Protein 2RPB (pdb70)

InterPro domains:
  IPR001107 Band 7 domain [PF01145] (29-210)
  IPR001107 Band 7 domain [SM00244] (26-183)
  IPR001972 Stomatin/HflK family [PR00721] (33-55)
  IPR001972 Stomatin/HflK family [PR00721] (80-101)
  IPR001972 Stomatin/HflK family [PR00721] (115-132)
  IPR001972 Stomatin/HflK family [PR00721] (135-158)
  IPR001972 Stomatin/HflK family [PR00721] (159-177)
  IPR001972 Stomatin/HflK family [PR00721] (178-199)
  IPR018080 Band 7/stomatin-like, conserved site [PS01270] (139-167)
  IPR036013 Band 7/SPFH domain superfamily [G3DSA:3.30.479.30] (54-185)
  IPR036013 Band 7/SPFH domain superfamily [SSF117892] (57-190)
  IPR050710 Band 7/mec-2 domain-containing protein [PTHR43327] (27-282)

Structure (mmCIF, N/CA/C/O backbone):
data_2RPB
#
_entry.id   2RPB
#
loop_
_atom_site.group_PDB
_atom_site.id
_atom_site.type_symbol
_atom_site.label_atom_id
_atom_site.label_alt_id
_atom_site.label_comp_id
_atom_site.label_asym_id
_atom_site.label_entity_id
_atom_site.label_seq_id
_atom_site.pdbx_PDB_ins_code
_atom_site.Cartn_x
_atom_site.Cartn_y
_atom_site.Cartn_z
_atom_site.occupancy
_atom_site.B_iso_or_equiv
_atom_site.auth_seq_id
_atom_site.auth_comp_id
_atom_site.auth_asym_id
_atom_site.auth_atom_id
_atom_site.pdbx_PDB_model_num
ATOM 1 N N . GLY A 1 1 ? -0.156 -28.564 -17.913 1.00 0.00 62 GLY A N 1
ATOM 2 C CA . GLY A 1 1 ? -1.071 -27.443 -18.023 1.00 0.00 62 GLY A CA 1
ATOM 3 C C . GLY A 1 1 ? -2.332 -27.642 -17.206 1.00 0.00 62 GLY A C 1
ATOM 4 O O . GLY A 1 1 ? -2.276 -28.109 -16.069 1.00 0.00 62 GLY A O 1
ATOM 8 N N . SER A 1 2 ? -3.474 -27.286 -17.787 1.00 0.00 63 SER A N 1
ATOM 9 C CA . SER A 1 2 ? -4.755 -27.423 -17.103 1.00 0.00 63 SER A CA 1
ATOM 10 C C . SER A 1 2 ? -5.910 -27.376 -18.098 1.00 0.00 63 SER A C 1
ATOM 11 O O . SER A 1 2 ? -6.081 -26.394 -18.821 1.00 0.00 63 SER A O 1
ATOM 19 N N . ASP A 1 3 ? -6.699 -28.444 -18.131 1.00 0.00 64 ASP A N 1
ATOM 20 C CA . ASP A 1 3 ? -7.839 -28.525 -19.036 1.00 0.00 64 ASP A CA 1
ATOM 21 C C . ASP A 1 3 ? -8.697 -27.267 -18.945 1.00 0.00 64 ASP A C 1
ATOM 22 O O . ASP A 1 3 ? -8.969 -26.614 -19.952 1.00 0.00 64 ASP A O 1
ATOM 31 N N . HIS A 1 4 ? -9.120 -26.933 -17.730 1.00 0.00 65 HIS A N 1
ATOM 32 C CA . HIS A 1 4 ? -9.948 -25.753 -17.506 1.00 0.00 65 HIS A CA 1
ATOM 33 C C . HIS A 1 4 ? -9.115 -24.479 -17.606 1.00 0.00 65 HIS A C 1
ATOM 34 O O . HIS A 1 4 ? -8.165 -24.285 -16.847 1.00 0.00 65 HIS A O 1
ATOM 49 N N . VAL A 1 5 ? -9.477 -23.612 -18.547 1.00 0.00 66 VAL A N 1
ATOM 50 C CA . VAL A 1 5 ? -8.764 -22.357 -18.746 1.00 0.00 66 VAL A CA 1
ATOM 51 C C . VAL A 1 5 ? -9.698 -21.162 -18.582 1.00 0.00 66 VAL A C 1
ATOM 52 O O . VAL A 1 5 ? -9.616 -20.190 -19.333 1.00 0.00 66 VAL A O 1
ATOM 65 N N . ASP A 1 6 ? -10.584 -21.242 -17.595 1.00 0.00 67 ASP A N 1
ATOM 66 C CA . ASP A 1 6 ? -11.533 -20.167 -17.331 1.00 0.00 67 ASP A CA 1
ATOM 67 C C . ASP A 1 6 ? -11.098 -19.342 -16.124 1.00 0.00 67 ASP A C 1
ATOM 68 O O . ASP A 1 6 ? -11.021 -19.852 -15.005 1.00 0.00 67 ASP A O 1
ATOM 77 N N . LEU A 1 7 ? -10.812 -18.066 -16.358 1.00 0.00 68 LEU A N 1
ATOM 78 C CA . LEU A 1 7 ? -10.383 -17.170 -15.290 1.00 0.00 68 LEU A CA 1
ATOM 79 C C . LEU A 1 7 ? -11.583 -16.508 -14.620 1.00 0.00 68 LEU A C 1
ATOM 80 O O . LEU A 1 7 ? -11.556 -15.315 -14.315 1.00 0.00 68 LEU A O 1
ATOM 96 N N . ARG A 1 8 ? -12.633 -17.289 -14.392 1.00 0.00 69 ARG A N 1
ATOM 97 C CA . ARG A 1 8 ? -13.842 -16.779 -13.757 1.00 0.00 69 ARG A CA 1
ATOM 98 C C . ARG A 1 8 ? -13.518 -16.129 -12.415 1.00 0.00 69 ARG A C 1
ATOM 99 O O . ARG A 1 8 ? -12.844 -16.723 -11.574 1.00 0.00 69 ARG A O 1
ATOM 120 N N . GLU A 1 9 ? -14.004 -14.906 -12.223 1.00 0.00 70 GLU A N 1
ATOM 121 C CA . GLU A 1 9 ? -13.764 -14.176 -10.983 1.00 0.00 70 GLU A CA 1
ATOM 122 C C . GLU A 1 9 ? -15.056 -14.019 -10.186 1.00 0.00 70 GLU A C 1
ATOM 123 O O . GLU A 1 9 ? -16.152 -14.060 -10.745 1.00 0.00 70 GLU A O 1
ATOM 135 N N . HIS A 1 10 ? -14.918 -13.841 -8.876 1.00 0.00 71 HIS A N 1
ATOM 136 C CA . HIS A 1 10 ? -16.073 -13.678 -8.001 1.00 0.00 71 HIS A CA 1
ATOM 137 C C . HIS A 1 10 ? -15.980 -12.374 -7.215 1.00 0.00 71 HIS A C 1
ATOM 138 O O . HIS A 1 10 ? -14.886 -11.877 -6.944 1.00 0.00 71 HIS A O 1
ATOM 153 N N . VAL A 1 11 ? -17.134 -11.822 -6.852 1.00 0.00 72 VAL A N 1
ATOM 154 C CA . VAL A 1 11 ? -17.182 -10.576 -6.097 1.00 0.00 72 VAL A CA 1
ATOM 155 C C . VAL A 1 11 ? -17.419 -10.841 -4.615 1.00 0.00 72 VAL A C 1
ATOM 156 O O . VAL A 1 11 ? -18.114 -11.788 -4.247 1.00 0.00 72 VAL A O 1
ATOM 169 N N . ILE A 1 12 ? -16.839 -9.996 -3.768 1.00 0.00 73 ILE A N 1
ATOM 170 C CA . ILE A 1 12 ? -16.989 -10.138 -2.325 1.00 0.00 73 ILE A CA 1
ATOM 171 C C . ILE A 1 12 ? -17.919 -9.069 -1.762 1.00 0.00 73 ILE A C 1
ATOM 172 O O . ILE A 1 12 ? -17.794 -7.888 -2.087 1.00 0.00 73 ILE A O 1
ATOM 188 N N . ASP A 1 13 ? -18.851 -9.491 -0.914 1.00 0.00 74 ASP A N 1
ATOM 189 C CA . ASP A 1 13 ? -19.801 -8.569 -0.302 1.00 0.00 74 ASP A CA 1
ATOM 190 C C . ASP A 1 13 ? -19.306 -8.108 1.066 1.00 0.00 74 ASP A C 1
ATOM 191 O O . ASP A 1 13 ? -19.238 -8.894 2.011 1.00 0.00 74 ASP A O 1
ATOM 200 N N . VAL A 1 14 ? -18.961 -6.828 1.164 1.00 0.00 75 VAL A N 1
ATOM 201 C CA . VAL A 1 14 ? -18.473 -6.262 2.416 1.00 0.00 75 VAL A CA 1
ATOM 202 C C . VAL A 1 14 ? -19.401 -5.163 2.921 1.00 0.00 75 VAL A C 1
ATOM 203 O O . VAL A 1 14 ? -19.746 -4.227 2.199 1.00 0.00 75 VAL A O 1
ATOM 216 N N . PRO A 1 15 ? -19.816 -5.277 4.192 1.00 0.00 76 PRO A N 1
ATOM 217 C CA . PRO A 1 15 ? -20.710 -4.301 4.823 1.00 0.00 76 PRO A CA 1
ATOM 218 C C . PRO A 1 15 ? -20.026 -2.959 5.063 1.00 0.00 76 PRO A C 1
ATOM 219 O O . PRO A 1 15 ? -18.809 -2.877 5.232 1.00 0.00 76 PRO A O 1
ATOM 230 N N . PRO A 1 16 ? -20.824 -1.882 5.080 1.00 0.00 77 PRO A N 1
ATOM 231 C CA . PRO A 1 16 ? -20.317 -0.524 5.300 1.00 0.00 77 PRO A CA 1
ATOM 232 C C . PRO A 1 16 ? -19.835 -0.310 6.731 1.00 0.00 77 PRO A C 1
ATOM 233 O O . PRO A 1 16 ? -20.150 -1.095 7.625 1.00 0.00 77 PRO A O 1
ATOM 244 N N . GLN A 1 17 ? -19.070 0.756 6.939 1.00 0.00 78 GLN A N 1
ATOM 245 C CA . GLN A 1 17 ? -18.544 1.072 8.262 1.00 0.00 78 GLN A CA 1
ATOM 246 C C . GLN A 1 17 ? -18.484 2.580 8.478 1.00 0.00 78 GLN A C 1
ATOM 247 O O . GLN A 1 17 ? -17.828 3.299 7.725 1.00 0.00 78 GLN A O 1
ATOM 261 N N . GLU A 1 18 ? -19.174 3.053 9.512 1.00 0.00 79 GLU A N 1
ATOM 262 C CA . GLU A 1 18 ? -19.199 4.477 9.825 1.00 0.00 79 GLU A CA 1
ATOM 263 C C . GLU A 1 18 ? -17.869 4.926 10.423 1.00 0.00 79 GLU A C 1
ATOM 264 O O . GLU A 1 18 ? -17.557 4.619 11.573 1.00 0.00 79 GLU A O 1
ATOM 276 N N . VAL A 1 19 ? -17.088 5.655 9.632 1.00 0.00 80 VAL A N 1
ATOM 277 C CA . VAL A 1 19 ? -15.791 6.148 10.081 1.00 0.00 80 VAL A CA 1
ATOM 278 C C . VAL A 1 19 ? -15.709 7.666 9.964 1.00 0.00 80 VAL A C 1
ATOM 279 O O . VAL A 1 19 ? -16.139 8.245 8.966 1.00 0.00 80 VAL A O 1
ATOM 292 N N . ILE A 1 20 ? -15.155 8.303 10.990 1.00 0.00 81 ILE A N 1
ATOM 293 C CA . ILE A 1 20 ? -15.015 9.754 11.001 1.00 0.00 81 ILE A CA 1
ATOM 294 C C . ILE A 1 20 ? -13.946 10.211 10.015 1.00 0.00 81 ILE A C 1
ATOM 295 O O . ILE A 1 20 ? -12.751 10.029 10.250 1.00 0.00 81 ILE A O 1
ATOM 311 N N . CYS A 1 21 ? -14.383 10.808 8.911 1.00 0.00 82 CYS A N 1
ATOM 312 C CA . CYS A 1 21 ? -13.463 11.293 7.888 1.00 0.00 82 CYS A CA 1
ATOM 313 C C . CYS A 1 21 ? -12.391 12.187 8.502 1.00 0.00 82 CYS A C 1
ATOM 314 O O . CYS A 1 21 ? -12.324 12.349 9.720 1.00 0.00 82 CYS A O 1
ATOM 322 N N . LYS A 1 22 ? -11.551 12.764 7.649 1.00 0.00 83 LYS A N 1
ATOM 323 C CA . LYS A 1 22 ? -10.480 13.642 8.106 1.00 0.00 83 LYS A CA 1
ATOM 324 C C . LYS A 1 22 ? -11.046 14.930 8.695 1.00 0.00 83 LYS A C 1
ATOM 325 O O . LYS A 1 22 ? -10.600 15.392 9.745 1.00 0.00 83 LYS A O 1
ATOM 344 N N . ASP A 1 23 ? -12.031 15.504 8.013 1.00 0.00 84 ASP A N 1
ATOM 345 C CA . ASP A 1 23 ? -12.660 16.738 8.470 1.00 0.00 84 ASP A CA 1
ATOM 346 C C . ASP A 1 23 ? -13.762 16.443 9.482 1.00 0.00 84 ASP A C 1
ATOM 347 O O . ASP A 1 23 ? -14.784 17.127 9.518 1.00 0.00 84 ASP A O 1
ATOM 356 N N . ASN A 1 24 ? -13.547 15.420 10.303 1.00 0.00 85 ASN A N 1
ATOM 357 C CA . ASN A 1 24 ? -14.523 15.033 11.315 1.00 0.00 85 ASN A CA 1
ATOM 358 C C . ASN A 1 24 ? -15.922 14.939 10.713 1.00 0.00 85 ASN A C 1
ATOM 359 O O . ASN A 1 24 ? -16.880 15.494 11.252 1.00 0.00 85 ASN A O 1
ATOM 370 N N . VAL A 1 25 ? -16.032 14.232 9.592 1.00 0.00 86 VAL A N 1
ATOM 371 C CA . VAL A 1 25 ? -17.314 14.063 8.918 1.00 0.00 86 VAL A CA 1
ATOM 372 C C . VAL A 1 25 ? -17.775 12.611 8.971 1.00 0.00 86 VAL A C 1
ATOM 373 O O . VAL A 1 25 ? -17.149 11.727 8.386 1.00 0.00 86 VAL A O 1
ATOM 386 N N . VAL A 1 26 ? -18.876 12.371 9.677 1.00 0.00 87 VAL A N 1
ATOM 387 C CA . VAL A 1 26 ? -19.424 11.026 9.805 1.00 0.00 87 VAL A CA 1
ATOM 388 C C . VAL A 1 26 ? -20.151 10.605 8.533 1.00 0.00 87 VAL A C 1
ATOM 389 O O . VAL A 1 26 ? -21.150 11.211 8.147 1.00 0.00 87 VAL A O 1
ATOM 402 N N . VAL A 1 27 ? -19.642 9.561 7.886 1.00 0.00 88 VAL A N 1
ATOM 403 C CA . VAL A 1 27 ? -20.244 9.056 6.657 1.00 0.00 88 VAL A CA 1
ATOM 404 C C . VAL A 1 27 ? -20.176 7.535 6.597 1.00 0.00 88 VAL A C 1
ATOM 405 O O . VAL A 1 27 ? -19.447 6.903 7.363 1.00 0.00 88 VAL A O 1
ATOM 418 N N . THR A 1 28 ? -20.941 6.949 5.681 1.00 0.00 89 THR A N 1
ATOM 419 C CA . THR A 1 28 ? -20.969 5.501 5.520 1.00 0.00 89 THR A CA 1
ATOM 420 C C . THR A 1 28 ? -20.343 5.083 4.194 1.00 0.00 89 THR A C 1
ATOM 421 O O . THR A 1 28 ? -20.871 5.386 3.124 1.00 0.00 89 THR A O 1
ATOM 432 N N . VAL A 1 29 ? -19.215 4.384 4.272 1.00 0.00 90 VAL A N 1
ATOM 433 C CA . VAL A 1 29 ? -18.518 3.922 3.078 1.00 0.00 90 VAL A CA 1
ATOM 434 C C . VAL A 1 29 ? -18.878 2.476 2.756 1.00 0.00 90 VAL A C 1
ATOM 435 O O . VAL A 1 29 ? -19.339 1.733 3.623 1.00 0.00 90 VAL A O 1
ATOM 448 N N . ASP A 1 30 ? -18.664 2.083 1.506 1.00 0.00 91 ASP A N 1
ATOM 449 C CA . ASP A 1 30 ? -18.964 0.724 1.069 1.00 0.00 91 ASP A CA 1
ATOM 450 C C . ASP A 1 30 ? -18.424 0.473 -0.336 1.00 0.00 91 ASP A C 1
ATOM 451 O O . ASP A 1 30 ? -18.544 1.322 -1.218 1.00 0.00 91 ASP A O 1
ATOM 460 N N . ALA A 1 31 ? -17.829 -0.698 -0.535 1.00 0.00 92 ALA A N 1
ATOM 461 C CA . ALA A 1 31 ? -17.271 -1.061 -1.831 1.00 0.00 92 ALA A CA 1
ATOM 462 C C . ALA A 1 31 ? -17.240 -2.575 -2.011 1.00 0.00 92 ALA A C 1
ATOM 463 O O . ALA A 1 31 ? -17.578 -3.326 -1.096 1.00 0.00 92 ALA A O 1
ATOM 470 N N . VAL A 1 32 ? -16.833 -3.018 -3.197 1.00 0.00 93 VAL A N 1
ATOM 471 C CA . VAL A 1 32 ? -16.757 -4.442 -3.496 1.00 0.00 93 VAL A CA 1
ATOM 472 C C . VAL A 1 32 ? -15.339 -4.848 -3.883 1.00 0.00 93 VAL A C 1
ATOM 473 O O . VAL A 1 32 ? -14.527 -4.010 -4.275 1.00 0.00 93 VAL A O 1
ATOM 486 N N . VAL A 1 33 ? -15.048 -6.140 -3.772 1.00 0.00 94 VAL A N 1
ATOM 487 C CA . VAL A 1 33 ? -13.728 -6.658 -4.112 1.00 0.00 94 VAL A CA 1
ATOM 488 C C . VAL A 1 33 ? -13.835 -7.927 -4.951 1.00 0.00 94 VAL A C 1
ATOM 489 O O . VAL A 1 33 ? -14.637 -8.813 -4.655 1.00 0.00 94 VAL A O 1
ATOM 502 N N . TYR A 1 34 ? -13.022 -8.007 -5.998 1.00 0.00 95 TYR A N 1
ATOM 503 C CA . TYR A 1 34 ? -13.026 -9.167 -6.882 1.00 0.00 95 TYR A CA 1
ATOM 504 C C . TYR A 1 34 ? -11.864 -10.101 -6.560 1.00 0.00 95 TYR A C 1
ATOM 505 O O . TYR A 1 34 ? -10.875 -9.694 -5.950 1.00 0.00 95 TYR A O 1
ATOM 523 N N . TYR A 1 35 ? -11.991 -11.357 -6.975 1.00 0.00 96 TYR A N 1
ATOM 524 C CA . TYR A 1 35 ? -10.953 -12.351 -6.730 1.00 0.00 96 TYR A CA 1
ATOM 525 C C . TYR A 1 35 ? -11.173 -13.591 -7.591 1.00 0.00 96 TYR A C 1
ATOM 526 O O . TYR A 1 35 ? -12.258 -13.798 -8.134 1.00 0.00 96 TYR A O 1
ATOM 544 N N . GLN A 1 36 ? -10.135 -14.413 -7.710 1.00 0.00 97 GLN A N 1
ATOM 545 C CA . GLN A 1 36 ? -10.214 -15.633 -8.504 1.00 0.00 97 GLN A CA 1
ATOM 546 C C . GLN A 1 36 ? -9.226 -16.678 -7.997 1.00 0.00 97 GLN A C 1
ATOM 547 O O . GLN A 1 36 ? -8.054 -16.380 -7.767 1.00 0.00 97 GLN A O 1
ATOM 561 N N . VAL A 1 37 ? -9.707 -17.905 -7.823 1.00 0.00 98 VAL A N 1
ATOM 562 C CA . VAL A 1 37 ? -8.866 -18.995 -7.343 1.00 0.00 98 VAL A CA 1
ATOM 563 C C . VAL A 1 37 ? -7.887 -19.449 -8.420 1.00 0.00 98 VAL A C 1
ATOM 564 O O . VAL A 1 37 ? -8.229 -20.258 -9.283 1.00 0.00 98 VAL A O 1
ATOM 577 N N . ILE A 1 38 ? -6.668 -18.923 -8.362 1.00 0.00 99 ILE A N 1
ATOM 578 C CA . ILE A 1 38 ? -5.639 -19.275 -9.332 1.00 0.00 99 ILE A CA 1
ATOM 579 C C . ILE A 1 38 ? -4.956 -20.586 -8.957 1.00 0.00 99 ILE A C 1
ATOM 580 O O . ILE A 1 38 ? -4.466 -21.313 -9.822 1.00 0.00 99 ILE A O 1
ATOM 596 N N . ASP A 1 39 ? -4.928 -20.883 -7.662 1.00 0.00 100 ASP A N 1
ATOM 597 C CA . ASP A 1 39 ? -4.307 -22.108 -7.172 1.00 0.00 100 ASP A CA 1
ATOM 598 C C . ASP A 1 39 ? -5.288 -22.913 -6.325 1.00 0.00 100 ASP A C 1
ATOM 599 O O . ASP A 1 39 ? -5.488 -22.646 -5.140 1.00 0.00 100 ASP A O 1
ATOM 608 N N . PRO A 1 40 ? -5.918 -23.921 -6.946 1.00 0.00 101 PRO A N 1
ATOM 609 C CA . PRO A 1 40 ? -6.889 -24.785 -6.269 1.00 0.00 101 PRO A CA 1
ATOM 610 C C . PRO A 1 40 ? -6.233 -25.698 -5.239 1.00 0.00 101 PRO A C 1
ATOM 611 O O . PRO A 1 40 ? -6.776 -25.921 -4.156 1.00 0.00 101 PRO A O 1
ATOM 622 N N . VAL A 1 41 ? -5.062 -26.225 -5.582 1.00 0.00 102 VAL A N 1
ATOM 623 C CA . VAL A 1 41 ? -4.331 -27.114 -4.686 1.00 0.00 102 VAL A CA 1
ATOM 624 C C . VAL A 1 41 ? -4.026 -26.427 -3.360 1.00 0.00 102 VAL A C 1
ATOM 625 O O . VAL A 1 41 ? -3.724 -27.083 -2.363 1.00 0.00 102 VAL A O 1
ATOM 638 N N . LYS A 1 42 ? -4.106 -25.100 -3.355 1.00 0.00 103 LYS A N 1
ATOM 639 C CA . LYS A 1 42 ? -3.840 -24.322 -2.151 1.00 0.00 103 LYS A CA 1
ATOM 640 C C . LYS A 1 42 ? -5.136 -23.780 -1.556 1.00 0.00 103 LYS A C 1
ATOM 641 O O . LYS A 1 42 ? -5.284 -23.698 -0.337 1.00 0.00 103 LYS A O 1
ATOM 660 N N . ALA A 1 43 ? -6.072 -23.412 -2.425 1.00 0.00 104 ALA A N 1
ATOM 661 C CA . ALA A 1 43 ? -7.356 -22.881 -1.985 1.00 0.00 104 ALA A CA 1
ATOM 662 C C . ALA A 1 43 ? -8.395 -23.991 -1.859 1.00 0.00 104 ALA A C 1
ATOM 663 O O . ALA A 1 43 ? -9.549 -23.822 -2.254 1.00 0.00 104 ALA A O 1
ATOM 670 N N . VAL A 1 44 ? -7.977 -25.126 -1.307 1.00 0.00 105 VAL A N 1
ATOM 671 C CA . VAL A 1 44 ? -8.872 -26.263 -1.129 1.00 0.00 105 VAL A CA 1
ATOM 672 C C . VAL A 1 44 ? -9.782 -26.063 0.077 1.00 0.00 105 VAL A C 1
ATOM 673 O O . VAL A 1 44 ? -10.523 -26.966 0.466 1.00 0.00 105 VAL A O 1
ATOM 686 N N . TYR A 1 45 ? -9.722 -24.873 0.665 1.00 0.00 106 TYR A N 1
ATOM 687 C CA . TYR A 1 45 ? -10.540 -24.554 1.829 1.00 0.00 106 TYR A CA 1
ATOM 688 C C . TYR A 1 45 ? -11.918 -24.054 1.407 1.00 0.00 106 TYR A C 1
ATOM 689 O O . TYR A 1 45 ? -12.528 -23.231 2.088 1.00 0.00 106 TYR A O 1
ATOM 707 N N . ASN A 1 46 ? -12.402 -24.559 0.277 1.00 0.00 107 ASN A N 1
ATOM 708 C CA . ASN A 1 46 ? -13.709 -24.165 -0.239 1.00 0.00 107 ASN A CA 1
ATOM 709 C C . ASN A 1 46 ? -13.867 -22.648 -0.217 1.00 0.00 107 ASN A C 1
ATOM 710 O O . ASN A 1 46 ? -14.922 -22.128 0.144 1.00 0.00 107 ASN A O 1
ATOM 721 N N . VAL A 1 47 ? -12.810 -21.943 -0.607 1.00 0.00 108 VAL A N 1
ATOM 722 C CA . VAL A 1 47 ? -12.831 -20.485 -0.635 1.00 0.00 108 VAL A CA 1
ATOM 723 C C . VAL A 1 47 ? -13.822 -19.931 0.382 1.00 0.00 108 VAL A C 1
ATOM 724 O O . VAL A 1 47 ? -14.584 -19.010 0.084 1.00 0.00 108 VAL A O 1
ATOM 737 N N . SER A 1 48 ? -13.808 -20.497 1.584 1.00 0.00 109 SER A N 1
ATOM 738 C CA . SER A 1 48 ? -14.708 -20.062 2.645 1.00 0.00 109 SER A CA 1
ATOM 739 C C . SER A 1 48 ? -14.013 -19.072 3.576 1.00 0.00 109 SER A C 1
ATOM 740 O O . SER A 1 48 ? -14.511 -17.971 3.812 1.00 0.00 109 SER A O 1
ATOM 748 N N . ASP A 1 49 ? -12.860 -19.472 4.100 1.00 0.00 110 ASP A N 1
ATOM 749 C CA . ASP A 1 49 ? -12.094 -18.622 5.004 1.00 0.00 110 ASP A CA 1
ATOM 750 C C . ASP A 1 49 ? -11.766 -17.286 4.344 1.00 0.00 110 ASP A C 1
ATOM 751 O O . ASP A 1 49 ? -11.821 -16.235 4.984 1.00 0.00 110 ASP A O 1
ATOM 760 N N . PHE A 1 50 ? -11.422 -17.334 3.061 1.00 0.00 111 PHE A N 1
ATOM 761 C CA . PHE A 1 50 ? -11.082 -16.128 2.315 1.00 0.00 111 PHE A CA 1
ATOM 762 C C . PHE A 1 50 ? -12.266 -15.167 2.266 1.00 0.00 111 PHE A C 1
ATOM 763 O O . PHE A 1 50 ? -12.096 -13.949 2.339 1.00 0.00 111 PHE A O 1
ATOM 780 N N . LEU A 1 51 ? -13.466 -15.723 2.140 1.00 0.00 112 LEU A N 1
ATOM 781 C CA . LEU A 1 51 ? -14.680 -14.916 2.080 1.00 0.00 112 LEU A CA 1
ATOM 782 C C . LEU A 1 51 ? -14.867 -14.116 3.365 1.00 0.00 112 LEU A C 1
ATOM 783 O O . LEU A 1 51 ? -14.817 -12.887 3.355 1.00 0.00 112 LEU A O 1
ATOM 799 N N . MET A 1 52 ? -15.080 -14.823 4.470 1.00 0.00 113 MET A N 1
ATOM 800 C CA . MET A 1 52 ? -15.271 -14.179 5.764 1.00 0.00 113 MET A CA 1
ATOM 801 C C . MET A 1 52 ? -14.044 -13.357 6.148 1.00 0.00 113 MET A C 1
ATOM 802 O O . MET A 1 52 ? -14.164 -12.283 6.736 1.00 0.00 113 MET A O 1
ATOM 816 N N . ALA A 1 53 ? -12.865 -13.870 5.813 1.00 0.00 114 ALA A N 1
ATOM 817 C CA . ALA A 1 53 ? -11.617 -13.183 6.121 1.00 0.00 114 ALA A CA 1
ATOM 818 C C . ALA A 1 53 ? -11.529 -11.849 5.387 1.00 0.00 114 ALA A C 1
ATOM 819 O O . ALA A 1 53 ? -11.438 -10.792 6.012 1.00 0.00 114 ALA A O 1
ATOM 826 N N . ILE A 1 54 ? -11.556 -11.906 4.060 1.00 0.00 115 ILE A N 1
ATOM 827 C CA . ILE A 1 54 ? -11.479 -10.702 3.243 1.00 0.00 115 ILE A CA 1
ATOM 828 C C . ILE A 1 54 ? -12.335 -9.584 3.829 1.00 0.00 115 ILE A C 1
ATOM 829 O O . ILE A 1 54 ? -11.821 -8.543 4.237 1.00 0.00 115 ILE A O 1
ATOM 845 N N . VAL A 1 55 ? -13.645 -9.808 3.869 1.00 0.00 116 VAL A N 1
ATOM 846 C CA . VAL A 1 55 ? -14.573 -8.822 4.409 1.00 0.00 116 VAL A CA 1
ATOM 847 C C . VAL A 1 55 ? -14.050 -8.231 5.714 1.00 0.00 116 VAL A C 1
ATOM 848 O O . VAL A 1 55 ? -13.954 -7.013 5.863 1.00 0.00 116 VAL A O 1
ATOM 861 N N . LYS A 1 56 ? -13.713 -9.103 6.658 1.00 0.00 117 LYS A N 1
ATOM 862 C CA . LYS A 1 56 ? -13.198 -8.670 7.951 1.00 0.00 117 LYS A CA 1
ATOM 863 C C . LYS A 1 56 ? -11.966 -7.788 7.778 1.00 0.00 117 LYS A C 1
ATOM 864 O O . LYS A 1 56 ? -11.843 -6.743 8.418 1.00 0.00 117 LYS A O 1
ATOM 883 N N . LEU A 1 57 ? -11.055 -8.214 6.909 1.00 0.00 118 LEU A N 1
ATOM 884 C CA . LEU A 1 57 ? -9.833 -7.462 6.651 1.00 0.00 118 LEU A CA 1
ATOM 885 C C . LEU A 1 57 ? -10.152 -6.080 6.090 1.00 0.00 118 LEU A C 1
ATOM 886 O O . LEU A 1 57 ? -9.815 -5.061 6.692 1.00 0.00 118 LEU A O 1
ATOM 902 N N . ALA A 1 58 ? -10.807 -6.054 4.933 1.00 0.00 119 ALA A N 1
ATOM 903 C CA . ALA A 1 58 ? -11.176 -4.797 4.293 1.00 0.00 119 ALA A CA 1
ATOM 904 C C . ALA A 1 58 ? -11.601 -3.759 5.325 1.00 0.00 119 ALA A C 1
ATOM 905 O O . ALA A 1 58 ? -11.261 -2.582 5.210 1.00 0.00 119 ALA A O 1
ATOM 912 N N . GLN A 1 59 ? -12.346 -4.203 6.332 1.00 0.00 120 GLN A N 1
ATOM 913 C CA . GLN A 1 59 ? -12.819 -3.310 7.384 1.00 0.00 120 GLN A CA 1
ATOM 914 C C . GLN A 1 59 ? -11.650 -2.609 8.069 1.00 0.00 120 GLN A C 1
ATOM 915 O O . GLN A 1 59 ? -11.680 -1.397 8.287 1.00 0.00 120 GLN A O 1
ATOM 929 N N . THR A 1 60 ? -10.620 -3.379 8.406 1.00 0.00 121 THR A N 1
ATOM 930 C CA . THR A 1 60 ? -9.442 -2.832 9.067 1.00 0.00 121 THR A CA 1
ATOM 931 C C . THR A 1 60 ? -8.625 -1.970 8.111 1.00 0.00 121 THR A C 1
ATOM 932 O O . THR A 1 60 ? -8.295 -0.826 8.420 1.00 0.00 121 THR A O 1
ATOM 943 N N . ASN A 1 61 ? -8.303 -2.527 6.948 1.00 0.00 122 ASN A N 1
ATOM 944 C CA . ASN A 1 61 ? -7.524 -1.808 5.946 1.00 0.00 122 ASN A CA 1
ATOM 945 C C . ASN A 1 61 ? -8.199 -0.491 5.575 1.00 0.00 122 ASN A C 1
ATOM 946 O O . ASN A 1 61 ? -7.629 0.585 5.758 1.00 0.00 122 ASN A O 1
ATOM 957 N N . LEU A 1 62 ? -9.417 -0.584 5.053 1.00 0.00 123 LEU A N 1
ATOM 958 C CA . LEU A 1 62 ? -10.172 0.600 4.656 1.00 0.00 123 LEU A CA 1
ATOM 959 C C . LEU A 1 62 ? -10.192 1.634 5.777 1.00 0.00 123 LEU A C 1
ATOM 960 O O . LEU A 1 62 ? -10.037 2.831 5.533 1.00 0.00 123 LEU A O 1
ATOM 976 N N . ARG A 1 63 ? -10.382 1.164 7.005 1.00 0.00 124 ARG A N 1
ATOM 977 C CA . ARG A 1 63 ? -10.421 2.048 8.164 1.00 0.00 124 ARG A CA 1
ATOM 978 C C . ARG A 1 63 ? -9.208 2.974 8.183 1.00 0.00 124 ARG A C 1
ATOM 979 O O . ARG A 1 63 ? -9.305 4.131 8.590 1.00 0.00 124 ARG A O 1
ATOM 1000 N N . ALA A 1 64 ? -8.068 2.455 7.739 1.00 0.00 125 ALA A N 1
ATOM 1001 C CA . ALA A 1 64 ? -6.837 3.236 7.704 1.00 0.00 125 ALA A CA 1
ATOM 1002 C C . ALA A 1 64 ? -6.946 4.388 6.711 1.00 0.00 125 ALA A C 1
ATOM 1003 O O . ALA A 1 64 ? -6.785 5.553 7.078 1.00 0.00 125 ALA A O 1
ATOM 1010 N N . ILE A 1 65 ? -7.220 4.056 5.454 1.00 0.00 126 ILE A N 1
ATOM 1011 C CA . ILE A 1 65 ? -7.350 5.065 4.410 1.00 0.00 126 ILE A CA 1
ATOM 1012 C C . ILE A 1 65 ? -8.671 5.817 4.534 1.00 0.00 126 ILE A C 1
ATOM 1013 O O . ILE A 1 65 ? -8.688 7.036 4.708 1.00 0.00 126 ILE A O 1
ATOM 1029 N N . ILE A 1 66 ? -9.775 5.082 4.446 1.00 0.00 127 ILE A N 1
ATOM 1030 C CA . ILE A 1 66 ? -11.100 5.680 4.551 1.00 0.00 127 ILE A CA 1
ATOM 1031 C C . ILE A 1 66 ? -11.186 6.618 5.751 1.00 0.00 127 ILE A C 1
ATOM 1032 O O . ILE A 1 66 ? -11.781 7.692 5.671 1.00 0.00 127 ILE A O 1
ATOM 1048 N N . GLY A 1 67 ? -10.586 6.204 6.863 1.00 0.00 128 GLY A N 1
ATOM 1049 C CA . GLY A 1 67 ? -10.605 7.019 8.063 1.00 0.00 128 GLY A CA 1
ATOM 1050 C C . GLY A 1 67 ? -10.194 8.454 7.796 1.00 0.00 128 GLY A C 1
ATOM 1051 O O . GLY A 1 67 ? -10.672 9.375 8.457 1.00 0.00 128 GLY A O 1
ATOM 1055 N N . GLU A 1 68 ? -9.305 8.643 6.826 1.00 0.00 129 GLU A N 1
ATOM 1056 C CA . GLU A 1 68 ? -8.830 9.976 6.476 1.00 0.00 129 GLU A CA 1
ATOM 1057 C C . GLU A 1 68 ? -9.143 10.300 5.018 1.00 0.00 129 GLU A C 1
ATOM 1058 O O . GLU A 1 68 ? -8.610 9.673 4.104 1.00 0.00 129 GLU A O 1
ATOM 1070 N N . MET A 1 69 ? -10.012 11.284 4.811 1.00 0.00 130 MET A N 1
ATOM 1071 C CA . MET A 1 69 ? -10.396 11.693 3.464 1.00 0.00 130 MET A CA 1
ATOM 1072 C C . MET A 1 69 ? -11.264 12.946 3.503 1.00 0.00 130 MET A C 1
ATOM 1073 O O . MET A 1 69 ? -11.501 13.514 4.569 1.00 0.00 130 MET A O 1
ATOM 1087 N N . GLU A 1 70 ? -11.735 13.371 2.335 1.00 0.00 131 GLU A N 1
ATOM 1088 C CA . GLU A 1 70 ? -12.576 14.558 2.238 1.00 0.00 131 GLU A CA 1
ATOM 1089 C C . GLU A 1 70 ? -13.916 14.224 1.588 1.00 0.00 131 GLU A C 1
ATOM 1090 O O . GLU A 1 70 ? -13.966 13.586 0.535 1.00 0.00 131 GLU A O 1
ATOM 1102 N N . LEU A 1 71 ? -14.999 14.659 2.222 1.00 0.00 132 LEU A N 1
ATOM 1103 C CA . LEU A 1 71 ? -16.341 14.406 1.706 1.00 0.00 132 LEU A CA 1
ATOM 1104 C C . LEU A 1 71 ? -16.352 14.435 0.182 1.00 0.00 132 LEU A C 1
ATOM 1105 O O . LEU A 1 71 ? -17.125 13.719 -0.457 1.00 0.00 132 LEU A O 1
ATOM 1121 N N . ASP A 1 72 ? -15.491 15.265 -0.396 1.00 0.00 133 ASP A N 1
ATOM 1122 C CA . ASP A 1 72 ? -15.399 15.384 -1.847 1.00 0.00 133 ASP A CA 1
ATOM 1123 C C . ASP A 1 72 ? -14.312 14.469 -2.400 1.00 0.00 133 ASP A C 1
ATOM 1124 O O . ASP A 1 72 ? -14.575 13.623 -3.254 1.00 0.00 133 ASP A O 1
ATOM 1133 N N . GLU A 1 73 ? -13.089 14.646 -1.908 1.00 0.00 134 GLU A N 1
ATOM 1134 C CA . GLU A 1 73 ? -11.962 13.837 -2.356 1.00 0.00 134 GLU A CA 1
ATOM 1135 C C . GLU A 1 73 ? -12.306 12.351 -2.310 1.00 0.00 134 GLU A C 1
ATOM 1136 O O . GLU A 1 73 ? -11.643 11.528 -2.941 1.00 0.00 134 GLU A O 1
ATOM 1148 N N . THR A 1 74 ? -13.350 12.014 -1.557 1.00 0.00 135 THR A N 1
ATOM 1149 C CA . THR A 1 74 ? -13.782 10.629 -1.427 1.00 0.00 135 THR A CA 1
ATOM 1150 C C . THR A 1 74 ? -14.248 10.069 -2.767 1.00 0.00 135 THR A C 1
ATOM 1151 O O . THR A 1 74 ? -13.758 9.036 -3.223 1.00 0.00 135 THR A O 1
ATOM 1162 N N . LEU A 1 75 ? -15.195 10.758 -3.393 1.00 0.00 136 LEU A N 1
ATOM 1163 C CA . LEU A 1 75 ? -15.727 10.330 -4.682 1.00 0.00 136 LEU A CA 1
ATOM 1164 C C . LEU A 1 75 ? -14.681 10.488 -5.782 1.00 0.00 136 LEU A C 1
ATOM 1165 O O . LEU A 1 75 ? -14.580 9.654 -6.680 1.00 0.00 136 LEU A O 1
ATOM 1181 N N . SER A 1 76 ? -13.904 11.564 -5.702 1.00 0.00 137 SER A N 1
ATOM 1182 C CA . SER A 1 76 ? -12.867 11.833 -6.691 1.00 0.00 137 SER A CA 1
ATOM 1183 C C . SER A 1 76 ? -11.791 10.751 -6.657 1.00 0.00 137 SER A C 1
ATOM 1184 O O . SER A 1 76 ? -11.430 10.187 -7.689 1.00 0.00 137 SER A O 1
ATOM 1192 N N . GLY A 1 77 ? -11.282 10.469 -5.462 1.00 0.00 138 GLY A N 1
ATOM 1193 C CA . GLY A 1 77 ? -10.253 9.457 -5.314 1.00 0.00 138 GLY A CA 1
ATOM 1194 C C . GLY A 1 77 ? -10.827 8.059 -5.193 1.00 0.00 138 GLY A C 1
ATOM 1195 O O . GLY A 1 77 ? -10.794 7.459 -4.119 1.00 0.00 138 GLY A O 1
ATOM 1199 N N . ARG A 1 78 ? -11.355 7.540 -6.296 1.00 0.00 139 ARG A N 1
ATOM 1200 C CA . ARG A 1 78 ? -11.941 6.205 -6.308 1.00 0.00 139 ARG A CA 1
ATOM 1201 C C . ARG A 1 78 ? -10.902 5.158 -6.698 1.00 0.00 139 ARG A C 1
ATOM 1202 O O . ARG A 1 78 ? -10.943 4.022 -6.225 1.00 0.00 139 ARG A O 1
ATOM 1223 N N . ASP A 1 79 ? -9.971 5.549 -7.562 1.00 0.00 140 ASP A N 1
ATOM 1224 C CA . ASP A 1 79 ? -8.921 4.644 -8.014 1.00 0.00 140 ASP A CA 1
ATOM 1225 C C . ASP A 1 79 ? -7.931 4.355 -6.890 1.00 0.00 140 ASP A C 1
ATOM 1226 O O . ASP A 1 79 ? -7.471 3.224 -6.731 1.00 0.00 140 ASP A O 1
ATOM 1235 N N . ILE A 1 80 ? -7.607 5.384 -6.114 1.00 0.00 141 ILE A N 1
ATOM 1236 C CA . ILE A 1 80 ? -6.673 5.239 -5.005 1.00 0.00 141 ILE A CA 1
ATOM 1237 C C . ILE A 1 80 ? -7.197 4.250 -3.970 1.00 0.00 141 ILE A C 1
ATOM 1238 O O . ILE A 1 80 ? -6.483 3.339 -3.551 1.00 0.00 141 ILE A O 1
ATOM 1254 N N . ILE A 1 81 ? -8.448 4.435 -3.563 1.00 0.00 142 ILE A N 1
ATOM 1255 C CA . ILE A 1 81 ? -9.069 3.557 -2.579 1.00 0.00 142 ILE A CA 1
ATOM 1256 C C . ILE A 1 81 ? -9.043 2.105 -3.044 1.00 0.00 142 ILE A C 1
ATOM 1257 O O . ILE A 1 81 ? -8.645 1.211 -2.298 1.00 0.00 142 ILE A O 1
ATOM 1273 N N . ASN A 1 82 ? -9.468 1.878 -4.283 1.00 0.00 143 ASN A N 1
ATOM 1274 C CA . ASN A 1 82 ? -9.492 0.534 -4.848 1.00 0.00 143 ASN A CA 1
ATOM 1275 C C . ASN A 1 82 ? -8.101 -0.093 -4.819 1.00 0.00 143 ASN A C 1
ATOM 1276 O O . ASN A 1 82 ? -7.922 -1.206 -4.326 1.00 0.00 143 ASN A O 1
ATOM 1287 N N . ALA A 1 83 ? -7.121 0.630 -5.350 1.00 0.00 144 ALA A N 1
ATOM 1288 C CA . ALA A 1 83 ? -5.746 0.145 -5.383 1.00 0.00 144 ALA A CA 1
ATOM 1289 C C . ALA A 1 83 ? -5.294 -0.316 -4.002 1.00 0.00 144 ALA A C 1
ATOM 1290 O O . ALA A 1 83 ? -5.079 -1.506 -3.774 1.00 0.00 144 ALA A O 1
ATOM 1297 N N . ARG A 1 84 ? -5.150 0.634 -3.084 1.00 0.00 145 ARG A N 1
ATOM 1298 C CA . ARG A 1 84 ? -4.721 0.325 -1.725 1.00 0.00 145 ARG A CA 1
ATOM 1299 C C . ARG A 1 84 ? -5.282 -1.019 -1.270 1.00 0.00 145 ARG A C 1
ATOM 1300 O O . ARG A 1 84 ? -4.542 -1.992 -1.116 1.00 0.00 145 ARG A O 1
ATOM 1321 N N . LEU A 1 85 ? -6.592 -1.066 -1.057 1.00 0.00 146 LEU A N 1
ATOM 1322 C CA . LEU A 1 85 ? -7.252 -2.291 -0.619 1.00 0.00 146 LEU A CA 1
ATOM 1323 C C . LEU A 1 85 ? -6.798 -3.483 -1.455 1.00 0.00 146 LEU A C 1
ATOM 1324 O O . LEU A 1 85 ? -6.293 -4.471 -0.923 1.00 0.00 146 LEU A O 1
ATOM 1340 N N . ARG A 1 86 ? -6.980 -3.382 -2.768 1.00 0.00 147 ARG A N 1
ATOM 1341 C CA . ARG A 1 86 ? -6.589 -4.451 -3.678 1.00 0.00 147 ARG A CA 1
ATOM 1342 C C . ARG A 1 86 ? -5.241 -5.042 -3.275 1.00 0.00 147 ARG A C 1
ATOM 1343 O O . ARG A 1 86 ? -5.066 -6.260 -3.260 1.00 0.00 147 ARG A O 1
ATOM 1364 N N . GLU A 1 87 ? -4.292 -4.170 -2.948 1.00 0.00 148 GLU A N 1
ATOM 1365 C CA . GLU A 1 87 ? -2.960 -4.607 -2.546 1.00 0.00 148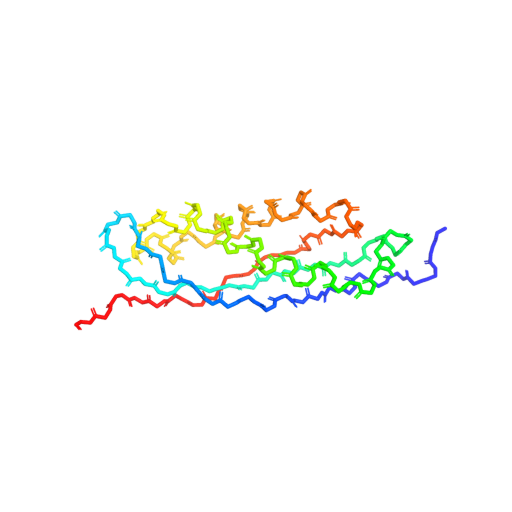 GLU A CA 1
ATOM 1366 C C . GLU A 1 87 ? -2.986 -5.213 -1.146 1.00 0.00 148 GLU A C 1
ATOM 1367 O O . GLU A 1 87 ? -2.558 -6.349 -0.943 1.00 0.00 148 GLU A O 1
ATOM 1379 N N . GLU A 1 88 ? -3.491 -4.447 -0.184 1.00 0.00 149 GLU A N 1
ATOM 1380 C CA . GLU A 1 88 ? -3.571 -4.909 1.197 1.00 0.00 149 GLU A CA 1
ATOM 1381 C C . GLU A 1 88 ? -4.160 -6.315 1.267 1.00 0.00 149 GLU A C 1
ATOM 1382 O O . GLU A 1 88 ? -3.723 -7.144 2.066 1.00 0.00 149 GLU A O 1
ATOM 1394 N N . LEU A 1 89 ? -5.154 -6.577 0.425 1.00 0.00 150 LEU A N 1
ATOM 1395 C CA . LEU A 1 89 ? -5.803 -7.882 0.391 1.00 0.00 150 LEU A CA 1
ATOM 1396 C C . LEU A 1 89 ? -5.062 -8.835 -0.540 1.00 0.00 150 LEU A C 1
ATOM 1397 O O . LEU A 1 89 ? -4.895 -10.016 -0.232 1.00 0.00 150 LEU A O 1
ATOM 1413 N N . ASP A 1 90 ? -4.617 -8.315 -1.679 1.00 0.00 151 ASP A N 1
ATOM 1414 C CA . ASP A 1 90 ? -3.889 -9.119 -2.654 1.00 0.00 151 ASP A CA 1
ATOM 1415 C C . ASP A 1 90 ? -2.640 -9.733 -2.029 1.00 0.00 151 ASP A C 1
ATOM 1416 O O . ASP A 1 90 ? -2.127 -10.744 -2.507 1.00 0.00 151 ASP A O 1
ATOM 1425 N N . LYS A 1 91 ? -2.155 -9.113 -0.958 1.00 0.00 152 LYS A N 1
ATOM 1426 C CA . LYS A 1 91 ? -0.967 -9.598 -0.266 1.00 0.00 152 LYS A CA 1
ATOM 1427 C C . LYS A 1 91 ? -1.330 -10.676 0.749 1.00 0.00 152 LYS A C 1
ATOM 1428 O O . LYS A 1 91 ? -0.518 -11.548 1.059 1.00 0.00 152 LYS A O 1
ATOM 1447 N N . ILE A 1 92 ? -2.554 -10.611 1.263 1.00 0.00 153 ILE A N 1
ATOM 1448 C CA . ILE A 1 92 ? -3.024 -11.583 2.241 1.00 0.00 153 ILE A CA 1
ATOM 1449 C C . ILE A 1 92 ? -3.718 -12.758 1.560 1.00 0.00 153 ILE A C 1
ATOM 1450 O O . ILE A 1 92 ? -4.011 -13.773 2.192 1.00 0.00 153 ILE A O 1
ATOM 1466 N N . THR A 1 93 ? -3.976 -12.614 0.263 1.00 0.00 154 THR A N 1
ATOM 1467 C CA . THR A 1 93 ? -4.635 -13.662 -0.506 1.00 0.00 154 THR A CA 1
ATOM 1468 C C . THR A 1 93 ? -3.616 -14.535 -1.230 1.00 0.00 154 THR A C 1
ATOM 1469 O O . THR A 1 93 ? -3.738 -15.760 -1.251 1.00 0.00 154 THR A O 1
ATOM 1480 N N . ASP A 1 94 ? -2.612 -13.898 -1.821 1.00 0.00 155 ASP A N 1
ATOM 1481 C CA . ASP A 1 94 ? -1.570 -14.617 -2.545 1.00 0.00 155 ASP A CA 1
ATOM 1482 C C . ASP A 1 94 ? -1.203 -15.911 -1.825 1.00 0.00 155 ASP A C 1
ATOM 1483 O O . ASP A 1 94 ? -0.876 -16.915 -2.460 1.00 0.00 155 ASP A O 1
ATOM 1492 N N . ARG A 1 95 ? -1.258 -15.880 -0.498 1.00 0.00 156 ARG A N 1
ATOM 1493 C CA . ARG A 1 95 ? -0.928 -17.049 0.308 1.00 0.00 156 ARG A CA 1
ATOM 1494 C C . ARG A 1 95 ? -1.996 -18.130 0.160 1.00 0.00 156 ARG A C 1
ATOM 1495 O O . ARG A 1 95 ? -1.682 -19.317 0.066 1.00 0.00 156 ARG A O 1
ATOM 1516 N N . TRP A 1 96 ? -3.255 -17.710 0.140 1.00 0.00 157 TRP A N 1
ATOM 1517 C CA . TRP A 1 96 ? -4.369 -18.642 0.004 1.00 0.00 157 TRP A CA 1
ATOM 1518 C C . TRP A 1 96 ? -4.618 -18.982 -1.461 1.00 0.00 157 TRP A C 1
ATOM 1519 O O . TRP A 1 96 ? -5.742 -19.295 -1.853 1.00 0.00 157 TRP A O 1
ATOM 1540 N N . GLY A 1 97 ? -3.562 -18.920 -2.267 1.00 0.00 158 GLY A N 1
ATOM 1541 C CA . GLY A 1 97 ? -3.689 -19.224 -3.680 1.00 0.00 158 GLY A CA 1
ATOM 1542 C C . GLY A 1 97 ? -4.784 -18.418 -4.351 1.00 0.00 158 GLY A C 1
ATOM 1543 O O . GLY A 1 97 ? -5.487 -18.921 -5.228 1.00 0.00 158 GLY A O 1
ATOM 1547 N N . VAL A 1 98 ? -4.931 -17.163 -3.938 1.00 0.00 159 VAL A N 1
ATOM 1548 C CA . VAL A 1 98 ? -5.949 -16.286 -4.504 1.00 0.00 159 VAL A CA 1
ATOM 1549 C C . VAL A 1 98 ? -5.414 -14.870 -4.685 1.00 0.00 159 VAL A C 1
ATOM 1550 O O . VAL A 1 98 ? -4.620 -14.386 -3.879 1.00 0.00 159 VAL A O 1
ATOM 1563 N N . LYS A 1 99 ? -5.856 -14.208 -5.749 1.00 0.00 160 LYS A N 1
ATOM 1564 C CA . LYS A 1 99 ? -5.425 -12.846 -6.037 1.00 0.00 160 LYS A CA 1
ATOM 1565 C C . LYS A 1 99 ? -6.618 -11.956 -6.369 1.00 0.00 160 LYS A C 1
ATOM 1566 O O . LYS A 1 99 ? -7.600 -12.412 -6.956 1.00 0.00 160 LYS A O 1
ATOM 1585 N N . ILE A 1 100 ? -6.527 -10.685 -5.991 1.00 0.00 161 ILE A N 1
ATOM 1586 C CA . ILE A 1 100 ? -7.598 -9.732 -6.251 1.00 0.00 161 ILE A CA 1
ATOM 1587 C C . ILE A 1 100 ? -7.642 -9.342 -7.725 1.00 0.00 161 ILE A C 1
ATOM 1588 O O . ILE A 1 100 ? -6.977 -8.396 -8.149 1.00 0.00 161 ILE A O 1
ATOM 1604 N N . THR A 1 101 ? -8.430 -10.078 -8.503 1.00 0.00 162 THR A N 1
ATOM 1605 C CA . THR A 1 101 ? -8.562 -9.809 -9.929 1.00 0.00 162 THR A CA 1
ATOM 1606 C C . THR A 1 101 ? -8.760 -8.321 -10.193 1.00 0.00 162 THR A C 1
ATOM 1607 O O . THR A 1 101 ? -8.136 -7.751 -11.087 1.00 0.00 162 THR A O 1
ATOM 1618 N N . ARG A 1 102 ? -9.632 -7.697 -9.408 1.00 0.00 163 ARG A N 1
ATOM 1619 C CA . ARG A 1 102 ? -9.913 -6.274 -9.557 1.00 0.00 163 ARG A CA 1
ATOM 1620 C C . ARG A 1 102 ? -10.611 -5.725 -8.316 1.00 0.00 163 ARG A C 1
ATOM 1621 O O . ARG A 1 102 ? -10.935 -6.470 -7.392 1.00 0.00 163 ARG A O 1
ATOM 1642 N N . VAL A 1 103 ? -10.840 -4.415 -8.303 1.00 0.00 164 VAL A N 1
ATOM 1643 C CA . VAL A 1 103 ? -11.500 -3.765 -7.177 1.00 0.00 164 VAL A CA 1
ATOM 1644 C C . VAL A 1 103 ? -12.459 -2.680 -7.654 1.00 0.00 164 VAL A C 1
ATOM 1645 O O . VAL A 1 103 ? -12.142 -1.915 -8.563 1.00 0.00 164 VAL A O 1
ATOM 1658 N N . GLU A 1 104 ? -13.633 -2.621 -7.032 1.00 0.00 165 GLU A N 1
ATOM 1659 C CA . GLU A 1 104 ? -14.639 -1.630 -7.394 1.00 0.00 165 GLU A CA 1
ATOM 1660 C C . GLU A 1 104 ? -15.195 -0.941 -6.151 1.00 0.00 165 GLU A C 1
ATOM 1661 O O . GLU A 1 104 ? -15.319 -1.556 -5.091 1.00 0.00 165 GLU A O 1
ATOM 1673 N N . ILE A 1 105 ? -15.529 0.338 -6.290 1.00 0.00 166 ILE A N 1
ATOM 1674 C CA . ILE A 1 105 ? -16.072 1.109 -5.179 1.00 0.00 166 ILE A CA 1
ATOM 1675 C C . ILE A 1 105 ? -17.540 1.450 -5.413 1.00 0.00 166 ILE A C 1
ATOM 1676 O O . ILE A 1 105 ? -17.949 1.736 -6.538 1.00 0.00 166 ILE A O 1
ATOM 1692 N N . GLN A 1 106 ? -18.327 1.417 -4.343 1.00 0.00 167 GLN A N 1
ATOM 1693 C CA . GLN A 1 106 ? -19.750 1.724 -4.432 1.00 0.00 167 GLN A CA 1
ATOM 1694 C C . GLN A 1 106 ? -20.025 3.161 -4.002 1.00 0.00 167 GLN A C 1
ATOM 1695 O O . GLN A 1 106 ? -19.208 3.784 -3.325 1.00 0.00 167 GLN A O 1
ATOM 1709 N N . ARG A 1 107 ? -21.181 3.682 -4.402 1.00 0.00 168 ARG A N 1
ATOM 1710 C CA . ARG A 1 107 ? -21.563 5.046 -4.060 1.00 0.00 168 ARG A CA 1
ATOM 1711 C C . ARG A 1 107 ? -21.330 5.321 -2.577 1.00 0.00 168 ARG A C 1
ATOM 1712 O O . ARG A 1 107 ? -21.443 4.421 -1.744 1.00 0.00 168 ARG A O 1
ATOM 1733 N N . ILE A 1 108 ? -21.005 6.568 -2.256 1.00 0.00 169 ILE A N 1
ATOM 1734 C CA . ILE A 1 108 ? -20.757 6.961 -0.874 1.00 0.00 169 ILE A CA 1
ATOM 1735 C C . ILE A 1 108 ? -21.935 7.743 -0.305 1.00 0.00 169 ILE A C 1
ATOM 1736 O O . ILE A 1 108 ? -22.722 8.329 -1.048 1.00 0.00 169 ILE A O 1
ATOM 1752 N N . ASP A 1 109 ? -22.050 7.748 1.019 1.00 0.00 170 ASP A N 1
ATOM 1753 C CA . ASP A 1 109 ? -23.132 8.460 1.690 1.00 0.00 170 ASP A CA 1
ATOM 1754 C C . ASP A 1 109 ? -22.597 9.675 2.442 1.00 0.00 170 ASP A C 1
ATOM 1755 O O . ASP A 1 109 ? -21.784 9.560 3.358 1.00 0.00 170 ASP A O 1
ATOM 1764 N N . PRO A 1 110 ? -23.064 10.869 2.046 1.00 0.00 171 PRO A N 1
ATOM 1765 C CA . PRO A 1 110 ? -22.646 12.128 2.669 1.00 0.00 171 PRO A CA 1
ATOM 1766 C C . PRO A 1 110 ? -23.183 12.280 4.087 1.00 0.00 171 PRO A C 1
ATOM 1767 O O . PRO A 1 110 ? -24.028 11.508 4.542 1.00 0.00 171 PRO A O 1
ATOM 1778 N N . PRO A 1 111 ? -22.684 13.297 4.805 1.00 0.00 172 PRO A N 1
ATOM 1779 C CA . PRO A 1 111 ? -23.101 13.574 6.183 1.00 0.00 172 PRO A CA 1
ATOM 1780 C C . PRO A 1 111 ? -24.533 14.092 6.262 1.00 0.00 172 PRO A C 1
ATOM 1781 O O . PRO A 1 111 ? -24.923 14.987 5.511 1.00 0.00 172 PRO A O 1
ATOM 1792 N N . LYS A 1 112 ? -25.313 13.525 7.176 1.00 0.00 173 LYS A N 1
ATOM 1793 C CA . LYS A 1 112 ? -26.702 13.930 7.356 1.00 0.00 173 LYS A CA 1
ATOM 1794 C C . LYS A 1 112 ? -26.787 15.329 7.958 1.00 0.00 173 LYS A C 1
ATOM 1795 O O . LYS A 1 112 ? -25.801 15.852 8.478 1.00 0.00 173 LYS A O 1
ATOM 1814 N N . ASP A 1 113 ? -27.970 15.929 7.885 1.00 0.00 174 ASP A N 1
ATOM 1815 C CA . ASP A 1 113 ? -28.184 17.266 8.426 1.00 0.00 174 ASP A CA 1
ATOM 1816 C C . ASP A 1 113 ? -28.752 17.196 9.840 1.00 0.00 174 ASP A C 1
ATOM 1817 O O . ASP A 1 113 ? -29.277 16.163 10.258 1.00 0.00 174 ASP A O 1
ATOM 1826 N N . GLY A 1 1 ? -8.237 -33.189 -10.964 1.00 0.00 62 GLY A N 2
ATOM 1827 C CA . GLY A 1 1 ? -7.865 -32.815 -12.316 1.00 0.00 62 GLY A CA 2
ATOM 1828 C C . GLY A 1 1 ? -9.068 -32.656 -13.225 1.00 0.00 62 GLY A C 2
ATOM 1829 O O . GLY A 1 1 ? -9.464 -33.598 -13.912 1.00 0.00 62 GLY A O 2
ATOM 1833 N N . SER A 1 2 ? -9.652 -31.462 -13.228 1.00 0.00 63 SER A N 2
ATOM 1834 C CA . SER A 1 2 ? -10.820 -31.185 -14.055 1.00 0.00 63 SER A CA 2
ATOM 1835 C C . SER A 1 2 ? -10.409 -30.890 -15.494 1.00 0.00 63 SER A C 2
ATOM 1836 O O . SER A 1 2 ? -9.223 -30.879 -15.823 1.00 0.00 63 SER A O 2
ATOM 1844 N N . ASP A 1 3 ? -11.398 -30.652 -16.348 1.00 0.00 64 ASP A N 2
ATOM 1845 C CA . ASP A 1 3 ? -11.141 -30.355 -17.753 1.00 0.00 64 ASP A CA 2
ATOM 1846 C C . ASP A 1 3 ? -11.407 -28.884 -18.055 1.00 0.00 64 ASP A C 2
ATOM 1847 O O . ASP A 1 3 ? -10.511 -28.156 -18.484 1.00 0.00 64 ASP A O 2
ATOM 1856 N N . HIS A 1 4 ? -12.644 -28.452 -17.830 1.00 0.00 65 HIS A N 2
ATOM 1857 C CA . HIS A 1 4 ? -13.027 -27.067 -18.078 1.00 0.00 65 HIS A CA 2
ATOM 1858 C C . HIS A 1 4 ? -12.504 -26.152 -16.975 1.00 0.00 65 HIS A C 2
ATOM 1859 O O . HIS A 1 4 ? -12.918 -26.256 -15.820 1.00 0.00 65 HIS A O 2
ATOM 1874 N N . VAL A 1 5 ? -11.593 -25.255 -17.338 1.00 0.00 66 VAL A N 2
ATOM 1875 C CA . VAL A 1 5 ? -11.014 -24.322 -16.380 1.00 0.00 66 VAL A CA 2
ATOM 1876 C C . VAL A 1 5 ? -11.254 -22.878 -16.805 1.00 0.00 66 VAL A C 2
ATOM 1877 O O . VAL A 1 5 ? -10.826 -22.457 -17.880 1.00 0.00 66 VAL A O 2
ATOM 1890 N N . ASP A 1 6 ? -11.940 -22.123 -15.955 1.00 0.00 67 ASP A N 2
ATOM 1891 C CA . ASP A 1 6 ? -12.236 -20.724 -16.242 1.00 0.00 67 ASP A CA 2
ATOM 1892 C C . ASP A 1 6 ? -11.739 -19.821 -15.117 1.00 0.00 67 ASP A C 2
ATOM 1893 O O . ASP A 1 6 ? -11.775 -20.196 -13.944 1.00 0.00 67 ASP A O 2
ATOM 1902 N N . LEU A 1 7 ? -11.276 -18.631 -15.481 1.00 0.00 68 LEU A N 2
ATOM 1903 C CA . LEU A 1 7 ? -10.770 -17.675 -14.502 1.00 0.00 68 LEU A CA 2
ATOM 1904 C C . LEU A 1 7 ? -11.854 -16.679 -14.103 1.00 0.00 68 LEU A C 2
ATOM 1905 O O . LEU A 1 7 ? -11.576 -15.502 -13.873 1.00 0.00 68 LEU A O 2
ATOM 1921 N N . ARG A 1 8 ? -13.091 -17.160 -14.022 1.00 0.0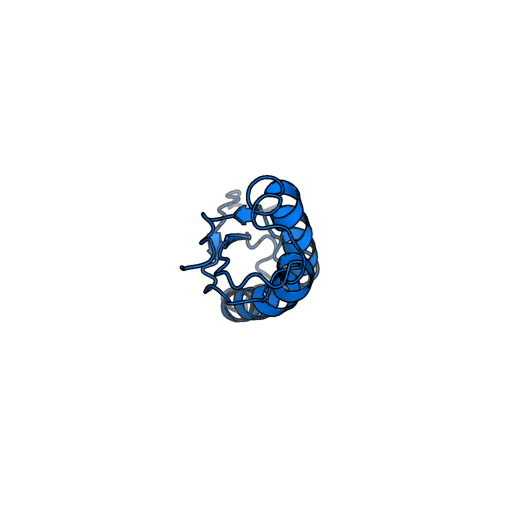0 69 ARG A N 2
ATOM 1922 C CA . ARG A 1 8 ? -14.217 -16.312 -13.649 1.00 0.00 69 ARG A CA 2
ATOM 1923 C C . ARG A 1 8 ? -13.934 -15.575 -12.344 1.00 0.00 69 ARG A C 2
ATOM 1924 O O . ARG A 1 8 ? -13.651 -16.195 -11.319 1.00 0.00 69 ARG A O 2
ATOM 1945 N N . GLU A 1 9 ? -14.013 -14.249 -12.389 1.00 0.00 70 GLU A N 2
ATOM 1946 C CA . GLU A 1 9 ? -13.765 -13.429 -11.209 1.00 0.00 70 GLU A CA 2
ATOM 1947 C C . GLU A 1 9 ? -14.866 -13.621 -10.171 1.00 0.00 70 GLU A C 2
ATOM 1948 O O . GLU A 1 9 ? -15.980 -14.032 -10.499 1.00 0.00 70 GLU A O 2
ATOM 1960 N N . HIS A 1 10 ? -14.546 -13.323 -8.915 1.00 0.00 71 HIS A N 2
ATOM 1961 C CA . HIS A 1 10 ? -15.507 -13.463 -7.827 1.00 0.00 71 HIS A CA 2
ATOM 1962 C C . HIS A 1 10 ? -15.626 -12.163 -7.037 1.00 0.00 71 HIS A C 2
ATOM 1963 O O . HIS A 1 10 ? -14.625 -11.595 -6.602 1.00 0.00 71 HIS A O 2
ATOM 1978 N N . VAL A 1 11 ? -16.858 -11.697 -6.856 1.00 0.00 72 VAL A N 2
ATOM 1979 C CA . VAL A 1 11 ? -17.108 -10.465 -6.118 1.00 0.00 72 VAL A CA 2
ATOM 1980 C C . VAL A 1 11 ? -17.407 -10.754 -4.651 1.00 0.00 72 VAL A C 2
ATOM 1981 O O . VAL A 1 11 ? -18.210 -11.631 -4.332 1.00 0.00 72 VAL A O 2
ATOM 1994 N N . ILE A 1 12 ? -16.757 -10.010 -3.763 1.00 0.00 73 ILE A N 2
ATOM 1995 C CA . ILE A 1 12 ? -16.954 -10.185 -2.330 1.00 0.00 73 ILE A CA 2
ATOM 1996 C C . ILE A 1 12 ? -17.857 -9.096 -1.762 1.00 0.00 73 ILE A C 2
ATOM 1997 O O . ILE A 1 12 ? -17.622 -7.906 -1.976 1.00 0.00 73 ILE A O 2
ATOM 2013 N N . ASP A 1 13 ? -18.889 -9.510 -1.035 1.00 0.00 74 ASP A N 2
ATOM 2014 C CA . ASP A 1 13 ? -19.827 -8.569 -0.433 1.00 0.00 74 ASP A CA 2
ATOM 2015 C C . ASP A 1 13 ? -19.405 -8.217 0.990 1.00 0.00 74 ASP A C 2
ATOM 2016 O O . ASP A 1 13 ? -19.619 -8.992 1.922 1.00 0.00 74 ASP A O 2
ATOM 2025 N N . VAL A 1 14 ? -18.803 -7.043 1.150 1.00 0.00 75 VAL A N 2
ATOM 2026 C CA . VAL A 1 14 ? -18.351 -6.588 2.460 1.00 0.00 75 VAL A CA 2
ATOM 2027 C C . VAL A 1 14 ? -19.296 -5.538 3.033 1.00 0.00 75 VAL A C 2
ATOM 2028 O O . VAL A 1 14 ? -19.775 -4.647 2.331 1.00 0.00 75 VAL A O 2
ATOM 2041 N N . PRO A 1 15 ? -19.573 -5.643 4.342 1.00 0.00 76 PRO A N 2
ATOM 2042 C CA . PRO A 1 15 ? -20.463 -4.711 5.040 1.00 0.00 76 PRO A CA 2
ATOM 2043 C C . PRO A 1 15 ? -19.851 -3.321 5.181 1.00 0.00 76 PRO A C 2
ATOM 2044 O O . PRO A 1 15 ? -18.637 -3.161 5.313 1.00 0.00 76 PRO A O 2
ATOM 2055 N N . PRO A 1 16 ? -20.708 -2.290 5.153 1.00 0.00 77 PRO A N 2
ATOM 2056 C CA . PRO A 1 16 ? -20.274 -0.896 5.277 1.00 0.00 77 PRO A CA 2
ATOM 2057 C C . PRO A 1 16 ? -19.773 -0.567 6.679 1.00 0.00 77 PRO A C 2
ATOM 2058 O O . PRO A 1 16 ? -20.076 -1.277 7.638 1.00 0.00 77 PRO A O 2
ATOM 2069 N N . GLN A 1 17 ? -19.005 0.512 6.791 1.00 0.00 78 GLN A N 2
ATOM 2070 C CA . GLN A 1 17 ? -18.462 0.933 8.076 1.00 0.00 78 GLN A CA 2
ATOM 2071 C C . GLN A 1 17 ? -18.495 2.452 8.210 1.00 0.00 78 GLN A C 2
ATOM 2072 O O . GLN A 1 17 ? -18.067 3.172 7.309 1.00 0.00 78 GLN A O 2
ATOM 2086 N N . GLU A 1 18 ? -19.006 2.930 9.340 1.00 0.00 79 GLU A N 2
ATOM 2087 C CA . GLU A 1 18 ? -19.095 4.364 9.590 1.00 0.00 79 GLU A CA 2
ATOM 2088 C C . GLU A 1 18 ? -17.849 4.869 10.312 1.00 0.00 79 GLU A C 2
ATOM 2089 O O . GLU A 1 18 ? -17.607 4.527 11.470 1.00 0.00 79 GLU A O 2
ATOM 2101 N N . VAL A 1 19 ? -17.061 5.685 9.619 1.00 0.00 80 VAL A N 2
ATOM 2102 C CA . VAL A 1 19 ? -15.840 6.239 10.193 1.00 0.00 80 VAL A CA 2
ATOM 2103 C C . VAL A 1 19 ? -15.803 7.756 10.047 1.00 0.00 80 VAL A C 2
ATOM 2104 O O . VAL A 1 19 ? -16.375 8.313 9.110 1.00 0.00 80 VAL A O 2
ATOM 2117 N N . ILE A 1 20 ? -15.125 8.418 10.979 1.00 0.00 81 ILE A N 2
ATOM 2118 C CA . ILE A 1 20 ? -15.012 9.871 10.952 1.00 0.00 81 ILE A CA 2
ATOM 2119 C C . ILE A 1 20 ? -13.948 10.321 9.957 1.00 0.00 81 ILE A C 2
ATOM 2120 O O . ILE A 1 20 ? -12.753 10.119 10.176 1.00 0.00 81 ILE A O 2
ATOM 2136 N N . CYS A 1 21 ? -14.390 10.934 8.864 1.00 0.00 82 CYS A N 2
ATOM 2137 C CA . CYS A 1 21 ? -13.475 11.414 7.835 1.00 0.00 82 CYS A CA 2
ATOM 2138 C C . CYS A 1 21 ? -12.415 12.332 8.435 1.00 0.00 82 CYS A C 2
ATOM 2139 O O . CYS A 1 21 ? -12.347 12.508 9.651 1.00 0.00 82 CYS A O 2
ATOM 2147 N N . LYS A 1 22 ? -11.587 12.914 7.573 1.00 0.00 83 LYS A N 2
ATOM 2148 C CA . LYS A 1 22 ? -10.529 13.813 8.017 1.00 0.00 83 LYS A CA 2
ATOM 2149 C C . LYS A 1 22 ? -11.111 15.124 8.537 1.00 0.00 83 LYS A C 2
ATOM 2150 O O . LYS A 1 22 ? -10.636 15.674 9.531 1.00 0.00 83 LYS A O 2
ATOM 2169 N N . ASP A 1 23 ? -12.143 15.617 7.862 1.00 0.00 84 ASP A N 2
ATOM 2170 C CA . ASP A 1 23 ? -12.792 16.861 8.258 1.00 0.00 84 ASP A CA 2
ATOM 2171 C C . ASP A 1 23 ? -13.847 16.607 9.330 1.00 0.00 84 ASP A C 2
ATOM 2172 O O . ASP A 1 23 ? -14.793 17.379 9.481 1.00 0.00 84 ASP A O 2
ATOM 2181 N N . ASN A 1 24 ? -13.678 15.517 10.073 1.00 0.00 85 ASN A N 2
ATOM 2182 C CA . ASN A 1 24 ? -14.616 15.159 11.130 1.00 0.00 85 ASN A CA 2
ATOM 2183 C C . ASN A 1 24 ? -16.031 15.019 10.577 1.00 0.00 85 ASN A C 2
ATOM 2184 O O . ASN A 1 24 ? -16.976 15.609 11.102 1.00 0.00 85 ASN A O 2
ATOM 2195 N N . VAL A 1 25 ? -16.170 14.233 9.514 1.00 0.00 86 VAL A N 2
ATOM 2196 C CA . VAL A 1 25 ? -17.469 14.013 8.890 1.00 0.00 86 VAL A CA 2
ATOM 2197 C C . VAL A 1 25 ? -17.840 12.535 8.899 1.00 0.00 86 VAL A C 2
ATOM 2198 O O . VAL A 1 25 ? -17.238 11.728 8.190 1.00 0.00 86 VAL A O 2
ATOM 2211 N N . VAL A 1 26 ? -18.836 12.185 9.707 1.00 0.00 87 VAL A N 2
ATOM 2212 C CA . VAL A 1 26 ? -19.289 10.803 9.808 1.00 0.00 87 VAL A CA 2
ATOM 2213 C C . VAL A 1 26 ? -20.070 10.388 8.566 1.00 0.00 87 VAL A C 2
ATOM 2214 O O . VAL A 1 26 ? -21.170 10.881 8.317 1.00 0.00 87 VAL A O 2
ATOM 2227 N N . VAL A 1 27 ? -19.493 9.478 7.787 1.00 0.00 88 VAL A N 2
ATOM 2228 C CA . VAL A 1 27 ? -20.135 8.995 6.571 1.00 0.00 88 VAL A CA 2
ATOM 2229 C C . VAL A 1 27 ? -19.938 7.493 6.404 1.00 0.00 88 VAL A C 2
ATOM 2230 O O . VAL A 1 27 ? -18.916 6.940 6.813 1.00 0.00 88 VAL A O 2
ATOM 2243 N N . THR A 1 28 ? -20.923 6.835 5.800 1.00 0.00 89 THR A N 2
ATOM 2244 C CA . THR A 1 28 ? -20.859 5.396 5.580 1.00 0.00 89 THR A CA 2
ATOM 2245 C C . THR A 1 28 ? -20.113 5.070 4.291 1.00 0.00 89 THR A C 2
ATOM 2246 O O . THR A 1 28 ? -20.346 5.690 3.253 1.00 0.00 89 THR A O 2
ATOM 2257 N N . VAL A 1 29 ? -19.215 4.092 4.363 1.00 0.00 90 VAL A N 2
ATOM 2258 C CA . VAL A 1 29 ? -18.436 3.683 3.200 1.00 0.00 90 VAL A CA 2
ATOM 2259 C C . VAL A 1 29 ? -18.616 2.196 2.914 1.00 0.00 90 VAL A C 2
ATOM 2260 O O . VAL A 1 29 ? -18.799 1.395 3.831 1.00 0.00 90 VAL A O 2
ATOM 2273 N N . ASP A 1 30 ? -18.562 1.834 1.638 1.00 0.00 91 ASP A N 2
ATOM 2274 C CA . ASP A 1 30 ? -18.717 0.442 1.230 1.00 0.00 91 ASP A CA 2
ATOM 2275 C C . ASP A 1 30 ? -18.125 0.213 -0.157 1.00 0.00 91 ASP A C 2
ATOM 2276 O O . ASP A 1 30 ? -18.326 1.014 -1.069 1.00 0.00 91 ASP A O 2
ATOM 2285 N N . ALA A 1 31 ? -17.392 -0.886 -0.308 1.00 0.00 92 ALA A N 2
ATOM 2286 C CA . ALA A 1 31 ? -16.771 -1.221 -1.583 1.00 0.00 92 ALA A CA 2
ATOM 2287 C C . ALA A 1 31 ? -16.570 -2.727 -1.717 1.00 0.00 92 ALA A C 2
ATOM 2288 O O . ALA A 1 31 ? -16.321 -3.420 -0.731 1.00 0.00 92 ALA A O 2
ATOM 2295 N N . VAL A 1 32 ? -16.681 -3.227 -2.943 1.00 0.00 93 VAL A N 2
ATOM 2296 C CA . VAL A 1 32 ? -16.511 -4.651 -3.206 1.00 0.00 93 VAL A CA 2
ATOM 2297 C C . VAL A 1 32 ? -15.076 -4.968 -3.611 1.00 0.00 93 VAL A C 2
ATOM 2298 O O . VAL A 1 32 ? -14.302 -4.071 -3.949 1.00 0.00 93 VAL A O 2
ATOM 2311 N N . VAL A 1 33 ? -14.725 -6.249 -3.574 1.00 0.00 94 VAL A N 2
ATOM 2312 C CA . VAL A 1 33 ? -13.382 -6.686 -3.938 1.00 0.00 94 VAL A CA 2
ATOM 2313 C C . VAL A 1 33 ? -13.425 -7.971 -4.757 1.00 0.00 94 VAL A C 2
ATOM 2314 O O . VAL A 1 33 ? -13.911 -9.001 -4.289 1.00 0.00 94 VAL A O 2
ATOM 2327 N N . TYR A 1 34 ? -12.914 -7.903 -5.981 1.00 0.00 95 TYR A N 2
ATOM 2328 C CA . TYR A 1 34 ? -12.895 -9.061 -6.866 1.00 0.00 95 TYR A CA 2
ATOM 2329 C C . TYR A 1 34 ? -11.812 -10.050 -6.447 1.00 0.00 95 TYR A C 2
ATOM 2330 O O . TYR A 1 34 ? -10.875 -9.696 -5.732 1.00 0.00 95 TYR A O 2
ATOM 2348 N N . TYR A 1 35 ? -11.949 -11.293 -6.897 1.00 0.00 96 TYR A N 2
ATOM 2349 C CA . TYR A 1 35 ? -10.984 -12.335 -6.568 1.00 0.00 96 TYR A CA 2
ATOM 2350 C C . TYR A 1 35 ? -11.165 -13.550 -7.473 1.00 0.00 96 TYR A C 2
ATOM 2351 O O . TYR A 1 35 ? -12.275 -13.850 -7.912 1.00 0.00 96 TYR A O 2
ATOM 2369 N N . GLN A 1 36 ? -10.066 -14.244 -7.747 1.00 0.00 97 GLN A N 2
ATOM 2370 C CA . GLN A 1 36 ? -10.102 -15.427 -8.600 1.00 0.00 97 GLN A CA 2
ATOM 2371 C C . GLN A 1 36 ? -9.139 -16.495 -8.091 1.00 0.00 97 GLN A C 2
ATOM 2372 O O . GLN A 1 36 ? -7.984 -16.206 -7.780 1.00 0.00 97 GLN A O 2
ATOM 2386 N N . VAL A 1 37 ? -9.623 -17.730 -8.009 1.00 0.00 98 VAL A N 2
ATOM 2387 C CA . VAL A 1 37 ? -8.806 -18.842 -7.539 1.00 0.00 98 VAL A CA 2
ATOM 2388 C C . VAL A 1 37 ? -7.784 -19.256 -8.591 1.00 0.00 98 VAL A C 2
ATOM 2389 O O . VAL A 1 37 ? -8.095 -20.018 -9.507 1.00 0.00 98 VAL A O 2
ATOM 2402 N N . ILE A 1 38 ? -6.563 -18.750 -8.454 1.00 0.00 99 ILE A N 2
ATOM 2403 C CA . ILE A 1 38 ? -5.494 -19.070 -9.393 1.00 0.00 99 ILE A CA 2
ATOM 2404 C C . ILE A 1 38 ? -4.971 -20.484 -9.169 1.00 0.00 99 ILE A C 2
ATOM 2405 O O . ILE A 1 38 ? -4.424 -21.106 -10.080 1.00 0.00 99 ILE A O 2
ATOM 2421 N N . ASP A 1 39 ? -5.144 -20.988 -7.952 1.00 0.00 100 ASP A N 2
ATOM 2422 C CA . ASP A 1 39 ? -4.692 -22.331 -7.609 1.00 0.00 100 ASP A CA 2
ATOM 2423 C C . ASP A 1 39 ? -5.668 -23.005 -6.650 1.00 0.00 100 ASP A C 2
ATOM 2424 O O . ASP A 1 39 ? -5.796 -22.623 -5.486 1.00 0.00 100 ASP A O 2
ATOM 2433 N N . PRO A 1 40 ? -6.375 -24.030 -7.148 1.00 0.00 101 PRO A N 2
ATOM 2434 C CA . PRO A 1 40 ? -7.353 -24.778 -6.352 1.00 0.00 101 PRO A CA 2
ATOM 2435 C C . PRO A 1 40 ? -6.692 -25.629 -5.273 1.00 0.00 101 PRO A C 2
ATOM 2436 O O . PRO A 1 40 ? -7.299 -25.926 -4.244 1.00 0.00 101 PRO A O 2
ATOM 2447 N N . VAL A 1 41 ? -5.445 -26.019 -5.514 1.00 0.00 102 VAL A N 2
ATOM 2448 C CA . VAL A 1 41 ? -4.701 -26.836 -4.562 1.00 0.00 102 VAL A CA 2
ATOM 2449 C C . VAL A 1 41 ? -4.614 -26.152 -3.202 1.00 0.00 102 VAL A C 2
ATOM 2450 O O . VAL A 1 41 ? -5.103 -26.673 -2.200 1.00 0.00 102 VAL A O 2
ATOM 2463 N N . LYS A 1 42 ? -3.989 -24.980 -3.174 1.00 0.00 103 LYS A N 2
ATOM 2464 C CA . LYS A 1 42 ? -3.838 -24.222 -1.938 1.00 0.00 103 LYS A CA 2
ATOM 2465 C C . LYS A 1 42 ? -5.192 -23.744 -1.425 1.00 0.00 103 LYS A C 2
ATOM 2466 O O . LYS A 1 42 ? -5.450 -23.756 -0.222 1.00 0.00 103 LYS A O 2
ATOM 2485 N N . ALA A 1 43 ? -6.054 -23.324 -2.345 1.00 0.00 104 ALA A N 2
ATOM 2486 C CA . ALA A 1 43 ? -7.383 -22.845 -1.985 1.00 0.00 104 ALA A CA 2
ATOM 2487 C C . ALA A 1 43 ? -8.390 -23.990 -1.958 1.00 0.00 104 ALA A C 2
ATOM 2488 O O . ALA A 1 43 ? -9.463 -23.901 -2.556 1.00 0.00 104 ALA A O 2
ATOM 2495 N N . VAL A 1 44 ? -8.038 -25.066 -1.262 1.00 0.00 105 VAL A N 2
ATOM 2496 C CA . VAL A 1 44 ? -8.911 -26.229 -1.157 1.00 0.00 105 VAL A CA 2
ATOM 2497 C C . VAL A 1 44 ? -9.739 -26.180 0.122 1.00 0.00 105 VAL A C 2
ATOM 2498 O O . VAL A 1 44 ? -9.989 -27.209 0.751 1.00 0.00 105 VAL A O 2
ATOM 2511 N N . TYR A 1 45 ? -10.163 -24.980 0.500 1.00 0.00 106 TYR A N 2
ATOM 2512 C CA . TYR A 1 45 ? -10.962 -24.796 1.706 1.00 0.00 106 TYR A CA 2
ATOM 2513 C C . TYR A 1 45 ? -12.347 -24.256 1.365 1.00 0.00 106 TYR A C 2
ATOM 2514 O O . TYR A 1 45 ? -12.955 -23.532 2.153 1.00 0.00 106 TYR A O 2
ATOM 2532 N N . ASN A 1 46 ? -12.840 -24.613 0.183 1.00 0.00 107 ASN A N 2
ATOM 2533 C CA . ASN A 1 46 ? -14.154 -24.164 -0.264 1.00 0.00 107 ASN A CA 2
ATOM 2534 C C . ASN A 1 46 ? -14.222 -22.641 -0.310 1.00 0.00 107 ASN A C 2
ATOM 2535 O O . ASN A 1 46 ? -15.294 -22.052 -0.168 1.00 0.00 107 ASN A O 2
ATOM 2546 N N . VAL A 1 47 ? -13.070 -22.008 -0.510 1.00 0.00 108 VAL A N 2
ATOM 2547 C CA . VAL A 1 47 ? -12.998 -20.554 -0.577 1.00 0.00 108 VAL A CA 2
ATOM 2548 C C . VAL A 1 47 ? -13.994 -19.910 0.382 1.00 0.00 108 VAL A C 2
ATOM 2549 O O . VAL A 1 47 ? -14.648 -18.923 0.044 1.00 0.00 108 VAL A O 2
ATOM 2562 N N . SER A 1 48 ? -14.103 -20.475 1.580 1.00 0.00 109 SER A N 2
ATOM 2563 C CA . SER A 1 48 ? -15.022 -19.958 2.588 1.00 0.00 109 SER A CA 2
ATOM 2564 C C . SER A 1 48 ? -14.308 -18.995 3.531 1.00 0.00 109 SER A C 2
ATOM 2565 O O . SER A 1 48 ? -14.759 -17.870 3.746 1.00 0.00 109 SER A O 2
ATOM 2573 N N . ASP A 1 49 ? -13.191 -19.446 4.092 1.00 0.00 110 ASP A N 2
ATOM 2574 C CA . ASP A 1 49 ? -12.413 -18.626 5.012 1.00 0.00 110 ASP A CA 2
ATOM 2575 C C . ASP A 1 49 ? -11.998 -17.314 4.353 1.00 0.00 110 ASP A C 2
ATOM 2576 O O . ASP A 1 49 ? -12.167 -16.238 4.928 1.00 0.00 110 ASP A O 2
ATOM 2585 N N . PHE A 1 50 ? -11.454 -17.411 3.144 1.00 0.00 111 PHE A N 2
ATOM 2586 C CA . PHE A 1 50 ? -11.014 -16.232 2.408 1.00 0.00 111 PHE A CA 2
ATOM 2587 C C . PHE A 1 50 ? -12.156 -15.233 2.246 1.00 0.00 111 PHE A C 2
ATOM 2588 O O . PHE A 1 50 ? -11.938 -14.021 2.226 1.00 0.00 111 PHE A O 2
ATOM 2605 N N . LEU A 1 51 ? -13.374 -15.750 2.131 1.00 0.00 112 LEU A N 2
ATOM 2606 C CA . LEU A 1 51 ? -14.552 -14.905 1.970 1.00 0.00 112 LEU A CA 2
ATOM 2607 C C . LEU A 1 51 ? -14.850 -14.137 3.254 1.00 0.00 112 LEU A C 2
ATOM 2608 O O . LEU A 1 51 ? -14.833 -12.907 3.271 1.00 0.00 112 LEU A O 2
ATOM 2624 N N . MET A 1 52 ? -15.122 -14.873 4.327 1.00 0.00 113 MET A N 2
ATOM 2625 C CA . MET A 1 52 ? -15.421 -14.260 5.617 1.00 0.00 113 MET A CA 2
ATOM 2626 C C . MET A 1 52 ? -14.202 -13.526 6.165 1.00 0.00 113 MET A C 2
ATOM 2627 O O . MET A 1 52 ? -14.298 -12.791 7.147 1.00 0.00 113 MET A O 2
ATOM 2641 N N . ALA A 1 53 ? -13.055 -13.729 5.524 1.00 0.00 114 ALA A N 2
ATOM 2642 C CA . ALA A 1 53 ? -11.818 -13.085 5.947 1.00 0.00 114 ALA A CA 2
ATOM 2643 C C . ALA A 1 53 ? -11.604 -11.769 5.207 1.00 0.00 114 ALA A C 2
ATOM 2644 O O . ALA A 1 53 ? -11.369 -10.730 5.824 1.00 0.00 114 ALA A O 2
ATOM 2651 N N . ILE A 1 54 ? -11.687 -11.820 3.881 1.00 0.00 115 ILE A N 2
ATOM 2652 C CA . ILE A 1 54 ? -11.503 -10.631 3.058 1.00 0.00 115 ILE A CA 2
ATOM 2653 C C . ILE A 1 54 ? -12.323 -9.461 3.591 1.00 0.00 115 ILE A C 2
ATOM 2654 O O . ILE A 1 54 ? -11.802 -8.365 3.793 1.00 0.00 115 ILE A O 2
ATOM 2670 N N . VAL A 1 55 ? -13.610 -9.703 3.818 1.00 0.00 116 VAL A N 2
ATOM 2671 C CA . VAL A 1 55 ? -14.503 -8.670 4.330 1.00 0.00 116 VAL A CA 2
ATOM 2672 C C . VAL A 1 55 ? -14.057 -8.191 5.707 1.00 0.00 116 VAL A C 2
ATOM 2673 O O . VAL A 1 55 ? -14.386 -7.082 6.128 1.00 0.00 116 VAL A O 2
ATOM 2686 N N . LYS A 1 56 ? -13.305 -9.035 6.405 1.00 0.00 117 LYS A N 2
ATOM 2687 C CA . LYS A 1 56 ? -12.810 -8.699 7.735 1.00 0.00 117 LYS A CA 2
ATOM 2688 C C . LYS A 1 56 ? -11.451 -8.012 7.653 1.00 0.00 117 LYS A C 2
ATOM 2689 O O . LYS A 1 56 ? -10.973 -7.439 8.633 1.00 0.00 117 LYS A O 2
ATOM 2708 N N . LEU A 1 57 ? -10.833 -8.073 6.478 1.00 0.00 118 LEU A N 2
ATOM 2709 C CA . LEU A 1 57 ? -9.528 -7.455 6.267 1.00 0.00 118 LEU A CA 2
ATOM 2710 C C . LEU A 1 57 ? -9.679 -6.012 5.798 1.00 0.00 118 LEU A C 2
ATOM 2711 O O . LEU A 1 57 ? -8.931 -5.130 6.220 1.00 0.00 118 LEU A O 2
ATOM 2727 N N . ALA A 1 58 ? -10.652 -5.777 4.924 1.00 0.00 119 ALA A N 2
ATOM 2728 C CA . ALA A 1 58 ? -10.904 -4.440 4.401 1.00 0.00 119 ALA A CA 2
ATOM 2729 C C . ALA A 1 58 ? -11.358 -3.494 5.508 1.00 0.00 119 ALA A C 2
ATOM 2730 O O . ALA A 1 58 ? -10.928 -2.342 5.566 1.00 0.00 119 ALA A O 2
ATOM 2737 N N . GLN A 1 59 ? -12.228 -3.988 6.382 1.00 0.00 120 GLN A N 2
ATOM 2738 C CA . GLN A 1 59 ? -12.741 -3.185 7.486 1.00 0.00 120 GLN A CA 2
ATOM 2739 C C . GLN A 1 59 ? -11.611 -2.436 8.185 1.00 0.00 120 GLN A C 2
ATOM 2740 O O . GLN A 1 59 ? -11.767 -1.279 8.576 1.00 0.00 120 GLN A O 2
ATOM 2754 N N . THR A 1 60 ? -10.472 -3.105 8.340 1.00 0.00 121 THR A N 2
ATOM 2755 C CA . THR A 1 60 ? -9.317 -2.503 8.994 1.00 0.00 121 THR A CA 2
ATOM 2756 C C . THR A 1 60 ? -8.513 -1.653 8.017 1.00 0.00 121 THR A C 2
ATOM 2757 O O . THR A 1 60 ? -8.250 -0.479 8.273 1.00 0.00 121 THR A O 2
ATOM 2768 N N . ASN A 1 61 ? -8.127 -2.253 6.896 1.00 0.00 122 ASN A N 2
ATOM 2769 C CA . ASN A 1 61 ? -7.353 -1.549 5.879 1.00 0.00 122 ASN A CA 2
ATOM 2770 C C . ASN A 1 61 ? -8.039 -0.247 5.478 1.00 0.00 122 ASN A C 2
ATOM 2771 O O . ASN A 1 61 ? -7.470 0.836 5.616 1.00 0.00 122 ASN A O 2
ATOM 2782 N N . LEU A 1 62 ? -9.266 -0.360 4.980 1.00 0.00 123 LEU A N 2
ATOM 2783 C CA . LEU A 1 62 ? -10.031 0.808 4.559 1.00 0.00 123 LEU A CA 2
ATOM 2784 C C . LEU A 1 62 ? -10.060 1.865 5.658 1.00 0.00 123 LEU A C 2
ATOM 2785 O O . LEU A 1 62 ? -9.934 3.059 5.387 1.00 0.00 123 LEU A O 2
ATOM 2801 N N . ARG A 1 63 ? -10.226 1.417 6.898 1.00 0.00 124 ARG A N 2
ATOM 2802 C CA . ARG A 1 63 ? -10.271 2.325 8.038 1.00 0.00 124 ARG A CA 2
ATOM 2803 C C . ARG A 1 63 ? -9.070 3.266 8.031 1.00 0.00 124 ARG A C 2
ATOM 2804 O O . ARG A 1 63 ? -9.180 4.432 8.410 1.00 0.00 124 ARG A O 2
ATOM 2825 N N . ALA A 1 64 ? -7.923 2.751 7.598 1.00 0.00 125 ALA A N 2
ATOM 2826 C CA . ALA A 1 64 ? -6.703 3.546 7.540 1.00 0.00 125 ALA A CA 2
ATOM 2827 C C . ALA A 1 64 ? -6.829 4.672 6.521 1.00 0.00 125 ALA A C 2
ATOM 2828 O O . ALA A 1 64 ? -6.753 5.851 6.871 1.00 0.00 125 ALA A O 2
ATOM 2835 N N . ILE A 1 65 ? -7.020 4.303 5.259 1.00 0.00 126 ILE A N 2
ATOM 2836 C CA . ILE A 1 65 ? -7.157 5.284 4.189 1.00 0.00 126 ILE A CA 2
ATOM 2837 C C . ILE A 1 65 ? -8.501 5.999 4.267 1.00 0.00 126 ILE A C 2
ATOM 2838 O O . ILE A 1 65 ? -8.558 7.220 4.415 1.00 0.00 126 ILE A O 2
ATOM 2854 N N . ILE A 1 66 ? -9.580 5.231 4.169 1.00 0.00 127 ILE A N 2
ATOM 2855 C CA . ILE A 1 66 ? -10.925 5.791 4.232 1.00 0.00 127 ILE A CA 2
ATOM 2856 C C . ILE A 1 66 ? -11.088 6.693 5.451 1.00 0.00 127 ILE A C 2
ATOM 2857 O O . ILE A 1 66 ? -11.597 7.808 5.347 1.00 0.00 127 ILE A O 2
ATOM 2873 N N . GLY A 1 67 ? -10.651 6.202 6.607 1.00 0.00 128 GLY A N 2
ATOM 2874 C CA . GLY A 1 67 ? -10.756 6.977 7.829 1.00 0.00 128 GLY A CA 2
ATOM 2875 C C . GLY A 1 67 ? -10.365 8.428 7.631 1.00 0.00 128 GLY A C 2
ATOM 2876 O O . GLY A 1 67 ? -10.845 9.309 8.343 1.00 0.00 128 GLY A O 2
ATOM 2880 N N . GLU A 1 68 ? -9.490 8.676 6.662 1.00 0.00 129 GLU A N 2
ATOM 2881 C CA . GLU A 1 68 ? -9.033 10.031 6.374 1.00 0.00 129 GLU A CA 2
ATOM 2882 C C . GLU A 1 68 ? -9.307 10.400 4.919 1.00 0.00 129 GLU A C 2
ATOM 2883 O O . GLU A 1 68 ? -8.735 9.814 4.001 1.00 0.00 129 GLU A O 2
ATOM 2895 N N . MET A 1 69 ? -10.185 11.377 4.718 1.00 0.00 130 MET A N 2
ATOM 2896 C CA . MET A 1 69 ? -10.535 11.825 3.375 1.00 0.00 130 MET A CA 2
ATOM 2897 C C . MET A 1 69 ? -11.384 13.091 3.429 1.00 0.00 130 MET A C 2
ATOM 2898 O O . MET A 1 69 ? -11.617 13.648 4.501 1.00 0.00 130 MET A O 2
ATOM 2912 N N . GLU A 1 70 ? -11.844 13.540 2.265 1.00 0.00 131 GLU A N 2
ATOM 2913 C CA . GLU A 1 70 ? -12.666 14.741 2.181 1.00 0.00 131 GLU A CA 2
ATOM 2914 C C . GLU A 1 70 ? -14.019 14.431 1.546 1.00 0.00 131 GLU A C 2
ATOM 2915 O O . GLU A 1 70 ? -14.089 13.879 0.447 1.00 0.00 131 GLU A O 2
ATOM 2927 N N . LEU A 1 71 ? -15.090 14.790 2.244 1.00 0.00 132 LEU A N 2
ATOM 2928 C CA . LEU A 1 71 ? -16.441 14.550 1.750 1.00 0.00 132 LEU A CA 2
ATOM 2929 C C . LEU A 1 71 ? -16.509 14.738 0.238 1.00 0.00 132 LEU A C 2
ATOM 2930 O O . LEU A 1 71 ? -17.316 14.101 -0.441 1.00 0.00 132 LEU A O 2
ATOM 2946 N N . ASP A 1 72 ? -15.657 15.613 -0.284 1.00 0.00 133 ASP A N 2
ATOM 2947 C CA . ASP A 1 72 ? -15.617 15.882 -1.716 1.00 0.00 133 ASP A CA 2
ATOM 2948 C C . ASP A 1 72 ? -14.743 14.860 -2.437 1.00 0.00 133 ASP A C 2
ATOM 2949 O O . ASP A 1 72 ? -15.173 14.237 -3.407 1.00 0.00 133 ASP A O 2
ATOM 2958 N N . GLU A 1 73 ? -13.515 14.695 -1.956 1.00 0.00 134 GLU A N 2
ATOM 2959 C CA . GLU A 1 73 ? -12.580 13.750 -2.556 1.00 0.00 134 GLU A CA 2
ATOM 2960 C C . GLU A 1 73 ? -13.173 12.344 -2.588 1.00 0.00 134 GLU A C 2
ATOM 2961 O O . GLU A 1 73 ? -13.123 11.659 -3.610 1.00 0.00 134 GLU A O 2
ATOM 2973 N N . THR A 1 74 ? -13.734 11.920 -1.460 1.00 0.00 135 THR A N 2
ATOM 2974 C CA . THR A 1 74 ? -14.335 10.596 -1.357 1.00 0.00 135 THR A CA 2
ATOM 2975 C C . THR A 1 74 ? -15.054 10.216 -2.646 1.00 0.00 135 THR A C 2
ATOM 2976 O O . THR A 1 74 ? -15.068 9.049 -3.041 1.00 0.00 135 THR A O 2
ATOM 2987 N N . LEU A 1 75 ? -15.649 11.207 -3.300 1.00 0.00 136 LEU A N 2
ATOM 2988 C CA . LEU A 1 75 ? -16.370 10.977 -4.548 1.00 0.00 136 LEU A CA 2
ATOM 2989 C C . LEU A 1 75 ? -15.400 10.760 -5.705 1.00 0.00 136 LEU A C 2
ATOM 2990 O O . LEU A 1 75 ? -15.596 9.871 -6.533 1.00 0.00 136 LEU A O 2
ATOM 3006 N N . SER A 1 76 ? -14.353 11.577 -5.754 1.00 0.00 137 SER A N 2
ATOM 3007 C CA . SER A 1 76 ? -13.353 11.475 -6.810 1.00 0.00 137 SER A CA 2
ATOM 3008 C C . SER A 1 76 ? -12.011 11.018 -6.246 1.00 0.00 137 SER A C 2
ATOM 3009 O O . SER A 1 76 ? -11.072 11.805 -6.132 1.00 0.00 137 SER A O 2
ATOM 3017 N N . GLY A 1 77 ? -11.929 9.738 -5.894 1.00 0.00 138 GLY A N 2
ATOM 3018 C CA . GLY A 1 77 ? -10.699 9.197 -5.346 1.00 0.00 138 GLY A CA 2
ATOM 3019 C C . GLY A 1 77 ? -10.755 7.692 -5.174 1.00 0.00 138 GLY A C 2
ATOM 3020 O O . GLY A 1 77 ? -10.046 7.130 -4.339 1.00 0.00 138 GLY A O 2
ATOM 3024 N N . ARG A 1 78 ? -11.599 7.038 -5.964 1.00 0.00 139 ARG A N 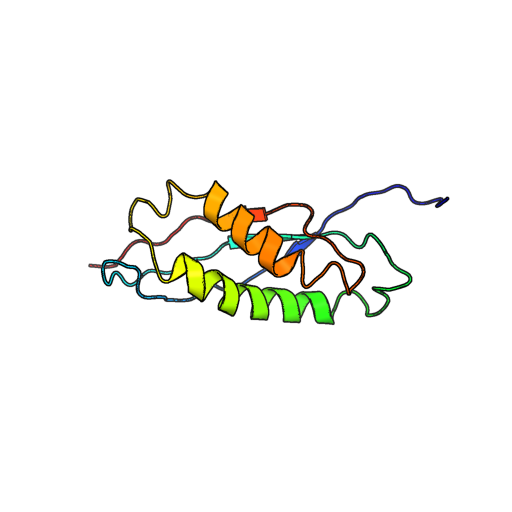2
ATOM 3025 C CA . ARG A 1 78 ? -11.746 5.589 -5.893 1.00 0.00 139 ARG A CA 2
ATOM 3026 C C . ARG A 1 78 ? -10.484 4.890 -6.387 1.00 0.00 139 ARG A C 2
ATOM 3027 O O . ARG A 1 78 ? -10.071 3.869 -5.836 1.00 0.00 139 ARG A O 2
ATOM 3048 N N . ASP A 1 79 ? -9.876 5.445 -7.429 1.00 0.00 140 ASP A N 2
ATOM 3049 C CA . ASP A 1 79 ? -8.659 4.876 -7.998 1.00 0.00 140 ASP A CA 2
ATOM 3050 C C . ASP A 1 79 ? -7.570 4.751 -6.937 1.00 0.00 140 ASP A C 2
ATOM 3051 O O . ASP A 1 79 ? -6.635 3.964 -7.084 1.00 0.00 140 ASP A O 2
ATOM 3060 N N . ILE A 1 80 ? -7.698 5.533 -5.871 1.00 0.00 141 ILE A N 2
ATOM 3061 C CA . ILE A 1 80 ? -6.724 5.510 -4.786 1.00 0.00 141 ILE A CA 2
ATOM 3062 C C . ILE A 1 80 ? -7.212 4.645 -3.629 1.00 0.00 141 ILE A C 2
ATOM 3063 O O . ILE A 1 80 ? -6.411 4.099 -2.869 1.00 0.00 141 ILE A O 2
ATOM 3079 N N . ILE A 1 81 ? -8.529 4.525 -3.501 1.00 0.00 142 ILE A N 2
ATOM 3080 C CA . ILE A 1 81 ? -9.123 3.724 -2.438 1.00 0.00 142 ILE A CA 2
ATOM 3081 C C . ILE A 1 81 ? -9.059 2.237 -2.768 1.00 0.00 142 ILE A C 2
ATOM 3082 O O . ILE A 1 81 ? -8.894 1.401 -1.882 1.00 0.00 142 ILE A O 2
ATOM 3098 N N . ASN A 1 82 ? -9.189 1.916 -4.051 1.00 0.00 143 ASN A N 2
ATOM 3099 C CA . ASN A 1 82 ? -9.145 0.529 -4.500 1.00 0.00 143 ASN A CA 2
ATOM 3100 C C . ASN A 1 82 ? -7.704 0.046 -4.633 1.00 0.00 143 ASN A C 2
ATOM 3101 O O . ASN A 1 82 ? -7.424 -1.146 -4.507 1.00 0.00 143 ASN A O 2
ATOM 3112 N N . ALA A 1 83 ? -6.794 0.980 -4.889 1.00 0.00 144 ALA A N 2
ATOM 3113 C CA . ALA A 1 83 ? -5.382 0.650 -5.036 1.00 0.00 144 ALA A CA 2
ATOM 3114 C C . ALA A 1 83 ? -4.805 0.111 -3.732 1.00 0.00 144 ALA A C 2
ATOM 3115 O O . ALA A 1 83 ? -4.021 -0.838 -3.734 1.00 0.00 144 ALA A O 2
ATOM 3122 N N . ARG A 1 84 ? -5.197 0.722 -2.619 1.00 0.00 145 ARG A N 2
ATOM 3123 C CA . ARG A 1 84 ? -4.717 0.304 -1.307 1.00 0.00 145 ARG A CA 2
ATOM 3124 C C . ARG A 1 84 ? -5.383 -0.998 -0.874 1.00 0.00 145 ARG A C 2
ATOM 3125 O O . ARG A 1 84 ? -4.708 -1.990 -0.593 1.00 0.00 145 ARG A O 2
ATOM 3146 N N . LEU A 1 85 ? -6.710 -0.989 -0.822 1.00 0.00 146 LEU A N 2
ATOM 3147 C CA . LEU A 1 85 ? -7.469 -2.169 -0.422 1.00 0.00 146 LEU A CA 2
ATOM 3148 C C . LEU A 1 85 ? -7.108 -3.369 -1.293 1.00 0.00 146 LEU A C 2
ATOM 3149 O O . LEU A 1 85 ? -7.199 -4.516 -0.855 1.00 0.00 146 LEU A O 2
ATOM 3165 N N . ARG A 1 86 ? -6.697 -3.095 -2.527 1.00 0.00 147 ARG A N 2
ATOM 3166 C CA . ARG A 1 86 ? -6.321 -4.152 -3.459 1.00 0.00 147 ARG A CA 2
ATOM 3167 C C . ARG A 1 86 ? -4.968 -4.750 -3.086 1.00 0.00 147 ARG A C 2
ATOM 3168 O O . ARG A 1 86 ? -4.789 -5.967 -3.111 1.00 0.00 147 ARG A O 2
ATOM 3189 N N . GLU A 1 87 ? -4.019 -3.885 -2.741 1.00 0.00 148 GLU A N 2
ATOM 3190 C CA . GLU A 1 87 ? -2.682 -4.328 -2.364 1.00 0.00 148 GLU A CA 2
ATOM 3191 C C . GLU A 1 87 ? -2.671 -4.874 -0.939 1.00 0.00 148 GLU A C 2
ATOM 3192 O O . GLU A 1 87 ? -1.678 -5.445 -0.490 1.00 0.00 148 GLU A O 2
ATOM 3204 N N . GLU A 1 88 ? -3.783 -4.692 -0.234 1.00 0.00 149 GLU A N 2
ATOM 3205 C CA . GLU A 1 88 ? -3.901 -5.165 1.141 1.00 0.00 149 GLU A CA 2
ATOM 3206 C C . GLU A 1 88 ? -4.536 -6.552 1.187 1.00 0.00 149 GLU A C 2
ATOM 3207 O O . GLU A 1 88 ? -4.221 -7.363 2.058 1.00 0.00 149 GLU A O 2
ATOM 3219 N N . LEU A 1 89 ? -5.433 -6.816 0.243 1.00 0.00 150 LEU A N 2
ATOM 3220 C CA . LEU A 1 89 ? -6.115 -8.104 0.175 1.00 0.00 150 LEU A CA 2
ATOM 3221 C C . LEU A 1 89 ? -5.475 -9.004 -0.878 1.00 0.00 150 LEU A C 2
ATOM 3222 O O . LEU A 1 89 ? -5.829 -10.176 -1.005 1.00 0.00 150 LEU A O 2
ATOM 3238 N N . ASP A 1 90 ? -4.530 -8.448 -1.628 1.00 0.00 151 ASP A N 2
ATOM 3239 C CA . ASP A 1 90 ? -3.838 -9.201 -2.668 1.00 0.00 151 ASP A CA 2
ATOM 3240 C C . ASP A 1 90 ? -2.588 -9.874 -2.110 1.00 0.00 151 ASP A C 2
ATOM 3241 O O . ASP A 1 90 ? -1.986 -10.727 -2.762 1.00 0.00 151 ASP A O 2
ATOM 3250 N N . LYS A 1 91 ? -2.202 -9.484 -0.900 1.00 0.00 152 LYS A N 2
ATOM 3251 C CA . LYS A 1 91 ? -1.024 -10.049 -0.253 1.00 0.00 152 LYS A CA 2
ATOM 3252 C C . LYS A 1 91 ? -1.417 -11.144 0.734 1.00 0.00 152 LYS A C 2
ATOM 3253 O O . LYS A 1 91 ? -0.632 -12.048 1.017 1.00 0.00 152 LYS A O 2
ATOM 3272 N N . ILE A 1 92 ? -2.637 -11.056 1.253 1.00 0.00 153 ILE A N 2
ATOM 3273 C CA . ILE A 1 92 ? -3.135 -12.040 2.205 1.00 0.00 153 ILE A CA 2
ATOM 3274 C C . ILE A 1 92 ? -3.884 -13.163 1.495 1.00 0.00 153 ILE A C 2
ATOM 3275 O O . ILE A 1 92 ? -4.617 -13.929 2.121 1.00 0.00 153 ILE A O 2
ATOM 3291 N N . THR A 1 93 ? -3.694 -13.256 0.183 1.00 0.00 154 THR A N 2
ATOM 3292 C CA . THR A 1 93 ? -4.350 -14.285 -0.613 1.00 0.00 154 THR A CA 2
ATOM 3293 C C . THR A 1 93 ? -3.330 -15.142 -1.354 1.00 0.00 154 THR A C 2
ATOM 3294 O O . THR A 1 93 ? -3.580 -16.313 -1.641 1.00 0.00 154 THR A O 2
ATOM 3305 N N . ASP A 1 94 ? -2.180 -14.552 -1.660 1.00 0.00 155 ASP A N 2
ATOM 3306 C CA . ASP A 1 94 ? -1.120 -15.262 -2.366 1.00 0.00 155 ASP A CA 2
ATOM 3307 C C . ASP A 1 94 ? -0.741 -16.544 -1.630 1.00 0.00 155 ASP A C 2
ATOM 3308 O O . ASP A 1 94 ? -0.235 -17.491 -2.232 1.00 0.00 155 ASP A O 2
ATOM 3317 N N . ARG A 1 95 ? -0.989 -16.565 -0.324 1.00 0.00 156 ARG A N 2
ATOM 3318 C CA . ARG A 1 95 ? -0.671 -17.729 0.494 1.00 0.00 156 ARG A CA 2
ATOM 3319 C C . ARG A 1 95 ? -1.852 -18.694 0.548 1.00 0.00 156 ARG A C 2
ATOM 3320 O O . ARG A 1 95 ? -1.689 -19.873 0.863 1.00 0.00 156 ARG A O 2
ATOM 3341 N N . TRP A 1 96 ? -3.039 -18.186 0.239 1.00 0.00 157 TRP A N 2
ATOM 3342 C CA . TRP A 1 96 ? -4.248 -19.002 0.253 1.00 0.00 157 TRP A CA 2
ATOM 3343 C C . TRP A 1 96 ? -4.549 -19.553 -1.137 1.00 0.00 157 TRP A C 2
ATOM 3344 O O . TRP A 1 96 ? -5.555 -20.229 -1.342 1.00 0.00 157 TRP A O 2
ATOM 3365 N N . GLY A 1 97 ? -3.668 -19.258 -2.089 1.00 0.00 158 GLY A N 2
ATOM 3366 C CA . GLY A 1 97 ? -3.859 -19.732 -3.447 1.00 0.00 158 GLY A CA 2
ATOM 3367 C C . GLY A 1 97 ? -4.863 -18.897 -4.217 1.00 0.00 158 GLY A C 2
ATOM 3368 O O . GLY A 1 97 ? -5.480 -19.377 -5.169 1.00 0.00 158 GLY A O 2
ATOM 3372 N N . VAL A 1 98 ? -5.028 -17.644 -3.805 1.00 0.00 159 VAL A N 2
ATOM 3373 C CA . VAL A 1 98 ? -5.965 -16.741 -4.463 1.00 0.00 159 VAL A CA 2
ATOM 3374 C C . VAL A 1 98 ? -5.347 -15.362 -4.667 1.00 0.00 159 VAL A C 2
ATOM 3375 O O . VAL A 1 98 ? -4.427 -14.969 -3.949 1.00 0.00 159 VAL A O 2
ATOM 3388 N N . LYS A 1 99 ? -5.859 -14.630 -5.651 1.00 0.00 160 LYS A N 2
ATOM 3389 C CA . LYS A 1 99 ? -5.360 -13.293 -5.950 1.00 0.00 160 LYS A CA 2
ATOM 3390 C C . LYS A 1 99 ? -6.512 -12.328 -6.208 1.00 0.00 160 LYS A C 2
ATOM 3391 O O . LYS A 1 99 ? -7.582 -12.732 -6.666 1.00 0.00 160 LYS A O 2
ATOM 3410 N N . ILE A 1 100 ? -6.286 -11.052 -5.915 1.00 0.00 161 ILE A N 2
ATOM 3411 C CA . ILE A 1 100 ? -7.305 -10.029 -6.118 1.00 0.00 161 ILE A CA 2
ATOM 3412 C C . ILE A 1 100 ? -7.231 -9.453 -7.528 1.00 0.00 161 ILE A C 2
ATOM 3413 O O . ILE A 1 100 ? -6.468 -8.524 -7.793 1.00 0.00 161 ILE A O 2
ATOM 3429 N N . THR A 1 101 ? -8.033 -10.010 -8.432 1.00 0.00 162 THR A N 2
ATOM 3430 C CA . THR A 1 101 ? -8.059 -9.552 -9.815 1.00 0.00 162 THR A CA 2
ATOM 3431 C C . THR A 1 101 ? -8.181 -8.034 -9.889 1.00 0.00 162 THR A C 2
ATOM 3432 O O . THR A 1 101 ? -7.466 -7.382 -10.649 1.00 0.00 162 THR A O 2
ATOM 3443 N N . ARG A 1 102 ? -9.090 -7.479 -9.095 1.00 0.00 163 ARG A N 2
ATOM 3444 C CA . ARG A 1 102 ? -9.305 -6.037 -9.072 1.00 0.00 163 ARG A CA 2
ATOM 3445 C C . ARG A 1 102 ? -10.204 -5.640 -7.905 1.00 0.00 163 ARG A C 2
ATOM 3446 O O . ARG A 1 102 ? -10.664 -6.492 -7.144 1.00 0.00 163 ARG A O 2
ATOM 3467 N N . VAL A 1 103 ? -10.450 -4.341 -7.769 1.00 0.00 164 VAL A N 2
ATOM 3468 C CA . VAL A 1 103 ? -11.295 -3.831 -6.695 1.00 0.00 164 VAL A CA 2
ATOM 3469 C C . VAL A 1 103 ? -12.223 -2.732 -7.201 1.00 0.00 164 VAL A C 2
ATOM 3470 O O . VAL A 1 103 ? -11.834 -1.913 -8.034 1.00 0.00 164 VAL A O 2
ATOM 3483 N N . GLU A 1 104 ? -13.450 -2.720 -6.691 1.00 0.00 165 GLU A N 2
ATOM 3484 C CA . GLU A 1 104 ? -14.434 -1.721 -7.092 1.00 0.00 165 GLU A CA 2
ATOM 3485 C C . GLU A 1 104 ? -15.021 -1.016 -5.872 1.00 0.00 165 GLU A C 2
ATOM 3486 O O . GLU A 1 104 ? -15.364 -1.656 -4.878 1.00 0.00 165 GLU A O 2
ATOM 3498 N N . ILE A 1 105 ? -15.133 0.305 -5.957 1.00 0.00 166 ILE A N 2
ATOM 3499 C CA . ILE A 1 105 ? -15.679 1.097 -4.862 1.00 0.00 166 ILE A CA 2
ATOM 3500 C C . ILE A 1 105 ? -17.102 1.551 -5.168 1.00 0.00 166 ILE A C 2
ATOM 3501 O O . ILE A 1 105 ? -17.405 1.961 -6.288 1.00 0.00 166 ILE A O 2
ATOM 3517 N N . GLN A 1 106 ? -17.970 1.477 -4.164 1.00 0.00 167 GLN A N 2
ATOM 3518 C CA . GLN A 1 106 ? -19.361 1.882 -4.326 1.00 0.00 167 GLN A CA 2
ATOM 3519 C C . GLN A 1 106 ? -19.565 3.324 -3.872 1.00 0.00 167 GLN A C 2
ATOM 3520 O O . GLN A 1 106 ? -18.754 3.870 -3.123 1.00 0.00 167 GLN A O 2
ATOM 3534 N N . ARG A 1 107 ? -20.652 3.936 -4.331 1.00 0.00 168 ARG A N 2
ATOM 3535 C CA . ARG A 1 107 ? -20.961 5.315 -3.973 1.00 0.00 168 ARG A CA 2
ATOM 3536 C C . ARG A 1 107 ? -20.889 5.514 -2.462 1.00 0.00 168 ARG A C 2
ATOM 3537 O O . ARG A 1 107 ? -21.153 4.591 -1.691 1.00 0.00 168 ARG A O 2
ATOM 3558 N N . ILE A 1 108 ? -20.529 6.723 -2.046 1.00 0.00 169 ILE A N 2
ATOM 3559 C CA . ILE A 1 108 ? -20.423 7.043 -0.628 1.00 0.00 169 ILE A CA 2
ATOM 3560 C C . ILE A 1 108 ? -21.644 7.820 -0.147 1.00 0.00 169 ILE A C 2
ATOM 3561 O O . ILE A 1 108 ? -22.220 8.614 -0.890 1.00 0.00 169 ILE A O 2
ATOM 3577 N N . ASP A 1 109 ? -22.032 7.585 1.102 1.00 0.00 170 ASP A N 2
ATOM 3578 C CA . ASP A 1 109 ? -23.183 8.265 1.685 1.00 0.00 170 ASP A CA 2
ATOM 3579 C C . ASP A 1 109 ? -22.739 9.433 2.559 1.00 0.00 170 ASP A C 2
ATOM 3580 O O . ASP A 1 109 ? -21.973 9.273 3.509 1.00 0.00 170 ASP A O 2
ATOM 3589 N N . PRO A 1 110 ? -23.230 10.638 2.232 1.00 0.00 171 PRO A N 2
ATOM 3590 C CA . PRO A 1 110 ? -22.897 11.857 2.975 1.00 0.00 171 PRO A CA 2
ATOM 3591 C C . PRO A 1 110 ? -23.516 11.874 4.368 1.00 0.00 171 PRO A C 2
ATOM 3592 O O . PRO A 1 110 ? -24.353 11.039 4.713 1.00 0.00 171 PRO A O 2
ATOM 3603 N N . PRO A 1 111 ? -23.098 12.848 5.191 1.00 0.00 172 PRO A N 2
ATOM 3604 C CA . PRO A 1 111 ? -23.600 12.997 6.560 1.00 0.00 172 PRO A CA 2
ATOM 3605 C C . PRO A 1 111 ? -25.054 13.456 6.598 1.00 0.00 172 PRO A C 2
ATOM 3606 O O . PRO A 1 111 ? -25.426 14.429 5.941 1.00 0.00 172 PRO A O 2
ATOM 3617 N N . LYS A 1 112 ? -25.872 12.749 7.370 1.00 0.00 173 LYS A N 2
ATOM 3618 C CA . LYS A 1 112 ? -27.286 13.084 7.496 1.00 0.00 173 LYS A CA 2
ATOM 3619 C C . LYS A 1 112 ? -27.465 14.465 8.119 1.00 0.00 173 LYS A C 2
ATOM 3620 O O . LYS A 1 112 ? -28.171 15.315 7.577 1.00 0.00 173 LYS A O 2
ATOM 3639 N N . ASP A 1 113 ? -26.820 14.681 9.261 1.00 0.00 174 ASP A N 2
ATOM 3640 C CA . ASP A 1 113 ? -26.906 15.960 9.957 1.00 0.00 174 ASP A CA 2
ATOM 3641 C C . ASP A 1 113 ? -25.610 16.750 9.804 1.00 0.00 174 ASP A C 2
ATOM 3642 O O . ASP A 1 113 ? -25.596 17.972 9.954 1.00 0.00 174 ASP A O 2
ATOM 3651 N N . GLY A 1 1 ? -4.887 -30.380 -16.465 1.00 0.00 62 GLY A N 3
ATOM 3652 C CA . GLY A 1 1 ? -5.881 -31.425 -16.305 1.00 0.00 62 GLY A CA 3
ATOM 3653 C C . GLY A 1 1 ? -7.144 -31.150 -17.097 1.00 0.00 62 GLY A C 3
ATOM 3654 O O . GLY A 1 1 ? -7.337 -31.699 -18.181 1.00 0.00 62 GLY A O 3
ATOM 3658 N N . SER A 1 2 ? -8.007 -30.298 -16.553 1.00 0.00 63 SER A N 3
ATOM 3659 C CA . SER A 1 2 ? -9.261 -29.955 -17.213 1.00 0.00 63 SER A CA 3
ATOM 3660 C C . SER A 1 2 ? -9.008 -29.437 -18.625 1.00 0.00 63 SER A C 3
ATOM 3661 O O . SER A 1 2 ? -7.876 -29.116 -18.987 1.00 0.00 63 SER A O 3
ATOM 3669 N N . ASP A 1 3 ? -10.070 -29.360 -19.419 1.00 0.00 64 ASP A N 3
ATOM 3670 C CA . ASP A 1 3 ? -9.965 -28.881 -20.793 1.00 0.00 64 ASP A CA 3
ATOM 3671 C C . ASP A 1 3 ? -10.373 -27.414 -20.889 1.00 0.00 64 ASP A C 3
ATOM 3672 O O . ASP A 1 3 ? -9.585 -26.566 -21.308 1.00 0.00 64 ASP A O 3
ATOM 3681 N N . HIS A 1 4 ? -11.610 -27.123 -20.500 1.00 0.00 65 HIS A N 3
ATOM 3682 C CA . HIS A 1 4 ? -12.124 -25.758 -20.543 1.00 0.00 65 HIS A CA 3
ATOM 3683 C C . HIS A 1 4 ? -12.109 -25.128 -19.154 1.00 0.00 65 HIS A C 3
ATOM 3684 O O . HIS A 1 4 ? -12.709 -25.653 -18.216 1.00 0.00 65 HIS A O 3
ATOM 3699 N N . VAL A 1 5 ? -11.418 -23.999 -19.028 1.00 0.00 66 VAL A N 3
ATOM 3700 C CA . VAL A 1 5 ? -11.325 -23.297 -17.754 1.00 0.00 66 VAL A CA 3
ATOM 3701 C C . VAL A 1 5 ? -11.230 -21.790 -17.962 1.00 0.00 66 VAL A C 3
ATOM 3702 O O . VAL A 1 5 ? -10.505 -21.319 -18.839 1.00 0.00 66 VAL A O 3
ATOM 3715 N N . ASP A 1 6 ? -11.966 -21.038 -17.151 1.00 0.00 67 ASP A N 3
ATOM 3716 C CA . ASP A 1 6 ? -11.964 -19.583 -17.244 1.00 0.00 67 ASP A CA 3
ATOM 3717 C C . ASP A 1 6 ? -11.539 -18.954 -15.921 1.00 0.00 67 ASP A C 3
ATOM 3718 O O . ASP A 1 6 ? -11.657 -19.572 -14.862 1.00 0.00 67 ASP A O 3
ATOM 3727 N N . LEU A 1 7 ? -11.045 -17.723 -15.989 1.00 0.00 68 LEU A N 3
ATOM 3728 C CA . LEU A 1 7 ? -10.602 -17.010 -14.796 1.00 0.00 68 LEU A CA 3
ATOM 3729 C C . LEU A 1 7 ? -11.733 -16.170 -14.211 1.00 0.00 68 LEU A C 3
ATOM 3730 O O . LEU A 1 7 ? -11.508 -15.066 -13.716 1.00 0.00 68 LEU A O 3
ATOM 3746 N N . ARG A 1 8 ? -12.950 -16.702 -14.272 1.00 0.00 69 ARG A N 3
ATOM 3747 C CA . ARG A 1 8 ? -14.116 -16.002 -13.747 1.00 0.00 69 ARG A CA 3
ATOM 3748 C C . ARG A 1 8 ? -13.771 -15.257 -12.461 1.00 0.00 69 ARG A C 3
ATOM 3749 O O . ARG A 1 8 ? -13.122 -15.805 -11.571 1.00 0.00 69 ARG A O 3
ATOM 3770 N N . GLU A 1 9 ? -14.209 -14.005 -12.373 1.00 0.00 70 GLU A N 3
ATOM 3771 C CA . GLU A 1 9 ? -13.944 -13.185 -11.197 1.00 0.00 70 GLU A CA 3
ATOM 3772 C C . GLU A 1 9 ? -15.130 -13.212 -10.237 1.00 0.00 70 GLU A C 3
ATOM 3773 O O . GLU A 1 9 ? -16.282 -13.083 -10.652 1.00 0.00 70 GLU A O 3
ATOM 3785 N N . HIS A 1 10 ? -14.840 -13.381 -8.951 1.00 0.00 71 HIS A N 3
ATOM 3786 C CA . HIS A 1 10 ? -15.881 -13.425 -7.931 1.00 0.00 71 HIS A CA 3
ATOM 3787 C C . HIS A 1 10 ? -15.892 -12.139 -7.109 1.00 0.00 71 HIS A C 3
ATOM 3788 O O . HIS A 1 10 ? -14.846 -11.666 -6.664 1.00 0.00 71 HIS A O 3
ATOM 3803 N N . VAL A 1 11 ? -17.081 -11.578 -6.913 1.00 0.00 72 VAL A N 3
ATOM 3804 C CA . VAL A 1 11 ? -17.227 -10.347 -6.145 1.00 0.00 72 VAL A CA 3
ATOM 3805 C C . VAL A 1 11 ? -17.539 -10.646 -4.683 1.00 0.00 72 VAL A C 3
ATOM 3806 O O . VAL A 1 11 ? -18.342 -11.528 -4.377 1.00 0.00 72 VAL A O 3
ATOM 3819 N N . ILE A 1 12 ? -16.900 -9.905 -3.784 1.00 0.00 73 ILE A N 3
ATOM 3820 C CA . ILE A 1 12 ? -17.111 -10.090 -2.353 1.00 0.00 73 ILE A CA 3
ATOM 3821 C C . ILE A 1 12 ? -17.982 -8.978 -1.778 1.00 0.00 73 ILE A C 3
ATOM 3822 O O . ILE A 1 12 ? -17.642 -7.799 -1.870 1.00 0.00 73 ILE A O 3
ATOM 3838 N N . ASP A 1 13 ? -19.106 -9.363 -1.184 1.00 0.00 74 ASP A N 3
ATOM 3839 C CA . ASP A 1 13 ? -20.026 -8.400 -0.590 1.00 0.00 74 ASP A CA 3
ATOM 3840 C C . ASP A 1 13 ? -19.592 -8.035 0.826 1.00 0.00 74 ASP A C 3
ATOM 3841 O O . ASP A 1 13 ? -19.839 -8.781 1.774 1.00 0.00 74 ASP A O 3
ATOM 3850 N N . VAL A 1 14 ? -18.942 -6.884 0.963 1.00 0.00 75 VAL A N 3
ATOM 3851 C CA . VAL A 1 14 ? -18.473 -6.420 2.263 1.00 0.00 75 VAL A CA 3
ATOM 3852 C C . VAL A 1 14 ? -19.408 -5.363 2.839 1.00 0.00 75 VAL A C 3
ATOM 3853 O O . VAL A 1 14 ? -19.853 -4.448 2.146 1.00 0.00 75 VAL A O 3
ATOM 3866 N N . PRO A 1 15 ? -19.713 -5.489 4.139 1.00 0.00 76 PRO A N 3
ATOM 3867 C CA . PRO A 1 15 ? -20.598 -4.552 4.839 1.00 0.00 76 PRO A CA 3
ATOM 3868 C C . PRO A 1 15 ? -19.960 -3.179 5.021 1.00 0.00 76 PRO A C 3
ATOM 3869 O O . PRO A 1 15 ? -18.750 -3.050 5.208 1.00 0.00 76 PRO A O 3
ATOM 3880 N N . PRO A 1 16 ? -20.792 -2.128 4.967 1.00 0.00 77 PRO A N 3
ATOM 3881 C CA . PRO A 1 16 ? -20.331 -0.745 5.125 1.00 0.00 77 PRO A CA 3
ATOM 3882 C C . PRO A 1 16 ? -19.884 -0.443 6.551 1.00 0.00 77 PRO A C 3
ATOM 3883 O O . PRO A 1 16 ? -20.402 -1.017 7.508 1.00 0.00 77 PRO A O 3
ATOM 3894 N N . GLN A 1 17 ? -18.920 0.463 6.685 1.00 0.00 78 GLN A N 3
ATOM 3895 C CA . GLN A 1 17 ? -18.404 0.841 7.995 1.00 0.00 78 GLN A CA 3
ATOM 3896 C C . GLN A 1 17 ? -18.330 2.358 8.134 1.00 0.00 78 GLN A C 3
ATOM 3897 O O . GLN A 1 17 ? -17.632 3.026 7.373 1.00 0.00 78 GLN A O 3
ATOM 3911 N N . GLU A 1 18 ? -19.055 2.893 9.111 1.00 0.00 79 GLU A N 3
ATOM 3912 C CA . GLU A 1 18 ? -19.072 4.332 9.348 1.00 0.00 79 GLU A CA 3
ATOM 3913 C C . GLU A 1 18 ? -17.776 4.789 10.011 1.00 0.00 79 GLU A C 3
ATOM 3914 O O . GLU A 1 18 ? -17.522 4.488 11.177 1.00 0.00 79 GLU A O 3
ATOM 3926 N N . VAL A 1 19 ? -16.959 5.519 9.258 1.00 0.00 80 VAL A N 3
ATOM 3927 C CA . VAL A 1 19 ? -15.689 6.019 9.772 1.00 0.00 80 VAL A CA 3
ATOM 3928 C C . VAL A 1 19 ? -15.647 7.543 9.746 1.00 0.00 80 VAL A C 3
ATOM 3929 O O . VAL A 1 19 ? -15.967 8.165 8.733 1.00 0.00 80 VAL A O 3
ATOM 3942 N N . ILE A 1 20 ? -15.252 8.137 10.867 1.00 0.00 81 ILE A N 3
ATOM 3943 C CA . ILE A 1 20 ? -15.167 9.588 10.973 1.00 0.00 81 ILE A CA 3
ATOM 3944 C C . ILE A 1 20 ? -14.119 10.149 10.018 1.00 0.00 81 ILE A C 3
ATOM 3945 O O . ILE A 1 20 ? -12.917 10.032 10.261 1.00 0.00 81 ILE A O 3
ATOM 3961 N N . CYS A 1 21 ? -14.581 10.758 8.932 1.00 0.00 82 CYS A N 3
ATOM 3962 C CA . CYS A 1 21 ? -13.683 11.339 7.940 1.00 0.00 82 CYS A CA 3
ATOM 3963 C C . CYS A 1 21 ? -12.650 12.243 8.605 1.00 0.00 82 CYS A C 3
ATOM 3964 O O . CYS A 1 21 ? -12.669 12.437 9.820 1.00 0.00 82 CYS A O 3
ATOM 3972 N N . LYS A 1 22 ? -11.748 12.793 7.799 1.00 0.00 83 LYS A N 3
ATOM 3973 C CA . LYS A 1 22 ? -10.706 13.677 8.308 1.00 0.00 83 LYS A CA 3
ATOM 3974 C C . LYS A 1 22 ? -11.307 14.965 8.862 1.00 0.00 83 LYS A C 3
ATOM 3975 O O . LYS A 1 22 ? -10.828 15.506 9.859 1.00 0.00 83 LYS A O 3
ATOM 3994 N N . ASP A 1 23 ? -12.358 15.449 8.211 1.00 0.00 84 ASP A N 3
ATOM 3995 C CA . ASP A 1 23 ? -13.027 16.672 8.640 1.00 0.00 84 ASP A CA 3
ATOM 3996 C C . ASP A 1 23 ? -14.095 16.369 9.686 1.00 0.00 84 ASP A C 3
ATOM 3997 O O . ASP A 1 23 ? -15.084 17.091 9.805 1.00 0.00 84 ASP A O 3
ATOM 4006 N N . ASN A 1 24 ? -13.888 15.296 10.442 1.00 0.00 85 ASN A N 3
ATOM 4007 C CA . ASN A 1 24 ? -14.834 14.896 11.477 1.00 0.00 85 ASN A CA 3
ATOM 4008 C C . ASN A 1 24 ? -16.228 14.694 10.892 1.00 0.00 85 ASN A C 3
ATOM 4009 O O . ASN A 1 24 ? -17.226 15.112 11.479 1.00 0.00 85 ASN A O 3
ATOM 4020 N N . VAL A 1 25 ? -16.289 14.050 9.730 1.00 0.00 86 VAL A N 3
ATOM 4021 C CA . VAL A 1 25 ? -17.560 13.791 9.065 1.00 0.00 86 VAL A CA 3
ATOM 4022 C C . VAL A 1 25 ? -17.853 12.296 9.003 1.00 0.00 86 VAL A C 3
ATOM 4023 O O . VAL A 1 25 ? -17.139 11.539 8.345 1.00 0.00 86 VAL A O 3
ATOM 4036 N N . VAL A 1 26 ? -18.909 11.876 9.694 1.00 0.00 87 VAL A N 3
ATOM 4037 C CA . VAL A 1 26 ? -19.298 10.471 9.716 1.00 0.00 87 VAL A CA 3
ATOM 4038 C C . VAL A 1 26 ? -20.120 10.109 8.484 1.00 0.00 87 VAL A C 3
ATOM 4039 O O . VAL A 1 26 ? -21.227 10.612 8.293 1.00 0.00 87 VAL A O 3
ATOM 4052 N N . VAL A 1 27 ? -19.571 9.231 7.651 1.00 0.00 88 VAL A N 3
ATOM 4053 C CA . VAL A 1 27 ? -20.254 8.799 6.437 1.00 0.00 88 VAL A CA 3
ATOM 4054 C C . VAL A 1 27 ? -20.145 7.290 6.253 1.00 0.00 88 VAL A C 3
ATOM 4055 O O . VAL A 1 27 ? -19.160 6.672 6.658 1.00 0.00 88 VAL A O 3
ATOM 4068 N N . THR A 1 28 ? -21.165 6.699 5.637 1.00 0.00 89 THR A N 3
ATOM 4069 C CA . THR A 1 28 ? -21.185 5.261 5.399 1.00 0.00 89 THR A CA 3
ATOM 4070 C C . THR A 1 28 ? -20.551 4.918 4.056 1.00 0.00 89 THR A C 3
ATOM 4071 O O . THR A 1 28 ? -21.063 5.296 3.002 1.00 0.00 89 THR A O 3
ATOM 4082 N N . VAL A 1 29 ? -19.435 4.197 4.100 1.00 0.00 90 VAL A N 3
ATOM 4083 C CA . VAL A 1 29 ? -18.732 3.801 2.886 1.00 0.00 90 VAL A CA 3
ATOM 4084 C C . VAL A 1 29 ? -18.852 2.300 2.647 1.00 0.00 90 VAL A C 3
ATOM 4085 O O . VAL A 1 29 ? -19.081 1.529 3.579 1.00 0.00 90 VAL A O 3
ATOM 4098 N N . ASP A 1 30 ? -18.695 1.892 1.392 1.00 0.00 91 ASP A N 3
ATOM 4099 C CA . ASP A 1 30 ? -18.784 0.482 1.030 1.00 0.00 91 ASP A CA 3
ATOM 4100 C C . ASP A 1 30 ? -18.090 0.219 -0.303 1.00 0.00 91 ASP A C 3
ATOM 4101 O O . ASP A 1 30 ? -18.192 1.016 -1.235 1.00 0.00 91 ASP A O 3
ATOM 4110 N N . ALA A 1 31 ? -17.384 -0.904 -0.385 1.00 0.00 92 ALA A N 3
ATOM 4111 C CA . ALA A 1 31 ? -16.674 -1.272 -1.604 1.00 0.00 92 ALA A CA 3
ATOM 4112 C C . ALA A 1 31 ? -16.518 -2.785 -1.712 1.00 0.00 92 ALA A C 3
ATOM 4113 O O . ALA A 1 31 ? -16.352 -3.476 -0.706 1.00 0.00 92 ALA A O 3
ATOM 4120 N N . VAL A 1 32 ? -16.572 -3.296 -2.938 1.00 0.00 93 VAL A N 3
ATOM 4121 C CA . VAL A 1 32 ? -16.436 -4.727 -3.177 1.00 0.00 93 VAL A CA 3
ATOM 4122 C C . VAL A 1 32 ? -15.001 -5.089 -3.544 1.00 0.00 93 VAL A C 3
ATOM 4123 O O . VAL A 1 32 ? -14.171 -4.213 -3.788 1.00 0.00 93 VAL A O 3
ATOM 4136 N N . VAL A 1 33 ? -14.715 -6.387 -3.584 1.00 0.00 94 VAL A N 3
ATOM 4137 C CA . VAL A 1 33 ? -13.381 -6.866 -3.923 1.00 0.00 94 VAL A CA 3
ATOM 4138 C C . VAL A 1 33 ? -13.450 -8.143 -4.753 1.00 0.00 94 VAL A C 3
ATOM 4139 O O . VAL A 1 33 ? -14.019 -9.146 -4.321 1.00 0.00 94 VAL A O 3
ATOM 4152 N N . TYR A 1 34 ? -12.866 -8.099 -5.945 1.00 0.00 95 TYR A N 3
ATOM 4153 C CA . TYR A 1 34 ? -12.863 -9.253 -6.837 1.00 0.00 95 TYR A CA 3
ATOM 4154 C C . TYR A 1 34 ? -11.802 -10.265 -6.415 1.00 0.00 95 TYR A C 3
ATOM 4155 O O . TYR A 1 34 ? -10.862 -9.931 -5.693 1.00 0.00 95 TYR A O 3
ATOM 4173 N N . TYR A 1 35 ? -11.960 -11.502 -6.871 1.00 0.00 96 TYR A N 3
ATOM 4174 C CA . TYR A 1 35 ? -11.018 -12.565 -6.541 1.00 0.00 96 TYR A CA 3
ATOM 4175 C C . TYR A 1 35 ? -11.219 -13.774 -7.449 1.00 0.00 96 TYR A C 3
ATOM 4176 O O . TYR A 1 35 ? -12.315 -14.004 -7.959 1.00 0.00 96 TYR A O 3
ATOM 4194 N N . GLN A 1 36 ? -10.153 -14.542 -7.645 1.00 0.00 97 GLN A N 3
ATOM 4195 C CA . GLN A 1 36 ? -10.212 -15.728 -8.492 1.00 0.00 97 GLN A CA 3
ATOM 4196 C C . GLN A 1 36 ? -9.214 -16.782 -8.023 1.00 0.00 97 GLN A C 3
ATOM 4197 O O . GLN A 1 36 ? -8.013 -16.523 -7.946 1.00 0.00 97 GLN A O 3
ATOM 4211 N N . VAL A 1 37 ? -9.719 -17.971 -7.712 1.00 0.00 98 VAL A N 3
ATOM 4212 C CA . VAL A 1 37 ? -8.872 -19.065 -7.251 1.00 0.00 98 VAL A CA 3
ATOM 4213 C C . VAL A 1 37 ? -7.875 -19.478 -8.328 1.00 0.00 98 VAL A C 3
ATOM 4214 O O . VAL A 1 37 ? -8.178 -20.312 -9.182 1.00 0.00 98 VAL A O 3
ATOM 4227 N N . ILE A 1 38 ? -6.684 -18.891 -8.280 1.00 0.00 99 ILE A N 3
ATOM 4228 C CA . ILE A 1 38 ? -5.641 -19.199 -9.251 1.00 0.00 99 ILE A CA 3
ATOM 4229 C C . ILE A 1 38 ? -4.991 -20.546 -8.950 1.00 0.00 99 ILE A C 3
ATOM 4230 O O . ILE A 1 38 ? -4.187 -21.048 -9.735 1.00 0.00 99 ILE A O 3
ATOM 4246 N N . ASP A 1 39 ? -5.346 -21.125 -7.808 1.00 0.00 100 ASP A N 3
ATOM 4247 C CA . ASP A 1 39 ? -4.799 -22.416 -7.404 1.00 0.00 100 ASP A CA 3
ATOM 4248 C C . ASP A 1 39 ? -5.745 -23.129 -6.443 1.00 0.00 100 ASP A C 3
ATOM 4249 O O . ASP A 1 39 ? -5.983 -22.683 -5.321 1.00 0.00 100 ASP A O 3
ATOM 4258 N N . PRO A 1 40 ? -6.299 -24.265 -6.893 1.00 0.00 101 PRO A N 3
ATOM 4259 C CA . PRO A 1 40 ? -7.229 -25.065 -6.089 1.00 0.00 101 PRO A CA 3
ATOM 4260 C C . PRO A 1 40 ? -6.538 -25.751 -4.916 1.00 0.00 101 PRO A C 3
ATOM 4261 O O . PRO A 1 40 ? -6.982 -25.645 -3.773 1.00 0.00 101 PRO A O 3
ATOM 4272 N N . VAL A 1 41 ? -5.448 -26.455 -5.206 1.00 0.00 102 VAL A N 3
ATOM 4273 C CA . VAL A 1 41 ? -4.695 -27.157 -4.174 1.00 0.00 102 VAL A CA 3
ATOM 4274 C C . VAL A 1 41 ? -4.535 -26.295 -2.927 1.00 0.00 102 VAL A C 3
ATOM 4275 O O . VAL A 1 41 ? -4.746 -26.759 -1.806 1.00 0.00 102 VAL A O 3
ATOM 4288 N N . LYS A 1 42 ? -4.160 -25.036 -3.129 1.00 0.00 103 LYS A N 3
ATOM 4289 C CA . LYS A 1 42 ? -3.973 -24.106 -2.022 1.00 0.00 103 LYS A CA 3
ATOM 4290 C C . LYS A 1 42 ? -5.316 -23.669 -1.445 1.00 0.00 103 LYS A C 3
ATOM 4291 O O . LYS A 1 42 ? -5.467 -23.535 -0.231 1.00 0.00 103 LYS A O 3
ATOM 4310 N N . ALA A 1 43 ? -6.289 -23.450 -2.324 1.00 0.00 104 ALA A N 3
ATOM 4311 C CA . ALA A 1 43 ? -7.620 -23.032 -1.902 1.00 0.00 104 ALA A CA 3
ATOM 4312 C C . ALA A 1 43 ? -8.554 -24.230 -1.764 1.00 0.00 104 ALA A C 3
ATOM 4313 O O . ALA A 1 43 ? -9.626 -24.267 -2.368 1.00 0.00 104 ALA A O 3
ATOM 4320 N N . VAL A 1 44 ? -8.139 -25.208 -0.965 1.00 0.00 105 VAL A N 3
ATOM 4321 C CA . VAL A 1 44 ? -8.939 -26.408 -0.747 1.00 0.00 105 VAL A CA 3
ATOM 4322 C C . VAL A 1 44 ? -9.890 -26.228 0.431 1.00 0.00 105 VAL A C 3
ATOM 4323 O O . VAL A 1 44 ? -10.641 -27.139 0.780 1.00 0.00 105 VAL A O 3
ATOM 4336 N N . TYR A 1 45 ? -9.853 -25.048 1.039 1.00 0.00 106 TYR A N 3
ATOM 4337 C CA . TYR A 1 45 ? -10.710 -24.749 2.180 1.00 0.00 106 TYR A CA 3
ATOM 4338 C C . TYR A 1 45 ? -12.076 -24.250 1.718 1.00 0.00 106 TYR A C 3
ATOM 4339 O O . TYR A 1 45 ? -12.739 -23.486 2.418 1.00 0.00 106 TYR A O 3
ATOM 4357 N N . ASN A 1 46 ? -12.490 -24.689 0.534 1.00 0.00 107 ASN A N 3
ATOM 4358 C CA . ASN A 1 46 ? -13.777 -24.288 -0.022 1.00 0.00 107 ASN A CA 3
ATOM 4359 C C . ASN A 1 46 ? -13.914 -22.768 -0.036 1.00 0.00 107 ASN A C 3
ATOM 4360 O O . ASN A 1 46 ? -15.015 -22.232 0.092 1.00 0.00 107 ASN A O 3
ATOM 4371 N N . VAL A 1 47 ? -12.788 -22.080 -0.193 1.00 0.00 108 VAL A N 3
ATOM 4372 C CA . VAL A 1 47 ? -12.782 -20.622 -0.225 1.00 0.00 108 VAL A CA 3
ATOM 4373 C C . VAL A 1 47 ? -13.855 -20.047 0.692 1.00 0.00 108 VAL A C 3
ATOM 4374 O O . VAL A 1 47 ? -14.540 -19.087 0.337 1.00 0.00 108 VAL A O 3
ATOM 4387 N N . SER A 1 48 ? -13.997 -20.640 1.873 1.00 0.00 109 SER A N 3
ATOM 4388 C CA . SER A 1 48 ? -14.990 -20.189 2.840 1.00 0.00 109 SER A CA 3
ATOM 4389 C C . SER A 1 48 ? -14.382 -19.184 3.814 1.00 0.00 109 SER A C 3
ATOM 4390 O O . SER A 1 48 ? -15.012 -18.188 4.169 1.00 0.00 109 SER A O 3
ATOM 4398 N N . ASP A 1 49 ? -13.154 -19.454 4.242 1.00 0.00 110 ASP A N 3
ATOM 4399 C CA . ASP A 1 49 ? -12.459 -18.573 5.174 1.00 0.00 110 ASP A CA 3
ATOM 4400 C C . ASP A 1 49 ? -12.102 -17.248 4.507 1.00 0.00 110 ASP A C 3
ATOM 4401 O O . ASP A 1 49 ? -12.414 -16.176 5.026 1.00 0.00 110 ASP A O 3
ATOM 4410 N N . PHE A 1 50 ? -11.446 -17.330 3.355 1.00 0.00 111 PHE A N 3
ATOM 4411 C CA . PHE A 1 50 ? -11.044 -16.137 2.617 1.00 0.00 111 PHE A CA 3
ATOM 4412 C C . PHE A 1 50 ? -12.233 -15.204 2.404 1.00 0.00 111 PHE A C 3
ATOM 4413 O O . PHE A 1 50 ? -12.078 -13.983 2.360 1.00 0.00 111 PHE A O 3
ATOM 4430 N N . LEU A 1 51 ? -13.419 -15.788 2.271 1.00 0.00 112 LEU A N 3
ATOM 4431 C CA . LEU A 1 51 ? -14.635 -15.010 2.061 1.00 0.00 112 LEU A CA 3
ATOM 4432 C C . LEU A 1 51 ? -14.842 -14.007 3.192 1.00 0.00 112 LEU A C 3
ATOM 4433 O O . LEU A 1 51 ? -14.877 -12.799 2.964 1.00 0.00 112 LEU A O 3
ATOM 4449 N N . MET A 1 52 ? -14.976 -14.518 4.411 1.00 0.00 113 MET A N 3
ATOM 4450 C CA . MET A 1 52 ? -15.176 -13.666 5.578 1.00 0.00 113 MET A CA 3
ATOM 4451 C C . MET A 1 52 ? -13.908 -12.882 5.902 1.00 0.00 113 MET A C 3
ATOM 4452 O O . MET A 1 52 ? -13.968 -11.703 6.250 1.00 0.00 113 MET A O 3
ATOM 4466 N N . ALA A 1 53 ? -12.762 -13.544 5.785 1.00 0.00 114 ALA A N 3
ATOM 4467 C CA . ALA A 1 53 ? -11.480 -12.908 6.064 1.00 0.00 114 ALA A CA 3
ATOM 4468 C C . ALA A 1 53 ? -11.283 -11.668 5.199 1.00 0.00 114 ALA A C 3
ATOM 4469 O O . ALA A 1 53 ? -10.626 -10.711 5.610 1.00 0.00 114 ALA A O 3
ATOM 4476 N N . ILE A 1 54 ? -11.856 -11.691 4.000 1.00 0.00 115 ILE A N 3
ATOM 4477 C CA . ILE A 1 54 ? -11.743 -10.568 3.078 1.00 0.00 115 ILE A CA 3
ATOM 4478 C C . ILE A 1 54 ? -12.635 -9.409 3.512 1.00 0.00 115 ILE A C 3
ATOM 4479 O O . ILE A 1 54 ? -12.158 -8.299 3.747 1.00 0.00 115 ILE A O 3
ATOM 4495 N N . VAL A 1 55 ? -13.933 -9.676 3.617 1.00 0.00 116 VAL A N 3
ATOM 4496 C CA . VAL A 1 55 ? -14.892 -8.656 4.025 1.00 0.00 116 VAL A CA 3
ATOM 4497 C C . VAL A 1 55 ? -14.490 -8.024 5.353 1.00 0.00 116 VAL A C 3
ATOM 4498 O O . VAL A 1 55 ? -14.783 -6.856 5.611 1.00 0.00 116 VAL A O 3
ATOM 4511 N N . LYS A 1 56 ? -13.817 -8.803 6.193 1.00 0.00 117 LYS A N 3
ATOM 4512 C CA . LYS A 1 56 ? -13.372 -8.320 7.495 1.00 0.00 117 LYS A CA 3
ATOM 4513 C C . LYS A 1 56 ? -12.055 -7.562 7.373 1.00 0.00 117 LYS A C 3
ATOM 4514 O O . LYS A 1 56 ? -11.943 -6.416 7.811 1.00 0.00 117 LYS A O 3
ATOM 4533 N N . LEU A 1 57 ? -11.060 -8.206 6.774 1.00 0.00 118 LEU A N 3
ATOM 4534 C CA . LEU A 1 57 ? -9.749 -7.592 6.593 1.00 0.00 118 LEU A CA 3
ATOM 4535 C C . LEU A 1 57 ? -9.886 -6.146 6.127 1.00 0.00 118 LEU A C 3
ATOM 4536 O O . LEU A 1 57 ? -9.355 -5.229 6.753 1.00 0.00 118 LEU A O 3
ATOM 4552 N N . ALA A 1 58 ? -10.603 -5.949 5.026 1.00 0.00 119 ALA A N 3
ATOM 4553 C CA . ALA A 1 58 ? -10.814 -4.615 4.479 1.00 0.00 119 ALA A CA 3
ATOM 4554 C C . ALA A 1 58 ? -11.255 -3.640 5.565 1.00 0.00 119 ALA A C 3
ATOM 4555 O O . ALA A 1 58 ? -10.663 -2.574 5.731 1.00 0.00 119 ALA A O 3
ATOM 4562 N N . GLN A 1 59 ? -12.298 -4.012 6.299 1.00 0.00 120 GLN A N 3
ATOM 4563 C CA . GLN A 1 59 ? -12.819 -3.168 7.368 1.00 0.00 120 GLN A CA 3
ATOM 4564 C C . GLN A 1 59 ? -11.686 -2.465 8.108 1.00 0.00 120 GLN A C 3
ATOM 4565 O O . GLN A 1 59 ? -11.832 -1.326 8.552 1.00 0.00 120 GLN A O 3
ATOM 4579 N N . THR A 1 60 ? -10.555 -3.152 8.238 1.00 0.00 121 THR A N 3
ATOM 4580 C CA . THR A 1 60 ? -9.397 -2.594 8.926 1.00 0.00 121 THR A CA 3
ATOM 4581 C C . THR A 1 60 ? -8.547 -1.756 7.978 1.00 0.00 121 THR A C 3
ATOM 4582 O O . THR A 1 60 ? -8.365 -0.557 8.189 1.00 0.00 121 THR A O 3
ATOM 4593 N N . ASN A 1 61 ? -8.029 -2.394 6.934 1.00 0.00 122 ASN A N 3
ATOM 4594 C CA . ASN A 1 61 ? -7.197 -1.705 5.953 1.00 0.00 122 ASN A CA 3
ATOM 4595 C C . ASN A 1 61 ? -7.845 -0.396 5.513 1.00 0.00 122 ASN A C 3
ATOM 4596 O O . ASN A 1 61 ? -7.235 0.671 5.596 1.00 0.00 122 ASN A O 3
ATOM 4607 N N . LEU A 1 62 ? -9.086 -0.484 5.047 1.00 0.00 123 LEU A N 3
ATOM 4608 C CA . LEU A 1 62 ? -9.819 0.694 4.594 1.00 0.00 123 LEU A CA 3
ATOM 4609 C C . LEU A 1 62 ? -9.889 1.748 5.695 1.00 0.00 123 LEU A C 3
ATOM 4610 O O . LEU A 1 62 ? -9.756 2.943 5.432 1.00 0.00 123 LEU A O 3
ATOM 4626 N N . ARG A 1 63 ? -10.095 1.296 6.927 1.00 0.00 124 ARG A N 3
ATOM 4627 C CA . ARG A 1 63 ? -10.181 2.200 8.068 1.00 0.00 124 ARG A CA 3
ATOM 4628 C C . ARG A 1 63 ? -8.959 3.111 8.133 1.00 0.00 124 ARG A C 3
ATOM 4629 O O . ARG A 1 63 ? -9.029 4.223 8.655 1.00 0.00 124 ARG A O 3
ATOM 4650 N N . ALA A 1 64 ? -7.840 2.630 7.601 1.00 0.00 125 ALA A N 3
ATOM 4651 C CA . ALA A 1 64 ? -6.603 3.401 7.598 1.00 0.00 125 ALA A CA 3
ATOM 4652 C C . ALA A 1 64 ? -6.699 4.587 6.644 1.00 0.00 125 ALA A C 3
ATOM 4653 O O . ALA A 1 64 ? -6.617 5.742 7.065 1.00 0.00 125 ALA A O 3
ATOM 4660 N N . ILE A 1 65 ? -6.870 4.296 5.360 1.00 0.00 126 ILE A N 3
ATOM 4661 C CA . ILE A 1 65 ? -6.977 5.339 4.347 1.00 0.00 126 ILE A CA 3
ATOM 4662 C C . ILE A 1 65 ? -8.345 6.011 4.393 1.00 0.00 126 ILE A C 3
ATOM 4663 O O . ILE A 1 65 ? -8.449 7.214 4.636 1.00 0.00 126 ILE A O 3
ATOM 4679 N N . ILE A 1 66 ? -9.391 5.227 4.159 1.00 0.00 127 ILE A N 3
ATOM 4680 C CA . ILE A 1 66 ? -10.753 5.746 4.176 1.00 0.00 127 ILE A CA 3
ATOM 4681 C C . ILE A 1 66 ? -11.007 6.584 5.424 1.00 0.00 127 ILE A C 3
ATOM 4682 O O . ILE A 1 66 ? -11.639 7.637 5.359 1.00 0.00 127 ILE A O 3
ATOM 4698 N N . GLY A 1 67 ? -10.506 6.110 6.561 1.00 0.00 128 GLY A N 3
ATOM 4699 C CA . GLY A 1 67 ? -10.687 6.829 7.808 1.00 0.00 128 GLY A CA 3
ATOM 4700 C C . GLY A 1 67 ? -10.355 8.303 7.681 1.00 0.00 128 GLY A C 3
ATOM 4701 O O . GLY A 1 67 ? -10.912 9.134 8.397 1.00 0.00 128 GLY A O 3
ATOM 4705 N N . GLU A 1 68 ? -9.444 8.626 6.769 1.00 0.00 129 GLU A N 3
ATOM 4706 C CA . GLU A 1 68 ? -9.037 10.010 6.553 1.00 0.00 129 GLU A CA 3
ATOM 4707 C C . GLU A 1 68 ? -9.287 10.431 5.108 1.00 0.00 129 GLU A C 3
ATOM 4708 O O . GLU A 1 68 ? -8.664 9.912 4.183 1.00 0.00 129 GLU A O 3
ATOM 4720 N N . MET A 1 69 ? -10.204 11.376 4.923 1.00 0.00 130 MET A N 3
ATOM 4721 C CA . MET A 1 69 ? -10.536 11.868 3.591 1.00 0.00 130 MET A CA 3
ATOM 4722 C C . MET A 1 69 ? -11.470 13.071 3.674 1.00 0.00 130 MET A C 3
ATOM 4723 O O . MET A 1 69 ? -11.806 13.533 4.763 1.00 0.00 130 MET A O 3
ATOM 4737 N N . GLU A 1 70 ? -11.885 13.573 2.515 1.00 0.00 131 GLU A N 3
ATOM 4738 C CA . GLU A 1 70 ? -12.779 14.723 2.457 1.00 0.00 131 GLU A CA 3
ATOM 4739 C C . GLU A 1 70 ? -14.092 14.359 1.770 1.00 0.00 131 GLU A C 3
ATOM 4740 O O . GLU A 1 70 ? -14.097 13.791 0.677 1.00 0.00 131 GLU A O 3
ATOM 4752 N N . LEU A 1 71 ? -15.203 14.688 2.419 1.00 0.00 132 LEU A N 3
ATOM 4753 C CA . LEU A 1 71 ? -16.523 14.395 1.872 1.00 0.00 132 LEU A CA 3
ATOM 4754 C C . LEU A 1 71 ? -16.531 14.551 0.355 1.00 0.00 132 LEU A C 3
ATOM 4755 O O . LEU A 1 71 ? -17.277 13.867 -0.346 1.00 0.00 132 LEU A O 3
ATOM 4771 N N . ASP A 1 72 ? -15.695 15.454 -0.146 1.00 0.00 133 ASP A N 3
ATOM 4772 C CA . ASP A 1 72 ? -15.603 15.698 -1.581 1.00 0.00 133 ASP A CA 3
ATOM 4773 C C . ASP A 1 72 ? -14.480 14.873 -2.201 1.00 0.00 133 ASP A C 3
ATOM 4774 O O . ASP A 1 72 ? -14.694 14.148 -3.172 1.00 0.00 133 ASP A O 3
ATOM 4783 N N . GLU A 1 73 ? -13.283 14.989 -1.633 1.00 0.00 134 GLU A N 3
ATOM 4784 C CA . GLU A 1 73 ? -12.127 14.255 -2.133 1.00 0.00 134 GLU A CA 3
ATOM 4785 C C . GLU A 1 73 ? -12.421 12.759 -2.203 1.00 0.00 134 GLU A C 3
ATOM 4786 O O . GLU A 1 73 ? -11.710 12.005 -2.868 1.00 0.00 134 GLU A O 3
ATOM 4798 N N . THR A 1 74 ? -13.475 12.336 -1.513 1.00 0.00 135 THR A N 3
ATOM 4799 C CA . THR A 1 74 ? -13.863 10.932 -1.494 1.00 0.00 135 THR A CA 3
ATOM 4800 C C . THR A 1 74 ? -14.281 10.458 -2.882 1.00 0.00 135 THR A C 3
ATOM 4801 O O . THR A 1 74 ? -13.684 9.537 -3.441 1.00 0.00 135 THR A O 3
ATOM 4812 N N . LEU A 1 75 ? -15.309 11.094 -3.434 1.00 0.00 136 LEU A N 3
ATOM 4813 C CA . LEU A 1 75 ? -15.806 10.738 -4.758 1.00 0.00 136 LEU A CA 3
ATOM 4814 C C . LEU A 1 75 ? -14.721 10.919 -5.815 1.00 0.00 136 LEU A C 3
ATOM 4815 O O . LEU A 1 75 ? -14.747 10.274 -6.862 1.00 0.00 136 LEU A O 3
ATOM 4831 N N . SER A 1 76 ? -13.766 11.799 -5.530 1.00 0.00 137 SER A N 3
ATOM 4832 C CA . SER A 1 76 ? -12.672 12.066 -6.456 1.00 0.00 137 SER A CA 3
ATOM 4833 C C . SER A 1 76 ? -11.631 10.952 -6.402 1.00 0.00 137 SER A C 3
ATOM 4834 O O . SER A 1 76 ? -11.236 10.405 -7.431 1.00 0.00 137 SER A O 3
ATOM 4842 N N . GLY A 1 77 ? -11.190 10.621 -5.192 1.00 0.00 138 GLY A N 3
ATOM 4843 C CA . GLY A 1 77 ? -10.199 9.574 -5.025 1.00 0.00 138 GLY A CA 3
ATOM 4844 C C . GLY A 1 77 ? -10.823 8.199 -4.896 1.00 0.00 138 GLY A C 3
ATOM 4845 O O . GLY A 1 77 ? -10.876 7.633 -3.804 1.00 0.00 138 GLY A O 3
ATOM 4849 N N . ARG A 1 78 ? -11.300 7.660 -6.014 1.00 0.00 139 ARG A N 3
ATOM 4850 C CA . ARG A 1 78 ? -11.927 6.344 -6.020 1.00 0.00 139 ARG A CA 3
ATOM 4851 C C . ARG A 1 78 ? -10.984 5.295 -6.603 1.00 0.00 139 ARG A C 3
ATOM 4852 O O . ARG A 1 78 ? -11.027 4.126 -6.219 1.00 0.00 139 ARG A O 3
ATOM 4873 N N . ASP A 1 79 ? -10.134 5.722 -7.531 1.00 0.00 140 ASP A N 3
ATOM 4874 C CA . ASP A 1 79 ? -9.180 4.820 -8.166 1.00 0.00 140 ASP A CA 3
ATOM 4875 C C . ASP A 1 79 ? -8.083 4.412 -7.188 1.00 0.00 140 ASP A C 3
ATOM 4876 O O . ASP A 1 79 ? -7.450 3.369 -7.350 1.00 0.00 140 ASP A O 3
ATOM 4885 N N . ILE A 1 80 ? -7.863 5.243 -6.174 1.00 0.00 141 ILE A N 3
ATOM 4886 C CA . ILE A 1 80 ? -6.843 4.968 -5.170 1.00 0.00 141 ILE A CA 3
ATOM 4887 C C . ILE A 1 80 ? -7.395 4.095 -4.049 1.00 0.00 141 ILE A C 3
ATOM 4888 O O . ILE A 1 80 ? -6.794 3.084 -3.683 1.00 0.00 141 ILE A O 3
ATOM 4904 N N . ILE A 1 81 ? -8.543 4.490 -3.509 1.00 0.00 142 ILE A N 3
ATOM 4905 C CA . ILE A 1 81 ? -9.178 3.742 -2.432 1.00 0.00 142 ILE A CA 3
ATOM 4906 C C . ILE A 1 81 ? -9.259 2.257 -2.768 1.00 0.00 142 ILE A C 3
ATOM 4907 O O . ILE A 1 81 ? -9.168 1.404 -1.886 1.00 0.00 142 ILE A O 3
ATOM 4923 N N . ASN A 1 82 ? -9.431 1.955 -4.051 1.00 0.00 143 ASN A N 3
ATOM 4924 C CA . ASN A 1 82 ? -9.523 0.572 -4.505 1.00 0.00 143 ASN A CA 3
ATOM 4925 C C . ASN A 1 82 ? -8.137 -0.008 -4.770 1.00 0.00 143 ASN A C 3
ATOM 4926 O O . ASN A 1 82 ? -7.943 -1.222 -4.734 1.00 0.00 143 ASN A O 3
ATOM 4937 N N . ALA A 1 83 ? -7.176 0.871 -5.037 1.00 0.00 144 ALA A N 3
ATOM 4938 C CA . ALA A 1 83 ? -5.807 0.448 -5.306 1.00 0.00 144 ALA A CA 3
ATOM 4939 C C . ALA A 1 83 ? -5.133 -0.068 -4.039 1.00 0.00 144 ALA A C 3
ATOM 4940 O O . ALA A 1 83 ? -4.648 -1.199 -3.999 1.00 0.00 144 ALA A O 3
ATOM 4947 N N . ARG A 1 84 ? -5.105 0.768 -3.006 1.00 0.00 145 ARG A N 3
ATOM 4948 C CA . ARG A 1 84 ? -4.488 0.396 -1.739 1.00 0.00 145 ARG A CA 3
ATOM 4949 C C . ARG A 1 84 ? -5.014 -0.951 -1.253 1.00 0.00 145 ARG A C 3
ATOM 4950 O O . ARG A 1 84 ? -4.258 -1.914 -1.122 1.00 0.00 145 ARG A O 3
ATOM 4971 N N . LEU A 1 85 ? -6.314 -1.012 -0.987 1.00 0.00 146 LEU A N 3
ATOM 4972 C CA . LEU A 1 85 ? -6.942 -2.241 -0.515 1.00 0.00 146 LEU A CA 3
ATOM 4973 C C . LEU A 1 85 ? -6.511 -3.434 -1.363 1.00 0.00 146 LEU A C 3
ATOM 4974 O O . LEU A 1 85 ? -6.000 -4.426 -0.843 1.00 0.00 146 LEU A O 3
ATOM 4990 N N . ARG A 1 86 ? -6.718 -3.328 -2.671 1.00 0.00 147 ARG A N 3
ATOM 4991 C CA . ARG A 1 86 ? -6.350 -4.397 -3.592 1.00 0.00 147 ARG A CA 3
ATOM 4992 C C . ARG A 1 86 ? -4.983 -4.974 -3.236 1.00 0.00 147 ARG A C 3
ATOM 4993 O O . ARG A 1 86 ? -4.827 -6.187 -3.101 1.00 0.00 147 ARG A O 3
ATOM 5014 N N . GLU A 1 87 ? -3.996 -4.096 -3.086 1.00 0.00 148 GLU A N 3
ATOM 5015 C CA . GLU A 1 87 ? -2.642 -4.519 -2.747 1.00 0.00 148 GLU A CA 3
ATOM 5016 C C . GLU A 1 87 ? -2.597 -5.131 -1.350 1.00 0.00 148 GLU A C 3
ATOM 5017 O O . GLU A 1 87 ? -1.867 -6.091 -1.105 1.00 0.00 148 GLU A O 3
ATOM 5029 N N . GLU A 1 88 ? -3.382 -4.567 -0.437 1.00 0.00 149 GLU A N 3
ATOM 5030 C CA . GLU A 1 88 ? -3.431 -5.056 0.936 1.00 0.00 149 GLU A CA 3
ATOM 5031 C C . GLU A 1 88 ? -4.209 -6.365 1.019 1.00 0.00 149 GLU A C 3
ATOM 5032 O O . GLU A 1 88 ? -4.077 -7.119 1.984 1.00 0.00 149 GLU A O 3
ATOM 5044 N N . LEU A 1 89 ? -5.023 -6.629 0.003 1.00 0.00 150 LEU A N 3
ATOM 5045 C CA . LEU A 1 89 ? -5.824 -7.848 -0.040 1.00 0.00 150 LEU A CA 3
ATOM 5046 C C . LEU A 1 89 ? -5.281 -8.820 -1.082 1.00 0.00 150 LEU A C 3
ATOM 5047 O O . LEU A 1 89 ? -5.707 -9.973 -1.150 1.00 0.00 150 LEU A O 3
ATOM 5063 N N . ASP A 1 90 ? -4.338 -8.349 -1.889 1.00 0.00 151 ASP A N 3
ATOM 5064 C CA . ASP A 1 90 ? -3.734 -9.178 -2.926 1.00 0.00 151 ASP A CA 3
ATOM 5065 C C . ASP A 1 90 ? -2.503 -9.904 -2.392 1.00 0.00 151 ASP A C 3
ATOM 5066 O O . ASP A 1 90 ? -2.050 -10.890 -2.973 1.00 0.00 151 ASP A O 3
ATOM 5075 N N . LYS A 1 91 ? -1.965 -9.408 -1.283 1.00 0.00 152 LYS A N 3
ATOM 5076 C CA . LYS A 1 91 ? -0.786 -10.009 -0.669 1.00 0.00 152 LYS A CA 3
ATOM 5077 C C . LYS A 1 91 ? -1.185 -11.064 0.358 1.00 0.00 152 LYS A C 3
ATOM 5078 O O . LYS A 1 91 ? -0.509 -12.082 0.510 1.00 0.00 152 LYS A O 3
ATOM 5097 N N . ILE A 1 92 ? -2.286 -10.814 1.059 1.00 0.00 153 ILE A N 3
ATOM 5098 C CA . ILE A 1 92 ? -2.775 -11.743 2.069 1.00 0.00 153 ILE A CA 3
ATOM 5099 C C . ILE A 1 92 ? -3.492 -12.926 1.427 1.00 0.00 153 ILE A C 3
ATOM 5100 O O . ILE A 1 92 ? -3.699 -13.961 2.062 1.00 0.00 153 ILE A O 3
ATOM 5116 N N . THR A 1 93 ? -3.868 -12.767 0.161 1.00 0.00 154 THR A N 3
ATOM 5117 C CA . THR A 1 93 ? -4.561 -13.821 -0.568 1.00 0.00 154 THR A CA 3
ATOM 5118 C C . THR A 1 93 ? -3.577 -14.700 -1.332 1.00 0.00 154 THR A C 3
ATOM 5119 O O . THR A 1 93 ? -3.708 -15.924 -1.351 1.00 0.00 154 THR A O 3
ATOM 5130 N N . ASP A 1 94 ? -2.592 -14.068 -1.961 1.00 0.00 155 ASP A N 3
ATOM 5131 C CA . ASP A 1 94 ? -1.584 -14.792 -2.726 1.00 0.00 155 ASP A CA 3
ATOM 5132 C C . ASP A 1 94 ? -1.100 -16.020 -1.961 1.00 0.00 155 ASP A C 3
ATOM 5133 O O . ASP A 1 94 ? -0.660 -17.002 -2.558 1.00 0.00 155 ASP A O 3
ATOM 5142 N N . ARG A 1 95 ? -1.184 -15.956 -0.636 1.00 0.00 156 ARG A N 3
ATOM 5143 C CA . ARG A 1 95 ? -0.753 -17.062 0.211 1.00 0.00 156 ARG A CA 3
ATOM 5144 C C . ARG A 1 95 ? -1.768 -18.201 0.177 1.00 0.00 156 ARG A C 3
ATOM 5145 O O . ARG A 1 95 ? -1.398 -19.375 0.199 1.00 0.00 156 ARG A O 3
ATOM 5166 N N . TRP A 1 96 ? -3.046 -17.845 0.125 1.00 0.00 157 TRP A N 3
ATOM 5167 C CA . TRP A 1 96 ? -4.114 -18.838 0.089 1.00 0.00 157 TRP A CA 3
ATOM 5168 C C . TRP A 1 96 ? -4.375 -19.305 -1.339 1.00 0.00 157 TRP A C 3
ATOM 5169 O O . TRP A 1 96 ? -5.480 -19.733 -1.670 1.00 0.00 157 TRP A O 3
ATOM 5190 N N . GLY A 1 97 ? -3.350 -19.221 -2.182 1.00 0.00 158 GLY A N 3
ATOM 5191 C CA . GLY A 1 97 ? -3.490 -19.639 -3.564 1.00 0.00 158 GLY A CA 3
ATOM 5192 C C . GLY A 1 97 ? -4.507 -18.808 -4.321 1.00 0.00 158 GLY A C 3
ATOM 5193 O O . GLY A 1 97 ? -4.918 -19.169 -5.424 1.00 0.00 158 GLY A O 3
ATOM 5197 N N . VAL A 1 98 ? -4.915 -17.690 -3.728 1.00 0.00 159 VAL A N 3
ATOM 5198 C CA . VAL A 1 98 ? -5.891 -16.805 -4.353 1.00 0.00 159 VAL A CA 3
ATOM 5199 C C . VAL A 1 98 ? -5.315 -15.407 -4.553 1.00 0.00 159 VAL A C 3
ATOM 5200 O O . VAL A 1 98 ? -4.635 -14.873 -3.677 1.00 0.00 159 VAL A O 3
ATOM 5213 N N . LYS A 1 99 ? -5.594 -14.819 -5.711 1.00 0.00 160 LYS A N 3
ATOM 5214 C CA . LYS A 1 99 ? -5.106 -13.482 -6.027 1.00 0.00 160 LYS A CA 3
ATOM 5215 C C . LYS A 1 99 ? -6.266 -12.533 -6.312 1.00 0.00 160 LYS A C 3
ATOM 5216 O O . LYS A 1 99 ? -7.274 -12.929 -6.898 1.00 0.00 160 LYS A O 3
ATOM 5235 N N . ILE A 1 100 ? -6.116 -11.280 -5.896 1.00 0.00 161 ILE A N 3
ATOM 5236 C CA . ILE A 1 100 ? -7.150 -10.276 -6.110 1.00 0.00 161 ILE A CA 3
ATOM 5237 C C . ILE A 1 100 ? -7.022 -9.639 -7.490 1.00 0.00 161 ILE A C 3
ATOM 5238 O O . ILE A 1 100 ? -6.116 -8.843 -7.737 1.00 0.00 161 ILE A O 3
ATOM 5254 N N . THR A 1 101 ? -7.937 -9.995 -8.387 1.00 0.00 162 THR A N 3
ATOM 5255 C CA . THR A 1 101 ? -7.927 -9.458 -9.742 1.00 0.00 162 THR A CA 3
ATOM 5256 C C . THR A 1 101 ? -7.997 -7.936 -9.731 1.00 0.00 162 THR A C 3
ATOM 5257 O O . THR A 1 101 ? -7.086 -7.259 -10.208 1.00 0.00 162 THR A O 3
ATOM 5268 N N . ARG A 1 102 ? -9.085 -7.402 -9.184 1.00 0.00 163 ARG A N 3
ATOM 5269 C CA . ARG A 1 102 ? -9.274 -5.958 -9.112 1.00 0.00 163 ARG A CA 3
ATOM 5270 C C . ARG A 1 102 ? -10.230 -5.591 -7.981 1.00 0.00 163 ARG A C 3
ATOM 5271 O O . ARG A 1 102 ? -10.741 -6.463 -7.278 1.00 0.00 163 ARG A O 3
ATOM 5292 N N . VAL A 1 103 ? -10.467 -4.294 -7.811 1.00 0.00 164 VAL A N 3
ATOM 5293 C CA . VAL A 1 103 ? -11.362 -3.811 -6.766 1.00 0.00 164 VAL A CA 3
ATOM 5294 C C . VAL A 1 103 ? -12.340 -2.778 -7.315 1.00 0.00 164 VAL A C 3
ATOM 5295 O O . VAL A 1 103 ? -12.024 -2.046 -8.252 1.00 0.00 164 VAL A O 3
ATOM 5308 N N . GLU A 1 104 ? -13.529 -2.725 -6.723 1.00 0.00 165 GLU A N 3
ATOM 5309 C CA . GLU A 1 104 ? -14.554 -1.781 -7.154 1.00 0.00 165 GLU A CA 3
ATOM 5310 C C . GLU A 1 104 ? -15.146 -1.039 -5.959 1.00 0.00 165 GLU A C 3
ATOM 5311 O O . GLU A 1 104 ? -15.422 -1.636 -4.918 1.00 0.00 165 GLU A O 3
ATOM 5323 N N . ILE A 1 105 ? -15.338 0.267 -6.117 1.00 0.00 166 ILE A N 3
ATOM 5324 C CA . ILE A 1 105 ? -15.897 1.090 -5.053 1.00 0.00 166 ILE A CA 3
ATOM 5325 C C . ILE A 1 105 ? -17.385 1.340 -5.275 1.00 0.00 166 ILE A C 3
ATOM 5326 O O . ILE A 1 105 ? -17.829 1.534 -6.406 1.00 0.00 166 ILE A O 3
ATOM 5342 N N . GLN A 1 106 ? -18.149 1.335 -4.188 1.00 0.00 167 GLN A N 3
ATOM 5343 C CA . GLN A 1 106 ? -19.588 1.563 -4.264 1.00 0.00 167 GLN A CA 3
ATOM 5344 C C . GLN A 1 106 ? -19.931 3.005 -3.906 1.00 0.00 167 GLN A C 3
ATOM 5345 O O . GLN A 1 106 ? -19.150 3.694 -3.249 1.00 0.00 167 GLN A O 3
ATOM 5359 N N . ARG A 1 107 ? -21.102 3.455 -4.343 1.00 0.00 168 ARG A N 3
ATOM 5360 C CA . ARG A 1 107 ? -21.548 4.816 -4.069 1.00 0.00 168 ARG A CA 3
ATOM 5361 C C . ARG A 1 107 ? -21.389 5.153 -2.590 1.00 0.00 168 ARG A C 3
ATOM 5362 O O . ARG A 1 107 ? -21.571 4.296 -1.725 1.00 0.00 168 ARG A O 3
ATOM 5383 N N . ILE A 1 108 ? -21.049 6.406 -2.307 1.00 0.00 169 ILE A N 3
ATOM 5384 C CA . ILE A 1 108 ? -20.866 6.856 -0.932 1.00 0.00 169 ILE A CA 3
ATOM 5385 C C . ILE A 1 108 ? -22.101 7.593 -0.427 1.00 0.00 169 ILE A C 3
ATOM 5386 O O . ILE A 1 108 ? -22.884 8.127 -1.213 1.00 0.00 169 ILE A O 3
ATOM 5402 N N . ASP A 1 109 ? -22.270 7.620 0.891 1.00 0.00 170 ASP A N 3
ATOM 5403 C CA . ASP A 1 109 ? -23.408 8.295 1.503 1.00 0.00 170 ASP A CA 3
ATOM 5404 C C . ASP A 1 109 ? -22.947 9.458 2.374 1.00 0.00 170 ASP A C 3
ATOM 5405 O O . ASP A 1 109 ? -22.069 9.318 3.226 1.00 0.00 170 ASP A O 3
ATOM 5414 N N . PRO A 1 110 ? -23.549 10.637 2.156 1.00 0.00 171 PRO A N 3
ATOM 5415 C CA . PRO A 1 110 ? -23.215 11.848 2.911 1.00 0.00 171 PRO A CA 3
ATOM 5416 C C . PRO A 1 110 ? -23.674 11.771 4.363 1.00 0.00 171 PRO A C 3
ATOM 5417 O O . PRO A 1 110 ? -24.486 10.925 4.739 1.00 0.00 171 PRO A O 3
ATOM 5428 N N . PRO A 1 111 ? -23.144 12.675 5.201 1.00 0.00 172 PRO A N 3
ATOM 5429 C CA . PRO A 1 111 ? -23.486 12.729 6.626 1.00 0.00 172 PRO A CA 3
ATOM 5430 C C . PRO A 1 111 ? -24.915 13.205 6.861 1.00 0.00 172 PRO A C 3
ATOM 5431 O O . PRO A 1 111 ? -25.551 13.761 5.965 1.00 0.00 172 PRO A O 3
ATOM 5442 N N . LYS A 1 112 ? -25.416 12.984 8.072 1.00 0.00 173 LYS A N 3
ATOM 5443 C CA . LYS A 1 112 ? -26.770 13.391 8.427 1.00 0.00 173 LYS A CA 3
ATOM 5444 C C . LYS A 1 112 ? -26.837 14.894 8.682 1.00 0.00 173 LYS A C 3
ATOM 5445 O O . LYS A 1 112 ? -25.815 15.540 8.913 1.00 0.00 173 LYS A O 3
ATOM 5464 N N . ASP A 1 113 ? -28.046 15.443 8.640 1.00 0.00 174 ASP A N 3
ATOM 5465 C CA . ASP A 1 113 ? -28.246 16.869 8.870 1.00 0.00 174 ASP A CA 3
ATOM 5466 C C . ASP A 1 113 ? -28.100 17.207 10.350 1.00 0.00 174 ASP A C 3
ATOM 5467 O O . ASP A 1 113 ? -27.307 18.073 10.724 1.00 0.00 174 ASP A O 3
ATOM 5476 N N . GLY A 1 1 ? -0.472 -24.595 -20.795 1.00 0.00 62 GLY A N 4
ATOM 5477 C CA . GLY A 1 1 ? -0.616 -25.543 -21.885 1.00 0.00 62 GLY A CA 4
ATOM 5478 C C . GLY A 1 1 ? -1.984 -26.195 -21.909 1.00 0.00 62 GLY A C 4
ATOM 5479 O O . GLY A 1 1 ? -2.105 -27.390 -22.180 1.00 0.00 62 GLY A O 4
ATOM 5483 N N . SER A 1 2 ? -3.017 -25.410 -21.622 1.00 0.00 63 SER A N 4
ATOM 5484 C CA . SER A 1 2 ? -4.384 -25.920 -21.607 1.00 0.00 63 SER A CA 4
ATOM 5485 C C . SER A 1 2 ? -5.260 -25.154 -22.593 1.00 0.00 63 SER A C 4
ATOM 5486 O O . SER A 1 2 ? -5.020 -23.979 -22.872 1.00 0.00 63 SER A O 4
ATOM 5494 N N . ASP A 1 3 ? -6.278 -25.828 -23.117 1.00 0.00 64 ASP A N 4
ATOM 5495 C CA . ASP A 1 3 ? -7.192 -25.212 -24.072 1.00 0.00 64 ASP A CA 4
ATOM 5496 C C . ASP A 1 3 ? -8.303 -24.456 -23.350 1.00 0.00 64 ASP A C 4
ATOM 5497 O O . ASP A 1 3 ? -8.488 -23.256 -23.557 1.00 0.00 64 ASP A O 4
ATOM 5506 N N . HIS A 1 4 ? -9.042 -25.166 -22.503 1.00 0.00 65 HIS A N 4
ATOM 5507 C CA . HIS A 1 4 ? -10.135 -24.562 -21.750 1.00 0.00 65 HIS A CA 4
ATOM 5508 C C . HIS A 1 4 ? -9.600 -23.627 -20.670 1.00 0.00 65 HIS A C 4
ATOM 5509 O O . HIS A 1 4 ? -8.622 -23.942 -19.991 1.00 0.00 65 HIS A O 4
ATOM 5524 N N . VAL A 1 5 ? -10.247 -22.476 -20.515 1.00 0.00 66 VAL A N 4
ATOM 5525 C CA . VAL A 1 5 ? -9.836 -21.496 -19.517 1.00 0.00 66 VAL A CA 4
ATOM 5526 C C . VAL A 1 5 ? -11.046 -20.868 -18.834 1.00 0.00 66 VAL A C 4
ATOM 5527 O O . VAL A 1 5 ? -11.919 -20.302 -19.493 1.00 0.00 66 VAL A O 4
ATOM 5540 N N . ASP A 1 6 ? -11.090 -20.970 -17.511 1.00 0.00 67 ASP A N 4
ATOM 5541 C CA . ASP A 1 6 ? -12.192 -20.409 -16.737 1.00 0.00 67 ASP A CA 4
ATOM 5542 C C . ASP A 1 6 ? -11.944 -18.937 -16.425 1.00 0.00 67 ASP A C 4
ATOM 5543 O O . ASP A 1 6 ? -12.551 -18.052 -17.031 1.00 0.00 67 ASP A O 4
ATOM 5552 N N . LEU A 1 7 ? -11.050 -18.681 -15.477 1.00 0.00 68 LEU A N 4
ATOM 5553 C CA . LEU A 1 7 ? -10.721 -17.315 -15.084 1.00 0.00 68 LEU A CA 4
ATOM 5554 C C . LEU A 1 7 ? -11.974 -16.555 -14.658 1.00 0.00 68 LEU A C 4
ATOM 5555 O O . LEU A 1 7 ? -12.063 -15.339 -14.831 1.00 0.00 68 LEU A O 4
ATOM 5571 N N . ARG A 1 8 ? -12.938 -17.279 -14.099 1.00 0.00 69 ARG A N 4
ATOM 5572 C CA . ARG A 1 8 ? -14.185 -16.673 -13.648 1.00 0.00 69 ARG A CA 4
ATOM 5573 C C . ARG A 1 8 ? -14.003 -16.005 -12.288 1.00 0.00 69 ARG A C 4
ATOM 5574 O O . ARG A 1 8 ? -14.073 -16.661 -11.250 1.00 0.00 69 ARG A O 4
ATOM 5595 N N . GLU A 1 9 ? -13.768 -14.696 -12.305 1.00 0.00 70 GLU A N 4
ATOM 5596 C CA . GLU A 1 9 ? -13.575 -13.940 -11.073 1.00 0.00 70 GLU A CA 4
ATOM 5597 C C . GLU A 1 9 ? -14.886 -13.813 -10.301 1.00 0.00 70 GLU A C 4
ATOM 5598 O O . GLU A 1 9 ? -15.970 -13.927 -10.874 1.00 0.00 70 GLU A O 4
ATOM 5610 N N . HIS A 1 10 ? -14.778 -13.575 -8.998 1.00 0.00 71 HIS A N 4
ATOM 5611 C CA . HIS A 1 10 ? -15.954 -13.432 -8.147 1.00 0.00 71 HIS A CA 4
ATOM 5612 C C . HIS A 1 10 ? -15.872 -12.155 -7.317 1.00 0.00 71 HIS A C 4
ATOM 5613 O O . HIS A 1 10 ? -14.785 -11.721 -6.933 1.00 0.00 71 HIS A O 4
ATOM 5628 N N . VAL A 1 11 ? -17.027 -11.557 -7.043 1.00 0.00 72 VAL A N 4
ATOM 5629 C CA . VAL A 1 11 ? -17.086 -10.330 -6.258 1.00 0.00 72 VAL A CA 4
ATOM 5630 C C . VAL A 1 11 ? -17.328 -10.632 -4.784 1.00 0.00 72 VAL A C 4
ATOM 5631 O O . VAL A 1 11 ? -18.034 -11.581 -4.442 1.00 0.00 72 VAL A O 4
ATOM 5644 N N . ILE A 1 12 ? -16.739 -9.818 -3.914 1.00 0.00 73 ILE A N 4
ATOM 5645 C CA . ILE A 1 12 ? -16.892 -9.997 -2.476 1.00 0.00 73 ILE A CA 4
ATOM 5646 C C . ILE A 1 12 ? -17.853 -8.966 -1.893 1.00 0.00 73 ILE A C 4
ATOM 5647 O O . ILE A 1 12 ? -17.710 -7.766 -2.128 1.00 0.00 73 ILE A O 4
ATOM 5663 N N . ASP A 1 13 ? -18.831 -9.443 -1.131 1.00 0.00 74 ASP A N 4
ATOM 5664 C CA . ASP A 1 13 ? -19.815 -8.563 -0.511 1.00 0.00 74 ASP A CA 4
ATOM 5665 C C . ASP A 1 13 ? -19.386 -8.176 0.900 1.00 0.00 74 ASP A C 4
ATOM 5666 O O . ASP A 1 13 ? -19.668 -8.889 1.864 1.00 0.00 74 ASP A O 4
ATOM 5675 N N . VAL A 1 14 ? -18.700 -7.043 1.015 1.00 0.00 75 VAL A N 4
ATOM 5676 C CA . VAL A 1 14 ? -18.231 -6.561 2.309 1.00 0.00 75 VAL A CA 4
ATOM 5677 C C . VAL A 1 14 ? -19.223 -5.580 2.923 1.00 0.00 75 VAL A C 4
ATOM 5678 O O . VAL A 1 14 ? -19.772 -4.709 2.246 1.00 0.00 75 VAL A O 4
ATOM 5691 N N . PRO A 1 15 ? -19.460 -5.720 4.235 1.00 0.00 76 PRO A N 4
ATOM 5692 C CA . PRO A 1 15 ? -20.386 -4.854 4.970 1.00 0.00 76 PRO A CA 4
ATOM 5693 C C . PRO A 1 15 ? -19.856 -3.432 5.118 1.00 0.00 76 PRO A C 4
ATOM 5694 O O . PRO A 1 15 ? -18.652 -3.201 5.230 1.00 0.00 76 PRO A O 4
ATOM 5705 N N . PRO A 1 16 ? -20.774 -2.454 5.119 1.00 0.00 77 PRO A N 4
ATOM 5706 C CA . PRO A 1 16 ? -20.422 -1.037 5.254 1.00 0.00 77 PRO A CA 4
ATOM 5707 C C . PRO A 1 16 ? -19.915 -0.696 6.651 1.00 0.00 77 PRO A C 4
ATOM 5708 O O . PRO A 1 16 ? -20.266 -1.359 7.627 1.00 0.00 77 PRO A O 4
ATOM 5719 N N . GLN A 1 17 ? -19.089 0.341 6.739 1.00 0.00 78 GLN A N 4
ATOM 5720 C CA . GLN A 1 17 ? -18.534 0.769 8.017 1.00 0.00 78 GLN A CA 4
ATOM 5721 C C . GLN A 1 17 ? -18.500 2.290 8.114 1.00 0.00 78 GLN A C 4
ATOM 5722 O O . GLN A 1 17 ? -17.968 2.966 7.235 1.00 0.00 78 GLN A O 4
ATOM 5736 N N . GLU A 1 18 ? -19.073 2.823 9.190 1.00 0.00 79 GLU A N 4
ATOM 5737 C CA . GLU A 1 18 ? -19.109 4.265 9.400 1.00 0.00 79 GLU A CA 4
ATOM 5738 C C . GLU A 1 18 ? -17.854 4.741 10.126 1.00 0.00 79 GLU A C 4
ATOM 5739 O O . GLU A 1 18 ? -17.659 4.453 11.306 1.00 0.00 79 GLU A O 4
ATOM 5751 N N . VAL A 1 19 ? -17.005 5.471 9.410 1.00 0.00 80 VAL A N 4
ATOM 5752 C CA . VAL A 1 19 ? -15.768 5.988 9.984 1.00 0.00 80 VAL A CA 4
ATOM 5753 C C . VAL A 1 19 ? -15.702 7.507 9.871 1.00 0.00 80 VAL A C 4
ATOM 5754 O O . VAL A 1 19 ? -16.036 8.076 8.831 1.00 0.00 80 VAL A O 4
ATOM 5767 N N . ILE A 1 20 ? -15.269 8.156 10.946 1.00 0.00 81 ILE A N 4
ATOM 5768 C CA . ILE A 1 20 ? -15.157 9.610 10.966 1.00 0.00 81 ILE A CA 4
ATOM 5769 C C . ILE A 1 20 ? -14.050 10.089 10.034 1.00 0.00 81 ILE A C 4
ATOM 5770 O O . ILE A 1 20 ? -12.865 9.916 10.321 1.00 0.00 81 ILE A O 4
ATOM 5786 N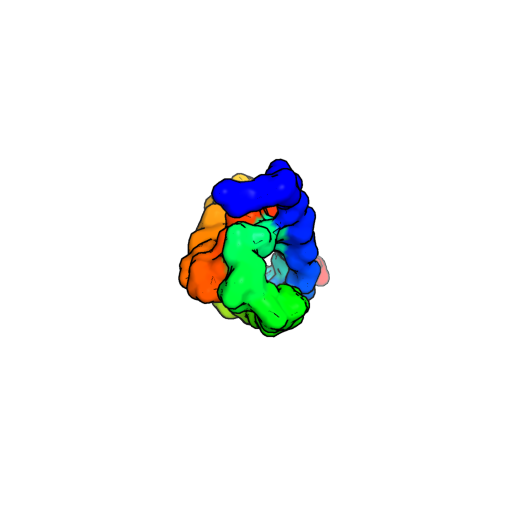 N . CYS A 1 21 ? -14.444 10.694 8.919 1.00 0.00 82 CYS A N 4
ATOM 5787 C CA . CYS A 1 21 ? -13.484 11.200 7.944 1.00 0.00 82 CYS A CA 4
ATOM 5788 C C . CYS A 1 21 ? -12.469 12.124 8.609 1.00 0.00 82 CYS A C 4
ATOM 5789 O O . CYS A 1 21 ? -12.470 12.289 9.829 1.00 0.00 82 CYS A O 4
ATOM 5797 N N . LYS A 1 22 ? -11.602 12.723 7.800 1.00 0.00 83 LYS A N 4
ATOM 5798 C CA . LYS A 1 22 ? -10.580 13.630 8.308 1.00 0.00 83 LYS A CA 4
ATOM 5799 C C . LYS A 1 22 ? -11.208 14.917 8.834 1.00 0.00 83 LYS A C 4
ATOM 5800 O O . LYS A 1 22 ? -10.799 15.440 9.870 1.00 0.00 83 LYS A O 4
ATOM 5819 N N . ASP A 1 23 ? -12.204 15.421 8.113 1.00 0.00 84 ASP A N 4
ATOM 5820 C CA . ASP A 1 23 ? -12.890 16.646 8.508 1.00 0.00 84 ASP A CA 4
ATOM 5821 C C . ASP A 1 23 ? -13.994 16.349 9.518 1.00 0.00 84 ASP A C 4
ATOM 5822 O O . ASP A 1 23 ? -14.983 17.075 9.602 1.00 0.00 84 ASP A O 4
ATOM 5831 N N . ASN A 1 24 ? -13.816 15.276 10.283 1.00 0.00 85 ASN A N 4
ATOM 5832 C CA . ASN A 1 24 ? -14.798 14.882 11.286 1.00 0.00 85 ASN A CA 4
ATOM 5833 C C . ASN A 1 24 ? -16.182 14.726 10.662 1.00 0.00 85 ASN A C 4
ATOM 5834 O O . ASN A 1 24 ? -17.164 15.279 11.158 1.00 0.00 85 ASN A O 4
ATOM 5845 N N . VAL A 1 25 ? -16.251 13.970 9.571 1.00 0.00 86 VAL A N 4
ATOM 5846 C CA . VAL A 1 25 ? -17.514 13.740 8.880 1.00 0.00 86 VAL A CA 4
ATOM 5847 C C . VAL A 1 25 ? -17.873 12.258 8.869 1.00 0.00 86 VAL A C 4
ATOM 5848 O O . VAL A 1 25 ? -17.170 11.442 8.272 1.00 0.00 86 VAL A O 4
ATOM 5861 N N . VAL A 1 26 ? -18.972 11.916 9.534 1.00 0.00 87 VAL A N 4
ATOM 5862 C CA . VAL A 1 26 ? -19.426 10.532 9.600 1.00 0.00 87 VAL A CA 4
ATOM 5863 C C . VAL A 1 26 ? -20.170 10.136 8.329 1.00 0.00 87 VAL A C 4
ATOM 5864 O O . VAL A 1 26 ? -21.247 10.658 8.040 1.00 0.00 87 VAL A O 4
ATOM 5877 N N . VAL A 1 27 ? -19.588 9.210 7.574 1.00 0.00 88 VAL A N 4
ATOM 5878 C CA . VAL A 1 27 ? -20.197 8.743 6.334 1.00 0.00 88 VAL A CA 4
ATOM 5879 C C . VAL A 1 27 ? -19.992 7.243 6.153 1.00 0.00 88 VAL A C 4
ATOM 5880 O O . VAL A 1 27 ? -18.928 6.708 6.466 1.00 0.00 88 VAL A O 4
ATOM 5893 N N . THR A 1 28 ? -21.018 6.568 5.644 1.00 0.00 89 THR A N 4
ATOM 5894 C CA . THR A 1 28 ? -20.951 5.129 5.421 1.00 0.00 89 THR A CA 4
ATOM 5895 C C . THR A 1 28 ? -20.269 4.809 4.096 1.00 0.00 89 THR A C 4
ATOM 5896 O O . THR A 1 28 ? -20.710 5.253 3.035 1.00 0.00 89 THR A O 4
ATOM 5907 N N . VAL A 1 29 ? -19.190 4.035 4.162 1.00 0.00 90 VAL A N 4
ATOM 5908 C CA . VAL A 1 29 ? -18.448 3.654 2.967 1.00 0.00 90 VAL A CA 4
ATOM 5909 C C . VAL A 1 29 ? -18.656 2.180 2.638 1.00 0.00 90 VAL A C 4
ATOM 5910 O O . VAL A 1 29 ? -18.659 1.329 3.527 1.00 0.00 90 VAL A O 4
ATOM 5923 N N . ASP A 1 30 ? -18.829 1.885 1.354 1.00 0.00 91 ASP A N 4
ATOM 5924 C CA . ASP A 1 30 ? -19.037 0.513 0.906 1.00 0.00 91 ASP A CA 4
ATOM 5925 C C . ASP A 1 30 ? -18.421 0.292 -0.473 1.00 0.00 91 ASP A C 4
ATOM 5926 O O . ASP A 1 30 ? -18.557 1.129 -1.365 1.00 0.00 91 ASP A O 4
ATOM 5935 N N . ALA A 1 31 ? -17.743 -0.839 -0.638 1.00 0.00 92 ALA A N 4
ATOM 5936 C CA . ALA A 1 31 ? -17.108 -1.169 -1.908 1.00 0.00 92 ALA A CA 4
ATOM 5937 C C . ALA A 1 31 ? -17.074 -2.678 -2.128 1.00 0.00 92 ALA A C 4
ATOM 5938 O O . ALA A 1 31 ? -17.454 -3.453 -1.250 1.00 0.00 92 ALA A O 4
ATOM 5945 N N . VAL A 1 32 ? -16.618 -3.089 -3.307 1.00 0.00 93 VAL A N 4
ATOM 5946 C CA . VAL A 1 32 ? -16.534 -4.505 -3.643 1.00 0.00 93 VAL A CA 4
ATOM 5947 C C . VAL A 1 32 ? -15.122 -4.886 -4.071 1.00 0.00 93 VAL A C 4
ATOM 5948 O O . VAL A 1 32 ? -14.378 -4.061 -4.601 1.00 0.00 93 VAL A O 4
ATOM 5961 N N . VAL A 1 33 ? -14.757 -6.143 -3.838 1.00 0.00 94 VAL A N 4
ATOM 5962 C CA . VAL A 1 33 ? -13.433 -6.635 -4.201 1.00 0.00 94 VAL A CA 4
ATOM 5963 C C . VAL A 1 33 ? -13.526 -7.958 -4.953 1.00 0.00 94 VAL A C 4
ATOM 5964 O O . VAL A 1 33 ? -14.116 -8.922 -4.465 1.00 0.00 94 VAL A O 4
ATOM 5977 N N . TYR A 1 34 ? -12.938 -7.997 -6.144 1.00 0.00 95 TYR A N 4
ATOM 5978 C CA . TYR A 1 34 ? -12.956 -9.201 -6.965 1.00 0.00 95 TYR A CA 4
ATOM 5979 C C . TYR A 1 34 ? -11.839 -10.157 -6.556 1.00 0.00 95 TYR A C 4
ATOM 5980 O O . TYR A 1 34 ? -10.892 -9.766 -5.872 1.00 0.00 95 TYR A O 4
ATOM 5998 N N . TYR A 1 35 ? -11.957 -11.410 -6.979 1.00 0.00 96 TYR A N 4
ATOM 5999 C CA . TYR A 1 35 ? -10.959 -12.423 -6.656 1.00 0.00 96 TYR A CA 4
ATOM 6000 C C . TYR A 1 35 ? -11.134 -13.659 -7.533 1.00 0.00 96 TYR A C 4
ATOM 6001 O O . TYR A 1 35 ? -12.198 -13.877 -8.111 1.00 0.00 96 TYR A O 4
ATOM 6019 N N . GLN A 1 36 ? -10.080 -14.464 -7.626 1.00 0.00 97 GLN A N 4
ATOM 6020 C CA . GLN A 1 36 ? -10.116 -15.678 -8.432 1.00 0.00 97 GLN A CA 4
ATOM 6021 C C . GLN A 1 36 ? -9.168 -16.733 -7.871 1.00 0.00 97 GLN A C 4
ATOM 6022 O O . GLN A 1 36 ? -8.076 -16.413 -7.401 1.00 0.00 97 GLN A O 4
ATOM 6036 N N . VAL A 1 37 ? -9.592 -17.991 -7.923 1.00 0.00 98 VAL A N 4
ATOM 6037 C CA . VAL A 1 37 ? -8.780 -19.093 -7.421 1.00 0.00 98 VAL A CA 4
ATOM 6038 C C . VAL A 1 37 ? -7.792 -19.574 -8.477 1.00 0.00 98 VAL A C 4
ATOM 6039 O O . VAL A 1 37 ? -8.133 -20.387 -9.337 1.00 0.00 98 VAL A O 4
ATOM 6052 N N . ILE A 1 38 ? -6.566 -19.066 -8.407 1.00 0.00 99 ILE A N 4
ATOM 6053 C CA . ILE A 1 38 ? -5.527 -19.445 -9.357 1.00 0.00 99 ILE A CA 4
ATOM 6054 C C . ILE A 1 38 ? -4.928 -20.802 -9.004 1.00 0.00 99 ILE A C 4
ATOM 6055 O O . ILE A 1 38 ? -4.251 -21.425 -9.822 1.00 0.00 99 ILE A O 4
ATOM 6071 N N . ASP A 1 39 ? -5.182 -21.255 -7.781 1.00 0.00 100 ASP A N 4
ATOM 6072 C CA . ASP A 1 39 ? -4.671 -22.540 -7.320 1.00 0.00 100 ASP A CA 4
ATOM 6073 C C . ASP A 1 39 ? -5.653 -23.202 -6.359 1.00 0.00 100 ASP A C 4
ATOM 6074 O O . ASP A 1 39 ? -5.800 -22.797 -5.206 1.00 0.00 100 ASP A O 4
ATOM 6083 N N . PRO A 1 40 ? -6.342 -24.247 -6.843 1.00 0.00 101 PRO A N 4
ATOM 6084 C CA . PRO A 1 40 ? -7.322 -24.987 -6.043 1.00 0.00 101 PRO A CA 4
ATOM 6085 C C . PRO A 1 40 ? -6.667 -25.807 -4.937 1.00 0.00 101 PRO A C 4
ATOM 6086 O O . PRO A 1 40 ? -7.342 -26.299 -4.032 1.00 0.00 101 PRO A O 4
ATOM 6097 N N . VAL A 1 41 ? -5.348 -25.950 -5.014 1.00 0.00 102 VAL A N 4
ATOM 6098 C CA . VAL A 1 41 ? -4.602 -26.709 -4.018 1.00 0.00 102 VAL A CA 4
ATOM 6099 C C . VAL A 1 41 ? -4.555 -25.970 -2.686 1.00 0.00 102 VAL A C 4
ATOM 6100 O O . VAL A 1 41 ? -4.954 -26.506 -1.651 1.00 0.00 102 VAL A O 4
ATOM 6113 N N . LYS A 1 42 ? -4.065 -24.735 -2.717 1.00 0.00 103 LYS A N 4
ATOM 6114 C CA . LYS A 1 42 ? -3.967 -23.920 -1.513 1.00 0.00 103 LYS A CA 4
ATOM 6115 C C . LYS A 1 42 ? -5.344 -23.437 -1.069 1.00 0.00 103 LYS A C 4
ATOM 6116 O O . LYS A 1 42 ? -5.568 -23.170 0.111 1.00 0.00 103 LYS A O 4
ATOM 6135 N N . ALA A 1 43 ? -6.263 -23.327 -2.023 1.00 0.00 104 ALA A N 4
ATOM 6136 C CA . ALA A 1 43 ? -7.619 -22.880 -1.729 1.00 0.00 104 ALA A CA 4
ATOM 6137 C C . ALA A 1 43 ? -8.558 -24.065 -1.532 1.00 0.00 104 ALA A C 4
ATOM 6138 O O . ALA A 1 43 ? -9.679 -24.074 -2.042 1.00 0.00 104 ALA A O 4
ATOM 6145 N N . VAL A 1 44 ? -8.093 -25.066 -0.791 1.00 0.00 105 VAL A N 4
ATOM 6146 C CA . VAL A 1 44 ? -8.892 -26.256 -0.526 1.00 0.00 105 VAL A CA 4
ATOM 6147 C C . VAL A 1 44 ? -9.663 -26.122 0.782 1.00 0.00 105 VAL A C 4
ATOM 6148 O O . VAL A 1 44 ? -9.773 -27.077 1.551 1.00 0.00 105 VAL A O 4
ATOM 6161 N N . TYR A 1 45 ? -10.195 -24.930 1.029 1.00 0.00 106 TYR A N 4
ATOM 6162 C CA . TYR A 1 45 ? -10.955 -24.670 2.246 1.00 0.00 106 TYR A CA 4
ATOM 6163 C C . TYR A 1 45 ? -12.358 -24.168 1.915 1.00 0.00 106 TYR A C 4
ATOM 6164 O O . TYR A 1 45 ? -12.959 -23.422 2.686 1.00 0.00 106 TYR A O 4
ATOM 6182 N N . ASN A 1 46 ? -12.872 -24.586 0.763 1.00 0.00 107 ASN A N 4
ATOM 6183 C CA . ASN A 1 46 ? -14.204 -24.180 0.329 1.00 0.00 107 ASN A CA 4
ATOM 6184 C C . ASN A 1 46 ? -14.281 -22.667 0.151 1.00 0.00 107 ASN A C 4
ATOM 6185 O O . ASN A 1 46 ? -15.349 -22.069 0.281 1.00 0.00 107 ASN A O 4
ATOM 6196 N N . VAL A 1 47 ? -13.140 -22.053 -0.147 1.00 0.00 108 VAL A N 4
ATOM 6197 C CA . VAL A 1 47 ? -13.078 -20.610 -0.345 1.00 0.00 108 VAL A CA 4
ATOM 6198 C C . VAL A 1 47 ? -14.041 -19.885 0.589 1.00 0.00 108 VAL A C 4
ATOM 6199 O O . VAL A 1 47 ? -14.576 -18.830 0.248 1.00 0.00 108 VAL A O 4
ATOM 6212 N N . SER A 1 48 ? -14.257 -20.459 1.768 1.00 0.00 109 SER A N 4
ATOM 6213 C CA . SER A 1 48 ? -15.159 -19.869 2.751 1.00 0.00 109 SER A CA 4
ATOM 6214 C C . SER A 1 48 ? -14.411 -18.902 3.663 1.00 0.00 109 SER A C 4
ATOM 6215 O O . SER A 1 48 ? -14.846 -17.770 3.877 1.00 0.00 109 SER A O 4
ATOM 6223 N N . ASP A 1 49 ? -13.283 -19.357 4.199 1.00 0.00 110 ASP A N 4
ATOM 6224 C CA . ASP A 1 49 ? -12.472 -18.533 5.088 1.00 0.00 110 ASP A CA 4
ATOM 6225 C C . ASP A 1 49 ? -12.074 -17.227 4.406 1.00 0.00 110 ASP A C 4
ATOM 6226 O O . ASP A 1 49 ? -12.168 -16.152 4.998 1.00 0.00 110 ASP A O 4
ATOM 6235 N N . PHE A 1 50 ? -11.628 -17.329 3.158 1.00 0.00 111 PHE A N 4
ATOM 6236 C CA . PHE A 1 50 ? -11.213 -16.157 2.397 1.00 0.00 111 PHE A CA 4
ATOM 6237 C C . PHE A 1 50 ? -12.383 -15.198 2.194 1.00 0.00 111 PHE A C 4
ATOM 6238 O O . PHE A 1 50 ? -12.203 -13.980 2.157 1.00 0.00 111 PHE A O 4
ATOM 6255 N N . LEU A 1 51 ? -13.581 -15.756 2.063 1.00 0.00 112 LEU A N 4
ATOM 6256 C CA . LEU A 1 51 ? -14.782 -14.952 1.864 1.00 0.00 112 LEU A CA 4
ATOM 6257 C C . LEU A 1 51 ? -15.074 -14.096 3.092 1.00 0.00 112 LEU A C 4
ATOM 6258 O O . LEU A 1 51 ? -15.222 -12.878 2.991 1.00 0.00 112 LEU A O 4
ATOM 6274 N N . MET A 1 52 ? -15.152 -14.740 4.252 1.00 0.00 113 MET A N 4
ATOM 6275 C CA . MET A 1 52 ? -15.423 -14.037 5.500 1.00 0.00 113 MET A CA 4
ATOM 6276 C C . MET A 1 52 ? -14.176 -13.312 5.997 1.00 0.00 113 MET A C 4
ATOM 6277 O O . MET A 1 52 ? -14.267 -12.371 6.784 1.00 0.00 113 MET A O 4
ATOM 6291 N N . ALA A 1 53 ? -13.013 -13.759 5.533 1.00 0.00 114 ALA A N 4
ATOM 6292 C CA . ALA A 1 53 ? -11.749 -13.152 5.930 1.00 0.00 114 ALA A CA 4
ATOM 6293 C C . ALA A 1 53 ? -11.500 -11.855 5.167 1.00 0.00 114 ALA A C 4
ATOM 6294 O O . ALA A 1 53 ? -11.151 -10.833 5.760 1.00 0.00 114 ALA A O 4
ATOM 6301 N N . ILE A 1 54 ? -11.680 -11.903 3.852 1.00 0.00 115 ILE A N 4
ATOM 6302 C CA . ILE A 1 54 ? -11.475 -10.732 3.009 1.00 0.00 115 ILE A CA 4
ATOM 6303 C C . ILE A 1 54 ? -12.226 -9.523 3.557 1.00 0.00 115 ILE A C 4
ATOM 6304 O O . ILE A 1 54 ? -11.644 -8.457 3.761 1.00 0.00 115 ILE A O 4
ATOM 6320 N N . VAL A 1 55 ? -13.522 -9.696 3.794 1.00 0.00 116 VAL A N 4
ATOM 6321 C CA . VAL A 1 55 ? -14.354 -8.620 4.321 1.00 0.00 116 VAL A CA 4
ATOM 6322 C C . VAL A 1 55 ? -13.837 -8.137 5.672 1.00 0.00 116 VAL A C 4
ATOM 6323 O O . VAL A 1 55 ? -13.778 -6.936 5.933 1.00 0.00 116 VAL A O 4
ATOM 6336 N N . LYS A 1 56 ? -13.461 -9.082 6.527 1.00 0.00 117 LYS A N 4
ATOM 6337 C CA . LYS A 1 56 ? -12.947 -8.755 7.852 1.00 0.00 117 LYS A CA 4
ATOM 6338 C C . LYS A 1 56 ? -11.558 -8.132 7.757 1.00 0.00 117 LYS A C 4
ATOM 6339 O O . LYS A 1 56 ? -11.034 -7.606 8.740 1.00 0.00 117 LYS A O 4
ATOM 6358 N N . LEU A 1 57 ? -10.967 -8.192 6.569 1.00 0.00 118 LEU A N 4
ATOM 6359 C CA . LEU A 1 57 ? -9.639 -7.632 6.346 1.00 0.00 118 LEU A CA 4
ATOM 6360 C C . LEU A 1 57 ? -9.732 -6.214 5.790 1.00 0.00 118 LEU A C 4
ATOM 6361 O O . LEU A 1 57 ? -8.959 -5.336 6.170 1.00 0.00 118 LEU A O 4
ATOM 6377 N N . ALA A 1 58 ? -10.686 -5.998 4.891 1.00 0.00 119 ALA A N 4
ATOM 6378 C CA . ALA A 1 58 ? -10.884 -4.687 4.286 1.00 0.00 119 ALA A CA 4
ATOM 6379 C C . ALA A 1 58 ? -11.302 -3.658 5.332 1.00 0.00 119 ALA A C 4
ATOM 6380 O O . ALA A 1 58 ? -10.987 -2.475 5.211 1.00 0.00 119 ALA A O 4
ATOM 6387 N N . GLN A 1 59 ? -12.014 -4.118 6.356 1.00 0.00 120 GLN A N 4
ATOM 6388 C CA . GLN A 1 59 ? -12.476 -3.236 7.421 1.00 0.00 120 GLN A CA 4
ATOM 6389 C C . GLN A 1 59 ? -11.298 -2.590 8.143 1.00 0.00 120 GLN A C 4
ATOM 6390 O O . GLN A 1 59 ? -11.376 -1.441 8.578 1.00 0.00 120 GLN A O 4
ATOM 6404 N N . THR A 1 60 ? -10.205 -3.337 8.267 1.00 0.00 121 THR A N 4
ATOM 6405 C CA . THR A 1 60 ? -9.011 -2.838 8.938 1.00 0.00 121 THR A CA 4
ATOM 6406 C C . THR A 1 60 ? -8.190 -1.950 8.009 1.00 0.00 121 THR A C 4
ATOM 6407 O O . THR A 1 60 ? -7.722 -0.884 8.408 1.00 0.00 121 THR A O 4
ATOM 6418 N N . ASN A 1 61 ? -8.018 -2.397 6.769 1.00 0.00 122 ASN A N 4
ATOM 6419 C CA . ASN A 1 61 ? -7.253 -1.642 5.784 1.00 0.00 122 ASN A CA 4
ATOM 6420 C C . ASN A 1 61 ? -7.931 -0.311 5.472 1.00 0.00 122 ASN A C 4
ATOM 6421 O O . ASN A 1 61 ? -7.281 0.735 5.431 1.00 0.00 122 ASN A O 4
ATOM 6432 N N . LEU A 1 62 ? -9.240 -0.357 5.254 1.00 0.00 123 LEU A N 4
ATOM 6433 C CA . LEU A 1 62 ? -10.008 0.845 4.947 1.00 0.00 123 LEU A CA 4
ATOM 6434 C C . LEU A 1 62 ? -9.961 1.832 6.108 1.00 0.00 123 LEU A C 4
ATOM 6435 O O . LEU A 1 62 ? -9.838 3.040 5.905 1.00 0.00 123 LEU A O 4
ATOM 6451 N N . ARG A 1 63 ? -10.058 1.310 7.327 1.00 0.00 124 ARG A N 4
ATOM 6452 C CA . ARG A 1 63 ? -10.027 2.145 8.521 1.00 0.00 124 ARG A CA 4
ATOM 6453 C C . ARG A 1 63 ? -8.801 3.054 8.516 1.00 0.00 124 ARG A C 4
ATOM 6454 O O . ARG A 1 63 ? -8.774 4.081 9.194 1.00 0.00 124 ARG A O 4
ATOM 6475 N N . ALA A 1 64 ? -7.787 2.668 7.748 1.00 0.00 125 ALA A N 4
ATOM 6476 C CA . ALA A 1 64 ? -6.560 3.448 7.654 1.00 0.00 125 ALA A CA 4
ATOM 6477 C C . ALA A 1 64 ? -6.723 4.614 6.685 1.00 0.00 125 ALA A C 4
ATOM 6478 O O . ALA A 1 64 ? -6.570 5.775 7.065 1.00 0.00 125 ALA A O 4
ATOM 6485 N N . ILE A 1 65 ? -7.033 4.297 5.432 1.00 0.00 126 ILE A N 4
ATOM 6486 C CA . ILE A 1 65 ? -7.218 5.320 4.410 1.00 0.00 126 ILE A CA 4
ATOM 6487 C C . ILE A 1 65 ? -8.560 6.025 4.573 1.00 0.00 126 ILE A C 4
ATOM 6488 O O . ILE A 1 65 ? -8.615 7.244 4.741 1.00 0.00 126 ILE A O 4
ATOM 6504 N N . ILE A 1 66 ? -9.638 5.251 4.524 1.00 0.00 127 ILE A N 4
ATOM 6505 C CA . ILE A 1 66 ? -10.980 5.801 4.670 1.00 0.00 127 ILE A CA 4
ATOM 6506 C C . ILE A 1 66 ? -11.077 6.695 5.901 1.00 0.00 127 ILE A C 4
ATOM 6507 O O . ILE A 1 66 ? -11.737 7.733 5.877 1.00 0.00 127 ILE A O 4
ATOM 6523 N N . GLY A 1 67 ? -10.413 6.285 6.978 1.00 0.00 128 GLY A N 4
ATOM 6524 C CA . GLY A 1 67 ? -10.435 7.061 8.204 1.00 0.00 128 GLY A CA 4
ATOM 6525 C C . GLY A 1 67 ? -10.039 8.507 7.982 1.00 0.00 128 GLY A C 4
ATOM 6526 O O . GLY A 1 67 ? -10.393 9.382 8.772 1.00 0.00 128 GLY A O 4
ATOM 6530 N N . GLU A 1 68 ? -9.301 8.759 6.905 1.00 0.00 129 GLU A N 4
ATOM 6531 C CA . GLU A 1 68 ? -8.855 10.109 6.584 1.00 0.00 129 GLU A CA 4
ATOM 6532 C C . GLU A 1 68 ? -9.144 10.445 5.124 1.00 0.00 129 GLU A C 4
ATOM 6533 O O . GLU A 1 68 ? -8.571 9.847 4.214 1.00 0.00 129 GLU A O 4
ATOM 6545 N N . MET A 1 69 ? -10.036 11.406 4.910 1.00 0.00 130 MET A N 4
ATOM 6546 C CA . MET A 1 69 ? -10.401 11.822 3.561 1.00 0.00 130 MET A CA 4
ATOM 6547 C C . MET A 1 69 ? -11.297 13.057 3.596 1.00 0.00 130 MET A C 4
ATOM 6548 O O . MET A 1 69 ? -11.566 13.608 4.663 1.00 0.00 130 MET A O 4
ATOM 6562 N N . GLU A 1 70 ? -11.754 13.485 2.423 1.00 0.00 131 GLU A N 4
ATOM 6563 C CA . GLU A 1 70 ? -12.618 14.655 2.322 1.00 0.00 131 GLU A CA 4
ATOM 6564 C C . GLU A 1 70 ? -13.943 14.297 1.655 1.00 0.00 131 GLU A C 4
ATOM 6565 O O . GLU A 1 70 ? -13.971 13.833 0.514 1.00 0.00 131 GLU A O 4
ATOM 6577 N N . LEU A 1 71 ? -15.039 14.514 2.373 1.00 0.00 132 LEU A N 4
ATOM 6578 C CA . LEU A 1 71 ? -16.368 14.214 1.852 1.00 0.00 132 LEU A CA 4
ATOM 6579 C C . LEU A 1 71 ? -16.430 14.456 0.347 1.00 0.00 132 LEU A C 4
ATOM 6580 O O . LEU A 1 71 ? -17.130 13.748 -0.377 1.00 0.00 132 LEU A O 4
ATOM 6596 N N . ASP A 1 72 ? -15.692 15.458 -0.116 1.00 0.00 133 ASP A N 4
ATOM 6597 C CA . ASP A 1 72 ? -15.660 15.792 -1.536 1.00 0.00 133 ASP A CA 4
ATOM 6598 C C . ASP A 1 72 ? -14.619 14.952 -2.268 1.00 0.00 133 ASP A C 4
ATOM 6599 O O . ASP A 1 72 ? -14.887 14.410 -3.340 1.00 0.00 133 ASP A O 4
ATOM 6608 N N . GLU A 1 73 ? -13.430 14.849 -1.682 1.00 0.00 134 GLU A N 4
ATOM 6609 C CA . GLU A 1 73 ? -12.348 14.077 -2.281 1.00 0.00 134 GLU A CA 4
ATOM 6610 C C . GLU A 1 73 ? -12.764 12.623 -2.481 1.00 0.00 134 GLU A C 4
ATOM 6611 O O . GLU A 1 73 ? -12.584 12.056 -3.560 1.00 0.00 134 GLU A O 4
ATOM 6623 N N . THR A 1 74 ? -13.321 12.022 -1.434 1.00 0.00 135 THR A N 4
ATOM 6624 C CA . THR A 1 74 ? -13.761 10.634 -1.493 1.00 0.00 135 THR A CA 4
ATOM 6625 C C . THR A 1 74 ? -14.236 10.268 -2.895 1.00 0.00 135 THR A C 4
ATOM 6626 O O . THR A 1 74 ? -13.921 9.193 -3.407 1.00 0.00 135 THR A O 4
ATOM 6637 N N . LEU A 1 75 ? -14.996 11.167 -3.511 1.00 0.00 136 LEU A N 4
ATOM 6638 C CA . LEU A 1 75 ? -15.515 10.938 -4.855 1.00 0.00 136 LEU A CA 4
ATOM 6639 C C . LEU A 1 75 ? -14.380 10.876 -5.873 1.00 0.00 136 LEU A C 4
ATOM 6640 O O . LEU A 1 75 ? -14.278 9.924 -6.646 1.00 0.00 136 LEU A O 4
ATOM 6656 N N . SER A 1 76 ? -13.529 11.897 -5.866 1.00 0.00 137 SER A N 4
ATOM 6657 C CA . SER A 1 76 ? -12.403 11.959 -6.789 1.00 0.00 137 SER A CA 4
ATOM 6658 C C . SER A 1 76 ? -11.418 10.825 -6.523 1.00 0.00 137 SER A C 4
ATOM 6659 O O . SER A 1 76 ? -11.059 10.074 -7.429 1.00 0.00 137 SER A O 4
ATOM 6667 N N . GLY A 1 77 ? -10.985 10.707 -5.271 1.00 0.00 138 GLY A N 4
ATOM 6668 C CA . GLY A 1 77 ? -10.045 9.663 -4.907 1.00 0.00 138 GLY A CA 4
ATOM 6669 C C . GLY A 1 77 ? -10.701 8.300 -4.815 1.00 0.00 138 GLY A C 4
ATOM 6670 O O . GLY A 1 77 ? -10.604 7.624 -3.790 1.00 0.00 138 GLY A O 4
ATOM 6674 N N . ARG A 1 78 ? -11.373 7.894 -5.887 1.00 0.00 139 ARG A N 4
ATOM 6675 C CA . ARG A 1 78 ? -12.051 6.604 -5.922 1.00 0.00 139 ARG A CA 4
ATOM 6676 C C . ARG A 1 78 ? -11.116 5.513 -6.436 1.00 0.00 139 ARG A C 4
ATOM 6677 O O . ARG A 1 78 ? -11.145 4.380 -5.956 1.00 0.00 139 ARG A O 4
ATOM 6698 N N . ASP A 1 79 ? -10.289 5.863 -7.415 1.00 0.00 140 ASP A N 4
ATOM 6699 C CA . ASP A 1 79 ? -9.345 4.914 -7.994 1.00 0.00 140 ASP A CA 4
ATOM 6700 C C . ASP A 1 79 ? -8.239 4.571 -7.000 1.00 0.00 140 ASP A C 4
ATOM 6701 O O . ASP A 1 79 ? -7.586 3.534 -7.116 1.00 0.00 140 ASP A O 4
ATOM 6710 N N . ILE A 1 80 ? -8.036 5.450 -6.024 1.00 0.00 141 ILE A N 4
ATOM 6711 C CA . ILE A 1 80 ? -7.010 5.240 -5.010 1.00 0.00 141 ILE A CA 4
ATOM 6712 C C . ILE A 1 80 ? -7.514 4.324 -3.899 1.00 0.00 141 ILE A C 4
ATOM 6713 O O . ILE A 1 80 ? -6.827 3.385 -3.495 1.00 0.00 141 ILE A O 4
ATOM 6729 N N . ILE A 1 81 ? -8.718 4.604 -3.411 1.00 0.00 142 ILE A N 4
ATOM 6730 C CA . ILE A 1 81 ? -9.315 3.804 -2.349 1.00 0.00 142 ILE A CA 4
ATOM 6731 C C . ILE A 1 81 ? -9.322 2.323 -2.713 1.00 0.00 142 ILE A C 4
ATOM 6732 O O . ILE A 1 81 ? -8.966 1.471 -1.900 1.00 0.00 142 ILE A O 4
ATOM 6748 N N . ASN A 1 82 ? -9.728 2.024 -3.943 1.00 0.00 143 ASN A N 4
ATOM 6749 C CA . ASN A 1 82 ? -9.780 0.646 -4.417 1.00 0.00 143 ASN A CA 4
ATOM 6750 C C . ASN A 1 82 ? -8.375 0.095 -4.642 1.00 0.00 143 ASN A C 4
ATOM 6751 O O . ASN A 1 82 ? -8.143 -1.108 -4.526 1.00 0.00 143 ASN A O 4
ATOM 6762 N N . ALA A 1 83 ? -7.441 0.984 -4.965 1.00 0.00 144 ALA A N 4
ATOM 6763 C CA . ALA A 1 83 ? -6.059 0.587 -5.203 1.00 0.00 144 ALA A CA 4
ATOM 6764 C C . ALA A 1 83 ? -5.430 0.004 -3.943 1.00 0.00 144 ALA A C 4
ATOM 6765 O O . ALA A 1 83 ? -4.970 -1.138 -3.939 1.00 0.00 144 ALA A O 4
ATOM 6772 N N . ARG A 1 84 ? -5.412 0.795 -2.875 1.00 0.00 145 ARG A N 4
ATOM 6773 C CA . ARG A 1 84 ? -4.836 0.357 -1.609 1.00 0.00 145 ARG A CA 4
ATOM 6774 C C . ARG A 1 84 ? -5.340 -1.034 -1.236 1.00 0.00 145 ARG A C 4
ATOM 6775 O O . ARG A 1 84 ? -4.568 -1.992 -1.184 1.00 0.00 145 ARG A O 4
ATOM 6796 N N . LEU A 1 85 ? -6.638 -1.137 -0.976 1.00 0.00 146 LEU A N 4
ATOM 6797 C CA . LEU A 1 85 ? -7.246 -2.411 -0.606 1.00 0.00 146 LEU A CA 4
ATOM 6798 C C . LEU A 1 85 ? -6.788 -3.525 -1.543 1.00 0.00 146 LEU A C 4
ATOM 6799 O O . LEU A 1 85 ? -6.243 -4.536 -1.101 1.00 0.00 146 LEU A O 4
ATOM 6815 N N . ARG A 1 86 ? -7.011 -3.330 -2.838 1.00 0.00 147 ARG A N 4
ATOM 6816 C CA . ARG A 1 86 ? -6.621 -4.317 -3.838 1.00 0.00 147 ARG A CA 4
ATOM 6817 C C . ARG A 1 86 ? -5.208 -4.829 -3.573 1.00 0.00 147 ARG A C 4
ATOM 6818 O O . ARG A 1 86 ? -4.960 -6.034 -3.596 1.00 0.00 147 ARG A O 4
ATOM 6839 N N . GLU A 1 87 ? -4.286 -3.905 -3.322 1.00 0.00 148 GLU A N 4
ATOM 6840 C CA . GLU A 1 87 ? -2.899 -4.263 -3.055 1.00 0.00 148 GLU A CA 4
ATOM 6841 C C . GLU A 1 87 ? -2.785 -5.077 -1.769 1.00 0.00 148 GLU A C 4
ATOM 6842 O O . GLU A 1 87 ? -2.253 -6.187 -1.770 1.00 0.00 148 GLU A O 4
ATOM 6854 N N . GLU A 1 88 ? -3.289 -4.516 -0.674 1.00 0.00 149 GLU A N 4
ATOM 6855 C CA . GLU A 1 88 ? -3.242 -5.189 0.619 1.00 0.00 149 GLU A CA 4
ATOM 6856 C C . GLU A 1 88 ? -3.811 -6.602 0.517 1.00 0.00 149 GLU A C 4
ATOM 6857 O O . GLU A 1 88 ? -3.101 -7.585 0.731 1.00 0.00 149 GLU A O 4
ATOM 6869 N N . LEU A 1 89 ? -5.095 -6.694 0.191 1.00 0.00 150 LEU A N 4
ATOM 6870 C CA . LEU A 1 89 ? -5.761 -7.986 0.061 1.00 0.00 150 LEU A CA 4
ATOM 6871 C C . LEU A 1 89 ? -5.027 -8.879 -0.934 1.00 0.00 150 LEU A C 4
ATOM 6872 O O . LEU A 1 89 ? -4.975 -10.098 -0.768 1.00 0.00 150 LEU A O 4
ATOM 6888 N N . ASP A 1 90 ? -4.460 -8.264 -1.966 1.00 0.00 151 ASP A N 4
ATOM 6889 C CA . ASP A 1 90 ? -3.726 -9.003 -2.987 1.00 0.00 151 ASP A CA 4
ATOM 6890 C C . ASP A 1 90 ? -2.560 -9.770 -2.370 1.00 0.00 151 ASP A C 4
ATOM 6891 O O . ASP A 1 90 ? -2.085 -10.757 -2.932 1.00 0.00 151 ASP A O 4
ATOM 6900 N N . LYS A 1 91 ? -2.102 -9.308 -1.211 1.00 0.00 152 LYS A N 4
ATOM 6901 C CA . LYS A 1 91 ? -0.992 -9.949 -0.517 1.00 0.00 152 LYS A CA 4
ATOM 6902 C C . LYS A 1 91 ? -1.500 -10.970 0.496 1.00 0.00 152 LYS A C 4
ATOM 6903 O O . LYS A 1 91 ? -0.814 -11.944 0.807 1.00 0.00 152 LYS A O 4
ATOM 6922 N N . ILE A 1 92 ? -2.707 -10.743 1.004 1.00 0.00 153 ILE A N 4
ATOM 6923 C CA . ILE A 1 92 ? -3.307 -11.646 1.979 1.00 0.00 153 ILE A CA 4
ATOM 6924 C C . ILE A 1 92 ? -3.890 -12.880 1.299 1.00 0.00 153 ILE A C 4
ATOM 6925 O O . ILE A 1 92 ? -4.137 -13.899 1.943 1.00 0.00 153 ILE A O 4
ATOM 6941 N N . THR A 1 93 ? -4.106 -12.781 -0.010 1.00 0.00 154 THR A N 4
ATOM 6942 C CA . THR A 1 93 ? -4.659 -13.889 -0.778 1.00 0.00 154 THR A CA 4
ATOM 6943 C C . THR A 1 93 ? -3.561 -14.656 -1.506 1.00 0.00 154 THR A C 4
ATOM 6944 O O . THR A 1 93 ? -3.653 -15.870 -1.686 1.00 0.00 154 THR A O 4
ATOM 6955 N N . ASP A 1 94 ? -2.523 -13.939 -1.923 1.00 0.00 155 ASP A N 4
ATOM 6956 C CA . ASP A 1 94 ? -1.405 -14.553 -2.631 1.00 0.00 155 ASP A CA 4
ATOM 6957 C C . ASP A 1 94 ? -0.862 -15.749 -1.855 1.00 0.00 155 ASP A C 4
ATOM 6958 O O . ASP A 1 94 ? -0.167 -16.599 -2.413 1.00 0.00 155 ASP A O 4
ATOM 6967 N N . ARG A 1 95 ? -1.182 -15.808 -0.567 1.00 0.00 156 ARG A N 4
ATOM 6968 C CA . ARG A 1 95 ? -0.724 -16.898 0.286 1.00 0.00 156 ARG A CA 4
ATOM 6969 C C . ARG A 1 95 ? -1.749 -18.028 0.320 1.00 0.00 156 ARG A C 4
ATOM 6970 O O . ARG A 1 95 ? -1.400 -19.191 0.524 1.00 0.00 156 ARG A O 4
ATOM 6991 N N . TRP A 1 96 ? -3.015 -17.678 0.122 1.00 0.00 157 TRP A N 4
ATOM 6992 C CA . TRP A 1 96 ? -4.091 -18.662 0.131 1.00 0.00 157 TRP A CA 4
ATOM 6993 C C . TRP A 1 96 ? -4.324 -19.227 -1.266 1.00 0.00 157 TRP A C 4
ATOM 6994 O O . TRP A 1 96 ? -5.319 -19.907 -1.513 1.00 0.00 157 TRP A O 4
ATOM 7015 N N . GLY A 1 97 ? -3.399 -18.941 -2.178 1.00 0.00 158 GLY A N 4
ATOM 7016 C CA . GLY A 1 97 ? -3.523 -19.429 -3.539 1.00 0.00 158 GLY A CA 4
ATOM 7017 C C . GLY A 1 97 ? -4.524 -18.632 -4.351 1.00 0.00 158 GLY A C 4
ATOM 7018 O O . GLY A 1 97 ? -4.904 -19.036 -5.451 1.00 0.00 158 GLY A O 4
ATOM 7022 N N . VAL A 1 98 ? -4.955 -17.497 -3.809 1.00 0.00 159 VAL A N 4
ATOM 7023 C CA . VAL A 1 98 ? -5.919 -16.642 -4.491 1.00 0.00 159 VAL A CA 4
ATOM 7024 C C . VAL A 1 98 ? -5.353 -15.243 -4.711 1.00 0.00 159 VAL A C 4
ATOM 7025 O O . VAL A 1 98 ? -4.563 -14.747 -3.908 1.00 0.00 159 VAL A O 4
ATOM 7038 N N . LYS A 1 99 ? -5.762 -14.611 -5.806 1.00 0.00 160 LYS A N 4
ATOM 7039 C CA . LYS A 1 99 ? -5.298 -13.268 -6.133 1.00 0.00 160 LYS A CA 4
ATOM 7040 C C . LYS A 1 99 ? -6.475 -12.342 -6.423 1.00 0.00 160 LYS A C 4
ATOM 7041 O O . LYS A 1 99 ? -7.522 -12.784 -6.897 1.00 0.00 160 LYS A O 4
ATOM 7060 N N . ILE A 1 100 ? -6.295 -11.057 -6.137 1.00 0.00 161 ILE A N 4
ATOM 7061 C CA . ILE A 1 100 ? -7.341 -10.069 -6.371 1.00 0.00 161 ILE A CA 4
ATOM 7062 C C . ILE A 1 100 ? -7.314 -9.570 -7.811 1.00 0.00 161 ILE A C 4
ATOM 7063 O O . ILE A 1 100 ? -6.549 -8.667 -8.153 1.00 0.00 161 ILE A O 4
ATOM 7079 N N . THR A 1 101 ? -8.156 -10.161 -8.653 1.00 0.00 162 THR A N 4
ATOM 7080 C CA . THR A 1 101 ? -8.230 -9.776 -10.056 1.00 0.00 162 THR A CA 4
ATOM 7081 C C . THR A 1 101 ? -8.343 -8.263 -10.207 1.00 0.00 162 THR A C 4
ATOM 7082 O O . THR A 1 101 ? -7.456 -7.617 -10.764 1.00 0.00 162 THR A O 4
ATOM 7093 N N . ARG A 1 102 ? -9.440 -7.704 -9.705 1.00 0.00 163 ARG A N 4
ATOM 7094 C CA . ARG A 1 102 ? -9.669 -6.267 -9.784 1.00 0.00 163 ARG A CA 4
ATOM 7095 C C . ARG A 1 102 ? -10.432 -5.770 -8.560 1.00 0.00 163 ARG A C 4
ATOM 7096 O O . ARG A 1 102 ? -10.760 -6.546 -7.662 1.00 0.00 163 ARG A O 4
ATOM 7117 N N . VAL A 1 103 ? -10.710 -4.470 -8.530 1.00 0.00 164 VAL A N 4
ATOM 7118 C CA . VAL A 1 103 ? -11.434 -3.869 -7.416 1.00 0.00 164 VAL A CA 4
ATOM 7119 C C . VAL A 1 103 ? -12.414 -2.809 -7.906 1.00 0.00 164 VAL A C 4
ATOM 7120 O O . VAL A 1 103 ? -12.137 -2.089 -8.864 1.00 0.00 164 VAL A O 4
ATOM 7133 N N . GLU A 1 104 ? -13.562 -2.720 -7.241 1.00 0.00 165 GLU A N 4
ATOM 7134 C CA . GLU A 1 104 ? -14.584 -1.747 -7.610 1.00 0.00 165 GLU A CA 4
ATOM 7135 C C . GLU A 1 104 ? -15.176 -1.083 -6.370 1.00 0.00 165 GLU A C 4
ATOM 7136 O O . GLU A 1 104 ? -15.416 -1.740 -5.356 1.00 0.00 165 GLU A O 4
ATOM 7148 N N . ILE A 1 105 ? -15.408 0.222 -6.459 1.00 0.00 166 ILE A N 4
ATOM 7149 C CA . ILE A 1 105 ? -15.973 0.974 -5.345 1.00 0.00 166 ILE A CA 4
ATOM 7150 C C . ILE A 1 105 ? -17.414 1.381 -5.631 1.00 0.00 166 ILE A C 4
ATOM 7151 O O . ILE A 1 105 ? -17.753 1.753 -6.754 1.00 0.00 166 ILE A O 4
ATOM 7167 N N . GLN A 1 106 ? -18.258 1.310 -4.606 1.00 0.00 167 GLN A N 4
ATOM 7168 C CA . GLN A 1 106 ? -19.663 1.672 -4.748 1.00 0.00 167 GLN A CA 4
ATOM 7169 C C . GLN A 1 106 ? -19.905 3.105 -4.285 1.00 0.00 167 GLN A C 4
ATOM 7170 O O . GLN A 1 106 ? -19.089 3.681 -3.564 1.00 0.00 167 GLN A O 4
ATOM 7184 N N . ARG A 1 107 ? -21.030 3.675 -4.704 1.00 0.00 168 ARG A N 4
ATOM 7185 C CA . ARG A 1 107 ? -21.378 5.042 -4.334 1.00 0.00 168 ARG A CA 4
ATOM 7186 C C . ARG A 1 107 ? -21.149 5.276 -2.844 1.00 0.00 168 ARG A C 4
ATOM 7187 O O . ARG A 1 107 ? -21.192 4.340 -2.044 1.00 0.00 168 ARG A O 4
ATOM 7208 N N . ILE A 1 108 ? -20.906 6.530 -2.478 1.00 0.00 169 ILE A N 4
ATOM 7209 C CA . ILE A 1 108 ? -20.671 6.887 -1.084 1.00 0.00 169 ILE A CA 4
ATOM 7210 C C . ILE A 1 108 ? -21.885 7.587 -0.484 1.00 0.00 169 ILE A C 4
ATOM 7211 O O . ILE A 1 108 ? -22.658 8.230 -1.195 1.00 0.00 169 ILE A O 4
ATOM 7227 N N . ASP A 1 109 ? -22.045 7.460 0.828 1.00 0.00 170 ASP A N 4
ATOM 7228 C CA . ASP A 1 109 ? -23.164 8.083 1.526 1.00 0.00 170 ASP A CA 4
ATOM 7229 C C . ASP A 1 109 ? -22.707 9.325 2.285 1.00 0.00 170 ASP A C 4
ATOM 7230 O O . ASP A 1 109 ? -21.821 9.270 3.137 1.00 0.00 170 ASP A O 4
ATOM 7239 N N . PRO A 1 110 ? -23.326 10.473 1.969 1.00 0.00 171 PRO A N 4
ATOM 7240 C CA . PRO A 1 110 ? -22.999 11.750 2.610 1.00 0.00 171 PRO A CA 4
ATOM 7241 C C . PRO A 1 110 ? -23.443 11.798 4.068 1.00 0.00 171 PRO A C 4
ATOM 7242 O O . PRO A 1 110 ? -24.165 10.926 4.551 1.00 0.00 171 PRO A O 4
ATOM 7253 N N . PRO A 1 111 ? -23.003 12.841 4.788 1.00 0.00 172 PRO A N 4
ATOM 7254 C CA . PRO A 1 111 ? -23.344 13.028 6.201 1.00 0.00 172 PRO A CA 4
ATOM 7255 C C . PRO A 1 111 ? -24.813 13.384 6.401 1.00 0.00 172 PRO A C 4
ATOM 7256 O O . PRO A 1 111 ? -25.414 14.070 5.573 1.00 0.00 172 PRO A O 4
ATOM 7267 N N . LYS A 1 112 ? -25.386 12.915 7.504 1.00 0.00 173 LYS A N 4
ATOM 7268 C CA . LYS A 1 112 ? -26.785 13.186 7.814 1.00 0.00 173 LYS A CA 4
ATOM 7269 C C . LYS A 1 112 ? -27.003 14.669 8.094 1.00 0.00 173 LYS A C 4
ATOM 7270 O O . LYS A 1 112 ? -26.053 15.407 8.357 1.00 0.00 173 LYS A O 4
ATOM 7289 N N . ASP A 1 113 ? -28.259 15.099 8.036 1.00 0.00 174 ASP A N 4
ATOM 7290 C CA . ASP A 1 113 ? -28.602 16.494 8.286 1.00 0.00 174 ASP A CA 4
ATOM 7291 C C . ASP A 1 113 ? -28.941 16.715 9.757 1.00 0.00 174 ASP A C 4
ATOM 7292 O O . ASP A 1 113 ? -29.823 16.054 10.307 1.00 0.00 174 ASP A O 4
ATOM 7301 N N . GLY A 1 1 ? -3.812 -33.116 -23.848 1.00 0.00 62 GLY A N 5
ATOM 7302 C CA . GLY A 1 1 ? -4.992 -32.276 -23.766 1.00 0.00 62 GLY A CA 5
ATOM 7303 C C . GLY A 1 1 ? -4.913 -31.272 -22.633 1.00 0.00 62 GLY A C 5
ATOM 7304 O O . GLY A 1 1 ? -3.854 -31.087 -22.032 1.00 0.00 62 GLY A O 5
ATOM 7308 N N . SER A 1 2 ? -6.034 -30.622 -22.340 1.00 0.00 63 SER A N 5
ATOM 7309 C CA . SER A 1 2 ? -6.086 -29.627 -21.275 1.00 0.00 63 SER A CA 5
ATOM 7310 C C . SER A 1 2 ? -7.440 -29.652 -20.573 1.00 0.00 63 SER A C 5
ATOM 7311 O O . SER A 1 2 ? -8.431 -30.128 -21.129 1.00 0.00 63 SER A O 5
ATOM 7319 N N . ASP A 1 3 ? -7.475 -29.137 -19.349 1.00 0.00 64 ASP A N 5
ATOM 7320 C CA . ASP A 1 3 ? -8.707 -29.099 -18.570 1.00 0.00 64 ASP A CA 5
ATOM 7321 C C . ASP A 1 3 ? -9.511 -27.841 -18.887 1.00 0.00 64 ASP A C 5
ATOM 7322 O O . ASP A 1 3 ? -9.037 -26.950 -19.593 1.00 0.00 64 ASP A O 5
ATOM 7331 N N . HIS A 1 4 ? -10.729 -27.776 -18.360 1.00 0.00 65 HIS A N 5
ATOM 7332 C CA . HIS A 1 4 ? -11.599 -26.627 -18.586 1.00 0.00 65 HIS A CA 5
ATOM 7333 C C . HIS A 1 4 ? -11.239 -25.479 -17.649 1.00 0.00 65 HIS A C 5
ATOM 7334 O O . HIS A 1 4 ? -10.825 -25.700 -16.511 1.00 0.00 65 HIS A O 5
ATOM 7349 N N . VAL A 1 5 ? -11.398 -24.252 -18.135 1.00 0.00 66 VAL A N 5
ATOM 7350 C CA . VAL A 1 5 ? -11.090 -23.069 -17.340 1.00 0.00 66 VAL A CA 5
ATOM 7351 C C . VAL A 1 5 ? -11.888 -21.862 -17.819 1.00 0.00 66 VAL A C 5
ATOM 7352 O O . VAL A 1 5 ? -12.147 -21.710 -19.013 1.00 0.00 66 VAL A O 5
ATOM 7365 N N . ASP A 1 6 ? -12.274 -21.005 -16.881 1.00 0.00 67 ASP A N 5
ATOM 7366 C CA . ASP A 1 6 ? -13.042 -19.809 -17.207 1.00 0.00 67 ASP A CA 5
ATOM 7367 C C . ASP A 1 6 ? -12.384 -18.564 -16.621 1.00 0.00 67 ASP A C 5
ATOM 7368 O O . ASP A 1 6 ? -12.432 -17.485 -17.213 1.00 0.00 67 ASP A O 5
ATOM 7377 N N . LEU A 1 7 ? -11.771 -18.720 -15.453 1.00 0.00 68 LEU A N 5
ATOM 7378 C CA . LEU A 1 7 ? -11.103 -17.608 -14.785 1.00 0.00 68 LEU A CA 5
ATOM 7379 C C . LEU A 1 7 ? -12.101 -16.513 -14.420 1.00 0.00 68 LEU A C 5
ATOM 7380 O O . LEU A 1 7 ? -11.779 -15.326 -14.467 1.00 0.00 68 LEU A O 5
ATOM 7396 N N . ARG A 1 8 ? -13.312 -16.921 -14.055 1.00 0.00 69 ARG A N 5
ATOM 7397 C CA . ARG A 1 8 ? -14.357 -15.976 -13.682 1.00 0.00 69 ARG A CA 5
ATOM 7398 C C . ARG A 1 8 ? -14.016 -15.282 -12.366 1.00 0.00 69 ARG A C 5
ATOM 7399 O O . ARG A 1 8 ? -13.542 -15.916 -11.424 1.00 0.00 69 ARG A O 5
ATOM 7420 N N . GLU A 1 9 ? -14.262 -13.976 -12.310 1.00 0.00 70 GLU A N 5
ATOM 7421 C CA . GLU A 1 9 ? -13.980 -13.197 -11.110 1.00 0.00 70 GLU A CA 5
ATOM 7422 C C . GLU A 1 9 ? -15.148 -13.265 -10.131 1.00 0.00 70 GLU A C 5
ATOM 7423 O O . GLU A 1 9 ? -16.312 -13.255 -10.534 1.00 0.00 70 GLU A O 5
ATOM 7435 N N . HIS A 1 10 ? -14.830 -13.333 -8.842 1.00 0.00 71 HIS A N 5
ATOM 7436 C CA . HIS A 1 10 ? -15.852 -13.402 -7.805 1.00 0.00 71 HIS A CA 5
ATOM 7437 C C . HIS A 1 10 ? -15.894 -12.108 -6.996 1.00 0.00 71 HIS A C 5
ATOM 7438 O O . HIS A 1 10 ? -14.859 -11.603 -6.562 1.00 0.00 71 HIS A O 5
ATOM 7453 N N . VAL A 1 11 ? -17.096 -11.578 -6.799 1.00 0.00 72 VAL A N 5
ATOM 7454 C CA . VAL A 1 11 ? -17.273 -10.344 -6.042 1.00 0.00 72 VAL A CA 5
ATOM 7455 C C . VAL A 1 11 ? -17.579 -10.636 -4.578 1.00 0.00 72 VAL A C 5
ATOM 7456 O O . VAL A 1 11 ? -18.354 -11.540 -4.264 1.00 0.00 72 VAL A O 5
ATOM 7469 N N . ILE A 1 12 ? -16.967 -9.865 -3.686 1.00 0.00 73 ILE A N 5
ATOM 7470 C CA . ILE A 1 12 ? -17.176 -10.040 -2.254 1.00 0.00 73 ILE A CA 5
ATOM 7471 C C . ILE A 1 12 ? -18.125 -8.982 -1.703 1.00 0.00 73 ILE A C 5
ATOM 7472 O O . ILE A 1 12 ? -17.906 -7.784 -1.881 1.00 0.00 73 ILE A O 5
ATOM 7488 N N . ASP A 1 13 ? -19.180 -9.433 -1.033 1.00 0.00 74 ASP A N 5
ATOM 7489 C CA . ASP A 1 13 ? -20.163 -8.525 -0.453 1.00 0.00 74 ASP A CA 5
ATOM 7490 C C . ASP A 1 13 ? -19.807 -8.190 0.992 1.00 0.00 74 ASP A C 5
ATOM 7491 O O . ASP A 1 13 ? -19.856 -9.051 1.870 1.00 0.00 74 ASP A O 5
ATOM 7500 N N . VAL A 1 14 ? -19.446 -6.933 1.231 1.00 0.00 75 VAL A N 5
ATOM 7501 C CA . VAL A 1 14 ? -19.082 -6.484 2.569 1.00 0.00 75 VAL A CA 5
ATOM 7502 C C . VAL A 1 14 ? -20.029 -5.395 3.061 1.00 0.00 75 VAL A C 5
ATOM 7503 O O . VAL A 1 14 ? -20.419 -4.495 2.317 1.00 0.00 75 VAL A O 5
ATOM 7516 N N . PRO A 1 15 ? -20.410 -5.477 4.344 1.00 0.00 76 PRO A N 5
ATOM 7517 C CA . PRO A 1 15 ? -21.316 -4.506 4.965 1.00 0.00 76 PRO A CA 5
ATOM 7518 C C . PRO A 1 15 ? -20.666 -3.138 5.143 1.00 0.00 76 PRO A C 5
ATOM 7519 O O . PRO A 1 15 ? -19.451 -3.017 5.302 1.00 0.00 76 PRO A O 5
ATOM 7530 N N . PRO A 1 16 ? -21.492 -2.081 5.115 1.00 0.00 77 PRO A N 5
ATOM 7531 C CA . PRO A 1 16 ? -21.019 -0.703 5.273 1.00 0.00 77 PRO A CA 5
ATOM 7532 C C . PRO A 1 16 ? -20.538 -0.413 6.690 1.00 0.00 77 PRO A C 5
ATOM 7533 O O . PRO A 1 16 ? -20.967 -1.061 7.645 1.00 0.00 77 PRO A O 5
ATOM 7544 N N . GLN A 1 17 ? -19.645 0.563 6.820 1.00 0.00 78 GLN A N 5
ATOM 7545 C CA . GLN A 1 17 ? -19.106 0.936 8.122 1.00 0.00 78 GLN A CA 5
ATOM 7546 C C . GLN A 1 17 ? -19.041 2.453 8.269 1.00 0.00 78 GLN A C 5
ATOM 7547 O O . GLN A 1 17 ? -18.912 3.176 7.282 1.00 0.00 78 GLN A O 5
ATOM 7561 N N . GLU A 1 18 ? -19.133 2.927 9.508 1.00 0.00 79 GLU A N 5
ATOM 7562 C CA . GLU A 1 18 ? -19.086 4.358 9.783 1.00 0.00 79 GLU A CA 5
ATOM 7563 C C . GLU A 1 18 ? -17.740 4.753 10.383 1.00 0.00 79 GLU A C 5
ATOM 7564 O O . GLU A 1 18 ? -17.387 4.324 11.481 1.00 0.00 79 GLU A O 5
ATOM 7576 N N . VAL A 1 19 ? -16.991 5.574 9.652 1.00 0.00 80 VAL A N 5
ATOM 7577 C CA . VAL A 1 19 ? -15.683 6.027 10.111 1.00 0.00 80 VAL A CA 5
ATOM 7578 C C . VAL A 1 19 ? -15.572 7.546 10.037 1.00 0.00 80 VAL A C 5
ATOM 7579 O O . VAL A 1 19 ? -16.163 8.180 9.162 1.00 0.00 80 VAL A O 5
ATOM 7592 N N . ILE A 1 20 ? -14.810 8.124 10.959 1.00 0.00 81 ILE A N 5
ATOM 7593 C CA . ILE A 1 20 ? -14.619 9.568 10.997 1.00 0.00 81 ILE A CA 5
ATOM 7594 C C . ILE A 1 20 ? -13.587 10.014 9.967 1.00 0.00 81 ILE A C 5
ATOM 7595 O O . ILE A 1 20 ? -12.391 9.762 10.123 1.00 0.00 81 ILE A O 5
ATOM 7611 N N . CYS A 1 21 ? -14.056 10.677 8.916 1.00 0.00 82 CYS A N 5
ATOM 7612 C CA . CYS A 1 21 ? -13.173 11.160 7.860 1.00 0.00 82 CYS A CA 5
ATOM 7613 C C . CYS A 1 21 ? -12.066 12.037 8.435 1.00 0.00 82 CYS A C 5
ATOM 7614 O O . CYS A 1 21 ? -11.964 12.211 9.650 1.00 0.00 82 CYS A O 5
ATOM 7622 N N . LYS A 1 22 ? -11.237 12.587 7.555 1.00 0.00 83 LYS A N 5
ATOM 7623 C CA . LYS A 1 22 ? -10.136 13.447 7.974 1.00 0.00 83 LYS A CA 5
ATOM 7624 C C . LYS A 1 22 ? -10.660 14.731 8.608 1.00 0.00 83 LYS A C 5
ATOM 7625 O O . LYS A 1 22 ? -10.177 15.158 9.657 1.00 0.00 83 LYS A O 5
ATOM 7644 N N . ASP A 1 23 ? -11.650 15.342 7.966 1.00 0.00 84 ASP A N 5
ATOM 7645 C CA . ASP A 1 23 ? -12.241 16.576 8.470 1.00 0.00 84 ASP A CA 5
ATOM 7646 C C . ASP A 1 23 ? -13.309 16.279 9.518 1.00 0.00 84 ASP A C 5
ATOM 7647 O O . ASP A 1 23 ? -14.310 16.988 9.615 1.00 0.00 84 ASP A O 5
ATOM 7656 N N . ASN A 1 24 ? -13.089 15.227 10.298 1.00 0.00 85 ASN A N 5
ATOM 7657 C CA . ASN A 1 24 ? -14.033 14.835 11.338 1.00 0.00 85 ASN A CA 5
ATOM 7658 C C . ASN A 1 24 ? -15.452 14.758 10.783 1.00 0.00 85 ASN A C 5
ATOM 7659 O O . ASN A 1 24 ? -16.386 15.320 11.355 1.00 0.00 85 ASN A O 5
ATOM 7670 N N . VAL A 1 25 ? -15.607 14.058 9.663 1.00 0.00 86 VAL A N 5
ATOM 7671 C CA . VAL A 1 25 ? -16.912 13.905 9.031 1.00 0.00 86 VAL A CA 5
ATOM 7672 C C . VAL A 1 25 ? -17.349 12.445 9.019 1.00 0.00 86 VAL A C 5
ATOM 7673 O O . VAL A 1 25 ? -16.790 11.624 8.291 1.00 0.00 86 VAL A O 5
ATOM 7686 N N . VAL A 1 26 ? -18.354 12.127 9.829 1.00 0.00 87 VAL A N 5
ATOM 7687 C CA . VAL A 1 26 ? -18.868 10.765 9.911 1.00 0.00 87 VAL A CA 5
ATOM 7688 C C . VAL A 1 26 ? -19.695 10.415 8.679 1.00 0.00 87 VAL A C 5
ATOM 7689 O O . VAL A 1 26 ? -20.733 11.025 8.422 1.00 0.00 87 VAL A O 5
ATOM 7702 N N . VAL A 1 27 ? -19.229 9.428 7.921 1.00 0.00 88 VAL A N 5
ATOM 7703 C CA . VAL A 1 27 ? -19.927 8.995 6.716 1.00 0.00 88 VAL A CA 5
ATOM 7704 C C . VAL A 1 27 ? -19.842 7.483 6.546 1.00 0.00 88 VAL A C 5
ATOM 7705 O O . VAL A 1 27 ? -18.919 6.840 7.047 1.00 0.00 88 VAL A O 5
ATOM 7718 N N . THR A 1 28 ? -20.813 6.918 5.834 1.00 0.00 89 THR A N 5
ATOM 7719 C CA . THR A 1 28 ? -20.849 5.480 5.597 1.00 0.00 89 THR A CA 5
ATOM 7720 C C . THR A 1 28 ? -20.246 5.130 4.242 1.00 0.00 89 THR A C 5
ATOM 7721 O O . THR A 1 28 ? -20.651 5.670 3.212 1.00 0.00 89 THR A O 5
ATOM 7732 N N . VAL A 1 29 ? -19.274 4.223 4.248 1.00 0.00 90 VAL A N 5
ATOM 7733 C CA . VAL A 1 29 ? -18.616 3.799 3.018 1.00 0.00 90 VAL A CA 5
ATOM 7734 C C . VAL A 1 29 ? -18.890 2.328 2.726 1.00 0.00 90 VAL A C 5
ATOM 7735 O O . VAL A 1 29 ? -19.107 1.534 3.641 1.00 0.00 90 VAL A O 5
ATOM 7748 N N . ASP A 1 30 ? -18.877 1.973 1.446 1.00 0.00 91 ASP A N 5
ATOM 7749 C CA . ASP A 1 30 ? -19.123 0.596 1.033 1.00 0.00 91 ASP A CA 5
ATOM 7750 C C . ASP A 1 30 ? -18.465 0.307 -0.313 1.00 0.00 91 ASP A C 5
ATOM 7751 O O . ASP A 1 30 ? -18.589 1.088 -1.256 1.00 0.00 91 ASP A O 5
ATOM 7760 N N . ALA A 1 31 ? -17.765 -0.820 -0.394 1.00 0.00 92 ALA A N 5
ATOM 7761 C CA . ALA A 1 31 ? -17.089 -1.212 -1.624 1.00 0.00 92 ALA A CA 5
ATOM 7762 C C . ALA A 1 31 ? -16.923 -2.726 -1.701 1.00 0.00 92 ALA A C 5
ATOM 7763 O O . ALA A 1 31 ? -16.846 -3.405 -0.676 1.00 0.00 92 ALA A O 5
ATOM 7770 N N . VAL A 1 32 ? -16.871 -3.250 -2.921 1.00 0.00 93 VAL A N 5
ATOM 7771 C CA . VAL A 1 32 ? -16.714 -4.685 -3.131 1.00 0.00 93 VAL A CA 5
ATOM 7772 C C . VAL A 1 32 ? -15.277 -5.031 -3.506 1.00 0.00 93 VAL A C 5
ATOM 7773 O O . VAL A 1 32 ? -14.486 -4.155 -3.855 1.00 0.00 93 VAL A O 5
ATOM 7786 N N . VAL A 1 33 ? -14.946 -6.316 -3.432 1.00 0.00 94 VAL A N 5
ATOM 7787 C CA . VAL A 1 33 ? -13.604 -6.780 -3.766 1.00 0.00 94 VAL A CA 5
ATOM 7788 C C . VAL A 1 33 ? -13.656 -8.035 -4.631 1.00 0.00 94 VAL A C 5
ATOM 7789 O O . VAL A 1 33 ? -14.292 -9.025 -4.269 1.00 0.00 94 VAL A O 5
ATOM 7802 N N . TYR A 1 34 ? -12.982 -7.986 -5.774 1.00 0.00 95 TYR A N 5
ATOM 7803 C CA . TYR A 1 34 ? -12.952 -9.118 -6.693 1.00 0.00 95 TYR A CA 5
ATOM 7804 C C . TYR A 1 34 ? -11.853 -10.104 -6.306 1.00 0.00 95 TYR A C 5
ATOM 7805 O O . TYR A 1 34 ? -10.902 -9.750 -5.609 1.00 0.00 95 TYR A O 5
ATOM 7823 N N . TYR A 1 35 ? -11.992 -11.343 -6.765 1.00 0.00 96 TYR A N 5
ATOM 7824 C CA . TYR A 1 35 ? -11.013 -12.382 -6.468 1.00 0.00 96 TYR A CA 5
ATOM 7825 C C . TYR A 1 35 ? -11.205 -13.589 -7.381 1.00 0.00 96 TYR A C 5
ATOM 7826 O O . TYR A 1 35 ? -12.304 -13.837 -7.876 1.00 0.00 96 TYR A O 5
ATOM 7844 N N . GLN A 1 36 ? -10.127 -14.336 -7.598 1.00 0.00 97 GLN A N 5
ATOM 7845 C CA . GLN A 1 36 ? -10.176 -15.517 -8.451 1.00 0.00 97 GLN A CA 5
ATOM 7846 C C . GLN A 1 36 ? -9.158 -16.558 -7.999 1.00 0.00 97 GLN A C 5
ATOM 7847 O O . GLN A 1 36 ? -7.981 -16.250 -7.811 1.00 0.00 97 GLN A O 5
ATOM 7861 N N . VAL A 1 37 ? -9.618 -17.793 -7.825 1.00 0.00 98 VAL A N 5
ATOM 7862 C CA . VAL A 1 37 ? -8.747 -18.880 -7.395 1.00 0.00 98 VAL A CA 5
ATOM 7863 C C . VAL A 1 37 ? -7.740 -19.240 -8.482 1.00 0.00 98 VAL A C 5
ATOM 7864 O O . VAL A 1 37 ? -8.012 -20.077 -9.342 1.00 0.00 98 VAL A O 5
ATOM 7877 N N . ILE A 1 38 ? -6.575 -18.602 -8.435 1.00 0.00 99 ILE A N 5
ATOM 7878 C CA . ILE A 1 38 ? -5.526 -18.856 -9.414 1.00 0.00 99 ILE A CA 5
ATOM 7879 C C . ILE A 1 38 ? -4.859 -20.205 -9.169 1.00 0.00 99 ILE A C 5
ATOM 7880 O O . ILE A 1 38 ? -4.413 -20.868 -10.105 1.00 0.00 99 ILE A O 5
ATOM 7896 N N . ASP A 1 39 ? -4.797 -20.606 -7.904 1.00 0.00 100 ASP A N 5
ATOM 7897 C CA . ASP A 1 39 ? -4.187 -21.879 -7.534 1.00 0.00 100 ASP A CA 5
ATOM 7898 C C . ASP A 1 39 ? -5.126 -22.695 -6.651 1.00 0.00 100 ASP A C 5
ATOM 7899 O O . ASP A 1 39 ? -5.170 -22.531 -5.432 1.00 0.00 100 ASP A O 5
ATOM 7908 N N . PRO A 1 40 ? -5.897 -23.595 -7.280 1.00 0.00 101 PRO A N 5
ATOM 7909 C CA . PRO A 1 40 ? -6.850 -24.454 -6.570 1.00 0.00 101 PRO A CA 5
ATOM 7910 C C . PRO A 1 40 ? -6.154 -25.504 -5.710 1.00 0.00 101 PRO A C 5
ATOM 7911 O O . PRO A 1 40 ? -6.807 -26.279 -5.011 1.00 0.00 101 PRO A O 5
ATOM 7922 N N . VAL A 1 41 ? -4.827 -25.523 -5.767 1.00 0.00 102 VAL A N 5
ATOM 7923 C CA . VAL A 1 41 ? -4.043 -26.478 -4.991 1.00 0.00 102 VAL A CA 5
ATOM 7924 C C . VAL A 1 41 ? -3.891 -26.018 -3.546 1.00 0.00 102 VAL A C 5
ATOM 7925 O O . VAL A 1 41 ? -4.054 -26.805 -2.612 1.00 0.00 102 VAL A O 5
ATOM 7938 N N . LYS A 1 42 ? -3.580 -24.739 -3.366 1.00 0.00 103 LYS A N 5
ATOM 7939 C CA . LYS A 1 42 ? -3.408 -24.173 -2.034 1.00 0.00 103 LYS A CA 5
ATOM 7940 C C . LYS A 1 42 ? -4.729 -23.626 -1.501 1.00 0.00 103 LYS A C 5
ATOM 7941 O O . LYS A 1 42 ? -4.902 -23.466 -0.293 1.00 0.00 103 LYS A O 5
ATOM 7960 N N . ALA A 1 43 ? -5.657 -23.343 -2.409 1.00 0.00 104 ALA A N 5
ATOM 7961 C CA . ALA A 1 43 ? -6.962 -22.818 -2.029 1.00 0.00 104 ALA A CA 5
ATOM 7962 C C . ALA A 1 43 ? -8.000 -23.933 -1.948 1.00 0.00 104 ALA A C 5
ATOM 7963 O O . ALA A 1 43 ? -9.126 -23.783 -2.422 1.00 0.00 104 ALA A O 5
ATOM 7970 N N . VAL A 1 44 ? -7.613 -25.053 -1.345 1.00 0.00 105 VAL A N 5
ATOM 7971 C CA . VAL A 1 44 ? -8.510 -26.193 -1.202 1.00 0.00 105 VAL A CA 5
ATOM 7972 C C . VAL A 1 44 ? -9.295 -26.115 0.102 1.00 0.00 105 VAL A C 5
ATOM 7973 O O . VAL A 1 44 ? -9.499 -27.124 0.778 1.00 0.00 105 VAL A O 5
ATOM 7986 N N . TYR A 1 45 ? -9.734 -24.910 0.450 1.00 0.00 106 TYR A N 5
ATOM 7987 C CA . TYR A 1 45 ? -10.495 -24.699 1.675 1.00 0.00 106 TYR A CA 5
ATOM 7988 C C . TYR A 1 45 ? -11.895 -24.177 1.364 1.00 0.00 106 TYR A C 5
ATOM 7989 O O . TYR A 1 45 ? -12.449 -23.370 2.109 1.00 0.00 106 TYR A O 5
ATOM 8007 N N . ASN A 1 46 ? -12.461 -24.646 0.256 1.00 0.00 107 ASN A N 5
ATOM 8008 C CA . ASN A 1 46 ? -13.796 -24.228 -0.156 1.00 0.00 107 ASN A CA 5
ATOM 8009 C C . ASN A 1 46 ? -13.911 -22.706 -0.165 1.00 0.00 107 ASN A C 5
ATOM 8010 O O . ASN A 1 46 ? -14.954 -22.149 0.176 1.00 0.00 107 ASN A O 5
ATOM 8021 N N . VAL A 1 47 ? -12.830 -22.039 -0.559 1.00 0.00 108 VAL A N 5
ATOM 8022 C CA . VAL A 1 47 ? -12.810 -20.582 -0.615 1.00 0.00 108 VAL A CA 5
ATOM 8023 C C . VAL A 1 47 ? -13.778 -19.980 0.397 1.00 0.00 108 VAL A C 5
ATOM 8024 O O . VAL A 1 47 ? -14.488 -19.020 0.096 1.00 0.00 108 VAL A O 5
ATOM 8037 N N . SER A 1 48 ? -13.801 -20.549 1.597 1.00 0.00 109 SER A N 5
ATOM 8038 C CA . SER A 1 48 ? -14.684 -20.070 2.654 1.00 0.00 109 SER A CA 5
ATOM 8039 C C . SER A 1 48 ? -13.955 -19.094 3.572 1.00 0.00 109 SER A C 5
ATOM 8040 O O . SER A 1 48 ? -14.376 -17.949 3.739 1.00 0.00 109 SER A O 5
ATOM 8048 N N . ASP A 1 49 ? -12.859 -19.555 4.164 1.00 0.00 110 ASP A N 5
ATOM 8049 C CA . ASP A 1 49 ? -12.068 -18.724 5.064 1.00 0.00 110 ASP A CA 5
ATOM 8050 C C . ASP A 1 49 ? -11.760 -17.373 4.426 1.00 0.00 110 ASP A C 5
ATOM 8051 O O . ASP A 1 49 ? -11.860 -16.331 5.074 1.00 0.00 110 ASP A O 5
ATOM 8060 N N . PHE A 1 50 ? -11.382 -17.399 3.152 1.00 0.00 111 PHE A N 5
ATOM 8061 C CA . PHE A 1 50 ? -11.056 -16.177 2.426 1.00 0.00 111 PHE A CA 5
ATOM 8062 C C . PHE A 1 50 ? -12.248 -15.224 2.403 1.00 0.00 111 PHE A C 5
ATOM 8063 O O . PHE A 1 50 ? -12.094 -14.015 2.582 1.00 0.00 111 PHE A O 5
ATOM 8080 N N . LEU A 1 51 ? -13.435 -15.777 2.181 1.00 0.00 112 LEU A N 5
ATOM 8081 C CA . LEU A 1 51 ? -14.654 -14.977 2.133 1.00 0.00 112 LEU A CA 5
ATOM 8082 C C . LEU A 1 51 ? -14.867 -14.229 3.445 1.00 0.00 112 LEU A C 5
ATOM 8083 O O . LEU A 1 51 ? -14.720 -13.009 3.506 1.00 0.00 112 LEU A O 5
ATOM 8099 N N . MET A 1 52 ? -15.211 -14.970 4.494 1.00 0.00 113 MET A N 5
ATOM 8100 C CA . MET A 1 52 ? -15.441 -14.376 5.806 1.00 0.00 113 MET A CA 5
ATOM 8101 C C . MET A 1 52 ? -14.263 -13.500 6.219 1.00 0.00 113 MET A C 5
ATOM 8102 O O . MET A 1 52 ? -14.445 -12.442 6.821 1.00 0.00 113 MET A O 5
ATOM 8116 N N . ALA A 1 53 ? -13.055 -13.947 5.892 1.00 0.00 114 ALA A N 5
ATOM 8117 C CA . ALA A 1 53 ? -11.848 -13.202 6.228 1.00 0.00 114 ALA A CA 5
ATOM 8118 C C . ALA A 1 53 ? -11.830 -11.843 5.536 1.00 0.00 114 ALA A C 5
ATOM 8119 O O . ALA A 1 53 ? -11.912 -10.803 6.189 1.00 0.00 114 ALA A O 5
ATOM 8126 N N . ILE A 1 54 ? -11.723 -11.861 4.211 1.00 0.00 115 ILE A N 5
ATOM 8127 C CA . ILE A 1 54 ? -11.695 -10.629 3.432 1.00 0.00 115 ILE A CA 5
ATOM 8128 C C . ILE A 1 54 ? -12.662 -9.597 4.001 1.00 0.00 115 ILE A C 5
ATOM 8129 O O . ILE A 1 54 ? -12.250 -8.532 4.462 1.00 0.00 115 ILE A O 5
ATOM 8145 N N . VAL A 1 55 ? -13.951 -9.919 3.966 1.00 0.00 116 VAL A N 5
ATOM 8146 C CA . VAL A 1 55 ? -14.978 -9.021 4.481 1.00 0.00 116 VAL A CA 5
ATOM 8147 C C . VAL A 1 55 ? -14.495 -8.294 5.731 1.00 0.00 116 VAL A C 5
ATOM 8148 O O . VAL A 1 55 ? -14.572 -7.068 5.819 1.00 0.00 116 VAL A O 5
ATOM 8161 N N . LYS A 1 56 ? -13.997 -9.057 6.698 1.00 0.00 117 LYS A N 5
ATOM 8162 C CA . LYS A 1 56 ? -13.499 -8.487 7.944 1.00 0.00 117 LYS A CA 5
ATOM 8163 C C . LYS A 1 56 ? -12.235 -7.668 7.701 1.00 0.00 117 LYS A C 5
ATOM 8164 O O . LYS A 1 56 ? -12.168 -6.491 8.057 1.00 0.00 117 LYS A O 5
ATOM 8183 N N . LEU A 1 57 ? -11.236 -8.297 7.092 1.00 0.00 118 LEU A N 5
ATOM 8184 C CA . LEU A 1 57 ? -9.974 -7.626 6.800 1.00 0.00 118 LEU A CA 5
ATOM 8185 C C . LEU A 1 57 ? -10.218 -6.251 6.186 1.00 0.00 118 LEU A C 5
ATOM 8186 O O . LEU A 1 57 ? -9.829 -5.230 6.752 1.00 0.00 118 LEU A O 5
ATOM 8202 N N . ALA A 1 58 ? -10.867 -6.232 5.027 1.00 0.00 119 ALA A N 5
ATOM 8203 C CA . ALA A 1 58 ? -11.167 -4.983 4.339 1.00 0.00 119 ALA A CA 5
ATOM 8204 C C . ALA A 1 58 ? -11.506 -3.877 5.332 1.00 0.00 119 ALA A C 5
ATOM 8205 O O . ALA A 1 58 ? -10.822 -2.856 5.394 1.00 0.00 119 ALA A O 5
ATOM 8212 N N . GLN A 1 59 ? -12.565 -4.087 6.107 1.00 0.00 120 GLN A N 5
ATOM 8213 C CA . GLN A 1 59 ? -12.994 -3.106 7.097 1.00 0.00 120 GLN A CA 5
ATOM 8214 C C . GLN A 1 59 ? -11.793 -2.468 7.787 1.00 0.00 120 GLN A C 5
ATOM 8215 O O . GLN A 1 59 ? -11.717 -1.246 7.922 1.00 0.00 120 GLN A O 5
ATOM 8229 N N . THR A 1 60 ? -10.855 -3.303 8.223 1.00 0.00 121 THR A N 5
ATOM 8230 C CA . THR A 1 60 ? -9.658 -2.820 8.901 1.00 0.00 121 THR A CA 5
ATOM 8231 C C . THR A 1 60 ? -8.760 -2.044 7.944 1.00 0.00 121 THR A C 5
ATOM 8232 O O . THR A 1 60 ? -8.301 -0.948 8.262 1.00 0.00 121 THR A O 5
ATOM 8243 N N . ASN A 1 61 ? -8.514 -2.620 6.772 1.00 0.00 122 ASN A N 5
ATOM 8244 C CA . ASN A 1 61 ? -7.670 -1.981 5.769 1.00 0.00 122 ASN A CA 5
ATOM 8245 C C . ASN A 1 61 ? -8.290 -0.671 5.291 1.00 0.00 122 ASN A C 5
ATOM 8246 O O . ASN A 1 61 ? -7.741 0.408 5.518 1.00 0.00 122 ASN A O 5
ATOM 8257 N N . LEU A 1 62 ? -9.437 -0.773 4.628 1.00 0.00 123 LEU A N 5
ATOM 8258 C CA . LEU A 1 62 ? -10.133 0.403 4.118 1.00 0.00 123 LEU A CA 5
ATOM 8259 C C . LEU A 1 62 ? -10.165 1.513 5.163 1.00 0.00 123 LEU A C 5
ATOM 8260 O O . LEU A 1 62 ? -10.009 2.690 4.838 1.00 0.00 123 LEU A O 5
ATOM 8276 N N . ARG A 1 63 ? -10.365 1.130 6.420 1.00 0.00 124 ARG A N 5
ATOM 8277 C CA . ARG A 1 63 ? -10.416 2.092 7.513 1.00 0.00 124 ARG A CA 5
ATOM 8278 C C . ARG A 1 63 ? -9.168 2.970 7.523 1.00 0.00 124 ARG A C 5
ATOM 8279 O O . ARG A 1 63 ? -9.238 4.163 7.820 1.00 0.00 124 ARG A O 5
ATOM 8300 N N . ALA A 1 64 ? -8.027 2.372 7.197 1.00 0.00 125 ALA A N 5
ATOM 8301 C CA . ALA A 1 64 ? -6.765 3.100 7.166 1.00 0.00 125 ALA A CA 5
ATOM 8302 C C . ALA A 1 64 ? -6.791 4.201 6.112 1.00 0.00 125 ALA A C 5
ATOM 8303 O O . ALA A 1 64 ? -6.415 5.342 6.384 1.00 0.00 125 ALA A O 5
ATOM 8310 N N . ILE A 1 65 ? -7.235 3.852 4.910 1.00 0.00 126 ILE A N 5
ATOM 8311 C CA . ILE A 1 65 ? -7.310 4.812 3.815 1.00 0.00 126 ILE A CA 5
ATOM 8312 C C . ILE A 1 65 ? -8.612 5.604 3.867 1.00 0.00 126 ILE A C 5
ATOM 8313 O O . ILE A 1 65 ? -8.603 6.821 4.052 1.00 0.00 126 ILE A O 5
ATOM 8329 N N . ILE A 1 66 ? -9.730 4.905 3.703 1.00 0.00 127 ILE A N 5
ATOM 8330 C CA . ILE A 1 66 ? -11.041 5.542 3.734 1.00 0.00 127 ILE A CA 5
ATOM 8331 C C . ILE A 1 66 ? -11.209 6.392 4.989 1.00 0.00 127 ILE A C 5
ATOM 8332 O O . ILE A 1 66 ? -11.745 7.498 4.935 1.00 0.00 127 ILE A O 5
ATOM 8348 N N . GLY A 1 67 ? -10.745 5.867 6.120 1.00 0.00 128 GLY A N 5
ATOM 8349 C CA . GLY A 1 67 ? -10.852 6.592 7.372 1.00 0.00 128 GLY A CA 5
ATOM 8350 C C . GLY A 1 67 ? -10.386 8.029 7.253 1.00 0.00 128 GLY A C 5
ATOM 8351 O O . GLY A 1 67 ? -10.878 8.908 7.960 1.00 0.00 128 GLY A O 5
ATOM 8355 N N . GLU A 1 68 ? -9.434 8.268 6.356 1.00 0.00 129 GLU A N 5
ATOM 8356 C CA . GLU A 1 68 ? -8.900 9.609 6.149 1.00 0.00 129 GLU A CA 5
ATOM 8357 C C . GLU A 1 68 ? -9.156 10.082 4.721 1.00 0.00 129 GLU A C 5
ATOM 8358 O O . GLU A 1 68 ? -8.601 9.537 3.767 1.00 0.00 129 GLU A O 5
ATOM 8370 N N . MET A 1 69 ? -10.001 11.099 4.583 1.00 0.00 130 MET A N 5
ATOM 8371 C CA . MET A 1 69 ? -10.330 11.646 3.272 1.00 0.00 130 MET A CA 5
ATOM 8372 C C . MET A 1 69 ? -11.184 12.903 3.405 1.00 0.00 130 MET A C 5
ATOM 8373 O O . MET A 1 69 ? -11.430 13.381 4.512 1.00 0.00 130 MET A O 5
ATOM 8387 N N . GLU A 1 70 ? -11.632 13.432 2.271 1.00 0.00 131 GLU A N 5
ATOM 8388 C CA . GLU A 1 70 ? -12.457 14.634 2.264 1.00 0.00 131 GLU A CA 5
ATOM 8389 C C . GLU A 1 70 ? -13.831 14.348 1.664 1.00 0.00 131 GLU A C 5
ATOM 8390 O O . GLU A 1 70 ? -13.940 13.782 0.575 1.00 0.00 131 GLU A O 5
ATOM 8402 N N . LEU A 1 71 ? -14.877 14.741 2.382 1.00 0.00 132 LEU A N 5
ATOM 8403 C CA . LEU A 1 71 ? -16.245 14.526 1.922 1.00 0.00 132 LEU A CA 5
ATOM 8404 C C . LEU A 1 71 ? -16.344 14.701 0.410 1.00 0.00 132 LEU A C 5
ATOM 8405 O O . LEU A 1 71 ? -17.184 14.081 -0.242 1.00 0.00 132 LEU A O 5
ATOM 8421 N N . ASP A 1 72 ? -15.481 15.547 -0.141 1.00 0.00 133 ASP A N 5
ATOM 8422 C CA . ASP A 1 72 ? -15.469 15.801 -1.577 1.00 0.00 133 ASP A CA 5
ATOM 8423 C C . ASP A 1 72 ? -14.461 14.898 -2.280 1.00 0.00 133 ASP A C 5
ATOM 8424 O O . ASP A 1 72 ? -14.763 14.301 -3.312 1.00 0.00 133 ASP A O 5
ATOM 8433 N N . GLU A 1 73 ? -13.262 14.805 -1.713 1.00 0.00 134 GLU A N 5
ATOM 8434 C CA . GLU A 1 73 ? -12.208 13.977 -2.288 1.00 0.00 134 GLU A CA 5
ATOM 8435 C C . GLU A 1 73 ? -12.688 12.540 -2.476 1.00 0.00 134 GLU A C 5
ATOM 8436 O O . GLU A 1 73 ? -12.459 11.928 -3.520 1.00 0.00 134 GLU A O 5
ATOM 8448 N N . THR A 1 74 ? -13.354 12.007 -1.457 1.00 0.00 135 THR A N 5
ATOM 8449 C CA . THR A 1 74 ? -13.865 10.643 -1.509 1.00 0.00 135 THR A CA 5
ATOM 8450 C C . THR A 1 74 ? -14.307 10.274 -2.920 1.00 0.00 135 THR A C 5
ATOM 8451 O O . THR A 1 74 ? -13.715 9.404 -3.560 1.00 0.00 135 THR A O 5
ATOM 8462 N N . LEU A 1 75 ? -15.351 10.940 -3.401 1.00 0.00 136 LEU A N 5
ATOM 8463 C CA . LEU A 1 75 ? -15.873 10.683 -4.738 1.00 0.00 136 LEU A CA 5
ATOM 8464 C C . LEU A 1 75 ? -14.770 10.797 -5.785 1.00 0.00 136 LEU A C 5
ATOM 8465 O O . LEU A 1 75 ? -14.761 10.065 -6.775 1.00 0.00 136 LEU A O 5
ATOM 8481 N N . SER A 1 76 ? -13.840 11.719 -5.558 1.00 0.00 137 SER A N 5
ATOM 8482 C CA . SER A 1 76 ? -12.732 11.931 -6.482 1.00 0.00 137 SER A CA 5
ATOM 8483 C C . SER A 1 76 ? -11.757 10.758 -6.439 1.00 0.00 137 SER A C 5
ATOM 8484 O O . SER A 1 76 ? -11.663 9.979 -7.386 1.00 0.00 137 SER A O 5
ATOM 8492 N N . GLY A 1 77 ? -11.031 10.640 -5.331 1.00 0.00 138 GLY A N 5
ATOM 8493 C CA . GLY A 1 77 ? -10.072 9.561 -5.184 1.00 0.00 138 GLY A CA 5
ATOM 8494 C C . GLY A 1 77 ? -10.740 8.210 -5.024 1.00 0.00 138 GLY A C 5
ATOM 8495 O O . GLY A 1 77 ? -10.701 7.613 -3.948 1.00 0.00 138 GLY A O 5
ATOM 8499 N N . ARG A 1 78 ? -11.357 7.726 -6.098 1.00 0.00 139 ARG A N 5
ATOM 8500 C CA . ARG A 1 78 ? -12.039 6.438 -6.071 1.00 0.00 139 ARG A CA 5
ATOM 8501 C C . ARG A 1 78 ? -11.150 5.340 -6.647 1.00 0.00 139 ARG A C 5
ATOM 8502 O O . ARG A 1 78 ? -11.190 4.195 -6.196 1.00 0.00 139 ARG A O 5
ATOM 8523 N N . ASP A 1 79 ? -10.348 5.697 -7.644 1.00 0.00 140 ASP A N 5
ATOM 8524 C CA . ASP A 1 79 ? -9.448 4.742 -8.281 1.00 0.00 140 ASP A CA 5
ATOM 8525 C C . ASP A 1 79 ? -8.281 4.399 -7.362 1.00 0.00 140 ASP A C 5
ATOM 8526 O O . ASP A 1 79 ? -7.774 3.277 -7.377 1.00 0.00 140 ASP A O 5
ATOM 8535 N N . ILE A 1 80 ? -7.858 5.373 -6.563 1.00 0.00 141 ILE A N 5
ATOM 8536 C CA . ILE A 1 80 ? -6.749 5.174 -5.637 1.00 0.00 141 ILE A CA 5
ATOM 8537 C C . ILE A 1 80 ? -7.133 4.211 -4.519 1.00 0.00 141 ILE A C 5
ATOM 8538 O O . ILE A 1 80 ? -6.377 3.299 -4.185 1.00 0.00 141 ILE A O 5
ATOM 8554 N N . ILE A 1 81 ? -8.314 4.419 -3.946 1.00 0.00 142 ILE A N 5
ATOM 8555 C CA . ILE A 1 81 ? -8.800 3.567 -2.868 1.00 0.00 142 ILE A CA 5
ATOM 8556 C C . ILE A 1 81 ? -8.786 2.098 -3.278 1.00 0.00 142 ILE A C 5
ATOM 8557 O O . ILE A 1 81 ? -8.217 1.255 -2.586 1.00 0.00 142 ILE A O 5
ATOM 8573 N N . ASN A 1 82 ? -9.414 1.800 -4.411 1.00 0.00 143 ASN A N 5
ATOM 8574 C CA . ASN A 1 82 ? -9.472 0.433 -4.916 1.00 0.00 143 ASN A CA 5
ATOM 8575 C C . ASN A 1 82 ? -8.077 -0.180 -4.990 1.00 0.00 143 ASN A C 5
ATOM 8576 O O . ASN A 1 82 ? -7.882 -1.347 -4.653 1.00 0.00 143 ASN A O 5
ATOM 8587 N N . ALA A 1 83 ? -7.110 0.617 -5.433 1.00 0.00 144 ALA A N 5
ATOM 8588 C CA . ALA A 1 83 ? -5.733 0.154 -5.549 1.00 0.00 144 ALA A CA 5
ATOM 8589 C C . ALA A 1 83 ? -5.186 -0.289 -4.197 1.00 0.00 144 ALA A C 5
ATOM 8590 O O . ALA A 1 83 ? -4.700 -1.411 -4.050 1.00 0.00 144 ALA A O 5
ATOM 8597 N N . ARG A 1 84 ? -5.269 0.598 -3.211 1.00 0.00 145 ARG A N 5
ATOM 8598 C CA . ARG A 1 84 ? -4.781 0.299 -1.870 1.00 0.00 145 ARG A CA 5
ATOM 8599 C C . ARG A 1 84 ? -5.397 -0.994 -1.343 1.00 0.00 145 ARG A C 5
ATOM 8600 O O . ARG A 1 84 ? -4.723 -2.020 -1.242 1.00 0.00 145 ARG A O 5
ATOM 8621 N N . LEU A 1 85 ? -6.682 -0.937 -1.009 1.00 0.00 146 LEU A N 5
ATOM 8622 C CA . LEU A 1 85 ? -7.390 -2.104 -0.492 1.00 0.00 146 LEU A CA 5
ATOM 8623 C C . LEU A 1 85 ? -6.998 -3.362 -1.259 1.00 0.00 146 LEU A C 5
ATOM 8624 O O . LEU A 1 85 ? -6.864 -4.439 -0.677 1.00 0.00 146 LEU A O 5
ATOM 8640 N N . ARG A 1 86 ? -6.815 -3.219 -2.567 1.00 0.00 147 ARG A N 5
ATOM 8641 C CA . ARG A 1 86 ? -6.437 -4.344 -3.414 1.00 0.00 147 ARG A CA 5
ATOM 8642 C C . ARG A 1 86 ? -5.057 -4.873 -3.033 1.00 0.00 147 ARG A C 5
ATOM 8643 O O . ARG A 1 86 ? -4.853 -6.082 -2.928 1.00 0.00 147 ARG A O 5
ATOM 8664 N N . GLU A 1 87 ? -4.115 -3.958 -2.828 1.00 0.00 148 GLU A N 5
ATOM 8665 C CA . GLU A 1 87 ? -2.755 -4.333 -2.460 1.00 0.00 148 GLU A CA 5
ATOM 8666 C C . GLU A 1 87 ? -2.684 -4.753 -0.995 1.00 0.00 148 GLU A C 5
ATOM 8667 O O . GLU A 1 87 ? -1.685 -5.316 -0.548 1.00 0.00 148 GLU A O 5
ATOM 8679 N N . GLU A 1 88 ? -3.751 -4.474 -0.253 1.00 0.00 149 GLU A N 5
ATOM 8680 C CA . GLU A 1 88 ? -3.809 -4.822 1.162 1.00 0.00 149 GLU A CA 5
ATOM 8681 C C . GLU A 1 88 ? -4.347 -6.237 1.353 1.00 0.00 149 GLU A C 5
ATOM 8682 O O . GLU A 1 88 ? -3.874 -6.983 2.212 1.00 0.00 149 GLU A O 5
ATOM 8694 N N . LEU A 1 89 ? -5.338 -6.600 0.547 1.00 0.00 150 LEU A N 5
ATOM 8695 C CA . LEU A 1 89 ? -5.942 -7.926 0.627 1.00 0.00 150 LEU A CA 5
ATOM 8696 C C . LEU A 1 89 ? -5.280 -8.886 -0.357 1.00 0.00 150 LEU A C 5
ATOM 8697 O O . LEU A 1 89 ? -5.466 -10.100 -0.275 1.00 0.00 150 LEU A O 5
ATOM 8713 N N . ASP A 1 90 ? -4.506 -8.333 -1.284 1.00 0.00 151 ASP A N 5
ATOM 8714 C CA . ASP A 1 90 ? -3.813 -9.141 -2.281 1.00 0.00 151 ASP A CA 5
ATOM 8715 C C . ASP A 1 90 ? -2.607 -9.845 -1.667 1.00 0.00 151 ASP A C 5
ATOM 8716 O O . ASP A 1 90 ? -2.141 -10.863 -2.180 1.00 0.00 151 ASP A O 5
ATOM 8725 N N . LYS A 1 91 ? -2.105 -9.297 -0.566 1.00 0.00 152 LYS A N 5
ATOM 8726 C CA . LYS A 1 91 ? -0.953 -9.872 0.119 1.00 0.00 152 LYS A CA 5
ATOM 8727 C C . LYS A 1 91 ? -1.395 -10.890 1.166 1.00 0.00 152 LYS A C 5
ATOM 8728 O O . LYS A 1 91 ? -0.679 -11.849 1.453 1.00 0.00 152 LYS A O 5
ATOM 8747 N N . ILE A 1 92 ? -2.579 -10.675 1.730 1.00 0.00 153 ILE A N 5
ATOM 8748 C CA . ILE A 1 92 ? -3.116 -11.575 2.743 1.00 0.00 153 ILE A CA 5
ATOM 8749 C C . ILE A 1 92 ? -3.791 -12.783 2.102 1.00 0.00 153 ILE A C 5
ATOM 8750 O O . ILE A 1 92 ? -3.991 -13.813 2.747 1.00 0.00 153 ILE A O 5
ATOM 8766 N N . THR A 1 93 ? -4.140 -12.651 0.825 1.00 0.00 154 THR A N 5
ATOM 8767 C CA . THR A 1 93 ? -4.792 -13.731 0.096 1.00 0.00 154 THR A CA 5
ATOM 8768 C C . THR A 1 93 ? -3.782 -14.530 -0.722 1.00 0.00 154 THR A C 5
ATOM 8769 O O . THR A 1 93 ? -3.978 -15.718 -0.977 1.00 0.00 154 THR A O 5
ATOM 8780 N N . ASP A 1 94 ? -2.703 -13.871 -1.128 1.00 0.00 155 ASP A N 5
ATOM 8781 C CA . ASP A 1 94 ? -1.662 -14.521 -1.915 1.00 0.00 155 ASP A CA 5
ATOM 8782 C C . ASP A 1 94 ? -1.273 -15.861 -1.301 1.00 0.00 155 ASP A C 5
ATOM 8783 O O . ASP A 1 94 ? -1.057 -16.842 -2.012 1.00 0.00 155 ASP A O 5
ATOM 8792 N N . ARG A 1 95 ? -1.184 -15.895 0.025 1.00 0.00 156 ARG A N 5
ATOM 8793 C CA . ARG A 1 95 ? -0.819 -17.115 0.735 1.00 0.00 156 ARG A CA 5
ATOM 8794 C C . ARG A 1 95 ? -1.901 -18.180 0.580 1.00 0.00 156 ARG A C 5
ATOM 8795 O O . ARG A 1 95 ? -1.610 -19.375 0.557 1.00 0.00 156 ARG A O 5
ATOM 8816 N N . TRP A 1 96 ? -3.148 -17.736 0.475 1.00 0.00 157 TRP A N 5
ATOM 8817 C CA . TRP A 1 96 ? -4.274 -18.651 0.322 1.00 0.00 157 TRP A CA 5
ATOM 8818 C C . TRP A 1 96 ? -4.456 -19.052 -1.138 1.00 0.00 157 TRP A C 5
ATOM 8819 O O . TRP A 1 96 ? -5.490 -19.602 -1.516 1.00 0.00 157 TRP A O 5
ATOM 8840 N N . GLY A 1 97 ? -3.445 -18.772 -1.955 1.00 0.00 158 GLY A N 5
ATOM 8841 C CA . GLY A 1 97 ? -3.514 -19.111 -3.364 1.00 0.00 158 GLY A CA 5
ATOM 8842 C C . GLY A 1 97 ? -4.584 -18.325 -4.097 1.00 0.00 158 GLY A C 5
ATOM 8843 O O . GLY A 1 97 ? -5.211 -18.834 -5.026 1.00 0.00 158 GLY A O 5
ATOM 8847 N N . VAL A 1 98 ? -4.794 -17.081 -3.678 1.00 0.00 159 VAL A N 5
ATOM 8848 C CA . VAL A 1 98 ? -5.795 -16.224 -4.301 1.00 0.00 159 VAL A CA 5
ATOM 8849 C C . VAL A 1 98 ? -5.261 -14.810 -4.500 1.00 0.00 159 VAL A C 5
ATOM 8850 O O . VAL A 1 98 ? -4.484 -14.308 -3.688 1.00 0.00 159 VAL A O 5
ATOM 8863 N N . LYS A 1 99 ? -5.684 -14.171 -5.586 1.00 0.00 160 LYS A N 5
ATOM 8864 C CA . LYS A 1 99 ? -5.250 -12.814 -5.892 1.00 0.00 160 LYS A CA 5
ATOM 8865 C C . LYS A 1 99 ? -6.447 -11.911 -6.175 1.00 0.00 160 LYS A C 5
ATOM 8866 O O . LYS A 1 99 ? -7.369 -12.294 -6.896 1.00 0.00 160 LYS A O 5
ATOM 8885 N N . ILE A 1 100 ? -6.426 -10.712 -5.603 1.00 0.00 161 ILE A N 5
ATOM 8886 C CA . ILE A 1 100 ? -7.508 -9.755 -5.796 1.00 0.00 161 ILE A CA 5
ATOM 8887 C C . ILE A 1 100 ? -7.506 -9.201 -7.217 1.00 0.00 161 ILE A C 5
ATOM 8888 O O . ILE A 1 100 ? -6.920 -8.152 -7.486 1.00 0.00 161 ILE A O 5
ATOM 8904 N N . THR A 1 101 ? -8.168 -9.913 -8.124 1.00 0.00 162 THR A N 5
ATOM 8905 C CA . THR A 1 101 ? -8.243 -9.493 -9.518 1.00 0.00 162 THR A CA 5
ATOM 8906 C C . THR A 1 101 ? -8.389 -7.980 -9.629 1.00 0.00 162 THR A C 5
ATOM 8907 O O . THR A 1 101 ? -7.687 -7.335 -10.409 1.00 0.00 162 THR A O 5
ATOM 8918 N N . ARG A 1 102 ? -9.304 -7.419 -8.846 1.00 0.00 163 ARG A N 5
ATOM 8919 C CA . ARG A 1 102 ? -9.542 -5.981 -8.857 1.00 0.00 163 ARG A CA 5
ATOM 8920 C C . ARG A 1 102 ? -10.446 -5.570 -7.699 1.00 0.00 163 ARG A C 5
ATOM 8921 O O . ARG A 1 102 ? -10.875 -6.407 -6.905 1.00 0.00 163 ARG A O 5
ATOM 8942 N N . VAL A 1 103 ? -10.732 -4.275 -7.609 1.00 0.00 164 VAL A N 5
ATOM 8943 C CA . VAL A 1 103 ? -11.586 -3.752 -6.549 1.00 0.00 164 VAL A CA 5
ATOM 8944 C C . VAL A 1 103 ? -12.510 -2.660 -7.076 1.00 0.00 164 VAL A C 5
ATOM 8945 O O . VAL A 1 103 ? -12.103 -1.827 -7.886 1.00 0.00 164 VAL A O 5
ATOM 8958 N N . GLU A 1 104 ? -13.755 -2.669 -6.609 1.00 0.00 165 GLU A N 5
ATOM 8959 C CA . GLU A 1 104 ? -14.736 -1.678 -7.034 1.00 0.00 165 GLU A CA 5
ATOM 8960 C C . GLU A 1 104 ? -15.317 -0.938 -5.833 1.00 0.00 165 GLU A C 5
ATOM 8961 O O . GLU A 1 104 ? -15.461 -1.506 -4.750 1.00 0.00 165 GLU A O 5
ATOM 8973 N N . ILE A 1 105 ? -15.647 0.334 -6.033 1.00 0.00 166 ILE A N 5
ATOM 8974 C CA . ILE A 1 105 ? -16.212 1.152 -4.967 1.00 0.00 166 ILE A CA 5
ATOM 8975 C C . ILE A 1 105 ? -17.684 1.456 -5.228 1.00 0.00 166 ILE A C 5
ATOM 8976 O O . ILE A 1 105 ? -18.087 1.682 -6.368 1.00 0.00 166 ILE A O 5
ATOM 8992 N N . GLN A 1 106 ? -18.479 1.461 -4.163 1.00 0.00 167 GLN A N 5
ATOM 8993 C CA . GLN A 1 106 ? -19.906 1.738 -4.278 1.00 0.00 167 GLN A CA 5
ATOM 8994 C C . GLN A 1 106 ? -20.223 3.159 -3.821 1.00 0.00 167 GLN A C 5
ATOM 8995 O O . GLN A 1 106 ? -19.433 3.784 -3.114 1.00 0.00 167 GLN A O 5
ATOM 9009 N N . ARG A 1 107 ? -21.383 3.662 -4.231 1.00 0.00 168 ARG A N 5
ATOM 9010 C CA . ARG A 1 107 ? -21.803 5.009 -3.864 1.00 0.00 168 ARG A CA 5
ATOM 9011 C C . ARG A 1 107 ? -21.481 5.300 -2.402 1.00 0.00 168 ARG A C 5
ATOM 9012 O O . ARG A 1 107 ? -21.386 4.386 -1.583 1.00 0.00 168 ARG A O 5
ATOM 9033 N N . ILE A 1 108 ? -21.312 6.579 -2.082 1.00 0.00 169 ILE A N 5
ATOM 9034 C CA . ILE A 1 108 ? -21.001 6.990 -0.719 1.00 0.00 169 ILE A CA 5
ATOM 9035 C C . ILE A 1 108 ? -22.145 7.796 -0.113 1.00 0.00 169 ILE A C 5
ATOM 9036 O O . ILE A 1 108 ? -22.948 8.391 -0.832 1.00 0.00 169 ILE A O 5
ATOM 9052 N N . ASP A 1 109 ? -22.212 7.812 1.214 1.00 0.00 170 ASP A N 5
ATOM 9053 C CA . ASP A 1 109 ? -23.257 8.547 1.918 1.00 0.00 170 ASP A CA 5
ATOM 9054 C C . ASP A 1 109 ? -22.659 9.677 2.749 1.00 0.00 170 ASP A C 5
ATOM 9055 O O . ASP A 1 109 ? -21.807 9.463 3.612 1.00 0.00 170 ASP A O 5
ATOM 9064 N N . PRO A 1 110 ? -23.114 10.911 2.485 1.00 0.00 171 PRO A N 5
ATOM 9065 C CA . PRO A 1 110 ? -22.638 12.100 3.198 1.00 0.00 171 PRO A CA 5
ATOM 9066 C C . PRO A 1 110 ? -23.105 12.132 4.649 1.00 0.00 171 PRO A C 5
ATOM 9067 O O . PRO A 1 110 ? -23.939 11.333 5.076 1.00 0.00 171 PRO A O 5
ATOM 9078 N N . PRO A 1 111 ? -22.558 13.077 5.428 1.00 0.00 172 PRO A N 5
ATOM 9079 C CA . PRO A 1 111 ? -22.905 13.236 6.843 1.00 0.00 172 PRO A CA 5
ATOM 9080 C C . PRO A 1 111 ? -24.324 13.761 7.036 1.00 0.00 172 PRO A C 5
ATOM 9081 O O . PRO A 1 111 ? -24.789 14.617 6.284 1.00 0.00 172 PRO A O 5
ATOM 9092 N N . LYS A 1 112 ? -25.009 13.242 8.050 1.00 0.00 173 LYS A N 5
ATOM 9093 C CA . LYS A 1 112 ? -26.375 13.658 8.344 1.00 0.00 173 LYS A CA 5
ATOM 9094 C C . LYS A 1 112 ? -26.398 15.055 8.956 1.00 0.00 173 LYS A C 5
ATOM 9095 O O . LYS A 1 112 ? -25.363 15.579 9.368 1.00 0.00 173 LYS A O 5
ATOM 9114 N N . ASP A 1 113 ? -27.583 15.651 9.014 1.00 0.00 174 ASP A N 5
ATOM 9115 C CA . ASP A 1 113 ? -27.741 16.986 9.579 1.00 0.00 174 ASP A CA 5
ATOM 9116 C C . ASP A 1 113 ? -27.777 16.931 11.103 1.00 0.00 174 ASP A C 5
ATOM 9117 O O . ASP A 1 113 ? -28.629 16.261 11.689 1.00 0.00 174 ASP A O 5
ATOM 9126 N N . GLY A 1 1 ? -5.386 -33.145 -12.367 1.00 0.00 62 GLY A N 6
ATOM 9127 C CA . GLY A 1 1 ? -6.476 -32.219 -12.118 1.00 0.00 62 GLY A CA 6
ATOM 9128 C C . GLY A 1 1 ? -7.158 -31.770 -13.395 1.00 0.00 62 GLY A C 6
ATOM 9129 O O . GLY A 1 1 ? -6.886 -32.300 -14.472 1.00 0.00 62 GLY A O 6
ATOM 9133 N N . SER A 1 2 ? -8.049 -30.790 -13.275 1.00 0.00 63 SER A N 6
ATOM 9134 C CA . SER A 1 2 ? -8.776 -30.273 -14.428 1.00 0.00 63 SER A CA 6
ATOM 9135 C C . SER A 1 2 ? -7.906 -29.312 -15.232 1.00 0.00 63 SER A C 6
ATOM 9136 O O . SER A 1 2 ? -7.921 -29.326 -16.463 1.00 0.00 63 SER A O 6
ATOM 9144 N N . ASP A 1 3 ? -7.150 -28.477 -14.528 1.00 0.00 64 ASP A N 6
ATOM 9145 C CA . ASP A 1 3 ? -6.272 -27.509 -15.174 1.00 0.00 64 ASP A CA 6
ATOM 9146 C C . ASP A 1 3 ? -7.059 -26.616 -16.129 1.00 0.00 64 ASP A C 6
ATOM 9147 O O . ASP A 1 3 ? -6.543 -26.187 -17.162 1.00 0.00 64 ASP A O 6
ATOM 9156 N N . HIS A 1 4 ? -8.310 -26.339 -15.778 1.00 0.00 65 HIS A N 6
ATOM 9157 C CA . HIS A 1 4 ? -9.168 -25.497 -16.604 1.00 0.00 65 HIS A CA 6
ATOM 9158 C C . HIS A 1 4 ? -9.655 -24.283 -15.819 1.00 0.00 65 HIS A C 6
ATOM 9159 O O . HIS A 1 4 ? -10.342 -24.419 -14.807 1.00 0.00 65 HIS A O 6
ATOM 9174 N N . VAL A 1 5 ? -9.294 -23.094 -16.294 1.00 0.00 66 VAL A N 6
ATOM 9175 C CA . VAL A 1 5 ? -9.694 -21.856 -15.638 1.00 0.00 66 VAL A CA 6
ATOM 9176 C C . VAL A 1 5 ? -9.864 -20.728 -16.649 1.00 0.00 66 VAL A C 6
ATOM 9177 O O . VAL A 1 5 ? -8.961 -20.444 -17.436 1.00 0.00 66 VAL A O 6
ATOM 9190 N N . ASP A 1 6 ? -11.028 -20.088 -16.623 1.00 0.00 67 ASP A N 6
ATOM 9191 C CA . ASP A 1 6 ? -11.317 -18.988 -17.537 1.00 0.00 67 ASP A CA 6
ATOM 9192 C C . ASP A 1 6 ? -11.205 -17.645 -16.823 1.00 0.00 67 ASP A C 6
ATOM 9193 O O . ASP A 1 6 ? -12.019 -16.746 -17.039 1.00 0.00 67 ASP A O 6
ATOM 9202 N N . LEU A 1 7 ? -10.193 -17.515 -15.973 1.00 0.00 68 LEU A N 6
ATOM 9203 C CA . LEU A 1 7 ? -9.974 -16.281 -15.226 1.00 0.00 68 LEU A CA 6
ATOM 9204 C C . LEU A 1 7 ? -11.267 -15.803 -14.574 1.00 0.00 68 LEU A C 6
ATOM 9205 O O . LEU A 1 7 ? -11.444 -14.611 -14.324 1.00 0.00 68 LEU A O 6
ATOM 9221 N N . ARG A 1 8 ? -12.167 -16.741 -14.299 1.00 0.00 69 ARG A N 6
ATOM 9222 C CA . ARG A 1 8 ? -13.444 -16.416 -13.675 1.00 0.00 69 ARG A CA 6
ATOM 9223 C C . ARG A 1 8 ? -13.233 -15.803 -12.294 1.00 0.00 69 ARG A C 6
ATOM 9224 O O . ARG A 1 8 ? -12.740 -16.463 -11.380 1.00 0.00 69 ARG A O 6
ATOM 9245 N N . GLU A 1 9 ? -13.609 -14.536 -12.151 1.00 0.00 70 GLU A N 6
ATOM 9246 C CA . GLU A 1 9 ? -13.460 -13.834 -10.881 1.00 0.00 70 GLU A CA 6
ATOM 9247 C C . GLU A 1 9 ? -14.799 -13.723 -10.160 1.00 0.00 70 GLU A C 6
ATOM 9248 O O . GLU A 1 9 ? -15.859 -13.763 -10.785 1.00 0.00 70 GLU A O 6
ATOM 9260 N N . HIS A 1 10 ? -14.744 -13.584 -8.839 1.00 0.00 71 HIS A N 6
ATOM 9261 C CA . HIS A 1 10 ? -15.952 -13.467 -8.031 1.00 0.00 71 HIS A CA 6
ATOM 9262 C C . HIS A 1 10 ? -15.927 -12.190 -7.196 1.00 0.00 71 HIS A C 6
ATOM 9263 O O . HIS A 1 10 ? -14.863 -11.725 -6.787 1.00 0.00 71 HIS A O 6
ATOM 9278 N N . VAL A 1 11 ? -17.105 -11.628 -6.948 1.00 0.00 72 VAL A N 6
ATOM 9279 C CA . VAL A 1 11 ? -17.218 -10.405 -6.162 1.00 0.00 72 VAL A CA 6
ATOM 9280 C C . VAL A 1 11 ? -17.486 -10.717 -4.694 1.00 0.00 72 VAL A C 6
ATOM 9281 O O . VAL A 1 11 ? -18.170 -11.689 -4.371 1.00 0.00 72 VAL A O 6
ATOM 9294 N N . ILE A 1 12 ? -16.942 -9.888 -3.810 1.00 0.00 73 ILE A N 6
ATOM 9295 C CA . ILE A 1 12 ? -17.124 -10.075 -2.376 1.00 0.00 73 ILE A CA 6
ATOM 9296 C C . ILE A 1 12 ? -17.951 -8.945 -1.774 1.00 0.00 73 ILE A C 6
ATOM 9297 O O . ILE A 1 12 ? -17.609 -7.770 -1.912 1.00 0.00 73 ILE A O 6
ATOM 9313 N N . ASP A 1 13 ? -19.040 -9.307 -1.105 1.00 0.00 74 ASP A N 6
ATOM 9314 C CA . ASP A 1 13 ? -19.916 -8.323 -0.479 1.00 0.00 74 ASP A CA 6
ATOM 9315 C C . ASP A 1 13 ? -19.467 -8.027 0.949 1.00 0.00 74 ASP A C 6
ATOM 9316 O O . ASP A 1 13 ? -19.637 -8.851 1.848 1.00 0.00 74 ASP A O 6
ATOM 9325 N N . VAL A 1 14 ? -18.893 -6.845 1.150 1.00 0.00 75 VAL A N 6
ATOM 9326 C CA . VAL A 1 14 ? -18.420 -6.440 2.469 1.00 0.00 75 VAL A CA 6
ATOM 9327 C C . VAL A 1 14 ? -19.349 -5.404 3.091 1.00 0.00 75 VAL A C 6
ATOM 9328 O O . VAL A 1 14 ? -19.823 -4.481 2.429 1.00 0.00 75 VAL A O 6
ATOM 9341 N N . PRO A 1 15 ? -19.616 -5.557 4.397 1.00 0.00 76 PRO A N 6
ATOM 9342 C CA . PRO A 1 15 ? -20.489 -4.644 5.139 1.00 0.00 76 PRO A CA 6
ATOM 9343 C C . PRO A 1 15 ? -19.861 -3.267 5.329 1.00 0.00 76 PRO A C 6
ATOM 9344 O O . PRO A 1 15 ? -18.650 -3.130 5.501 1.00 0.00 76 PRO A O 6
ATOM 9355 N N . PRO A 1 16 ? -20.702 -2.223 5.298 1.00 0.00 77 PRO A N 6
ATOM 9356 C CA . PRO A 1 16 ? -20.250 -0.838 5.467 1.00 0.00 77 PRO A CA 6
ATOM 9357 C C . PRO A 1 16 ? -19.787 -0.549 6.890 1.00 0.00 77 PRO A C 6
ATOM 9358 O O . PRO A 1 16 ? -20.140 -1.267 7.825 1.00 0.00 77 PRO A O 6
ATOM 9369 N N . GLN A 1 17 ? -18.995 0.507 7.047 1.00 0.00 78 GLN A N 6
ATOM 9370 C CA . GLN A 1 17 ? -18.484 0.890 8.357 1.00 0.00 78 GLN A CA 6
ATOM 9371 C C . GLN A 1 17 ? -18.328 2.404 8.460 1.00 0.00 78 GLN A C 6
ATOM 9372 O O . GLN A 1 17 ? -17.540 3.006 7.732 1.00 0.00 78 GLN A O 6
ATOM 9386 N N . GLU A 1 18 ? -19.086 3.012 9.367 1.00 0.00 79 GLU A N 6
ATOM 9387 C CA . GLU A 1 18 ? -19.032 4.456 9.563 1.00 0.00 79 GLU A CA 6
ATOM 9388 C C . GLU A 1 18 ? -17.724 4.866 10.234 1.00 0.00 79 GLU A C 6
ATOM 9389 O O . GLU A 1 18 ? -17.434 4.453 11.357 1.00 0.00 79 GLU A O 6
ATOM 9401 N N . VAL A 1 19 ? -16.938 5.680 9.538 1.00 0.00 80 VAL A N 6
ATOM 9402 C CA . VAL A 1 19 ? -15.661 6.147 10.065 1.00 0.00 80 VAL A CA 6
ATOM 9403 C C . VAL A 1 19 ? -15.518 7.656 9.903 1.00 0.00 80 VAL A C 6
ATOM 9404 O O . VAL A 1 19 ? -15.776 8.202 8.830 1.00 0.00 80 VAL A O 6
ATOM 9417 N N . ILE A 1 20 ? -15.105 8.324 10.975 1.00 0.00 81 ILE A N 6
ATOM 9418 C CA . ILE A 1 20 ? -14.926 9.771 10.950 1.00 0.00 81 ILE A CA 6
ATOM 9419 C C . ILE A 1 20 ? -13.879 10.177 9.919 1.00 0.00 81 ILE A C 6
ATOM 9420 O O . ILE A 1 20 ? -12.696 9.866 10.064 1.00 0.00 81 ILE A O 6
ATOM 9436 N N . CYS A 1 21 ? -14.321 10.876 8.879 1.00 0.00 82 CYS A N 6
ATOM 9437 C CA . CYS A 1 21 ? -13.422 11.327 7.823 1.00 0.00 82 CYS A CA 6
ATOM 9438 C C . CYS A 1 21 ? -12.385 12.303 8.371 1.00 0.00 82 CYS A C 6
ATOM 9439 O O . CYS A 1 21 ? -12.360 12.591 9.568 1.00 0.00 82 CYS A O 6
ATOM 9447 N N . LYS A 1 22 ? -11.530 12.807 7.489 1.00 0.00 83 LYS A N 6
ATOM 9448 C CA . LYS A 1 22 ? -10.490 13.750 7.883 1.00 0.00 83 LYS A CA 6
ATOM 9449 C C . LYS A 1 22 ? -11.100 15.023 8.462 1.00 0.00 83 LYS A C 6
ATOM 9450 O O . LYS A 1 22 ? -10.680 15.500 9.516 1.00 0.00 83 LYS A O 6
ATOM 9469 N N . ASP A 1 23 ? -12.094 15.566 7.767 1.00 0.00 84 ASP A N 6
ATOM 9470 C CA . ASP A 1 23 ? -12.764 16.782 8.214 1.00 0.00 84 ASP A CA 6
ATOM 9471 C C . ASP A 1 23 ? -13.854 16.459 9.231 1.00 0.00 84 ASP A C 6
ATOM 9472 O O . ASP A 1 23 ? -14.879 17.137 9.294 1.00 0.00 84 ASP A O 6
ATOM 9481 N N . ASN A 1 24 ? -13.626 15.418 10.025 1.00 0.00 85 ASN A N 6
ATOM 9482 C CA . ASN A 1 24 ? -14.590 15.003 11.038 1.00 0.00 85 ASN A CA 6
ATOM 9483 C C . ASN A 1 24 ? -15.980 14.838 10.431 1.00 0.00 85 ASN A C 6
ATOM 9484 O O . ASN A 1 24 ? -16.969 15.336 10.970 1.00 0.00 85 ASN A O 6
ATOM 9495 N N . VAL A 1 25 ? -16.049 14.134 9.305 1.00 0.00 86 VAL A N 6
ATOM 9496 C CA . VAL A 1 25 ? -17.317 13.901 8.625 1.00 0.00 86 VAL A CA 6
ATOM 9497 C C . VAL A 1 25 ? -17.704 12.428 8.674 1.00 0.00 86 VAL A C 6
ATOM 9498 O O . VAL A 1 25 ? -17.084 11.590 8.018 1.00 0.00 86 VAL A O 6
ATOM 9511 N N . VAL A 1 26 ? -18.733 12.117 9.455 1.00 0.00 87 VAL A N 6
ATOM 9512 C CA . VAL A 1 26 ? -19.205 10.744 9.589 1.00 0.00 87 VAL A CA 6
ATOM 9513 C C . VAL A 1 26 ? -19.985 10.308 8.354 1.00 0.00 87 VAL A C 6
ATOM 9514 O O . VAL A 1 26 ? -21.107 10.761 8.123 1.00 0.00 87 VAL A O 6
ATOM 9527 N N . VAL A 1 27 ? -19.384 9.426 7.562 1.00 0.00 88 VAL A N 6
ATOM 9528 C CA . VAL A 1 27 ? -20.023 8.927 6.350 1.00 0.00 88 VAL A CA 6
ATOM 9529 C C . VAL A 1 27 ? -19.862 7.416 6.226 1.00 0.00 88 VAL A C 6
ATOM 9530 O O . VAL A 1 27 ? -18.908 6.836 6.747 1.00 0.00 88 VAL A O 6
ATOM 9543 N N . THR A 1 28 ? -20.802 6.781 5.532 1.00 0.00 89 THR A N 6
ATOM 9544 C CA . THR A 1 28 ? -20.766 5.337 5.340 1.00 0.00 89 THR A CA 6
ATOM 9545 C C . THR A 1 28 ? -20.100 4.974 4.018 1.00 0.00 89 THR A C 6
ATOM 9546 O O . THR A 1 28 ? -20.464 5.496 2.964 1.00 0.00 89 THR A O 6
ATOM 9557 N N . VAL A 1 29 ? -19.121 4.077 4.079 1.00 0.00 90 VAL A N 6
ATOM 9558 C CA . VAL A 1 29 ? -18.405 3.643 2.886 1.00 0.00 90 VAL A CA 6
ATOM 9559 C C . VAL A 1 29 ? -18.643 2.163 2.610 1.00 0.00 90 VAL A C 6
ATOM 9560 O O . VAL A 1 29 ? -18.851 1.374 3.532 1.00 0.00 90 VAL A O 6
ATOM 9573 N N . ASP A 1 30 ? -18.610 1.792 1.334 1.00 0.00 91 ASP A N 6
ATOM 9574 C CA . ASP A 1 30 ? -18.821 0.405 0.936 1.00 0.00 91 ASP A CA 6
ATOM 9575 C C . ASP A 1 30 ? -18.252 0.147 -0.456 1.00 0.00 91 ASP A C 6
ATOM 9576 O O . ASP A 1 30 ? -18.565 0.862 -1.407 1.00 0.00 91 ASP A O 6
ATOM 9585 N N . ALA A 1 31 ? -17.414 -0.878 -0.567 1.00 0.00 92 ALA A N 6
ATOM 9586 C CA . ALA A 1 31 ? -16.802 -1.230 -1.842 1.00 0.00 92 ALA A CA 6
ATOM 9587 C C . ALA A 1 31 ? -16.684 -2.743 -1.995 1.00 0.00 92 ALA A C 6
ATOM 9588 O O . ALA A 1 31 ? -16.570 -3.470 -1.008 1.00 0.00 92 ALA A O 6
ATOM 9595 N N . VAL A 1 32 ? -16.712 -3.212 -3.238 1.00 0.00 93 VAL A N 6
ATOM 9596 C CA . VAL A 1 32 ? -16.608 -4.638 -3.520 1.00 0.00 93 VAL A CA 6
ATOM 9597 C C . VAL A 1 32 ? -15.176 -5.025 -3.874 1.00 0.00 93 VAL A C 6
ATOM 9598 O O . VAL A 1 32 ? -14.401 -4.201 -4.360 1.00 0.00 93 VAL A O 6
ATOM 9611 N N . VAL A 1 33 ? -14.831 -6.285 -3.629 1.00 0.00 94 VAL A N 6
ATOM 9612 C CA . VAL A 1 33 ? -13.493 -6.783 -3.923 1.00 0.00 94 VAL A CA 6
ATOM 9613 C C . VAL A 1 33 ? -13.552 -8.051 -4.767 1.00 0.00 94 VAL A C 6
ATOM 9614 O O . VAL A 1 33 ? -14.233 -9.014 -4.413 1.00 0.00 94 VAL A O 6
ATOM 9627 N N . TYR A 1 34 ? -12.833 -8.045 -5.884 1.00 0.00 95 TYR A N 6
ATOM 9628 C CA . TYR A 1 34 ? -12.804 -9.195 -6.780 1.00 0.00 95 TYR A CA 6
ATOM 9629 C C . TYR A 1 34 ? -11.727 -10.189 -6.357 1.00 0.00 95 TYR A C 6
ATOM 9630 O O . TYR A 1 34 ? -10.794 -9.841 -5.633 1.00 0.00 95 TYR A O 6
ATOM 9648 N N . TYR A 1 35 ? -11.864 -11.429 -6.813 1.00 0.00 96 TYR A N 6
ATOM 9649 C CA . TYR A 1 35 ? -10.905 -12.476 -6.481 1.00 0.00 96 TYR A CA 6
ATOM 9650 C C . TYR A 1 35 ? -11.082 -13.686 -7.394 1.00 0.00 96 TYR A C 6
ATOM 9651 O O . TYR A 1 35 ? -12.171 -13.932 -7.911 1.00 0.00 96 TYR A O 6
ATOM 9669 N N . GLN A 1 36 ? -10.003 -14.438 -7.584 1.00 0.00 97 GLN A N 6
ATOM 9670 C CA . GLN A 1 36 ? -10.039 -15.623 -8.433 1.00 0.00 97 GLN A CA 6
ATOM 9671 C C . GLN A 1 36 ? -9.041 -16.670 -7.949 1.00 0.00 97 GLN A C 6
ATOM 9672 O O . GLN A 1 36 ? -7.865 -16.371 -7.740 1.00 0.00 97 GLN A O 6
ATOM 9686 N N . VAL A 1 37 ? -9.517 -17.898 -7.773 1.00 0.00 98 VAL A N 6
ATOM 9687 C CA . VAL A 1 37 ? -8.667 -18.990 -7.314 1.00 0.00 98 VAL A CA 6
ATOM 9688 C C . VAL A 1 37 ? -7.595 -19.322 -8.346 1.00 0.00 98 VAL A C 6
ATOM 9689 O O . VAL A 1 37 ? -7.812 -20.142 -9.239 1.00 0.00 98 VAL A O 6
ATOM 9702 N N . ILE A 1 38 ? -6.438 -18.681 -8.217 1.00 0.00 99 ILE A N 6
ATOM 9703 C CA . ILE A 1 38 ? -5.332 -18.910 -9.138 1.00 0.00 99 ILE A CA 6
ATOM 9704 C C . ILE A 1 38 ? -4.700 -20.279 -8.908 1.00 0.00 99 ILE A C 6
ATOM 9705 O O . ILE A 1 38 ? -3.915 -20.757 -9.727 1.00 0.00 99 ILE A O 6
ATOM 9721 N N . ASP A 1 39 ? -5.050 -20.906 -7.791 1.00 0.00 100 ASP A N 6
ATOM 9722 C CA . ASP A 1 39 ? -4.520 -22.222 -7.454 1.00 0.00 100 ASP A CA 6
ATOM 9723 C C . ASP A 1 39 ? -5.430 -22.937 -6.460 1.00 0.00 100 ASP A C 6
ATOM 9724 O O . ASP A 1 39 ? -5.472 -22.610 -5.274 1.00 0.00 100 ASP A O 6
ATOM 9733 N N . PRO A 1 40 ? -6.178 -23.935 -6.953 1.00 0.00 101 PRO A N 6
ATOM 9734 C CA . PRO A 1 40 ? -7.101 -24.716 -6.126 1.00 0.00 101 PRO A CA 6
ATOM 9735 C C . PRO A 1 40 ? -6.372 -25.620 -5.137 1.00 0.00 101 PRO A C 6
ATOM 9736 O O . PRO A 1 40 ? -6.975 -26.156 -4.208 1.00 0.00 101 PRO A O 6
ATOM 9747 N N . VAL A 1 41 ? -5.069 -25.785 -5.344 1.00 0.00 102 VAL A N 6
ATOM 9748 C CA . VAL A 1 41 ? -4.256 -26.622 -4.470 1.00 0.00 102 VAL A CA 6
ATOM 9749 C C . VAL A 1 41 ? -4.038 -25.956 -3.116 1.00 0.00 102 VAL A C 6
ATOM 9750 O O . VAL A 1 41 ? -3.844 -26.629 -2.104 1.00 0.00 102 VAL A O 6
ATOM 9763 N N . LYS A 1 42 ? -4.073 -24.627 -3.105 1.00 0.00 103 LYS A N 6
ATOM 9764 C CA . LYS A 1 42 ? -3.881 -23.867 -1.876 1.00 0.00 103 LYS A CA 6
ATOM 9765 C C . LYS A 1 42 ? -5.217 -23.383 -1.321 1.00 0.00 103 LYS A C 6
ATOM 9766 O O . LYS A 1 42 ? -5.330 -23.065 -0.138 1.00 0.00 103 LYS A O 6
ATOM 9785 N N . ALA A 1 43 ? -6.227 -23.332 -2.184 1.00 0.00 104 ALA A N 6
ATOM 9786 C CA . ALA A 1 43 ? -7.556 -22.891 -1.779 1.00 0.00 104 ALA A CA 6
ATOM 9787 C C . ALA A 1 43 ? -8.546 -24.051 -1.787 1.00 0.00 104 ALA A C 6
ATOM 9788 O O . ALA A 1 43 ? -9.643 -23.941 -2.333 1.00 0.00 104 ALA A O 6
ATOM 9795 N N . VAL A 1 44 ? -8.150 -25.164 -1.177 1.00 0.00 105 VAL A N 6
ATOM 9796 C CA . VAL A 1 44 ? -9.003 -26.345 -1.114 1.00 0.00 105 VAL A CA 6
ATOM 9797 C C . VAL A 1 44 ? -10.003 -26.240 0.032 1.00 0.00 105 VAL A C 6
ATOM 9798 O O . VAL A 1 44 ? -10.772 -27.168 0.286 1.00 0.00 105 VAL A O 6
ATOM 9811 N N . TYR A 1 45 ? -9.986 -25.105 0.722 1.00 0.00 106 TYR A N 6
ATOM 9812 C CA . TYR A 1 45 ? -10.890 -24.879 1.843 1.00 0.00 106 TYR A CA 6
ATOM 9813 C C . TYR A 1 45 ? -12.245 -24.372 1.358 1.00 0.00 106 TYR A C 6
ATOM 9814 O O . TYR A 1 45 ? -12.974 -23.711 2.096 1.00 0.00 106 TYR A O 6
ATOM 9832 N N . ASN A 1 46 ? -12.574 -24.687 0.109 1.00 0.00 107 ASN A N 6
ATOM 9833 C CA . ASN A 1 46 ? -13.841 -24.264 -0.477 1.00 0.00 107 ASN A CA 6
ATOM 9834 C C . ASN A 1 46 ? -13.932 -22.742 -0.535 1.00 0.00 107 ASN A C 6
ATOM 9835 O O . ASN A 1 46 ? -15.018 -22.170 -0.436 1.00 0.00 107 ASN A O 6
ATOM 9846 N N . VAL A 1 47 ? -12.784 -22.091 -0.695 1.00 0.00 108 VAL A N 6
ATOM 9847 C CA . VAL A 1 47 ? -12.734 -20.636 -0.768 1.00 0.00 108 VAL A CA 6
ATOM 9848 C C . VAL A 1 47 ? -13.800 -20.004 0.120 1.00 0.00 108 VAL A C 6
ATOM 9849 O O . VAL A 1 47 ? -14.439 -19.023 -0.260 1.00 0.00 108 VAL A O 6
ATOM 9862 N N . SER A 1 48 ? -13.987 -20.573 1.307 1.00 0.00 109 SER A N 6
ATOM 9863 C CA . SER A 1 48 ? -14.978 -20.068 2.249 1.00 0.00 109 SER A CA 6
ATOM 9864 C C . SER A 1 48 ? -14.338 -19.110 3.249 1.00 0.00 109 SER A C 6
ATOM 9865 O O . SER A 1 48 ? -14.718 -17.942 3.337 1.00 0.00 109 SER A O 6
ATOM 9873 N N . ASP A 1 49 ? -13.366 -19.613 4.002 1.00 0.00 110 ASP A N 6
ATOM 9874 C CA . ASP A 1 49 ? -12.671 -18.803 4.996 1.00 0.00 110 ASP A CA 6
ATOM 9875 C C . ASP A 1 49 ? -12.195 -17.488 4.388 1.00 0.00 110 ASP A C 6
ATOM 9876 O O . ASP A 1 49 ? -12.210 -16.446 5.045 1.00 0.00 110 ASP A O 6
ATOM 9885 N N . PHE A 1 50 ? -11.771 -17.542 3.129 1.00 0.00 111 PHE A N 6
ATOM 9886 C CA . PHE A 1 50 ? -11.288 -16.356 2.433 1.00 0.00 111 PHE A CA 6
ATOM 9887 C C . PHE A 1 50 ? -12.411 -15.339 2.248 1.00 0.00 111 PHE A C 6
ATOM 9888 O O . PHE A 1 50 ? -12.180 -14.129 2.281 1.00 0.00 111 PHE A O 6
ATOM 9905 N N . LEU A 1 51 ? -13.626 -15.838 2.053 1.00 0.00 112 LEU A N 6
ATOM 9906 C CA . LEU A 1 51 ? -14.786 -14.974 1.862 1.00 0.00 112 LEU A CA 6
ATOM 9907 C C . LEU A 1 51 ? -15.101 -14.195 3.135 1.00 0.00 112 LEU A C 6
ATOM 9908 O O . LEU A 1 51 ? -15.141 -12.965 3.128 1.00 0.00 112 LEU A O 6
ATOM 9924 N N . MET A 1 52 ? -15.322 -14.920 4.227 1.00 0.00 113 MET A N 6
ATOM 9925 C CA . MET A 1 52 ? -15.629 -14.296 5.509 1.00 0.00 113 MET A CA 6
ATOM 9926 C C . MET A 1 52 ? -14.424 -13.528 6.042 1.00 0.00 113 MET A C 6
ATOM 9927 O O . MET A 1 52 ? -14.573 -12.571 6.802 1.00 0.00 113 MET A O 6
ATOM 9941 N N . ALA A 1 53 ? -13.231 -13.952 5.639 1.00 0.00 114 ALA A N 6
ATOM 9942 C CA . ALA A 1 53 ? -12.001 -13.303 6.075 1.00 0.00 114 ALA A CA 6
ATOM 9943 C C . ALA A 1 53 ? -11.783 -11.988 5.335 1.00 0.00 114 ALA A C 6
ATOM 9944 O O . ALA A 1 53 ? -11.515 -10.955 5.950 1.00 0.00 114 ALA A O 6
ATOM 9951 N N . ILE A 1 54 ? -11.897 -12.033 4.012 1.00 0.00 115 ILE A N 6
ATOM 9952 C CA . ILE A 1 54 ? -11.711 -10.845 3.188 1.00 0.00 115 ILE A CA 6
ATOM 9953 C C . ILE A 1 54 ? -12.459 -9.650 3.771 1.00 0.00 115 ILE A C 6
ATOM 9954 O O . ILE A 1 54 ? -11.852 -8.648 4.149 1.00 0.00 115 ILE A O 6
ATOM 9970 N N . VAL A 1 55 ? -13.782 -9.765 3.842 1.00 0.00 116 VAL A N 6
ATOM 9971 C CA . VAL A 1 55 ? -14.613 -8.696 4.382 1.00 0.00 116 VAL A CA 6
ATOM 9972 C C . VAL A 1 55 ? -14.133 -8.270 5.765 1.00 0.00 116 VAL A C 6
ATOM 9973 O O . VAL A 1 55 ? -14.358 -7.137 6.191 1.00 0.00 116 VAL A O 6
ATOM 9986 N N . LYS A 1 56 ? -13.469 -9.186 6.462 1.00 0.00 117 LYS A N 6
ATOM 9987 C CA . LYS A 1 56 ? -12.953 -8.906 7.797 1.00 0.00 117 LYS A CA 6
ATOM 9988 C C . LYS A 1 56 ? -11.599 -8.210 7.722 1.00 0.00 117 LYS A C 6
ATOM 9989 O O . LYS A 1 56 ? -11.210 -7.486 8.640 1.00 0.00 117 LYS A O 6
ATOM 10008 N N . LEU A 1 57 ? -10.884 -8.431 6.624 1.00 0.00 118 LEU A N 6
ATOM 10009 C CA . LEU A 1 57 ? -9.573 -7.823 6.429 1.00 0.00 118 LEU A CA 6
ATOM 10010 C C . LEU A 1 57 ? -9.707 -6.362 6.011 1.00 0.00 118 LEU A C 6
ATOM 10011 O O . LEU A 1 57 ? -9.022 -5.489 6.542 1.00 0.00 118 LEU A O 6
ATOM 10027 N N . ALA A 1 58 ? -10.596 -6.104 5.057 1.00 0.00 119 ALA A N 6
ATOM 10028 C CA . ALA A 1 58 ? -10.823 -4.749 4.571 1.00 0.00 119 ALA A CA 6
ATOM 10029 C C . ALA A 1 58 ? -11.169 -3.805 5.717 1.00 0.00 119 ALA A C 6
ATOM 10030 O O . ALA A 1 58 ? -10.539 -2.762 5.886 1.00 0.00 119 ALA A O 6
ATOM 10037 N N . GLN A 1 59 ? -12.175 -4.179 6.502 1.00 0.00 120 GLN A N 6
ATOM 10038 C CA . GLN A 1 59 ? -12.606 -3.363 7.631 1.00 0.00 120 GLN A CA 6
ATOM 10039 C C . GLN A 1 59 ? -11.406 -2.785 8.374 1.00 0.00 120 GLN A C 6
ATOM 10040 O O . GLN A 1 59 ? -11.496 -1.721 8.988 1.00 0.00 120 GLN A O 6
ATOM 10054 N N . THR A 1 60 ? -10.282 -3.491 8.313 1.00 0.00 121 THR A N 6
ATOM 10055 C CA . THR A 1 60 ? -9.064 -3.049 8.980 1.00 0.00 121 THR A CA 6
ATOM 10056 C C . THR A 1 60 ? -8.197 -2.214 8.045 1.00 0.00 121 THR A C 6
ATOM 10057 O O . THR A 1 60 ? -7.568 -1.244 8.468 1.00 0.00 121 THR A O 6
ATOM 10068 N N . ASN A 1 61 ? -8.168 -2.596 6.773 1.00 0.00 122 ASN A N 6
ATOM 10069 C CA . ASN A 1 61 ? -7.378 -1.881 5.777 1.00 0.00 122 ASN A CA 6
ATOM 10070 C C . ASN A 1 61 ? -8.052 -0.569 5.388 1.00 0.00 122 ASN A C 6
ATOM 10071 O O . ASN A 1 61 ? -7.469 0.507 5.530 1.00 0.00 122 ASN A O 6
ATOM 10082 N N . LEU A 1 62 ? -9.282 -0.665 4.896 1.00 0.00 123 LEU A N 6
ATOM 10083 C CA . LEU A 1 62 ? -10.036 0.514 4.486 1.00 0.00 123 LEU A CA 6
ATOM 10084 C C . LEU A 1 62 ? -10.045 1.566 5.590 1.00 0.00 123 LEU A C 6
ATOM 10085 O O . LEU A 1 62 ? -9.918 2.761 5.324 1.00 0.00 123 LEU A O 6
ATOM 10101 N N . ARG A 1 63 ? -10.194 1.113 6.831 1.00 0.00 124 ARG A N 6
ATOM 10102 C CA . ARG A 1 63 ? -10.218 2.015 7.976 1.00 0.00 124 ARG A CA 6
ATOM 10103 C C . ARG A 1 63 ? -8.973 2.897 7.999 1.00 0.00 124 ARG A C 6
ATOM 10104 O O . ARG A 1 63 ? -8.974 3.974 8.595 1.00 0.00 124 ARG A O 6
ATOM 10125 N N . ALA A 1 64 ? -7.912 2.432 7.348 1.00 0.00 125 ALA A N 6
ATOM 10126 C CA . ALA A 1 64 ? -6.662 3.179 7.292 1.00 0.00 125 ALA A CA 6
ATOM 10127 C C . ALA A 1 64 ? -6.755 4.333 6.300 1.00 0.00 125 ALA A C 6
ATOM 10128 O O . ALA A 1 64 ? -6.562 5.494 6.663 1.00 0.00 125 ALA A O 6
ATOM 10135 N N . ILE A 1 65 ? -7.049 4.006 5.046 1.00 0.00 126 ILE A N 6
ATOM 10136 C CA . ILE A 1 65 ? -7.168 5.016 4.002 1.00 0.00 126 ILE A CA 6
ATOM 10137 C C . ILE A 1 65 ? -8.487 5.774 4.117 1.00 0.00 126 ILE A C 6
ATOM 10138 O O . ILE A 1 65 ? -8.501 6.984 4.343 1.00 0.00 126 ILE A O 6
ATOM 10154 N N . ILE A 1 66 ? -9.592 5.053 3.960 1.00 0.00 127 ILE A N 6
ATOM 10155 C CA . ILE A 1 66 ? -10.916 5.657 4.049 1.00 0.00 127 ILE A CA 6
ATOM 10156 C C . ILE A 1 66 ? -11.075 6.444 5.345 1.00 0.00 127 ILE A C 6
ATOM 10157 O O . ILE A 1 66 ? -11.646 7.534 5.356 1.00 0.00 127 ILE A O 6
ATOM 10173 N N . GLY A 1 67 ? -10.562 5.886 6.438 1.00 0.00 128 GLY A N 6
ATOM 10174 C CA . GLY A 1 67 ? -10.656 6.551 7.724 1.00 0.00 128 GLY A CA 6
ATOM 10175 C C . GLY A 1 67 ? -10.180 7.989 7.670 1.00 0.00 128 GLY A C 6
ATOM 10176 O O . GLY A 1 67 ? -10.520 8.794 8.536 1.00 0.00 128 GLY A O 6
ATOM 10180 N N . GLU A 1 68 ? -9.390 8.311 6.650 1.00 0.00 129 GLU A N 6
ATOM 10181 C CA . GLU A 1 68 ? -8.865 9.662 6.489 1.00 0.00 129 GLU A CA 6
ATOM 10182 C C . GLU A 1 68 ? -9.092 10.167 5.067 1.00 0.00 129 GLU A C 6
ATOM 10183 O O . GLU A 1 68 ? -8.517 9.646 4.112 1.00 0.00 129 GLU A O 6
ATOM 10195 N N . MET A 1 69 ? -9.935 11.186 4.936 1.00 0.00 130 MET A N 6
ATOM 10196 C CA . MET A 1 69 ? -10.239 11.763 3.631 1.00 0.00 130 MET A CA 6
ATOM 10197 C C . MET A 1 69 ? -11.107 13.009 3.777 1.00 0.00 130 MET A C 6
ATOM 10198 O O . MET A 1 69 ? -11.389 13.453 4.889 1.00 0.00 130 MET A O 6
ATOM 10212 N N . GLU A 1 70 ? -11.526 13.568 2.646 1.00 0.00 131 GLU A N 6
ATOM 10213 C CA . GLU A 1 70 ? -12.361 14.764 2.649 1.00 0.00 131 GLU A CA 6
ATOM 10214 C C . GLU A 1 70 ? -13.665 14.519 1.895 1.00 0.00 131 GLU A C 6
ATOM 10215 O O . GLU A 1 70 ? -13.656 14.193 0.707 1.00 0.00 131 GLU A O 6
ATOM 10227 N N . LEU A 1 71 ? -14.784 14.678 2.592 1.00 0.00 132 LEU A N 6
ATOM 10228 C CA . LEU A 1 71 ? -16.097 14.474 1.990 1.00 0.00 132 LEU A CA 6
ATOM 10229 C C . LEU A 1 71 ? -16.104 14.929 0.534 1.00 0.00 132 LEU A C 6
ATOM 10230 O O . LEU A 1 71 ? -16.821 14.372 -0.297 1.00 0.00 132 LEU A O 6
ATOM 10246 N N . ASP A 1 72 ? -15.301 15.943 0.233 1.00 0.00 133 ASP A N 6
ATOM 10247 C CA . ASP A 1 72 ? -15.212 16.472 -1.124 1.00 0.00 133 ASP A CA 6
ATOM 10248 C C . ASP A 1 72 ? -14.390 15.546 -2.015 1.00 0.00 133 ASP A C 6
ATOM 10249 O O . ASP A 1 72 ? -14.896 15.003 -2.996 1.00 0.00 133 ASP A O 6
ATOM 10258 N N . GLU A 1 73 ? -13.118 15.373 -1.667 1.00 0.00 134 GLU A N 6
ATOM 10259 C CA . GLU A 1 73 ? -12.226 14.515 -2.437 1.00 0.00 134 GLU A CA 6
ATOM 10260 C C . GLU A 1 73 ? -12.813 13.114 -2.586 1.00 0.00 134 GLU A C 6
ATOM 10261 O O . GLU A 1 73 ? -12.823 12.545 -3.678 1.00 0.00 134 GLU A O 6
ATOM 10273 N N . THR A 1 74 ? -13.301 12.563 -1.479 1.00 0.00 135 THR A N 6
ATOM 10274 C CA . THR A 1 74 ? -13.888 11.229 -1.485 1.00 0.00 135 THR A CA 6
ATOM 10275 C C . THR A 1 74 ? -14.776 11.024 -2.707 1.00 0.00 135 THR A C 6
ATOM 10276 O O . THR A 1 74 ? -14.612 10.056 -3.451 1.00 0.00 135 THR A O 6
ATOM 10287 N N . LEU A 1 75 ? -15.716 11.940 -2.909 1.00 0.00 136 LEU A N 6
ATOM 10288 C CA . LEU A 1 75 ? -16.631 11.860 -4.043 1.00 0.00 136 LEU A CA 6
ATOM 10289 C C . LEU A 1 75 ? -15.925 11.300 -5.274 1.00 0.00 136 LEU A C 6
ATOM 10290 O O . LEU A 1 75 ? -16.418 10.373 -5.916 1.00 0.00 136 LEU A O 6
ATOM 10306 N N . SER A 1 76 ? -14.767 11.868 -5.595 1.00 0.00 137 SER A N 6
ATOM 10307 C CA . SER A 1 76 ? -13.993 11.426 -6.750 1.00 0.00 137 SER A CA 6
ATOM 10308 C C . SER A 1 76 ? -12.595 10.983 -6.329 1.00 0.00 137 SER A C 6
ATOM 10309 O O . SER A 1 76 ? -11.653 11.774 -6.337 1.00 0.00 137 SER A O 6
ATOM 10317 N N . GLY A 1 77 ? -12.469 9.711 -5.963 1.00 0.00 138 GLY A N 6
ATOM 10318 C CA . GLY A 1 77 ? -11.183 9.184 -5.544 1.00 0.00 138 GLY A CA 6
ATOM 10319 C C . GLY A 1 77 ? -11.218 7.687 -5.312 1.00 0.00 138 GLY A C 6
ATOM 10320 O O . GLY A 1 77 ? -10.546 7.175 -4.417 1.00 0.00 138 GLY A O 6
ATOM 10324 N N . ARG A 1 78 ? -12.006 6.983 -6.119 1.00 0.00 139 ARG A N 6
ATOM 10325 C CA . ARG A 1 78 ? -12.129 5.535 -5.995 1.00 0.00 139 ARG A CA 6
ATOM 10326 C C . ARG A 1 78 ? -10.935 4.832 -6.634 1.00 0.00 139 ARG A C 6
ATOM 10327 O O . ARG A 1 78 ? -10.516 3.765 -6.184 1.00 0.00 139 ARG A O 6
ATOM 10348 N N . ASP A 1 79 ? -10.392 5.436 -7.685 1.00 0.00 140 ASP A N 6
ATOM 10349 C CA . ASP A 1 79 ? -9.246 4.868 -8.386 1.00 0.00 140 ASP A CA 6
ATOM 10350 C C . ASP A 1 79 ? -8.134 4.507 -7.406 1.00 0.00 140 ASP A C 6
ATOM 10351 O O . ASP A 1 79 ? -7.447 3.500 -7.577 1.00 0.00 140 ASP A O 6
ATOM 10360 N N . ILE A 1 80 ? -7.963 5.335 -6.381 1.00 0.00 141 ILE A N 6
ATOM 10361 C CA . ILE A 1 80 ? -6.935 5.101 -5.374 1.00 0.00 141 ILE A CA 6
ATOM 10362 C C . ILE A 1 80 ? -7.454 4.201 -4.257 1.00 0.00 141 ILE A C 6
ATOM 10363 O O . ILE A 1 80 ? -6.867 3.160 -3.964 1.00 0.00 141 ILE A O 6
ATOM 10379 N N . ILE A 1 81 ? -8.557 4.610 -3.640 1.00 0.00 142 ILE A N 6
ATOM 10380 C CA . ILE A 1 81 ? -9.156 3.839 -2.558 1.00 0.00 142 ILE A CA 6
ATOM 10381 C C . ILE A 1 81 ? -9.164 2.349 -2.883 1.00 0.00 142 ILE A C 6
ATOM 10382 O O . ILE A 1 81 ? -8.975 1.510 -2.004 1.00 0.00 142 ILE A O 6
ATOM 10398 N N . ASN A 1 82 ? -9.384 2.028 -4.154 1.00 0.00 143 ASN A N 6
ATOM 10399 C CA . ASN A 1 82 ? -9.415 0.638 -4.597 1.00 0.00 143 ASN A CA 6
ATOM 10400 C C . ASN A 1 82 ? -8.003 0.107 -4.823 1.00 0.00 143 ASN A C 6
ATOM 10401 O O . ASN A 1 82 ? -7.737 -1.079 -4.631 1.00 0.00 143 ASN A O 6
ATOM 10412 N N . ALA A 1 83 ? -7.101 0.994 -5.231 1.00 0.00 144 ALA A N 6
ATOM 10413 C CA . ALA A 1 83 ? -5.716 0.616 -5.481 1.00 0.00 144 ALA A CA 6
ATOM 10414 C C . ALA A 1 83 ? -5.059 0.074 -4.216 1.00 0.00 144 ALA A C 6
ATOM 10415 O O . ALA A 1 83 ? -4.520 -1.033 -4.211 1.00 0.00 144 ALA A O 6
ATOM 10422 N N . ARG A 1 84 ? -5.106 0.861 -3.146 1.00 0.00 145 ARG A N 6
ATOM 10423 C CA . ARG A 1 84 ? -4.513 0.460 -1.876 1.00 0.00 145 ARG A CA 6
ATOM 10424 C C . ARG A 1 84 ? -5.090 -0.870 -1.402 1.00 0.00 145 ARG A C 6
ATOM 10425 O O . ARG A 1 84 ? -4.373 -1.865 -1.288 1.00 0.00 145 ARG A O 6
ATOM 10446 N N . LEU A 1 85 ? -6.390 -0.881 -1.128 1.00 0.00 146 LEU A N 6
ATOM 10447 C CA . LEU A 1 85 ? -7.064 -2.089 -0.665 1.00 0.00 146 LEU A CA 6
ATOM 10448 C C . LEU A 1 85 ? -6.599 -3.309 -1.455 1.00 0.00 146 LEU A C 6
ATOM 10449 O O . LEU A 1 85 ? -6.186 -4.314 -0.877 1.00 0.00 146 LEU A O 6
ATOM 10465 N N . ARG A 1 86 ? -6.666 -3.211 -2.779 1.00 0.00 147 ARG A N 6
ATOM 10466 C CA . ARG A 1 86 ? -6.250 -4.305 -3.648 1.00 0.00 147 ARG A CA 6
ATOM 10467 C C . ARG A 1 86 ? -4.919 -4.890 -3.186 1.00 0.00 147 ARG A C 6
ATOM 10468 O O . ARG A 1 86 ? -4.734 -6.107 -3.179 1.00 0.00 147 ARG A O 6
ATOM 10489 N N . GLU A 1 87 ? -3.995 -4.015 -2.803 1.00 0.00 148 GLU A N 6
ATOM 10490 C CA . GLU A 1 87 ? -2.680 -4.446 -2.341 1.00 0.00 148 GLU A CA 6
ATOM 10491 C C . GLU A 1 87 ? -2.722 -4.837 -0.867 1.00 0.00 148 GLU A C 6
ATOM 10492 O O . GLU A 1 87 ? -1.903 -5.628 -0.401 1.00 0.00 148 GLU A O 6
ATOM 10504 N N . GLU A 1 88 ? -3.683 -4.276 -0.139 1.00 0.00 149 GLU A N 6
ATOM 10505 C CA . GLU A 1 88 ? -3.831 -4.565 1.283 1.00 0.00 149 GLU A CA 6
ATOM 10506 C C . GLU A 1 88 ? -4.544 -5.897 1.495 1.00 0.00 149 GLU A C 6
ATOM 10507 O O . GLU A 1 88 ? -4.599 -6.413 2.613 1.00 0.00 149 GLU A O 6
ATOM 10519 N N . LEU A 1 89 ? -5.089 -6.449 0.417 1.00 0.00 150 LEU A N 6
ATOM 10520 C CA . LEU A 1 89 ? -5.800 -7.721 0.484 1.00 0.00 150 LEU A CA 6
ATOM 10521 C C . LEU A 1 89 ? -5.108 -8.777 -0.371 1.00 0.00 150 LEU A C 6
ATOM 10522 O O . LEU A 1 89 ? -5.016 -9.942 0.017 1.00 0.00 150 LEU A O 6
ATOM 10538 N N . ASP A 1 90 ? -4.621 -8.362 -1.535 1.00 0.00 151 ASP A N 6
ATOM 10539 C CA . ASP A 1 90 ? -3.933 -9.272 -2.445 1.00 0.00 151 ASP A CA 6
ATOM 10540 C C . ASP A 1 90 ? -2.675 -9.841 -1.796 1.00 0.00 151 ASP A C 6
ATOM 10541 O O . ASP A 1 90 ? -2.038 -10.744 -2.338 1.00 0.00 151 ASP A O 6
ATOM 10550 N N . LYS A 1 91 ? -2.323 -9.307 -0.632 1.00 0.00 152 LYS A N 6
ATOM 10551 C CA . LYS A 1 91 ? -1.141 -9.760 0.093 1.00 0.00 152 LYS A CA 6
ATOM 10552 C C . LYS A 1 91 ? -1.494 -10.887 1.058 1.00 0.00 152 LYS A C 6
ATOM 10553 O O . LYS A 1 91 ? -0.679 -11.774 1.316 1.00 0.00 152 LYS A O 6
ATOM 10572 N N . ILE A 1 92 ? -2.713 -10.848 1.586 1.00 0.00 153 ILE A N 6
ATOM 10573 C CA . ILE A 1 92 ? -3.174 -11.868 2.520 1.00 0.00 153 ILE A CA 6
ATOM 10574 C C . ILE A 1 92 ? -3.779 -13.056 1.782 1.00 0.00 153 ILE A C 6
ATOM 10575 O O . ILE A 1 92 ? -3.917 -14.145 2.341 1.00 0.00 153 ILE A O 6
ATOM 10591 N N . THR A 1 93 ? -4.139 -12.842 0.520 1.00 0.00 154 THR A N 6
ATOM 10592 C CA . THR A 1 93 ? -4.730 -13.895 -0.297 1.00 0.00 154 THR A CA 6
ATOM 10593 C C . THR A 1 93 ? -3.668 -14.607 -1.127 1.00 0.00 154 THR A C 6
ATOM 10594 O O . THR A 1 93 ? -3.910 -15.686 -1.667 1.00 0.00 154 THR A O 6
ATOM 10605 N N . ASP A 1 94 ? -2.492 -13.996 -1.225 1.00 0.00 155 ASP A N 6
ATOM 10606 C CA . ASP A 1 94 ? -1.392 -14.573 -1.989 1.00 0.00 155 ASP A CA 6
ATOM 10607 C C . ASP A 1 94 ? -0.894 -15.859 -1.337 1.00 0.00 155 ASP A C 6
ATOM 10608 O O . ASP A 1 94 ? -0.165 -16.637 -1.953 1.00 0.00 155 ASP A O 6
ATOM 10617 N N . ARG A 1 95 ? -1.292 -16.076 -0.088 1.00 0.00 156 ARG A N 6
ATOM 10618 C CA . ARG A 1 95 ? -0.884 -17.267 0.648 1.00 0.00 156 ARG A CA 6
ATOM 10619 C C . ARG A 1 95 ? -1.958 -18.348 0.572 1.00 0.00 156 ARG A C 6
ATOM 10620 O O . ARG A 1 95 ? -1.675 -19.532 0.754 1.00 0.00 156 ARG A O 6
ATOM 10641 N N . TRP A 1 96 ? -3.190 -17.932 0.302 1.00 0.00 157 TRP A N 6
ATOM 10642 C CA . TRP A 1 96 ? -4.307 -18.865 0.203 1.00 0.00 157 TRP A CA 6
ATOM 10643 C C . TRP A 1 96 ? -4.530 -19.294 -1.243 1.00 0.00 157 TRP A C 6
ATOM 10644 O O . TRP A 1 96 ? -5.488 -20.003 -1.549 1.00 0.00 157 TRP A O 6
ATOM 10665 N N . GLY A 1 97 ? -3.640 -18.858 -2.130 1.00 0.00 158 GLY A N 6
ATOM 10666 C CA . GLY A 1 97 ? -3.759 -19.208 -3.533 1.00 0.00 158 GLY A CA 6
ATOM 10667 C C . GLY A 1 97 ? -4.805 -18.378 -4.251 1.00 0.00 158 GLY A C 6
ATOM 10668 O O . GLY A 1 97 ? -5.334 -18.789 -5.284 1.00 0.00 158 GLY A O 6
ATOM 10672 N N . VAL A 1 98 ? -5.107 -17.205 -3.702 1.00 0.00 159 VAL A N 6
ATOM 10673 C CA . VAL A 1 98 ? -6.098 -16.316 -4.296 1.00 0.00 159 VAL A CA 6
ATOM 10674 C C . VAL A 1 98 ? -5.498 -14.946 -4.592 1.00 0.00 159 VAL A C 6
ATOM 10675 O O . VAL A 1 98 ? -4.784 -14.376 -3.767 1.00 0.00 159 VAL A O 6
ATOM 10688 N N . LYS A 1 99 ? -5.794 -14.421 -5.776 1.00 0.00 160 LYS A N 6
ATOM 10689 C CA . LYS A 1 99 ? -5.286 -13.116 -6.183 1.00 0.00 160 LYS A CA 6
ATOM 10690 C C . LYS A 1 99 ? -6.433 -12.161 -6.501 1.00 0.00 160 LYS A C 6
ATOM 10691 O O . LYS A 1 99 ? -7.348 -12.503 -7.250 1.00 0.00 160 LYS A O 6
ATOM 10710 N N . ILE A 1 100 ? -6.375 -10.964 -5.927 1.00 0.00 161 ILE A N 6
ATOM 10711 C CA . ILE A 1 100 ? -7.408 -9.959 -6.151 1.00 0.00 161 ILE A CA 6
ATOM 10712 C C . ILE A 1 100 ? -7.296 -9.359 -7.549 1.00 0.00 161 ILE A C 6
ATOM 10713 O O . ILE A 1 100 ? -6.581 -8.379 -7.761 1.00 0.00 161 ILE A O 6
ATOM 10729 N N . THR A 1 101 ? -8.009 -9.953 -8.501 1.00 0.00 162 THR A N 6
ATOM 10730 C CA . THR A 1 101 ? -7.991 -9.477 -9.878 1.00 0.00 162 THR A CA 6
ATOM 10731 C C . THR A 1 101 ? -8.127 -7.959 -9.937 1.00 0.00 162 THR A C 6
ATOM 10732 O O . THR A 1 101 ? -7.408 -7.291 -10.680 1.00 0.00 162 THR A O 6
ATOM 10743 N N . ARG A 1 102 ? -9.052 -7.422 -9.150 1.00 0.00 163 ARG A N 6
ATOM 10744 C CA . ARG A 1 102 ? -9.282 -5.982 -9.113 1.00 0.00 163 ARG A CA 6
ATOM 10745 C C . ARG A 1 102 ? -10.149 -5.600 -7.917 1.00 0.00 163 ARG A C 6
ATOM 10746 O O . ARG A 1 102 ? -10.574 -6.460 -7.145 1.00 0.00 163 ARG A O 6
ATOM 10767 N N . VAL A 1 103 ? -10.407 -4.304 -7.770 1.00 0.00 164 VAL A N 6
ATOM 10768 C CA . VAL A 1 103 ? -11.223 -3.808 -6.669 1.00 0.00 164 VAL A CA 6
ATOM 10769 C C . VAL A 1 103 ? -12.190 -2.730 -7.144 1.00 0.00 164 VAL A C 6
ATOM 10770 O O . VAL A 1 103 ? -11.776 -1.708 -7.691 1.00 0.00 164 VAL A O 6
ATOM 10783 N N . GLU A 1 104 ? -13.481 -2.965 -6.932 1.00 0.00 165 GLU A N 6
ATOM 10784 C CA . GLU A 1 104 ? -14.508 -2.012 -7.340 1.00 0.00 165 GLU A CA 6
ATOM 10785 C C . GLU A 1 104 ? -15.052 -1.250 -6.135 1.00 0.00 165 GLU A C 6
ATOM 10786 O O . GLU A 1 104 ? -15.281 -1.829 -5.073 1.00 0.00 165 GLU A O 6
ATOM 10798 N N . ILE A 1 105 ? -15.257 0.051 -6.309 1.00 0.00 166 ILE A N 6
ATOM 10799 C CA . ILE A 1 105 ? -15.774 0.893 -5.237 1.00 0.00 166 ILE A CA 6
ATOM 10800 C C . ILE A 1 105 ? -17.175 1.399 -5.564 1.00 0.00 166 ILE A C 6
ATOM 10801 O O . ILE A 1 105 ? -17.477 1.720 -6.713 1.00 0.00 166 ILE A O 6
ATOM 10817 N N . GLN A 1 106 ? -18.025 1.470 -4.544 1.00 0.00 167 GLN A N 6
ATOM 10818 C CA . GLN A 1 106 ? -19.394 1.939 -4.724 1.00 0.00 167 GLN A CA 6
ATOM 10819 C C . GLN A 1 106 ? -19.549 3.371 -4.223 1.00 0.00 167 GLN A C 6
ATOM 10820 O O . GLN A 1 106 ? -18.743 3.850 -3.425 1.00 0.00 167 GLN A O 6
ATOM 10834 N N . ARG A 1 107 ? -20.589 4.049 -4.696 1.00 0.00 168 ARG A N 6
ATOM 10835 C CA . ARG A 1 107 ? -20.848 5.427 -4.298 1.00 0.00 168 ARG A CA 6
ATOM 10836 C C . ARG A 1 107 ? -20.750 5.583 -2.783 1.00 0.00 168 ARG A C 6
ATOM 10837 O O . ARG A 1 107 ? -20.841 4.604 -2.042 1.00 0.00 168 ARG A O 6
ATOM 10858 N N . ILE A 1 108 ? -20.564 6.818 -2.331 1.00 0.00 169 ILE A N 6
ATOM 10859 C CA . ILE A 1 108 ? -20.454 7.101 -0.905 1.00 0.00 169 ILE A CA 6
ATOM 10860 C C . ILE A 1 108 ? -21.700 7.812 -0.388 1.00 0.00 169 ILE A C 6
ATOM 10861 O O . ILE A 1 108 ? -22.424 8.452 -1.152 1.00 0.00 169 ILE A O 6
ATOM 10877 N N . ASP A 1 109 ? -21.942 7.698 0.913 1.00 0.00 170 ASP A N 6
ATOM 10878 C CA . ASP A 1 109 ? -23.099 8.333 1.534 1.00 0.00 170 ASP A CA 6
ATOM 10879 C C . ASP A 1 109 ? -22.681 9.564 2.331 1.00 0.00 170 ASP A C 6
ATOM 10880 O O . ASP A 1 109 ? -21.891 9.486 3.272 1.00 0.00 170 ASP A O 6
ATOM 10889 N N . PRO A 1 110 ? -23.222 10.730 1.947 1.00 0.00 171 PRO A N 6
ATOM 10890 C CA . PRO A 1 110 ? -22.918 12.001 2.612 1.00 0.00 171 PRO A CA 6
ATOM 10891 C C . PRO A 1 110 ? -23.511 12.076 4.015 1.00 0.00 171 PRO A C 6
ATOM 10892 O O . PRO A 1 110 ? -24.394 11.302 4.385 1.00 0.00 171 PRO A O 6
ATOM 10903 N N . PRO A 1 111 ? -23.017 13.031 4.816 1.00 0.00 172 PRO A N 6
ATOM 10904 C CA . PRO A 1 111 ? -23.484 13.231 6.191 1.00 0.00 172 PRO A CA 6
ATOM 10905 C C . PRO A 1 111 ? -24.904 13.783 6.246 1.00 0.00 172 PRO A C 6
ATOM 10906 O O . PRO A 1 111 ? -25.189 14.850 5.701 1.00 0.00 172 PRO A O 6
ATOM 10917 N N . LYS A 1 112 ? -25.793 13.051 6.909 1.00 0.00 173 LYS A N 6
ATOM 10918 C CA . LYS A 1 112 ? -27.185 13.468 7.038 1.00 0.00 173 LYS A CA 6
ATOM 10919 C C . LYS A 1 112 ? -27.278 14.928 7.469 1.00 0.00 173 LYS A C 6
ATOM 10920 O O . LYS A 1 112 ? -26.350 15.467 8.072 1.00 0.00 173 LYS A O 6
ATOM 10939 N N . ASP A 1 113 ? -28.403 15.561 7.158 1.00 0.00 174 ASP A N 6
ATOM 10940 C CA . ASP A 1 113 ? -28.619 16.958 7.516 1.00 0.00 174 ASP A CA 6
ATOM 10941 C C . ASP A 1 113 ? -28.133 17.237 8.935 1.00 0.00 174 ASP A C 6
ATOM 10942 O O . ASP A 1 113 ? -27.669 18.337 9.239 1.00 0.00 174 ASP A O 6
ATOM 10951 N N . GLY A 1 1 ? -11.047 -34.817 -14.962 1.00 0.00 62 GLY A N 7
ATOM 10952 C CA . GLY A 1 1 ? -11.555 -34.537 -16.292 1.00 0.00 62 GLY A CA 7
ATOM 10953 C C . GLY A 1 1 ? -10.568 -33.757 -17.137 1.00 0.00 62 GLY A C 7
ATOM 10954 O O . GLY A 1 1 ? -9.859 -34.331 -17.964 1.00 0.00 62 GLY A O 7
ATOM 10958 N N . SER A 1 2 ? -10.523 -32.445 -16.932 1.00 0.00 63 SER A N 7
ATOM 10959 C CA . SER A 1 2 ? -9.620 -31.583 -17.686 1.00 0.00 63 SER A CA 7
ATOM 10960 C C . SER A 1 2 ? -9.444 -30.238 -16.988 1.00 0.00 63 SER A C 7
ATOM 10961 O O . SER A 1 2 ? -10.414 -29.628 -16.538 1.00 0.00 63 SER A O 7
ATOM 10969 N N . ASP A 1 3 ? -8.199 -29.781 -16.903 1.00 0.00 64 ASP A N 7
ATOM 10970 C CA . ASP A 1 3 ? -7.894 -28.508 -16.262 1.00 0.00 64 ASP A CA 7
ATOM 10971 C C . ASP A 1 3 ? -8.877 -27.428 -16.703 1.00 0.00 64 ASP A C 7
ATOM 10972 O O . ASP A 1 3 ? -9.600 -27.596 -17.685 1.00 0.00 64 ASP A O 7
ATOM 10981 N N . HIS A 1 4 ? -8.900 -26.320 -15.969 1.00 0.00 65 HIS A N 7
ATOM 10982 C CA . HIS A 1 4 ? -9.795 -25.212 -16.284 1.00 0.00 65 HIS A CA 7
ATOM 10983 C C . HIS A 1 4 ? -9.103 -24.194 -17.184 1.00 0.00 65 HIS A C 7
ATOM 10984 O O . HIS A 1 4 ? -7.898 -23.968 -17.072 1.00 0.00 65 HIS A O 7
ATOM 10999 N N . VAL A 1 5 ? -9.874 -23.582 -18.079 1.00 0.00 66 VAL A N 7
ATOM 11000 C CA . VAL A 1 5 ? -9.335 -22.588 -18.999 1.00 0.00 66 VAL A CA 7
ATOM 11001 C C . VAL A 1 5 ? -10.108 -21.277 -18.905 1.00 0.00 66 VAL A C 7
ATOM 11002 O O . VAL A 1 5 ? -10.368 -20.624 -19.916 1.00 0.00 66 VAL A O 7
ATOM 11015 N N . ASP A 1 6 ? -10.472 -20.897 -17.685 1.00 0.00 67 ASP A N 7
ATOM 11016 C CA . ASP A 1 6 ? -11.214 -19.662 -17.458 1.00 0.00 67 ASP A CA 7
ATOM 11017 C C . ASP A 1 6 ? -10.750 -18.977 -16.177 1.00 0.00 67 ASP A C 7
ATOM 11018 O O . ASP A 1 6 ? -10.648 -19.609 -15.124 1.00 0.00 67 ASP A O 7
ATOM 11027 N N . LEU A 1 7 ? -10.469 -17.682 -16.272 1.00 0.00 68 LEU A N 7
ATOM 11028 C CA . LEU A 1 7 ? -10.015 -16.911 -15.121 1.00 0.00 68 LEU A CA 7
ATOM 11029 C C . LEU A 1 7 ? -11.192 -16.251 -14.409 1.00 0.00 68 LEU A C 7
ATOM 11030 O O . LEU A 1 7 ? -11.031 -15.235 -13.733 1.00 0.00 68 LEU A O 7
ATOM 11046 N N . ARG A 1 8 ? -12.374 -16.838 -14.563 1.00 0.00 69 ARG A N 7
ATOM 11047 C CA . ARG A 1 8 ? -13.578 -16.308 -13.934 1.00 0.00 69 ARG A CA 7
ATOM 11048 C C . ARG A 1 8 ? -13.270 -15.767 -12.541 1.00 0.00 69 ARG A C 7
ATOM 11049 O O . ARG A 1 8 ? -12.546 -16.393 -11.768 1.00 0.00 69 ARG A O 7
ATOM 11070 N N . GLU A 1 9 ? -13.826 -14.600 -12.229 1.00 0.00 70 GLU A N 7
ATOM 11071 C CA . GLU A 1 9 ? -13.609 -13.975 -10.929 1.00 0.00 70 GLU A CA 7
ATOM 11072 C C . GLU A 1 9 ? -14.926 -13.816 -10.175 1.00 0.00 70 GLU A C 7
ATOM 11073 O O . GLU A 1 9 ? -16.001 -13.803 -10.776 1.00 0.00 70 GLU A O 7
ATOM 11085 N N . HIS A 1 10 ? -14.834 -13.697 -8.854 1.00 0.00 71 HIS A N 7
ATOM 11086 C CA . HIS A 1 10 ? -16.018 -13.539 -8.017 1.00 0.00 71 HIS A CA 7
ATOM 11087 C C . HIS A 1 10 ? -15.919 -12.275 -7.168 1.00 0.00 71 HIS A C 7
ATOM 11088 O O . HIS A 1 10 ? -14.830 -11.877 -6.754 1.00 0.00 71 HIS A O 7
ATOM 11103 N N . VAL A 1 11 ? -17.062 -11.647 -6.913 1.00 0.00 72 VAL A N 7
ATOM 11104 C CA . VAL A 1 11 ? -17.104 -10.429 -6.114 1.00 0.00 72 VAL A CA 7
ATOM 11105 C C . VAL A 1 11 ? -17.417 -10.740 -4.654 1.00 0.00 72 VAL A C 7
ATOM 11106 O O . VAL A 1 11 ? -18.168 -11.668 -4.354 1.00 0.00 72 VAL A O 7
ATOM 11119 N N . ILE A 1 12 ? -16.836 -9.957 -3.751 1.00 0.00 73 ILE A N 7
ATOM 11120 C CA . ILE A 1 12 ? -17.054 -10.148 -2.323 1.00 0.00 73 ILE A CA 7
ATOM 11121 C C . ILE A 1 12 ? -17.975 -9.071 -1.759 1.00 0.00 73 ILE A C 7
ATOM 11122 O O . ILE A 1 12 ? -17.762 -7.879 -1.980 1.00 0.00 73 ILE A O 7
ATOM 11138 N N . ASP A 1 13 ? -18.998 -9.499 -1.027 1.00 0.00 74 ASP A N 7
ATOM 11139 C CA . ASP A 1 13 ? -19.951 -8.572 -0.428 1.00 0.00 74 ASP A CA 7
ATOM 11140 C C . ASP A 1 13 ? -19.539 -8.216 0.997 1.00 0.00 74 ASP A C 7
ATOM 11141 O O . ASP A 1 13 ? -19.855 -8.936 1.944 1.00 0.00 74 ASP A O 7
ATOM 11150 N N . VAL A 1 14 ? -18.832 -7.100 1.142 1.00 0.00 75 VAL A N 7
ATOM 11151 C CA . VAL A 1 14 ? -18.377 -6.647 2.451 1.00 0.00 75 VAL A CA 7
ATOM 11152 C C . VAL A 1 14 ? -19.294 -5.565 3.008 1.00 0.00 75 VAL A C 7
ATOM 11153 O O . VAL A 1 14 ? -19.716 -4.649 2.301 1.00 0.00 75 VAL A O 7
ATOM 11166 N N . PRO A 1 15 ? -19.613 -5.670 4.307 1.00 0.00 76 PRO A N 7
ATOM 11167 C CA . PRO A 1 15 ? -20.483 -4.707 4.989 1.00 0.00 76 PRO A CA 7
ATOM 11168 C C . PRO A 1 15 ? -19.819 -3.345 5.161 1.00 0.00 76 PRO A C 7
ATOM 11169 O O . PRO A 1 15 ? -18.600 -3.234 5.291 1.00 0.00 76 PRO A O 7
ATOM 11180 N N . PRO A 1 16 ? -20.638 -2.283 5.161 1.00 0.00 77 PRO A N 7
ATOM 11181 C CA . PRO A 1 16 ? -20.151 -0.909 5.317 1.00 0.00 77 PRO A CA 7
ATOM 11182 C C . PRO A 1 16 ? -19.633 -0.633 6.724 1.00 0.00 77 PRO A C 7
ATOM 11183 O O . PRO A 1 16 ? -19.836 -1.434 7.637 1.00 0.00 77 PRO A O 7
ATOM 11194 N N . GLN A 1 17 ? -18.965 0.503 6.892 1.00 0.00 78 GLN A N 7
ATOM 11195 C CA . GLN A 1 17 ? -18.418 0.883 8.189 1.00 0.00 78 GLN A CA 7
ATOM 11196 C C . GLN A 1 17 ? -18.453 2.396 8.373 1.00 0.00 78 GLN A C 7
ATOM 11197 O O . GLN A 1 17 ? -17.822 3.137 7.619 1.00 0.00 78 GLN A O 7
ATOM 11211 N N . GLU A 1 18 ? -19.195 2.848 9.380 1.00 0.00 79 GLU A N 7
ATOM 11212 C CA . GLU A 1 18 ? -19.312 4.274 9.661 1.00 0.00 79 GLU A CA 7
ATOM 11213 C C . GLU A 1 18 ? -18.060 4.796 10.360 1.00 0.00 79 GLU A C 7
ATOM 11214 O O . GLU A 1 18 ? -17.871 4.585 11.558 1.00 0.00 79 GLU A O 7
ATOM 11226 N N . VAL A 1 19 ? -17.207 5.479 9.602 1.00 0.00 80 VAL A N 7
ATOM 11227 C CA . VAL A 1 19 ? -15.973 6.031 10.148 1.00 0.00 80 VAL A CA 7
ATOM 11228 C C . VAL A 1 19 ? -15.957 7.552 10.040 1.00 0.00 80 VAL A C 7
ATOM 11229 O O . VAL A 1 19 ? -16.534 8.125 9.114 1.00 0.00 80 VAL A O 7
ATOM 11242 N N . ILE A 1 20 ? -15.294 8.200 10.991 1.00 0.00 81 ILE A N 7
ATOM 11243 C CA . ILE A 1 20 ? -15.202 9.655 11.002 1.00 0.00 81 ILE A CA 7
ATOM 11244 C C . ILE A 1 20 ? -14.135 10.145 10.028 1.00 0.00 81 ILE A C 7
ATOM 11245 O O . ILE A 1 20 ? -12.938 10.018 10.287 1.00 0.00 81 ILE A O 7
ATOM 11261 N N . CYS A 1 21 ? -14.578 10.707 8.909 1.00 0.00 82 CYS A N 7
ATOM 11262 C CA . CYS A 1 21 ? -13.661 11.219 7.896 1.00 0.00 82 CYS A CA 7
ATOM 11263 C C . CYS A 1 21 ? -12.630 12.155 8.518 1.00 0.00 82 CYS A C 7
ATOM 11264 O O . CYS A 1 21 ? -12.581 12.320 9.737 1.00 0.00 82 CYS A O 7
ATOM 11272 N N . LYS A 1 22 ? -11.807 12.765 7.673 1.00 0.00 83 LYS A N 7
ATOM 11273 C CA . LYS A 1 22 ? -10.776 13.685 8.138 1.00 0.00 83 LYS A CA 7
ATOM 11274 C C . LYS A 1 22 ? -11.398 14.953 8.716 1.00 0.00 83 LYS A C 7
ATOM 11275 O O . LYS A 1 22 ? -10.971 15.445 9.760 1.00 0.00 83 LYS A O 7
ATOM 11294 N N . ASP A 1 23 ? -12.408 15.476 8.030 1.00 0.00 84 ASP A N 7
ATOM 11295 C CA . ASP A 1 23 ? -13.091 16.685 8.476 1.00 0.00 84 ASP A CA 7
ATOM 11296 C C . ASP A 1 23 ? -14.176 16.351 9.495 1.00 0.00 84 ASP A C 7
ATOM 11297 O O . ASP A 1 23 ? -15.228 16.988 9.526 1.00 0.00 84 ASP A O 7
ATOM 11306 N N . ASN A 1 24 ? -13.913 15.348 10.326 1.00 0.00 85 ASN A N 7
ATOM 11307 C CA . ASN A 1 24 ? -14.868 14.929 11.345 1.00 0.00 85 ASN A CA 7
ATOM 11308 C C . ASN A 1 24 ? -16.247 14.696 10.736 1.00 0.00 85 ASN A C 7
ATOM 11309 O O . ASN A 1 24 ? -17.263 15.099 11.300 1.00 0.00 85 ASN A O 7
ATOM 11320 N N . VAL A 1 25 ? -16.273 14.041 9.579 1.00 0.00 86 VAL A N 7
ATOM 11321 C CA . VAL A 1 25 ? -17.527 13.753 8.893 1.00 0.00 86 VAL A CA 7
ATOM 11322 C C . VAL A 1 25 ? -17.806 12.254 8.865 1.00 0.00 86 VAL A C 7
ATOM 11323 O O . VAL A 1 25 ? -17.116 11.495 8.184 1.00 0.00 86 VAL A O 7
ATOM 11336 N N . VAL A 1 26 ? -18.823 11.833 9.611 1.00 0.00 87 VAL A N 7
ATOM 11337 C CA . VAL A 1 26 ? -19.195 10.425 9.671 1.00 0.00 87 VAL A CA 7
ATOM 11338 C C . VAL A 1 26 ? -20.040 10.027 8.466 1.00 0.00 87 VAL A C 7
ATOM 11339 O O . VAL A 1 26 ? -21.167 10.496 8.303 1.00 0.00 87 VAL A O 7
ATOM 11352 N N . VAL A 1 27 ? -19.489 9.159 7.624 1.00 0.00 88 VAL A N 7
ATOM 11353 C CA . VAL A 1 27 ? -20.192 8.697 6.434 1.00 0.00 88 VAL A CA 7
ATOM 11354 C C . VAL A 1 27 ? -20.080 7.184 6.282 1.00 0.00 88 VAL A C 7
ATOM 11355 O O . VAL A 1 27 ? -19.096 6.577 6.706 1.00 0.00 88 VAL A O 7
ATOM 11368 N N . THR A 1 28 ? -21.094 6.579 5.672 1.00 0.00 89 THR A N 7
ATOM 11369 C CA . THR A 1 28 ? -21.110 5.136 5.463 1.00 0.00 89 THR A CA 7
ATOM 11370 C C . THR A 1 28 ? -20.453 4.765 4.139 1.00 0.00 89 THR A C 7
ATOM 11371 O O . THR A 1 28 ? -20.998 5.030 3.068 1.00 0.00 89 THR A O 7
ATOM 11382 N N . VAL A 1 29 ? -19.278 4.148 4.219 1.00 0.00 90 VAL A N 7
ATOM 11383 C CA . VAL A 1 29 ? -18.547 3.738 3.026 1.00 0.00 90 VAL A CA 7
ATOM 11384 C C . VAL A 1 29 ? -18.631 2.230 2.821 1.00 0.00 90 VAL A C 7
ATOM 11385 O O . VAL A 1 29 ? -18.883 1.478 3.763 1.00 0.00 90 VAL A O 7
ATOM 11398 N N . ASP A 1 30 ? -18.419 1.794 1.584 1.00 0.00 91 ASP A N 7
ATOM 11399 C CA . ASP A 1 30 ? -18.470 0.374 1.255 1.00 0.00 91 ASP A CA 7
ATOM 11400 C C . ASP A 1 30 ? -17.923 0.122 -0.147 1.00 0.00 91 ASP A C 7
ATOM 11401 O O . ASP A 1 30 ? -18.115 0.931 -1.054 1.00 0.00 91 ASP A O 7
ATOM 11410 N N . ALA A 1 31 ? -17.239 -1.005 -0.316 1.00 0.00 92 ALA A N 7
ATOM 11411 C CA . ALA A 1 31 ? -16.665 -1.364 -1.607 1.00 0.00 92 ALA A CA 7
ATOM 11412 C C . ALA A 1 31 ? -16.517 -2.876 -1.740 1.00 0.00 92 ALA A C 7
ATOM 11413 O O . ALA A 1 31 ? -16.261 -3.574 -0.758 1.00 0.00 92 ALA A O 7
ATOM 11420 N N . VAL A 1 32 ? -16.679 -3.377 -2.960 1.00 0.00 93 VAL A N 7
ATOM 11421 C CA . VAL A 1 32 ? -16.563 -4.806 -3.222 1.00 0.00 93 VAL A CA 7
ATOM 11422 C C . VAL A 1 32 ? -15.148 -5.172 -3.657 1.00 0.00 93 VAL A C 7
ATOM 11423 O O . VAL A 1 32 ? -14.393 -4.322 -4.128 1.00 0.00 93 VAL A O 7
ATOM 11436 N N . VAL A 1 33 ? -14.796 -6.444 -3.495 1.00 0.00 94 VAL A N 7
ATOM 11437 C CA . VAL A 1 33 ? -13.472 -6.924 -3.873 1.00 0.00 94 VAL A CA 7
ATOM 11438 C C . VAL A 1 33 ? -13.568 -8.153 -4.769 1.00 0.00 94 VAL A C 7
ATOM 11439 O O . VAL A 1 33 ? -14.369 -9.055 -4.521 1.00 0.00 94 VAL A O 7
ATOM 11452 N N . TYR A 1 34 ? -12.746 -8.183 -5.812 1.00 0.00 95 TYR A N 7
ATOM 11453 C CA . TYR A 1 34 ? -12.739 -9.302 -6.748 1.00 0.00 95 TYR A CA 7
ATOM 11454 C C . TYR A 1 34 ? -11.618 -10.282 -6.417 1.00 0.00 95 TYR A C 7
ATOM 11455 O O . TYR A 1 34 ? -10.660 -9.937 -5.724 1.00 0.00 95 TYR A O 7
ATOM 11473 N N . TYR A 1 35 ? -11.745 -11.506 -6.917 1.00 0.00 96 TYR A N 7
ATOM 11474 C CA . TYR A 1 35 ? -10.744 -12.538 -6.674 1.00 0.00 96 TYR A CA 7
ATOM 11475 C C . TYR A 1 35 ? -10.937 -13.718 -7.623 1.00 0.00 96 TYR A C 7
ATOM 11476 O O . TYR A 1 35 ? -12.038 -13.956 -8.118 1.00 0.00 96 TYR A O 7
ATOM 11494 N N . GLN A 1 36 ? -9.857 -14.452 -7.870 1.00 0.00 97 GLN A N 7
ATOM 11495 C CA . GLN A 1 36 ? -9.907 -15.607 -8.759 1.00 0.00 97 GLN A CA 7
ATOM 11496 C C . GLN A 1 36 ? -9.027 -16.737 -8.233 1.00 0.00 97 GLN A C 7
ATOM 11497 O O . GLN A 1 36 ? -7.821 -16.566 -8.054 1.00 0.00 97 GLN A O 7
ATOM 11511 N N . VAL A 1 37 ? -9.638 -17.891 -7.987 1.00 0.00 98 VAL A N 7
ATOM 11512 C CA . VAL A 1 37 ? -8.911 -19.049 -7.482 1.00 0.00 98 VAL A CA 7
ATOM 11513 C C . VAL A 1 37 ? -7.894 -19.547 -8.503 1.00 0.00 98 VAL A C 7
ATOM 11514 O O . VAL A 1 37 ? -8.220 -20.349 -9.379 1.00 0.00 98 VAL A O 7
ATOM 11527 N N . ILE A 1 38 ? -6.661 -19.067 -8.385 1.00 0.00 99 ILE A N 7
ATOM 11528 C CA . ILE A 1 38 ? -5.596 -19.465 -9.297 1.00 0.00 99 ILE A CA 7
ATOM 11529 C C . ILE A 1 38 ? -5.007 -20.814 -8.899 1.00 0.00 99 ILE A C 7
ATOM 11530 O O . ILE A 1 38 ? -4.535 -21.571 -9.748 1.00 0.00 99 ILE A O 7
ATOM 11546 N N . ASP A 1 39 ? -5.040 -21.109 -7.604 1.00 0.00 100 ASP A N 7
ATOM 11547 C CA . ASP A 1 39 ? -4.512 -22.369 -7.094 1.00 0.00 100 ASP A CA 7
ATOM 11548 C C . ASP A 1 39 ? -5.546 -23.080 -6.227 1.00 0.00 100 ASP A C 7
ATOM 11549 O O . ASP A 1 39 ? -5.698 -22.795 -5.039 1.00 0.00 100 ASP A O 7
ATOM 11558 N N . PRO A 1 40 ? -6.277 -24.027 -6.834 1.00 0.00 101 PRO A N 7
ATOM 11559 C CA . PRO A 1 40 ? -7.310 -24.798 -6.137 1.00 0.00 101 PRO A CA 7
ATOM 11560 C C . PRO A 1 40 ? -6.721 -25.767 -5.117 1.00 0.00 101 PRO A C 7
ATOM 11561 O O . PRO A 1 40 ? -7.451 -26.498 -4.446 1.00 0.00 101 PRO A O 7
ATOM 11572 N N . VAL A 1 41 ? -5.397 -25.768 -5.004 1.00 0.00 102 VAL A N 7
ATOM 11573 C CA . VAL A 1 41 ? -4.710 -26.646 -4.065 1.00 0.00 102 VAL A CA 7
ATOM 11574 C C . VAL A 1 41 ? -4.722 -26.062 -2.657 1.00 0.00 102 VAL A C 7
ATOM 11575 O O . VAL A 1 41 ? -4.981 -26.768 -1.681 1.00 0.00 102 VAL A O 7
ATOM 11588 N N . LYS A 1 42 ? -4.442 -24.767 -2.557 1.00 0.00 103 LYS A N 7
ATOM 11589 C CA . LYS A 1 42 ? -4.422 -24.085 -1.268 1.00 0.00 103 LYS A CA 7
ATOM 11590 C C . LYS A 1 42 ? -5.816 -23.594 -0.891 1.00 0.00 103 LYS A C 7
ATOM 11591 O O . LYS A 1 42 ? -6.171 -23.549 0.286 1.00 0.00 103 LYS A O 7
ATOM 11610 N N . ALA A 1 43 ? -6.602 -23.227 -1.898 1.00 0.00 104 ALA A N 7
ATOM 11611 C CA . ALA A 1 43 ? -7.958 -22.743 -1.672 1.00 0.00 104 ALA A CA 7
ATOM 11612 C C . ALA A 1 43 ? -8.952 -23.899 -1.617 1.00 0.00 104 ALA A C 7
ATOM 11613 O O . ALA A 1 43 ? -10.070 -23.794 -2.121 1.00 0.00 104 ALA A O 7
ATOM 11620 N N . VAL A 1 44 ? -8.536 -25.001 -1.002 1.00 0.00 105 VAL A N 7
ATOM 11621 C CA . VAL A 1 44 ? -9.390 -26.177 -0.880 1.00 0.00 105 VAL A CA 7
ATOM 11622 C C . VAL A 1 44 ? -10.293 -26.076 0.344 1.00 0.00 105 VAL A C 7
ATOM 11623 O O . VAL A 1 44 ? -10.925 -27.054 0.744 1.00 0.00 105 VAL A O 7
ATOM 11636 N N . TYR A 1 45 ? -10.349 -24.888 0.935 1.00 0.00 106 TYR A N 7
ATOM 11637 C CA . TYR A 1 45 ? -11.173 -24.660 2.116 1.00 0.00 106 TYR A CA 7
ATOM 11638 C C . TYR A 1 45 ? -12.553 -24.140 1.724 1.00 0.00 106 TYR A C 7
ATOM 11639 O O . TYR A 1 45 ? -13.143 -23.323 2.429 1.00 0.00 106 TYR A O 7
ATOM 11657 N N . ASN A 1 46 ? -13.061 -24.622 0.595 1.00 0.00 107 ASN A N 7
ATOM 11658 C CA . ASN A 1 46 ? -14.372 -24.207 0.108 1.00 0.00 107 ASN A CA 7
ATOM 11659 C C . ASN A 1 46 ? -14.472 -22.686 0.044 1.00 0.00 107 ASN A C 7
ATOM 11660 O O . ASN A 1 46 ? -15.546 -22.116 0.233 1.00 0.00 107 ASN A O 7
ATOM 11671 N N . VAL A 1 47 ? -13.345 -22.035 -0.225 1.00 0.00 108 VAL A N 7
ATOM 11672 C CA . VAL A 1 47 ? -13.305 -20.581 -0.316 1.00 0.00 108 VAL A CA 7
ATOM 11673 C C . VAL A 1 47 ? -14.273 -19.942 0.673 1.00 0.00 108 VAL A C 7
ATOM 11674 O O . VAL A 1 47 ? -14.955 -18.969 0.350 1.00 0.00 108 VAL A O 7
ATOM 11687 N N . SER A 1 48 ? -14.328 -20.495 1.880 1.00 0.00 109 SER A N 7
ATOM 11688 C CA . SER A 1 48 ? -15.215 -19.981 2.917 1.00 0.00 109 SER A CA 7
ATOM 11689 C C . SER A 1 48 ? -14.464 -19.048 3.862 1.00 0.00 109 SER A C 7
ATOM 11690 O O . SER A 1 48 ? -14.997 -18.028 4.300 1.00 0.00 109 SER A O 7
ATOM 11698 N N . ASP A 1 49 ? -13.223 -19.406 4.173 1.00 0.00 110 ASP A N 7
ATOM 11699 C CA . ASP A 1 49 ? -12.396 -18.602 5.065 1.00 0.00 110 ASP A CA 7
ATOM 11700 C C . ASP A 1 49 ? -11.999 -17.287 4.401 1.00 0.00 110 ASP A C 7
ATOM 11701 O O . ASP A 1 49 ? -12.072 -16.223 5.016 1.00 0.00 110 ASP A O 7
ATOM 11710 N N . PHE A 1 50 ? -11.578 -17.369 3.144 1.00 0.00 111 PHE A N 7
ATOM 11711 C CA . PHE A 1 50 ? -11.168 -16.186 2.396 1.00 0.00 111 PHE A CA 7
ATOM 11712 C C . PHE A 1 50 ? -12.328 -15.206 2.249 1.00 0.00 111 PHE A C 7
ATOM 11713 O O . PHE A 1 50 ? -12.129 -13.991 2.217 1.00 0.00 111 PHE A O 7
ATOM 11730 N N . LEU A 1 51 ? -13.540 -15.743 2.160 1.00 0.00 112 LEU A N 7
ATOM 11731 C CA . LEU A 1 51 ? -14.734 -14.917 2.015 1.00 0.00 112 LEU A CA 7
ATOM 11732 C C . LEU A 1 51 ? -14.902 -13.989 3.214 1.00 0.00 112 LEU A C 7
ATOM 11733 O O . LEU A 1 51 ? -14.925 -12.767 3.067 1.00 0.00 112 LEU A O 7
ATOM 11749 N N . MET A 1 52 ? -15.018 -14.577 4.400 1.00 0.00 113 MET A N 7
ATOM 11750 C CA . MET A 1 52 ? -15.180 -13.802 5.625 1.00 0.00 113 MET A CA 7
ATOM 11751 C C . MET A 1 52 ? -13.892 -13.066 5.977 1.00 0.00 113 MET A C 7
ATOM 11752 O O . MET A 1 52 ? -13.924 -11.932 6.453 1.00 0.00 113 MET A O 7
ATOM 11766 N N . ALA A 1 53 ? -12.759 -13.720 5.742 1.00 0.00 114 ALA A N 7
ATOM 11767 C CA . ALA A 1 53 ? -11.460 -13.127 6.034 1.00 0.00 114 ALA A CA 7
ATOM 11768 C C . ALA A 1 53 ? -11.236 -11.863 5.209 1.00 0.00 114 ALA A C 7
ATOM 11769 O O . ALA A 1 53 ? -10.696 -10.875 5.706 1.00 0.00 114 ALA A O 7
ATOM 11776 N N . ILE A 1 54 ? -11.653 -11.903 3.949 1.00 0.00 115 ILE A N 7
ATOM 11777 C CA . ILE A 1 54 ? -11.498 -10.761 3.057 1.00 0.00 115 ILE A CA 7
ATOM 11778 C C . ILE A 1 54 ? -12.297 -9.562 3.555 1.00 0.00 115 ILE A C 7
ATOM 11779 O O . ILE A 1 54 ? -11.760 -8.465 3.709 1.00 0.00 115 ILE A O 7
ATOM 11795 N N . VAL A 1 55 ? -13.584 -9.779 3.808 1.00 0.00 116 VAL A N 7
ATOM 11796 C CA . VAL A 1 55 ? -14.457 -8.716 4.292 1.00 0.00 116 VAL A CA 7
ATOM 11797 C C . VAL A 1 55 ? -14.040 -8.254 5.683 1.00 0.00 116 VAL A C 7
ATOM 11798 O O . VAL A 1 55 ? -14.387 -7.153 6.114 1.00 0.00 116 VAL A O 7
ATOM 11811 N N . LYS A 1 56 ? -13.293 -9.101 6.383 1.00 0.00 117 LYS A N 7
ATOM 11812 C CA . LYS A 1 56 ? -12.826 -8.780 7.727 1.00 0.00 117 LYS A CA 7
ATOM 11813 C C . LYS A 1 56 ? -11.457 -8.108 7.680 1.00 0.00 117 LYS A C 7
ATOM 11814 O O . LYS A 1 56 ? -11.016 -7.506 8.661 1.00 0.00 117 LYS A O 7
ATOM 11833 N N . LEU A 1 57 ? -10.790 -8.213 6.536 1.00 0.00 118 LEU A N 7
ATOM 11834 C CA . LEU A 1 57 ? -9.472 -7.613 6.362 1.00 0.00 118 LEU A CA 7
ATOM 11835 C C . LEU A 1 57 ? -9.588 -6.179 5.857 1.00 0.00 118 LEU A C 7
ATOM 11836 O O . LEU A 1 57 ? -8.839 -5.299 6.279 1.00 0.00 118 LEU A O 7
ATOM 11852 N N . ALA A 1 58 ? -10.533 -5.951 4.951 1.00 0.00 119 ALA A N 7
ATOM 11853 C CA . ALA A 1 58 ? -10.751 -4.623 4.391 1.00 0.00 119 ALA A CA 7
ATOM 11854 C C . ALA A 1 58 ? -11.209 -3.642 5.466 1.00 0.00 119 ALA A C 7
ATOM 11855 O O . ALA A 1 58 ? -10.692 -2.530 5.564 1.00 0.00 119 ALA A O 7
ATOM 11862 N N . GLN A 1 59 ? -12.181 -4.063 6.269 1.00 0.00 120 GLN A N 7
ATOM 11863 C CA . GLN A 1 59 ? -12.708 -3.220 7.335 1.00 0.00 120 GLN A CA 7
ATOM 11864 C C . GLN A 1 59 ? -11.578 -2.547 8.106 1.00 0.00 120 GLN A C 7
ATOM 11865 O O . GLN A 1 59 ? -11.736 -1.438 8.618 1.00 0.00 120 GLN A O 7
ATOM 11879 N N . THR A 1 60 ? -10.437 -3.224 8.186 1.00 0.00 121 THR A N 7
ATOM 11880 C CA . THR A 1 60 ? -9.281 -2.692 8.896 1.00 0.00 121 THR A CA 7
ATOM 11881 C C . THR A 1 60 ? -8.427 -1.820 7.981 1.00 0.00 121 THR A C 7
ATOM 11882 O O . THR A 1 60 ? -8.071 -0.697 8.334 1.00 0.00 121 THR A O 7
ATOM 11893 N N . ASN A 1 61 ? -8.104 -2.346 6.804 1.00 0.00 122 ASN A N 7
ATOM 11894 C CA . ASN A 1 61 ? -7.291 -1.615 5.838 1.00 0.00 122 ASN A CA 7
ATOM 11895 C C . ASN A 1 61 ? -8.001 -0.343 5.383 1.00 0.00 122 ASN A C 7
ATOM 11896 O O . ASN A 1 61 ? -7.486 0.763 5.551 1.00 0.00 122 ASN A O 7
ATOM 11907 N N . LEU A 1 62 ? -9.186 -0.508 4.806 1.00 0.00 123 LEU A N 7
ATOM 11908 C CA . LEU A 1 62 ? -9.968 0.626 4.326 1.00 0.00 123 LEU A CA 7
ATOM 11909 C C . LEU A 1 62 ? -10.064 1.712 5.393 1.00 0.00 123 LEU A C 7
ATOM 11910 O O . LEU A 1 62 ? -9.929 2.900 5.098 1.00 0.00 123 LEU A O 7
ATOM 11926 N N . ARG A 1 63 ? -10.295 1.297 6.634 1.00 0.00 124 ARG A N 7
ATOM 11927 C CA . ARG A 1 63 ? -10.407 2.234 7.745 1.00 0.00 124 ARG A CA 7
ATOM 11928 C C . ARG A 1 63 ? -9.209 3.178 7.783 1.00 0.00 124 ARG A C 7
ATOM 11929 O O . ARG A 1 63 ? -9.358 4.377 8.019 1.00 0.00 124 ARG A O 7
ATOM 11950 N N . ALA A 1 64 ? -8.021 2.629 7.548 1.00 0.00 125 ALA A N 7
ATOM 11951 C CA . ALA A 1 64 ? -6.798 3.422 7.554 1.00 0.00 125 ALA A CA 7
ATOM 11952 C C . ALA A 1 64 ? -6.886 4.573 6.557 1.00 0.00 125 ALA A C 7
ATOM 11953 O O . ALA A 1 64 ? -6.741 5.738 6.927 1.00 0.00 125 ALA A O 7
ATOM 11960 N N . ILE A 1 65 ? -7.122 4.238 5.293 1.00 0.00 126 ILE A N 7
ATOM 11961 C CA . ILE A 1 65 ? -7.229 5.244 4.244 1.00 0.00 126 ILE A CA 7
ATOM 11962 C C . ILE A 1 65 ? -8.574 5.960 4.304 1.00 0.00 126 ILE A C 7
ATOM 11963 O O . ILE A 1 65 ? -8.635 7.171 4.521 1.00 0.00 126 ILE A O 7
ATOM 11979 N N . ILE A 1 66 ? -9.649 5.204 4.112 1.00 0.00 127 ILE A N 7
ATOM 11980 C CA . ILE A 1 66 ? -10.994 5.766 4.147 1.00 0.00 127 ILE A CA 7
ATOM 11981 C C . ILE A 1 66 ? -11.199 6.624 5.391 1.00 0.00 127 ILE A C 7
ATOM 11982 O O . ILE A 1 66 ? -11.743 7.724 5.316 1.00 0.00 127 ILE A O 7
ATOM 11998 N N . GLY A 1 67 ? -10.757 6.113 6.536 1.00 0.00 128 GLY A N 7
ATOM 11999 C CA . GLY A 1 67 ? -10.899 6.846 7.780 1.00 0.00 128 GLY A CA 7
ATOM 12000 C C . GLY A 1 67 ? -10.513 8.305 7.640 1.00 0.00 128 GLY A C 7
ATOM 12001 O O . GLY A 1 67 ? -11.034 9.162 8.353 1.00 0.00 128 GLY A O 7
ATOM 12005 N N . GLU A 1 68 ? -9.596 8.588 6.720 1.00 0.00 129 GLU A N 7
ATOM 12006 C CA . GLU A 1 68 ? -9.139 9.954 6.492 1.00 0.00 129 GLU A CA 7
ATOM 12007 C C . GLU A 1 68 ? -9.389 10.376 5.047 1.00 0.00 129 GLU A C 7
ATOM 12008 O O . GLU A 1 68 ? -8.791 9.834 4.119 1.00 0.00 129 GLU A O 7
ATOM 12020 N N . MET A 1 69 ? -10.277 11.349 4.866 1.00 0.00 130 MET A N 7
ATOM 12021 C CA . MET A 1 69 ? -10.605 11.845 3.535 1.00 0.00 130 MET A CA 7
ATOM 12022 C C . MET A 1 69 ? -11.515 13.067 3.620 1.00 0.00 130 MET A C 7
ATOM 12023 O O . MET A 1 69 ? -11.806 13.560 4.708 1.00 0.00 130 MET A O 7
ATOM 12037 N N . GLU A 1 70 ? -11.960 13.549 2.463 1.00 0.00 131 GLU A N 7
ATOM 12038 C CA . GLU A 1 70 ? -12.835 14.714 2.409 1.00 0.00 131 GLU A CA 7
ATOM 12039 C C . GLU A 1 70 ? -14.150 14.374 1.712 1.00 0.00 131 GLU A C 7
ATOM 12040 O O . GLU A 1 70 ? -14.158 13.794 0.625 1.00 0.00 131 GLU A O 7
ATOM 12052 N N . LEU A 1 71 ? -15.259 14.739 2.345 1.00 0.00 132 LEU A N 7
ATOM 12053 C CA . LEU A 1 71 ? -16.581 14.473 1.787 1.00 0.00 132 LEU A CA 7
ATOM 12054 C C . LEU A 1 71 ? -16.570 14.615 0.269 1.00 0.00 132 LEU A C 7
ATOM 12055 O O . LEU A 1 71 ? -17.332 13.950 -0.432 1.00 0.00 132 LEU A O 7
ATOM 12071 N N . ASP A 1 72 ? -15.700 15.485 -0.232 1.00 0.00 133 ASP A N 7
ATOM 12072 C CA . ASP A 1 72 ? -15.587 15.712 -1.668 1.00 0.00 133 ASP A CA 7
ATOM 12073 C C . ASP A 1 72 ? -14.588 14.744 -2.295 1.00 0.00 133 ASP A C 7
ATOM 12074 O O . ASP A 1 72 ? -14.951 13.919 -3.133 1.00 0.00 133 ASP A O 7
ATOM 12083 N N . GLU A 1 73 ? -13.328 14.852 -1.883 1.00 0.00 134 GLU A N 7
ATOM 12084 C CA . GLU A 1 73 ? -12.277 13.988 -2.406 1.00 0.00 134 GLU A CA 7
ATOM 12085 C C . GLU A 1 73 ? -12.775 12.552 -2.549 1.00 0.00 134 GLU A C 7
ATOM 12086 O O . GLU A 1 73 ? -12.519 11.891 -3.555 1.00 0.00 134 GLU A O 7
ATOM 12098 N N . THR A 1 74 ? -13.488 12.075 -1.533 1.00 0.00 135 THR A N 7
ATOM 12099 C CA . THR A 1 74 ? -14.020 10.718 -1.543 1.00 0.00 135 THR A CA 7
ATOM 12100 C C . THR A 1 74 ? -14.537 10.341 -2.926 1.00 0.00 135 THR A C 7
ATOM 12101 O O . THR A 1 74 ? -13.948 9.505 -3.614 1.00 0.00 135 THR A O 7
ATOM 12112 N N . LEU A 1 75 ? -15.640 10.961 -3.330 1.00 0.00 136 LEU A N 7
ATOM 12113 C CA . LEU A 1 75 ? -16.237 10.691 -4.633 1.00 0.00 136 LEU A CA 7
ATOM 12114 C C . LEU A 1 75 ? -15.222 10.905 -5.752 1.00 0.00 136 LEU A C 7
ATOM 12115 O O . LEU A 1 75 ? -15.294 10.263 -6.800 1.00 0.00 136 LEU A O 7
ATOM 12131 N N . SER A 1 76 ? -14.276 11.810 -5.520 1.00 0.00 137 SER A N 7
ATOM 12132 C CA . SER A 1 76 ? -13.247 12.110 -6.509 1.00 0.00 137 SER A CA 7
ATOM 12133 C C . SER A 1 76 ? -11.897 11.544 -6.077 1.00 0.00 137 SER A C 7
ATOM 12134 O O . SER A 1 76 ? -10.862 12.190 -6.234 1.00 0.00 137 SER A O 7
ATOM 12142 N N . GLY A 1 77 ? -11.918 10.332 -5.530 1.00 0.00 138 GLY A N 7
ATOM 12143 C CA . GLY A 1 77 ? -10.691 9.699 -5.083 1.00 0.00 138 GLY A CA 7
ATOM 12144 C C . GLY A 1 77 ? -10.872 8.222 -4.796 1.00 0.00 138 GLY A C 7
ATOM 12145 O O . GLY A 1 77 ? -10.742 7.785 -3.653 1.00 0.00 138 GLY A O 7
ATOM 12149 N N . ARG A 1 78 ? -11.175 7.451 -5.836 1.00 0.00 139 ARG A N 7
ATOM 12150 C CA . ARG A 1 78 ? -11.377 6.015 -5.689 1.00 0.00 139 ARG A CA 7
ATOM 12151 C C . ARG A 1 78 ? -10.177 5.239 -6.224 1.00 0.00 139 ARG A C 7
ATOM 12152 O O . ARG A 1 78 ? -9.788 4.214 -5.665 1.00 0.00 139 ARG A O 7
ATOM 12173 N N . ASP A 1 79 ? -9.595 5.736 -7.311 1.00 0.00 140 ASP A N 7
ATOM 12174 C CA . ASP A 1 79 ? -8.439 5.090 -7.922 1.00 0.00 140 ASP A CA 7
ATOM 12175 C C . ASP A 1 79 ? -7.345 4.845 -6.888 1.00 0.00 140 ASP A C 7
ATOM 12176 O O . ASP A 1 79 ? -6.546 3.918 -7.024 1.00 0.00 140 ASP A O 7
ATOM 12185 N N . ILE A 1 80 ? -7.313 5.682 -5.857 1.00 0.00 141 ILE A N 7
ATOM 12186 C CA . ILE A 1 80 ? -6.317 5.555 -4.801 1.00 0.00 141 ILE A CA 7
ATOM 12187 C C . ILE A 1 80 ? -6.798 4.616 -3.700 1.00 0.00 141 ILE A C 7
ATOM 12188 O O . ILE A 1 80 ? -6.073 3.715 -3.278 1.00 0.00 141 ILE A O 7
ATOM 12204 N N . ILE A 1 81 ? -8.026 4.833 -3.240 1.00 0.00 142 ILE A N 7
ATOM 12205 C CA . ILE A 1 81 ? -8.605 4.004 -2.190 1.00 0.00 142 ILE A CA 7
ATOM 12206 C C . ILE A 1 81 ? -8.546 2.526 -2.561 1.00 0.00 142 ILE A C 7
ATOM 12207 O O . ILE A 1 81 ? -8.128 1.691 -1.761 1.00 0.00 142 ILE A O 7
ATOM 12223 N N . ASN A 1 82 ? -8.967 2.211 -3.782 1.00 0.00 143 ASN A N 7
ATOM 12224 C CA . ASN A 1 82 ? -8.961 0.833 -4.260 1.00 0.00 143 ASN A CA 7
ATOM 12225 C C . ASN A 1 82 ? -7.533 0.339 -4.477 1.00 0.00 143 ASN A C 7
ATOM 12226 O O . ASN A 1 82 ? -7.194 -0.787 -4.116 1.00 0.00 143 ASN A O 7
ATOM 12237 N N . ALA A 1 83 ? -6.702 1.190 -5.069 1.00 0.00 144 ALA A N 7
ATOM 12238 C CA . ALA A 1 83 ? -5.311 0.842 -5.332 1.00 0.00 144 ALA A CA 7
ATOM 12239 C C . ALA A 1 83 ? -4.657 0.229 -4.098 1.00 0.00 144 ALA A C 7
ATOM 12240 O O . ALA A 1 83 ? -4.008 -0.814 -4.182 1.00 0.00 144 ALA A O 7
ATOM 12247 N N . ARG A 1 84 ? -4.831 0.883 -2.955 1.00 0.00 145 ARG A N 7
ATOM 12248 C CA . ARG A 1 84 ? -4.255 0.403 -1.704 1.00 0.00 145 ARG A CA 7
ATOM 12249 C C . ARG A 1 84 ? -4.854 -0.944 -1.312 1.00 0.00 145 ARG A C 7
ATOM 12250 O O . ARG A 1 84 ? -4.148 -1.951 -1.234 1.00 0.00 145 ARG A O 7
ATOM 12271 N N . LEU A 1 85 ? -6.160 -0.956 -1.066 1.00 0.00 146 LEU A N 7
ATOM 12272 C CA . LEU A 1 85 ? -6.854 -2.180 -0.681 1.00 0.00 146 LEU A CA 7
ATOM 12273 C C . LEU A 1 85 ? -6.476 -3.334 -1.603 1.00 0.00 146 LEU A C 7
ATOM 12274 O O . LEU A 1 85 ? -5.962 -4.358 -1.153 1.00 0.00 146 LEU A O 7
ATOM 12290 N N . ARG A 1 86 ? -6.732 -3.161 -2.895 1.00 0.00 147 ARG A N 7
ATOM 12291 C CA . ARG A 1 86 ? -6.417 -4.188 -3.881 1.00 0.00 147 ARG A CA 7
ATOM 12292 C C . ARG A 1 86 ? -5.067 -4.834 -3.581 1.00 0.00 147 ARG A C 7
ATOM 12293 O O . ARG A 1 86 ? -4.907 -6.047 -3.711 1.00 0.00 147 ARG A O 7
ATOM 12314 N N . GLU A 1 87 ? -4.101 -4.014 -3.181 1.00 0.00 148 GLU A N 7
ATOM 12315 C CA . GLU A 1 87 ? -2.765 -4.506 -2.864 1.00 0.00 148 GLU A CA 7
ATOM 12316 C C . GLU A 1 87 ? -2.738 -5.159 -1.485 1.00 0.00 148 GLU A C 7
ATOM 12317 O O . GLU A 1 87 ? -2.184 -6.243 -1.312 1.00 0.00 148 GLU A O 7
ATOM 12329 N N . GLU A 1 88 ? -3.342 -4.489 -0.508 1.00 0.00 149 GLU A N 7
ATOM 12330 C CA . GLU A 1 88 ? -3.386 -5.004 0.856 1.00 0.00 149 GLU A CA 7
ATOM 12331 C C . GLU A 1 88 ? -4.048 -6.379 0.897 1.00 0.00 149 GLU A C 7
ATOM 12332 O O . GLU A 1 88 ? -3.754 -7.195 1.772 1.00 0.00 149 GLU A O 7
ATOM 12344 N N . LEU A 1 89 ? -4.942 -6.627 -0.053 1.00 0.00 150 LEU A N 7
ATOM 12345 C CA . LEU A 1 89 ? -5.647 -7.902 -0.126 1.00 0.00 150 LEU A CA 7
ATOM 12346 C C . LEU A 1 89 ? -4.964 -8.846 -1.110 1.00 0.00 150 LEU A C 7
ATOM 12347 O O . LEU A 1 89 ? -4.991 -10.065 -0.937 1.00 0.00 150 LEU A O 7
ATOM 12363 N N . ASP A 1 90 ? -4.350 -8.275 -2.140 1.00 0.00 151 ASP A N 7
ATOM 12364 C CA . ASP A 1 90 ? -3.656 -9.066 -3.150 1.00 0.00 151 ASP A CA 7
ATOM 12365 C C . ASP A 1 90 ? -2.442 -9.769 -2.551 1.00 0.00 151 ASP A C 7
ATOM 12366 O O . ASP A 1 90 ? -1.941 -10.748 -3.105 1.00 0.00 151 ASP A O 7
ATOM 12375 N N . LYS A 1 91 ? -1.973 -9.263 -1.415 1.00 0.00 152 LYS A N 7
ATOM 12376 C CA . LYS A 1 91 ? -0.818 -9.842 -0.739 1.00 0.00 152 LYS A CA 7
ATOM 12377 C C . LYS A 1 91 ? -1.256 -10.839 0.330 1.00 0.00 152 LYS A C 7
ATOM 12378 O O . LYS A 1 91 ? -0.514 -11.759 0.674 1.00 0.00 152 LYS A O 7
ATOM 12397 N N . ILE A 1 92 ? -2.464 -10.649 0.849 1.00 0.00 153 ILE A N 7
ATOM 12398 C CA . ILE A 1 92 ? -3.001 -11.534 1.876 1.00 0.00 153 ILE A CA 7
ATOM 12399 C C . ILE A 1 92 ? -3.695 -12.741 1.254 1.00 0.00 153 ILE A C 7
ATOM 12400 O O . ILE A 1 92 ? -4.071 -13.683 1.952 1.00 0.00 153 ILE A O 7
ATOM 12416 N N . THR A 1 93 ? -3.860 -12.707 -0.065 1.00 0.00 154 THR A N 7
ATOM 12417 C CA . THR A 1 93 ? -4.508 -13.799 -0.781 1.00 0.00 154 THR A CA 7
ATOM 12418 C C . THR A 1 93 ? -3.484 -14.669 -1.500 1.00 0.00 154 THR A C 7
ATOM 12419 O O . THR A 1 93 ? -3.635 -15.889 -1.575 1.00 0.00 154 THR A O 7
ATOM 12430 N N . ASP A 1 94 ? -2.441 -14.036 -2.026 1.00 0.00 155 ASP A N 7
ATOM 12431 C CA . ASP A 1 94 ? -1.390 -14.754 -2.737 1.00 0.00 155 ASP A CA 7
ATOM 12432 C C . ASP A 1 94 ? -1.015 -16.037 -2.002 1.00 0.00 155 ASP A C 7
ATOM 12433 O O . ASP A 1 94 ? -0.557 -17.003 -2.614 1.00 0.00 155 ASP A O 7
ATOM 12442 N N . ARG A 1 95 ? -1.212 -16.039 -0.688 1.00 0.00 156 ARG A N 7
ATOM 12443 C CA . ARG A 1 95 ? -0.892 -17.203 0.130 1.00 0.00 156 ARG A CA 7
ATOM 12444 C C . ARG A 1 95 ? -2.000 -18.249 0.044 1.00 0.00 156 ARG A C 7
ATOM 12445 O O . ARG A 1 95 ? -1.732 -19.450 0.016 1.00 0.00 156 ARG A O 7
ATOM 12466 N N . TRP A 1 96 ? -3.243 -17.784 0.004 1.00 0.00 157 TRP A N 7
ATOM 12467 C CA . TRP A 1 96 ? -4.392 -18.679 -0.079 1.00 0.00 157 TRP A CA 7
ATOM 12468 C C . TRP A 1 96 ? -4.673 -19.072 -1.524 1.00 0.00 157 TRP A C 7
ATOM 12469 O O . TRP A 1 96 ? -5.825 -19.252 -1.916 1.00 0.00 157 TRP A O 7
ATOM 12490 N N . GLY A 1 97 ? -3.612 -19.205 -2.315 1.00 0.00 158 GLY A N 7
ATOM 12491 C CA . GLY A 1 97 ? -3.767 -19.577 -3.709 1.00 0.00 158 GLY A CA 7
ATOM 12492 C C . GLY A 1 97 ? -4.799 -18.728 -4.424 1.00 0.00 158 GLY A C 7
ATOM 12493 O O . GLY A 1 97 ? -5.370 -19.148 -5.431 1.00 0.00 158 GLY A O 7
ATOM 12497 N N . VAL A 1 98 ? -5.042 -17.530 -3.902 1.00 0.00 159 VAL A N 7
ATOM 12498 C CA . VAL A 1 98 ? -6.014 -16.620 -4.497 1.00 0.00 159 VAL A CA 7
ATOM 12499 C C . VAL A 1 98 ? -5.422 -15.227 -4.679 1.00 0.00 159 VAL A C 7
ATOM 12500 O O . VAL A 1 98 ? -4.645 -14.756 -3.848 1.00 0.00 159 VAL A O 7
ATOM 12513 N N . LYS A 1 99 ? -5.794 -14.571 -5.773 1.00 0.00 160 LYS A N 7
ATOM 12514 C CA . LYS A 1 99 ? -5.302 -13.230 -6.066 1.00 0.00 160 LYS A CA 7
ATOM 12515 C C . LYS A 1 99 ? -6.453 -12.294 -6.425 1.00 0.00 160 LYS A C 7
ATOM 12516 O O . LYS A 1 99 ? -7.446 -12.717 -7.017 1.00 0.00 160 LYS A O 7
ATOM 12535 N N . ILE A 1 100 ? -6.310 -11.023 -6.065 1.00 0.00 161 ILE A N 7
ATOM 12536 C CA . ILE A 1 100 ? -7.337 -10.029 -6.352 1.00 0.00 161 ILE A CA 7
ATOM 12537 C C . ILE A 1 100 ? -7.204 -9.497 -7.775 1.00 0.00 161 ILE A C 7
ATOM 12538 O O . ILE A 1 100 ? -6.265 -8.766 -8.091 1.00 0.00 161 ILE A O 7
ATOM 12554 N N . THR A 1 101 ? -8.152 -9.867 -8.630 1.00 0.00 162 THR A N 7
ATOM 12555 C CA . THR A 1 101 ? -8.142 -9.427 -10.019 1.00 0.00 162 THR A CA 7
ATOM 12556 C C . THR A 1 101 ? -8.317 -7.915 -10.119 1.00 0.00 162 THR A C 7
ATOM 12557 O O . THR A 1 101 ? -7.629 -7.251 -10.894 1.00 0.00 162 THR A O 7
ATOM 12568 N N . ARG A 1 102 ? -9.241 -7.378 -9.329 1.00 0.00 163 ARG A N 7
ATOM 12569 C CA . ARG A 1 102 ? -9.506 -5.945 -9.328 1.00 0.00 163 ARG A CA 7
ATOM 12570 C C . ARG A 1 102 ? -10.341 -5.547 -8.115 1.00 0.00 163 ARG A C 7
ATOM 12571 O O . ARG A 1 102 ? -10.677 -6.384 -7.278 1.00 0.00 163 ARG A O 7
ATOM 12592 N N . VAL A 1 103 ? -10.671 -4.262 -8.025 1.00 0.00 164 VAL A N 7
ATOM 12593 C CA . VAL A 1 103 ? -11.466 -3.753 -6.915 1.00 0.00 164 VAL A CA 7
ATOM 12594 C C . VAL A 1 103 ? -12.463 -2.701 -7.390 1.00 0.00 164 VAL A C 7
ATOM 12595 O O . VAL A 1 103 ? -12.130 -1.839 -8.203 1.00 0.00 164 VAL A O 7
ATOM 12608 N N . GLU A 1 104 ? -13.687 -2.779 -6.876 1.00 0.00 165 GLU A N 7
ATOM 12609 C CA . GLU A 1 104 ? -14.732 -1.833 -7.249 1.00 0.00 165 GLU A CA 7
ATOM 12610 C C . GLU A 1 104 ? -15.294 -1.130 -6.017 1.00 0.00 165 GLU A C 7
ATOM 12611 O O . GLU A 1 104 ? -15.537 -1.759 -4.987 1.00 0.00 165 GLU A O 7
ATOM 12623 N N . ILE A 1 105 ? -15.497 0.179 -6.131 1.00 0.00 166 ILE A N 7
ATOM 12624 C CA . ILE A 1 105 ? -16.030 0.967 -5.027 1.00 0.00 166 ILE A CA 7
ATOM 12625 C C . ILE A 1 105 ? -17.526 1.207 -5.195 1.00 0.00 166 ILE A C 7
ATOM 12626 O O . ILE A 1 105 ? -18.006 1.442 -6.304 1.00 0.00 166 ILE A O 7
ATOM 12642 N N . GLN A 1 106 ? -18.258 1.147 -4.087 1.00 0.00 167 GLN A N 7
ATOM 12643 C CA . GLN A 1 106 ? -19.700 1.359 -4.112 1.00 0.00 167 GLN A CA 7
ATOM 12644 C C . GLN A 1 106 ? -20.044 2.806 -3.774 1.00 0.00 167 GLN A C 7
ATOM 12645 O O . GLN A 1 106 ? -19.226 3.533 -3.211 1.00 0.00 167 GLN A O 7
ATOM 12659 N N . ARG A 1 107 ? -21.258 3.218 -4.124 1.00 0.00 168 ARG A N 7
ATOM 12660 C CA . ARG A 1 107 ? -21.709 4.579 -3.859 1.00 0.00 168 ARG A CA 7
ATOM 12661 C C . ARG A 1 107 ? -21.411 4.979 -2.417 1.00 0.00 168 ARG A C 7
ATOM 12662 O O . ARG A 1 107 ? -21.155 4.127 -1.566 1.00 0.00 168 ARG A O 7
ATOM 12683 N N . ILE A 1 108 ? -21.446 6.281 -2.151 1.00 0.00 169 ILE A N 7
ATOM 12684 C CA . ILE A 1 108 ? -21.180 6.794 -0.813 1.00 0.00 169 ILE A CA 7
ATOM 12685 C C . ILE A 1 108 ? -22.391 7.537 -0.259 1.00 0.00 169 ILE A C 7
ATOM 12686 O O . ILE A 1 108 ? -23.241 8.009 -1.014 1.00 0.00 169 ILE A O 7
ATOM 12702 N N . ASP A 1 109 ? -22.461 7.639 1.064 1.00 0.00 170 ASP A N 7
ATOM 12703 C CA . ASP A 1 109 ? -23.567 8.328 1.720 1.00 0.00 170 ASP A CA 7
ATOM 12704 C C . ASP A 1 109 ? -23.048 9.387 2.688 1.00 0.00 170 ASP A C 7
ATOM 12705 O O . ASP A 1 109 ? -22.138 9.147 3.481 1.00 0.00 170 ASP A O 7
ATOM 12714 N N . PRO A 1 110 ? -23.640 10.589 2.622 1.00 0.00 171 PRO A N 7
ATOM 12715 C CA . PRO A 1 110 ? -23.255 11.710 3.485 1.00 0.00 171 PRO A CA 7
ATOM 12716 C C . PRO A 1 110 ? -23.652 11.485 4.940 1.00 0.00 171 PRO A C 7
ATOM 12717 O O . PRO A 1 110 ? -24.402 10.566 5.268 1.00 0.00 171 PRO A O 7
ATOM 12728 N N . PRO A 1 111 ? -23.138 12.342 5.834 1.00 0.00 172 PRO A N 7
ATOM 12729 C CA . PRO A 1 111 ? -23.426 12.257 7.269 1.00 0.00 172 PRO A CA 7
ATOM 12730 C C . PRO A 1 111 ? -24.868 12.631 7.593 1.00 0.00 172 PRO A C 7
ATOM 12731 O O . PRO A 1 111 ? -25.563 13.236 6.776 1.00 0.00 172 PRO A O 7
ATOM 12742 N N . LYS A 1 112 ? -25.313 12.268 8.791 1.00 0.00 173 LYS A N 7
ATOM 12743 C CA . LYS A 1 112 ? -26.673 12.567 9.225 1.00 0.00 173 LYS A CA 7
ATOM 12744 C C . LYS A 1 112 ? -27.055 14.000 8.871 1.00 0.00 173 LYS A C 7
ATOM 12745 O O . LYS A 1 112 ? -26.216 14.901 8.897 1.00 0.00 173 LYS A O 7
ATOM 12764 N N . ASP A 1 113 ? -28.326 14.205 8.542 1.00 0.00 174 ASP A N 7
ATOM 12765 C CA . ASP A 1 113 ? -28.819 15.530 8.184 1.00 0.00 174 ASP A CA 7
ATOM 12766 C C . ASP A 1 113 ? -28.942 16.415 9.421 1.00 0.00 174 ASP A C 7
ATOM 12767 O O . ASP A 1 113 ? -29.420 15.975 10.467 1.00 0.00 174 ASP A O 7
ATOM 12776 N N . GLY A 1 1 ? -12.760 -31.089 -12.946 1.00 0.00 62 GLY A N 8
ATOM 12777 C CA . GLY A 1 1 ? -14.133 -30.801 -13.318 1.00 0.00 62 GLY A CA 8
ATOM 12778 C C . GLY A 1 1 ? -14.235 -30.101 -14.659 1.00 0.00 62 GLY A C 8
ATOM 12779 O O . GLY A 1 1 ? -15.079 -30.449 -15.485 1.00 0.00 62 GLY A O 8
ATOM 12783 N N . SER A 1 2 ? -13.374 -29.112 -14.876 1.00 0.00 63 SER A N 8
ATOM 12784 C CA . SER A 1 2 ? -13.375 -28.358 -16.124 1.00 0.00 63 SER A CA 8
ATOM 12785 C C . SER A 1 2 ? -11.952 -28.010 -16.550 1.00 0.00 63 SER A C 8
ATOM 12786 O O . SER A 1 2 ? -11.090 -27.743 -15.713 1.00 0.00 63 SER A O 8
ATOM 12794 N N . ASP A 1 3 ? -11.714 -28.016 -17.857 1.00 0.00 64 ASP A N 8
ATOM 12795 C CA . ASP A 1 3 ? -10.396 -27.701 -18.395 1.00 0.00 64 ASP A CA 8
ATOM 12796 C C . ASP A 1 3 ? -10.365 -26.284 -18.962 1.00 0.00 64 ASP A C 8
ATOM 12797 O O . ASP A 1 3 ? -9.503 -25.481 -18.605 1.00 0.00 64 ASP A O 8
ATOM 12806 N N . HIS A 1 4 ? -11.311 -25.985 -19.847 1.00 0.00 65 HIS A N 8
ATOM 12807 C CA . HIS A 1 4 ? -11.392 -24.666 -20.463 1.00 0.00 65 HIS A CA 8
ATOM 12808 C C . HIS A 1 4 ? -12.229 -23.718 -19.609 1.00 0.00 65 HIS A C 8
ATOM 12809 O O . HIS A 1 4 ? -13.451 -23.847 -19.537 1.00 0.00 65 HIS A O 8
ATOM 12824 N N . VAL A 1 5 ? -11.562 -22.766 -18.964 1.00 0.00 66 VAL A N 8
ATOM 12825 C CA . VAL A 1 5 ? -12.244 -21.796 -18.115 1.00 0.00 66 VAL A CA 8
ATOM 12826 C C . VAL A 1 5 ? -11.795 -20.375 -18.435 1.00 0.00 66 VAL A C 8
ATOM 12827 O O . VAL A 1 5 ? -10.944 -20.161 -19.297 1.00 0.00 66 VAL A O 8
ATOM 12840 N N . ASP A 1 6 ? -12.374 -19.406 -17.733 1.00 0.00 67 ASP A N 8
ATOM 12841 C CA . ASP A 1 6 ? -12.032 -18.004 -17.940 1.00 0.00 67 ASP A CA 8
ATOM 12842 C C . ASP A 1 6 ? -11.770 -17.306 -16.610 1.00 0.00 67 ASP A C 8
ATOM 12843 O O . ASP A 1 6 ? -12.182 -16.163 -16.403 1.00 0.00 67 ASP A O 8
ATOM 12852 N N . LEU A 1 7 ? -11.083 -17.999 -15.709 1.00 0.00 68 LEU A N 8
ATOM 12853 C CA . LEU A 1 7 ? -10.767 -17.447 -14.396 1.00 0.00 68 LEU A CA 8
ATOM 12854 C C . LEU A 1 7 ? -11.904 -16.566 -13.887 1.00 0.00 68 LEU A C 8
ATOM 12855 O O . LEU A 1 7 ? -11.671 -15.569 -13.204 1.00 0.00 68 LEU A O 8
ATOM 12871 N N . ARG A 1 8 ? -13.133 -16.943 -14.224 1.00 0.00 69 ARG A N 8
ATOM 12872 C CA . ARG A 1 8 ? -14.306 -16.188 -13.801 1.00 0.00 69 ARG A CA 8
ATOM 12873 C C . ARG A 1 8 ? -14.111 -15.623 -12.397 1.00 0.00 69 ARG A C 8
ATOM 12874 O O . ARG A 1 8 ? -14.110 -16.364 -11.414 1.00 0.00 69 ARG A O 8
ATOM 12895 N N . GLU A 1 9 ? -13.947 -14.307 -12.311 1.00 0.00 70 GLU A N 8
ATOM 12896 C CA . GLU A 1 9 ? -13.750 -13.644 -11.027 1.00 0.00 70 GLU A CA 8
ATOM 12897 C C . GLU A 1 9 ? -15.070 -13.519 -10.271 1.00 0.00 70 GLU A C 8
ATOM 12898 O O . GLU A 1 9 ? -16.139 -13.437 -10.876 1.00 0.00 70 GLU A O 8
ATOM 12910 N N . HIS A 1 10 ? -14.986 -13.507 -8.945 1.00 0.00 71 HIS A N 8
ATOM 12911 C CA . HIS A 1 10 ? -16.173 -13.392 -8.105 1.00 0.00 71 HIS A CA 8
ATOM 12912 C C . HIS A 1 10 ? -16.094 -12.154 -7.217 1.00 0.00 71 HIS A C 8
ATOM 12913 O O . HIS A 1 10 ? -15.005 -11.701 -6.861 1.00 0.00 71 HIS A O 8
ATOM 12928 N N . VAL A 1 11 ? -17.254 -11.609 -6.863 1.00 0.00 72 VAL A N 8
ATOM 12929 C CA . VAL A 1 11 ? -17.315 -10.424 -6.017 1.00 0.00 72 VAL A CA 8
ATOM 12930 C C . VAL A 1 11 ? -17.575 -10.799 -4.563 1.00 0.00 72 VAL A C 8
ATOM 12931 O O . VAL A 1 11 ? -18.120 -11.865 -4.274 1.00 0.00 72 VAL A O 8
ATOM 12944 N N . ILE A 1 12 ? -17.182 -9.917 -3.650 1.00 0.00 73 ILE A N 8
ATOM 12945 C CA . ILE A 1 12 ? -17.374 -10.155 -2.225 1.00 0.00 73 ILE A CA 8
ATOM 12946 C C . ILE A 1 12 ? -18.279 -9.095 -1.607 1.00 0.00 73 ILE A C 8
ATOM 12947 O O . ILE A 1 12 ? -18.014 -7.898 -1.716 1.00 0.00 73 ILE A O 8
ATOM 12963 N N . ASP A 1 13 ? -19.347 -9.543 -0.957 1.00 0.00 74 ASP A N 8
ATOM 12964 C CA . ASP A 1 13 ? -20.291 -8.633 -0.318 1.00 0.00 74 ASP A CA 8
ATOM 12965 C C . ASP A 1 13 ? -19.798 -8.223 1.066 1.00 0.00 74 ASP A C 8
ATOM 12966 O O . ASP A 1 13 ? -19.753 -9.038 1.987 1.00 0.00 74 ASP A O 8
ATOM 12975 N N . VAL A 1 14 ? -19.428 -6.954 1.205 1.00 0.00 75 VAL A N 8
ATOM 12976 C CA . VAL A 1 14 ? -18.938 -6.435 2.476 1.00 0.00 75 VAL A CA 8
ATOM 12977 C C . VAL A 1 14 ? -19.811 -5.289 2.975 1.00 0.00 75 VAL A C 8
ATOM 12978 O O . VAL A 1 14 ? -20.142 -4.361 2.237 1.00 0.00 75 VAL A O 8
ATOM 12991 N N . PRO A 1 15 ? -20.195 -5.353 4.259 1.00 0.00 76 PRO A N 8
ATOM 12992 C CA . PRO A 1 15 ? -21.034 -4.328 4.886 1.00 0.00 76 PRO A CA 8
ATOM 12993 C C . PRO A 1 15 ? -20.295 -3.007 5.070 1.00 0.00 76 PRO A C 8
ATOM 12994 O O . PRO A 1 15 ? -19.071 -2.964 5.193 1.00 0.00 76 PRO A O 8
ATOM 13005 N N . PRO A 1 16 ? -21.055 -1.901 5.090 1.00 0.00 77 PRO A N 8
ATOM 13006 C CA . PRO A 1 16 ? -20.493 -0.558 5.260 1.00 0.00 77 PRO A CA 8
ATOM 13007 C C . PRO A 1 16 ? -19.951 -0.330 6.667 1.00 0.00 77 PRO A C 8
ATOM 13008 O O . PRO A 1 16 ? -20.218 -1.112 7.579 1.00 0.00 77 PRO A O 8
ATOM 13019 N N . GLN A 1 17 ? -19.189 0.746 6.836 1.00 0.00 78 GLN A N 8
ATOM 13020 C CA . GLN A 1 17 ? -18.610 1.076 8.133 1.00 0.00 78 GLN A CA 8
ATOM 13021 C C . GLN A 1 17 ? -18.524 2.587 8.322 1.00 0.00 78 GLN A C 8
ATOM 13022 O O . GLN A 1 17 ? -17.829 3.276 7.576 1.00 0.00 78 GLN A O 8
ATOM 13036 N N . GLU A 1 18 ? -19.235 3.095 9.324 1.00 0.00 79 GLU A N 8
ATOM 13037 C CA . GLU A 1 18 ? -19.239 4.525 9.610 1.00 0.00 79 GLU A CA 8
ATOM 13038 C C . GLU A 1 18 ? -17.934 4.950 10.277 1.00 0.00 79 GLU A C 8
ATOM 13039 O O . GLU A 1 18 ? -17.696 4.651 11.448 1.00 0.00 79 GLU A O 8
ATOM 13051 N N . VAL A 1 19 ? -17.091 5.649 9.524 1.00 0.00 80 VAL A N 8
ATOM 13052 C CA . VAL A 1 19 ? -15.811 6.116 10.041 1.00 0.00 80 VAL A CA 8
ATOM 13053 C C . VAL A 1 19 ? -15.698 7.633 9.942 1.00 0.00 80 VAL A C 8
ATOM 13054 O O . VAL A 1 19 ? -16.203 8.243 8.999 1.00 0.00 80 VAL A O 8
ATOM 13067 N N . ILE A 1 20 ? -15.033 8.237 10.921 1.00 0.00 81 ILE A N 8
ATOM 13068 C CA . ILE A 1 20 ? -14.853 9.683 10.943 1.00 0.00 81 ILE A CA 8
ATOM 13069 C C . ILE A 1 20 ? -13.817 10.124 9.914 1.00 0.00 81 ILE A C 8
ATOM 13070 O O . ILE A 1 20 ? -12.622 9.876 10.076 1.00 0.00 81 ILE A O 8
ATOM 13086 N N . CYS A 1 21 ? -14.283 10.780 8.857 1.00 0.00 82 CYS A N 8
ATOM 13087 C CA . CYS A 1 21 ? -13.397 11.257 7.801 1.00 0.00 82 CYS A CA 8
ATOM 13088 C C . CYS A 1 21 ? -12.296 12.143 8.374 1.00 0.00 82 CYS A C 8
ATOM 13089 O O . CYS A 1 21 ? -12.176 12.295 9.590 1.00 0.00 82 CYS A O 8
ATOM 13097 N N . LYS A 1 22 ? -11.492 12.724 7.491 1.00 0.00 83 LYS A N 8
ATOM 13098 C CA . LYS A 1 22 ? -10.399 13.595 7.908 1.00 0.00 83 LYS A CA 8
ATOM 13099 C C . LYS A 1 22 ? -10.934 14.877 8.537 1.00 0.00 83 LYS A C 8
ATOM 13100 O O . LYS A 1 22 ? -10.453 15.314 9.583 1.00 0.00 83 LYS A O 8
ATOM 13119 N N . ASP A 1 23 ? -11.933 15.473 7.896 1.00 0.00 84 ASP A N 8
ATOM 13120 C CA . ASP A 1 23 ? -12.536 16.704 8.395 1.00 0.00 84 ASP A CA 8
ATOM 13121 C C . ASP A 1 23 ? -13.603 16.400 9.442 1.00 0.00 84 ASP A C 8
ATOM 13122 O O . ASP A 1 23 ? -14.595 17.119 9.557 1.00 0.00 84 ASP A O 8
ATOM 13131 N N . ASN A 1 24 ? -13.393 15.330 10.202 1.00 0.00 85 ASN A N 8
ATOM 13132 C CA . ASN A 1 24 ? -14.338 14.931 11.238 1.00 0.00 85 ASN A CA 8
ATOM 13133 C C . ASN A 1 24 ? -15.757 14.858 10.682 1.00 0.00 85 ASN A C 8
ATOM 13134 O O . ASN A 1 24 ? -16.706 15.330 11.308 1.00 0.00 85 ASN A O 8
ATOM 13145 N N . VAL A 1 25 ? -15.894 14.264 9.500 1.00 0.00 86 VAL A N 8
ATOM 13146 C CA . VAL A 1 25 ? -17.196 14.128 8.860 1.00 0.00 86 VAL A CA 8
ATOM 13147 C C . VAL A 1 25 ? -17.662 12.676 8.865 1.00 0.00 86 VAL A C 8
ATOM 13148 O O . VAL A 1 25 ? -17.105 11.831 8.164 1.00 0.00 86 VAL A O 8
ATOM 13161 N N . VAL A 1 26 ? -18.689 12.393 9.661 1.00 0.00 87 VAL A N 8
ATOM 13162 C CA . VAL A 1 26 ? -19.232 11.043 9.757 1.00 0.00 87 VAL A CA 8
ATOM 13163 C C . VAL A 1 26 ? -19.957 10.650 8.474 1.00 0.00 87 VAL A C 8
ATOM 13164 O O . VAL A 1 26 ? -20.976 11.241 8.118 1.00 0.00 87 VAL A O 8
ATOM 13177 N N . VAL A 1 27 ? -19.424 9.647 7.784 1.00 0.00 88 VAL A N 8
ATOM 13178 C CA . VAL A 1 27 ? -20.021 9.172 6.541 1.00 0.00 88 VAL A CA 8
ATOM 13179 C C . VAL A 1 27 ? -19.903 7.657 6.418 1.00 0.00 88 VAL A C 8
ATOM 13180 O O . VAL A 1 27 ? -18.960 7.053 6.929 1.00 0.00 88 VAL A O 8
ATOM 13193 N N . THR A 1 28 ? -20.867 7.048 5.735 1.00 0.00 89 THR A N 8
ATOM 13194 C CA . THR A 1 28 ? -20.872 5.603 5.544 1.00 0.00 89 THR A CA 8
ATOM 13195 C C . THR A 1 28 ? -20.291 5.225 4.186 1.00 0.00 89 THR A C 8
ATOM 13196 O O . THR A 1 28 ? -20.679 5.779 3.158 1.00 0.00 89 THR A O 8
ATOM 13207 N N . VAL A 1 29 ? -19.358 4.278 4.190 1.00 0.00 90 VAL A N 8
ATOM 13208 C CA . VAL A 1 29 ? -18.725 3.825 2.957 1.00 0.00 90 VAL A CA 8
ATOM 13209 C C . VAL A 1 29 ? -18.871 2.317 2.786 1.00 0.00 90 VAL A C 8
ATOM 13210 O O . VAL A 1 29 ? -19.073 1.588 3.758 1.00 0.00 90 VAL A O 8
ATOM 13223 N N . ASP A 1 30 ? -18.767 1.855 1.545 1.00 0.00 91 ASP A N 8
ATOM 13224 C CA . ASP A 1 30 ? -18.886 0.432 1.246 1.00 0.00 91 ASP A CA 8
ATOM 13225 C C . ASP A 1 30 ? -18.268 0.109 -0.111 1.00 0.00 91 ASP A C 8
ATOM 13226 O O . ASP A 1 30 ? -18.424 0.864 -1.070 1.00 0.00 91 ASP A O 8
ATOM 13235 N N . ALA A 1 31 ? -17.567 -1.018 -0.182 1.00 0.00 92 ALA A N 8
ATOM 13236 C CA . ALA A 1 31 ? -16.926 -1.441 -1.421 1.00 0.00 92 ALA A CA 8
ATOM 13237 C C . ALA A 1 31 ? -16.758 -2.956 -1.462 1.00 0.00 92 ALA A C 8
ATOM 13238 O O . ALA A 1 31 ? -16.623 -3.604 -0.424 1.00 0.00 92 ALA A O 8
ATOM 13245 N N . VAL A 1 32 ? -16.767 -3.516 -2.668 1.00 0.00 93 VAL A N 8
ATOM 13246 C CA . VAL A 1 32 ? -16.615 -4.955 -2.844 1.00 0.00 93 VAL A CA 8
ATOM 13247 C C . VAL A 1 32 ? -15.195 -5.310 -3.269 1.00 0.00 93 VAL A C 8
ATOM 13248 O O . VAL A 1 32 ? -14.396 -4.433 -3.597 1.00 0.00 93 VAL A O 8
ATOM 13261 N N . VAL A 1 33 ? -14.886 -6.603 -3.261 1.00 0.00 94 VAL A N 8
ATOM 13262 C CA . VAL A 1 33 ? -13.561 -7.075 -3.647 1.00 0.00 94 VAL A CA 8
ATOM 13263 C C . VAL A 1 33 ? -13.657 -8.282 -4.573 1.00 0.00 94 VAL A C 8
ATOM 13264 O O . VAL A 1 33 ? -14.382 -9.237 -4.293 1.00 0.00 94 VAL A O 8
ATOM 13277 N N . TYR A 1 34 ? -12.920 -8.234 -5.677 1.00 0.00 95 TYR A N 8
ATOM 13278 C CA . TYR A 1 34 ? -12.923 -9.323 -6.647 1.00 0.00 95 TYR A CA 8
ATOM 13279 C C . TYR A 1 34 ? -11.816 -10.327 -6.340 1.00 0.00 95 TYR A C 8
ATOM 13280 O O . TYR A 1 34 ? -10.834 -10.002 -5.672 1.00 0.00 95 TYR A O 8
ATOM 13298 N N . TYR A 1 35 ? -11.982 -11.549 -6.834 1.00 0.00 96 TYR A N 8
ATOM 13299 C CA . TYR A 1 35 ? -10.998 -12.603 -6.613 1.00 0.00 96 TYR A CA 8
ATOM 13300 C C . TYR A 1 35 ? -11.237 -13.778 -7.557 1.00 0.00 96 TYR A C 8
ATOM 13301 O O . TYR A 1 35 ? -12.340 -13.959 -8.072 1.00 0.00 96 TYR A O 8
ATOM 13319 N N . GLN A 1 36 ? -10.195 -14.572 -7.777 1.00 0.00 97 GLN A N 8
ATOM 13320 C CA . GLN A 1 36 ? -10.291 -15.730 -8.659 1.00 0.00 97 GLN A CA 8
ATOM 13321 C C . GLN A 1 36 ? -9.293 -16.809 -8.250 1.00 0.00 97 GLN A C 8
ATOM 13322 O O . GLN A 1 36 ? -8.081 -16.613 -8.335 1.00 0.00 97 GLN A O 8
ATOM 13336 N N . VAL A 1 37 ? -9.812 -17.950 -7.806 1.00 0.00 98 VAL A N 8
ATOM 13337 C CA . VAL A 1 37 ? -8.967 -19.061 -7.385 1.00 0.00 98 VAL A CA 8
ATOM 13338 C C . VAL A 1 37 ? -8.024 -19.489 -8.504 1.00 0.00 98 VAL A C 8
ATOM 13339 O O . VAL A 1 37 ? -8.375 -20.323 -9.340 1.00 0.00 98 VAL A O 8
ATOM 13352 N N . ILE A 1 38 ? -6.827 -18.914 -8.513 1.00 0.00 99 ILE A N 8
ATOM 13353 C CA . ILE A 1 38 ? -5.832 -19.238 -9.529 1.00 0.00 99 ILE A CA 8
ATOM 13354 C C . ILE A 1 38 ? -5.185 -20.591 -9.253 1.00 0.00 99 ILE A C 8
ATOM 13355 O O . ILE A 1 38 ? -4.586 -21.197 -10.141 1.00 0.00 99 ILE A O 8
ATOM 13371 N N . ASP A 1 39 ? -5.311 -21.060 -8.016 1.00 0.00 100 ASP A N 8
ATOM 13372 C CA . ASP A 1 39 ? -4.741 -22.343 -7.623 1.00 0.00 100 ASP A CA 8
ATOM 13373 C C . ASP A 1 39 ? -5.616 -23.029 -6.578 1.00 0.00 100 ASP A C 8
ATOM 13374 O O . ASP A 1 39 ? -5.656 -22.636 -5.412 1.00 0.00 100 ASP A O 8
ATOM 13383 N N . PRO A 1 40 ? -6.334 -24.078 -7.004 1.00 0.00 101 PRO A N 8
ATOM 13384 C CA . PRO A 1 40 ? -7.222 -24.841 -6.121 1.00 0.00 101 PRO A CA 8
ATOM 13385 C C . PRO A 1 40 ? -6.452 -25.661 -5.092 1.00 0.00 101 PRO A C 8
ATOM 13386 O O . PRO A 1 40 ? -7.008 -26.086 -4.079 1.00 0.00 101 PRO A O 8
ATOM 13397 N N . VAL A 1 41 ? -5.168 -25.881 -5.358 1.00 0.00 102 VAL A N 8
ATOM 13398 C CA . VAL A 1 41 ? -4.320 -26.649 -4.454 1.00 0.00 102 VAL A CA 8
ATOM 13399 C C . VAL A 1 41 ? -4.153 -25.935 -3.118 1.00 0.00 102 VAL A C 8
ATOM 13400 O O . VAL A 1 41 ? -3.900 -26.566 -2.091 1.00 0.00 102 VAL A O 8
ATOM 13413 N N . LYS A 1 42 ? -4.295 -24.614 -3.137 1.00 0.00 103 LYS A N 8
ATOM 13414 C CA . LYS A 1 42 ? -4.162 -23.811 -1.927 1.00 0.00 103 LYS A CA 8
ATOM 13415 C C . LYS A 1 42 ? -5.531 -23.420 -1.380 1.00 0.00 103 LYS A C 8
ATOM 13416 O O . LYS A 1 42 ? -5.741 -23.396 -0.168 1.00 0.00 103 LYS A O 8
ATOM 13435 N N . ALA A 1 43 ? -6.458 -23.116 -2.282 1.00 0.00 104 ALA A N 8
ATOM 13436 C CA . ALA A 1 43 ? -7.808 -22.729 -1.889 1.00 0.00 104 ALA A CA 8
ATOM 13437 C C . ALA A 1 43 ? -8.679 -23.956 -1.637 1.00 0.00 104 ALA A C 8
ATOM 13438 O O . ALA A 1 43 ? -9.880 -23.942 -1.907 1.00 0.00 104 ALA A O 8
ATOM 13445 N N . VAL A 1 44 ? -8.065 -25.015 -1.120 1.00 0.00 105 VAL A N 8
ATOM 13446 C CA . VAL A 1 44 ? -8.785 -26.250 -0.832 1.00 0.00 105 VAL A CA 8
ATOM 13447 C C . VAL A 1 44 ? -9.797 -26.047 0.290 1.00 0.00 105 VAL A C 8
ATOM 13448 O O . VAL A 1 44 ? -10.581 -26.944 0.603 1.00 0.00 105 VAL A O 8
ATOM 13461 N N . TYR A 1 45 ? -9.776 -24.863 0.891 1.00 0.00 106 TYR A N 8
ATOM 13462 C CA . TYR A 1 45 ? -10.691 -24.542 1.980 1.00 0.00 106 TYR A CA 8
ATOM 13463 C C . TYR A 1 45 ? -12.026 -24.039 1.440 1.00 0.00 106 TYR A C 8
ATOM 13464 O O . TYR A 1 45 ? -12.734 -23.286 2.106 1.00 0.00 106 TYR A O 8
ATOM 13482 N N . ASN A 1 46 ? -12.362 -24.462 0.225 1.00 0.00 107 ASN A N 8
ATOM 13483 C CA . ASN A 1 46 ? -13.612 -24.056 -0.407 1.00 0.00 107 ASN A CA 8
ATOM 13484 C C . ASN A 1 46 ? -13.713 -22.536 -0.484 1.00 0.00 107 ASN A C 8
ATOM 13485 O O . ASN A 1 46 ? -14.792 -21.965 -0.322 1.00 0.00 107 ASN A O 8
ATOM 13496 N N . VAL A 1 47 ? -12.582 -21.884 -0.733 1.00 0.00 108 VAL A N 8
ATOM 13497 C CA . VAL A 1 47 ? -12.543 -20.430 -0.834 1.00 0.00 108 VAL A CA 8
ATOM 13498 C C . VAL A 1 47 ? -13.565 -19.787 0.096 1.00 0.00 108 VAL A C 8
ATOM 13499 O O . VAL A 1 47 ? -14.178 -18.776 -0.243 1.00 0.00 108 VAL A O 8
ATOM 13512 N N . SER A 1 48 ? -13.742 -20.381 1.272 1.00 0.00 109 SER A N 8
ATOM 13513 C CA . SER A 1 48 ? -14.693 -19.868 2.252 1.00 0.00 109 SER A CA 8
ATOM 13514 C C . SER A 1 48 ? -14.002 -18.937 3.243 1.00 0.00 109 SER A C 8
ATOM 13515 O O . SER A 1 48 ? -14.442 -17.807 3.460 1.00 0.00 109 SER A O 8
ATOM 13523 N N . ASP A 1 49 ? -12.919 -19.419 3.841 1.00 0.00 110 ASP A N 8
ATOM 13524 C CA . ASP A 1 49 ? -12.165 -18.630 4.809 1.00 0.00 110 ASP A CA 8
ATOM 13525 C C . ASP A 1 49 ? -11.819 -17.257 4.240 1.00 0.00 110 ASP A C 8
ATOM 13526 O O . ASP A 1 49 ? -11.987 -16.237 4.907 1.00 0.00 110 ASP A O 8
ATOM 13535 N N . PHE A 1 50 ? -11.333 -17.241 3.003 1.00 0.00 111 PHE A N 8
ATOM 13536 C CA . PHE A 1 50 ? -10.961 -15.994 2.344 1.00 0.00 111 PHE A CA 8
ATOM 13537 C C . PHE A 1 50 ? -12.154 -15.047 2.260 1.00 0.00 111 PHE A C 8
ATOM 13538 O O . PHE A 1 50 ? -12.008 -13.832 2.406 1.00 0.00 111 PHE A O 8
ATOM 13555 N N . LEU A 1 51 ? -13.333 -15.610 2.024 1.00 0.00 112 LEU A N 8
ATOM 13556 C CA . LEU A 1 51 ? -14.553 -14.816 1.919 1.00 0.00 112 LEU A CA 8
ATOM 13557 C C . LEU A 1 51 ? -14.864 -14.120 3.240 1.00 0.00 112 LEU A C 8
ATOM 13558 O O . LEU A 1 51 ? -14.810 -12.894 3.335 1.00 0.00 112 LEU A O 8
ATOM 13574 N N . MET A 1 52 ? -15.189 -14.911 4.258 1.00 0.00 113 MET A N 8
ATOM 13575 C CA . MET A 1 52 ? -15.505 -14.370 5.575 1.00 0.00 113 MET A CA 8
ATOM 13576 C C . MET A 1 52 ? -14.351 -13.527 6.108 1.00 0.00 113 MET A C 8
ATOM 13577 O O . MET A 1 52 ? -14.553 -12.625 6.921 1.00 0.00 113 MET A O 8
ATOM 13591 N N . ALA A 1 53 ? -13.142 -13.827 5.646 1.00 0.00 114 ALA A N 8
ATOM 13592 C CA . ALA A 1 53 ? -11.956 -13.096 6.075 1.00 0.00 114 ALA A CA 8
ATOM 13593 C C . ALA A 1 53 ? -11.903 -11.713 5.435 1.00 0.00 114 ALA A C 8
ATOM 13594 O O . ALA A 1 53 ? -12.004 -10.696 6.123 1.00 0.00 114 ALA A O 8
ATOM 13601 N N . ILE A 1 54 ? -11.742 -11.682 4.117 1.00 0.00 115 ILE A N 8
ATOM 13602 C CA . ILE A 1 54 ? -11.675 -10.423 3.385 1.00 0.00 115 ILE A CA 8
ATOM 13603 C C . ILE A 1 54 ? -12.675 -9.413 3.937 1.00 0.00 115 ILE A C 8
ATOM 13604 O O . ILE A 1 54 ? -12.292 -8.368 4.465 1.00 0.00 115 ILE A O 8
ATOM 13620 N N . VAL A 1 55 ? -13.960 -9.731 3.814 1.00 0.00 116 VAL A N 8
ATOM 13621 C CA . VAL A 1 55 ? -15.016 -8.853 4.303 1.00 0.00 116 VAL A CA 8
ATOM 13622 C C . VAL A 1 55 ? -14.599 -8.160 5.595 1.00 0.00 116 VAL A C 8
ATOM 13623 O O . VAL A 1 55 ? -14.866 -6.974 5.791 1.00 0.00 116 VAL A O 8
ATOM 13636 N N . LYS A 1 56 ? -13.943 -8.907 6.476 1.00 0.00 117 LYS A N 8
ATOM 13637 C CA . LYS A 1 56 ? -13.486 -8.365 7.750 1.00 0.00 117 LYS A CA 8
ATOM 13638 C C . LYS A 1 56 ? -12.194 -7.574 7.574 1.00 0.00 117 LYS A C 8
ATOM 13639 O O . LYS A 1 56 ? -12.114 -6.404 7.952 1.00 0.00 117 LYS A O 8
ATOM 13658 N N . LEU A 1 57 ? -11.186 -8.217 6.996 1.00 0.00 118 LEU A N 8
ATOM 13659 C CA . LEU A 1 57 ? -9.897 -7.573 6.768 1.00 0.00 118 LEU A CA 8
ATOM 13660 C C . LEU A 1 57 ? -10.083 -6.177 6.182 1.00 0.00 118 LEU A C 8
ATOM 13661 O O . LEU A 1 57 ? -9.506 -5.206 6.671 1.00 0.00 118 LEU A O 8
ATOM 13677 N N . ALA A 1 58 ? -10.895 -6.084 5.134 1.00 0.00 119 ALA A N 8
ATOM 13678 C CA . ALA A 1 58 ? -11.160 -4.806 4.484 1.00 0.00 119 ALA A CA 8
ATOM 13679 C C . ALA A 1 58 ? -11.602 -3.756 5.498 1.00 0.00 119 ALA A C 8
ATOM 13680 O O . ALA A 1 58 ? -11.154 -2.611 5.454 1.00 0.00 119 ALA A O 8
ATOM 13687 N N . GLN A 1 59 ? -12.484 -4.154 6.409 1.00 0.00 120 GLN A N 8
ATOM 13688 C CA . GLN A 1 59 ? -12.987 -3.246 7.433 1.00 0.00 120 GLN A CA 8
ATOM 13689 C C . GLN A 1 59 ? -11.838 -2.563 8.167 1.00 0.00 120 GLN A C 8
ATOM 13690 O O . GLN A 1 59 ? -11.908 -1.375 8.485 1.00 0.00 120 GLN A O 8
ATOM 13704 N N . THR A 1 60 ? -10.779 -3.321 8.434 1.00 0.00 121 THR A N 8
ATOM 13705 C CA . THR A 1 60 ? -9.615 -2.789 9.132 1.00 0.00 121 THR A CA 8
ATOM 13706 C C . THR A 1 60 ? -8.758 -1.937 8.203 1.00 0.00 121 THR A C 8
ATOM 13707 O O . THR A 1 60 ? -8.501 -0.767 8.480 1.00 0.00 121 THR A O 8
ATOM 13718 N N . ASN A 1 61 ? -8.320 -2.533 7.098 1.00 0.00 122 ASN A N 8
ATOM 13719 C CA . ASN A 1 61 ? -7.491 -1.827 6.127 1.00 0.00 122 ASN A CA 8
ATOM 13720 C C . ASN A 1 61 ? -8.155 -0.524 5.691 1.00 0.00 122 ASN A C 8
ATOM 13721 O O . ASN A 1 61 ? -7.579 0.555 5.830 1.00 0.00 122 ASN A O 8
ATOM 13732 N N . LEU A 1 62 ? -9.369 -0.633 5.163 1.00 0.00 123 LEU A N 8
ATOM 13733 C CA . LEU A 1 62 ? -10.113 0.536 4.707 1.00 0.00 123 LEU A CA 8
ATOM 13734 C C . LEU A 1 62 ? -10.162 1.607 5.791 1.00 0.00 123 LEU A C 8
ATOM 13735 O O . LEU A 1 62 ? -9.982 2.793 5.515 1.00 0.00 123 LEU A O 8
ATOM 13751 N N . ARG A 1 63 ? -10.405 1.181 7.026 1.00 0.00 124 ARG A N 8
ATOM 13752 C CA . ARG A 1 63 ? -10.477 2.104 8.153 1.00 0.00 124 ARG A CA 8
ATOM 13753 C C . ARG A 1 63 ? -9.265 3.030 8.175 1.00 0.00 124 ARG A C 8
ATOM 13754 O O . ARG A 1 63 ? -9.382 4.215 8.486 1.00 0.00 124 ARG A O 8
ATOM 13775 N N . ALA A 1 64 ? -8.101 2.481 7.844 1.00 0.00 125 ALA A N 8
ATOM 13776 C CA . ALA A 1 64 ? -6.868 3.257 7.825 1.00 0.00 125 ALA A CA 8
ATOM 13777 C C . ALA A 1 64 ? -6.938 4.374 6.789 1.00 0.00 125 ALA A C 8
ATOM 13778 O O . ALA A 1 64 ? -6.721 5.544 7.108 1.00 0.00 125 ALA A O 8
ATOM 13785 N N . ILE A 1 65 ? -7.243 4.007 5.549 1.00 0.00 126 ILE A N 8
ATOM 13786 C CA . ILE A 1 65 ? -7.343 4.979 4.467 1.00 0.00 126 ILE A CA 8
ATOM 13787 C C . ILE A 1 65 ? -8.672 5.725 4.519 1.00 0.00 126 ILE A C 8
ATOM 13788 O O . ILE A 1 65 ? -8.705 6.944 4.691 1.00 0.00 126 ILE A O 8
ATOM 13804 N N . ILE A 1 66 ? -9.766 4.984 4.372 1.00 0.00 127 ILE A N 8
ATOM 13805 C CA . ILE A 1 66 ? -11.098 5.575 4.405 1.00 0.00 127 ILE A CA 8
ATOM 13806 C C . ILE A 1 66 ? -11.261 6.496 5.610 1.00 0.00 127 ILE A C 8
ATOM 13807 O O . ILE A 1 66 ? -11.876 7.557 5.515 1.00 0.00 127 ILE A O 8
ATOM 13823 N N . GLY A 1 67 ? -10.704 6.082 6.744 1.00 0.00 128 GLY A N 8
ATOM 13824 C CA . GLY A 1 67 ? -10.797 6.881 7.951 1.00 0.00 128 GLY A CA 8
ATOM 13825 C C . GLY A 1 67 ? -10.366 8.317 7.730 1.00 0.00 128 GLY A C 8
ATOM 13826 O O . GLY A 1 67 ? -10.858 9.228 8.395 1.00 0.00 128 GLY A O 8
ATOM 13830 N N . GLU A 1 68 ? -9.443 8.520 6.795 1.00 0.00 129 GLU A N 8
ATOM 13831 C CA . GLU A 1 68 ? -8.945 9.856 6.491 1.00 0.00 129 GLU A CA 8
ATOM 13832 C C . GLU A 1 68 ? -9.171 10.200 5.022 1.00 0.00 129 GLU A C 8
ATOM 13833 O O . GLU A 1 68 ? -8.583 9.585 4.132 1.00 0.00 129 GLU A O 8
ATOM 13845 N N . MET A 1 69 ? -10.027 11.186 4.776 1.00 0.00 130 MET A N 8
ATOM 13846 C CA . MET A 1 69 ? -10.331 11.612 3.414 1.00 0.00 130 MET A CA 8
ATOM 13847 C C . MET A 1 69 ? -11.186 12.875 3.418 1.00 0.00 130 MET A C 8
ATOM 13848 O O . MET A 1 69 ? -11.453 13.451 4.472 1.00 0.00 130 MET A O 8
ATOM 13862 N N . GLU A 1 70 ? -11.612 13.299 2.232 1.00 0.00 131 GLU A N 8
ATOM 13863 C CA . GLU A 1 70 ? -12.436 14.495 2.101 1.00 0.00 131 GLU A CA 8
ATOM 13864 C C . GLU A 1 70 ? -13.791 14.157 1.486 1.00 0.00 131 GLU A C 8
ATOM 13865 O O . GLU A 1 70 ? -13.871 13.446 0.484 1.00 0.00 131 GLU A O 8
ATOM 13877 N N . LEU A 1 71 ? -14.854 14.671 2.094 1.00 0.00 132 LEU A N 8
ATOM 13878 C CA . LEU A 1 71 ? -16.208 14.424 1.608 1.00 0.00 132 LEU A CA 8
ATOM 13879 C C . LEU A 1 71 ? -16.236 14.363 0.084 1.00 0.00 132 LEU A C 8
ATOM 13880 O O . LEU A 1 71 ? -17.054 13.656 -0.503 1.00 0.00 132 LEU A O 8
ATOM 13896 N N . ASP A 1 72 ? -15.337 15.108 -0.549 1.00 0.00 133 ASP A N 8
ATOM 13897 C CA . ASP A 1 72 ? -15.256 15.137 -2.005 1.00 0.00 133 ASP A CA 8
ATOM 13898 C C . ASP A 1 72 ? -14.300 14.064 -2.517 1.00 0.00 133 ASP A C 8
ATOM 13899 O O . ASP A 1 72 ? -14.662 13.254 -3.369 1.00 0.00 133 ASP A O 8
ATOM 13908 N N . GLU A 1 73 ? -13.079 14.068 -1.993 1.00 0.00 134 GLU A N 8
ATOM 13909 C CA . GLU A 1 73 ? -12.070 13.097 -2.399 1.00 0.00 134 GLU A CA 8
ATOM 13910 C C . GLU A 1 73 ? -12.660 11.690 -2.454 1.00 0.00 134 GLU A C 8
ATOM 13911 O O . GLU A 1 73 ? -12.322 10.895 -3.332 1.00 0.00 134 GLU A O 8
ATOM 13923 N N . THR A 1 74 ? -13.546 11.389 -1.510 1.00 0.00 135 THR A N 8
ATOM 13924 C CA . THR A 1 74 ? -14.183 10.080 -1.448 1.00 0.00 135 THR A CA 8
ATOM 13925 C C . THR A 1 74 ? -14.722 9.666 -2.813 1.00 0.00 135 THR A C 8
ATOM 13926 O O . THR A 1 74 ? -14.245 8.702 -3.413 1.00 0.00 135 THR A O 8
ATOM 13937 N N . LEU A 1 75 ? -15.717 10.400 -3.298 1.00 0.00 136 LEU A N 8
ATOM 13938 C CA . LEU A 1 75 ? -16.321 10.109 -4.593 1.00 0.00 136 LEU A CA 8
ATOM 13939 C C . LEU A 1 75 ? -15.337 10.382 -5.726 1.00 0.00 136 LEU A C 8
ATOM 13940 O O . LEU A 1 75 ? -15.400 9.753 -6.782 1.00 0.00 136 LEU A O 8
ATOM 13956 N N . SER A 1 76 ? -14.427 11.324 -5.499 1.00 0.00 137 SER A N 8
ATOM 13957 C CA . SER A 1 76 ? -13.429 11.681 -6.501 1.00 0.00 137 SER A CA 8
ATOM 13958 C C . SER A 1 76 ? -12.071 11.078 -6.155 1.00 0.00 137 SER A C 8
ATOM 13959 O O . SER A 1 76 ? -11.034 11.714 -6.333 1.00 0.00 137 SER A O 8
ATOM 13967 N N . GLY A 1 77 ? -12.087 9.844 -5.660 1.00 0.00 138 GLY A N 8
ATOM 13968 C CA . GLY A 1 77 ? -10.852 9.175 -5.296 1.00 0.00 138 GLY A CA 8
ATOM 13969 C C . GLY A 1 77 ? -11.033 7.680 -5.121 1.00 0.00 138 GLY A C 8
ATOM 13970 O O . GLY A 1 77 ? -10.790 7.141 -4.042 1.00 0.00 138 GLY A O 8
ATOM 13974 N N . ARG A 1 78 ? -11.461 7.009 -6.185 1.00 0.00 139 ARG A N 8
ATOM 13975 C CA . ARG A 1 78 ? -11.677 5.567 -6.144 1.00 0.00 139 ARG A CA 8
ATOM 13976 C C . ARG A 1 78 ? -10.408 4.816 -6.536 1.00 0.00 139 ARG A C 8
ATOM 13977 O O . ARG A 1 78 ? -10.137 3.727 -6.029 1.00 0.00 139 ARG A O 8
ATOM 13998 N N . ASP A 1 79 ? -9.635 5.405 -7.442 1.00 0.00 140 ASP A N 8
ATOM 13999 C CA . ASP A 1 79 ? -8.394 4.792 -7.903 1.00 0.00 140 ASP A CA 8
ATOM 14000 C C . ASP A 1 79 ? -7.411 4.621 -6.749 1.00 0.00 140 ASP A C 8
ATOM 14001 O O . ASP A 1 79 ? -6.768 3.579 -6.618 1.00 0.00 140 ASP A O 8
ATOM 14010 N N . ILE A 1 80 ? -7.300 5.650 -5.916 1.00 0.00 141 ILE A N 8
ATOM 14011 C CA . ILE A 1 80 ? -6.396 5.614 -4.774 1.00 0.00 141 ILE A CA 8
ATOM 14012 C C . ILE A 1 80 ? -6.857 4.593 -3.739 1.00 0.00 141 ILE A C 8
ATOM 14013 O O . ILE A 1 80 ? -6.079 3.747 -3.297 1.00 0.00 141 ILE A O 8
ATOM 14029 N N . ILE A 1 81 ? -8.128 4.677 -3.360 1.00 0.00 142 ILE A N 8
ATOM 14030 C CA . ILE A 1 81 ? -8.694 3.758 -2.380 1.00 0.00 142 ILE A CA 8
ATOM 14031 C C . ILE A 1 81 ? -8.545 2.310 -2.834 1.00 0.00 142 ILE A C 8
ATOM 14032 O O . ILE A 1 81 ? -8.066 1.460 -2.084 1.00 0.00 142 ILE A O 8
ATOM 14048 N N . ASN A 1 82 ? -8.958 2.036 -4.067 1.00 0.00 143 ASN A N 8
ATOM 14049 C CA . ASN A 1 82 ? -8.870 0.691 -4.622 1.00 0.00 143 ASN A CA 8
ATOM 14050 C C . ASN A 1 82 ? -7.430 0.186 -4.598 1.00 0.00 143 ASN A C 8
ATOM 14051 O O . ASN A 1 82 ? -7.143 -0.875 -4.044 1.00 0.00 143 ASN A O 8
ATOM 14062 N N . ALA A 1 83 ? -6.529 0.954 -5.201 1.00 0.00 144 ALA A N 8
ATOM 14063 C CA . ALA A 1 83 ? -5.120 0.587 -5.247 1.00 0.00 144 ALA A CA 8
ATOM 14064 C C . ALA A 1 83 ? -4.632 0.113 -3.882 1.00 0.00 144 ALA A C 8
ATOM 14065 O O . ALA A 1 83 ? -4.039 -0.960 -3.762 1.00 0.00 144 ALA A O 8
ATOM 14072 N N . ARG A 1 84 ? -4.883 0.919 -2.856 1.00 0.00 145 ARG A N 8
ATOM 14073 C CA . ARG A 1 84 ? -4.468 0.582 -1.500 1.00 0.00 145 ARG A CA 8
ATOM 14074 C C . ARG A 1 84 ? -4.985 -0.797 -1.099 1.00 0.00 145 ARG A C 8
ATOM 14075 O O . ARG A 1 84 ? -4.212 -1.746 -0.962 1.00 0.00 145 ARG A O 8
ATOM 14096 N N . LEU A 1 85 ? -6.296 -0.899 -0.912 1.00 0.00 146 LEU A N 8
ATOM 14097 C CA . LEU A 1 85 ? -6.917 -2.161 -0.526 1.00 0.00 146 LEU A CA 8
ATOM 14098 C C . LEU A 1 85 ? -6.568 -3.266 -1.518 1.00 0.00 146 LEU A C 8
ATOM 14099 O O . LEU A 1 85 ? -5.926 -4.254 -1.162 1.00 0.00 146 LEU A O 8
ATOM 14115 N N . ARG A 1 86 ? -6.993 -3.090 -2.765 1.00 0.00 147 ARG A N 8
ATOM 14116 C CA . ARG A 1 86 ? -6.724 -4.071 -3.810 1.00 0.00 147 ARG A CA 8
ATOM 14117 C C . ARG A 1 86 ? -5.294 -4.595 -3.708 1.00 0.00 147 ARG A C 8
ATOM 14118 O O . ARG A 1 86 ? -5.030 -5.763 -3.991 1.00 0.00 147 ARG A O 8
ATOM 14139 N N . GLU A 1 87 ? -4.377 -3.722 -3.304 1.00 0.00 148 GLU A N 8
ATOM 14140 C CA . GLU A 1 87 ? -2.974 -4.097 -3.167 1.00 0.00 148 GLU A CA 8
ATOM 14141 C C . GLU A 1 87 ? -2.746 -4.889 -1.882 1.00 0.00 148 GLU A C 8
ATOM 14142 O O . GLU A 1 87 ? -2.249 -6.014 -1.915 1.00 0.00 148 GLU A O 8
ATOM 14154 N N . GLU A 1 88 ? -3.112 -4.291 -0.753 1.00 0.00 149 GLU A N 8
ATOM 14155 C CA . GLU A 1 88 ? -2.945 -4.940 0.543 1.00 0.00 149 GLU A CA 8
ATOM 14156 C C . GLU A 1 88 ? -3.639 -6.299 0.564 1.00 0.00 149 GLU A C 8
ATOM 14157 O O . GLU A 1 88 ? -3.013 -7.324 0.838 1.00 0.00 149 GLU A O 8
ATOM 14169 N N . LEU A 1 89 ? -4.935 -6.299 0.273 1.00 0.00 150 LEU A N 8
ATOM 14170 C CA . LEU A 1 89 ? -5.715 -7.532 0.259 1.00 0.00 150 LEU A CA 8
ATOM 14171 C C . LEU A 1 89 ? -5.076 -8.571 -0.657 1.00 0.00 150 LEU A C 8
ATOM 14172 O O . LEU A 1 89 ? -5.105 -9.768 -0.370 1.00 0.00 150 LEU A O 8
ATOM 14188 N N . ASP A 1 90 ? -4.497 -8.105 -1.758 1.00 0.00 151 ASP A N 8
ATOM 14189 C CA . ASP A 1 90 ? -3.846 -8.993 -2.714 1.00 0.00 151 ASP A CA 8
ATOM 14190 C C . ASP A 1 90 ? -2.641 -9.683 -2.083 1.00 0.00 151 ASP A C 8
ATOM 14191 O O . ASP A 1 90 ? -2.131 -10.672 -2.609 1.00 0.00 151 ASP A O 8
ATOM 14200 N N . LYS A 1 91 ? -2.189 -9.154 -0.951 1.00 0.00 152 LYS A N 8
ATOM 14201 C CA . LYS A 1 91 ? -1.044 -9.717 -0.246 1.00 0.00 152 LYS A CA 8
ATOM 14202 C C . LYS A 1 91 ? -1.475 -10.864 0.663 1.00 0.00 152 LYS A C 8
ATOM 14203 O O . LYS A 1 91 ? -0.830 -11.912 0.703 1.00 0.00 152 LYS A O 8
ATOM 14222 N N . ILE A 1 92 ? -2.568 -10.659 1.389 1.00 0.00 153 ILE A N 8
ATOM 14223 C CA . ILE A 1 92 ? -3.086 -11.677 2.295 1.00 0.00 153 ILE A CA 8
ATOM 14224 C C . ILE A 1 92 ? -3.712 -12.833 1.522 1.00 0.00 153 ILE A C 8
ATOM 14225 O O . ILE A 1 92 ? -4.117 -13.838 2.106 1.00 0.00 153 ILE A O 8
ATOM 14241 N N . THR A 1 93 ? -3.787 -12.684 0.203 1.00 0.00 154 THR A N 8
ATOM 14242 C CA . THR A 1 93 ? -4.363 -13.715 -0.651 1.00 0.00 154 THR A CA 8
ATOM 14243 C C . THR A 1 93 ? -3.275 -14.514 -1.359 1.00 0.00 154 THR A C 8
ATOM 14244 O O . THR A 1 93 ? -3.396 -15.727 -1.533 1.00 0.00 154 THR A O 8
ATOM 14255 N N . ASP A 1 94 ? -2.213 -13.827 -1.764 1.00 0.00 155 ASP A N 8
ATOM 14256 C CA . ASP A 1 94 ? -1.101 -14.474 -2.452 1.00 0.00 155 ASP A CA 8
ATOM 14257 C C . ASP A 1 94 ? -0.655 -15.727 -1.706 1.00 0.00 155 ASP A C 8
ATOM 14258 O O . ASP A 1 94 ? -0.010 -16.606 -2.278 1.00 0.00 155 ASP A O 8
ATOM 14267 N N . ARG A 1 95 ? -1.002 -15.801 -0.425 1.00 0.00 156 ARG A N 8
ATOM 14268 C CA . ARG A 1 95 ? -0.635 -16.946 0.401 1.00 0.00 156 ARG A CA 8
ATOM 14269 C C . ARG A 1 95 ? -1.679 -18.052 0.291 1.00 0.00 156 ARG A C 8
ATOM 14270 O O . ARG A 1 95 ? -1.350 -19.237 0.343 1.00 0.00 156 ARG A O 8
ATOM 14291 N N . TRP A 1 96 ? -2.938 -17.657 0.138 1.00 0.00 157 TRP A N 8
ATOM 14292 C CA . TRP A 1 96 ? -4.031 -18.616 0.021 1.00 0.00 157 TRP A CA 8
ATOM 14293 C C . TRP A 1 96 ? -4.210 -19.064 -1.425 1.00 0.00 157 TRP A C 8
ATOM 14294 O O . TRP A 1 96 ? -5.264 -19.577 -1.800 1.00 0.00 157 TRP A O 8
ATOM 14315 N N . GLY A 1 97 ? -3.174 -18.866 -2.234 1.00 0.00 158 GLY A N 8
ATOM 14316 C CA . GLY A 1 97 ? -3.238 -19.255 -3.631 1.00 0.00 158 GLY A CA 8
ATOM 14317 C C . GLY A 1 97 ? -4.289 -18.481 -4.401 1.00 0.00 158 GLY A C 8
ATOM 14318 O O . GLY A 1 97 ? -4.722 -18.904 -5.472 1.00 0.00 158 GLY A O 8
ATOM 14322 N N . VAL A 1 98 ? -4.703 -17.342 -3.853 1.00 0.00 159 VAL A N 8
ATOM 14323 C CA . VAL A 1 98 ? -5.710 -16.507 -4.495 1.00 0.00 159 VAL A CA 8
ATOM 14324 C C . VAL A 1 98 ? -5.198 -15.085 -4.697 1.00 0.00 159 VAL A C 8
ATOM 14325 O O . VAL A 1 98 ? -4.404 -14.580 -3.903 1.00 0.00 159 VAL A O 8
ATOM 14338 N N . LYS A 1 99 ? -5.657 -14.444 -5.766 1.00 0.00 160 LYS A N 8
ATOM 14339 C CA . LYS A 1 99 ? -5.248 -13.078 -6.074 1.00 0.00 160 LYS A CA 8
ATOM 14340 C C . LYS A 1 99 ? -6.462 -12.187 -6.315 1.00 0.00 160 LYS A C 8
ATOM 14341 O O . LYS A 1 99 ? -7.494 -12.648 -6.805 1.00 0.00 160 LYS A O 8
ATOM 14360 N N . ILE A 1 100 ? -6.331 -10.911 -5.969 1.00 0.00 161 ILE A N 8
ATOM 14361 C CA . ILE A 1 100 ? -7.417 -9.956 -6.151 1.00 0.00 161 ILE A CA 8
ATOM 14362 C C . ILE A 1 100 ? -7.362 -9.317 -7.535 1.00 0.00 161 ILE A C 8
ATOM 14363 O O . ILE A 1 100 ? -6.575 -8.402 -7.778 1.00 0.00 161 ILE A O 8
ATOM 14379 N N . THR A 1 101 ? -8.205 -9.805 -8.440 1.00 0.00 162 THR A N 8
ATOM 14380 C CA . THR A 1 101 ? -8.253 -9.281 -9.799 1.00 0.00 162 THR A CA 8
ATOM 14381 C C . THR A 1 101 ? -8.401 -7.764 -9.800 1.00 0.00 162 THR A C 8
ATOM 14382 O O . THR A 1 101 ? -7.640 -7.057 -10.460 1.00 0.00 162 THR A O 8
ATOM 14393 N N . ARG A 1 102 ? -9.384 -7.270 -9.055 1.00 0.00 163 ARG A N 8
ATOM 14394 C CA . ARG A 1 102 ? -9.632 -5.836 -8.970 1.00 0.00 163 ARG A CA 8
ATOM 14395 C C . ARG A 1 102 ? -10.527 -5.508 -7.778 1.00 0.00 163 ARG A C 8
ATOM 14396 O O . ARG A 1 102 ? -10.891 -6.391 -7.000 1.00 0.00 163 ARG A O 8
ATOM 14417 N N . VAL A 1 103 ? -10.879 -4.234 -7.642 1.00 0.00 164 VAL A N 8
ATOM 14418 C CA . VAL A 1 103 ? -11.732 -3.789 -6.546 1.00 0.00 164 VAL A CA 8
ATOM 14419 C C . VAL A 1 103 ? -12.733 -2.741 -7.019 1.00 0.00 164 VAL A C 8
ATOM 14420 O O . VAL A 1 103 ? -12.419 -1.908 -7.868 1.00 0.00 164 VAL A O 8
ATOM 14433 N N . GLU A 1 104 ? -13.939 -2.789 -6.462 1.00 0.00 165 GLU A N 8
ATOM 14434 C CA . GLU A 1 104 ? -14.986 -1.842 -6.827 1.00 0.00 165 GLU A CA 8
ATOM 14435 C C . GLU A 1 104 ? -15.496 -1.093 -5.599 1.00 0.00 165 GLU A C 8
ATOM 14436 O O . GLU A 1 104 ? -15.701 -1.685 -4.539 1.00 0.00 165 GLU A O 8
ATOM 14448 N N . ILE A 1 105 ? -15.697 0.211 -5.751 1.00 0.00 166 ILE A N 8
ATOM 14449 C CA . ILE A 1 105 ? -16.182 1.041 -4.655 1.00 0.00 166 ILE A CA 8
ATOM 14450 C C . ILE A 1 105 ? -17.635 1.450 -4.877 1.00 0.00 166 ILE A C 8
ATOM 14451 O O . ILE A 1 105 ? -17.971 2.051 -5.897 1.00 0.00 166 ILE A O 8
ATOM 14467 N N . GLN A 1 106 ? -18.490 1.121 -3.915 1.00 0.00 167 GLN A N 8
ATOM 14468 C CA . GLN A 1 106 ? -19.907 1.455 -4.005 1.00 0.00 167 GLN A CA 8
ATOM 14469 C C . GLN A 1 106 ? -20.142 2.923 -3.664 1.00 0.00 167 GLN A C 8
ATOM 14470 O O . GLN A 1 106 ? -19.327 3.552 -2.989 1.00 0.00 167 GLN A O 8
ATOM 14484 N N . ARG A 1 107 ? -21.262 3.462 -4.136 1.00 0.00 168 ARG A N 8
ATOM 14485 C CA . ARG A 1 107 ? -21.604 4.856 -3.882 1.00 0.00 168 ARG A CA 8
ATOM 14486 C C . ARG A 1 107 ? -21.306 5.234 -2.434 1.00 0.00 168 ARG A C 8
ATOM 14487 O O . ARG A 1 107 ? -21.242 4.371 -1.558 1.00 0.00 168 ARG A O 8
ATOM 14508 N N . ILE A 1 108 ? -21.126 6.528 -2.191 1.00 0.00 169 ILE A N 8
ATOM 14509 C CA . ILE A 1 108 ? -20.836 7.019 -0.850 1.00 0.00 169 ILE A CA 8
ATOM 14510 C C . ILE A 1 108 ? -22.011 7.815 -0.290 1.00 0.00 169 ILE A C 8
ATOM 14511 O O . ILE A 1 108 ? -22.822 8.355 -1.042 1.00 0.00 169 ILE A O 8
ATOM 14527 N N . ASP A 1 109 ? -22.094 7.883 1.034 1.00 0.00 170 ASP A N 8
ATOM 14528 C CA . ASP A 1 109 ? -23.168 8.614 1.696 1.00 0.00 170 ASP A CA 8
ATOM 14529 C C . ASP A 1 109 ? -22.621 9.833 2.434 1.00 0.00 170 ASP A C 8
ATOM 14530 O O . ASP A 1 109 ? -21.781 9.722 3.327 1.00 0.00 170 ASP A O 8
ATOM 14539 N N . PRO A 1 110 ? -23.107 11.023 2.052 1.00 0.00 171 PRO A N 8
ATOM 14540 C CA . PRO A 1 110 ? -22.681 12.285 2.664 1.00 0.00 171 PRO A CA 8
ATOM 14541 C C . PRO A 1 110 ? -23.178 12.431 4.098 1.00 0.00 171 PRO A C 8
ATOM 14542 O O . PRO A 1 110 ? -24.004 11.653 4.577 1.00 0.00 171 PRO A O 8
ATOM 14553 N N . PRO A 1 111 ? -22.667 13.452 4.802 1.00 0.00 172 PRO A N 8
ATOM 14554 C CA . PRO A 1 111 ? -23.047 13.725 6.191 1.00 0.00 172 PRO A CA 8
ATOM 14555 C C . PRO A 1 111 ? -24.480 14.231 6.312 1.00 0.00 172 PRO A C 8
ATOM 14556 O O . PRO A 1 111 ? -24.852 15.228 5.692 1.00 0.00 172 PRO A O 8
ATOM 14567 N N . LYS A 1 112 ? -25.282 13.539 7.114 1.00 0.00 173 LYS A N 8
ATOM 14568 C CA . LYS A 1 112 ? -26.675 13.919 7.318 1.00 0.00 173 LYS A CA 8
ATOM 14569 C C . LYS A 1 112 ? -26.773 15.275 8.011 1.00 0.00 173 LYS A C 8
ATOM 14570 O O . LYS A 1 112 ? -25.780 15.797 8.517 1.00 0.00 173 LYS A O 8
ATOM 14589 N N . ASP A 1 113 ? -27.976 15.838 8.030 1.00 0.00 174 ASP A N 8
ATOM 14590 C CA . ASP A 1 113 ? -28.204 17.132 8.663 1.00 0.00 174 ASP A CA 8
ATOM 14591 C C . ASP A 1 113 ? -28.779 16.957 10.065 1.00 0.00 174 ASP A C 8
ATOM 14592 O O . ASP A 1 113 ? -28.684 17.856 10.902 1.00 0.00 174 ASP A O 8
ATOM 14601 N N . GLY A 1 1 ? -9.222 -36.575 -10.503 1.00 0.00 62 GLY A N 9
ATOM 14602 C CA . GLY A 1 1 ? -8.156 -35.596 -10.394 1.00 0.00 62 GLY A CA 9
ATOM 14603 C C . GLY A 1 1 ? -8.669 -34.221 -10.014 1.00 0.00 62 GLY A C 9
ATOM 14604 O O . GLY A 1 1 ? -9.378 -34.068 -9.019 1.00 0.00 62 GLY A O 9
ATOM 14608 N N . SER A 1 2 ? -8.309 -33.217 -10.807 1.00 0.00 63 SER A N 9
ATOM 14609 C CA . SER A 1 2 ? -8.733 -31.846 -10.545 1.00 0.00 63 SER A CA 9
ATOM 14610 C C . SER A 1 2 ? -9.357 -31.223 -11.790 1.00 0.00 63 SER A C 9
ATOM 14611 O O . SER A 1 2 ? -8.712 -31.116 -12.834 1.00 0.00 63 SER A O 9
ATOM 14619 N N . ASP A 1 3 ? -10.615 -30.814 -11.673 1.00 0.00 64 ASP A N 9
ATOM 14620 C CA . ASP A 1 3 ? -11.327 -30.200 -12.788 1.00 0.00 64 ASP A CA 9
ATOM 14621 C C . ASP A 1 3 ? -10.588 -28.963 -13.289 1.00 0.00 64 ASP A C 9
ATOM 14622 O O . ASP A 1 3 ? -9.710 -28.433 -12.608 1.00 0.00 64 ASP A O 9
ATOM 14631 N N . HIS A 1 4 ? -10.949 -28.508 -14.485 1.00 0.00 65 HIS A N 9
ATOM 14632 C CA . HIS A 1 4 ? -10.321 -27.333 -15.078 1.00 0.00 65 HIS A CA 9
ATOM 14633 C C . HIS A 1 4 ? -10.812 -26.055 -14.404 1.00 0.00 65 HIS A C 9
ATOM 14634 O O . HIS A 1 4 ? -11.808 -26.067 -13.681 1.00 0.00 65 HIS A O 9
ATOM 14649 N N . VAL A 1 5 ? -10.106 -24.955 -14.646 1.00 0.00 66 VAL A N 9
ATOM 14650 C CA . VAL A 1 5 ? -10.471 -23.670 -14.063 1.00 0.00 66 VAL A CA 9
ATOM 14651 C C . VAL A 1 5 ? -10.371 -22.551 -15.094 1.00 0.00 66 VAL A C 9
ATOM 14652 O O . VAL A 1 5 ? -9.617 -22.650 -16.062 1.00 0.00 66 VAL A O 9
ATOM 14665 N N . ASP A 1 6 ? -11.137 -21.487 -14.879 1.00 0.00 67 ASP A N 9
ATOM 14666 C CA . ASP A 1 6 ? -11.135 -20.347 -15.789 1.00 0.00 67 ASP A CA 9
ATOM 14667 C C . ASP A 1 6 ? -10.691 -19.078 -15.069 1.00 0.00 67 ASP A C 9
ATOM 14668 O O . ASP A 1 6 ? -10.474 -19.083 -13.856 1.00 0.00 67 ASP A O 9
ATOM 14677 N N . LEU A 1 7 ? -10.557 -17.992 -15.823 1.00 0.00 68 LEU A N 9
ATOM 14678 C CA . LEU A 1 7 ? -10.138 -16.715 -15.257 1.00 0.00 68 LEU A CA 9
ATOM 14679 C C . LEU A 1 7 ? -11.337 -15.931 -14.733 1.00 0.00 68 LEU A C 9
ATOM 14680 O O . LEU A 1 7 ? -11.327 -14.701 -14.713 1.00 0.00 68 LEU A O 9
ATOM 14696 N N . ARG A 1 8 ? -12.369 -16.653 -14.307 1.00 0.00 69 ARG A N 9
ATOM 14697 C CA . ARG A 1 8 ? -13.575 -16.026 -13.782 1.00 0.00 69 ARG A CA 9
ATOM 14698 C C . ARG A 1 8 ? -13.332 -15.467 -12.383 1.00 0.00 69 ARG A C 9
ATOM 14699 O O . ARG A 1 8 ? -12.886 -16.184 -11.487 1.00 0.00 69 ARG A O 9
ATOM 14720 N N . GLU A 1 9 ? -13.629 -14.184 -12.204 1.00 0.00 70 GLU A N 9
ATOM 14721 C CA . GLU A 1 9 ? -13.441 -13.530 -10.914 1.00 0.00 70 GLU A CA 9
ATOM 14722 C C . GLU A 1 9 ? -14.759 -13.448 -10.148 1.00 0.00 70 GLU A C 9
ATOM 14723 O O . GLU A 1 9 ? -15.830 -13.334 -10.745 1.00 0.00 70 GLU A O 9
ATOM 14735 N N . HIS A 1 10 ? -14.671 -13.509 -8.823 1.00 0.00 71 HIS A N 9
ATOM 14736 C CA . HIS A 1 10 ? -15.856 -13.442 -7.975 1.00 0.00 71 HIS A CA 9
ATOM 14737 C C . HIS A 1 10 ? -15.832 -12.188 -7.107 1.00 0.00 71 HIS A C 9
ATOM 14738 O O . HIS A 1 10 ? -14.774 -11.758 -6.647 1.00 0.00 71 HIS A O 9
ATOM 14753 N N . VAL A 1 11 ? -17.006 -11.604 -6.886 1.00 0.00 72 VAL A N 9
ATOM 14754 C CA . VAL A 1 11 ? -17.120 -10.400 -6.073 1.00 0.00 72 VAL A CA 9
ATOM 14755 C C . VAL A 1 11 ? -17.443 -10.744 -4.623 1.00 0.00 72 VAL A C 9
ATOM 14756 O O . VAL A 1 11 ? -18.158 -11.708 -4.348 1.00 0.00 72 VAL A O 9
ATOM 14769 N N . ILE A 1 12 ? -16.911 -9.950 -3.700 1.00 0.00 73 ILE A N 9
ATOM 14770 C CA . ILE A 1 12 ? -17.145 -10.170 -2.278 1.00 0.00 73 ILE A CA 9
ATOM 14771 C C . ILE A 1 12 ? -18.055 -9.093 -1.697 1.00 0.00 73 ILE A C 9
ATOM 14772 O O . ILE A 1 12 ? -17.815 -7.899 -1.877 1.00 0.00 73 ILE A O 9
ATOM 14788 N N . ASP A 1 13 ? -19.100 -9.524 -0.998 1.00 0.00 74 ASP A N 9
ATOM 14789 C CA . ASP A 1 13 ? -20.046 -8.597 -0.388 1.00 0.00 74 ASP A CA 9
ATOM 14790 C C . ASP A 1 13 ? -19.593 -8.204 1.015 1.00 0.00 74 ASP A C 9
ATOM 14791 O O . ASP A 1 13 ? -19.787 -8.953 1.973 1.00 0.00 74 ASP A O 9
ATOM 14800 N N . VAL A 1 14 ? -18.989 -7.026 1.128 1.00 0.00 75 VAL A N 9
ATOM 14801 C CA . VAL A 1 14 ? -18.509 -6.533 2.414 1.00 0.00 75 VAL A CA 9
ATOM 14802 C C . VAL A 1 14 ? -19.403 -5.419 2.944 1.00 0.00 75 VAL A C 9
ATOM 14803 O O . VAL A 1 14 ? -19.790 -4.501 2.220 1.00 0.00 75 VAL A O 9
ATOM 14816 N N . PRO A 1 15 ? -19.742 -5.497 4.240 1.00 0.00 76 PRO A N 9
ATOM 14817 C CA . PRO A 1 15 ? -20.594 -4.502 4.898 1.00 0.00 76 PRO A CA 9
ATOM 14818 C C . PRO A 1 15 ? -19.895 -3.157 5.061 1.00 0.00 76 PRO A C 9
ATOM 14819 O O . PRO A 1 15 ? -18.671 -3.075 5.172 1.00 0.00 76 PRO A O 9
ATOM 14830 N N . PRO A 1 16 ? -20.688 -2.075 5.075 1.00 0.00 77 PRO A N 9
ATOM 14831 C CA . PRO A 1 16 ? -20.166 -0.713 5.226 1.00 0.00 77 PRO A CA 9
ATOM 14832 C C . PRO A 1 16 ? -19.619 -0.453 6.625 1.00 0.00 77 PRO A C 9
ATOM 14833 O O . PRO A 1 16 ? -19.942 -1.172 7.570 1.00 0.00 77 PRO A O 9
ATOM 14844 N N . GLN A 1 17 ? -18.792 0.579 6.750 1.00 0.00 78 GLN A N 9
ATOM 14845 C CA . GLN A 1 17 ? -18.201 0.933 8.035 1.00 0.00 78 GLN A CA 9
ATOM 14846 C C . GLN A 1 17 ? -18.174 2.447 8.223 1.00 0.00 78 GLN A C 9
ATOM 14847 O O . GLN A 1 17 ? -17.529 3.165 7.461 1.00 0.00 78 GLN A O 9
ATOM 14861 N N . GLU A 1 18 ? -18.880 2.924 9.244 1.00 0.00 79 GLU A N 9
ATOM 14862 C CA . GLU A 1 18 ? -18.938 4.352 9.531 1.00 0.00 79 GLU A CA 9
ATOM 14863 C C . GLU A 1 18 ? -17.657 4.822 10.214 1.00 0.00 79 GLU A C 9
ATOM 14864 O O . GLU A 1 18 ? -17.390 4.474 11.364 1.00 0.00 79 GLU A O 9
ATOM 14876 N N . VAL A 1 19 ? -16.866 5.614 9.496 1.00 0.00 80 VAL A N 9
ATOM 14877 C CA . VAL A 1 19 ? -15.613 6.132 10.032 1.00 0.00 80 VAL A CA 9
ATOM 14878 C C . VAL A 1 19 ? -15.548 7.650 9.906 1.00 0.00 80 VAL A C 9
ATOM 14879 O O . VAL A 1 19 ? -16.015 8.222 8.921 1.00 0.00 80 VAL A O 9
ATOM 14892 N N . ILE A 1 20 ? -14.966 8.297 10.911 1.00 0.00 81 ILE A N 9
ATOM 14893 C CA . ILE A 1 20 ? -14.838 9.749 10.912 1.00 0.00 81 ILE A CA 9
ATOM 14894 C C . ILE A 1 20 ? -13.771 10.208 9.923 1.00 0.00 81 ILE A C 9
ATOM 14895 O O . ILE A 1 20 ? -12.574 10.070 10.179 1.00 0.00 81 ILE A O 9
ATOM 14911 N N . CYS A 1 21 ? -14.213 10.754 8.796 1.00 0.00 82 CYS A N 9
ATOM 14912 C CA . CYS A 1 21 ? -13.295 11.235 7.769 1.00 0.00 82 CYS A CA 9
ATOM 14913 C C . CYS A 1 21 ? -12.244 12.162 8.370 1.00 0.00 82 CYS A C 9
ATOM 14914 O O . CYS A 1 21 ? -12.237 12.413 9.576 1.00 0.00 82 CYS A O 9
ATOM 14922 N N . LYS A 1 22 ? -11.354 12.668 7.522 1.00 0.00 83 LYS A N 9
ATOM 14923 C CA . LYS A 1 22 ? -10.297 13.567 7.968 1.00 0.00 83 LYS A CA 9
ATOM 14924 C C . LYS A 1 22 ? -10.878 14.886 8.467 1.00 0.00 83 LYS A C 9
ATOM 14925 O O . LYS A 1 22 ? -10.377 15.473 9.426 1.00 0.00 83 LYS A O 9
ATOM 14944 N N . ASP A 1 23 ? -11.938 15.345 7.810 1.00 0.00 84 ASP A N 9
ATOM 14945 C CA . ASP A 1 23 ? -12.589 16.594 8.189 1.00 0.00 84 ASP A CA 9
ATOM 14946 C C . ASP A 1 23 ? -13.608 16.361 9.300 1.00 0.00 84 ASP A C 9
ATOM 14947 O O . ASP A 1 23 ? -14.600 17.080 9.407 1.00 0.00 84 ASP A O 9
ATOM 14956 N N . ASN A 1 24 ? -13.354 15.350 10.125 1.00 0.00 85 ASN A N 9
ATOM 14957 C CA . ASN A 1 24 ? -14.250 15.021 11.228 1.00 0.00 85 ASN A CA 9
ATOM 14958 C C . ASN A 1 24 ? -15.694 14.919 10.745 1.00 0.00 85 ASN A C 9
ATOM 14959 O O . ASN A 1 24 ? -16.593 15.548 11.303 1.00 0.00 85 ASN A O 9
ATOM 14970 N N . VAL A 1 25 ? -15.908 14.123 9.702 1.00 0.00 86 VAL A N 9
ATOM 14971 C CA . VAL A 1 25 ? -17.242 13.937 9.144 1.00 0.00 86 VAL A CA 9
ATOM 14972 C C . VAL A 1 25 ? -17.642 12.466 9.153 1.00 0.00 86 VAL A C 9
ATOM 14973 O O . VAL A 1 25 ? -16.945 11.619 8.594 1.00 0.00 86 VAL A O 9
ATOM 14986 N N . VAL A 1 26 ? -18.769 12.168 9.791 1.00 0.00 87 VAL A N 9
ATOM 14987 C CA . VAL A 1 26 ? -19.264 10.799 9.872 1.00 0.00 87 VAL A CA 9
ATOM 14988 C C . VAL A 1 26 ? -20.032 10.417 8.612 1.00 0.00 87 VAL A C 9
ATOM 14989 O O . VAL A 1 26 ? -21.071 11.001 8.304 1.00 0.00 87 VAL A O 9
ATOM 15002 N N . VAL A 1 27 ? -19.514 9.431 7.885 1.00 0.00 88 VAL A N 9
ATOM 15003 C CA . VAL A 1 27 ? -20.151 8.969 6.658 1.00 0.00 88 VAL A CA 9
ATOM 15004 C C . VAL A 1 27 ? -20.071 7.452 6.535 1.00 0.00 88 VAL A C 9
ATOM 15005 O O . VAL A 1 27 ? -19.186 6.817 7.109 1.00 0.00 88 VAL A O 9
ATOM 15018 N N . THR A 1 28 ? -21.002 6.874 5.781 1.00 0.00 89 THR A N 9
ATOM 15019 C CA . THR A 1 28 ? -21.037 5.431 5.583 1.00 0.00 89 THR A CA 9
ATOM 15020 C C . THR A 1 28 ? -20.439 5.047 4.234 1.00 0.00 89 THR A C 9
ATOM 15021 O O . THR A 1 28 ? -20.890 5.513 3.188 1.00 0.00 89 THR A O 9
ATOM 15032 N N . VAL A 1 29 ? -19.420 4.193 4.266 1.00 0.00 90 VAL A N 9
ATOM 15033 C CA . VAL A 1 29 ? -18.761 3.745 3.045 1.00 0.00 90 VAL A CA 9
ATOM 15034 C C . VAL A 1 29 ? -18.981 2.253 2.818 1.00 0.00 90 VAL A C 9
ATOM 15035 O O . VAL A 1 29 ? -19.468 1.546 3.700 1.00 0.00 90 VAL A O 9
ATOM 15048 N N . ASP A 1 30 ? -18.620 1.782 1.629 1.00 0.00 91 ASP A N 9
ATOM 15049 C CA . ASP A 1 30 ? -18.777 0.374 1.286 1.00 0.00 91 ASP A CA 9
ATOM 15050 C C . ASP A 1 30 ? -18.173 0.078 -0.084 1.00 0.00 91 ASP A C 9
ATOM 15051 O O . ASP A 1 30 ? -18.370 0.834 -1.036 1.00 0.00 91 ASP A O 9
ATOM 15060 N N . ALA A 1 31 ? -17.438 -1.025 -0.176 1.00 0.00 92 ALA A N 9
ATOM 15061 C CA . ALA A 1 31 ? -16.807 -1.420 -1.429 1.00 0.00 92 ALA A CA 9
ATOM 15062 C C . ALA A 1 31 ? -16.593 -2.929 -1.484 1.00 0.00 92 ALA A C 9
ATOM 15063 O O . ALA A 1 31 ? -16.348 -3.569 -0.461 1.00 0.00 92 ALA A O 9
ATOM 15070 N N . VAL A 1 32 ? -16.689 -3.492 -2.684 1.00 0.00 93 VAL A N 9
ATOM 15071 C CA . VAL A 1 32 ? -16.505 -4.927 -2.872 1.00 0.00 93 VAL A CA 9
ATOM 15072 C C . VAL A 1 32 ? -15.074 -5.248 -3.287 1.00 0.00 93 VAL A C 9
ATOM 15073 O O . VAL A 1 32 ? -14.311 -4.359 -3.665 1.00 0.00 93 VAL A O 9
ATOM 15086 N N . VAL A 1 33 ? -14.715 -6.526 -3.215 1.00 0.00 94 VAL A N 9
ATOM 15087 C CA . VAL A 1 33 ? -13.375 -6.966 -3.584 1.00 0.00 94 VAL A CA 9
ATOM 15088 C C . VAL A 1 33 ? -13.430 -8.195 -4.486 1.00 0.00 94 VAL A C 9
ATOM 15089 O O . VAL A 1 33 ? -14.064 -9.195 -4.151 1.00 0.00 94 VAL A O 9
ATOM 15102 N N . TYR A 1 34 ? -12.760 -8.112 -5.630 1.00 0.00 95 TYR A N 9
ATOM 15103 C CA . TYR A 1 34 ? -12.733 -9.216 -6.581 1.00 0.00 95 TYR A CA 9
ATOM 15104 C C . TYR A 1 34 ? -11.614 -10.197 -6.246 1.00 0.00 95 TYR A C 9
ATOM 15105 O O . TYR A 1 34 ? -10.656 -9.851 -5.554 1.00 0.00 95 TYR A O 9
ATOM 15123 N N . TYR A 1 35 ? -11.743 -11.423 -6.741 1.00 0.00 96 TYR A N 9
ATOM 15124 C CA . TYR A 1 35 ? -10.745 -12.456 -6.493 1.00 0.00 96 TYR A CA 9
ATOM 15125 C C . TYR A 1 35 ? -10.937 -13.638 -7.439 1.00 0.00 96 TYR A C 9
ATOM 15126 O O . TYR A 1 35 ? -12.037 -13.875 -7.937 1.00 0.00 96 TYR A O 9
ATOM 15144 N N . GLN A 1 36 ? -9.858 -14.375 -7.682 1.00 0.00 97 GLN A N 9
ATOM 15145 C CA . GLN A 1 36 ? -9.907 -15.532 -8.568 1.00 0.00 97 GLN A CA 9
ATOM 15146 C C . GLN A 1 36 ? -8.957 -16.625 -8.089 1.00 0.00 97 GLN A C 9
ATOM 15147 O O . GLN A 1 36 ? -7.760 -16.392 -7.923 1.00 0.00 97 GLN A O 9
ATOM 15161 N N . VAL A 1 37 ? -9.499 -17.818 -7.870 1.00 0.00 98 VAL A N 9
ATOM 15162 C CA . VAL A 1 37 ? -8.700 -18.948 -7.411 1.00 0.00 98 VAL A CA 9
ATOM 15163 C C . VAL A 1 37 ? -7.657 -19.342 -8.450 1.00 0.00 98 VAL A C 9
ATOM 15164 O O . VAL A 1 37 ? -7.951 -20.082 -9.389 1.00 0.00 98 VAL A O 9
ATOM 15177 N N . ILE A 1 38 ? -6.438 -18.842 -8.276 1.00 0.00 99 ILE A N 9
ATOM 15178 C CA . ILE A 1 38 ? -5.351 -19.143 -9.199 1.00 0.00 99 ILE A CA 9
ATOM 15179 C C . ILE A 1 38 ? -4.737 -20.507 -8.899 1.00 0.00 99 ILE A C 9
ATOM 15180 O O . ILE A 1 38 ? -4.211 -21.172 -9.791 1.00 0.00 99 ILE A O 9
ATOM 15196 N N . ASP A 1 39 ? -4.808 -20.917 -7.637 1.00 0.00 100 ASP A N 9
ATOM 15197 C CA . ASP A 1 39 ? -4.262 -22.202 -7.219 1.00 0.00 100 ASP A CA 9
ATOM 15198 C C . ASP A 1 39 ? -5.235 -22.932 -6.298 1.00 0.00 100 ASP A C 9
ATOM 15199 O O . ASP A 1 39 ? -5.441 -22.551 -5.145 1.00 0.00 100 ASP A O 9
ATOM 15208 N N . PRO A 1 40 ? -5.849 -24.006 -6.816 1.00 0.00 101 PRO A N 9
ATOM 15209 C CA . PRO A 1 40 ? -6.810 -24.811 -6.057 1.00 0.00 101 PRO A CA 9
ATOM 15210 C C . PRO A 1 40 ? -6.145 -25.609 -4.941 1.00 0.00 101 PRO A C 9
ATOM 15211 O O . PRO A 1 40 ? -6.604 -25.599 -3.798 1.00 0.00 101 PRO A O 9
ATOM 15222 N N . VAL A 1 41 ? -5.060 -26.299 -5.278 1.00 0.00 102 VAL A N 9
ATOM 15223 C CA . VAL A 1 41 ? -4.331 -27.101 -4.303 1.00 0.00 102 VAL A CA 9
ATOM 15224 C C . VAL A 1 41 ? -4.058 -26.306 -3.031 1.00 0.00 102 VAL A C 9
ATOM 15225 O O . VAL A 1 41 ? -3.862 -26.877 -1.958 1.00 0.00 102 VAL A O 9
ATOM 15238 N N . LYS A 1 42 ? -4.047 -24.983 -3.158 1.00 0.00 103 LYS A N 9
ATOM 15239 C CA . LYS A 1 42 ? -3.801 -24.107 -2.019 1.00 0.00 103 LYS A CA 9
ATOM 15240 C C . LYS A 1 42 ? -5.098 -23.471 -1.531 1.00 0.00 103 LYS A C 9
ATOM 15241 O O . LYS A 1 42 ? -5.233 -23.138 -0.354 1.00 0.00 103 LYS A O 9
ATOM 15260 N N . ALA A 1 43 ? -6.050 -23.306 -2.443 1.00 0.00 104 ALA A N 9
ATOM 15261 C CA . ALA A 1 43 ? -7.338 -22.712 -2.105 1.00 0.00 104 ALA A CA 9
ATOM 15262 C C . ALA A 1 43 ? -8.455 -23.748 -2.173 1.00 0.00 104 ALA A C 9
ATOM 15263 O O . ALA A 1 43 ? -9.547 -23.467 -2.667 1.00 0.00 104 ALA A O 9
ATOM 15270 N N . VAL A 1 44 ? -8.174 -24.949 -1.676 1.00 0.00 105 VAL A N 9
ATOM 15271 C CA . VAL A 1 44 ? -9.155 -26.027 -1.680 1.00 0.00 105 VAL A CA 9
ATOM 15272 C C . VAL A 1 44 ? -9.911 -26.087 -0.358 1.00 0.00 105 VAL A C 9
ATOM 15273 O O . VAL A 1 44 ? -10.108 -27.163 0.208 1.00 0.00 105 VAL A O 9
ATOM 15286 N N . TYR A 1 45 ? -10.333 -24.926 0.129 1.00 0.00 106 TYR A N 9
ATOM 15287 C CA . TYR A 1 45 ? -11.067 -24.846 1.387 1.00 0.00 106 TYR A CA 9
ATOM 15288 C C . TYR A 1 45 ? -12.470 -24.290 1.165 1.00 0.00 106 TYR A C 9
ATOM 15289 O O . TYR A 1 45 ? -12.993 -23.547 1.994 1.00 0.00 106 TYR A O 9
ATOM 15307 N N . ASN A 1 46 ? -13.073 -24.656 0.039 1.00 0.00 107 ASN A N 9
ATOM 15308 C CA . ASN A 1 46 ? -14.416 -24.195 -0.294 1.00 0.00 107 ASN A CA 9
ATOM 15309 C C . ASN A 1 46 ? -14.485 -22.670 -0.285 1.00 0.00 107 ASN A C 9
ATOM 15310 O O . ASN A 1 46 ? -15.538 -22.087 -0.026 1.00 0.00 107 ASN A O 9
ATOM 15321 N N . VAL A 1 47 ? -13.355 -22.031 -0.571 1.00 0.00 108 VAL A N 9
ATOM 15322 C CA . VAL A 1 47 ? -13.287 -20.575 -0.598 1.00 0.00 108 VAL A CA 9
ATOM 15323 C C . VAL A 1 47 ? -14.225 -19.961 0.435 1.00 0.00 108 VAL A C 9
ATOM 15324 O O . VAL A 1 47 ? -14.871 -18.945 0.177 1.00 0.00 108 VAL A O 9
ATOM 15337 N N . SER A 1 48 ? -14.296 -20.585 1.607 1.00 0.00 109 SER A N 9
ATOM 15338 C CA . SER A 1 48 ? -15.158 -20.103 2.679 1.00 0.00 109 SER A CA 9
ATOM 15339 C C . SER A 1 48 ? -14.382 -19.208 3.640 1.00 0.00 109 SER A C 9
ATOM 15340 O O . SER A 1 48 ? -14.830 -18.116 3.989 1.00 0.00 109 SER A O 9
ATOM 15348 N N . ASP A 1 49 ? -13.214 -19.679 4.064 1.00 0.00 110 ASP A N 9
ATOM 15349 C CA . ASP A 1 49 ? -12.373 -18.922 4.984 1.00 0.00 110 ASP A CA 9
ATOM 15350 C C . ASP A 1 49 ? -11.974 -17.581 4.377 1.00 0.00 110 ASP A C 9
ATOM 15351 O O . ASP A 1 49 ? -12.060 -16.542 5.031 1.00 0.00 110 ASP A O 9
ATOM 15360 N N . PHE A 1 50 ? -11.536 -17.612 3.122 1.00 0.00 111 PHE A N 9
ATOM 15361 C CA . PHE A 1 50 ? -11.121 -16.398 2.428 1.00 0.00 111 PHE A CA 9
ATOM 15362 C C . PHE A 1 50 ? -12.279 -15.410 2.320 1.00 0.00 111 PHE A C 9
ATOM 15363 O O . PHE A 1 50 ? -12.100 -14.205 2.497 1.00 0.00 111 PHE A O 9
ATOM 15380 N N . LEU A 1 51 ? -13.467 -15.930 2.029 1.00 0.00 112 LEU A N 9
ATOM 15381 C CA . LEU A 1 51 ? -14.656 -15.094 1.898 1.00 0.00 112 LEU A CA 9
ATOM 15382 C C . LEU A 1 51 ? -14.928 -14.327 3.188 1.00 0.00 112 LEU A C 9
ATOM 15383 O O . LEU A 1 51 ? -14.886 -13.098 3.211 1.00 0.00 112 LEU A O 9
ATOM 15399 N N . MET A 1 52 ? -15.205 -15.062 4.260 1.00 0.00 113 MET A N 9
ATOM 15400 C CA . MET A 1 52 ? -15.480 -14.451 5.555 1.00 0.00 113 MET A CA 9
ATOM 15401 C C . MET A 1 52 ? -14.305 -13.593 6.012 1.00 0.00 113 MET A C 9
ATOM 15402 O O . MET A 1 52 ? -14.483 -12.614 6.737 1.00 0.00 113 MET A O 9
ATOM 15416 N N . ALA A 1 53 ? -13.103 -13.967 5.584 1.00 0.00 114 ALA A N 9
ATOM 15417 C CA . ALA A 1 53 ? -11.899 -13.231 5.949 1.00 0.00 114 ALA A CA 9
ATOM 15418 C C . ALA A 1 53 ? -11.867 -11.863 5.275 1.00 0.00 114 ALA A C 9
ATOM 15419 O O . ALA A 1 53 ? -11.910 -10.830 5.944 1.00 0.00 114 ALA A O 9
ATOM 15426 N N . ILE A 1 54 ? -11.791 -11.864 3.949 1.00 0.00 115 ILE A N 9
ATOM 15427 C CA . ILE A 1 54 ? -11.754 -10.622 3.185 1.00 0.00 115 ILE A CA 9
ATOM 15428 C C . ILE A 1 54 ? -12.696 -9.582 3.781 1.00 0.00 115 ILE A C 9
ATOM 15429 O O . ILE A 1 54 ? -12.263 -8.521 4.230 1.00 0.00 115 ILE A O 9
ATOM 15445 N N . VAL A 1 55 ? -13.988 -9.895 3.785 1.00 0.00 116 VAL A N 9
ATOM 15446 C CA . VAL A 1 55 ? -14.993 -8.989 4.328 1.00 0.00 116 VAL A CA 9
ATOM 15447 C C . VAL A 1 55 ? -14.449 -8.222 5.528 1.00 0.00 116 VAL A C 9
ATOM 15448 O O . VAL A 1 55 ? -14.581 -7.000 5.611 1.00 0.00 116 VAL A O 9
ATOM 15461 N N . LYS A 1 56 ? -13.836 -8.946 6.458 1.00 0.00 117 LYS A N 9
ATOM 15462 C CA . LYS A 1 56 ? -13.269 -8.335 7.655 1.00 0.00 117 LYS A CA 9
ATOM 15463 C C . LYS A 1 56 ? -11.987 -7.579 7.324 1.00 0.00 117 LYS A C 9
ATOM 15464 O O . LYS A 1 56 ? -11.824 -6.417 7.701 1.00 0.00 117 LYS A O 9
ATOM 15483 N N . LEU A 1 57 ? -11.079 -8.243 6.617 1.00 0.00 118 LEU A N 9
ATOM 15484 C CA . LEU A 1 57 ? -9.811 -7.632 6.234 1.00 0.00 118 LEU A CA 9
ATOM 15485 C C . LEU A 1 57 ? -10.023 -6.209 5.726 1.00 0.00 118 LEU A C 9
ATOM 15486 O O . LEU A 1 57 ? -9.342 -5.279 6.156 1.00 0.00 118 LEU A O 9
ATOM 15502 N N . ALA A 1 58 ? -10.974 -6.048 4.812 1.00 0.00 119 ALA A N 9
ATOM 15503 C CA . ALA A 1 58 ? -11.279 -4.738 4.250 1.00 0.00 119 ALA A CA 9
ATOM 15504 C C . ALA A 1 58 ? -11.685 -3.753 5.341 1.00 0.00 119 ALA A C 9
ATOM 15505 O O . ALA A 1 58 ? -11.246 -2.603 5.345 1.00 0.00 119 ALA A O 9
ATOM 15512 N N . GLN A 1 59 ? -12.524 -4.212 6.263 1.00 0.00 120 GLN A N 9
ATOM 15513 C CA . GLN A 1 59 ? -12.990 -3.370 7.359 1.00 0.00 120 GLN A CA 9
ATOM 15514 C C . GLN A 1 59 ? -11.822 -2.652 8.027 1.00 0.00 120 GLN A C 9
ATOM 15515 O O . GLN A 1 59 ? -11.950 -1.506 8.461 1.00 0.00 120 GLN A O 9
ATOM 15529 N N . THR A 1 60 ? -10.683 -3.332 8.108 1.00 0.00 121 THR A N 9
ATOM 15530 C CA . THR A 1 60 ? -9.493 -2.760 8.724 1.00 0.00 121 THR A CA 9
ATOM 15531 C C . THR A 1 60 ? -8.685 -1.951 7.716 1.00 0.00 121 THR A C 9
ATOM 15532 O O . THR A 1 60 ? -8.524 -0.741 7.863 1.00 0.00 121 THR A O 9
ATOM 15543 N N . ASN A 1 61 ? -8.180 -2.629 6.690 1.00 0.00 122 ASN A N 9
ATOM 15544 C CA . ASN A 1 61 ? -7.389 -1.972 5.656 1.00 0.00 122 ASN A CA 9
ATOM 15545 C C . ASN A 1 61 ? -8.016 -0.641 5.254 1.00 0.00 122 ASN A C 9
ATOM 15546 O O . ASN A 1 61 ? -7.346 0.393 5.234 1.00 0.00 122 ASN A O 9
ATOM 15557 N N . LEU A 1 62 ? -9.305 -0.672 4.935 1.00 0.00 123 LEU A N 9
ATOM 15558 C CA . LEU A 1 62 ? -10.024 0.532 4.535 1.00 0.00 123 LEU A CA 9
ATOM 15559 C C . LEU A 1 62 ? -9.978 1.585 5.637 1.00 0.00 123 LEU A C 9
ATOM 15560 O O . LEU A 1 62 ? -9.755 2.767 5.371 1.00 0.00 123 LEU A O 9
ATOM 15576 N N . ARG A 1 63 ? -10.188 1.149 6.874 1.00 0.00 124 ARG A N 9
ATOM 15577 C CA . ARG A 1 63 ? -10.170 2.055 8.017 1.00 0.00 124 ARG A CA 9
ATOM 15578 C C . ARG A 1 63 ? -8.899 2.900 8.020 1.00 0.00 124 ARG A C 9
ATOM 15579 O O . ARG A 1 63 ? -8.882 4.010 8.550 1.00 0.00 124 ARG A O 9
ATOM 15600 N N . ALA A 1 64 ? -7.837 2.365 7.426 1.00 0.00 125 ALA A N 9
ATOM 15601 C CA . ALA A 1 64 ? -6.563 3.070 7.359 1.00 0.00 125 ALA A CA 9
ATOM 15602 C C . ALA A 1 64 ? -6.632 4.236 6.378 1.00 0.00 125 ALA A C 9
ATOM 15603 O O . ALA A 1 64 ? -6.444 5.392 6.759 1.00 0.00 125 ALA A O 9
ATOM 15610 N N . ILE A 1 65 ? -6.900 3.924 5.115 1.00 0.00 126 ILE A N 9
ATOM 15611 C CA . ILE A 1 65 ? -6.994 4.946 4.080 1.00 0.00 126 ILE A CA 9
ATOM 15612 C C . ILE A 1 65 ? -8.316 5.700 4.169 1.00 0.00 126 ILE A C 9
ATOM 15613 O O . ILE A 1 65 ? -8.338 6.915 4.364 1.00 0.00 126 ILE A O 9
ATOM 15629 N N . ILE A 1 66 ? -9.417 4.970 4.025 1.00 0.00 127 ILE A N 9
ATOM 15630 C CA . ILE A 1 66 ? -10.744 5.569 4.093 1.00 0.00 127 ILE A CA 9
ATOM 15631 C C . ILE A 1 66 ? -10.890 6.444 5.333 1.00 0.00 127 ILE A C 9
ATOM 15632 O O . ILE A 1 66 ? -11.459 7.533 5.273 1.00 0.00 127 ILE A O 9
ATOM 15648 N N . GLY A 1 67 ? -10.370 5.960 6.457 1.00 0.00 128 GLY A N 9
ATOM 15649 C CA . GLY A 1 67 ? -10.452 6.712 7.695 1.00 0.00 128 GLY A CA 9
ATOM 15650 C C . GLY A 1 67 ? -10.035 8.159 7.524 1.00 0.00 128 GLY A C 9
ATOM 15651 O O . GLY A 1 67 ? -10.435 9.023 8.303 1.00 0.00 128 GLY A O 9
ATOM 15655 N N . GLU A 1 68 ? -9.226 8.423 6.502 1.00 0.00 129 GLU A N 9
ATOM 15656 C CA . GLU A 1 68 ? -8.753 9.776 6.233 1.00 0.00 129 GLU A CA 9
ATOM 15657 C C . GLU A 1 68 ? -9.047 10.179 4.791 1.00 0.00 129 GLU A C 9
ATOM 15658 O O . GLU A 1 68 ? -8.496 9.606 3.851 1.00 0.00 129 GLU A O 9
ATOM 15670 N N . MET A 1 69 ? -9.918 11.168 4.625 1.00 0.00 130 MET A N 9
ATOM 15671 C CA . MET A 1 69 ? -10.285 11.648 3.298 1.00 0.00 130 MET A CA 9
ATOM 15672 C C . MET A 1 69 ? -11.160 12.894 3.393 1.00 0.00 130 MET A C 9
ATOM 15673 O O . MET A 1 69 ? -11.418 13.400 4.484 1.00 0.00 130 MET A O 9
ATOM 15687 N N . GLU A 1 70 ? -11.612 13.384 2.242 1.00 0.00 131 GLU A N 9
ATOM 15688 C CA . GLU A 1 70 ? -12.457 14.571 2.198 1.00 0.00 131 GLU A CA 9
ATOM 15689 C C . GLU A 1 70 ? -13.843 14.233 1.657 1.00 0.00 131 GLU A C 9
ATOM 15690 O O . GLU A 1 70 ? -13.984 13.765 0.526 1.00 0.00 131 GLU A O 9
ATOM 15702 N N . LEU A 1 71 ? -14.864 14.473 2.472 1.00 0.00 132 LEU A N 9
ATOM 15703 C CA . LEU A 1 71 ? -16.241 14.194 2.076 1.00 0.00 132 LEU A CA 9
ATOM 15704 C C . LEU A 1 71 ? -16.455 14.498 0.597 1.00 0.00 132 LEU A C 9
ATOM 15705 O O . LEU A 1 71 ? -17.286 13.873 -0.062 1.00 0.00 132 LEU A O 9
ATOM 15721 N N . ASP A 1 72 ? -15.698 15.460 0.081 1.00 0.00 133 ASP A N 9
ATOM 15722 C CA . ASP A 1 72 ? -15.802 15.846 -1.322 1.00 0.00 133 ASP A CA 9
ATOM 15723 C C . ASP A 1 72 ? -14.901 14.975 -2.193 1.00 0.00 133 ASP A C 9
ATOM 15724 O O . ASP A 1 72 ? -15.370 14.306 -3.112 1.00 0.00 133 ASP A O 9
ATOM 15733 N N . GLU A 1 73 ? -13.605 14.991 -1.896 1.00 0.00 134 GLU A N 9
ATOM 15734 C CA . GLU A 1 73 ? -12.639 14.205 -2.654 1.00 0.00 134 GLU A CA 9
ATOM 15735 C C . GLU A 1 73 ? -13.124 12.768 -2.828 1.00 0.00 134 GLU A C 9
ATOM 15736 O O . GLU A 1 73 ? -13.137 12.235 -3.939 1.00 0.00 134 GLU A O 9
ATOM 15748 N N . THR A 1 74 ? -13.522 12.146 -1.723 1.00 0.00 135 THR A N 9
ATOM 15749 C CA . THR A 1 74 ? -14.006 10.772 -1.752 1.00 0.00 135 THR A CA 9
ATOM 15750 C C . THR A 1 74 ? -14.778 10.488 -3.035 1.00 0.00 135 THR A C 9
ATOM 15751 O O . THR A 1 74 ? -14.729 9.379 -3.569 1.00 0.00 135 THR A O 9
ATOM 15762 N N . LEU A 1 75 ? -15.491 11.495 -3.526 1.00 0.00 136 LEU A N 9
ATOM 15763 C CA . LEU A 1 75 ? -16.275 11.354 -4.749 1.00 0.00 136 LEU A CA 9
ATOM 15764 C C . LEU A 1 75 ? -15.373 11.046 -5.940 1.00 0.00 136 LEU A C 9
ATOM 15765 O O . LEU A 1 75 ? -15.541 10.028 -6.611 1.00 0.00 136 LEU A O 9
ATOM 15781 N N . SER A 1 76 ? -14.416 11.932 -6.196 1.00 0.00 137 SER A N 9
ATOM 15782 C CA . SER A 1 76 ? -13.489 11.756 -7.308 1.00 0.00 137 SER A CA 9
ATOM 15783 C C . SER A 1 76 ? -12.414 10.731 -6.961 1.00 0.00 137 SER A C 9
ATOM 15784 O O . SER A 1 76 ? -12.164 9.796 -7.720 1.00 0.00 137 SER A O 9
ATOM 15792 N N . GLY A 1 77 ? -11.779 10.916 -5.807 1.00 0.00 138 GLY A N 9
ATOM 15793 C CA . GLY A 1 77 ? -10.737 10.001 -5.379 1.00 0.00 138 GLY A CA 9
ATOM 15794 C C . GLY A 1 77 ? -11.284 8.640 -4.995 1.00 0.00 138 GLY A C 9
ATOM 15795 O O . GLY A 1 77 ? -11.295 8.277 -3.819 1.00 0.00 138 GLY A O 9
ATOM 15799 N N . ARG A 1 78 ? -11.739 7.885 -5.990 1.00 0.00 139 ARG A N 9
ATOM 15800 C CA . ARG A 1 78 ? -12.292 6.557 -5.750 1.00 0.00 139 ARG A CA 9
ATOM 15801 C C . ARG A 1 78 ? -11.393 5.478 -6.346 1.00 0.00 139 ARG A C 9
ATOM 15802 O O . ARG A 1 78 ? -11.588 4.288 -6.099 1.00 0.00 139 ARG A O 9
ATOM 15823 N N . ASP A 1 79 ? -10.409 5.902 -7.130 1.00 0.00 140 ASP A N 9
ATOM 15824 C CA . ASP A 1 79 ? -9.479 4.973 -7.761 1.00 0.00 140 ASP A CA 9
ATOM 15825 C C . ASP A 1 79 ? -8.321 4.643 -6.825 1.00 0.00 140 ASP A C 9
ATOM 15826 O O . ASP A 1 79 ? -7.802 3.526 -6.833 1.00 0.00 140 ASP A O 9
ATOM 15835 N N . ILE A 1 80 ? -7.921 5.621 -6.019 1.00 0.00 141 ILE A N 9
ATOM 15836 C CA . ILE A 1 80 ? -6.825 5.434 -5.077 1.00 0.00 141 ILE A CA 9
ATOM 15837 C C . ILE A 1 80 ? -7.256 4.571 -3.896 1.00 0.00 141 ILE A C 9
ATOM 15838 O O . ILE A 1 80 ? -6.484 3.750 -3.399 1.00 0.00 141 ILE A O 9
ATOM 15854 N N . ILE A 1 81 ? -8.494 4.760 -3.453 1.00 0.00 142 ILE A N 9
ATOM 15855 C CA . ILE A 1 81 ? -9.029 3.997 -2.332 1.00 0.00 142 ILE A CA 9
ATOM 15856 C C . ILE A 1 81 ? -9.037 2.503 -2.639 1.00 0.00 142 ILE A C 9
ATOM 15857 O O . ILE A 1 81 ? -8.664 1.685 -1.799 1.00 0.00 142 ILE A O 9
ATOM 15873 N N . ASN A 1 82 ? -9.465 2.155 -3.848 1.00 0.00 143 ASN A N 9
ATOM 15874 C CA . ASN A 1 82 ? -9.520 0.759 -4.267 1.00 0.00 143 ASN A CA 9
ATOM 15875 C C . ASN A 1 82 ? -8.142 0.264 -4.694 1.00 0.00 143 ASN A C 9
ATOM 15876 O O . ASN A 1 82 ? -7.816 -0.912 -4.533 1.00 0.00 143 ASN A O 9
ATOM 15887 N N . ALA A 1 83 ? -7.336 1.170 -5.237 1.00 0.00 144 ALA A N 9
ATOM 15888 C CA . ALA A 1 83 ? -5.992 0.827 -5.685 1.00 0.00 144 ALA A CA 9
ATOM 15889 C C . ALA A 1 83 ? -5.139 0.322 -4.525 1.00 0.00 144 ALA A C 9
ATOM 15890 O O . ALA A 1 83 ? -4.288 -0.549 -4.701 1.00 0.00 144 ALA A O 9
ATOM 15897 N N . ARG A 1 84 ? -5.373 0.877 -3.340 1.00 0.00 145 ARG A N 9
ATOM 15898 C CA . ARG A 1 84 ? -4.625 0.484 -2.152 1.00 0.00 145 ARG A CA 9
ATOM 15899 C C . ARG A 1 84 ? -5.158 -0.826 -1.582 1.00 0.00 145 ARG A C 9
ATOM 15900 O O . ARG A 1 84 ? -4.415 -1.796 -1.425 1.00 0.00 145 ARG A O 9
ATOM 15921 N N . LEU A 1 85 ? -6.450 -0.848 -1.272 1.00 0.00 146 LEU A N 9
ATOM 15922 C CA . LEU A 1 85 ? -7.084 -2.040 -0.719 1.00 0.00 146 LEU A CA 9
ATOM 15923 C C . LEU A 1 85 ? -6.719 -3.278 -1.531 1.00 0.00 146 LEU A C 9
ATOM 15924 O O . LEU A 1 85 ? -6.430 -4.336 -0.972 1.00 0.00 146 LEU A O 9
ATOM 15940 N N . ARG A 1 86 ? -6.733 -3.138 -2.853 1.00 0.00 147 ARG A N 9
ATOM 15941 C CA . ARG A 1 86 ? -6.403 -4.245 -3.742 1.00 0.00 147 ARG A CA 9
ATOM 15942 C C . ARG A 1 86 ? -5.045 -4.843 -3.385 1.00 0.00 147 ARG A C 9
ATOM 15943 O O . ARG A 1 86 ? -4.868 -6.060 -3.408 1.00 0.00 147 ARG A O 9
ATOM 15964 N N . GLU A 1 87 ? -4.091 -3.977 -3.055 1.00 0.00 148 GLU A N 9
ATOM 15965 C CA . GLU A 1 87 ? -2.750 -4.421 -2.695 1.00 0.00 148 GLU A CA 9
ATOM 15966 C C . GLU A 1 87 ? -2.747 -5.085 -1.321 1.00 0.00 148 GLU A C 9
ATOM 15967 O O . GLU A 1 87 ? -2.340 -6.237 -1.179 1.00 0.00 148 GLU A O 9
ATOM 15979 N N . GLU A 1 88 ? -3.204 -4.347 -0.313 1.00 0.00 149 GLU A N 9
ATOM 15980 C CA . GLU A 1 88 ? -3.252 -4.864 1.050 1.00 0.00 149 GLU A CA 9
ATOM 15981 C C . GLU A 1 88 ? -3.800 -6.288 1.072 1.00 0.00 149 GLU A C 9
ATOM 15982 O O . GLU A 1 88 ? -3.111 -7.225 1.479 1.00 0.00 149 GLU A O 9
ATOM 15994 N N . LEU A 1 89 ? -5.044 -6.444 0.633 1.00 0.00 150 LEU A N 9
ATOM 15995 C CA . LEU A 1 89 ? -5.687 -7.753 0.602 1.00 0.00 150 LEU A CA 9
ATOM 15996 C C . LEU A 1 89 ? -4.913 -8.719 -0.289 1.00 0.00 150 LEU A C 9
ATOM 15997 O O . LEU A 1 89 ? -4.820 -9.911 0.004 1.00 0.00 150 LEU A O 9
ATOM 16013 N N . ASP A 1 90 ? -4.358 -8.196 -1.377 1.00 0.00 151 ASP A N 9
ATOM 16014 C CA . ASP A 1 90 ? -3.589 -9.011 -2.311 1.00 0.00 151 ASP A CA 9
ATOM 16015 C C . ASP A 1 90 ? -2.409 -9.674 -1.608 1.00 0.00 151 ASP A C 9
ATOM 16016 O O . ASP A 1 90 ? -1.762 -10.563 -2.162 1.00 0.00 151 ASP A O 9
ATOM 16025 N N . LYS A 1 91 ? -2.133 -9.236 -0.384 1.00 0.00 152 LYS A N 9
ATOM 16026 C CA . LYS A 1 91 ? -1.031 -9.786 0.396 1.00 0.00 152 LYS A CA 9
ATOM 16027 C C . LYS A 1 91 ? -1.524 -10.877 1.340 1.00 0.00 152 LYS A C 9
ATOM 16028 O O . LYS A 1 91 ? -0.774 -11.784 1.701 1.00 0.00 152 LYS A O 9
ATOM 16047 N N . ILE A 1 92 ? -2.790 -10.784 1.735 1.00 0.00 153 ILE A N 9
ATOM 16048 C CA . ILE A 1 92 ? -3.383 -11.766 2.635 1.00 0.00 153 ILE A CA 9
ATOM 16049 C C . ILE A 1 92 ? -4.152 -12.829 1.859 1.00 0.00 153 ILE A C 9
ATOM 16050 O O . ILE A 1 92 ? -4.975 -13.552 2.422 1.00 0.00 153 ILE A O 9
ATOM 16066 N N . THR A 1 93 ? -3.878 -12.921 0.561 1.00 0.00 154 THR A N 9
ATOM 16067 C CA . THR A 1 93 ? -4.543 -13.896 -0.293 1.00 0.00 154 THR A CA 9
ATOM 16068 C C . THR A 1 93 ? -3.529 -14.758 -1.038 1.00 0.00 154 THR A C 9
ATOM 16069 O O . THR A 1 93 ? -3.767 -15.940 -1.284 1.00 0.00 154 THR A O 9
ATOM 16080 N N . ASP A 1 94 ? -2.399 -14.158 -1.393 1.00 0.00 155 ASP A N 9
ATOM 16081 C CA . ASP A 1 94 ? -1.347 -14.871 -2.109 1.00 0.00 155 ASP A CA 9
ATOM 16082 C C . ASP A 1 94 ? -0.930 -16.128 -1.350 1.00 0.00 155 ASP A C 9
ATOM 16083 O O . ASP A 1 94 ? -0.429 -17.084 -1.942 1.00 0.00 155 ASP A O 9
ATOM 16092 N N . ARG A 1 95 ? -1.138 -16.117 -0.038 1.00 0.00 156 ARG A N 9
ATOM 16093 C CA . ARG A 1 95 ? -0.782 -17.254 0.802 1.00 0.00 156 ARG A CA 9
ATOM 16094 C C . ARG A 1 95 ? -1.885 -18.308 0.787 1.00 0.00 156 ARG A C 9
ATOM 16095 O O . ARG A 1 95 ? -1.650 -19.472 1.112 1.00 0.00 156 ARG A O 9
ATOM 16116 N N . TRP A 1 96 ? -3.088 -17.892 0.408 1.00 0.00 157 TRP A N 9
ATOM 16117 C CA . TRP A 1 96 ? -4.228 -18.801 0.351 1.00 0.00 157 TRP A CA 9
ATOM 16118 C C . TRP A 1 96 ? -4.437 -19.324 -1.066 1.00 0.00 157 TRP A C 9
ATOM 16119 O O . TRP A 1 96 ? -5.369 -20.083 -1.326 1.00 0.00 157 TRP A O 9
ATOM 16140 N N . GLY A 1 97 ? -3.563 -18.912 -1.980 1.00 0.00 158 GLY A N 9
ATOM 16141 C CA . GLY A 1 97 ? -3.670 -19.350 -3.359 1.00 0.00 158 GLY A CA 9
ATOM 16142 C C . GLY A 1 97 ? -4.645 -18.510 -4.160 1.00 0.00 158 GLY A C 9
ATOM 16143 O O . GLY A 1 97 ? -5.025 -18.877 -5.272 1.00 0.00 158 GLY A O 9
ATOM 16147 N N . VAL A 1 98 ? -5.053 -17.378 -3.594 1.00 0.00 159 VAL A N 9
ATOM 16148 C CA . VAL A 1 98 ? -5.991 -16.484 -4.262 1.00 0.00 159 VAL A CA 9
ATOM 16149 C C . VAL A 1 98 ? -5.374 -15.109 -4.486 1.00 0.00 159 VAL A C 9
ATOM 16150 O O . VAL A 1 98 ? -4.472 -14.694 -3.758 1.00 0.00 159 VAL A O 9
ATOM 16163 N N . LYS A 1 99 ? -5.866 -14.404 -5.500 1.00 0.00 160 LYS A N 9
ATOM 16164 C CA . LYS A 1 99 ? -5.364 -13.073 -5.821 1.00 0.00 160 LYS A CA 9
ATOM 16165 C C . LYS A 1 99 ? -6.516 -12.103 -6.067 1.00 0.00 160 LYS A C 9
ATOM 16166 O O . LYS A 1 99 ? -7.597 -12.505 -6.497 1.00 0.00 160 LYS A O 9
ATOM 16185 N N . ILE A 1 100 ? -6.275 -10.825 -5.794 1.00 0.00 161 ILE A N 9
ATOM 16186 C CA . ILE A 1 100 ? -7.292 -9.798 -5.989 1.00 0.00 161 ILE A CA 9
ATOM 16187 C C . ILE A 1 100 ? -7.222 -9.216 -7.396 1.00 0.00 161 ILE A C 9
ATOM 16188 O O . ILE A 1 100 ? -6.479 -8.267 -7.652 1.00 0.00 161 ILE A O 9
ATOM 16204 N N . THR A 1 101 ? -8.002 -9.789 -8.308 1.00 0.00 162 THR A N 9
ATOM 16205 C CA . THR A 1 101 ? -8.030 -9.327 -9.690 1.00 0.00 162 THR A CA 9
ATOM 16206 C C . THR A 1 101 ? -8.201 -7.813 -9.760 1.00 0.00 162 THR A C 9
ATOM 16207 O O . THR A 1 101 ? -7.463 -7.128 -10.468 1.00 0.00 162 THR A O 9
ATOM 16218 N N . ARG A 1 102 ? -9.178 -7.298 -9.021 1.00 0.00 163 ARG A N 9
ATOM 16219 C CA . ARG A 1 102 ? -9.446 -5.865 -9.001 1.00 0.00 163 ARG A CA 9
ATOM 16220 C C . ARG A 1 102 ? -10.322 -5.493 -7.808 1.00 0.00 163 ARG A C 9
ATOM 16221 O O . ARG A 1 102 ? -10.646 -6.339 -6.974 1.00 0.00 163 ARG A O 9
ATOM 16242 N N . VAL A 1 103 ? -10.701 -4.221 -7.733 1.00 0.00 164 VAL A N 9
ATOM 16243 C CA . VAL A 1 103 ? -11.539 -3.736 -6.643 1.00 0.00 164 VAL A CA 9
ATOM 16244 C C . VAL A 1 103 ? -12.586 -2.751 -7.151 1.00 0.00 164 VAL A C 9
ATOM 16245 O O . VAL A 1 103 ? -12.310 -1.939 -8.034 1.00 0.00 164 VAL A O 9
ATOM 16258 N N . GLU A 1 104 ? -13.787 -2.828 -6.586 1.00 0.00 165 GLU A N 9
ATOM 16259 C CA . GLU A 1 104 ? -14.875 -1.942 -6.983 1.00 0.00 165 GLU A CA 9
ATOM 16260 C C . GLU A 1 104 ? -15.432 -1.191 -5.777 1.00 0.00 165 GLU A C 9
ATOM 16261 O O . GLU A 1 104 ? -15.654 -1.776 -4.716 1.00 0.00 165 GLU A O 9
ATOM 16273 N N . ILE A 1 105 ? -15.655 0.108 -5.948 1.00 0.00 166 ILE A N 9
ATOM 16274 C CA . ILE A 1 105 ? -16.186 0.939 -4.874 1.00 0.00 166 ILE A CA 9
ATOM 16275 C C . ILE A 1 105 ? -17.653 1.277 -5.116 1.00 0.00 166 ILE A C 9
ATOM 16276 O O . ILE A 1 105 ? -18.056 1.564 -6.243 1.00 0.00 166 ILE A O 9
ATOM 16292 N N . GLN A 1 106 ? -18.446 1.244 -4.050 1.00 0.00 167 GLN A N 9
ATOM 16293 C CA . GLN A 1 106 ? -19.869 1.549 -4.147 1.00 0.00 167 GLN A CA 9
ATOM 16294 C C . GLN A 1 106 ? -20.144 2.995 -3.749 1.00 0.00 167 GLN A C 9
ATOM 16295 O O . GLN A 1 106 ? -19.325 3.634 -3.089 1.00 0.00 167 GLN A O 9
ATOM 16309 N N . ARG A 1 107 ? -21.302 3.505 -4.155 1.00 0.00 168 ARG A N 9
ATOM 16310 C CA . ARG A 1 107 ? -21.685 4.877 -3.842 1.00 0.00 168 ARG A CA 9
ATOM 16311 C C . ARG A 1 107 ? -21.383 5.206 -2.383 1.00 0.00 168 ARG A C 9
ATOM 16312 O O . ARG A 1 107 ? -21.304 4.313 -1.539 1.00 0.00 168 ARG A O 9
ATOM 16333 N N . ILE A 1 108 ? -21.214 6.492 -2.094 1.00 0.00 169 ILE A N 9
ATOM 16334 C CA . ILE A 1 108 ? -20.921 6.938 -0.738 1.00 0.00 169 ILE A CA 9
ATOM 16335 C C . ILE A 1 108 ? -22.116 7.662 -0.128 1.00 0.00 169 ILE A C 9
ATOM 16336 O O . ILE A 1 108 ? -22.968 8.190 -0.844 1.00 0.00 169 ILE A O 9
ATOM 16352 N N . ASP A 1 109 ? -22.173 7.684 1.200 1.00 0.00 170 ASP A N 9
ATOM 16353 C CA . ASP A 1 109 ? -23.262 8.347 1.908 1.00 0.00 170 ASP A CA 9
ATOM 16354 C C . ASP A 1 109 ? -22.753 9.566 2.670 1.00 0.00 170 ASP A C 9
ATOM 16355 O O . ASP A 1 109 ? -21.883 9.469 3.536 1.00 0.00 170 ASP A O 9
ATOM 16364 N N . PRO A 1 110 ? -23.305 10.743 2.340 1.00 0.00 171 PRO A N 9
ATOM 16365 C CA . PRO A 1 110 ? -22.921 12.005 2.981 1.00 0.00 171 PRO A CA 9
ATOM 16366 C C . PRO A 1 110 ? -23.385 12.082 4.432 1.00 0.00 171 PRO A C 9
ATOM 16367 O O . PRO A 1 110 ? -24.225 11.303 4.883 1.00 0.00 171 PRO A O 9
ATOM 16378 N N . PRO A 1 111 ? -22.826 13.043 5.182 1.00 0.00 172 PRO A N 9
ATOM 16379 C CA . PRO A 1 111 ? -23.169 13.246 6.593 1.00 0.00 172 PRO A CA 9
ATOM 16380 C C . PRO A 1 111 ? -24.582 13.789 6.774 1.00 0.00 172 PRO A C 9
ATOM 16381 O O . PRO A 1 111 ? -25.125 14.445 5.885 1.00 0.00 172 PRO A O 9
ATOM 16392 N N . LYS A 1 112 ? -25.174 13.512 7.931 1.00 0.00 173 LYS A N 9
ATOM 16393 C CA . LYS A 1 112 ? -26.524 13.974 8.231 1.00 0.00 173 LYS A CA 9
ATOM 16394 C C . LYS A 1 112 ? -26.491 15.307 8.972 1.00 0.00 173 LYS A C 9
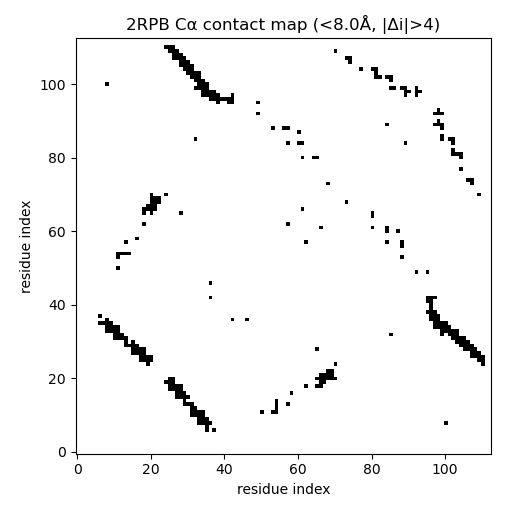ATOM 16395 O O . LYS A 1 112 ? -25.439 15.739 9.444 1.00 0.00 173 LYS A O 9
ATOM 16414 N N . ASP A 1 113 ? -27.648 15.952 9.071 1.00 0.00 174 ASP A N 9
ATOM 16415 C CA . ASP A 1 113 ? -27.751 17.235 9.756 1.00 0.00 174 ASP A CA 9
ATOM 16416 C C . ASP A 1 113 ? -27.192 17.141 11.173 1.00 0.00 174 ASP A C 9
ATOM 16417 O O . ASP A 1 113 ? -26.361 17.954 11.578 1.00 0.00 174 ASP A O 9
ATOM 16426 N N . GLY A 1 1 ? -2.019 -27.668 -22.504 1.00 0.00 62 GLY A N 10
ATOM 16427 C CA . GLY A 1 1 ? -1.446 -26.628 -21.670 1.00 0.00 62 GLY A CA 10
ATOM 16428 C C . GLY A 1 1 ? -1.534 -26.955 -20.193 1.00 0.00 62 GLY A C 10
ATOM 16429 O O . GLY A 1 1 ? -0.550 -27.376 -19.583 1.00 0.00 62 GLY A O 10
ATOM 16433 N N . SER A 1 2 ? -2.714 -26.760 -19.614 1.00 0.00 63 SER A N 10
ATOM 16434 C CA . SER A 1 2 ? -2.926 -27.032 -18.197 1.00 0.00 63 SER A CA 10
ATOM 16435 C C . SER A 1 2 ? -4.414 -27.049 -17.863 1.00 0.00 63 SER A C 10
ATOM 16436 O O . SER A 1 2 ? -5.250 -26.672 -18.684 1.00 0.00 63 SER A O 10
ATOM 16444 N N . ASP A 1 3 ? -4.737 -27.488 -16.651 1.00 0.00 64 ASP A N 10
ATOM 16445 C CA . ASP A 1 3 ? -6.124 -27.553 -16.206 1.00 0.00 64 ASP A CA 10
ATOM 16446 C C . ASP A 1 3 ? -6.921 -26.364 -16.736 1.00 0.00 64 ASP A C 10
ATOM 16447 O O . ASP A 1 3 ? -6.370 -25.287 -16.965 1.00 0.00 64 ASP A O 10
ATOM 16456 N N . HIS A 1 4 ? -8.221 -26.568 -16.928 1.00 0.00 65 HIS A N 10
ATOM 16457 C CA . HIS A 1 4 ? -9.093 -25.513 -17.431 1.00 0.00 65 HIS A CA 10
ATOM 16458 C C . HIS A 1 4 ? -9.584 -24.625 -16.291 1.00 0.00 65 HIS A C 10
ATOM 16459 O O . HIS A 1 4 ? -10.440 -25.026 -15.503 1.00 0.00 65 HIS A O 10
ATOM 16474 N N . VAL A 1 5 ? -9.036 -23.417 -16.211 1.00 0.00 66 VAL A N 10
ATOM 16475 C CA . VAL A 1 5 ? -9.419 -22.472 -15.168 1.00 0.00 66 VAL A CA 10
ATOM 16476 C C . VAL A 1 5 ? -10.240 -21.323 -15.742 1.00 0.00 66 VAL A C 10
ATOM 16477 O O . VAL A 1 5 ? -9.824 -20.664 -16.696 1.00 0.00 66 VAL A O 10
ATOM 16490 N N . ASP A 1 6 ? -11.409 -21.088 -15.156 1.00 0.00 67 ASP A N 10
ATOM 16491 C CA . ASP A 1 6 ? -12.289 -20.017 -15.607 1.00 0.00 67 ASP A CA 10
ATOM 16492 C C . ASP A 1 6 ? -11.819 -18.666 -15.076 1.00 0.00 67 ASP A C 10
ATOM 16493 O O . ASP A 1 6 ? -11.877 -18.406 -13.873 1.00 0.00 67 ASP A O 10
ATOM 16502 N N . LEU A 1 7 ? -11.354 -17.811 -15.979 1.00 0.00 68 LEU A N 10
ATOM 16503 C CA . LEU A 1 7 ? -10.872 -16.486 -15.602 1.00 0.00 68 LEU A CA 10
ATOM 16504 C C . LEU A 1 7 ? -11.926 -15.733 -14.796 1.00 0.00 68 LEU A C 10
ATOM 16505 O O . LEU A 1 7 ? -11.606 -14.804 -14.054 1.00 0.00 68 LEU A O 10
ATOM 16521 N N . ARG A 1 8 ? -13.181 -16.142 -14.945 1.00 0.00 69 ARG A N 10
ATOM 16522 C CA . ARG A 1 8 ? -14.282 -15.506 -14.230 1.00 0.00 69 ARG A CA 10
ATOM 16523 C C . ARG A 1 8 ? -13.836 -15.046 -12.845 1.00 0.00 69 ARG A C 10
ATOM 16524 O O . ARG A 1 8 ? -13.056 -15.723 -12.178 1.00 0.00 69 ARG A O 10
ATOM 16545 N N . GLU A 1 9 ? -14.339 -13.890 -12.422 1.00 0.00 70 GLU A N 10
ATOM 16546 C CA . GLU A 1 9 ? -13.991 -13.340 -11.117 1.00 0.00 70 GLU A CA 10
ATOM 16547 C C . GLU A 1 9 ? -15.214 -13.285 -10.206 1.00 0.00 70 GLU A C 10
ATOM 16548 O O . GLU A 1 9 ? -16.342 -13.124 -10.672 1.00 0.00 70 GLU A O 10
ATOM 16560 N N . HIS A 1 10 ? -14.981 -13.422 -8.904 1.00 0.00 71 HIS A N 10
ATOM 16561 C CA . HIS A 1 10 ? -16.063 -13.389 -7.927 1.00 0.00 71 HIS A CA 10
ATOM 16562 C C . HIS A 1 10 ? -16.046 -12.081 -7.141 1.00 0.00 71 HIS A C 10
ATOM 16563 O O . HIS A 1 10 ? -14.982 -11.542 -6.836 1.00 0.00 71 HIS A O 10
ATOM 16578 N N . VAL A 1 11 ? -17.232 -11.574 -6.818 1.00 0.00 72 VAL A N 10
ATOM 16579 C CA . VAL A 1 11 ? -17.353 -10.330 -6.068 1.00 0.00 72 VAL A CA 10
ATOM 16580 C C . VAL A 1 11 ? -17.523 -10.601 -4.578 1.00 0.00 72 VAL A C 10
ATOM 16581 O O . VAL A 1 11 ? -18.227 -11.530 -4.182 1.00 0.00 72 VAL A O 10
ATOM 16594 N N . ILE A 1 12 ? -16.874 -9.783 -3.756 1.00 0.00 73 ILE A N 10
ATOM 16595 C CA . ILE A 1 12 ? -16.955 -9.934 -2.308 1.00 0.00 73 ILE A CA 10
ATOM 16596 C C . ILE A 1 12 ? -17.891 -8.896 -1.699 1.00 0.00 73 ILE A C 10
ATOM 16597 O O . ILE A 1 12 ? -17.721 -7.694 -1.905 1.00 0.00 73 ILE A O 10
ATOM 16613 N N . ASP A 1 13 ? -18.880 -9.368 -0.947 1.00 0.00 74 ASP A N 10
ATOM 16614 C CA . ASP A 1 13 ? -19.842 -8.481 -0.305 1.00 0.00 74 ASP A CA 10
ATOM 16615 C C . ASP A 1 13 ? -19.369 -8.084 1.090 1.00 0.00 74 ASP A C 10
ATOM 16616 O O . ASP A 1 13 ? -19.610 -8.796 2.065 1.00 0.00 74 ASP A O 10
ATOM 16625 N N . VAL A 1 14 ? -18.693 -6.943 1.178 1.00 0.00 75 VAL A N 10
ATOM 16626 C CA . VAL A 1 14 ? -18.186 -6.451 2.453 1.00 0.00 75 VAL A CA 10
ATOM 16627 C C . VAL A 1 14 ? -19.128 -5.416 3.058 1.00 0.00 75 VAL A C 10
ATOM 16628 O O . VAL A 1 14 ? -19.597 -4.499 2.384 1.00 0.00 75 VAL A O 10
ATOM 16641 N N . PRO A 1 15 ? -19.414 -5.565 4.360 1.00 0.00 76 PRO A N 10
ATOM 16642 C CA . PRO A 1 15 ? -20.302 -4.651 5.084 1.00 0.00 76 PRO A CA 10
ATOM 16643 C C . PRO A 1 15 ? -19.683 -3.272 5.277 1.00 0.00 76 PRO A C 10
ATOM 16644 O O . PRO A 1 15 ? -18.475 -3.128 5.472 1.00 0.00 76 PRO A O 10
ATOM 16655 N N . PRO A 1 16 ? -20.526 -2.230 5.222 1.00 0.00 77 PRO A N 10
ATOM 16656 C CA . PRO A 1 16 ? -20.083 -0.843 5.390 1.00 0.00 77 PRO A CA 10
ATOM 16657 C C . PRO A 1 16 ? -19.649 -0.542 6.820 1.00 0.00 77 PRO A C 10
ATOM 16658 O O . PRO A 1 16 ? -20.050 -1.231 7.758 1.00 0.00 77 PRO A O 10
ATOM 16669 N N . GLN A 1 17 ? -18.829 0.492 6.980 1.00 0.00 78 GLN A N 10
ATOM 16670 C CA . GLN A 1 17 ? -18.341 0.883 8.297 1.00 0.00 78 GLN A CA 10
ATOM 16671 C C . GLN A 1 17 ? -18.292 2.402 8.430 1.00 0.00 78 GLN A C 10
ATOM 16672 O O . GLN A 1 17 ? -17.575 3.075 7.691 1.00 0.00 78 GLN A O 10
ATOM 16686 N N . GLU A 1 18 ? -19.059 2.933 9.377 1.00 0.00 79 GLU A N 10
ATOM 16687 C CA . GLU A 1 18 ? -19.103 4.372 9.605 1.00 0.00 79 GLU A CA 10
ATOM 16688 C C . GLU A 1 18 ? -17.804 4.863 10.239 1.00 0.00 79 GLU A C 10
ATOM 16689 O O . GLU A 1 18 ? -17.523 4.579 11.404 1.00 0.00 79 GLU A O 10
ATOM 16701 N N . VAL A 1 19 ? -17.015 5.600 9.464 1.00 0.00 80 VAL A N 10
ATOM 16702 C CA . VAL A 1 19 ? -15.747 6.130 9.949 1.00 0.00 80 VAL A CA 10
ATOM 16703 C C . VAL A 1 19 ? -15.695 7.647 9.806 1.00 0.00 80 VAL A C 10
ATOM 16704 O O . VAL A 1 19 ? -16.025 8.193 8.753 1.00 0.00 80 VAL A O 10
ATOM 16717 N N . ILE A 1 20 ? -15.278 8.323 10.872 1.00 0.00 81 ILE A N 10
ATOM 16718 C CA . ILE A 1 20 ? -15.181 9.777 10.864 1.00 0.00 81 ILE A CA 10
ATOM 16719 C C . ILE A 1 20 ? -14.074 10.249 9.929 1.00 0.00 81 ILE A C 10
ATOM 16720 O O . ILE A 1 20 ? -12.889 10.073 10.215 1.00 0.00 81 ILE A O 10
ATOM 16736 N N . CYS A 1 21 ? -14.467 10.852 8.812 1.00 0.00 82 CYS A N 10
ATOM 16737 C CA . CYS A 1 21 ? -13.506 11.351 7.834 1.00 0.00 82 CYS A CA 10
ATOM 16738 C C . CYS A 1 21 ? -12.502 12.293 8.491 1.00 0.00 82 CYS A C 10
ATOM 16739 O O . CYS A 1 21 ? -12.515 12.483 9.707 1.00 0.00 82 CYS A O 10
ATOM 16747 N N . LYS A 1 22 ? -11.630 12.879 7.678 1.00 0.00 83 LYS A N 10
ATOM 16748 C CA . LYS A 1 22 ? -10.617 13.801 8.178 1.00 0.00 83 LYS A CA 10
ATOM 16749 C C . LYS A 1 22 ? -11.254 15.103 8.654 1.00 0.00 83 LYS A C 10
ATOM 16750 O O . LYS A 1 22 ? -10.842 15.673 9.664 1.00 0.00 83 LYS A O 10
ATOM 16769 N N . ASP A 1 23 ? -12.260 15.567 7.921 1.00 0.00 84 ASP A N 10
ATOM 16770 C CA . ASP A 1 23 ? -12.955 16.800 8.270 1.00 0.00 84 ASP A CA 10
ATOM 16771 C C . ASP A 1 23 ? -14.050 16.534 9.298 1.00 0.00 84 ASP A C 10
ATOM 16772 O O . ASP A 1 23 ? -15.041 17.261 9.366 1.00 0.00 84 ASP A O 10
ATOM 16781 N N . ASN A 1 24 ? -13.866 15.486 10.094 1.00 0.00 85 ASN A N 10
ATOM 16782 C CA . ASN A 1 24 ? -14.839 15.123 11.117 1.00 0.00 85 ASN A CA 10
ATOM 16783 C C . ASN A 1 24 ? -16.236 14.990 10.517 1.00 0.00 85 ASN A C 10
ATOM 16784 O O . ASN A 1 24 ? -17.204 15.541 11.041 1.00 0.00 85 ASN A O 10
ATOM 16795 N N . VAL A 1 25 ? -16.332 14.254 9.414 1.00 0.00 86 VAL A N 10
ATOM 16796 C CA . VAL A 1 25 ? -17.609 14.046 8.743 1.00 0.00 86 VAL A CA 10
ATOM 16797 C C . VAL A 1 25 ? -18.038 12.585 8.817 1.00 0.00 86 VAL A C 10
ATOM 16798 O O . VAL A 1 25 ? -17.357 11.700 8.300 1.00 0.00 86 VAL A O 10
ATOM 16811 N N . VAL A 1 26 ? -19.173 12.340 9.465 1.00 0.00 87 VAL A N 10
ATOM 16812 C CA . VAL A 1 26 ? -19.695 10.986 9.606 1.00 0.00 87 VAL A CA 10
ATOM 16813 C C . VAL A 1 26 ? -20.366 10.518 8.320 1.00 0.00 87 VAL A C 10
ATOM 16814 O O . VAL A 1 26 ? -21.401 11.052 7.917 1.00 0.00 87 VAL A O 10
ATOM 16827 N N . VAL A 1 27 ? -19.772 9.518 7.677 1.00 0.00 88 VAL A N 10
ATOM 16828 C CA . VAL A 1 27 ? -20.313 8.977 6.436 1.00 0.00 88 VAL A CA 10
ATOM 16829 C C . VAL A 1 27 ? -20.115 7.467 6.363 1.00 0.00 88 VAL A C 10
ATOM 16830 O O . VAL A 1 27 ? -19.235 6.912 7.022 1.00 0.00 88 VAL A O 10
ATOM 16843 N N . THR A 1 28 ? -20.939 6.806 5.555 1.00 0.00 89 THR A N 10
ATOM 16844 C CA . THR A 1 28 ? -20.855 5.360 5.395 1.00 0.00 89 THR A CA 10
ATOM 16845 C C . THR A 1 28 ? -20.189 4.991 4.074 1.00 0.00 89 THR A C 10
ATOM 16846 O O . THR A 1 28 ? -20.638 5.404 3.004 1.00 0.00 89 THR A O 10
ATOM 16857 N N . VAL A 1 29 ? -19.117 4.210 4.155 1.00 0.00 90 VAL A N 10
ATOM 16858 C CA . VAL A 1 29 ? -18.390 3.783 2.965 1.00 0.00 90 VAL A CA 10
ATOM 16859 C C . VAL A 1 29 ? -18.712 2.335 2.615 1.00 0.00 90 VAL A C 10
ATOM 16860 O O . VAL A 1 29 ? -18.870 1.492 3.499 1.00 0.00 90 VAL A O 10
ATOM 16873 N N . ASP A 1 30 ? -18.806 2.052 1.320 1.00 0.00 91 ASP A N 10
ATOM 16874 C CA . ASP A 1 30 ? -19.107 0.704 0.852 1.00 0.00 91 ASP A CA 10
ATOM 16875 C C . ASP A 1 30 ? -18.430 0.430 -0.487 1.00 0.00 91 ASP A C 10
ATOM 16876 O O . ASP A 1 30 ? -18.507 1.241 -1.410 1.00 0.00 91 ASP A O 10
ATOM 16885 N N . ALA A 1 31 ? -17.767 -0.717 -0.586 1.00 0.00 92 ALA A N 10
ATOM 16886 C CA . ALA A 1 31 ? -17.077 -1.098 -1.812 1.00 0.00 92 ALA A CA 10
ATOM 16887 C C . ALA A 1 31 ? -16.996 -2.615 -1.947 1.00 0.00 92 ALA A C 10
ATOM 16888 O O . ALA A 1 31 ? -17.213 -3.347 -0.982 1.00 0.00 92 ALA A O 10
ATOM 16895 N N . VAL A 1 32 ? -16.682 -3.081 -3.152 1.00 0.00 93 VAL A N 10
ATOM 16896 C CA . VAL A 1 32 ? -16.571 -4.511 -3.413 1.00 0.00 93 VAL A CA 10
ATOM 16897 C C . VAL A 1 32 ? -15.142 -4.893 -3.782 1.00 0.00 93 VAL A C 10
ATOM 16898 O O . VAL A 1 32 ? -14.347 -4.047 -4.190 1.00 0.00 93 VAL A O 10
ATOM 16911 N N . VAL A 1 33 ? -14.821 -6.175 -3.635 1.00 0.00 94 VAL A N 10
ATOM 16912 C CA . VAL A 1 33 ? -13.488 -6.671 -3.954 1.00 0.00 94 VAL A CA 10
ATOM 16913 C C . VAL A 1 33 ? -13.560 -7.954 -4.774 1.00 0.00 94 VAL A C 10
ATOM 16914 O O . VAL A 1 33 ? -14.099 -8.964 -4.320 1.00 0.00 94 VAL A O 10
ATOM 16927 N N . TYR A 1 34 ? -13.013 -7.908 -5.983 1.00 0.00 95 TYR A N 10
ATOM 16928 C CA . TYR A 1 34 ? -13.017 -9.067 -6.868 1.00 0.00 95 TYR A CA 10
ATOM 16929 C C . TYR A 1 34 ? -11.922 -10.054 -6.478 1.00 0.00 95 TYR A C 10
ATOM 16930 O O . TYR A 1 34 ? -10.958 -9.694 -5.802 1.00 0.00 95 TYR A O 10
ATOM 16948 N N . TYR A 1 35 ? -12.077 -11.301 -6.910 1.00 0.00 96 TYR A N 10
ATOM 16949 C CA . TYR A 1 35 ? -11.103 -12.342 -6.606 1.00 0.00 96 TYR A CA 10
ATOM 16950 C C . TYR A 1 35 ? -11.319 -13.566 -7.490 1.00 0.00 96 TYR A C 10
ATOM 16951 O O . TYR A 1 35 ? -12.447 -13.878 -7.871 1.00 0.00 96 TYR A O 10
ATOM 16969 N N . GLN A 1 36 ? -10.229 -14.255 -7.812 1.00 0.00 97 GLN A N 10
ATOM 16970 C CA . GLN A 1 36 ? -10.298 -15.445 -8.652 1.00 0.00 97 GLN A CA 10
ATOM 16971 C C . GLN A 1 36 ? -9.346 -16.524 -8.148 1.00 0.00 97 GLN A C 10
ATOM 16972 O O . GLN A 1 36 ? -8.176 -16.255 -7.875 1.00 0.00 97 GLN A O 10
ATOM 16986 N N . VAL A 1 37 ? -9.854 -17.746 -8.026 1.00 0.00 98 VAL A N 10
ATOM 16987 C CA . VAL A 1 37 ? -9.048 -18.866 -7.555 1.00 0.00 98 VAL A CA 10
ATOM 16988 C C . VAL A 1 37 ? -8.033 -19.293 -8.609 1.00 0.00 98 VAL A C 10
ATOM 16989 O O . VAL A 1 37 ? -8.323 -20.134 -9.460 1.00 0.00 98 VAL A O 10
ATOM 17002 N N . ILE A 1 38 ? -6.841 -18.709 -8.545 1.00 0.00 99 ILE A N 10
ATOM 17003 C CA . ILE A 1 38 ? -5.781 -19.031 -9.492 1.00 0.00 99 ILE A CA 10
ATOM 17004 C C . ILE A 1 38 ? -5.028 -20.287 -9.069 1.00 0.00 99 ILE A C 10
ATOM 17005 O O . ILE A 1 38 ? -4.385 -20.944 -9.888 1.00 0.00 99 ILE A O 10
ATOM 17021 N N . ASP A 1 39 ? -5.112 -20.616 -7.784 1.00 0.00 100 ASP A N 10
ATOM 17022 C CA . ASP A 1 39 ? -4.441 -21.796 -7.251 1.00 0.00 100 ASP A CA 10
ATOM 17023 C C . ASP A 1 39 ? -5.371 -22.581 -6.331 1.00 0.00 100 ASP A C 10
ATOM 17024 O O . ASP A 1 39 ? -5.466 -22.317 -5.132 1.00 0.00 100 ASP A O 10
ATOM 17033 N N . PRO A 1 40 ? -6.074 -23.569 -6.904 1.00 0.00 101 PRO A N 10
ATOM 17034 C CA . PRO A 1 40 ? -7.010 -24.412 -6.154 1.00 0.00 101 PRO A CA 10
ATOM 17035 C C . PRO A 1 40 ? -6.296 -25.349 -5.185 1.00 0.00 101 PRO A C 10
ATOM 17036 O O . PRO A 1 40 ? -6.935 -26.059 -4.408 1.00 0.00 101 PRO A O 10
ATOM 17047 N N . VAL A 1 41 ? -4.968 -25.346 -5.236 1.00 0.00 102 VAL A N 10
ATOM 17048 C CA . VAL A 1 41 ? -4.167 -26.195 -4.362 1.00 0.00 102 VAL A CA 10
ATOM 17049 C C . VAL A 1 41 ? -4.206 -25.694 -2.923 1.00 0.00 102 VAL A C 10
ATOM 17050 O O . VAL A 1 41 ? -4.464 -26.459 -1.993 1.00 0.00 102 VAL A O 10
ATOM 17063 N N . LYS A 1 42 ? -3.948 -24.402 -2.745 1.00 0.00 103 LYS A N 10
ATOM 17064 C CA . LYS A 1 42 ? -3.955 -23.796 -1.419 1.00 0.00 103 LYS A CA 10
ATOM 17065 C C . LYS A 1 42 ? -5.358 -23.331 -1.041 1.00 0.00 103 LYS A C 10
ATOM 17066 O O . LYS A 1 42 ? -5.651 -23.103 0.133 1.00 0.00 103 LYS A O 10
ATOM 17085 N N . ALA A 1 43 ? -6.221 -23.194 -2.042 1.00 0.00 104 ALA A N 10
ATOM 17086 C CA . ALA A 1 43 ? -7.594 -22.760 -1.813 1.00 0.00 104 ALA A CA 10
ATOM 17087 C C . ALA A 1 43 ? -8.550 -23.948 -1.797 1.00 0.00 104 ALA A C 10
ATOM 17088 O O . ALA A 1 43 ? -9.627 -23.898 -2.390 1.00 0.00 104 ALA A O 10
ATOM 17095 N N . VAL A 1 44 ? -8.148 -25.016 -1.115 1.00 0.00 105 VAL A N 10
ATOM 17096 C CA . VAL A 1 44 ? -8.969 -26.217 -1.022 1.00 0.00 105 VAL A CA 10
ATOM 17097 C C . VAL A 1 44 ? -9.909 -26.149 0.176 1.00 0.00 105 VAL A C 10
ATOM 17098 O O . VAL A 1 44 ? -10.492 -27.156 0.580 1.00 0.00 105 VAL A O 10
ATOM 17111 N N . TYR A 1 45 ? -10.052 -24.955 0.742 1.00 0.00 106 TYR A N 10
ATOM 17112 C CA . TYR A 1 45 ? -10.920 -24.755 1.896 1.00 0.00 106 TYR A CA 10
ATOM 17113 C C . TYR A 1 45 ? -12.283 -24.221 1.467 1.00 0.00 106 TYR A C 10
ATOM 17114 O O . TYR A 1 45 ? -12.941 -23.497 2.213 1.00 0.00 106 TYR A O 10
ATOM 17132 N N . ASN A 1 46 ? -12.700 -24.585 0.259 1.00 0.00 107 ASN A N 10
ATOM 17133 C CA . ASN A 1 46 ? -13.985 -24.143 -0.271 1.00 0.00 107 ASN A CA 10
ATOM 17134 C C . ASN A 1 46 ? -14.056 -22.620 -0.326 1.00 0.00 107 ASN A C 10
ATOM 17135 O O . ASN A 1 46 ? -15.136 -22.035 -0.238 1.00 0.00 107 ASN A O 10
ATOM 17146 N N . VAL A 1 47 ? -12.898 -21.984 -0.472 1.00 0.00 108 VAL A N 10
ATOM 17147 C CA . VAL A 1 47 ? -12.829 -20.529 -0.540 1.00 0.00 108 VAL A CA 10
ATOM 17148 C C . VAL A 1 47 ? -13.861 -19.886 0.379 1.00 0.00 108 VAL A C 10
ATOM 17149 O O . VAL A 1 47 ? -14.473 -18.876 0.031 1.00 0.00 108 VAL A O 10
ATOM 17162 N N . SER A 1 48 ? -14.049 -20.478 1.554 1.00 0.00 109 SER A N 10
ATOM 17163 C CA . SER A 1 48 ? -15.010 -19.964 2.523 1.00 0.00 109 SER A CA 10
ATOM 17164 C C . SER A 1 48 ? -14.338 -18.998 3.495 1.00 0.00 109 SER A C 10
ATOM 17165 O O . SER A 1 48 ? -14.835 -17.898 3.736 1.00 0.00 109 SER A O 10
ATOM 17173 N N . ASP A 1 49 ? -13.206 -19.418 4.048 1.00 0.00 110 ASP A N 10
ATOM 17174 C CA . ASP A 1 49 ? -12.465 -18.591 4.993 1.00 0.00 110 ASP A CA 10
ATOM 17175 C C . ASP A 1 49 ? -12.056 -17.268 4.353 1.00 0.00 110 ASP A C 10
ATOM 17176 O O . ASP A 1 49 ? -12.158 -16.208 4.972 1.00 0.00 110 ASP A O 10
ATOM 17185 N N . PHE A 1 50 ? -11.592 -17.336 3.109 1.00 0.00 111 PHE A N 10
ATOM 17186 C CA . PHE A 1 50 ? -11.166 -16.144 2.385 1.00 0.00 111 PHE A CA 10
ATOM 17187 C C . PHE A 1 50 ? -12.326 -15.167 2.215 1.00 0.00 111 PHE A C 10
ATOM 17188 O O . PHE A 1 50 ? -12.130 -13.952 2.190 1.00 0.00 111 PHE A O 10
ATOM 17205 N N . LEU A 1 51 ? -13.534 -15.707 2.099 1.00 0.00 112 LEU A N 10
ATOM 17206 C CA . LEU A 1 51 ? -14.727 -14.885 1.930 1.00 0.00 112 LEU A CA 10
ATOM 17207 C C . LEU A 1 51 ? -15.071 -14.154 3.224 1.00 0.00 112 LEU A C 10
ATOM 17208 O O . LEU A 1 51 ? -15.210 -12.932 3.240 1.00 0.00 112 LEU A O 10
ATOM 17224 N N . MET A 1 52 ? -15.207 -14.912 4.308 1.00 0.00 113 MET A N 10
ATOM 17225 C CA . MET A 1 52 ? -15.531 -14.336 5.607 1.00 0.00 113 MET A CA 10
ATOM 17226 C C . MET A 1 52 ? -14.323 -13.621 6.202 1.00 0.00 113 MET A C 10
ATOM 17227 O O . MET A 1 52 ? -14.441 -12.902 7.194 1.00 0.00 113 MET A O 10
ATOM 17241 N N . ALA A 1 53 ? -13.160 -13.824 5.591 1.00 0.00 114 ALA A N 10
ATOM 17242 C CA . ALA A 1 53 ? -11.931 -13.197 6.060 1.00 0.00 114 ALA A CA 10
ATOM 17243 C C . ALA A 1 53 ? -11.675 -11.880 5.336 1.00 0.00 114 ALA A C 10
ATOM 17244 O O . ALA A 1 53 ? -11.563 -10.827 5.964 1.00 0.00 114 ALA A O 10
ATOM 17251 N N . ILE A 1 54 ? -11.584 -11.946 4.012 1.00 0.00 115 ILE A N 10
ATOM 17252 C CA . ILE A 1 54 ? -11.343 -10.758 3.203 1.00 0.00 115 ILE A CA 10
ATOM 17253 C C . ILE A 1 54 ? -12.124 -9.562 3.736 1.00 0.00 115 ILE A C 10
ATOM 17254 O O . ILE A 1 54 ? -11.547 -8.523 4.058 1.00 0.00 115 ILE A O 10
ATOM 17270 N N . VAL A 1 55 ? -13.441 -9.716 3.827 1.00 0.00 116 VAL A N 10
ATOM 17271 C CA . VAL A 1 55 ? -14.303 -8.650 4.324 1.00 0.00 116 VAL A CA 10
ATOM 17272 C C . VAL A 1 55 ? -13.895 -8.224 5.730 1.00 0.00 116 VAL A C 10
ATOM 17273 O O . VAL A 1 55 ? -13.864 -7.034 6.047 1.00 0.00 116 VAL A O 10
ATOM 17286 N N . LYS A 1 56 ? -13.582 -9.203 6.571 1.00 0.00 117 LYS A N 10
ATOM 17287 C CA . LYS A 1 56 ? -13.174 -8.932 7.945 1.00 0.00 117 LYS A CA 10
ATOM 17288 C C . LYS A 1 56 ? -11.823 -8.224 7.981 1.00 0.00 117 LYS A C 10
ATOM 17289 O O . LYS A 1 56 ? -11.462 -7.604 8.982 1.00 0.00 117 LYS A O 10
ATOM 17308 N N . LEU A 1 57 ? -11.081 -8.318 6.883 1.00 0.00 118 LEU A N 10
ATOM 17309 C CA . LEU A 1 57 ? -9.771 -7.685 6.788 1.00 0.00 118 LEU A CA 10
ATOM 17310 C C . LEU A 1 57 ? -9.894 -6.251 6.283 1.00 0.00 118 LEU A C 10
ATOM 17311 O O . LEU A 1 57 ? -9.234 -5.344 6.791 1.00 0.00 118 LEU A O 10
ATOM 17327 N N . ALA A 1 58 ? -10.745 -6.052 5.282 1.00 0.00 119 ALA A N 10
ATOM 17328 C CA . ALA A 1 58 ? -10.958 -4.728 4.711 1.00 0.00 119 ALA A CA 10
ATOM 17329 C C . ALA A 1 58 ? -11.438 -3.744 5.773 1.00 0.00 119 ALA A C 10
ATOM 17330 O O . ALA A 1 58 ? -11.132 -2.553 5.710 1.00 0.00 119 ALA A O 10
ATOM 17337 N N . GLN A 1 59 ? -12.190 -4.249 6.745 1.00 0.00 120 GLN A N 10
ATOM 17338 C CA . GLN A 1 59 ? -12.713 -3.412 7.819 1.00 0.00 120 GLN A CA 10
ATOM 17339 C C . GLN A 1 59 ? -11.581 -2.710 8.562 1.00 0.00 120 GLN A C 10
ATOM 17340 O O . GLN A 1 59 ? -11.765 -1.625 9.114 1.00 0.00 120 GLN A O 10
ATOM 17354 N N . THR A 1 60 ? -10.408 -3.337 8.573 1.00 0.00 121 THR A N 10
ATOM 17355 C CA . THR A 1 60 ? -9.247 -2.774 9.249 1.00 0.00 121 THR A CA 10
ATOM 17356 C C . THR A 1 60 ? -8.439 -1.887 8.309 1.00 0.00 121 THR A C 10
ATOM 17357 O O . THR A 1 60 ? -8.179 -0.722 8.608 1.00 0.00 121 THR A O 10
ATOM 17368 N N . ASN A 1 61 ? -8.045 -2.446 7.169 1.00 0.00 122 ASN A N 10
ATOM 17369 C CA . ASN A 1 61 ? -7.267 -1.704 6.183 1.00 0.00 122 ASN A CA 10
ATOM 17370 C C . ASN A 1 61 ? -7.985 -0.422 5.775 1.00 0.00 122 ASN A C 10
ATOM 17371 O O . ASN A 1 61 ? -7.411 0.667 5.823 1.00 0.00 122 ASN A O 10
ATOM 17382 N N . LEU A 1 62 ? -9.244 -0.558 5.375 1.00 0.00 123 LEU A N 10
ATOM 17383 C CA . LEU A 1 62 ? -10.043 0.590 4.959 1.00 0.00 123 LEU A CA 10
ATOM 17384 C C . LEU A 1 62 ? -10.094 1.645 6.059 1.00 0.00 123 LEU A C 10
ATOM 17385 O O . LEU A 1 62 ? -10.018 2.844 5.787 1.00 0.00 123 LEU A O 10
ATOM 17401 N N . ARG A 1 63 ? -10.221 1.192 7.302 1.00 0.00 124 ARG A N 10
ATOM 17402 C CA . ARG A 1 63 ? -10.281 2.097 8.443 1.00 0.00 124 ARG A CA 10
ATOM 17403 C C . ARG A 1 63 ? -9.052 3.001 8.485 1.00 0.00 124 ARG A C 10
ATOM 17404 O O . ARG A 1 63 ? -9.054 4.037 9.149 1.00 0.00 124 ARG A O 10
ATOM 17425 N N . ALA A 1 64 ? -8.005 2.600 7.772 1.00 0.00 125 ALA A N 10
ATOM 17426 C CA . ALA A 1 64 ? -6.770 3.374 7.727 1.00 0.00 125 ALA A CA 10
ATOM 17427 C C . ALA A 1 64 ? -6.884 4.531 6.740 1.00 0.00 125 ALA A C 10
ATOM 17428 O O . ALA A 1 64 ? -6.768 5.697 7.120 1.00 0.00 125 ALA A O 10
ATOM 17435 N N . ILE A 1 65 ? -7.110 4.202 5.473 1.00 0.00 126 ILE A N 10
ATOM 17436 C CA . ILE A 1 65 ? -7.239 5.214 4.432 1.00 0.00 126 ILE A CA 10
ATOM 17437 C C . ILE A 1 65 ? -8.588 5.920 4.517 1.00 0.00 126 ILE A C 10
ATOM 17438 O O . ILE A 1 65 ? -8.657 7.150 4.531 1.00 0.00 126 ILE A O 10
ATOM 17454 N N . ILE A 1 66 ? -9.658 5.135 4.575 1.00 0.00 127 ILE A N 10
ATOM 17455 C CA . ILE A 1 66 ? -11.005 5.685 4.661 1.00 0.00 127 ILE A CA 10
ATOM 17456 C C . ILE A 1 66 ? -11.142 6.619 5.858 1.00 0.00 127 ILE A C 10
ATOM 17457 O O . ILE A 1 66 ? -11.807 7.652 5.781 1.00 0.00 127 ILE A O 10
ATOM 17473 N N . GLY A 1 67 ? -10.505 6.251 6.966 1.00 0.00 128 GLY A N 10
ATOM 17474 C CA . GLY A 1 67 ? -10.566 7.068 8.163 1.00 0.00 128 GLY A CA 10
ATOM 17475 C C . GLY A 1 67 ? -10.189 8.512 7.900 1.00 0.00 128 GLY A C 10
ATOM 17476 O O . GLY A 1 67 ? -10.650 9.417 8.595 1.00 0.00 128 GLY A O 10
ATOM 17480 N N . GLU A 1 68 ? -9.346 8.728 6.895 1.00 0.00 129 GLU A N 10
ATOM 17481 C CA . GLU A 1 68 ? -8.905 10.073 6.544 1.00 0.00 129 GLU A CA 10
ATOM 17482 C C . GLU A 1 68 ? -9.223 10.386 5.085 1.00 0.00 129 GLU A C 10
ATOM 17483 O O . GLU A 1 68 ? -8.671 9.771 4.173 1.00 0.00 129 GLU A O 10
ATOM 17495 N N . MET A 1 69 ? -10.116 11.347 4.873 1.00 0.00 130 MET A N 10
ATOM 17496 C CA . MET A 1 69 ? -10.507 11.743 3.525 1.00 0.00 130 MET A CA 10
ATOM 17497 C C . MET A 1 69 ? -11.399 12.980 3.559 1.00 0.00 130 MET A C 10
ATOM 17498 O O . MET A 1 69 ? -11.667 13.534 4.625 1.00 0.00 130 MET A O 10
ATOM 17512 N N . GLU A 1 70 ? -11.855 13.408 2.386 1.00 0.00 131 GLU A N 10
ATOM 17513 C CA . GLU A 1 70 ? -12.716 14.580 2.283 1.00 0.00 131 GLU A CA 10
ATOM 17514 C C . GLU A 1 70 ? -14.041 14.226 1.613 1.00 0.00 131 GLU A C 10
ATOM 17515 O O . GLU A 1 70 ? -14.064 13.624 0.538 1.00 0.00 131 GLU A O 10
ATOM 17527 N N . LEU A 1 71 ? -15.141 14.603 2.254 1.00 0.00 132 LEU A N 10
ATOM 17528 C CA . LEU A 1 71 ? -16.470 14.325 1.721 1.00 0.00 132 LEU A CA 10
ATOM 17529 C C . LEU A 1 71 ? -16.473 14.402 0.198 1.00 0.00 132 LEU A C 10
ATOM 17530 O O . LEU A 1 71 ? -17.217 13.682 -0.468 1.00 0.00 132 LEU A O 10
ATOM 17546 N N . ASP A 1 72 ? -15.636 15.277 -0.347 1.00 0.00 133 ASP A N 10
ATOM 17547 C CA . ASP A 1 72 ? -15.539 15.446 -1.792 1.00 0.00 133 ASP A CA 10
ATOM 17548 C C . ASP A 1 72 ? -14.554 14.447 -2.391 1.00 0.00 133 ASP A C 10
ATOM 17549 O O . ASP A 1 72 ? -14.912 13.653 -3.260 1.00 0.00 133 ASP A O 10
ATOM 17558 N N . GLU A 1 73 ? -13.311 14.495 -1.921 1.00 0.00 134 GLU A N 10
ATOM 17559 C CA . GLU A 1 73 ? -12.274 13.595 -2.412 1.00 0.00 134 GLU A CA 10
ATOM 17560 C C . GLU A 1 73 ? -12.774 12.153 -2.441 1.00 0.00 134 GLU A C 10
ATOM 17561 O O . GLU A 1 73 ? -12.596 11.441 -3.430 1.00 0.00 134 GLU A O 10
ATOM 17573 N N . THR A 1 74 ? -13.400 11.728 -1.348 1.00 0.00 135 THR A N 10
ATOM 17574 C CA . THR A 1 74 ? -13.924 10.372 -1.246 1.00 0.00 135 THR A CA 10
ATOM 17575 C C . THR A 1 74 ? -14.413 9.868 -2.599 1.00 0.00 135 THR A C 10
ATOM 17576 O O . THR A 1 74 ? -14.302 8.681 -2.908 1.00 0.00 135 THR A O 10
ATOM 17587 N N . LEU A 1 75 ? -14.953 10.777 -3.404 1.00 0.00 136 LEU A N 10
ATOM 17588 C CA . LEU A 1 75 ? -15.459 10.425 -4.726 1.00 0.00 136 LEU A CA 10
ATOM 17589 C C . LEU A 1 75 ? -14.336 10.431 -5.758 1.00 0.00 136 LEU A C 10
ATOM 17590 O O . LEU A 1 75 ? -14.078 9.422 -6.415 1.00 0.00 136 LEU A O 10
ATOM 17606 N N . SER A 1 76 ? -13.669 11.573 -5.893 1.00 0.00 137 SER A N 10
ATOM 17607 C CA . SER A 1 76 ? -12.574 11.710 -6.846 1.00 0.00 137 SER A CA 10
ATOM 17608 C C . SER A 1 76 ? -11.540 10.606 -6.648 1.00 0.00 137 SER A C 10
ATOM 17609 O O . SER A 1 76 ? -11.182 9.900 -7.589 1.00 0.00 137 SER A O 10
ATOM 17617 N N . GLY A 1 77 ? -11.063 10.465 -5.415 1.00 0.00 138 GLY A N 10
ATOM 17618 C CA . GLY A 1 77 ? -10.074 9.446 -5.115 1.00 0.00 138 GLY A CA 10
ATOM 17619 C C . GLY A 1 77 ? -10.682 8.060 -5.015 1.00 0.00 138 GLY A C 10
ATOM 17620 O O . GLY A 1 77 ? -10.562 7.396 -3.986 1.00 0.00 138 GLY A O 10
ATOM 17624 N N . ARG A 1 78 ? -11.336 7.624 -6.087 1.00 0.00 139 ARG A N 10
ATOM 17625 C CA . ARG A 1 78 ? -11.967 6.310 -6.114 1.00 0.00 139 ARG A CA 10
ATOM 17626 C C . ARG A 1 78 ? -11.003 5.256 -6.650 1.00 0.00 139 ARG A C 10
ATOM 17627 O O . ARG A 1 78 ? -10.994 4.115 -6.186 1.00 0.00 139 ARG A O 10
ATOM 17648 N N . ASP A 1 79 ? -10.194 5.645 -7.629 1.00 0.00 140 ASP A N 10
ATOM 17649 C CA . ASP A 1 79 ? -9.225 4.733 -8.228 1.00 0.00 140 ASP A CA 10
ATOM 17650 C C . ASP A 1 79 ? -8.112 4.397 -7.241 1.00 0.00 140 ASP A C 10
ATOM 17651 O O . ASP A 1 79 ? -7.414 3.394 -7.395 1.00 0.00 140 ASP A O 10
ATOM 17660 N N . ILE A 1 80 ? -7.951 5.243 -6.229 1.00 0.00 141 ILE A N 10
ATOM 17661 C CA . ILE A 1 80 ? -6.923 5.035 -5.217 1.00 0.00 141 ILE A CA 10
ATOM 17662 C C . ILE A 1 80 ? -7.414 4.098 -4.118 1.00 0.00 141 ILE A C 10
ATOM 17663 O O . ILE A 1 80 ? -6.816 3.051 -3.868 1.00 0.00 141 ILE A O 10
ATOM 17679 N N . ILE A 1 81 ? -8.507 4.481 -3.467 1.00 0.00 142 ILE A N 10
ATOM 17680 C CA . ILE A 1 81 ? -9.080 3.674 -2.397 1.00 0.00 142 ILE A CA 10
ATOM 17681 C C . ILE A 1 81 ? -9.083 2.194 -2.766 1.00 0.00 142 ILE A C 10
ATOM 17682 O O . ILE A 1 81 ? -8.768 1.338 -1.941 1.00 0.00 142 ILE A O 10
ATOM 17698 N N . ASN A 1 82 ? -9.439 1.901 -4.013 1.00 0.00 143 ASN A N 10
ATOM 17699 C CA . ASN A 1 82 ? -9.481 0.525 -4.492 1.00 0.00 143 ASN A CA 10
ATOM 17700 C C . ASN A 1 82 ? -8.076 0.005 -4.779 1.00 0.00 143 ASN A C 10
ATOM 17701 O O . ASN A 1 82 ? -7.778 -1.168 -4.553 1.00 0.00 143 ASN A O 10
ATOM 17712 N N . ALA A 1 83 ? -7.215 0.886 -5.277 1.00 0.00 144 ALA A N 10
ATOM 17713 C CA . ALA A 1 83 ? -5.840 0.518 -5.592 1.00 0.00 144 ALA A CA 10
ATOM 17714 C C . ALA A 1 83 ? -5.146 -0.098 -4.382 1.00 0.00 144 ALA A C 10
ATOM 17715 O O . ALA A 1 83 ? -4.519 -1.152 -4.484 1.00 0.00 144 ALA A O 10
ATOM 17722 N N . ARG A 1 84 ? -5.261 0.567 -3.237 1.00 0.00 145 ARG A N 10
ATOM 17723 C CA . ARG A 1 84 ? -4.643 0.086 -2.008 1.00 0.00 145 ARG A CA 10
ATOM 17724 C C . ARG A 1 84 ? -5.225 -1.264 -1.599 1.00 0.00 145 ARG A C 10
ATOM 17725 O O . ARG A 1 84 ? -4.582 -2.303 -1.759 1.00 0.00 145 ARG A O 10
ATOM 17746 N N . LEU A 1 85 ? -6.443 -1.242 -1.072 1.00 0.00 146 LEU A N 10
ATOM 17747 C CA . LEU A 1 85 ? -7.112 -2.464 -0.640 1.00 0.00 146 LEU A CA 10
ATOM 17748 C C . LEU A 1 85 ? -6.820 -3.613 -1.599 1.00 0.00 146 LEU A C 10
ATOM 17749 O O . LEU A 1 85 ? -6.654 -4.759 -1.179 1.00 0.00 146 LEU A O 10
ATOM 17765 N N . ARG A 1 86 ? -6.758 -3.299 -2.889 1.00 0.00 147 ARG A N 10
ATOM 17766 C CA . ARG A 1 86 ? -6.485 -4.305 -3.908 1.00 0.00 147 ARG A CA 10
ATOM 17767 C C . ARG A 1 86 ? -5.106 -4.926 -3.703 1.00 0.00 147 ARG A C 10
ATOM 17768 O O . ARG A 1 86 ? -4.943 -6.142 -3.795 1.00 0.00 147 ARG A O 10
ATOM 17789 N N . GLU A 1 87 ? -4.118 -4.081 -3.426 1.00 0.00 148 GLU A N 10
ATOM 17790 C CA . GLU A 1 87 ? -2.753 -4.547 -3.211 1.00 0.00 148 GLU A CA 10
ATOM 17791 C C . GLU A 1 87 ? -2.616 -5.218 -1.847 1.00 0.00 148 GLU A C 10
ATOM 17792 O O . GLU A 1 87 ? -2.033 -6.295 -1.729 1.00 0.00 148 GLU A O 10
ATOM 17804 N N . GLU A 1 88 ? -3.158 -4.571 -0.819 1.00 0.00 149 GLU A N 10
ATOM 17805 C CA . GLU A 1 88 ? -3.095 -5.103 0.537 1.00 0.00 149 GLU A CA 10
ATOM 17806 C C . GLU A 1 88 ? -3.712 -6.497 0.603 1.00 0.00 149 GLU A C 10
ATOM 17807 O O . GLU A 1 88 ? -3.079 -7.448 1.066 1.00 0.00 149 GLU A O 10
ATOM 17819 N N . LEU A 1 89 ? -4.951 -6.612 0.137 1.00 0.00 150 LEU A N 10
ATOM 17820 C CA . LEU A 1 89 ? -5.655 -7.890 0.143 1.00 0.00 150 LEU A CA 10
ATOM 17821 C C . LEU A 1 89 ? -4.991 -8.882 -0.805 1.00 0.00 150 LEU A C 10
ATOM 17822 O O . LEU A 1 89 ? -5.025 -10.092 -0.578 1.00 0.00 150 LEU A O 10
ATOM 17838 N N . ASP A 1 90 ? -4.384 -8.363 -1.867 1.00 0.00 151 ASP A N 10
ATOM 17839 C CA . ASP A 1 90 ? -3.708 -9.203 -2.848 1.00 0.00 151 ASP A CA 10
ATOM 17840 C C . ASP A 1 90 ? -2.529 -9.936 -2.216 1.00 0.00 151 ASP A C 10
ATOM 17841 O O . ASP A 1 90 ? -1.913 -10.799 -2.842 1.00 0.00 151 ASP A O 10
ATOM 17850 N N . LYS A 1 91 ? -2.219 -9.585 -0.973 1.00 0.00 152 LYS A N 10
ATOM 17851 C CA . LYS A 1 91 ? -1.114 -10.209 -0.254 1.00 0.00 152 LYS A CA 10
ATOM 17852 C C . LYS A 1 91 ? -1.619 -11.314 0.668 1.00 0.00 152 LYS A C 10
ATOM 17853 O O . LYS A 1 91 ? -1.015 -12.383 0.759 1.00 0.00 152 LYS A O 10
ATOM 17872 N N . ILE A 1 92 ? -2.729 -11.050 1.348 1.00 0.00 153 ILE A N 10
ATOM 17873 C CA . ILE A 1 92 ? -3.316 -12.023 2.261 1.00 0.00 153 ILE A CA 10
ATOM 17874 C C . ILE A 1 92 ? -4.018 -13.140 1.496 1.00 0.00 153 ILE A C 10
ATOM 17875 O O . ILE A 1 92 ? -4.660 -14.007 2.090 1.00 0.00 153 ILE A O 10
ATOM 17891 N N . THR A 1 93 ? -3.892 -13.114 0.173 1.00 0.00 154 THR A N 10
ATOM 17892 C CA . THR A 1 93 ? -4.513 -14.124 -0.674 1.00 0.00 154 THR A CA 10
ATOM 17893 C C . THR A 1 93 ? -3.463 -14.935 -1.425 1.00 0.00 154 THR A C 10
ATOM 17894 O O . THR A 1 93 ? -3.682 -16.102 -1.749 1.00 0.00 154 THR A O 10
ATOM 17905 N N . ASP A 1 94 ? -2.323 -14.310 -1.697 1.00 0.00 155 ASP A N 10
ATOM 17906 C CA . ASP A 1 94 ? -1.237 -14.975 -2.407 1.00 0.00 155 ASP A CA 10
ATOM 17907 C C . ASP A 1 94 ? -0.784 -16.225 -1.660 1.00 0.00 155 ASP A C 10
ATOM 17908 O O . ASP A 1 94 ? -0.302 -17.183 -2.266 1.00 0.00 155 ASP A O 10
ATOM 17917 N N . ARG A 1 95 ? -0.940 -16.209 -0.340 1.00 0.00 156 ARG A N 10
ATOM 17918 C CA . ARG A 1 95 ? -0.544 -17.340 0.490 1.00 0.00 156 ARG A CA 10
ATOM 17919 C C . ARG A 1 95 ? -1.645 -18.395 0.531 1.00 0.00 156 ARG A C 10
ATOM 17920 O O . ARG A 1 95 ? -1.408 -19.539 0.918 1.00 0.00 156 ARG A O 10
ATOM 17941 N N . TRP A 1 96 ? -2.849 -18.003 0.130 1.00 0.00 157 TRP A N 10
ATOM 17942 C CA . TRP A 1 96 ? -3.987 -18.915 0.121 1.00 0.00 157 TRP A CA 10
ATOM 17943 C C . TRP A 1 96 ? -4.225 -19.475 -1.277 1.00 0.00 157 TRP A C 10
ATOM 17944 O O . TRP A 1 96 ? -5.150 -20.257 -1.493 1.00 0.00 157 TRP A O 10
ATOM 17965 N N . GLY A 1 97 ? -3.384 -19.070 -2.223 1.00 0.00 158 GLY A N 10
ATOM 17966 C CA . GLY A 1 97 ? -3.520 -19.542 -3.589 1.00 0.00 158 GLY A CA 10
ATOM 17967 C C . GLY A 1 97 ? -4.517 -18.725 -4.388 1.00 0.00 158 GLY A C 10
ATOM 17968 O O . GLY A 1 97 ? -4.879 -19.094 -5.505 1.00 0.00 158 GLY A O 10
ATOM 17972 N N . VAL A 1 98 ? -4.963 -17.613 -3.813 1.00 0.00 159 VAL A N 10
ATOM 17973 C CA . VAL A 1 98 ? -5.924 -16.741 -4.479 1.00 0.00 159 VAL A CA 10
ATOM 17974 C C . VAL A 1 98 ? -5.301 -15.392 -4.817 1.00 0.00 159 VAL A C 10
ATOM 17975 O O . VAL A 1 98 ? -4.516 -14.846 -4.041 1.00 0.00 159 VAL A O 10
ATOM 17988 N N . LYS A 1 99 ? -5.654 -14.858 -5.981 1.00 0.00 160 LYS A N 10
ATOM 17989 C CA . LYS A 1 99 ? -5.131 -13.571 -6.423 1.00 0.00 160 LYS A CA 10
ATOM 17990 C C . LYS A 1 99 ? -6.266 -12.594 -6.715 1.00 0.00 160 LYS A C 10
ATOM 17991 O O . LYS A 1 99 ? -7.203 -12.917 -7.446 1.00 0.00 160 LYS A O 10
ATOM 18010 N N . ILE A 1 100 ? -6.175 -11.400 -6.140 1.00 0.00 161 ILE A N 10
ATOM 18011 C CA . ILE A 1 100 ? -7.193 -10.376 -6.341 1.00 0.00 161 ILE A CA 10
ATOM 18012 C C . ILE A 1 100 ? -7.146 -9.826 -7.763 1.00 0.00 161 ILE A C 10
ATOM 18013 O O . ILE A 1 100 ? -6.213 -9.114 -8.135 1.00 0.00 161 ILE A O 10
ATOM 18029 N N . THR A 1 101 ? -8.161 -10.159 -8.554 1.00 0.00 162 THR A N 10
ATOM 18030 C CA . THR A 1 101 ? -8.236 -9.699 -9.935 1.00 0.00 162 THR A CA 10
ATOM 18031 C C . THR A 1 101 ? -8.315 -8.178 -10.003 1.00 0.00 162 THR A C 10
ATOM 18032 O O . THR A 1 101 ? -7.635 -7.548 -10.813 1.00 0.00 162 THR A O 10
ATOM 18043 N N . ARG A 1 102 ? -9.148 -7.594 -9.148 1.00 0.00 163 ARG A N 10
ATOM 18044 C CA . ARG A 1 102 ? -9.315 -6.146 -9.113 1.00 0.00 163 ARG A CA 10
ATOM 18045 C C . ARG A 1 102 ? -10.226 -5.732 -7.961 1.00 0.00 163 ARG A C 10
ATOM 18046 O O . ARG A 1 102 ? -10.718 -6.575 -7.211 1.00 0.00 163 ARG A O 10
ATOM 18067 N N . VAL A 1 103 ? -10.446 -4.428 -7.826 1.00 0.00 164 VAL A N 10
ATOM 18068 C CA . VAL A 1 103 ? -11.298 -3.902 -6.766 1.00 0.00 164 VAL A CA 10
ATOM 18069 C C . VAL A 1 103 ? -12.177 -2.767 -7.281 1.00 0.00 164 VAL A C 10
ATOM 18070 O O . VAL A 1 103 ? -11.698 -1.854 -7.952 1.00 0.00 164 VAL A O 10
ATOM 18083 N N . GLU A 1 104 ? -13.466 -2.832 -6.960 1.00 0.00 165 GLU A N 10
ATOM 18084 C CA . GLU A 1 104 ? -14.412 -1.809 -7.390 1.00 0.00 165 GLU A CA 10
ATOM 18085 C C . GLU A 1 104 ? -15.004 -1.077 -6.190 1.00 0.00 165 GLU A C 10
ATOM 18086 O O . GLU A 1 104 ? -15.240 -1.674 -5.139 1.00 0.00 165 GLU A O 10
ATOM 18098 N N . ILE A 1 105 ? -15.242 0.220 -6.354 1.00 0.00 166 ILE A N 10
ATOM 18099 C CA . ILE A 1 105 ? -15.807 1.034 -5.285 1.00 0.00 166 ILE A CA 10
ATOM 18100 C C . ILE A 1 105 ? -17.245 1.433 -5.599 1.00 0.00 166 ILE A C 10
ATOM 18101 O O . ILE A 1 105 ? -17.582 1.719 -6.748 1.00 0.00 166 ILE A O 10
ATOM 18117 N N . GLN A 1 106 ? -18.086 1.452 -4.571 1.00 0.00 167 GLN A N 10
ATOM 18118 C CA . GLN A 1 106 ? -19.488 1.818 -4.738 1.00 0.00 167 GLN A CA 10
ATOM 18119 C C . GLN A 1 106 ? -19.737 3.248 -4.270 1.00 0.00 167 GLN A C 10
ATOM 18120 O O . GLN A 1 106 ? -18.954 3.804 -3.499 1.00 0.00 167 GLN A O 10
ATOM 18134 N N . ARG A 1 107 ? -20.831 3.838 -4.741 1.00 0.00 168 ARG A N 10
ATOM 18135 C CA . ARG A 1 107 ? -21.181 5.204 -4.373 1.00 0.00 168 ARG A CA 10
ATOM 18136 C C . ARG A 1 107 ? -21.072 5.405 -2.864 1.00 0.00 168 ARG A C 10
ATOM 18137 O O . ARG A 1 107 ? -21.340 4.489 -2.085 1.00 0.00 168 ARG A O 10
ATOM 18158 N N . ILE A 1 108 ? -20.676 6.607 -2.460 1.00 0.00 169 ILE A N 10
ATOM 18159 C CA . ILE A 1 108 ? -20.532 6.927 -1.045 1.00 0.00 169 ILE A CA 10
ATOM 18160 C C . ILE A 1 108 ? -21.782 7.616 -0.507 1.00 0.00 169 ILE A C 10
ATOM 18161 O O . ILE A 1 108 ? -22.546 8.217 -1.263 1.00 0.00 169 ILE A O 10
ATOM 18177 N N . ASP A 1 109 ? -21.983 7.525 0.803 1.00 0.00 170 ASP A N 10
ATOM 18178 C CA . ASP A 1 109 ? -23.139 8.141 1.443 1.00 0.00 170 ASP A CA 10
ATOM 18179 C C . ASP A 1 109 ? -22.720 9.350 2.274 1.00 0.00 170 ASP A C 10
ATOM 18180 O O . ASP A 1 109 ? -21.939 9.243 3.219 1.00 0.00 170 ASP A O 10
ATOM 18189 N N . PRO A 1 110 ? -23.250 10.529 1.914 1.00 0.00 171 PRO A N 10
ATOM 18190 C CA . PRO A 1 110 ? -22.944 11.780 2.613 1.00 0.00 171 PRO A CA 10
ATOM 18191 C C . PRO A 1 110 ? -23.548 11.826 4.012 1.00 0.00 171 PRO A C 10
ATOM 18192 O O . PRO A 1 110 ? -24.378 10.996 4.383 1.00 0.00 171 PRO A O 10
ATOM 18203 N N . PRO A 1 111 ? -23.123 12.817 4.809 1.00 0.00 172 PRO A N 10
ATOM 18204 C CA . PRO A 1 111 ? -23.611 12.995 6.180 1.00 0.00 172 PRO A CA 10
ATOM 18205 C C . PRO A 1 111 ? -25.065 13.450 6.224 1.00 0.00 172 PRO A C 10
ATOM 18206 O O . PRO A 1 111 ? -25.598 13.958 5.237 1.00 0.00 172 PRO A O 10
ATOM 18217 N N . LYS A 1 112 ? -25.703 13.267 7.375 1.00 0.00 173 LYS A N 10
ATOM 18218 C CA . LYS A 1 112 ? -27.096 13.660 7.549 1.00 0.00 173 LYS A CA 10
ATOM 18219 C C . LYS A 1 112 ? -27.199 14.971 8.323 1.00 0.00 173 LYS A C 10
ATOM 18220 O O . LYS A 1 112 ? -27.902 15.893 7.911 1.00 0.00 173 LYS A O 10
ATOM 18239 N N . ASP A 1 113 ? -26.493 15.046 9.446 1.00 0.00 174 ASP A N 10
ATOM 18240 C CA . ASP A 1 113 ? -26.503 16.244 10.277 1.00 0.00 174 ASP A CA 10
ATOM 18241 C C . ASP A 1 113 ? -25.158 16.962 10.211 1.00 0.00 174 ASP A C 10
ATOM 18242 O O . ASP A 1 113 ? -24.161 16.393 9.764 1.00 0.00 174 ASP A O 10
ATOM 18251 N N . GLY A 1 1 ? -13.783 -35.010 -6.072 1.00 0.00 62 GLY A N 11
ATOM 18252 C CA . GLY A 1 1 ? -14.808 -34.057 -5.690 1.00 0.00 62 GLY A CA 11
ATOM 18253 C C . GLY A 1 1 ? -14.244 -32.676 -5.418 1.00 0.00 62 GLY A C 11
ATOM 18254 O O . GLY A 1 1 ? -13.747 -32.405 -4.325 1.00 0.00 62 GLY A O 11
ATOM 18258 N N . SER A 1 2 ? -14.317 -31.801 -6.416 1.00 0.00 63 SER A N 11
ATOM 18259 C CA . SER A 1 2 ? -13.804 -30.443 -6.281 1.00 0.00 63 SER A CA 11
ATOM 18260 C C . SER A 1 2 ? -14.467 -29.510 -7.290 1.00 0.00 63 SER A C 11
ATOM 18261 O O . SER A 1 2 ? -14.625 -29.855 -8.461 1.00 0.00 63 SER A O 11
ATOM 18269 N N . ASP A 1 3 ? -14.853 -28.326 -6.826 1.00 0.00 64 ASP A N 11
ATOM 18270 C CA . ASP A 1 3 ? -15.498 -27.341 -7.686 1.00 0.00 64 ASP A CA 11
ATOM 18271 C C . ASP A 1 3 ? -14.609 -26.995 -8.878 1.00 0.00 64 ASP A C 11
ATOM 18272 O O . ASP A 1 3 ? -13.417 -27.304 -8.887 1.00 0.00 64 ASP A O 11
ATOM 18281 N N . HIS A 1 4 ? -15.198 -26.353 -9.882 1.00 0.00 65 HIS A N 11
ATOM 18282 C CA . HIS A 1 4 ? -14.460 -25.966 -11.079 1.00 0.00 65 HIS A CA 11
ATOM 18283 C C . HIS A 1 4 ? -13.707 -24.658 -10.853 1.00 0.00 65 HIS A C 11
ATOM 18284 O O . HIS A 1 4 ? -14.192 -23.761 -10.164 1.00 0.00 65 HIS A O 11
ATOM 18299 N N . VAL A 1 5 ? -12.517 -24.558 -11.438 1.00 0.00 66 VAL A N 11
ATOM 18300 C CA . VAL A 1 5 ? -11.697 -23.360 -11.301 1.00 0.00 66 VAL A CA 11
ATOM 18301 C C . VAL A 1 5 ? -11.409 -22.733 -12.661 1.00 0.00 66 VAL A C 11
ATOM 18302 O O . VAL A 1 5 ? -10.829 -23.371 -13.539 1.00 0.00 66 VAL A O 11
ATOM 18315 N N . ASP A 1 6 ? -11.817 -21.480 -12.826 1.00 0.00 67 ASP A N 11
ATOM 18316 C CA . ASP A 1 6 ? -11.602 -20.765 -14.079 1.00 0.00 67 ASP A CA 11
ATOM 18317 C C . ASP A 1 6 ? -11.513 -19.261 -13.838 1.00 0.00 67 ASP A C 11
ATOM 18318 O O . ASP A 1 6 ? -11.824 -18.777 -12.749 1.00 0.00 67 ASP A O 11
ATOM 18327 N N . LEU A 1 7 ? -11.087 -18.527 -14.860 1.00 0.00 68 LEU A N 11
ATOM 18328 C CA . LEU A 1 7 ? -10.956 -17.078 -14.760 1.00 0.00 68 LEU A CA 11
ATOM 18329 C C . LEU A 1 7 ? -12.176 -16.467 -14.078 1.00 0.00 68 LEU A C 11
ATOM 18330 O O . LEU A 1 7 ? -12.091 -15.399 -13.472 1.00 0.00 68 LEU A O 11
ATOM 18346 N N . ARG A 1 8 ? -13.310 -17.153 -14.180 1.00 0.00 69 ARG A N 11
ATOM 18347 C CA . ARG A 1 8 ? -14.547 -16.679 -13.573 1.00 0.00 69 ARG A CA 11
ATOM 18348 C C . ARG A 1 8 ? -14.281 -16.075 -12.197 1.00 0.00 69 ARG A C 11
ATOM 18349 O O . ARG A 1 8 ? -14.221 -16.789 -11.197 1.00 0.00 69 ARG A O 11
ATOM 18370 N N . GLU A 1 9 ? -14.122 -14.755 -12.156 1.00 0.00 70 GLU A N 11
ATOM 18371 C CA . GLU A 1 9 ? -13.861 -14.056 -10.904 1.00 0.00 70 GLU A CA 11
ATOM 18372 C C . GLU A 1 9 ? -15.143 -13.899 -10.091 1.00 0.00 70 GLU A C 11
ATOM 18373 O O . GLU A 1 9 ? -16.226 -13.718 -10.648 1.00 0.00 70 GLU A O 11
ATOM 18385 N N . HIS A 1 10 ? -15.012 -13.971 -8.770 1.00 0.00 71 HIS A N 11
ATOM 18386 C CA . HIS A 1 10 ? -16.159 -13.837 -7.879 1.00 0.00 71 HIS A CA 11
ATOM 18387 C C . HIS A 1 10 ? -16.094 -12.525 -7.103 1.00 0.00 71 HIS A C 11
ATOM 18388 O O . HIS A 1 10 ? -15.017 -12.079 -6.707 1.00 0.00 71 HIS A O 11
ATOM 18403 N N . VAL A 1 11 ? -17.253 -11.911 -6.890 1.00 0.00 72 VAL A N 11
ATOM 18404 C CA . VAL A 1 11 ? -17.328 -10.650 -6.161 1.00 0.00 72 VAL A CA 11
ATOM 18405 C C . VAL A 1 11 ? -17.644 -10.885 -4.688 1.00 0.00 72 VAL A C 11
ATOM 18406 O O . VAL A 1 11 ? -18.466 -11.736 -4.347 1.00 0.00 72 VAL A O 11
ATOM 18419 N N . ILE A 1 12 ? -16.987 -10.125 -3.819 1.00 0.00 73 ILE A N 11
ATOM 18420 C CA . ILE A 1 12 ? -17.199 -10.249 -2.382 1.00 0.00 73 ILE A CA 11
ATOM 18421 C C . ILE A 1 12 ? -18.002 -9.070 -1.841 1.00 0.00 73 ILE A C 11
ATOM 18422 O O . ILE A 1 12 ? -17.577 -7.919 -1.941 1.00 0.00 73 ILE A O 11
ATOM 18438 N N . ASP A 1 13 ? -19.162 -9.366 -1.267 1.00 0.00 74 ASP A N 11
ATOM 18439 C CA . ASP A 1 13 ? -20.024 -8.331 -0.707 1.00 0.00 74 ASP A CA 11
ATOM 18440 C C . ASP A 1 13 ? -19.561 -7.938 0.693 1.00 0.00 74 ASP A C 11
ATOM 18441 O O . ASP A 1 13 ? -19.440 -8.784 1.579 1.00 0.00 74 ASP A O 11
ATOM 18450 N N . VAL A 1 14 ? -19.303 -6.648 0.884 1.00 0.00 75 VAL A N 11
ATOM 18451 C CA . VAL A 1 14 ? -18.853 -6.142 2.176 1.00 0.00 75 VAL A CA 11
ATOM 18452 C C . VAL A 1 14 ? -19.813 -5.089 2.718 1.00 0.00 75 VAL A C 11
ATOM 18453 O O . VAL A 1 14 ? -20.284 -4.211 1.995 1.00 0.00 75 VAL A O 11
ATOM 18466 N N . PRO A 1 15 ? -20.113 -5.177 4.023 1.00 0.00 76 PRO A N 11
ATOM 18467 C CA . PRO A 1 15 ? -21.019 -4.239 4.692 1.00 0.00 76 PRO A CA 11
ATOM 18468 C C . PRO A 1 15 ? -20.416 -2.845 4.824 1.00 0.00 76 PRO A C 11
ATOM 18469 O O . PRO A 1 15 ? -19.205 -2.677 4.965 1.00 0.00 76 PRO A O 11
ATOM 18480 N N . PRO A 1 16 ? -21.279 -1.819 4.778 1.00 0.00 77 PRO A N 11
ATOM 18481 C CA . PRO A 1 16 ? -20.854 -0.421 4.892 1.00 0.00 77 PRO A CA 11
ATOM 18482 C C . PRO A 1 16 ? -20.367 -0.076 6.295 1.00 0.00 77 PRO A C 11
ATOM 18483 O O . PRO A 1 16 ? -20.904 -0.569 7.286 1.00 0.00 77 PRO A O 11
ATOM 18494 N N . GLN A 1 17 ? -19.348 0.774 6.370 1.00 0.00 78 GLN A N 11
ATOM 18495 C CA . GLN A 1 17 ? -18.789 1.185 7.653 1.00 0.00 78 GLN A CA 11
ATOM 18496 C C . GLN A 1 17 ? -18.744 2.705 7.765 1.00 0.00 78 GLN A C 11
ATOM 18497 O O . GLN A 1 17 ? -18.202 3.385 6.894 1.00 0.00 78 GLN A O 11
ATOM 18511 N N . GLU A 1 18 ? -19.316 3.232 8.843 1.00 0.00 79 GLU A N 11
ATOM 18512 C CA . GLU A 1 18 ? -19.341 4.672 9.068 1.00 0.00 79 GLU A CA 11
ATOM 18513 C C . GLU A 1 18 ? -18.155 5.110 9.923 1.00 0.00 79 GLU A C 11
ATOM 18514 O O . GLU A 1 18 ? -18.199 5.033 11.151 1.00 0.00 79 GLU A O 11
ATOM 18526 N N . VAL A 1 19 ? -17.096 5.569 9.265 1.00 0.00 80 VAL A N 11
ATOM 18527 C CA . VAL A 1 19 ? -15.898 6.020 9.963 1.00 0.00 80 VAL A CA 11
ATOM 18528 C C . VAL A 1 19 ? -15.756 7.536 9.889 1.00 0.00 80 VAL A C 11
ATOM 18529 O O . VAL A 1 19 ? -16.115 8.155 8.887 1.00 0.00 80 VAL A O 11
ATOM 18542 N N . ILE A 1 20 ? -15.231 8.129 10.956 1.00 0.00 81 ILE A N 11
ATOM 18543 C CA . ILE A 1 20 ? -15.040 9.573 11.011 1.00 0.00 81 ILE A CA 11
ATOM 18544 C C . ILE A 1 20 ? -13.928 10.017 10.067 1.00 0.00 81 ILE A C 11
ATOM 18545 O O . ILE A 1 20 ? -12.746 9.806 10.342 1.00 0.00 81 ILE A O 11
ATOM 18561 N N . CYS A 1 21 ? -14.313 10.633 8.956 1.00 0.00 82 CYS A N 11
ATOM 18562 C CA . CYS A 1 21 ? -13.348 11.109 7.971 1.00 0.00 82 CYS A CA 11
ATOM 18563 C C . CYS A 1 21 ? -12.270 11.960 8.633 1.00 0.00 82 CYS A C 11
ATOM 18564 O O . CYS A 1 21 ? -12.235 12.095 9.857 1.00 0.00 82 CYS A O 11
ATOM 18572 N N . LYS A 1 22 ? -11.390 12.531 7.818 1.00 0.00 83 LYS A N 11
ATOM 18573 C CA . LYS A 1 22 ? -10.309 13.369 8.323 1.00 0.00 83 LYS A CA 11
ATOM 18574 C C . LYS A 1 22 ? -10.853 14.681 8.880 1.00 0.00 83 LYS A C 11
ATOM 18575 O O . LYS A 1 22 ? -10.378 15.176 9.902 1.00 0.00 83 LYS A O 11
ATOM 18594 N N . ASP A 1 23 ? -11.850 15.238 8.202 1.00 0.00 84 ASP A N 11
ATOM 18595 C CA . ASP A 1 23 ? -12.460 16.491 8.630 1.00 0.00 84 ASP A CA 11
ATOM 18596 C C . ASP A 1 23 ? -13.580 16.235 9.635 1.00 0.00 84 ASP A C 11
ATOM 18597 O O . ASP A 1 23 ? -14.585 16.944 9.652 1.00 0.00 84 ASP A O 11
ATOM 18606 N N . ASN A 1 24 ? -13.398 15.216 10.469 1.00 0.00 85 ASN A N 11
ATOM 18607 C CA . ASN A 1 24 ? -14.394 14.865 11.475 1.00 0.00 85 ASN A CA 11
ATOM 18608 C C . ASN A 1 24 ? -15.789 14.799 10.860 1.00 0.00 85 ASN A C 11
ATOM 18609 O O . ASN A 1 24 ? -16.751 15.327 11.418 1.00 0.00 85 ASN A O 11
ATOM 18620 N N . VAL A 1 25 ? -15.891 14.145 9.707 1.00 0.00 86 VAL A N 11
ATOM 18621 C CA . VAL A 1 25 ? -17.167 14.007 9.017 1.00 0.00 86 VAL A CA 11
ATOM 18622 C C . VAL A 1 25 ? -17.565 12.541 8.885 1.00 0.00 86 VAL A C 11
ATOM 18623 O O . VAL A 1 25 ? -16.945 11.783 8.139 1.00 0.00 86 VAL A O 11
ATOM 18636 N N . VAL A 1 26 ? -18.605 12.148 9.614 1.00 0.00 87 VAL A N 11
ATOM 18637 C CA . VAL A 1 26 ? -19.087 10.773 9.578 1.00 0.00 87 VAL A CA 11
ATOM 18638 C C . VAL A 1 26 ? -19.857 10.494 8.292 1.00 0.00 87 VAL A C 11
ATOM 18639 O O . VAL A 1 26 ? -20.826 11.183 7.974 1.00 0.00 87 VAL A O 11
ATOM 18652 N N . VAL A 1 27 ? -19.419 9.478 7.555 1.00 0.00 88 VAL A N 11
ATOM 18653 C CA . VAL A 1 27 ? -20.068 9.106 6.303 1.00 0.00 88 VAL A CA 11
ATOM 18654 C C . VAL A 1 27 ? -20.049 7.595 6.102 1.00 0.00 88 VAL A C 11
ATOM 18655 O O . VAL A 1 27 ? -19.150 6.904 6.583 1.00 0.00 88 VAL A O 11
ATOM 18668 N N . THR A 1 28 ? -21.047 7.086 5.386 1.00 0.00 89 THR A N 11
ATOM 18669 C CA . THR A 1 28 ? -21.146 5.657 5.121 1.00 0.00 89 THR A CA 11
ATOM 18670 C C . THR A 1 28 ? -20.454 5.291 3.814 1.00 0.00 89 THR A C 11
ATOM 18671 O O . THR A 1 28 ? -20.856 5.738 2.740 1.00 0.00 89 THR A O 11
ATOM 18682 N N . VAL A 1 29 ? -19.410 4.473 3.911 1.00 0.00 90 VAL A N 11
ATOM 18683 C CA . VAL A 1 29 ? -18.663 4.045 2.734 1.00 0.00 90 VAL A CA 11
ATOM 18684 C C . VAL A 1 29 ? -18.937 2.580 2.412 1.00 0.00 90 VAL A C 11
ATOM 18685 O O . VAL A 1 29 ? -19.390 1.820 3.268 1.00 0.00 90 VAL A O 11
ATOM 18698 N N . ASP A 1 30 ? -18.658 2.191 1.173 1.00 0.00 91 ASP A N 11
ATOM 18699 C CA . ASP A 1 30 ? -18.872 0.816 0.737 1.00 0.00 91 ASP A CA 11
ATOM 18700 C C . ASP A 1 30 ? -18.183 0.555 -0.598 1.00 0.00 91 ASP A C 11
ATOM 18701 O O . ASP A 1 30 ? -18.239 1.381 -1.509 1.00 0.00 91 ASP A O 11
ATOM 18710 N N . ALA A 1 31 ? -17.531 -0.598 -0.707 1.00 0.00 92 ALA A N 11
ATOM 18711 C CA . ALA A 1 31 ? -16.832 -0.968 -1.931 1.00 0.00 92 ALA A CA 11
ATOM 18712 C C . ALA A 1 31 ? -16.731 -2.483 -2.070 1.00 0.00 92 ALA A C 11
ATOM 18713 O O . ALA A 1 31 ? -16.536 -3.195 -1.085 1.00 0.00 92 ALA A O 11
ATOM 18720 N N . VAL A 1 32 ? -16.867 -2.971 -3.299 1.00 0.00 93 VAL A N 11
ATOM 18721 C CA . VAL A 1 32 ? -16.791 -4.402 -3.567 1.00 0.00 93 VAL A CA 11
ATOM 18722 C C . VAL A 1 32 ? -15.377 -4.813 -3.961 1.00 0.00 93 VAL A C 11
ATOM 18723 O O . VAL A 1 32 ? -14.573 -3.983 -4.387 1.00 0.00 93 VAL A O 11
ATOM 18736 N N . VAL A 1 33 ? -15.079 -6.100 -3.817 1.00 0.00 94 VAL A N 11
ATOM 18737 C CA . VAL A 1 33 ? -13.762 -6.623 -4.160 1.00 0.00 94 VAL A CA 11
ATOM 18738 C C . VAL A 1 33 ? -13.875 -7.923 -4.949 1.00 0.00 94 VAL A C 11
ATOM 18739 O O . VAL A 1 33 ? -14.689 -8.788 -4.628 1.00 0.00 94 VAL A O 11
ATOM 18752 N N . TYR A 1 34 ? -13.052 -8.053 -5.984 1.00 0.00 95 TYR A N 11
ATOM 18753 C CA . TYR A 1 34 ? -13.061 -9.246 -6.822 1.00 0.00 95 TYR A CA 11
ATOM 18754 C C . TYR A 1 34 ? -11.966 -10.219 -6.395 1.00 0.00 95 TYR A C 11
ATOM 18755 O O . TYR A 1 34 ? -11.035 -9.849 -5.679 1.00 0.00 95 TYR A O 11
ATOM 18773 N N . TYR A 1 35 ? -12.086 -11.465 -6.839 1.00 0.00 96 TYR A N 11
ATOM 18774 C CA . TYR A 1 35 ? -11.109 -12.494 -6.503 1.00 0.00 96 TYR A CA 11
ATOM 18775 C C . TYR A 1 35 ? -11.271 -13.715 -7.403 1.00 0.00 96 TYR A C 11
ATOM 18776 O O . TYR A 1 35 ? -12.345 -13.954 -7.954 1.00 0.00 96 TYR A O 11
ATOM 18794 N N . GLN A 1 36 ? -10.197 -14.484 -7.544 1.00 0.00 97 GLN A N 11
ATOM 18795 C CA . GLN A 1 36 ? -10.219 -15.681 -8.377 1.00 0.00 97 GLN A CA 11
ATOM 18796 C C . GLN A 1 36 ? -9.200 -16.705 -7.887 1.00 0.00 97 GLN A C 11
ATOM 18797 O O . GLN A 1 36 ? -8.053 -16.364 -7.595 1.00 0.00 97 GLN A O 11
ATOM 18811 N N . VAL A 1 37 ? -9.626 -17.961 -7.798 1.00 0.00 98 VAL A N 11
ATOM 18812 C CA . VAL A 1 37 ? -8.750 -19.034 -7.343 1.00 0.00 98 VAL A CA 11
ATOM 18813 C C . VAL A 1 37 ? -7.736 -19.408 -8.418 1.00 0.00 98 VAL A C 11
ATOM 18814 O O . VAL A 1 37 ? -8.049 -20.152 -9.349 1.00 0.00 98 VAL A O 11
ATOM 18827 N N . ILE A 1 38 ? -6.521 -18.889 -8.283 1.00 0.00 99 ILE A N 11
ATOM 18828 C CA . ILE A 1 38 ? -5.460 -19.170 -9.242 1.00 0.00 99 ILE A CA 11
ATOM 18829 C C . ILE A 1 38 ? -4.767 -20.491 -8.925 1.00 0.00 99 ILE A C 11
ATOM 18830 O O . ILE A 1 38 ? -3.964 -20.988 -9.714 1.00 0.00 99 ILE A O 11
ATOM 18846 N N . ASP A 1 39 ? -5.086 -21.056 -7.765 1.00 0.00 100 ASP A N 11
ATOM 18847 C CA . ASP A 1 39 ? -4.496 -22.322 -7.344 1.00 0.00 100 ASP A CA 11
ATOM 18848 C C . ASP A 1 39 ? -5.400 -23.035 -6.344 1.00 0.00 100 ASP A C 11
ATOM 18849 O O . ASP A 1 39 ? -5.559 -22.610 -5.199 1.00 0.00 100 ASP A O 11
ATOM 18858 N N . PRO A 1 40 ? -6.009 -24.146 -6.784 1.00 0.00 101 PRO A N 11
ATOM 18859 C CA . PRO A 1 40 ? -6.908 -24.942 -5.943 1.00 0.00 101 PRO A CA 11
ATOM 18860 C C . PRO A 1 40 ? -6.165 -25.673 -4.829 1.00 0.00 101 PRO A C 11
ATOM 18861 O O . PRO A 1 40 ? -6.697 -25.861 -3.735 1.00 0.00 101 PRO A O 11
ATOM 18872 N N . VAL A 1 41 ? -4.933 -26.081 -5.115 1.00 0.00 102 VAL A N 11
ATOM 18873 C CA . VAL A 1 41 ? -4.116 -26.789 -4.136 1.00 0.00 102 VAL A CA 11
ATOM 18874 C C . VAL A 1 41 ? -3.836 -25.916 -2.919 1.00 0.00 102 VAL A C 11
ATOM 18875 O O . VAL A 1 41 ? -3.405 -26.406 -1.875 1.00 0.00 102 VAL A O 11
ATOM 18888 N N . LYS A 1 42 ? -4.083 -24.618 -3.060 1.00 0.00 103 LYS A N 11
ATOM 18889 C CA . LYS A 1 42 ? -3.859 -23.673 -1.971 1.00 0.00 103 LYS A CA 11
ATOM 18890 C C . LYS A 1 42 ? -5.179 -23.270 -1.321 1.00 0.00 103 LYS A C 11
ATOM 18891 O O . LYS A 1 42 ? -5.215 -22.894 -0.150 1.00 0.00 103 LYS A O 11
ATOM 18910 N N . ALA A 1 43 ? -6.261 -23.352 -2.089 1.00 0.00 104 ALA A N 11
ATOM 18911 C CA . ALA A 1 43 ? -7.583 -22.999 -1.586 1.00 0.00 104 ALA A CA 11
ATOM 18912 C C . ALA A 1 43 ? -8.414 -24.246 -1.304 1.00 0.00 104 ALA A C 11
ATOM 18913 O O . ALA A 1 43 ? -9.585 -24.321 -1.677 1.00 0.00 104 ALA A O 11
ATOM 18920 N N . VAL A 1 44 ? -7.801 -25.223 -0.643 1.00 0.00 105 VAL A N 11
ATOM 18921 C CA . VAL A 1 44 ? -8.485 -26.468 -0.311 1.00 0.00 105 VAL A CA 11
ATOM 18922 C C . VAL A 1 44 ? -9.411 -26.283 0.886 1.00 0.00 105 VAL A C 11
ATOM 18923 O O . VAL A 1 44 ? -10.107 -27.212 1.294 1.00 0.00 105 VAL A O 11
ATOM 18936 N N . TYR A 1 45 ? -9.415 -25.077 1.443 1.00 0.00 106 TYR A N 11
ATOM 18937 C CA . TYR A 1 45 ? -10.254 -24.770 2.595 1.00 0.00 106 TYR A CA 11
ATOM 18938 C C . TYR A 1 45 ? -11.649 -24.338 2.153 1.00 0.00 106 TYR A C 11
ATOM 18939 O O . TYR A 1 45 ? -12.246 -23.436 2.739 1.00 0.00 106 TYR A O 11
ATOM 18957 N N . ASN A 1 46 ? -12.161 -24.988 1.113 1.00 0.00 107 ASN A N 11
ATOM 18958 C CA . ASN A 1 46 ? -13.486 -24.672 0.591 1.00 0.00 107 ASN A CA 11
ATOM 18959 C C . ASN A 1 46 ? -13.642 -23.170 0.379 1.00 0.00 107 ASN A C 11
ATOM 18960 O O . ASN A 1 46 ? -14.750 -22.636 0.434 1.00 0.00 107 ASN A O 11
ATOM 18971 N N . VAL A 1 47 ? -12.525 -22.492 0.135 1.00 0.00 108 VAL A N 11
ATOM 18972 C CA . VAL A 1 47 ? -12.537 -21.051 -0.087 1.00 0.00 108 VAL A CA 11
ATOM 18973 C C . VAL A 1 47 ? -13.580 -20.369 0.791 1.00 0.00 108 VAL A C 11
ATOM 18974 O O . VAL A 1 47 ? -14.273 -19.451 0.351 1.00 0.00 108 VAL A O 11
ATOM 18987 N N . SER A 1 48 ? -13.685 -20.822 2.036 1.00 0.00 109 SER A N 11
ATOM 18988 C CA . SER A 1 48 ? -14.645 -20.257 2.977 1.00 0.00 109 SER A CA 11
ATOM 18989 C C . SER A 1 48 ? -13.981 -19.215 3.871 1.00 0.00 109 SER A C 11
ATOM 18990 O O . SER A 1 48 ? -14.479 -18.098 4.017 1.00 0.00 109 SER A O 11
ATOM 18998 N N . ASP A 1 49 ? -12.854 -19.588 4.468 1.00 0.00 110 ASP A N 11
ATOM 18999 C CA . ASP A 1 49 ? -12.120 -18.686 5.347 1.00 0.00 110 ASP A CA 11
ATOM 19000 C C . ASP A 1 49 ? -11.774 -17.386 4.627 1.00 0.00 110 ASP A C 11
ATOM 19001 O O . ASP A 1 49 ? -11.857 -16.303 5.205 1.00 0.00 110 ASP A O 11
ATOM 19010 N N . PHE A 1 50 ? -11.385 -17.503 3.362 1.00 0.00 111 PHE A N 11
ATOM 19011 C CA . PHE A 1 50 ? -11.025 -16.338 2.562 1.00 0.00 111 PHE A CA 11
ATOM 19012 C C . PHE A 1 50 ? -12.211 -15.389 2.418 1.00 0.00 111 PHE A C 11
ATOM 19013 O O . PHE A 1 50 ? -12.056 -14.168 2.485 1.00 0.00 111 PHE A O 11
ATOM 19030 N N . LEU A 1 51 ? -13.395 -15.957 2.220 1.00 0.00 112 LEU A N 11
ATOM 19031 C CA . LEU A 1 51 ? -14.609 -15.163 2.065 1.00 0.00 112 LEU A CA 11
ATOM 19032 C C . LEU A 1 51 ? -14.871 -14.321 3.310 1.00 0.00 112 LEU A C 11
ATOM 19033 O O . LEU A 1 51 ? -14.783 -13.094 3.271 1.00 0.00 112 LEU A O 11
ATOM 19049 N N . MET A 1 52 ? -15.190 -14.989 4.414 1.00 0.00 113 MET A N 11
ATOM 19050 C CA . MET A 1 52 ? -15.460 -14.301 5.671 1.00 0.00 113 MET A CA 11
ATOM 19051 C C . MET A 1 52 ? -14.286 -13.414 6.069 1.00 0.00 113 MET A C 11
ATOM 19052 O O . MET A 1 52 ? -14.475 -12.308 6.575 1.00 0.00 113 MET A O 11
ATOM 19066 N N . ALA A 1 53 ? -13.073 -13.906 5.838 1.00 0.00 114 ALA A N 11
ATOM 19067 C CA . ALA A 1 53 ? -11.868 -13.156 6.171 1.00 0.00 114 ALA A CA 11
ATOM 19068 C C . ALA A 1 53 ? -11.812 -11.838 5.405 1.00 0.00 114 ALA A C 11
ATOM 19069 O O . ALA A 1 53 ? -11.750 -10.764 6.004 1.00 0.00 114 ALA A O 11
ATOM 19076 N N . ILE A 1 54 ? -11.834 -11.928 4.080 1.00 0.00 115 ILE A N 11
ATOM 19077 C CA . ILE A 1 54 ? -11.786 -10.742 3.234 1.00 0.00 115 ILE A CA 11
ATOM 19078 C C . ILE A 1 54 ? -12.756 -9.674 3.728 1.00 0.00 115 ILE A C 11
ATOM 19079 O O . ILE A 1 54 ? -12.356 -8.552 4.038 1.00 0.00 115 ILE A O 11
ATOM 19095 N N . VAL A 1 55 ? -14.034 -10.032 3.801 1.00 0.00 116 VAL A N 11
ATOM 19096 C CA . VAL A 1 55 ? -15.062 -9.106 4.260 1.00 0.00 116 VAL A CA 11
ATOM 19097 C C . VAL A 1 55 ? -14.659 -8.444 5.573 1.00 0.00 116 VAL A C 11
ATOM 19098 O O . VAL A 1 55 ? -15.135 -7.359 5.907 1.00 0.00 116 VAL A O 11
ATOM 19111 N N . LYS A 1 56 ? -13.776 -9.105 6.315 1.00 0.00 117 LYS A N 11
ATOM 19112 C CA . LYS A 1 56 ? -13.305 -8.581 7.592 1.00 0.00 117 LYS A CA 11
ATOM 19113 C C . LYS A 1 56 ? -12.016 -7.787 7.412 1.00 0.00 117 LYS A C 11
ATOM 19114 O O . LYS A 1 56 ? -11.771 -6.811 8.122 1.00 0.00 117 LYS A O 11
ATOM 19133 N N . LEU A 1 57 ? -11.194 -8.210 6.457 1.00 0.00 118 LEU A N 11
ATOM 19134 C CA . LEU A 1 57 ? -9.929 -7.537 6.183 1.00 0.00 118 LEU A CA 11
ATOM 19135 C C . LEU A 1 57 ? -10.166 -6.116 5.681 1.00 0.00 118 LEU A C 11
ATOM 19136 O O . LEU A 1 57 ? -9.601 -5.158 6.208 1.00 0.00 118 LEU A O 11
ATOM 19152 N N . ALA A 1 58 ? -11.008 -5.987 4.661 1.00 0.00 119 ALA A N 11
ATOM 19153 C CA . ALA A 1 58 ? -11.324 -4.683 4.091 1.00 0.00 119 ALA A CA 11
ATOM 19154 C C . ALA A 1 58 ? -11.731 -3.693 5.177 1.00 0.00 119 ALA A C 11
ATOM 19155 O O . ALA A 1 58 ? -11.460 -2.497 5.072 1.00 0.00 119 ALA A O 11
ATOM 19162 N N . GLN A 1 59 ? -12.383 -4.199 6.218 1.00 0.00 120 GLN A N 11
ATOM 19163 C CA . GLN A 1 59 ? -12.829 -3.358 7.323 1.00 0.00 120 GLN A CA 11
ATOM 19164 C C . GLN A 1 59 ? -11.639 -2.804 8.100 1.00 0.00 120 GLN A C 11
ATOM 19165 O O . GLN A 1 59 ? -11.699 -1.703 8.647 1.00 0.00 120 GLN A O 11
ATOM 19179 N N . THR A 1 60 ? -10.557 -3.575 8.144 1.00 0.00 121 THR A N 11
ATOM 19180 C CA . THR A 1 60 ? -9.353 -3.163 8.855 1.00 0.00 121 THR A CA 11
ATOM 19181 C C . THR A 1 60 ? -8.435 -2.347 7.954 1.00 0.00 121 THR A C 11
ATOM 19182 O O . THR A 1 60 ? -7.692 -1.486 8.424 1.00 0.00 121 THR A O 11
ATOM 19193 N N . ASN A 1 61 ? -8.490 -2.623 6.655 1.00 0.00 122 ASN A N 11
ATOM 19194 C CA . ASN A 1 61 ? -7.662 -1.913 5.686 1.00 0.00 122 ASN A CA 11
ATOM 19195 C C . ASN A 1 61 ? -8.252 -0.543 5.367 1.00 0.00 122 ASN A C 11
ATOM 19196 O O . ASN A 1 61 ? -7.535 0.458 5.317 1.00 0.00 122 ASN A O 11
ATOM 19207 N N . LEU A 1 62 ? -9.562 -0.505 5.152 1.00 0.00 123 LEU A N 11
ATOM 19208 C CA . LEU A 1 62 ? -10.250 0.743 4.837 1.00 0.00 123 LEU A CA 11
ATOM 19209 C C . LEU A 1 62 ? -10.134 1.734 5.991 1.00 0.00 123 LEU A C 11
ATOM 19210 O O . LEU A 1 62 ? -9.927 2.929 5.778 1.00 0.00 123 LEU A O 11
ATOM 19226 N N . ARG A 1 63 ? -10.267 1.229 7.213 1.00 0.00 124 ARG A N 11
ATOM 19227 C CA . ARG A 1 63 ? -10.177 2.070 8.401 1.00 0.00 124 ARG A CA 11
ATOM 19228 C C . ARG A 1 63 ? -8.897 2.901 8.382 1.00 0.00 124 ARG A C 11
ATOM 19229 O O . ARG A 1 63 ? -8.823 3.960 9.006 1.00 0.00 124 ARG A O 11
ATOM 19250 N N . ALA A 1 64 ? -7.891 2.413 7.664 1.00 0.00 125 ALA A N 11
ATOM 19251 C CA . ALA A 1 64 ? -6.615 3.111 7.563 1.00 0.00 125 ALA A CA 11
ATOM 19252 C C . ALA A 1 64 ? -6.682 4.229 6.528 1.00 0.00 125 ALA A C 11
ATOM 19253 O O . ALA A 1 64 ? -6.418 5.391 6.838 1.00 0.00 125 ALA A O 11
ATOM 19260 N N . ILE A 1 65 ? -7.034 3.870 5.298 1.00 0.00 126 ILE A N 11
ATOM 19261 C CA . ILE A 1 65 ? -7.135 4.844 4.218 1.00 0.00 126 ILE A CA 11
ATOM 19262 C C . ILE A 1 65 ? -8.450 5.613 4.292 1.00 0.00 126 ILE A C 11
ATOM 19263 O O . ILE A 1 65 ? -8.459 6.829 4.483 1.00 0.00 126 ILE A O 11
ATOM 19279 N N . ILE A 1 66 ? -9.558 4.895 4.141 1.00 0.00 127 ILE A N 11
ATOM 19280 C CA . ILE A 1 66 ? -10.879 5.509 4.194 1.00 0.00 127 ILE A CA 11
ATOM 19281 C C . ILE A 1 66 ? -11.041 6.356 5.452 1.00 0.00 127 ILE A C 11
ATOM 19282 O O . ILE A 1 66 ? -11.545 7.477 5.398 1.00 0.00 127 ILE A O 11
ATOM 19298 N N . GLY A 1 67 ? -10.610 5.811 6.586 1.00 0.00 128 GLY A N 11
ATOM 19299 C CA . GLY A 1 67 ? -10.714 6.531 7.841 1.00 0.00 128 GLY A CA 11
ATOM 19300 C C . GLY A 1 67 ? -10.262 7.972 7.723 1.00 0.00 128 GLY A C 11
ATOM 19301 O O . GLY A 1 67 ? -10.692 8.829 8.495 1.00 0.00 128 GLY A O 11
ATOM 19305 N N . GLU A 1 68 ? -9.391 8.240 6.756 1.00 0.00 129 GLU A N 11
ATOM 19306 C CA . GLU A 1 68 ? -8.878 9.588 6.542 1.00 0.00 129 GLU A CA 11
ATOM 19307 C C . GLU A 1 68 ? -9.134 10.047 5.109 1.00 0.00 129 GLU A C 11
ATOM 19308 O O . GLU A 1 68 ? -8.577 9.494 4.161 1.00 0.00 129 GLU A O 11
ATOM 19320 N N . MET A 1 69 ? -9.981 11.060 4.960 1.00 0.00 130 MET A N 11
ATOM 19321 C CA . MET A 1 69 ? -10.310 11.594 3.644 1.00 0.00 130 MET A CA 11
ATOM 19322 C C . MET A 1 69 ? -11.148 12.863 3.765 1.00 0.00 130 MET A C 11
ATOM 19323 O O . MET A 1 69 ? -11.428 13.328 4.870 1.00 0.00 130 MET A O 11
ATOM 19337 N N . GLU A 1 70 ? -11.543 13.418 2.624 1.00 0.00 131 GLU A N 11
ATOM 19338 C CA . GLU A 1 70 ? -12.348 14.634 2.605 1.00 0.00 131 GLU A CA 11
ATOM 19339 C C . GLU A 1 70 ? -13.675 14.397 1.890 1.00 0.00 131 GLU A C 11
ATOM 19340 O O . GLU A 1 70 ? -13.710 13.857 0.783 1.00 0.00 131 GLU A O 11
ATOM 19352 N N . LEU A 1 71 ? -14.766 14.803 2.530 1.00 0.00 132 LEU A N 11
ATOM 19353 C CA . LEU A 1 71 ? -16.097 14.635 1.957 1.00 0.00 132 LEU A CA 11
ATOM 19354 C C . LEU A 1 71 ? -16.060 14.788 0.440 1.00 0.00 132 LEU A C 11
ATOM 19355 O O . LEU A 1 71 ? -16.790 14.108 -0.281 1.00 0.00 132 LEU A O 11
ATOM 19371 N N . ASP A 1 72 ? -15.203 15.685 -0.038 1.00 0.00 133 ASP A N 11
ATOM 19372 C CA . ASP A 1 72 ? -15.068 15.925 -1.470 1.00 0.00 133 ASP A CA 11
ATOM 19373 C C . ASP A 1 72 ? -14.180 14.867 -2.117 1.00 0.00 133 ASP A C 11
ATOM 19374 O O . ASP A 1 72 ? -14.555 14.256 -3.117 1.00 0.00 133 ASP A O 11
ATOM 19383 N N . GLU A 1 73 ? -13.001 14.658 -1.540 1.00 0.00 134 GLU A N 11
ATOM 19384 C CA . GLU A 1 73 ? -12.059 13.675 -2.062 1.00 0.00 134 GLU A CA 11
ATOM 19385 C C . GLU A 1 73 ? -12.716 12.304 -2.186 1.00 0.00 134 GLU A C 11
ATOM 19386 O O . GLU A 1 73 ? -12.630 11.653 -3.228 1.00 0.00 134 GLU A O 11
ATOM 19398 N N . THR A 1 74 ? -13.373 11.870 -1.115 1.00 0.00 135 THR A N 11
ATOM 19399 C CA . THR A 1 74 ? -14.043 10.576 -1.101 1.00 0.00 135 THR A CA 11
ATOM 19400 C C . THR A 1 74 ? -14.847 10.360 -2.379 1.00 0.00 135 THR A C 11
ATOM 19401 O O . THR A 1 74 ? -15.003 9.229 -2.842 1.00 0.00 135 THR A O 11
ATOM 19412 N N . LEU A 1 75 ? -15.354 11.449 -2.944 1.00 0.00 136 LEU A N 11
ATOM 19413 C CA . LEU A 1 75 ? -16.142 11.379 -4.170 1.00 0.00 136 LEU A CA 11
ATOM 19414 C C . LEU A 1 75 ? -15.249 11.105 -5.376 1.00 0.00 136 LEU A C 11
ATOM 19415 O O . LEU A 1 75 ? -15.527 10.212 -6.177 1.00 0.00 136 LEU A O 11
ATOM 19431 N N . SER A 1 76 ? -14.174 11.878 -5.498 1.00 0.00 137 SER A N 11
ATOM 19432 C CA . SER A 1 76 ? -13.241 11.720 -6.607 1.00 0.00 137 SER A CA 11
ATOM 19433 C C . SER A 1 76 ? -11.943 11.071 -6.136 1.00 0.00 137 SER A C 11
ATOM 19434 O O . SER A 1 76 ? -10.858 11.419 -6.601 1.00 0.00 137 SER A O 11
ATOM 19442 N N . GLY A 1 77 ? -12.063 10.125 -5.210 1.00 0.00 138 GLY A N 11
ATOM 19443 C CA . GLY A 1 77 ? -10.892 9.442 -4.690 1.00 0.00 138 GLY A CA 11
ATOM 19444 C C . GLY A 1 77 ? -11.036 7.934 -4.730 1.00 0.00 138 GLY A C 11
ATOM 19445 O O . GLY A 1 77 ? -10.350 7.219 -3.998 1.00 0.00 138 GLY A O 11
ATOM 19449 N N . ARG A 1 78 ? -11.931 7.448 -5.584 1.00 0.00 139 ARG A N 11
ATOM 19450 C CA . ARG A 1 78 ? -12.165 6.015 -5.713 1.00 0.00 139 ARG A CA 11
ATOM 19451 C C . ARG A 1 78 ? -11.018 5.342 -6.461 1.00 0.00 139 ARG A C 11
ATOM 19452 O O . ARG A 1 78 ? -11.020 4.127 -6.658 1.00 0.00 139 ARG A O 11
ATOM 19473 N N . ASP A 1 79 ? -10.040 6.140 -6.875 1.00 0.00 140 ASP A N 11
ATOM 19474 C CA . ASP A 1 79 ? -8.886 5.623 -7.602 1.00 0.00 140 ASP A CA 11
ATOM 19475 C C . ASP A 1 79 ? -7.729 5.337 -6.650 1.00 0.00 140 ASP A C 11
ATOM 19476 O O . ASP A 1 79 ? -6.889 4.478 -6.919 1.00 0.00 140 ASP A O 11
ATOM 19485 N N . ILE A 1 80 ? -7.690 6.064 -5.539 1.00 0.00 141 ILE A N 11
ATOM 19486 C CA . ILE A 1 80 ? -6.635 5.889 -4.548 1.00 0.00 141 ILE A CA 11
ATOM 19487 C C . ILE A 1 80 ? -6.976 4.766 -3.575 1.00 0.00 141 ILE A C 11
ATOM 19488 O O . ILE A 1 80 ? -6.116 3.964 -3.211 1.00 0.00 141 ILE A O 11
ATOM 19504 N N . ILE A 1 81 ? -8.237 4.713 -3.160 1.00 0.00 142 ILE A N 11
ATOM 19505 C CA . ILE A 1 81 ? -8.693 3.685 -2.231 1.00 0.00 142 ILE A CA 11
ATOM 19506 C C . ILE A 1 81 ? -8.500 2.291 -2.817 1.00 0.00 142 ILE A C 11
ATOM 19507 O O . ILE A 1 81 ? -7.810 1.453 -2.238 1.00 0.00 142 ILE A O 11
ATOM 19523 N N . ASN A 1 82 ? -9.114 2.049 -3.971 1.00 0.00 143 ASN A N 11
ATOM 19524 C CA . ASN A 1 82 ? -9.008 0.756 -4.637 1.00 0.00 143 ASN A CA 11
ATOM 19525 C C . ASN A 1 82 ? -7.554 0.427 -4.960 1.00 0.00 143 ASN A C 11
ATOM 19526 O O . ASN A 1 82 ? -7.151 -0.735 -4.939 1.00 0.00 143 ASN A O 11
ATOM 19537 N N . ALA A 1 83 ? -6.772 1.459 -5.258 1.00 0.00 144 ALA A N 11
ATOM 19538 C CA . ALA A 1 83 ? -5.362 1.281 -5.583 1.00 0.00 144 ALA A CA 11
ATOM 19539 C C . ALA A 1 83 ? -4.626 0.563 -4.456 1.00 0.00 144 ALA A C 11
ATOM 19540 O O . ALA A 1 83 ? -3.765 -0.281 -4.704 1.00 0.00 144 ALA A O 11
ATOM 19547 N N . ARG A 1 84 ? -4.970 0.906 -3.219 1.00 0.00 145 ARG A N 11
ATOM 19548 C CA . ARG A 1 84 ? -4.340 0.295 -2.055 1.00 0.00 145 ARG A CA 11
ATOM 19549 C C . ARG A 1 84 ? -5.022 -1.021 -1.694 1.00 0.00 145 ARG A C 11
ATOM 19550 O O . ARG A 1 84 ? -4.386 -2.075 -1.665 1.00 0.00 145 ARG A O 11
ATOM 19571 N N . LEU A 1 85 ? -6.320 -0.952 -1.420 1.00 0.00 146 LEU A N 11
ATOM 19572 C CA . LEU A 1 85 ? -7.090 -2.138 -1.061 1.00 0.00 146 LEU A CA 11
ATOM 19573 C C . LEU A 1 85 ? -6.711 -3.322 -1.945 1.00 0.00 146 LEU A C 1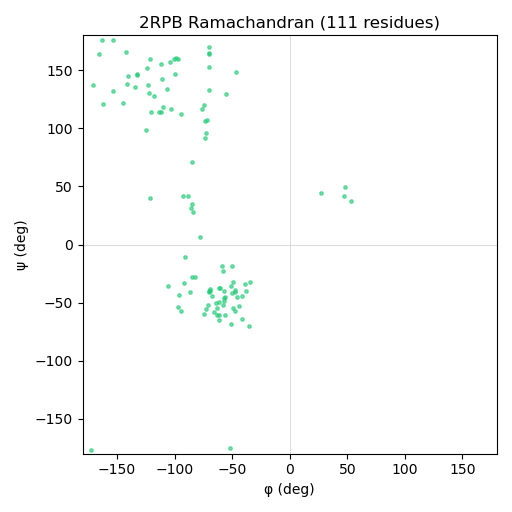1
ATOM 19574 O O . LEU A 1 85 ? -6.370 -4.396 -1.449 1.00 0.00 146 LEU A O 11
ATOM 19590 N N . ARG A 1 86 ? -6.771 -3.117 -3.257 1.00 0.00 147 ARG A N 11
ATOM 19591 C CA . ARG A 1 86 ? -6.433 -4.167 -4.210 1.00 0.00 147 ARG A CA 11
ATOM 19592 C C . ARG A 1 86 ? -5.158 -4.893 -3.790 1.00 0.00 147 ARG A C 11
ATOM 19593 O O . ARG A 1 86 ? -5.063 -6.115 -3.902 1.00 0.00 147 ARG A O 11
ATOM 19614 N N . GLU A 1 87 ? -4.182 -4.131 -3.306 1.00 0.00 148 GLU A N 11
ATOM 19615 C CA . GLU A 1 87 ? -2.912 -4.703 -2.871 1.00 0.00 148 GLU A CA 11
ATOM 19616 C C . GLU A 1 87 ? -3.059 -5.383 -1.513 1.00 0.00 148 GLU A C 11
ATOM 19617 O O . GLU A 1 87 ? -2.774 -6.571 -1.369 1.00 0.00 148 GLU A O 11
ATOM 19629 N N . GLU A 1 88 ? -3.506 -4.620 -0.520 1.00 0.00 149 GLU A N 11
ATOM 19630 C CA . GLU A 1 88 ? -3.690 -5.149 0.826 1.00 0.00 149 GLU A CA 11
ATOM 19631 C C . GLU A 1 88 ? -4.466 -6.462 0.794 1.00 0.00 149 GLU A C 11
ATOM 19632 O O . GLU A 1 88 ? -4.370 -7.276 1.713 1.00 0.00 149 GLU A O 11
ATOM 19644 N N . LEU A 1 89 ? -5.235 -6.661 -0.271 1.00 0.00 150 LEU A N 11
ATOM 19645 C CA . LEU A 1 89 ? -6.029 -7.876 -0.424 1.00 0.00 150 LEU A CA 11
ATOM 19646 C C . LEU A 1 89 ? -5.370 -8.837 -1.408 1.00 0.00 150 LEU A C 11
ATOM 19647 O O . LEU A 1 89 ? -5.602 -10.045 -1.361 1.00 0.00 150 LEU A O 11
ATOM 19663 N N . ASP A 1 90 ? -4.547 -8.292 -2.297 1.00 0.00 151 ASP A N 11
ATOM 19664 C CA . ASP A 1 90 ? -3.851 -9.102 -3.291 1.00 0.00 151 ASP A CA 11
ATOM 19665 C C . ASP A 1 90 ? -2.606 -9.747 -2.690 1.00 0.00 151 ASP A C 11
ATOM 19666 O O . ASP A 1 90 ? -1.942 -10.560 -3.335 1.00 0.00 151 ASP A O 11
ATOM 19675 N N . LYS A 1 91 ? -2.293 -9.379 -1.452 1.00 0.00 152 LYS A N 11
ATOM 19676 C CA . LYS A 1 91 ? -1.128 -9.921 -0.764 1.00 0.00 152 LYS A CA 11
ATOM 19677 C C . LYS A 1 91 ? -1.548 -10.907 0.322 1.00 0.00 152 LYS A C 11
ATOM 19678 O O . LYS A 1 91 ? -0.847 -11.883 0.592 1.00 0.00 152 LYS A O 11
ATOM 19697 N N . ILE A 1 92 ? -2.695 -10.646 0.940 1.00 0.00 153 ILE A N 11
ATOM 19698 C CA . ILE A 1 92 ? -3.208 -11.512 1.995 1.00 0.00 153 ILE A CA 11
ATOM 19699 C C . ILE A 1 92 ? -3.871 -12.755 1.411 1.00 0.00 153 ILE A C 11
ATOM 19700 O O . ILE A 1 92 ? -4.074 -13.750 2.108 1.00 0.00 153 ILE A O 11
ATOM 19716 N N . THR A 1 93 ? -4.206 -12.692 0.126 1.00 0.00 154 THR A N 11
ATOM 19717 C CA . THR A 1 93 ? -4.845 -13.813 -0.553 1.00 0.00 154 THR A CA 11
ATOM 19718 C C . THR A 1 93 ? -3.823 -14.649 -1.315 1.00 0.00 154 THR A C 11
ATOM 19719 O O . THR A 1 93 ? -3.916 -15.876 -1.352 1.00 0.00 154 THR A O 11
ATOM 19730 N N . ASP A 1 94 ? -2.850 -13.979 -1.920 1.00 0.00 155 ASP A N 11
ATOM 19731 C CA . ASP A 1 94 ? -1.809 -14.661 -2.680 1.00 0.00 155 ASP A CA 11
ATOM 19732 C C . ASP A 1 94 ? -1.322 -15.903 -1.940 1.00 0.00 155 ASP A C 11
ATOM 19733 O O . ASP A 1 94 ? -1.150 -16.966 -2.538 1.00 0.00 155 ASP A O 11
ATOM 19742 N N . ARG A 1 95 ? -1.101 -15.761 -0.637 1.00 0.00 156 ARG A N 11
ATOM 19743 C CA . ARG A 1 95 ? -0.632 -16.871 0.183 1.00 0.00 156 ARG A CA 11
ATOM 19744 C C . ARG A 1 95 ? -1.630 -18.025 0.160 1.00 0.00 156 ARG A C 11
ATOM 19745 O O . ARG A 1 95 ? -1.244 -19.193 0.201 1.00 0.00 156 ARG A O 11
ATOM 19766 N N . TRP A 1 96 ? -2.913 -17.689 0.093 1.00 0.00 157 TRP A N 11
ATOM 19767 C CA . TRP A 1 96 ? -3.967 -18.697 0.065 1.00 0.00 157 TRP A CA 11
ATOM 19768 C C . TRP A 1 96 ? -4.217 -19.183 -1.359 1.00 0.00 157 TRP A C 11
ATOM 19769 O O . TRP A 1 96 ? -5.215 -19.849 -1.631 1.00 0.00 157 TRP A O 11
ATOM 19790 N N . GLY A 1 97 ? -3.304 -18.844 -2.264 1.00 0.00 158 GLY A N 11
ATOM 19791 C CA . GLY A 1 97 ? -3.445 -19.255 -3.649 1.00 0.00 158 GLY A CA 11
ATOM 19792 C C . GLY A 1 97 ? -4.492 -18.448 -4.390 1.00 0.00 158 GLY A C 11
ATOM 19793 O O . GLY A 1 97 ? -4.883 -18.797 -5.504 1.00 0.00 158 GLY A O 11
ATOM 19797 N N . VAL A 1 98 ? -4.950 -17.364 -3.770 1.00 0.00 159 VAL A N 11
ATOM 19798 C CA . VAL A 1 98 ? -5.959 -16.505 -4.377 1.00 0.00 159 VAL A CA 11
ATOM 19799 C C . VAL A 1 98 ? -5.435 -15.085 -4.557 1.00 0.00 159 VAL A C 11
ATOM 19800 O O . VAL A 1 98 ? -4.729 -14.557 -3.697 1.00 0.00 159 VAL A O 11
ATOM 19813 N N . LYS A 1 99 ? -5.784 -14.469 -5.682 1.00 0.00 160 LYS A N 11
ATOM 19814 C CA . LYS A 1 99 ? -5.351 -13.109 -5.976 1.00 0.00 160 LYS A CA 11
ATOM 19815 C C . LYS A 1 99 ? -6.534 -12.239 -6.390 1.00 0.00 160 LYS A C 11
ATOM 19816 O O . LYS A 1 99 ? -7.466 -12.711 -7.042 1.00 0.00 160 LYS A O 11
ATOM 19835 N N . ILE A 1 100 ? -6.490 -10.967 -6.007 1.00 0.00 161 ILE A N 11
ATOM 19836 C CA . ILE A 1 100 ? -7.557 -10.032 -6.341 1.00 0.00 161 ILE A CA 11
ATOM 19837 C C . ILE A 1 100 ? -7.476 -9.603 -7.802 1.00 0.00 161 ILE A C 11
ATOM 19838 O O . ILE A 1 100 ? -6.603 -8.823 -8.185 1.00 0.00 161 ILE A O 11
ATOM 19854 N N . THR A 1 101 ? -8.393 -10.118 -8.616 1.00 0.00 162 THR A N 11
ATOM 19855 C CA . THR A 1 101 ? -8.426 -9.789 -10.035 1.00 0.00 162 THR A CA 11
ATOM 19856 C C . THR A 1 101 ? -8.522 -8.282 -10.248 1.00 0.00 162 THR A C 11
ATOM 19857 O O . THR A 1 101 ? -7.866 -7.727 -11.129 1.00 0.00 162 THR A O 11
ATOM 19868 N N . ARG A 1 102 ? -9.344 -7.626 -9.435 1.00 0.00 163 ARG A N 11
ATOM 19869 C CA . ARG A 1 102 ? -9.527 -6.183 -9.536 1.00 0.00 163 ARG A CA 11
ATOM 19870 C C . ARG A 1 102 ? -10.346 -5.656 -8.361 1.00 0.00 163 ARG A C 11
ATOM 19871 O O . ARG A 1 102 ? -10.783 -6.422 -7.502 1.00 0.00 163 ARG A O 11
ATOM 19892 N N . VAL A 1 103 ? -10.551 -4.343 -8.331 1.00 0.00 164 VAL A N 11
ATOM 19893 C CA . VAL A 1 103 ? -11.318 -3.713 -7.264 1.00 0.00 164 VAL A CA 11
ATOM 19894 C C . VAL A 1 103 ? -12.390 -2.788 -7.829 1.00 0.00 164 VAL A C 11
ATOM 19895 O O . VAL A 1 103 ? -12.211 -2.190 -8.890 1.00 0.00 164 VAL A O 11
ATOM 19908 N N . GLU A 1 104 ? -13.505 -2.675 -7.113 1.00 0.00 165 GLU A N 11
ATOM 19909 C CA . GLU A 1 104 ? -14.606 -1.823 -7.545 1.00 0.00 165 GLU A CA 11
ATOM 19910 C C . GLU A 1 104 ? -15.184 -1.043 -6.367 1.00 0.00 165 GLU A C 11
ATOM 19911 O O . GLU A 1 104 ? -15.734 -1.626 -5.433 1.00 0.00 165 GLU A O 11
ATOM 19923 N N . ILE A 1 105 ? -15.055 0.279 -6.420 1.00 0.00 166 ILE A N 11
ATOM 19924 C CA . ILE A 1 105 ? -15.564 1.138 -5.359 1.00 0.00 166 ILE A CA 11
ATOM 19925 C C . ILE A 1 105 ? -16.976 1.620 -5.672 1.00 0.00 166 ILE A C 11
ATOM 19926 O O . ILE A 1 105 ? -17.298 1.924 -6.821 1.00 0.00 166 ILE A O 11
ATOM 19942 N N . GLN A 1 106 ? -17.814 1.688 -4.643 1.00 0.00 167 GLN A N 11
ATOM 19943 C CA . GLN A 1 106 ? -19.193 2.134 -4.808 1.00 0.00 167 GLN A CA 11
ATOM 19944 C C . GLN A 1 106 ? -19.347 3.592 -4.388 1.00 0.00 167 GLN A C 11
ATOM 19945 O O . GLN A 1 106 ? -18.513 4.130 -3.660 1.00 0.00 167 GLN A O 11
ATOM 19959 N N . ARG A 1 107 ? -20.419 4.226 -4.852 1.00 0.00 168 ARG A N 11
ATOM 19960 C CA . ARG A 1 107 ? -20.682 5.622 -4.525 1.00 0.00 168 ARG A CA 11
ATOM 19961 C C . ARG A 1 107 ? -20.617 5.850 -3.018 1.00 0.00 168 ARG A C 11
ATOM 19962 O O . ARG A 1 107 ? -20.742 4.909 -2.233 1.00 0.00 168 ARG A O 11
ATOM 19983 N N . ILE A 1 108 ? -20.422 7.103 -2.621 1.00 0.00 169 ILE A N 11
ATOM 19984 C CA . ILE A 1 108 ? -20.341 7.453 -1.209 1.00 0.00 169 ILE A CA 11
ATOM 19985 C C . ILE A 1 108 ? -21.585 8.212 -0.759 1.00 0.00 169 ILE A C 11
ATOM 19986 O O . ILE A 1 108 ? -22.276 8.828 -1.570 1.00 0.00 169 ILE A O 11
ATOM 20002 N N . ASP A 1 109 ? -21.863 8.164 0.540 1.00 0.00 170 ASP A N 11
ATOM 20003 C CA . ASP A 1 109 ? -23.022 8.850 1.099 1.00 0.00 170 ASP A CA 11
ATOM 20004 C C . ASP A 1 109 ? -22.589 9.951 2.063 1.00 0.00 170 ASP A C 11
ATOM 20005 O O . ASP A 1 109 ? -21.781 9.736 2.967 1.00 0.00 170 ASP A O 11
ATOM 20014 N N . PRO A 1 110 ? -23.137 11.159 1.866 1.00 0.00 171 PRO A N 11
ATOM 20015 C CA . PRO A 1 110 ? -22.822 12.318 2.707 1.00 0.00 171 PRO A CA 11
ATOM 20016 C C . PRO A 1 110 ? -23.388 12.182 4.117 1.00 0.00 171 PRO A C 11
ATOM 20017 O O . PRO A 1 110 ? -24.286 11.380 4.377 1.00 0.00 171 PRO A O 11
ATOM 20028 N N . PRO A 1 111 ? -22.852 12.983 5.050 1.00 0.00 172 PRO A N 11
ATOM 20029 C CA . PRO A 1 111 ? -23.290 12.971 6.449 1.00 0.00 172 PRO A CA 11
ATOM 20030 C C . PRO A 1 111 ? -24.693 13.543 6.623 1.00 0.00 172 PRO A C 11
ATOM 20031 O O . PRO A 1 111 ? -24.961 14.683 6.243 1.00 0.00 172 PRO A O 11
ATOM 20042 N N . LYS A 1 112 ? -25.585 12.745 7.199 1.00 0.00 173 LYS A N 11
ATOM 20043 C CA . LYS A 1 112 ? -26.961 13.172 7.425 1.00 0.00 173 LYS A CA 11
ATOM 20044 C C . LYS A 1 112 ? -27.091 13.905 8.756 1.00 0.00 173 LYS A C 11
ATOM 20045 O O . LYS A 1 112 ? -26.205 13.827 9.608 1.00 0.00 173 LYS A O 11
ATOM 20064 N N . ASP A 1 113 ? -28.200 14.616 8.929 1.00 0.00 174 ASP A N 11
ATOM 20065 C CA . ASP A 1 113 ? -28.447 15.362 10.157 1.00 0.00 174 ASP A CA 11
ATOM 20066 C C . ASP A 1 113 ? -28.898 14.429 11.277 1.00 0.00 174 ASP A C 11
ATOM 20067 O O . ASP A 1 113 ? -29.745 14.790 12.096 1.00 0.00 174 ASP A O 11
ATOM 20076 N N . GLY A 1 1 ? -3.846 -25.282 -11.495 1.00 0.00 62 GLY A N 12
ATOM 20077 C CA . GLY A 1 1 ? -4.170 -26.687 -11.664 1.00 0.00 62 GLY A CA 12
ATOM 20078 C C . GLY A 1 1 ? -4.346 -27.070 -13.120 1.00 0.00 62 GLY A C 12
ATOM 20079 O O . GLY A 1 1 ? -3.368 -27.224 -13.851 1.00 0.00 62 GLY A O 12
ATOM 20083 N N . SER A 1 2 ? -5.597 -27.225 -13.542 1.00 0.00 63 SER A N 12
ATOM 20084 C CA . SER A 1 2 ? -5.898 -27.598 -14.919 1.00 0.00 63 SER A CA 12
ATOM 20085 C C . SER A 1 2 ? -5.415 -26.525 -15.890 1.00 0.00 63 SER A C 12
ATOM 20086 O O . SER A 1 2 ? -5.578 -25.330 -15.644 1.00 0.00 63 SER A O 12
ATOM 20094 N N . ASP A 1 3 ? -4.820 -26.962 -16.995 1.00 0.00 64 ASP A N 12
ATOM 20095 C CA . ASP A 1 3 ? -4.313 -26.040 -18.005 1.00 0.00 64 ASP A CA 12
ATOM 20096 C C . ASP A 1 3 ? -5.412 -25.095 -18.479 1.00 0.00 64 ASP A C 12
ATOM 20097 O O . ASP A 1 3 ? -5.279 -23.874 -18.385 1.00 0.00 64 ASP A O 12
ATOM 20106 N N . HIS A 1 4 ? -6.498 -25.667 -18.990 1.00 0.00 65 HIS A N 12
ATOM 20107 C CA . HIS A 1 4 ? -7.621 -24.875 -19.479 1.00 0.00 65 HIS A CA 12
ATOM 20108 C C . HIS A 1 4 ? -8.495 -24.399 -18.323 1.00 0.00 65 HIS A C 12
ATOM 20109 O O . HIS A 1 4 ? -9.180 -25.195 -17.680 1.00 0.00 65 HIS A O 12
ATOM 20124 N N . VAL A 1 5 ? -8.466 -23.096 -18.062 1.00 0.00 66 VAL A N 12
ATOM 20125 C CA . VAL A 1 5 ? -9.256 -22.514 -16.984 1.00 0.00 66 VAL A CA 12
ATOM 20126 C C . VAL A 1 5 ? -9.771 -21.130 -17.365 1.00 0.00 66 VAL A C 12
ATOM 20127 O O . VAL A 1 5 ? -9.088 -20.369 -18.049 1.00 0.00 66 VAL A O 12
ATOM 20140 N N . ASP A 1 6 ? -10.981 -20.812 -16.917 1.00 0.00 67 ASP A N 12
ATOM 20141 C CA . ASP A 1 6 ? -11.589 -19.519 -17.209 1.00 0.00 67 ASP A CA 12
ATOM 20142 C C . ASP A 1 6 ? -11.123 -18.462 -16.213 1.00 0.00 67 ASP A C 12
ATOM 20143 O O . ASP A 1 6 ? -10.882 -18.760 -15.042 1.00 0.00 67 ASP A O 12
ATOM 20152 N N . LEU A 1 7 ? -10.997 -17.227 -16.685 1.00 0.00 68 LEU A N 12
ATOM 20153 C CA . LEU A 1 7 ? -10.559 -16.124 -15.835 1.00 0.00 68 LEU A CA 12
ATOM 20154 C C . LEU A 1 7 ? -11.750 -15.447 -15.165 1.00 0.00 68 LEU A C 12
ATOM 20155 O O . LEU A 1 7 ? -11.842 -14.220 -15.135 1.00 0.00 68 LEU A O 12
ATOM 20171 N N . ARG A 1 8 ? -12.657 -16.255 -14.627 1.00 0.00 69 ARG A N 12
ATOM 20172 C CA . ARG A 1 8 ? -13.842 -15.733 -13.955 1.00 0.00 69 ARG A CA 12
ATOM 20173 C C . ARG A 1 8 ? -13.495 -15.222 -12.560 1.00 0.00 69 ARG A C 12
ATOM 20174 O O . ARG A 1 8 ? -12.795 -15.890 -11.801 1.00 0.00 69 ARG A O 12
ATOM 20195 N N . GLU A 1 9 ? -13.991 -14.033 -12.231 1.00 0.00 70 GLU A N 12
ATOM 20196 C CA . GLU A 1 9 ? -13.732 -13.432 -10.928 1.00 0.00 70 GLU A CA 12
ATOM 20197 C C . GLU A 1 9 ? -15.022 -13.299 -10.124 1.00 0.00 70 GLU A C 12
ATOM 20198 O O . GLU A 1 9 ? -16.079 -12.985 -10.673 1.00 0.00 70 GLU A O 12
ATOM 20210 N N . HIS A 1 10 ? -14.928 -13.540 -8.820 1.00 0.00 71 HIS A N 12
ATOM 20211 C CA . HIS A 1 10 ? -16.087 -13.447 -7.940 1.00 0.00 71 HIS A CA 12
ATOM 20212 C C . HIS A 1 10 ? -16.076 -12.134 -7.163 1.00 0.00 71 HIS A C 12
ATOM 20213 O O . HIS A 1 10 ? -15.031 -11.500 -7.012 1.00 0.00 71 HIS A O 12
ATOM 20228 N N . VAL A 1 11 ? -17.244 -11.731 -6.673 1.00 0.00 72 VAL A N 12
ATOM 20229 C CA . VAL A 1 11 ? -17.368 -10.494 -5.912 1.00 0.00 72 VAL A CA 12
ATOM 20230 C C . VAL A 1 11 ? -17.681 -10.779 -4.447 1.00 0.00 72 VAL A C 12
ATOM 20231 O O . VAL A 1 11 ? -18.406 -11.722 -4.130 1.00 0.00 72 VAL A O 12
ATOM 20244 N N . ILE A 1 12 ? -17.131 -9.958 -3.560 1.00 0.00 73 ILE A N 12
ATOM 20245 C CA . ILE A 1 12 ? -17.353 -10.121 -2.128 1.00 0.00 73 ILE A CA 12
ATOM 20246 C C . ILE A 1 12 ? -18.298 -9.050 -1.593 1.00 0.00 73 ILE A C 12
ATOM 20247 O O . ILE A 1 12 ? -18.159 -7.869 -1.913 1.00 0.00 73 ILE A O 12
ATOM 20263 N N . ASP A 1 13 ? -19.258 -9.470 -0.777 1.00 0.00 74 ASP A N 12
ATOM 20264 C CA . ASP A 1 13 ? -20.225 -8.547 -0.194 1.00 0.00 74 ASP A CA 12
ATOM 20265 C C . ASP A 1 13 ? -19.815 -8.153 1.221 1.00 0.00 74 ASP A C 12
ATOM 20266 O O . ASP A 1 13 ? -19.897 -8.957 2.150 1.00 0.00 74 ASP A O 12
ATOM 20275 N N . VAL A 1 14 ? -19.371 -6.909 1.379 1.00 0.00 75 VAL A N 12
ATOM 20276 C CA . VAL A 1 14 ? -18.948 -6.408 2.680 1.00 0.00 75 VAL A CA 12
ATOM 20277 C C . VAL A 1 14 ? -19.865 -5.289 3.163 1.00 0.00 75 VAL A C 12
ATOM 20278 O O . VAL A 1 14 ? -20.238 -4.390 2.409 1.00 0.00 75 VAL A O 12
ATOM 20291 N N . PRO A 1 15 ? -20.237 -5.343 4.450 1.00 0.00 76 PRO A N 12
ATOM 20292 C CA . PRO A 1 15 ? -21.114 -4.341 5.063 1.00 0.00 76 PRO A CA 12
ATOM 20293 C C . PRO A 1 15 ? -20.429 -2.987 5.216 1.00 0.00 76 PRO A C 12
ATOM 20294 O O . PRO A 1 15 ? -19.225 -2.897 5.454 1.00 0.00 76 PRO A O 12
ATOM 20305 N N . PRO A 1 16 ? -21.213 -1.907 5.078 1.00 0.00 77 PRO A N 12
ATOM 20306 C CA . PRO A 1 16 ? -20.703 -0.538 5.199 1.00 0.00 77 PRO A CA 12
ATOM 20307 C C . PRO A 1 16 ? -20.309 -0.190 6.630 1.00 0.00 77 PRO A C 12
ATOM 20308 O O . PRO A 1 16 ? -20.759 -0.831 7.580 1.00 0.00 77 PRO A O 12
ATOM 20319 N N . GLN A 1 17 ? -19.467 0.827 6.776 1.00 0.00 78 GLN A N 12
ATOM 20320 C CA . GLN A 1 17 ? -19.013 1.259 8.092 1.00 0.00 78 GLN A CA 12
ATOM 20321 C C . GLN A 1 17 ? -18.854 2.775 8.143 1.00 0.00 78 GLN A C 12
ATOM 20322 O O . GLN A 1 17 ? -18.213 3.370 7.277 1.00 0.00 78 GLN A O 12
ATOM 20336 N N . GLU A 1 18 ? -19.441 3.394 9.163 1.00 0.00 79 GLU A N 12
ATOM 20337 C CA . GLU A 1 18 ? -19.365 4.841 9.324 1.00 0.00 79 GLU A CA 12
ATOM 20338 C C . GLU A 1 18 ? -18.064 5.243 10.013 1.00 0.00 79 GLU A C 12
ATOM 20339 O O . GLU A 1 18 ? -17.972 5.245 11.241 1.00 0.00 79 GLU A O 12
ATOM 20351 N N . VAL A 1 19 ? -17.058 5.584 9.213 1.00 0.00 80 VAL A N 12
ATOM 20352 C CA . VAL A 1 19 ? -15.762 5.989 9.744 1.00 0.00 80 VAL A CA 12
ATOM 20353 C C . VAL A 1 19 ? -15.630 7.508 9.772 1.00 0.00 80 VAL A C 12
ATOM 20354 O O . VAL A 1 19 ? -16.069 8.196 8.850 1.00 0.00 80 VAL A O 12
ATOM 20367 N N . ILE A 1 20 ? -15.023 8.023 10.835 1.00 0.00 81 ILE A N 12
ATOM 20368 C CA . ILE A 1 20 ? -14.832 9.461 10.983 1.00 0.00 81 ILE A CA 12
ATOM 20369 C C . ILE A 1 20 ? -13.857 9.996 9.939 1.00 0.00 81 ILE A C 12
ATOM 20370 O O . ILE A 1 20 ? -12.643 9.837 10.071 1.00 0.00 81 ILE A O 12
ATOM 20386 N N . CYS A 1 21 ? -14.396 10.631 8.905 1.00 0.00 82 CYS A N 12
ATOM 20387 C CA . CYS A 1 21 ? -13.574 11.191 7.838 1.00 0.00 82 CYS A CA 12
ATOM 20388 C C . CYS A 1 21 ? -12.471 12.075 8.410 1.00 0.00 82 CYS A C 12
ATOM 20389 O O . CYS A 1 21 ? -12.408 12.306 9.617 1.00 0.00 82 CYS A O 12
ATOM 20397 N N . LYS A 1 22 ? -11.601 12.567 7.534 1.00 0.00 83 LYS A N 12
ATOM 20398 C CA . LYS A 1 22 ? -10.498 13.426 7.950 1.00 0.00 83 LYS A CA 12
ATOM 20399 C C . LYS A 1 22 ? -11.018 14.685 8.636 1.00 0.00 83 LYS A C 12
ATOM 20400 O O . LYS A 1 22 ? -10.484 15.111 9.660 1.00 0.00 83 LYS A O 12
ATOM 20419 N N . ASP A 1 23 ? -12.063 15.275 8.067 1.00 0.00 84 ASP A N 12
ATOM 20420 C CA . ASP A 1 23 ? -12.657 16.484 8.625 1.00 0.00 84 ASP A CA 12
ATOM 20421 C C . ASP A 1 23 ? -13.671 16.139 9.712 1.00 0.00 84 ASP A C 12
ATOM 20422 O O . ASP A 1 23 ? -14.640 16.866 9.924 1.00 0.00 84 ASP A O 12
ATOM 20431 N N . ASN A 1 24 ? -13.439 15.024 10.398 1.00 0.00 85 ASN A N 12
ATOM 20432 C CA . ASN A 1 24 ? -14.333 14.582 11.462 1.00 0.00 85 ASN A CA 12
ATOM 20433 C C . ASN A 1 24 ? -15.778 14.533 10.974 1.00 0.00 85 ASN A C 12
ATOM 20434 O O . ASN A 1 24 ? -16.678 15.079 11.612 1.00 0.00 85 ASN A O 12
ATOM 20445 N N . VAL A 1 25 ? -15.992 13.875 9.839 1.00 0.00 86 VAL A N 12
ATOM 20446 C CA . VAL A 1 25 ? -17.327 13.753 9.266 1.00 0.00 86 VAL A CA 12
ATOM 20447 C C . VAL A 1 25 ? -17.750 12.292 9.167 1.00 0.00 86 VAL A C 12
ATOM 20448 O O . VAL A 1 25 ? -17.097 11.488 8.501 1.00 0.00 86 VAL A O 12
ATOM 20461 N N . VAL A 1 26 ? -18.850 11.953 9.833 1.00 0.00 87 VAL A N 12
ATOM 20462 C CA . VAL A 1 26 ? -19.363 10.588 9.818 1.00 0.00 87 VAL A CA 12
ATOM 20463 C C . VAL A 1 26 ? -20.101 10.292 8.517 1.00 0.00 87 VAL A C 12
ATOM 20464 O O . VAL A 1 26 ? -21.126 10.905 8.219 1.00 0.00 87 VAL A O 12
ATOM 20477 N N . VAL A 1 27 ? -19.572 9.348 7.745 1.00 0.00 88 VAL A N 12
ATOM 20478 C CA . VAL A 1 27 ? -20.181 8.969 6.476 1.00 0.00 88 VAL A CA 12
ATOM 20479 C C . VAL A 1 27 ? -20.131 7.459 6.272 1.00 0.00 88 VAL A C 12
ATOM 20480 O O . VAL A 1 27 ? -19.218 6.785 6.753 1.00 0.00 88 VAL A O 12
ATOM 20493 N N . THR A 1 28 ? -21.118 6.931 5.555 1.00 0.00 89 THR A N 12
ATOM 20494 C CA . THR A 1 28 ? -21.187 5.500 5.287 1.00 0.00 89 THR A CA 12
ATOM 20495 C C . THR A 1 28 ? -20.492 5.151 3.976 1.00 0.00 89 THR A C 12
ATOM 20496 O O . THR A 1 28 ? -20.905 5.597 2.906 1.00 0.00 89 THR A O 12
ATOM 20507 N N . VAL A 1 29 ? -19.434 4.351 4.067 1.00 0.00 90 VAL A N 12
ATOM 20508 C CA . VAL A 1 29 ? -18.682 3.941 2.887 1.00 0.00 90 VAL A CA 12
ATOM 20509 C C . VAL A 1 29 ? -18.772 2.434 2.675 1.00 0.00 90 VAL A C 12
ATOM 20510 O O . VAL A 1 29 ? -18.747 1.659 3.631 1.00 0.00 90 VAL A O 12
ATOM 20523 N N . ASP A 1 30 ? -18.876 2.025 1.415 1.00 0.00 91 ASP A N 12
ATOM 20524 C CA . ASP A 1 30 ? -18.968 0.610 1.076 1.00 0.00 91 ASP A CA 12
ATOM 20525 C C . ASP A 1 30 ? -18.225 0.313 -0.223 1.00 0.00 91 ASP A C 12
ATOM 20526 O O . ASP A 1 30 ? -18.251 1.110 -1.160 1.00 0.00 91 ASP A O 12
ATOM 20535 N N . ALA A 1 31 ? -17.562 -0.838 -0.269 1.00 0.00 92 ALA A N 12
ATOM 20536 C CA . ALA A 1 31 ? -16.812 -1.240 -1.453 1.00 0.00 92 ALA A CA 12
ATOM 20537 C C . ALA A 1 31 ? -16.688 -2.758 -1.534 1.00 0.00 92 ALA A C 12
ATOM 20538 O O . ALA A 1 31 ? -16.585 -3.439 -0.514 1.00 0.00 92 ALA A O 12
ATOM 20545 N N . VAL A 1 32 ? -16.700 -3.283 -2.755 1.00 0.00 93 VAL A N 12
ATOM 20546 C CA . VAL A 1 32 ? -16.589 -4.721 -2.970 1.00 0.00 93 VAL A CA 12
ATOM 20547 C C . VAL A 1 32 ? -15.164 -5.112 -3.346 1.00 0.00 93 VAL A C 12
ATOM 20548 O O . VAL A 1 32 ? -14.341 -4.258 -3.676 1.00 0.00 93 VAL A O 12
ATOM 20561 N N . VAL A 1 33 ? -14.879 -6.409 -3.293 1.00 0.00 94 VAL A N 12
ATOM 20562 C CA . VAL A 1 33 ? -13.553 -6.915 -3.629 1.00 0.00 94 VAL A CA 12
ATOM 20563 C C . VAL A 1 33 ? -13.644 -8.122 -4.555 1.00 0.00 94 VAL A C 12
ATOM 20564 O O . VAL A 1 33 ? -14.406 -9.055 -4.303 1.00 0.00 94 VAL A O 12
ATOM 20577 N N . TYR A 1 34 ? -12.861 -8.098 -5.628 1.00 0.00 95 TYR A N 12
ATOM 20578 C CA . TYR A 1 34 ? -12.854 -9.190 -6.594 1.00 0.00 95 TYR A CA 12
ATOM 20579 C C . TYR A 1 34 ? -11.773 -10.212 -6.253 1.00 0.00 95 TYR A C 12
ATOM 20580 O O . TYR A 1 34 ? -10.797 -9.896 -5.572 1.00 0.00 95 TYR A O 12
ATOM 20598 N N . TYR A 1 35 ? -11.954 -11.437 -6.733 1.00 0.00 96 TYR A N 12
ATOM 20599 C CA . TYR A 1 35 ? -10.997 -12.507 -6.479 1.00 0.00 96 TYR A CA 12
ATOM 20600 C C . TYR A 1 35 ? -11.245 -13.692 -7.408 1.00 0.00 96 TYR A C 12
ATOM 20601 O O . TYR A 1 35 ? -12.352 -13.877 -7.911 1.00 0.00 96 TYR A O 12
ATOM 20619 N N . GLN A 1 36 ? -10.205 -14.490 -7.628 1.00 0.00 97 GLN A N 12
ATOM 20620 C CA . GLN A 1 36 ? -10.309 -15.657 -8.496 1.00 0.00 97 GLN A CA 12
ATOM 20621 C C . GLN A 1 36 ? -9.297 -16.725 -8.095 1.00 0.00 97 GLN A C 12
ATOM 20622 O O . GLN A 1 36 ? -8.091 -16.480 -8.085 1.00 0.00 97 GLN A O 12
ATOM 20636 N N . VAL A 1 37 ? -9.796 -17.912 -7.764 1.00 0.00 98 VAL A N 12
ATOM 20637 C CA . VAL A 1 37 ? -8.936 -19.019 -7.363 1.00 0.00 98 VAL A CA 12
ATOM 20638 C C . VAL A 1 37 ? -7.971 -19.398 -8.481 1.00 0.00 98 VAL A C 12
ATOM 20639 O O . VAL A 1 37 ? -8.343 -20.097 -9.425 1.00 0.00 98 VAL A O 12
ATOM 20652 N N . ILE A 1 38 ? -6.732 -18.933 -8.369 1.00 0.00 99 ILE A N 12
ATOM 20653 C CA . ILE A 1 38 ? -5.713 -19.225 -9.370 1.00 0.00 99 ILE A CA 12
ATOM 20654 C C . ILE A 1 38 ? -5.019 -20.551 -9.077 1.00 0.00 99 ILE A C 12
ATOM 20655 O O . ILE A 1 38 ? -4.475 -21.190 -9.978 1.00 0.00 99 ILE A O 12
ATOM 20671 N N . ASP A 1 39 ? -5.044 -20.959 -7.813 1.00 0.00 100 ASP A N 12
ATOM 20672 C CA . ASP A 1 39 ? -4.419 -22.211 -7.402 1.00 0.00 100 ASP A CA 12
ATOM 20673 C C . ASP A 1 39 ? -5.301 -22.955 -6.404 1.00 0.00 100 ASP A C 12
ATOM 20674 O O . ASP A 1 39 ? -5.408 -22.585 -5.235 1.00 0.00 100 ASP A O 12
ATOM 20683 N N . PRO A 1 40 ? -5.950 -24.031 -6.875 1.00 0.00 101 PRO A N 12
ATOM 20684 C CA . PRO A 1 40 ? -6.835 -24.850 -6.041 1.00 0.00 101 PRO A CA 12
ATOM 20685 C C . PRO A 1 40 ? -6.067 -25.650 -4.994 1.00 0.00 101 PRO A C 12
ATOM 20686 O O . PRO A 1 40 ? -6.474 -25.724 -3.834 1.00 0.00 101 PRO A O 12
ATOM 20697 N N . VAL A 1 41 ? -4.955 -26.246 -5.410 1.00 0.00 102 VAL A N 12
ATOM 20698 C CA . VAL A 1 41 ? -4.129 -27.040 -4.507 1.00 0.00 102 VAL A CA 12
ATOM 20699 C C . VAL A 1 41 ? -3.809 -26.266 -3.233 1.00 0.00 102 VAL A C 12
ATOM 20700 O O . VAL A 1 41 ? -3.439 -26.851 -2.214 1.00 0.00 102 VAL A O 12
ATOM 20713 N N . LYS A 1 42 ? -3.954 -24.947 -3.295 1.00 0.00 103 LYS A N 12
ATOM 20714 C CA . LYS A 1 42 ? -3.683 -24.091 -2.147 1.00 0.00 103 LYS A CA 12
ATOM 20715 C C . LYS A 1 42 ? -4.979 -23.542 -1.559 1.00 0.00 103 LYS A C 12
ATOM 20716 O O . LYS A 1 42 ? -5.092 -23.355 -0.348 1.00 0.00 103 LYS A O 12
ATOM 20735 N N . ALA A 1 43 ? -5.954 -23.286 -2.425 1.00 0.00 104 ALA A N 12
ATOM 20736 C CA . ALA A 1 43 ? -7.243 -22.762 -1.991 1.00 0.00 104 ALA A CA 12
ATOM 20737 C C . ALA A 1 43 ? -8.299 -23.861 -1.953 1.00 0.00 104 ALA A C 12
ATOM 20738 O O . ALA A 1 43 ? -9.433 -23.663 -2.389 1.00 0.00 104 ALA A O 12
ATOM 20745 N N . VAL A 1 44 ? -7.918 -25.023 -1.430 1.00 0.00 105 VAL A N 12
ATOM 20746 C CA . VAL A 1 44 ? -8.833 -26.154 -1.335 1.00 0.00 105 VAL A CA 12
ATOM 20747 C C . VAL A 1 44 ? -9.641 -26.101 -0.044 1.00 0.00 105 VAL A C 12
ATOM 20748 O O . VAL A 1 44 ? -9.973 -27.135 0.536 1.00 0.00 105 VAL A O 12
ATOM 20761 N N . TYR A 1 45 ? -9.956 -24.889 0.401 1.00 0.00 106 TYR A N 12
ATOM 20762 C CA . TYR A 1 45 ? -10.725 -24.700 1.625 1.00 0.00 106 TYR A CA 12
ATOM 20763 C C . TYR A 1 45 ? -12.111 -24.142 1.317 1.00 0.00 106 TYR A C 12
ATOM 20764 O O . TYR A 1 45 ? -12.714 -23.459 2.144 1.00 0.00 106 TYR A O 12
ATOM 20782 N N . ASN A 1 46 ? -12.609 -24.438 0.121 1.00 0.00 107 ASN A N 12
ATOM 20783 C CA . ASN A 1 46 ? -13.924 -23.967 -0.297 1.00 0.00 107 ASN A CA 12
ATOM 20784 C C . ASN A 1 46 ? -13.997 -22.444 -0.247 1.00 0.00 107 ASN A C 12
ATOM 20785 O O . ASN A 1 46 ? -15.041 -21.871 0.067 1.00 0.00 107 ASN A O 12
ATOM 20796 N N . VAL A 1 47 ? -12.881 -21.793 -0.559 1.00 0.00 108 VAL A N 12
ATOM 20797 C CA . VAL A 1 47 ? -12.818 -20.336 -0.551 1.00 0.00 108 VAL A CA 12
ATOM 20798 C C . VAL A 1 47 ? -13.713 -19.753 0.537 1.00 0.00 108 VAL A C 12
ATOM 20799 O O . VAL A 1 47 ? -14.316 -18.695 0.358 1.00 0.00 108 VAL A O 12
ATOM 20812 N N . SER A 1 48 ? -13.794 -20.450 1.665 1.00 0.00 109 SER A N 12
ATOM 20813 C CA . SER A 1 48 ? -14.619 -20.004 2.782 1.00 0.00 109 SER A CA 12
ATOM 20814 C C . SER A 1 48 ? -13.847 -19.036 3.674 1.00 0.00 109 SER A C 12
ATOM 20815 O O . SER A 1 48 ? -14.243 -17.883 3.847 1.00 0.00 109 SER A O 12
ATOM 20823 N N . ASP A 1 49 ? -12.744 -19.514 4.239 1.00 0.00 110 ASP A N 12
ATOM 20824 C CA . ASP A 1 49 ? -11.915 -18.693 5.113 1.00 0.00 110 ASP A CA 12
ATOM 20825 C C . ASP A 1 49 ? -11.606 -17.348 4.462 1.00 0.00 110 ASP A C 12
ATOM 20826 O O . ASP A 1 49 ? -11.720 -16.299 5.097 1.00 0.00 110 ASP A O 12
ATOM 20835 N N . PHE A 1 50 ? -11.212 -17.387 3.194 1.00 0.00 111 PHE A N 12
ATOM 20836 C CA . PHE A 1 50 ? -10.884 -16.171 2.457 1.00 0.00 111 PHE A CA 12
ATOM 20837 C C . PHE A 1 50 ? -12.076 -15.218 2.423 1.00 0.00 111 PHE A C 12
ATOM 20838 O O . PHE A 1 50 ? -11.917 -14.003 2.548 1.00 0.00 111 PHE A O 12
ATOM 20855 N N . LEU A 1 51 ? -13.268 -15.777 2.254 1.00 0.00 112 LEU A N 12
ATOM 20856 C CA . LEU A 1 51 ? -14.488 -14.978 2.202 1.00 0.00 112 LEU A CA 12
ATOM 20857 C C . LEU A 1 51 ? -14.694 -14.216 3.507 1.00 0.00 112 LEU A C 12
ATOM 20858 O O . LEU A 1 51 ? -14.646 -12.987 3.533 1.00 0.00 112 LEU A O 12
ATOM 20874 N N . MET A 1 52 ? -14.923 -14.954 4.588 1.00 0.00 113 MET A N 12
ATOM 20875 C CA . MET A 1 52 ? -15.133 -14.347 5.898 1.00 0.00 113 MET A CA 12
ATOM 20876 C C . MET A 1 52 ? -13.938 -13.488 6.297 1.00 0.00 113 MET A C 12
ATOM 20877 O O . MET A 1 52 ? -14.088 -12.486 6.995 1.00 0.00 113 MET A O 12
ATOM 20891 N N . ALA A 1 53 ? -12.752 -13.888 5.849 1.00 0.00 114 ALA A N 12
ATOM 20892 C CA . ALA A 1 53 ? -11.532 -13.153 6.158 1.00 0.00 114 ALA A CA 12
ATOM 20893 C C . ALA A 1 53 ? -11.513 -11.799 5.457 1.00 0.00 114 ALA A C 12
ATOM 20894 O O . ALA A 1 53 ? -11.557 -10.753 6.106 1.00 0.00 114 ALA A O 12
ATOM 20901 N N . ILE A 1 54 ? -11.447 -11.826 4.130 1.00 0.00 115 ILE A N 12
ATOM 20902 C CA . ILE A 1 54 ? -11.423 -10.601 3.342 1.00 0.00 115 ILE A CA 12
ATOM 20903 C C . ILE A 1 54 ? -12.362 -9.552 3.928 1.00 0.00 115 ILE A C 12
ATOM 20904 O O . ILE A 1 54 ? -11.926 -8.486 4.363 1.00 0.00 115 ILE A O 12
ATOM 20920 N N . VAL A 1 55 ? -13.655 -9.862 3.937 1.00 0.00 116 VAL A N 12
ATOM 20921 C CA . VAL A 1 55 ? -14.657 -8.948 4.472 1.00 0.00 116 VAL A CA 12
ATOM 20922 C C . VAL A 1 55 ? -14.171 -8.292 5.760 1.00 0.00 116 VAL A C 12
ATOM 20923 O O . VAL A 1 55 ? -14.220 -7.071 5.905 1.00 0.00 116 VAL A O 12
ATOM 20936 N N . LYS A 1 56 ? -13.700 -9.112 6.693 1.00 0.00 117 LYS A N 12
ATOM 20937 C CA . LYS A 1 56 ? -13.202 -8.614 7.970 1.00 0.00 117 LYS A CA 12
ATOM 20938 C C . LYS A 1 56 ? -11.998 -7.700 7.765 1.00 0.00 117 LYS A C 12
ATOM 20939 O O . LYS A 1 56 ? -11.954 -6.586 8.288 1.00 0.00 117 LYS A O 12
ATOM 20958 N N . LEU A 1 57 ? -11.022 -8.179 7.000 1.00 0.00 118 LEU A N 12
ATOM 20959 C CA . LEU A 1 57 ? -9.817 -7.404 6.725 1.00 0.00 118 LEU A CA 12
ATOM 20960 C C . LEU A 1 57 ? -10.169 -6.006 6.227 1.00 0.00 118 LEU A C 12
ATOM 20961 O O . LEU A 1 57 ? -9.808 -5.006 6.847 1.00 0.00 118 LEU A O 12
ATOM 20977 N N . ALA A 1 58 ? -10.879 -5.945 5.105 1.00 0.00 119 ALA A N 12
ATOM 20978 C CA . ALA A 1 58 ? -11.285 -4.670 4.527 1.00 0.00 119 ALA A CA 12
ATOM 20979 C C . ALA A 1 58 ? -11.723 -3.690 5.610 1.00 0.00 119 ALA A C 12
ATOM 20980 O O . ALA A 1 58 ? -11.125 -2.627 5.776 1.00 0.00 119 ALA A O 12
ATOM 20987 N N . GLN A 1 59 ? -12.769 -4.055 6.344 1.00 0.00 120 GLN A N 12
ATOM 20988 C CA . GLN A 1 59 ? -13.287 -3.206 7.410 1.00 0.00 120 GLN A CA 12
ATOM 20989 C C . GLN A 1 59 ? -12.149 -2.543 8.179 1.00 0.00 120 GLN A C 12
ATOM 20990 O O . GLN A 1 59 ? -12.280 -1.412 8.651 1.00 0.00 120 GLN A O 12
ATOM 21004 N N . THR A 1 60 ? -11.032 -3.253 8.303 1.00 0.00 121 THR A N 12
ATOM 21005 C CA . THR A 1 60 ? -9.872 -2.734 9.016 1.00 0.00 121 THR A CA 12
ATOM 21006 C C . THR A 1 60 ? -8.966 -1.936 8.085 1.00 0.00 121 THR A C 12
ATOM 21007 O O . THR A 1 60 ? -8.639 -0.783 8.362 1.00 0.00 121 THR A O 12
ATOM 21018 N N . ASN A 1 61 ? -8.565 -2.557 6.981 1.00 0.00 122 ASN A N 12
ATOM 21019 C CA . ASN A 1 61 ? -7.697 -1.903 6.009 1.00 0.00 122 ASN A CA 12
ATOM 21020 C C . ASN A 1 61 ? -8.315 -0.596 5.520 1.00 0.00 122 ASN A C 12
ATOM 21021 O O . ASN A 1 61 ? -7.707 0.470 5.630 1.00 0.00 122 ASN A O 12
ATOM 21032 N N . LEU A 1 62 ? -9.525 -0.686 4.980 1.00 0.00 123 LEU A N 12
ATOM 21033 C CA . LEU A 1 62 ? -10.227 0.489 4.475 1.00 0.00 123 LEU A CA 12
ATOM 21034 C C . LEU A 1 62 ? -10.263 1.595 5.525 1.00 0.00 123 LEU A C 12
ATOM 21035 O O . LEU A 1 62 ? -10.081 2.771 5.208 1.00 0.00 123 LEU A O 12
ATOM 21051 N N . ARG A 1 63 ? -10.497 1.210 6.775 1.00 0.00 124 ARG A N 12
ATOM 21052 C CA . ARG A 1 63 ? -10.555 2.169 7.871 1.00 0.00 124 ARG A CA 12
ATOM 21053 C C . ARG A 1 63 ? -9.271 2.989 7.945 1.00 0.00 124 ARG A C 12
ATOM 21054 O O . ARG A 1 63 ? -9.256 4.089 8.497 1.00 0.00 124 ARG A O 12
ATOM 21075 N N . ALA A 1 64 ? -8.195 2.446 7.386 1.00 0.00 125 ALA A N 12
ATOM 21076 C CA . ALA A 1 64 ? -6.907 3.128 7.387 1.00 0.00 125 ALA A CA 12
ATOM 21077 C C . ALA A 1 64 ? -6.882 4.256 6.362 1.00 0.00 125 ALA A C 12
ATOM 21078 O O . ALA A 1 64 ? -6.676 5.419 6.711 1.00 0.00 125 ALA A O 12
ATOM 21085 N N . ILE A 1 65 ? -7.093 3.906 5.098 1.00 0.00 126 ILE A N 12
ATOM 21086 C CA . ILE A 1 65 ? -7.095 4.890 4.023 1.00 0.00 126 ILE A CA 12
ATOM 21087 C C . ILE A 1 65 ? -8.410 5.662 3.987 1.00 0.00 126 ILE A C 12
ATOM 21088 O O . ILE A 1 65 ? -8.428 6.884 4.137 1.00 0.00 126 ILE A O 12
ATOM 21104 N N . ILE A 1 66 ? -9.507 4.940 3.788 1.00 0.00 127 ILE A N 12
ATOM 21105 C CA . ILE A 1 66 ? -10.827 5.557 3.735 1.00 0.00 127 ILE A CA 12
ATOM 21106 C C . ILE A 1 66 ? -11.101 6.378 4.990 1.00 0.00 127 ILE A C 12
ATOM 21107 O O . ILE A 1 66 ? -11.551 7.520 4.912 1.00 0.00 127 ILE A O 12
ATOM 21123 N N . GLY A 1 67 ? -10.825 5.787 6.149 1.00 0.00 128 GLY A N 12
ATOM 21124 C CA . GLY A 1 67 ? -11.046 6.479 7.406 1.00 0.00 128 GLY A CA 12
ATOM 21125 C C . GLY A 1 67 ? -10.588 7.923 7.361 1.00 0.00 128 GLY A C 12
ATOM 21126 O O . GLY A 1 67 ? -11.111 8.769 8.085 1.00 0.00 128 GLY A O 12
ATOM 21130 N N . GLU A 1 68 ? -9.606 8.205 6.510 1.00 0.00 129 GLU A N 12
ATOM 21131 C CA . GLU A 1 68 ? -9.077 9.557 6.376 1.00 0.00 129 GLU A CA 12
ATOM 21132 C C . GLU A 1 68 ? -9.239 10.066 4.947 1.00 0.00 129 GLU A C 12
ATOM 21133 O O . GLU A 1 68 ? -8.616 9.551 4.019 1.00 0.00 129 GLU A O 12
ATOM 21145 N N . MET A 1 69 ? -10.081 11.080 4.778 1.00 0.00 130 MET A N 12
ATOM 21146 C CA . MET A 1 69 ? -10.325 11.660 3.462 1.00 0.00 130 MET A CA 12
ATOM 21147 C C . MET A 1 69 ? -11.195 12.908 3.571 1.00 0.00 130 MET A C 12
ATOM 21148 O O . MET A 1 69 ? -11.519 13.355 4.671 1.00 0.00 130 MET A O 12
ATOM 21162 N N . GLU A 1 70 ? -11.570 13.465 2.423 1.00 0.00 131 GLU A N 12
ATOM 21163 C CA . GLU A 1 70 ? -12.402 14.662 2.392 1.00 0.00 131 GLU A CA 12
ATOM 21164 C C . GLU A 1 70 ? -13.743 14.375 1.723 1.00 0.00 131 GLU A C 12
ATOM 21165 O O . GLU A 1 70 ? -13.796 13.846 0.612 1.00 0.00 131 GLU A O 12
ATOM 21177 N N . LEU A 1 71 ? -14.826 14.727 2.408 1.00 0.00 132 LEU A N 12
ATOM 21178 C CA . LEU A 1 71 ? -16.169 14.507 1.883 1.00 0.00 132 LEU A CA 12
ATOM 21179 C C . LEU A 1 71 ? -16.189 14.650 0.364 1.00 0.00 132 LEU A C 12
ATOM 21180 O O . LEU A 1 71 ? -16.922 13.941 -0.326 1.00 0.00 132 LEU A O 12
ATOM 21196 N N . ASP A 1 72 ? -15.380 15.570 -0.149 1.00 0.00 133 ASP A N 12
ATOM 21197 C CA . ASP A 1 72 ? -15.303 15.804 -1.586 1.00 0.00 133 ASP A CA 12
ATOM 21198 C C . ASP A 1 72 ? -14.340 14.822 -2.246 1.00 0.00 133 ASP A C 12
ATOM 21199 O O . ASP A 1 72 ? -14.748 13.983 -3.048 1.00 0.00 133 ASP A O 12
ATOM 21208 N N . GLU A 1 73 ? -13.061 14.933 -1.902 1.00 0.00 134 GLU A N 12
ATOM 21209 C CA . GLU A 1 73 ? -12.040 14.056 -2.463 1.00 0.00 134 GLU A CA 12
ATOM 21210 C C . GLU A 1 73 ? -12.542 12.616 -2.538 1.00 0.00 134 GLU A C 12
ATOM 21211 O O . GLU A 1 73 ? -12.407 11.952 -3.566 1.00 0.00 134 GLU A O 12
ATOM 21223 N N . THR A 1 74 ? -13.122 12.140 -1.441 1.00 0.00 135 THR A N 12
ATOM 21224 C CA . THR A 1 74 ? -13.642 10.780 -1.380 1.00 0.00 135 THR A CA 12
ATOM 21225 C C . THR A 1 74 ? -14.180 10.336 -2.735 1.00 0.00 135 THR A C 12
ATOM 21226 O O . THR A 1 74 ? -13.980 9.193 -3.150 1.00 0.00 135 THR A O 12
ATOM 21237 N N . LEU A 1 75 ? -14.861 11.246 -3.423 1.00 0.00 136 LEU A N 12
ATOM 21238 C CA . LEU A 1 75 ? -15.427 10.948 -4.734 1.00 0.00 136 LEU A CA 12
ATOM 21239 C C . LEU A 1 75 ? -14.335 10.885 -5.797 1.00 0.00 136 LEU A C 12
ATOM 21240 O O . LEU A 1 75 ? -14.247 9.919 -6.555 1.00 0.00 136 LEU A O 12
ATOM 21256 N N . SER A 1 76 ? -13.504 11.922 -5.846 1.00 0.00 137 SER A N 12
ATOM 21257 C CA . SER A 1 76 ? -12.419 11.986 -6.818 1.00 0.00 137 SER A CA 12
ATOM 21258 C C . SER A 1 76 ? -11.440 10.833 -6.615 1.00 0.00 137 SER A C 12
ATOM 21259 O O . SER A 1 76 ? -11.207 10.035 -7.521 1.00 0.00 137 SER A O 12
ATOM 21267 N N . GLY A 1 77 ? -10.869 10.754 -5.417 1.00 0.00 138 GLY A N 12
ATOM 21268 C CA . GLY A 1 77 ? -9.921 9.697 -5.115 1.00 0.00 138 GLY A CA 12
ATOM 21269 C C . GLY A 1 77 ? -10.594 8.352 -4.925 1.00 0.00 138 GLY A C 12
ATOM 21270 O O . GLY A 1 77 ? -10.579 7.792 -3.828 1.00 0.00 138 GLY A O 12
ATOM 21274 N N . ARG A 1 78 ? -11.188 7.833 -5.994 1.00 0.00 139 ARG A N 12
ATOM 21275 C CA . ARG A 1 78 ? -11.872 6.546 -5.939 1.00 0.00 139 ARG A CA 12
ATOM 21276 C C . ARG A 1 78 ? -10.965 5.426 -6.439 1.00 0.00 139 ARG A C 12
ATOM 21277 O O . ARG A 1 78 ? -10.879 4.363 -5.825 1.00 0.00 139 ARG A O 12
ATOM 21298 N N . ASP A 1 79 ? -10.291 5.672 -7.557 1.00 0.00 140 ASP A N 12
ATOM 21299 C CA . ASP A 1 79 ? -9.389 4.685 -8.140 1.00 0.00 140 ASP A CA 12
ATOM 21300 C C . ASP A 1 79 ? -8.286 4.309 -7.155 1.00 0.00 140 ASP A C 12
ATOM 21301 O O . ASP A 1 79 ? -7.766 3.193 -7.188 1.00 0.00 140 ASP A O 12
ATOM 21310 N N . ILE A 1 80 ? -7.934 5.247 -6.283 1.00 0.00 141 ILE A N 12
ATOM 21311 C CA . ILE A 1 80 ? -6.893 5.013 -5.290 1.00 0.00 141 ILE A CA 12
ATOM 21312 C C . ILE A 1 80 ? -7.389 4.095 -4.178 1.00 0.00 141 ILE A C 12
ATOM 21313 O O . ILE A 1 80 ? -6.839 3.015 -3.958 1.00 0.00 141 ILE A O 12
ATOM 21329 N N . ILE A 1 81 ? -8.434 4.530 -3.481 1.00 0.00 142 ILE A N 12
ATOM 21330 C CA . ILE A 1 81 ? -9.006 3.745 -2.394 1.00 0.00 142 ILE A CA 12
ATOM 21331 C C . ILE A 1 81 ? -9.038 2.262 -2.744 1.00 0.00 142 ILE A C 12
ATOM 21332 O O . ILE A 1 81 ? -8.577 1.422 -1.972 1.00 0.00 142 ILE A O 12
ATOM 21348 N N . ASN A 1 82 ? -9.582 1.947 -3.915 1.00 0.00 143 ASN A N 12
ATOM 21349 C CA . ASN A 1 82 ? -9.672 0.564 -4.369 1.00 0.00 143 ASN A CA 12
ATOM 21350 C C . ASN A 1 82 ? -8.291 0.010 -4.703 1.00 0.00 143 ASN A C 12
ATOM 21351 O O . ASN A 1 82 ? -8.024 -1.176 -4.513 1.00 0.00 143 ASN A O 12
ATOM 21362 N N . ALA A 1 83 ? -7.416 0.877 -5.202 1.00 0.00 144 ALA A N 12
ATOM 21363 C CA . ALA A 1 83 ? -6.061 0.476 -5.560 1.00 0.00 144 ALA A CA 12
ATOM 21364 C C . ALA A 1 83 ? -5.318 -0.087 -4.353 1.00 0.00 144 ALA A C 12
ATOM 21365 O O . ALA A 1 83 ? -4.960 -1.264 -4.327 1.00 0.00 144 ALA A O 12
ATOM 21372 N N . ARG A 1 84 ? -5.090 0.762 -3.356 1.00 0.00 145 ARG A N 12
ATOM 21373 C CA . ARG A 1 84 ? -4.387 0.349 -2.147 1.00 0.00 145 ARG A CA 12
ATOM 21374 C C . ARG A 1 84 ? -4.927 -0.982 -1.633 1.00 0.00 145 ARG A C 12
ATOM 21375 O O . ARG A 1 84 ? -4.206 -1.981 -1.588 1.00 0.00 145 ARG A O 12
ATOM 21396 N N . LEU A 1 85 ? -6.197 -0.990 -1.246 1.00 0.00 146 LEU A N 12
ATOM 21397 C CA . LEU A 1 85 ? -6.834 -2.199 -0.734 1.00 0.00 146 LEU A CA 12
ATOM 21398 C C . LEU A 1 85 ? -6.557 -3.389 -1.647 1.00 0.00 146 LEU A C 12
ATOM 21399 O O . LEU A 1 85 ? -6.115 -4.443 -1.191 1.00 0.00 146 LEU A O 12
ATOM 21415 N N . ARG A 1 86 ? -6.817 -3.211 -2.938 1.00 0.00 147 ARG A N 12
ATOM 21416 C CA . ARG A 1 86 ? -6.594 -4.269 -3.915 1.00 0.00 147 ARG A CA 12
ATOM 21417 C C . ARG A 1 86 ? -5.249 -4.950 -3.682 1.00 0.00 147 ARG A C 12
ATOM 21418 O O . ARG A 1 86 ? -5.134 -6.171 -3.788 1.00 0.00 147 ARG A O 12
ATOM 21439 N N . GLU A 1 87 ? -4.234 -4.152 -3.364 1.00 0.00 148 GLU A N 12
ATOM 21440 C CA . GLU A 1 87 ? -2.897 -4.678 -3.118 1.00 0.00 148 GLU A CA 12
ATOM 21441 C C . GLU A 1 87 ? -2.786 -5.242 -1.704 1.00 0.00 148 GLU A C 12
ATOM 21442 O O . GLU A 1 87 ? -2.438 -6.407 -1.515 1.00 0.00 148 GLU A O 12
ATOM 21454 N N . GLU A 1 88 ? -3.085 -4.406 -0.715 1.00 0.00 149 GLU A N 12
ATOM 21455 C CA . GLU A 1 88 ? -3.018 -4.821 0.682 1.00 0.00 149 GLU A CA 12
ATOM 21456 C C . GLU A 1 88 ? -3.615 -6.213 0.865 1.00 0.00 149 GLU A C 12
ATOM 21457 O O . GLU A 1 88 ? -2.963 -7.117 1.390 1.00 0.00 149 GLU A O 12
ATOM 21469 N N . LEU A 1 89 ? -4.859 -6.378 0.430 1.00 0.00 150 LEU A N 12
ATOM 21470 C CA . LEU A 1 89 ? -5.546 -7.660 0.546 1.00 0.00 150 LEU A CA 12
ATOM 21471 C C . LEU A 1 89 ? -4.909 -8.704 -0.365 1.00 0.00 150 LEU A C 12
ATOM 21472 O O . LEU A 1 89 ? -4.831 -9.882 -0.016 1.00 0.00 150 LEU A O 12
ATOM 21488 N N . ASP A 1 90 ? -4.453 -8.264 -1.532 1.00 0.00 151 ASP A N 12
ATOM 21489 C CA . ASP A 1 90 ? -3.819 -9.159 -2.492 1.00 0.00 151 ASP A CA 12
ATOM 21490 C C . ASP A 1 90 ? -2.610 -9.853 -1.872 1.00 0.00 151 ASP A C 12
ATOM 21491 O O . ASP A 1 90 ? -2.167 -10.898 -2.350 1.00 0.00 151 ASP A O 12
ATOM 21500 N N . LYS A 1 91 ? -2.078 -9.263 -0.807 1.00 0.00 152 LYS A N 12
ATOM 21501 C CA . LYS A 1 91 ? -0.920 -9.823 -0.120 1.00 0.00 152 LYS A CA 12
ATOM 21502 C C . LYS A 1 91 ? -1.343 -10.913 0.860 1.00 0.00 152 LYS A C 12
ATOM 21503 O O . LYS A 1 91 ? -0.590 -11.853 1.120 1.00 0.00 152 LYS A O 12
ATOM 21522 N N . ILE A 1 92 ? -2.550 -10.782 1.399 1.00 0.00 153 ILE A N 12
ATOM 21523 C CA . ILE A 1 92 ? -3.073 -11.758 2.347 1.00 0.00 153 ILE A CA 12
ATOM 21524 C C . ILE A 1 92 ? -3.696 -12.948 1.625 1.00 0.00 153 ILE A C 12
ATOM 21525 O O . ILE A 1 92 ? -3.898 -14.010 2.214 1.00 0.00 153 ILE A O 12
ATOM 21541 N N . THR A 1 93 ? -3.997 -12.763 0.343 1.00 0.00 154 THR A N 12
ATOM 21542 C CA . THR A 1 93 ? -4.597 -13.821 -0.461 1.00 0.00 154 THR A CA 12
ATOM 21543 C C . THR A 1 93 ? -3.531 -14.613 -1.210 1.00 0.00 154 THR A C 12
ATOM 21544 O O . THR A 1 93 ? -3.616 -15.836 -1.320 1.00 0.00 154 THR A O 12
ATOM 21555 N N . ASP A 1 94 ? -2.529 -13.908 -1.723 1.00 0.00 155 ASP A N 12
ATOM 21556 C CA . ASP A 1 94 ? -1.444 -14.546 -2.461 1.00 0.00 155 ASP A CA 12
ATOM 21557 C C . ASP A 1 94 ? -1.012 -15.841 -1.780 1.00 0.00 155 ASP A C 12
ATOM 21558 O O . ASP A 1 94 ? -0.554 -16.776 -2.437 1.00 0.00 155 ASP A O 12
ATOM 21567 N N . ARG A 1 95 ? -1.160 -15.888 -0.460 1.00 0.00 156 ARG A N 12
ATOM 21568 C CA . ARG A 1 95 ? -0.783 -17.067 0.310 1.00 0.00 156 ARG A CA 12
ATOM 21569 C C . ARG A 1 95 ? -1.863 -18.141 0.224 1.00 0.00 156 ARG A C 12
ATOM 21570 O O . ARG A 1 95 ? -1.564 -19.334 0.182 1.00 0.00 156 ARG A O 12
ATOM 21591 N N . TRP A 1 96 ? -3.119 -17.708 0.200 1.00 0.00 157 TRP A N 12
ATOM 21592 C CA . TRP A 1 96 ? -4.244 -18.633 0.120 1.00 0.00 157 TRP A CA 12
ATOM 21593 C C . TRP A 1 96 ? -4.523 -19.027 -1.327 1.00 0.00 157 TRP A C 12
ATOM 21594 O O . TRP A 1 96 ? -5.663 -19.308 -1.694 1.00 0.00 157 TRP A O 12
ATOM 21615 N N . GLY A 1 97 ? -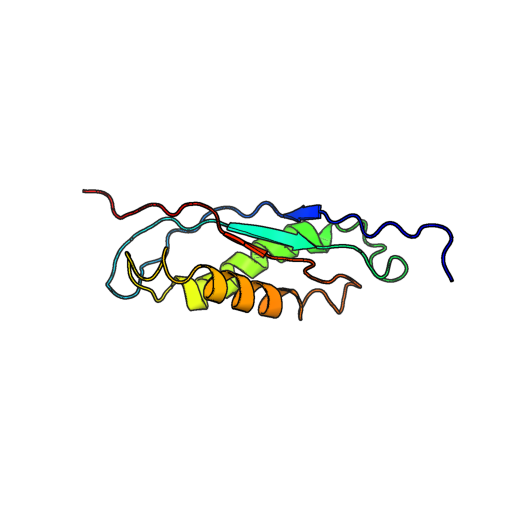3.474 -19.046 -2.144 1.00 0.00 158 GLY A N 12
ATOM 21616 C CA . GLY A 1 97 ? -3.629 -19.407 -3.541 1.00 0.00 158 GLY A CA 12
ATOM 21617 C C . GLY A 1 97 ? -4.711 -18.601 -4.232 1.00 0.00 158 GLY A C 12
ATOM 21618 O O . GLY A 1 97 ? -5.401 -19.105 -5.118 1.00 0.00 158 GLY A O 12
ATOM 21622 N N . VAL A 1 98 ? -4.863 -17.345 -3.824 1.00 0.00 159 VAL A N 12
ATOM 21623 C CA . VAL A 1 98 ? -5.870 -16.468 -4.409 1.00 0.00 159 VAL A CA 12
ATOM 21624 C C . VAL A 1 98 ? -5.340 -15.046 -4.561 1.00 0.00 159 VAL A C 12
ATOM 21625 O O . VAL A 1 98 ? -4.577 -14.563 -3.723 1.00 0.00 159 VAL A O 12
ATOM 21638 N N . LYS A 1 99 ? -5.748 -14.380 -5.635 1.00 0.00 160 LYS A N 12
ATOM 21639 C CA . LYS A 1 99 ? -5.316 -13.012 -5.897 1.00 0.00 160 LYS A CA 12
ATOM 21640 C C . LYS A 1 99 ? -6.514 -12.103 -6.153 1.00 0.00 160 LYS A C 12
ATOM 21641 O O . LYS A 1 99 ? -7.552 -12.551 -6.642 1.00 0.00 160 LYS A O 12
ATOM 21660 N N . ILE A 1 100 ? -6.363 -10.825 -5.822 1.00 0.00 161 ILE A N 12
ATOM 21661 C CA . ILE A 1 100 ? -7.432 -9.854 -6.020 1.00 0.00 161 ILE A CA 12
ATOM 21662 C C . ILE A 1 100 ? -7.355 -9.226 -7.407 1.00 0.00 161 ILE A C 12
ATOM 21663 O O . ILE A 1 100 ? -6.685 -8.212 -7.607 1.00 0.00 161 ILE A O 12
ATOM 21679 N N . THR A 1 101 ? -8.048 -9.835 -8.365 1.00 0.00 162 THR A N 12
ATOM 21680 C CA . THR A 1 101 ? -8.059 -9.336 -9.735 1.00 0.00 162 THR A CA 12
ATOM 21681 C C . THR A 1 101 ? -8.185 -7.817 -9.766 1.00 0.00 162 THR A C 12
ATOM 21682 O O . THR A 1 101 ? -7.453 -7.139 -10.486 1.00 0.00 162 THR A O 12
ATOM 21693 N N . ARG A 1 102 ? -9.118 -7.290 -8.979 1.00 0.00 163 ARG A N 12
ATOM 21694 C CA . ARG A 1 102 ? -9.340 -5.850 -8.918 1.00 0.00 163 ARG A CA 12
ATOM 21695 C C . ARG A 1 102 ? -10.271 -5.492 -7.763 1.00 0.00 163 ARG A C 12
ATOM 21696 O O . ARG A 1 102 ? -10.657 -6.354 -6.973 1.00 0.00 163 ARG A O 12
ATOM 21717 N N . VAL A 1 103 ? -10.628 -4.215 -7.671 1.00 0.00 164 VAL A N 12
ATOM 21718 C CA . VAL A 1 103 ? -11.515 -3.744 -6.615 1.00 0.00 164 VAL A CA 12
ATOM 21719 C C . VAL A 1 103 ? -12.513 -2.723 -7.149 1.00 0.00 164 VAL A C 12
ATOM 21720 O O . VAL A 1 103 ? -12.204 -1.957 -8.062 1.00 0.00 164 VAL A O 12
ATOM 21733 N N . GLU A 1 104 ? -13.712 -2.718 -6.574 1.00 0.00 165 GLU A N 12
ATOM 21734 C CA . GLU A 1 104 ? -14.756 -1.790 -6.994 1.00 0.00 165 GLU A CA 12
ATOM 21735 C C . GLU A 1 104 ? -15.317 -1.025 -5.799 1.00 0.00 165 GLU A C 12
ATOM 21736 O O . GLU A 1 104 ? -15.548 -1.600 -4.734 1.00 0.00 165 GLU A O 12
ATOM 21748 N N . ILE A 1 105 ? -15.533 0.272 -5.983 1.00 0.00 166 ILE A N 12
ATOM 21749 C CA . ILE A 1 105 ? -16.068 1.116 -4.921 1.00 0.00 166 ILE A CA 12
ATOM 21750 C C . ILE A 1 105 ? -17.547 1.410 -5.145 1.00 0.00 166 ILE A C 12
ATOM 21751 O O . ILE A 1 105 ? -17.987 1.603 -6.278 1.00 0.00 166 ILE A O 12
ATOM 21767 N N . GLN A 1 106 ? -18.309 1.444 -4.056 1.00 0.00 167 GLN A N 12
ATOM 21768 C CA . GLN A 1 106 ? -19.739 1.716 -4.134 1.00 0.00 167 GLN A CA 12
ATOM 21769 C C . GLN A 1 106 ? -20.034 3.178 -3.817 1.00 0.00 167 GLN A C 12
ATOM 21770 O O . GLN A 1 106 ? -19.205 3.876 -3.232 1.00 0.00 167 GLN A O 12
ATOM 21784 N N . ARG A 1 107 ? -21.218 3.637 -4.209 1.00 0.00 168 ARG A N 12
ATOM 21785 C CA . ARG A 1 107 ? -21.620 5.017 -3.968 1.00 0.00 168 ARG A CA 12
ATOM 21786 C C . ARG A 1 107 ? -21.342 5.421 -2.523 1.00 0.00 168 ARG A C 12
ATOM 21787 O O . ARG A 1 107 ? -21.255 4.570 -1.637 1.00 0.00 168 ARG A O 12
ATOM 21808 N N . ILE A 1 108 ? -21.203 6.722 -2.294 1.00 0.00 169 ILE A N 12
ATOM 21809 C CA . ILE A 1 108 ? -20.936 7.238 -0.957 1.00 0.00 169 ILE A CA 12
ATOM 21810 C C . ILE A 1 108 ? -22.145 7.983 -0.403 1.00 0.00 169 ILE A C 12
ATOM 21811 O O . ILE A 1 108 ? -22.997 8.452 -1.158 1.00 0.00 169 ILE A O 12
ATOM 21827 N N . ASP A 1 109 ? -22.212 8.091 0.919 1.00 0.00 170 ASP A N 12
ATOM 21828 C CA . ASP A 1 109 ? -23.315 8.783 1.575 1.00 0.00 170 ASP A CA 12
ATOM 21829 C C . ASP A 1 109 ? -22.795 9.864 2.518 1.00 0.00 170 ASP A C 12
ATOM 21830 O O . ASP A 1 109 ? -21.878 9.644 3.309 1.00 0.00 170 ASP A O 12
ATOM 21839 N N . PRO A 1 110 ? -23.393 11.062 2.432 1.00 0.00 171 PRO A N 12
ATOM 21840 C CA . PRO A 1 110 ? -23.006 12.201 3.269 1.00 0.00 171 PRO A CA 12
ATOM 21841 C C . PRO A 1 110 ? -23.392 12.004 4.731 1.00 0.00 171 PRO A C 12
ATOM 21842 O O . PRO A 1 110 ? -24.118 11.075 5.087 1.00 0.00 171 PRO A O 12
ATOM 21853 N N . PRO A 1 111 ? -22.898 12.898 5.600 1.00 0.00 172 PRO A N 12
ATOM 21854 C CA . PRO A 1 111 ? -23.179 12.843 7.038 1.00 0.00 172 PRO A CA 12
ATOM 21855 C C . PRO A 1 111 ? -24.629 13.187 7.358 1.00 0.00 172 PRO A C 12
ATOM 21856 O O . PRO A 1 111 ? -25.209 14.096 6.763 1.00 0.00 172 PRO A O 12
ATOM 21867 N N . LYS A 1 112 ? -25.211 12.457 8.303 1.00 0.00 173 LYS A N 12
ATOM 21868 C CA . LYS A 1 112 ? -26.594 12.685 8.705 1.00 0.00 173 LYS A CA 12
ATOM 21869 C C . LYS A 1 112 ? -26.799 14.130 9.150 1.00 0.00 173 LYS A C 12
ATOM 21870 O O . LYS A 1 112 ? -25.837 14.849 9.420 1.00 0.00 173 LYS A O 12
ATOM 21889 N N . ASP A 1 113 ? -28.058 14.547 9.225 1.00 0.00 174 ASP A N 12
ATOM 21890 C CA . ASP A 1 113 ? -28.390 15.906 9.639 1.00 0.00 174 ASP A CA 12
ATOM 21891 C C . ASP A 1 113 ? -29.695 15.929 10.428 1.00 0.00 174 ASP A C 12
ATOM 21892 O O . ASP A 1 113 ? -30.442 14.950 10.441 1.00 0.00 174 ASP A O 12
ATOM 21901 N N . GLY A 1 1 ? -13.447 -35.643 -19.705 1.00 0.00 62 GLY A N 13
ATOM 21902 C CA . GLY A 1 1 ? -12.539 -34.839 -18.907 1.00 0.00 62 GLY A CA 13
ATOM 21903 C C . GLY A 1 1 ? -13.231 -33.656 -18.258 1.00 0.00 62 GLY A C 13
ATOM 21904 O O . GLY A 1 1 ? -14.128 -33.829 -17.433 1.00 0.00 62 GLY A O 13
ATOM 21908 N N . SER A 1 2 ? -12.812 -32.451 -18.629 1.00 0.00 63 SER A N 13
ATOM 21909 C CA . SER A 1 2 ? -13.393 -31.235 -18.073 1.00 0.00 63 SER A CA 13
ATOM 21910 C C . SER A 1 2 ? -13.469 -30.136 -19.129 1.00 0.00 63 SER A C 13
ATOM 21911 O O . SER A 1 2 ? -12.654 -30.089 -20.051 1.00 0.00 63 SER A O 13
ATOM 21919 N N . ASP A 1 3 ? -14.453 -29.255 -18.988 1.00 0.00 64 ASP A N 13
ATOM 21920 C CA . ASP A 1 3 ? -14.636 -28.156 -19.929 1.00 0.00 64 ASP A CA 13
ATOM 21921 C C . ASP A 1 3 ? -13.522 -27.124 -19.782 1.00 0.00 64 ASP A C 13
ATOM 21922 O O . ASP A 1 3 ? -12.740 -27.170 -18.832 1.00 0.00 64 ASP A O 13
ATOM 21931 N N . HIS A 1 4 ? -13.454 -26.196 -20.731 1.00 0.00 65 HIS A N 13
ATOM 21932 C CA . HIS A 1 4 ? -12.434 -25.153 -20.707 1.00 0.00 65 HIS A CA 13
ATOM 21933 C C . HIS A 1 4 ? -12.765 -24.092 -19.661 1.00 0.00 65 HIS A C 13
ATOM 21934 O O . HIS A 1 4 ? -13.838 -23.488 -19.693 1.00 0.00 65 HIS A O 13
ATOM 21949 N N . VAL A 1 5 ? -11.838 -23.871 -18.735 1.00 0.00 66 VAL A N 13
ATOM 21950 C CA . VAL A 1 5 ? -12.031 -22.884 -17.680 1.00 0.00 66 VAL A CA 13
ATOM 21951 C C . VAL A 1 5 ? -11.400 -21.548 -18.055 1.00 0.00 66 VAL A C 13
ATOM 21952 O O . VAL A 1 5 ? -10.304 -21.503 -18.613 1.00 0.00 66 VAL A O 13
ATOM 21965 N N . ASP A 1 6 ? -12.100 -20.462 -17.745 1.00 0.00 67 ASP A N 13
ATOM 21966 C CA . ASP A 1 6 ? -11.607 -19.123 -18.048 1.00 0.00 67 ASP A CA 13
ATOM 21967 C C . ASP A 1 6 ? -11.217 -18.386 -16.771 1.00 0.00 67 ASP A C 13
ATOM 21968 O O . ASP A 1 6 ? -11.269 -18.948 -15.676 1.00 0.00 67 ASP A O 13
ATOM 21977 N N . LEU A 1 7 ? -10.826 -17.125 -16.918 1.00 0.00 68 LEU A N 13
ATOM 21978 C CA . LEU A 1 7 ? -10.426 -16.310 -15.777 1.00 0.00 68 LEU A CA 13
ATOM 21979 C C . LEU A 1 7 ? -11.637 -15.646 -15.130 1.00 0.00 68 LEU A C 13
ATOM 21980 O O . LEU A 1 7 ? -11.617 -14.453 -14.828 1.00 0.00 68 LEU A O 13
ATOM 21996 N N . ARG A 1 8 ? -12.691 -16.429 -14.917 1.00 0.00 69 ARG A N 13
ATOM 21997 C CA . ARG A 1 8 ? -13.911 -15.917 -14.305 1.00 0.00 69 ARG A CA 13
ATOM 21998 C C . ARG A 1 8 ? -13.633 -15.386 -12.901 1.00 0.00 69 ARG A C 13
ATOM 21999 O O . ARG A 1 8 ? -13.121 -16.106 -12.045 1.00 0.00 69 ARG A O 13
ATOM 22020 N N . GLU A 1 9 ? -13.974 -14.121 -12.675 1.00 0.00 70 GLU A N 13
ATOM 22021 C CA . GLU A 1 9 ? -13.761 -13.494 -11.376 1.00 0.00 70 GLU A CA 13
ATOM 22022 C C . GLU A 1 9 ? -15.075 -13.360 -10.613 1.00 0.00 70 GLU A C 13
ATOM 22023 O O . GLU A 1 9 ? -16.128 -13.118 -11.205 1.00 0.00 70 GLU A O 13
ATOM 22035 N N . HIS A 1 10 ? -15.007 -13.521 -9.295 1.00 0.00 71 HIS A N 13
ATOM 22036 C CA . HIS A 1 10 ? -16.192 -13.418 -8.450 1.00 0.00 71 HIS A CA 13
ATOM 22037 C C . HIS A 1 10 ? -16.117 -12.183 -7.558 1.00 0.00 71 HIS A C 13
ATOM 22038 O O . HIS A 1 10 ? -15.038 -11.790 -7.114 1.00 0.00 71 HIS A O 13
ATOM 22053 N N . VAL A 1 11 ? -17.270 -11.575 -7.300 1.00 0.00 72 VAL A N 13
ATOM 22054 C CA . VAL A 1 11 ? -17.336 -10.384 -6.460 1.00 0.00 72 VAL A CA 13
ATOM 22055 C C . VAL A 1 11 ? -17.639 -10.749 -5.012 1.00 0.00 72 VAL A C 13
ATOM 22056 O O . VAL A 1 11 ? -18.448 -11.638 -4.741 1.00 0.00 72 VAL A O 13
ATOM 22069 N N . ILE A 1 12 ? -16.985 -10.059 -4.084 1.00 0.00 73 ILE A N 13
ATOM 22070 C CA . ILE A 1 12 ? -17.187 -10.309 -2.662 1.00 0.00 73 ILE A CA 13
ATOM 22071 C C . ILE A 1 12 ? -17.976 -9.178 -2.011 1.00 0.00 73 ILE A C 13
ATOM 22072 O O . ILE A 1 12 ? -17.540 -8.027 -2.005 1.00 0.00 73 ILE A O 13
ATOM 22088 N N . ASP A 1 13 ? -19.137 -9.515 -1.462 1.00 0.00 74 ASP A N 13
ATOM 22089 C CA . ASP A 1 13 ? -19.987 -8.528 -0.804 1.00 0.00 74 ASP A CA 13
ATOM 22090 C C . ASP A 1 13 ? -19.453 -8.191 0.585 1.00 0.00 74 ASP A C 13
ATOM 22091 O O . ASP A 1 13 ? -19.361 -9.059 1.453 1.00 0.00 74 ASP A O 13
ATOM 22100 N N . VAL A 1 14 ? -19.101 -6.925 0.786 1.00 0.00 75 VAL A N 13
ATOM 22101 C CA . VAL A 1 14 ? -18.576 -6.473 2.069 1.00 0.00 75 VAL A CA 13
ATOM 22102 C C . VAL A 1 14 ? -19.492 -5.431 2.701 1.00 0.00 75 VAL A C 13
ATOM 22103 O O . VAL A 1 14 ? -19.929 -4.479 2.055 1.00 0.00 75 VAL A O 13
ATOM 22116 N N . PRO A 1 15 ? -19.792 -5.614 3.996 1.00 0.00 76 PRO A N 13
ATOM 22117 C CA . PRO A 1 15 ? -20.659 -4.699 4.745 1.00 0.00 76 PRO A CA 13
ATOM 22118 C C . PRO A 1 15 ? -20.000 -3.345 4.987 1.00 0.00 76 PRO A C 13
ATOM 22119 O O . PRO A 1 15 ? -18.792 -3.245 5.201 1.00 0.00 76 PRO A O 13
ATOM 22130 N N . PRO A 1 16 ? -20.812 -2.278 4.955 1.00 0.00 77 PRO A N 13
ATOM 22131 C CA . PRO A 1 16 ? -20.329 -0.910 5.170 1.00 0.00 77 PRO A CA 13
ATOM 22132 C C . PRO A 1 16 ? -19.905 -0.666 6.614 1.00 0.00 77 PRO A C 13
ATOM 22133 O O . PRO A 1 16 ? -20.242 -1.441 7.508 1.00 0.00 77 PRO A O 13
ATOM 22144 N N . GLN A 1 17 ? -19.164 0.415 6.833 1.00 0.00 78 GLN A N 13
ATOM 22145 C CA . GLN A 1 17 ? -18.694 0.761 8.169 1.00 0.00 78 GLN A CA 13
ATOM 22146 C C . GLN A 1 17 ? -18.624 2.274 8.348 1.00 0.00 78 GLN A C 13
ATOM 22147 O O . GLN A 1 17 ? -18.210 2.996 7.442 1.00 0.00 78 GLN A O 13
ATOM 22161 N N . GLU A 1 18 ? -19.032 2.746 9.522 1.00 0.00 79 GLU A N 13
ATOM 22162 C CA . GLU A 1 18 ? -19.016 4.173 9.818 1.00 0.00 79 GLU A CA 13
ATOM 22163 C C . GLU A 1 18 ? -17.690 4.583 10.450 1.00 0.00 79 GLU A C 13
ATOM 22164 O O . GLU A 1 18 ? -17.232 3.968 11.414 1.00 0.00 79 GLU A O 13
ATOM 22176 N N . VAL A 1 19 ? -17.076 5.627 9.901 1.00 0.00 80 VAL A N 13
ATOM 22177 C CA . VAL A 1 19 ? -15.803 6.120 10.411 1.00 0.00 80 VAL A CA 13
ATOM 22178 C C . VAL A 1 19 ? -15.705 7.635 10.273 1.00 0.00 80 VAL A C 13
ATOM 22179 O O . VAL A 1 19 ? -16.212 8.215 9.312 1.00 0.00 80 VAL A O 13
ATOM 22192 N N . ILE A 1 20 ? -15.051 8.271 11.239 1.00 0.00 81 ILE A N 13
ATOM 22193 C CA . ILE A 1 20 ? -14.886 9.719 11.224 1.00 0.00 81 ILE A CA 13
ATOM 22194 C C . ILE A 1 20 ? -13.843 10.143 10.196 1.00 0.00 81 ILE A C 13
ATOM 22195 O O . ILE A 1 20 ? -12.661 9.827 10.329 1.00 0.00 81 ILE A O 13
ATOM 22211 N N . CYS A 1 21 ? -14.289 10.862 9.171 1.00 0.00 82 CYS A N 13
ATOM 22212 C CA . CYS A 1 21 ? -13.394 11.331 8.119 1.00 0.00 82 CYS A CA 13
ATOM 22213 C C . CYS A 1 21 ? -12.307 12.235 8.693 1.00 0.00 82 CYS A C 13
ATOM 22214 O O . CYS A 1 21 ? -12.215 12.420 9.907 1.00 0.00 82 CYS A O 13
ATOM 22222 N N . LYS A 1 22 ? -11.484 12.794 7.812 1.00 0.00 83 LYS A N 13
ATOM 22223 C CA . LYS A 1 22 ? -10.403 13.678 8.229 1.00 0.00 83 LYS A CA 13
ATOM 22224 C C . LYS A 1 22 ? -10.953 14.988 8.784 1.00 0.00 83 LYS A C 13
ATOM 22225 O O . LYS A 1 22 ? -10.432 15.527 9.760 1.00 0.00 83 LYS A O 13
ATOM 22244 N N . ASP A 1 23 ? -12.010 15.492 8.156 1.00 0.00 84 ASP A N 13
ATOM 22245 C CA . ASP A 1 23 ? -12.633 16.738 8.589 1.00 0.00 84 ASP A CA 13
ATOM 22246 C C . ASP A 1 23 ? -13.697 16.474 9.649 1.00 0.00 84 ASP A C 13
ATOM 22247 O O . ASP A 1 23 ? -14.613 17.273 9.836 1.00 0.00 84 ASP A O 13
ATOM 22256 N N . ASN A 1 24 ? -13.568 15.346 10.341 1.00 0.00 85 ASN A N 13
ATOM 22257 C CA . ASN A 1 24 ? -14.520 14.976 11.382 1.00 0.00 85 ASN A CA 13
ATOM 22258 C C . ASN A 1 24 ? -15.926 14.834 10.809 1.00 0.00 85 ASN A C 13
ATOM 22259 O O . ASN A 1 24 ? -16.882 15.408 11.331 1.00 0.00 85 ASN A O 13
ATOM 22270 N N . VAL A 1 25 ? -16.045 14.065 9.731 1.00 0.00 86 VAL A N 13
ATOM 22271 C CA . VAL A 1 25 ? -17.335 13.846 9.086 1.00 0.00 86 VAL A CA 13
ATOM 22272 C C . VAL A 1 25 ? -17.715 12.370 9.106 1.00 0.00 86 VAL A C 13
ATOM 22273 O O . VAL A 1 25 ? -17.094 11.549 8.431 1.00 0.00 86 VAL A O 13
ATOM 22286 N N . VAL A 1 26 ? -18.741 12.039 9.884 1.00 0.00 87 VAL A N 13
ATOM 22287 C CA . VAL A 1 26 ? -19.206 10.661 9.991 1.00 0.00 87 VAL A CA 13
ATOM 22288 C C . VAL A 1 26 ? -19.988 10.248 8.749 1.00 0.00 87 VAL A C 13
ATOM 22289 O O . VAL A 1 26 ? -21.055 10.792 8.464 1.00 0.00 87 VAL A O 13
ATOM 22302 N N . VAL A 1 27 ? -19.450 9.281 8.013 1.00 0.00 88 VAL A N 13
ATOM 22303 C CA . VAL A 1 27 ? -20.097 8.792 6.802 1.00 0.00 88 VAL A CA 13
ATOM 22304 C C . VAL A 1 27 ? -19.971 7.277 6.684 1.00 0.00 88 VAL A C 13
ATOM 22305 O O . VAL A 1 27 ? -19.130 6.660 7.338 1.00 0.00 88 VAL A O 13
ATOM 22318 N N . THR A 1 28 ? -20.812 6.682 5.844 1.00 0.00 89 THR A N 13
ATOM 22319 C CA . THR A 1 28 ? -20.795 5.239 5.639 1.00 0.00 89 THR A CA 13
ATOM 22320 C C . THR A 1 28 ? -20.110 4.877 4.327 1.00 0.00 89 THR A C 13
ATOM 22321 O O . THR A 1 28 ? -20.489 5.365 3.262 1.00 0.00 89 THR A O 13
ATOM 22332 N N . VAL A 1 29 ? -19.099 4.018 4.409 1.00 0.00 90 VAL A N 13
ATOM 22333 C CA . VAL A 1 29 ? -18.362 3.589 3.226 1.00 0.00 90 VAL A CA 13
ATOM 22334 C C . VAL A 1 29 ? -18.730 2.162 2.837 1.00 0.00 90 VAL A C 13
ATOM 22335 O O . VAL A 1 29 ? -19.283 1.411 3.641 1.00 0.00 90 VAL A O 13
ATOM 22348 N N . ASP A 1 30 ? -18.418 1.793 1.600 1.00 0.00 91 ASP A N 13
ATOM 22349 C CA . ASP A 1 30 ? -18.714 0.454 1.103 1.00 0.00 91 ASP A CA 13
ATOM 22350 C C . ASP A 1 30 ? -18.061 0.222 -0.255 1.00 0.00 91 ASP A C 13
ATOM 22351 O O . ASP A 1 30 ? -18.123 1.076 -1.139 1.00 0.00 91 ASP A O 13
ATOM 22360 N N . ALA A 1 31 ? -17.434 -0.940 -0.414 1.00 0.00 92 ALA A N 13
ATOM 22361 C CA . ALA A 1 31 ? -16.771 -1.285 -1.665 1.00 0.00 92 ALA A CA 13
ATOM 22362 C C . ALA A 1 31 ? -16.706 -2.797 -1.853 1.00 0.00 92 ALA A C 13
ATOM 22363 O O . ALA A 1 31 ? -16.738 -3.555 -0.884 1.00 0.00 92 ALA A O 13
ATOM 22370 N N . VAL A 1 32 ? -16.614 -3.229 -3.107 1.00 0.00 93 VAL A N 13
ATOM 22371 C CA . VAL A 1 32 ? -16.544 -4.651 -3.422 1.00 0.00 93 VAL A CA 13
ATOM 22372 C C . VAL A 1 32 ? -15.119 -5.068 -3.767 1.00 0.00 93 VAL A C 13
ATOM 22373 O O . VAL A 1 32 ? -14.264 -4.226 -4.044 1.00 0.00 93 VAL A O 13
ATOM 22386 N N . VAL A 1 33 ? -14.869 -6.373 -3.750 1.00 0.00 94 VAL A N 13
ATOM 22387 C CA . VAL A 1 33 ? -13.547 -6.903 -4.063 1.00 0.00 94 VAL A CA 13
ATOM 22388 C C . VAL A 1 33 ? -13.642 -8.082 -5.024 1.00 0.00 94 VAL A C 13
ATOM 22389 O O . VAL A 1 33 ? -14.466 -8.979 -4.844 1.00 0.00 94 VAL A O 13
ATOM 22402 N N . TYR A 1 34 ? -12.792 -8.076 -6.045 1.00 0.00 95 TYR A N 13
ATOM 22403 C CA . TYR A 1 34 ? -12.780 -9.144 -7.037 1.00 0.00 95 TYR A CA 13
ATOM 22404 C C . TYR A 1 34 ? -11.709 -10.180 -6.710 1.00 0.00 95 TYR A C 13
ATOM 22405 O O . TYR A 1 34 ? -10.714 -9.874 -6.051 1.00 0.00 95 TYR A O 13
ATOM 22423 N N . TYR A 1 35 ? -11.918 -11.406 -7.175 1.00 0.00 96 TYR A N 13
ATOM 22424 C CA . TYR A 1 35 ? -10.972 -12.488 -6.932 1.00 0.00 96 TYR A CA 13
ATOM 22425 C C . TYR A 1 35 ? -11.254 -13.675 -7.848 1.00 0.00 96 TYR A C 13
ATOM 22426 O O . TYR A 1 35 ? -12.346 -13.799 -8.402 1.00 0.00 96 TYR A O 13
ATOM 22444 N N . GLN A 1 36 ? -10.261 -14.545 -8.002 1.00 0.00 97 GLN A N 13
ATOM 22445 C CA . GLN A 1 36 ? -10.401 -15.722 -8.850 1.00 0.00 97 GLN A CA 13
ATOM 22446 C C . GLN A 1 36 ? -9.480 -16.844 -8.382 1.00 0.00 97 GLN A C 13
ATOM 22447 O O . GLN A 1 36 ? -8.257 -16.723 -8.444 1.00 0.00 97 GLN A O 13
ATOM 22461 N N . VAL A 1 37 ? -10.076 -17.935 -7.914 1.00 0.00 98 VAL A N 13
ATOM 22462 C CA . VAL A 1 37 ? -9.310 -19.080 -7.435 1.00 0.00 98 VAL A CA 13
ATOM 22463 C C . VAL A 1 37 ? -8.300 -19.540 -8.480 1.00 0.00 98 VAL A C 13
ATOM 22464 O O . VAL A 1 37 ? -8.610 -20.371 -9.334 1.00 0.00 98 VAL A O 13
ATOM 22477 N N . ILE A 1 38 ? -7.090 -18.995 -8.407 1.00 0.00 99 ILE A N 13
ATOM 22478 C CA . ILE A 1 38 ? -6.034 -19.351 -9.346 1.00 0.00 99 ILE A CA 13
ATOM 22479 C C . ILE A 1 38 ? -5.222 -20.537 -8.835 1.00 0.00 99 ILE A C 13
ATOM 22480 O O . ILE A 1 38 ? -4.610 -21.265 -9.617 1.00 0.00 99 ILE A O 13
ATOM 22496 N N . ASP A 1 39 ? -5.222 -20.725 -7.521 1.00 0.00 100 ASP A N 13
ATOM 22497 C CA . ASP A 1 39 ? -4.488 -21.825 -6.905 1.00 0.00 100 ASP A CA 13
ATOM 22498 C C . ASP A 1 39 ? -5.351 -22.545 -5.874 1.00 0.00 100 ASP A C 13
ATOM 22499 O O . ASP A 1 39 ? -5.371 -22.198 -4.693 1.00 0.00 100 ASP A O 13
ATOM 22508 N N . PRO A 1 40 ? -6.084 -23.572 -6.329 1.00 0.00 101 PRO A N 13
ATOM 22509 C CA . PRO A 1 40 ? -6.964 -24.362 -5.463 1.00 0.00 101 PRO A CA 13
ATOM 22510 C C . PRO A 1 40 ? -6.183 -25.228 -4.479 1.00 0.00 101 PRO A C 13
ATOM 22511 O O . PRO A 1 40 ? -6.559 -25.353 -3.313 1.00 0.00 101 PRO A O 13
ATOM 22522 N N . VAL A 1 41 ? -5.095 -25.823 -4.956 1.00 0.00 102 VAL A N 13
ATOM 22523 C CA . VAL A 1 41 ? -4.261 -26.676 -4.118 1.00 0.00 102 VAL A CA 13
ATOM 22524 C C . VAL A 1 41 ? -4.141 -26.112 -2.707 1.00 0.00 102 VAL A C 13
ATOM 22525 O O . VAL A 1 41 ? -4.197 -26.851 -1.724 1.00 0.00 102 VAL A O 13
ATOM 22538 N N . LYS A 1 42 ? -3.976 -24.796 -2.614 1.00 0.00 103 LYS A N 13
ATOM 22539 C CA . LYS A 1 42 ? -3.851 -24.130 -1.323 1.00 0.00 103 LYS A CA 13
ATOM 22540 C C . LYS A 1 42 ? -5.214 -23.676 -0.810 1.00 0.00 103 LYS A C 13
ATOM 22541 O O . LYS A 1 42 ? -5.477 -23.709 0.392 1.00 0.00 103 LYS A O 13
ATOM 22560 N N . ALA A 1 43 ? -6.076 -23.255 -1.729 1.00 0.00 104 ALA A N 13
ATOM 22561 C CA . ALA A 1 43 ? -7.413 -22.798 -1.369 1.00 0.00 104 ALA A CA 13
ATOM 22562 C C . ALA A 1 43 ? -8.379 -23.971 -1.246 1.00 0.00 104 ALA A C 13
ATOM 22563 O O . ALA A 1 43 ? -9.525 -23.895 -1.691 1.00 0.00 104 ALA A O 13
ATOM 22570 N N . VAL A 1 44 ? -7.911 -25.057 -0.639 1.00 0.00 105 VAL A N 13
ATOM 22571 C CA . VAL A 1 44 ? -8.734 -26.247 -0.457 1.00 0.00 105 VAL A CA 13
ATOM 22572 C C . VAL A 1 44 ? -9.540 -26.165 0.834 1.00 0.00 105 VAL A C 13
ATOM 22573 O O . VAL A 1 44 ? -9.576 -27.115 1.617 1.00 0.00 105 VAL A O 13
ATOM 22586 N N . TYR A 1 45 ? -10.186 -25.025 1.050 1.00 0.00 106 TYR A N 13
ATOM 22587 C CA . TYR A 1 45 ? -10.991 -24.818 2.248 1.00 0.00 106 TYR A CA 13
ATOM 22588 C C . TYR A 1 45 ? -12.375 -24.286 1.889 1.00 0.00 106 TYR A C 13
ATOM 22589 O O . TYR A 1 45 ? -12.974 -23.522 2.645 1.00 0.00 106 TYR A O 13
ATOM 22607 N N . ASN A 1 46 ? -12.877 -24.697 0.729 1.00 0.00 107 ASN A N 13
ATOM 22608 C CA . ASN A 1 46 ? -14.191 -24.264 0.269 1.00 0.00 107 ASN A CA 13
ATOM 22609 C C . ASN A 1 46 ? -14.236 -22.748 0.101 1.00 0.00 107 ASN A C 13
ATOM 22610 O O . ASN A 1 46 ? -15.292 -22.129 0.227 1.00 0.00 107 ASN A O 13
ATOM 22621 N N . VAL A 1 47 ? -13.080 -22.155 -0.185 1.00 0.00 108 VAL A N 13
ATOM 22622 C CA . VAL A 1 47 ? -12.987 -20.712 -0.372 1.00 0.00 108 VAL A CA 13
ATOM 22623 C C . VAL A 1 47 ? -13.926 -19.974 0.575 1.00 0.00 108 VAL A C 13
ATOM 22624 O O . VAL A 1 47 ? -14.491 -18.938 0.222 1.00 0.00 108 VAL A O 13
ATOM 22637 N N . SER A 1 48 ? -14.088 -20.513 1.779 1.00 0.00 109 SER A N 13
ATOM 22638 C CA . SER A 1 48 ? -14.962 -19.906 2.777 1.00 0.00 109 SER A CA 13
ATOM 22639 C C . SER A 1 48 ? -14.193 -18.907 3.636 1.00 0.00 109 SER A C 13
ATOM 22640 O O . SER A 1 48 ? -14.539 -17.726 3.694 1.00 0.00 109 SER A O 13
ATOM 22648 N N . ASP A 1 49 ? -13.150 -19.388 4.302 1.00 0.00 110 ASP A N 13
ATOM 22649 C CA . ASP A 1 49 ? -12.330 -18.538 5.158 1.00 0.00 110 ASP A CA 13
ATOM 22650 C C . ASP A 1 49 ? -11.957 -17.244 4.441 1.00 0.00 110 ASP A C 13
ATOM 22651 O O . ASP A 1 49 ? -12.201 -16.148 4.947 1.00 0.00 110 ASP A O 13
ATOM 22660 N N . PHE A 1 50 ? -11.363 -17.378 3.260 1.00 0.00 111 PHE A N 13
ATOM 22661 C CA . PHE A 1 50 ? -10.953 -16.220 2.474 1.00 0.00 111 PHE A CA 13
ATOM 22662 C C . PHE A 1 50 ? -12.099 -15.221 2.339 1.00 0.00 111 PHE A C 13
ATOM 22663 O O . PHE A 1 50 ? -11.922 -14.023 2.562 1.00 0.00 111 PHE A O 13
ATOM 22680 N N . LEU A 1 51 ? -13.273 -15.723 1.973 1.00 0.00 112 LEU A N 13
ATOM 22681 C CA . LEU A 1 51 ? -14.449 -14.876 1.808 1.00 0.00 112 LEU A CA 13
ATOM 22682 C C . LEU A 1 51 ? -14.673 -14.009 3.042 1.00 0.00 112 LEU A C 13
ATOM 22683 O O . LEU A 1 51 ? -14.511 -12.790 2.994 1.00 0.00 112 LEU A O 13
ATOM 22699 N N . MET A 1 52 ? -15.045 -14.646 4.148 1.00 0.00 113 MET A N 13
ATOM 22700 C CA . MET A 1 52 ? -15.287 -13.933 5.396 1.00 0.00 113 MET A CA 13
ATOM 22701 C C . MET A 1 52 ? -14.025 -13.217 5.868 1.00 0.00 113 MET A C 13
ATOM 22702 O O . MET A 1 52 ? -14.081 -12.349 6.738 1.00 0.00 113 MET A O 13
ATOM 22716 N N . ALA A 1 53 ? -12.889 -13.588 5.288 1.00 0.00 114 ALA A N 13
ATOM 22717 C CA . ALA A 1 53 ? -11.613 -12.981 5.648 1.00 0.00 114 ALA A CA 13
ATOM 22718 C C . ALA A 1 53 ? -11.388 -11.682 4.881 1.00 0.00 114 ALA A C 13
ATOM 22719 O O . ALA A 1 53 ? -10.795 -10.737 5.402 1.00 0.00 114 ALA A O 13
ATOM 22726 N N . ILE A 1 54 ? -11.863 -11.643 3.641 1.00 0.00 115 ILE A N 13
ATOM 22727 C CA . ILE A 1 54 ? -11.713 -10.460 2.803 1.00 0.00 115 ILE A CA 13
ATOM 22728 C C . ILE A 1 54 ? -12.622 -9.331 3.277 1.00 0.00 115 ILE A C 13
ATOM 22729 O O . ILE A 1 54 ? -12.163 -8.221 3.546 1.00 0.00 115 ILE A O 13
ATOM 22745 N N . VAL A 1 55 ? -13.915 -9.623 3.380 1.00 0.00 116 VAL A N 13
ATOM 22746 C CA . VAL A 1 55 ? -14.889 -8.634 3.825 1.00 0.00 116 VAL A CA 13
ATOM 22747 C C . VAL A 1 55 ? -14.519 -8.075 5.194 1.00 0.00 116 VAL A C 13
ATOM 22748 O O . VAL A 1 55 ? -14.937 -6.978 5.564 1.00 0.00 116 VAL A O 13
ATOM 22761 N N . LYS A 1 56 ? -13.730 -8.837 5.944 1.00 0.00 117 LYS A N 13
ATOM 22762 C CA . LYS A 1 56 ? -13.300 -8.419 7.273 1.00 0.00 117 LYS A CA 13
ATOM 22763 C C . LYS A 1 56 ? -11.960 -7.693 7.208 1.00 0.00 117 LYS A C 13
ATOM 22764 O O . LYS A 1 56 ? -11.779 -6.645 7.830 1.00 0.00 117 LYS A O 13
ATOM 22783 N N . LEU A 1 57 ? -11.024 -8.255 6.451 1.00 0.00 118 LEU A N 13
ATOM 22784 C CA . LEU A 1 57 ? -9.700 -7.659 6.303 1.00 0.00 118 LEU A CA 13
ATOM 22785 C C . LEU A 1 57 ? -9.804 -6.210 5.838 1.00 0.00 118 LEU A C 13
ATOM 22786 O O . LEU A 1 57 ? -9.113 -5.332 6.353 1.00 0.00 118 LEU A O 13
ATOM 22802 N N . ALA A 1 58 ? -10.673 -5.968 4.862 1.00 0.00 119 ALA A N 13
ATOM 22803 C CA . ALA A 1 58 ? -10.871 -4.625 4.331 1.00 0.00 119 ALA A CA 13
ATOM 22804 C C . ALA A 1 58 ? -11.366 -3.673 5.415 1.00 0.00 119 ALA A C 13
ATOM 22805 O O . ALA A 1 58 ? -10.915 -2.531 5.502 1.00 0.00 119 ALA A O 13
ATOM 22812 N N . GLN A 1 59 ? -12.294 -4.151 6.236 1.00 0.00 120 GLN A N 13
ATOM 22813 C CA . GLN A 1 59 ? -12.851 -3.341 7.313 1.00 0.00 120 GLN A CA 13
ATOM 22814 C C . GLN A 1 59 ? -11.743 -2.656 8.107 1.00 0.00 120 GLN A C 13
ATOM 22815 O O . GLN A 1 59 ? -11.918 -1.544 8.606 1.00 0.00 120 GLN A O 13
ATOM 22829 N N . THR A 1 60 ? -10.602 -3.327 8.222 1.00 0.00 121 THR A N 13
ATOM 22830 C CA . THR A 1 60 ? -9.466 -2.785 8.956 1.00 0.00 121 THR A CA 13
ATOM 22831 C C . THR A 1 60 ? -8.598 -1.910 8.059 1.00 0.00 121 THR A C 13
ATOM 22832 O O . THR A 1 60 ? -8.272 -0.776 8.409 1.00 0.00 121 THR A O 13
ATOM 22843 N N . ASN A 1 61 ? -8.228 -2.443 6.899 1.00 0.00 122 ASN A N 13
ATOM 22844 C CA . ASN A 1 61 ? -7.397 -1.710 5.951 1.00 0.00 122 ASN A CA 13
ATOM 22845 C C . ASN A 1 61 ? -8.068 -0.404 5.537 1.00 0.00 122 ASN A C 13
ATOM 22846 O O . ASN A 1 61 ? -7.510 0.679 5.718 1.00 0.00 122 ASN A O 13
ATOM 22857 N N . LEU A 1 62 ? -9.270 -0.513 4.980 1.00 0.00 123 LEU A N 13
ATOM 22858 C CA . LEU A 1 62 ? -10.019 0.659 4.540 1.00 0.00 123 LEU A CA 13
ATOM 22859 C C . LEU A 1 62 ? -10.115 1.694 5.656 1.00 0.00 123 LEU A C 13
ATOM 22860 O O . LEU A 1 62 ? -10.002 2.896 5.413 1.00 0.00 123 LEU A O 13
ATOM 22876 N N . ARG A 1 63 ? -10.322 1.220 6.880 1.00 0.00 124 ARG A N 13
ATOM 22877 C CA . ARG A 1 63 ? -10.432 2.104 8.034 1.00 0.00 124 ARG A CA 13
ATOM 22878 C C . ARG A 1 63 ? -9.232 3.043 8.116 1.00 0.00 124 ARG A C 13
ATOM 22879 O O . ARG A 1 63 ? -9.349 4.178 8.577 1.00 0.00 124 ARG A O 13
ATOM 22900 N N . ALA A 1 64 ? -8.078 2.561 7.665 1.00 0.00 125 ALA A N 13
ATOM 22901 C CA . ALA A 1 64 ? -6.858 3.358 7.685 1.00 0.00 125 ALA A CA 13
ATOM 22902 C C . ALA A 1 64 ? -6.928 4.496 6.673 1.00 0.00 125 ALA A C 13
ATOM 22903 O O . ALA A 1 64 ? -6.688 5.655 7.011 1.00 0.00 125 ALA A O 13
ATOM 22910 N N . ILE A 1 65 ? -7.257 4.158 5.431 1.00 0.00 126 ILE A N 13
ATOM 22911 C CA . ILE A 1 65 ? -7.359 5.152 4.370 1.00 0.00 126 ILE A CA 13
ATOM 22912 C C . ILE A 1 65 ? -8.698 5.879 4.425 1.00 0.00 126 ILE A C 13
ATOM 22913 O O . ILE A 1 65 ? -8.747 7.099 4.587 1.00 0.00 126 ILE A O 13
ATOM 22929 N N . ILE A 1 66 ? -9.782 5.122 4.291 1.00 0.00 127 ILE A N 13
ATOM 22930 C CA . ILE A 1 66 ? -11.122 5.694 4.328 1.00 0.00 127 ILE A CA 13
ATOM 22931 C C . ILE A 1 66 ? -11.306 6.585 5.552 1.00 0.00 127 ILE A C 13
ATOM 22932 O O . ILE A 1 66 ? -11.953 7.629 5.482 1.00 0.00 127 ILE A O 13
ATOM 22948 N N . GLY A 1 67 ? -10.730 6.165 6.675 1.00 0.00 128 GLY A N 13
ATOM 22949 C CA . GLY A 1 67 ? -10.841 6.937 7.899 1.00 0.00 128 GLY A CA 13
ATOM 22950 C C . GLY A 1 67 ? -10.438 8.385 7.709 1.00 0.00 128 GLY A C 13
ATOM 22951 O O . GLY A 1 67 ? -10.998 9.279 8.342 1.00 0.00 128 GLY A O 13
ATOM 22955 N N . GLU A 1 68 ? -9.464 8.618 6.835 1.00 0.00 129 GLU A N 13
ATOM 22956 C CA . GLU A 1 68 ? -8.985 9.969 6.566 1.00 0.00 129 GLU A CA 13
ATOM 22957 C C . GLU A 1 68 ? -9.239 10.357 5.113 1.00 0.00 129 GLU A C 13
ATOM 22958 O O . GLU A 1 68 ? -8.659 9.778 4.194 1.00 0.00 129 GLU A O 13
ATOM 22970 N N . MET A 1 69 ? -10.111 11.340 4.912 1.00 0.00 130 MET A N 13
ATOM 22971 C CA . MET A 1 69 ? -10.442 11.806 3.571 1.00 0.00 130 MET A CA 13
ATOM 22972 C C . MET A 1 69 ? -11.304 13.063 3.629 1.00 0.00 130 MET A C 13
ATOM 22973 O O . MET A 1 69 ? -11.587 13.582 4.708 1.00 0.00 130 MET A O 13
ATOM 22987 N N . GLU A 1 70 ? -11.717 13.547 2.461 1.00 0.00 131 GLU A N 13
ATOM 22988 C CA . GLU A 1 70 ? -12.545 14.744 2.382 1.00 0.00 131 GLU A CA 13
ATOM 22989 C C . GLU A 1 70 ? -13.906 14.424 1.769 1.00 0.00 131 GLU A C 13
ATOM 22990 O O . GLU A 1 70 ? -13.992 13.928 0.645 1.00 0.00 131 GLU A O 13
ATOM 23002 N N . LEU A 1 71 ? -14.966 14.711 2.516 1.00 0.00 132 LEU A N 13
ATOM 23003 C CA . LEU A 1 71 ? -16.324 14.454 2.048 1.00 0.00 132 LEU A CA 13
ATOM 23004 C C . LEU A 1 71 ? -16.425 14.649 0.538 1.00 0.00 132 LEU A C 13
ATOM 23005 O O . LEU A 1 71 ? -17.169 13.939 -0.140 1.00 0.00 132 LEU A O 13
ATOM 23021 N N . ASP A 1 72 ? -15.672 15.612 0.019 1.00 0.00 133 ASP A N 13
ATOM 23022 C CA . ASP A 1 72 ? -15.675 15.897 -1.411 1.00 0.00 133 ASP A CA 13
ATOM 23023 C C . ASP A 1 72 ? -14.720 14.967 -2.152 1.00 0.00 133 ASP A C 13
ATOM 23024 O O . ASP A 1 72 ? -15.098 14.328 -3.133 1.00 0.00 133 ASP A O 13
ATOM 23033 N N . GLU A 1 73 ? -13.480 14.899 -1.677 1.00 0.00 134 GLU A N 13
ATOM 23034 C CA . GLU A 1 73 ? -12.471 14.048 -2.296 1.00 0.00 134 GLU A CA 13
ATOM 23035 C C . GLU A 1 73 ? -12.976 12.614 -2.431 1.00 0.00 134 GLU A C 13
ATOM 23036 O O . GLU A 1 73 ? -12.856 11.998 -3.490 1.00 0.00 134 GLU A O 13
ATOM 23048 N N . THR A 1 74 ? -13.541 12.088 -1.349 1.00 0.00 135 THR A N 13
ATOM 23049 C CA . THR A 1 74 ? -14.063 10.727 -1.344 1.00 0.00 135 THR A CA 13
ATOM 23050 C C . THR A 1 74 ? -14.680 10.370 -2.691 1.00 0.00 135 THR A C 13
ATOM 23051 O O . THR A 1 74 ? -14.367 9.330 -3.273 1.00 0.00 135 THR A O 13
ATOM 23062 N N . LEU A 1 75 ? -15.557 11.238 -3.183 1.00 0.00 136 LEU A N 13
ATOM 23063 C CA . LEU A 1 75 ? -16.219 11.014 -4.464 1.00 0.00 136 LEU A CA 13
ATOM 23064 C C . LEU A 1 75 ? -15.195 10.827 -5.580 1.00 0.00 136 LEU A C 13
ATOM 23065 O O . LEU A 1 75 ? -15.301 9.901 -6.384 1.00 0.00 136 LEU A O 13
ATOM 23081 N N . SER A 1 76 ? -14.204 11.712 -5.621 1.00 0.00 137 SER A N 13
ATOM 23082 C CA . SER A 1 76 ? -13.162 11.646 -6.639 1.00 0.00 137 SER A CA 13
ATOM 23083 C C . SER A 1 76 ? -11.878 11.056 -6.064 1.00 0.00 137 SER A C 13
ATOM 23084 O O . SER A 1 76 ? -10.987 11.784 -5.630 1.00 0.00 137 SER A O 13
ATOM 23092 N N . GLY A 1 77 ? -11.792 9.729 -6.065 1.00 0.00 138 GLY A N 13
ATOM 23093 C CA . GLY A 1 77 ? -10.614 9.062 -5.542 1.00 0.00 138 GLY A CA 13
ATOM 23094 C C . GLY A 1 77 ? -10.799 7.561 -5.432 1.00 0.00 138 GLY A C 13
ATOM 23095 O O . GLY A 1 77 ? -10.315 6.937 -4.487 1.00 0.00 138 GLY A O 13
ATOM 23099 N N . ARG A 1 78 ? -11.501 6.981 -6.399 1.00 0.00 139 ARG A N 13
ATOM 23100 C CA . ARG A 1 78 ? -11.751 5.544 -6.405 1.00 0.00 139 ARG A CA 13
ATOM 23101 C C . ARG A 1 78 ? -10.509 4.779 -6.852 1.00 0.00 139 ARG A C 13
ATOM 23102 O O . ARG A 1 78 ? -10.273 3.651 -6.418 1.00 0.00 139 ARG A O 13
ATOM 23123 N N . ASP A 1 79 ? -9.720 5.398 -7.723 1.00 0.00 140 ASP A N 13
ATOM 23124 C CA . ASP A 1 79 ? -8.502 4.776 -8.229 1.00 0.00 140 ASP A CA 13
ATOM 23125 C C . ASP A 1 79 ? -7.536 4.466 -7.089 1.00 0.00 140 ASP A C 13
ATOM 23126 O O . ASP A 1 79 ? -6.869 3.431 -7.093 1.00 0.00 140 ASP A O 13
ATOM 23135 N N . ILE A 1 80 ? -7.467 5.369 -6.118 1.00 0.00 141 ILE A N 13
ATOM 23136 C CA . ILE A 1 80 ? -6.583 5.192 -4.972 1.00 0.00 141 ILE A CA 13
ATOM 23137 C C . ILE A 1 80 ? -7.185 4.227 -3.957 1.00 0.00 141 ILE A C 13
ATOM 23138 O O . ILE A 1 80 ? -6.603 3.186 -3.653 1.00 0.00 141 ILE A O 13
ATOM 23154 N N . ILE A 1 81 ? -8.356 4.580 -3.436 1.00 0.00 142 ILE A N 13
ATOM 23155 C CA . ILE A 1 81 ? -9.039 3.744 -2.457 1.00 0.00 142 ILE A CA 13
ATOM 23156 C C . ILE A 1 81 ? -8.979 2.272 -2.853 1.00 0.00 142 ILE A C 13
ATOM 23157 O O . ILE A 1 81 ? -8.584 1.421 -2.058 1.00 0.00 142 ILE A O 13
ATOM 23173 N N . ASN A 1 82 ? -9.373 1.982 -4.089 1.00 0.00 143 ASN A N 13
ATOM 23174 C CA . ASN A 1 82 ? -9.362 0.613 -4.592 1.00 0.00 143 ASN A CA 13
ATOM 23175 C C . ASN A 1 82 ? -7.934 0.126 -4.817 1.00 0.00 143 ASN A C 13
ATOM 23176 O O . ASN A 1 82 ? -7.629 -1.049 -4.617 1.00 0.00 143 ASN A O 13
ATOM 23187 N N . ALA A 1 83 ? -7.062 1.039 -5.233 1.00 0.00 144 ALA A N 13
ATOM 23188 C CA . ALA A 1 83 ? -5.666 0.704 -5.481 1.00 0.00 144 ALA A CA 13
ATOM 23189 C C . ALA A 1 83 ? -5.009 0.123 -4.233 1.00 0.00 144 ALA A C 13
ATOM 23190 O O . ALA A 1 83 ? -4.542 -1.016 -4.239 1.00 0.00 144 ALA A O 13
ATOM 23197 N N . ARG A 1 84 ? -4.978 0.913 -3.165 1.00 0.00 145 ARG A N 13
ATOM 23198 C CA . ARG A 1 84 ? -4.377 0.477 -1.910 1.00 0.00 145 ARG A CA 13
ATOM 23199 C C . ARG A 1 84 ? -4.903 -0.896 -1.504 1.00 0.00 145 ARG A C 13
ATOM 23200 O O . ARG A 1 84 ? -4.165 -1.882 -1.508 1.00 0.00 145 ARG A O 13
ATOM 23221 N N . LEU A 1 85 ? -6.183 -0.954 -1.153 1.00 0.00 146 LEU A N 13
ATOM 23222 C CA . LEU A 1 85 ? -6.808 -2.206 -0.743 1.00 0.00 146 LEU A CA 13
ATOM 23223 C C . LEU A 1 85 ? -6.383 -3.352 -1.656 1.00 0.00 146 LEU A C 13
ATOM 23224 O O . LEU A 1 85 ? -5.800 -4.336 -1.202 1.00 0.00 146 LEU A O 13
ATOM 23240 N N . ARG A 1 86 ? -6.677 -3.214 -2.945 1.00 0.00 147 ARG A N 13
ATOM 23241 C CA . ARG A 1 86 ? -6.324 -4.237 -3.922 1.00 0.00 147 ARG A CA 13
ATOM 23242 C C . ARG A 1 86 ? -4.987 -4.884 -3.573 1.00 0.00 147 ARG A C 13
ATOM 23243 O O . ARG A 1 86 ? -4.837 -6.103 -3.652 1.00 0.00 147 ARG A O 13
ATOM 23264 N N . GLU A 1 87 ? -4.019 -4.059 -3.188 1.00 0.00 148 GLU A N 13
ATOM 23265 C CA . GLU A 1 87 ? -2.694 -4.551 -2.828 1.00 0.00 148 GLU A CA 13
ATOM 23266 C C . GLU A 1 87 ? -2.682 -5.089 -1.400 1.00 0.00 148 GLU A C 13
ATOM 23267 O O . GLU A 1 87 ? -2.040 -6.097 -1.111 1.00 0.00 148 GLU A O 13
ATOM 23279 N N . GLU A 1 88 ? -3.398 -4.407 -0.511 1.00 0.00 149 GLU A N 13
ATOM 23280 C CA . GLU A 1 88 ? -3.468 -4.815 0.887 1.00 0.00 149 GLU A CA 13
ATOM 23281 C C . GLU A 1 88 ? -4.099 -6.198 1.019 1.00 0.00 149 GLU A C 13
ATOM 23282 O O . GLU A 1 88 ? -3.817 -6.934 1.966 1.00 0.00 149 GLU A O 13
ATOM 23294 N N . LEU A 1 89 ? -4.954 -6.546 0.063 1.00 0.00 150 LEU A N 13
ATOM 23295 C CA . LEU A 1 89 ? -5.626 -7.840 0.071 1.00 0.00 150 LEU A CA 13
ATOM 23296 C C . LEU A 1 89 ? -4.930 -8.821 -0.868 1.00 0.00 150 LEU A C 13
ATOM 23297 O O . LEU A 1 89 ? -4.945 -10.031 -0.640 1.00 0.00 150 LEU A O 13
ATOM 23313 N N . ASP A 1 90 ? -4.319 -8.291 -1.922 1.00 0.00 151 ASP A N 13
ATOM 23314 C CA . ASP A 1 90 ? -3.614 -9.119 -2.893 1.00 0.00 151 ASP A CA 13
ATOM 23315 C C . ASP A 1 90 ? -2.417 -9.812 -2.250 1.00 0.00 151 ASP A C 13
ATOM 23316 O O . ASP A 1 90 ? -1.861 -10.759 -2.807 1.00 0.00 151 ASP A O 13
ATOM 23325 N N . LYS A 1 91 ? -2.026 -9.335 -1.073 1.00 0.00 152 LYS A N 13
ATOM 23326 C CA . LYS A 1 91 ? -0.895 -9.908 -0.353 1.00 0.00 152 LYS A CA 13
ATOM 23327 C C . LYS A 1 91 ? -1.369 -10.919 0.687 1.00 0.00 152 LYS A C 13
ATOM 23328 O O . LYS A 1 91 ? -0.601 -11.775 1.129 1.00 0.00 152 LYS A O 13
ATOM 23347 N N . ILE A 1 92 ? -2.636 -10.815 1.072 1.00 0.00 153 ILE A N 13
ATOM 23348 C CA . ILE A 1 92 ? -3.212 -11.722 2.057 1.00 0.00 153 ILE A CA 13
ATOM 23349 C C . ILE A 1 92 ? -3.851 -12.932 1.383 1.00 0.00 153 ILE A C 13
ATOM 23350 O O . ILE A 1 92 ? -4.190 -13.916 2.041 1.00 0.00 153 ILE A O 13
ATOM 23366 N N . THR A 1 93 ? -4.012 -12.852 0.066 1.00 0.00 154 THR A N 13
ATOM 23367 C CA . THR A 1 93 ? -4.610 -13.940 -0.698 1.00 0.00 154 THR A CA 13
ATOM 23368 C C . THR A 1 93 ? -3.542 -14.764 -1.409 1.00 0.00 154 THR A C 13
ATOM 23369 O O . THR A 1 93 ? -3.683 -15.977 -1.566 1.00 0.00 154 THR A O 13
ATOM 23380 N N . ASP A 1 94 ? -2.475 -14.098 -1.837 1.00 0.00 155 ASP A N 13
ATOM 23381 C CA . ASP A 1 94 ? -1.382 -14.769 -2.530 1.00 0.00 155 ASP A CA 13
ATOM 23382 C C . ASP A 1 94 ? -0.909 -15.989 -1.746 1.00 0.00 155 ASP A C 13
ATOM 23383 O O . ASP A 1 94 ? -0.324 -16.913 -2.311 1.00 0.00 155 ASP A O 13
ATOM 23392 N N . ARG A 1 95 ? -1.165 -15.984 -0.442 1.00 0.00 156 ARG A N 13
ATOM 23393 C CA . ARG A 1 95 ? -0.764 -17.089 0.420 1.00 0.00 156 ARG A CA 13
ATOM 23394 C C . ARG A 1 95 ? -1.845 -18.165 0.464 1.00 0.00 156 ARG A C 13
ATOM 23395 O O . ARG A 1 95 ? -1.550 -19.348 0.634 1.00 0.00 156 ARG A O 13
ATOM 23416 N N . TRP A 1 96 ? -3.095 -17.746 0.310 1.00 0.00 157 TRP A N 13
ATOM 23417 C CA . TRP A 1 96 ? -4.220 -18.674 0.333 1.00 0.00 157 TRP A CA 13
ATOM 23418 C C . TRP A 1 96 ? -4.495 -19.231 -1.060 1.00 0.00 157 TRP A C 13
ATOM 23419 O O . TRP A 1 96 ? -5.571 -19.765 -1.324 1.00 0.00 157 TRP A O 13
ATOM 23440 N N . GLY A 1 97 ? -3.514 -19.103 -1.948 1.00 0.00 158 GLY A N 13
ATOM 23441 C CA . GLY A 1 97 ? -3.670 -19.598 -3.303 1.00 0.00 158 GLY A CA 13
ATOM 23442 C C . GLY A 1 97 ? -4.719 -18.831 -4.083 1.00 0.00 158 GLY A C 13
ATOM 23443 O O . GLY A 1 97 ? -5.330 -19.366 -5.009 1.00 0.00 158 GLY A O 13
ATOM 23447 N N . VAL A 1 98 ? -4.930 -17.573 -3.710 1.00 0.00 159 VAL A N 13
ATOM 23448 C CA . VAL A 1 98 ? -5.912 -16.730 -4.381 1.00 0.00 159 VAL A CA 13
ATOM 23449 C C . VAL A 1 98 ? -5.321 -15.369 -4.731 1.00 0.00 159 VAL A C 13
ATOM 23450 O O . VAL A 1 98 ? -4.636 -14.749 -3.918 1.00 0.00 159 VAL A O 13
ATOM 23463 N N . LYS A 1 99 ? -5.591 -14.909 -5.948 1.00 0.00 160 LYS A N 13
ATOM 23464 C CA . LYS A 1 99 ? -5.088 -13.620 -6.408 1.00 0.00 160 LYS A CA 13
ATOM 23465 C C . LYS A 1 99 ? -6.234 -12.638 -6.632 1.00 0.00 160 LYS A C 13
ATOM 23466 O O . LYS A 1 99 ? -7.291 -13.009 -7.143 1.00 0.00 160 LYS A O 13
ATOM 23485 N N . ILE A 1 100 ? -6.016 -11.384 -6.247 1.00 0.00 161 ILE A N 13
ATOM 23486 C CA . ILE A 1 100 ? -7.030 -10.349 -6.409 1.00 0.00 161 ILE A CA 13
ATOM 23487 C C . ILE A 1 100 ? -6.973 -9.738 -7.805 1.00 0.00 161 ILE A C 13
ATOM 23488 O O . ILE A 1 100 ? -6.036 -9.012 -8.140 1.00 0.00 161 ILE A O 13
ATOM 23504 N N . THR A 1 101 ? -7.983 -10.034 -8.617 1.00 0.00 162 THR A N 13
ATOM 23505 C CA . THR A 1 101 ? -8.049 -9.513 -9.976 1.00 0.00 162 THR A CA 13
ATOM 23506 C C . THR A 1 101 ? -8.089 -7.989 -9.980 1.00 0.00 162 THR A C 13
ATOM 23507 O O . THR A 1 101 ? -7.262 -7.339 -10.619 1.00 0.00 162 THR A O 13
ATOM 23518 N N . ARG A 1 102 ? -9.055 -7.425 -9.262 1.00 0.00 163 ARG A N 13
ATOM 23519 C CA . ARG A 1 102 ? -9.202 -5.977 -9.183 1.00 0.00 163 ARG A CA 13
ATOM 23520 C C . ARG A 1 102 ? -10.084 -5.584 -8.002 1.00 0.00 163 ARG A C 13
ATOM 23521 O O . ARG A 1 102 ? -10.509 -6.435 -7.221 1.00 0.00 163 ARG A O 13
ATOM 23542 N N . VAL A 1 103 ? -10.354 -4.288 -7.877 1.00 0.00 164 VAL A N 13
ATOM 23543 C CA . VAL A 1 103 ? -11.185 -3.781 -6.792 1.00 0.00 164 VAL A CA 13
ATOM 23544 C C . VAL A 1 103 ? -12.106 -2.668 -7.278 1.00 0.00 164 VAL A C 13
ATOM 23545 O O . VAL A 1 103 ? -11.706 -1.826 -8.082 1.00 0.00 164 VAL A O 13
ATOM 23558 N N . GLU A 1 104 ? -13.340 -2.671 -6.785 1.00 0.00 165 GLU A N 13
ATOM 23559 C CA . GLU A 1 104 ? -14.319 -1.660 -7.171 1.00 0.00 165 GLU A CA 13
ATOM 23560 C C . GLU A 1 104 ? -14.910 -0.978 -5.941 1.00 0.00 165 GLU A C 13
ATOM 23561 O O . GLU A 1 104 ? -15.253 -1.637 -4.958 1.00 0.00 165 GLU A O 13
ATOM 23573 N N . ILE A 1 105 ? -15.026 0.344 -6.003 1.00 0.00 166 ILE A N 13
ATOM 23574 C CA . ILE A 1 105 ? -15.576 1.115 -4.895 1.00 0.00 166 ILE A CA 13
ATOM 23575 C C . ILE A 1 105 ? -17.008 1.549 -5.185 1.00 0.00 166 ILE A C 13
ATOM 23576 O O . ILE A 1 105 ? -17.342 1.903 -6.316 1.00 0.00 166 ILE A O 13
ATOM 23592 N N . GLN A 1 106 ? -17.850 1.522 -4.157 1.00 0.00 167 GLN A N 13
ATOM 23593 C CA . GLN A 1 106 ? -19.246 1.914 -4.302 1.00 0.00 167 GLN A CA 13
ATOM 23594 C C . GLN A 1 106 ? -19.462 3.346 -3.823 1.00 0.00 167 GLN A C 13
ATOM 23595 O O . GLN A 1 106 ? -18.640 3.896 -3.091 1.00 0.00 167 GLN A O 13
ATOM 23609 N N . ARG A 1 107 ? -20.573 3.944 -4.241 1.00 0.00 168 ARG A N 13
ATOM 23610 C CA . ARG A 1 107 ? -20.896 5.312 -3.856 1.00 0.00 168 ARG A CA 13
ATOM 23611 C C . ARG A 1 107 ? -20.811 5.485 -2.342 1.00 0.00 168 ARG A C 13
ATOM 23612 O O . ARG A 1 107 ? -20.967 4.524 -1.588 1.00 0.00 168 ARG A O 13
ATOM 23633 N N . ILE A 1 108 ? -20.563 6.715 -1.906 1.00 0.00 169 ILE A N 13
ATOM 23634 C CA . ILE A 1 108 ? -20.458 7.014 -0.483 1.00 0.00 169 ILE A CA 13
ATOM 23635 C C . ILE A 1 108 ? -21.708 7.726 0.023 1.00 0.00 169 ILE A C 13
ATOM 23636 O O . ILE A 1 108 ? -22.427 8.363 -0.747 1.00 0.00 169 ILE A O 13
ATOM 23652 N N . ASP A 1 109 ? -21.960 7.615 1.323 1.00 0.00 170 ASP A N 13
ATOM 23653 C CA . ASP A 1 109 ? -23.122 8.251 1.933 1.00 0.00 170 ASP A CA 13
ATOM 23654 C C . ASP A 1 109 ? -22.700 9.424 2.812 1.00 0.00 170 ASP A C 13
ATOM 23655 O O . ASP A 1 109 ? -21.940 9.273 3.770 1.00 0.00 170 ASP A O 13
ATOM 23664 N N . PRO A 1 110 ? -23.202 10.623 2.481 1.00 0.00 171 PRO A N 13
ATOM 23665 C CA . PRO A 1 110 ? -22.890 11.846 3.227 1.00 0.00 171 PRO A CA 13
ATOM 23666 C C . PRO A 1 110 ? -23.523 11.855 4.614 1.00 0.00 171 PRO A C 13
ATOM 23667 O O . PRO A 1 110 ? -24.403 11.054 4.927 1.00 0.00 171 PRO A O 13
ATOM 23678 N N . PRO A 1 111 ? -23.065 12.784 5.468 1.00 0.00 172 PRO A N 13
ATOM 23679 C CA . PRO A 1 111 ? -23.574 12.920 6.836 1.00 0.00 172 PRO A CA 13
ATOM 23680 C C . PRO A 1 111 ? -25.004 13.450 6.872 1.00 0.00 172 PRO A C 13
ATOM 23681 O O . PRO A 1 111 ? -25.442 14.149 5.958 1.00 0.00 172 PRO A O 13
ATOM 23692 N N . LYS A 1 112 ? -25.727 13.113 7.934 1.00 0.00 173 LYS A N 13
ATOM 23693 C CA . LYS A 1 112 ? -27.108 13.556 8.092 1.00 0.00 173 LYS A CA 13
ATOM 23694 C C . LYS A 1 112 ? -27.196 15.078 8.073 1.00 0.00 173 LYS A C 13
ATOM 23695 O O . LYS A 1 112 ? -26.214 15.770 8.342 1.00 0.00 173 LYS A O 13
ATOM 23714 N N . ASP A 1 113 ? -28.378 15.593 7.754 1.00 0.00 174 ASP A N 13
ATOM 23715 C CA . ASP A 1 113 ? -28.596 17.035 7.703 1.00 0.00 174 ASP A CA 13
ATOM 23716 C C . ASP A 1 113 ? -28.838 17.598 9.100 1.00 0.00 174 ASP A C 13
ATOM 23717 O O . ASP A 1 113 ? -29.144 18.780 9.258 1.00 0.00 174 ASP A O 13
ATOM 23726 N N . GLY A 1 1 ? 0.501 -15.409 -19.659 1.00 0.00 62 GLY A N 14
ATOM 23727 C CA . GLY A 1 1 ? -0.573 -15.311 -18.688 1.00 0.00 62 GLY A CA 14
ATOM 23728 C C . GLY A 1 1 ? -1.742 -16.215 -19.025 1.00 0.00 62 GLY A C 14
ATOM 23729 O O . GLY A 1 1 ? -1.553 -17.340 -19.487 1.00 0.00 62 GLY A O 14
ATOM 23733 N N . SER A 1 2 ? -2.955 -15.723 -18.790 1.00 0.00 63 SER A N 14
ATOM 23734 C CA . SER A 1 2 ? -4.160 -16.496 -19.067 1.00 0.00 63 SER A CA 14
ATOM 23735 C C . SER A 1 2 ? -4.885 -15.952 -20.294 1.00 0.00 63 SER A C 14
ATOM 23736 O O . SER A 1 2 ? -5.461 -14.864 -20.257 1.00 0.00 63 SER A O 14
ATOM 23744 N N . ASP A 1 3 ? -4.852 -16.717 -21.380 1.00 0.00 64 ASP A N 14
ATOM 23745 C CA . ASP A 1 3 ? -5.507 -16.313 -22.619 1.00 0.00 64 ASP A CA 14
ATOM 23746 C C . ASP A 1 3 ? -6.961 -16.773 -22.640 1.00 0.00 64 ASP A C 14
ATOM 23747 O O . ASP A 1 3 ? -7.882 -15.961 -22.542 1.00 0.00 64 ASP A O 14
ATOM 23756 N N . HIS A 1 4 ? -7.161 -18.081 -22.770 1.00 0.00 65 HIS A N 14
ATOM 23757 C CA . HIS A 1 4 ? -8.504 -18.649 -22.805 1.00 0.00 65 HIS A CA 14
ATOM 23758 C C . HIS A 1 4 ? -8.718 -19.608 -21.637 1.00 0.00 65 HIS A C 14
ATOM 23759 O O . HIS A 1 4 ? -8.184 -20.717 -21.626 1.00 0.00 65 HIS A O 14
ATOM 23774 N N . VAL A 1 5 ? -9.503 -19.173 -20.657 1.00 0.00 66 VAL A N 14
ATOM 23775 C CA . VAL A 1 5 ? -9.788 -19.992 -19.485 1.00 0.00 66 VAL A CA 14
ATOM 23776 C C . VAL A 1 5 ? -10.805 -19.314 -18.574 1.00 0.00 66 VAL A C 14
ATOM 23777 O O . VAL A 1 5 ? -10.866 -18.086 -18.500 1.00 0.00 66 VAL A O 14
ATOM 23790 N N . ASP A 1 6 ? -11.603 -20.120 -17.883 1.00 0.00 67 ASP A N 14
ATOM 23791 C CA . ASP A 1 6 ? -12.618 -19.598 -16.975 1.00 0.00 67 ASP A CA 14
ATOM 23792 C C . ASP A 1 6 ? -12.034 -18.516 -16.072 1.00 0.00 67 ASP A C 14
ATOM 23793 O O . ASP A 1 6 ? -12.285 -17.326 -16.270 1.00 0.00 67 ASP A O 14
ATOM 23802 N N . LEU A 1 7 ? -11.255 -18.936 -15.081 1.00 0.00 68 LEU A N 14
ATOM 23803 C CA . LEU A 1 7 ? -10.636 -18.002 -14.147 1.00 0.00 68 LEU A CA 14
ATOM 23804 C C . LEU A 1 7 ? -11.563 -16.826 -13.858 1.00 0.00 68 LEU A C 14
ATOM 23805 O O . LEU A 1 7 ? -11.109 -15.699 -13.659 1.00 0.00 68 LEU A O 14
ATOM 23821 N N . ARG A 1 8 ? -12.864 -17.096 -13.835 1.00 0.00 69 ARG A N 14
ATOM 23822 C CA . ARG A 1 8 ? -13.855 -16.060 -13.570 1.00 0.00 69 ARG A CA 14
ATOM 23823 C C . ARG A 1 8 ? -13.473 -15.245 -12.338 1.00 0.00 69 ARG A C 14
ATOM 23824 O O . ARG A 1 8 ? -12.500 -15.558 -11.653 1.00 0.00 69 ARG A O 14
ATOM 23845 N N . GLU A 1 9 ? -14.245 -14.198 -12.064 1.00 0.00 70 GLU A N 14
ATOM 23846 C CA . GLU A 1 9 ? -13.986 -13.338 -10.915 1.00 0.00 70 GLU A CA 14
ATOM 23847 C C . GLU A 1 9 ? -15.117 -13.435 -9.896 1.00 0.00 70 GLU A C 14
ATOM 23848 O O . GLU A 1 9 ? -16.284 -13.587 -10.260 1.00 0.00 70 GLU A O 14
ATOM 23860 N N . HIS A 1 10 ? -14.764 -13.347 -8.618 1.00 0.00 71 HIS A N 14
ATOM 23861 C CA . HIS A 1 10 ? -15.749 -13.425 -7.545 1.00 0.00 71 HIS A CA 14
ATOM 23862 C C . HIS A 1 10 ? -15.787 -12.125 -6.747 1.00 0.00 71 HIS A C 14
ATOM 23863 O O . HIS A 1 10 ? -14.753 -11.631 -6.297 1.00 0.00 71 HIS A O 14
ATOM 23878 N N . VAL A 1 11 ? -16.985 -11.576 -6.575 1.00 0.00 72 VAL A N 14
ATOM 23879 C CA . VAL A 1 11 ? -17.158 -10.334 -5.831 1.00 0.00 72 VAL A CA 14
ATOM 23880 C C . VAL A 1 11 ? -17.483 -10.611 -4.368 1.00 0.00 72 VAL A C 14
ATOM 23881 O O . VAL A 1 11 ? -18.309 -11.470 -4.057 1.00 0.00 72 VAL A O 14
ATOM 23894 N N . ILE A 1 12 ? -16.830 -9.878 -3.473 1.00 0.00 73 ILE A N 14
ATOM 23895 C CA . ILE A 1 12 ? -17.051 -10.043 -2.042 1.00 0.00 73 ILE A CA 14
ATOM 23896 C C . ILE A 1 12 ? -17.972 -8.956 -1.499 1.00 0.00 73 ILE A C 14
ATOM 23897 O O . ILE A 1 12 ? -17.714 -7.765 -1.674 1.00 0.00 73 ILE A O 14
ATOM 23913 N N . ASP A 1 13 ? -19.045 -9.374 -0.838 1.00 0.00 74 ASP A N 14
ATOM 23914 C CA . ASP A 1 13 ? -20.004 -8.436 -0.266 1.00 0.00 74 ASP A CA 14
ATOM 23915 C C . ASP A 1 13 ? -19.588 -8.026 1.144 1.00 0.00 74 ASP A C 14
ATOM 23916 O O . ASP A 1 13 ? -19.746 -8.790 2.096 1.00 0.00 74 ASP A O 14
ATOM 23925 N N . VAL A 1 14 ? -19.055 -6.815 1.269 1.00 0.00 75 VAL A N 14
ATOM 23926 C CA . VAL A 1 14 ? -18.616 -6.303 2.562 1.00 0.00 75 VAL A CA 14
ATOM 23927 C C . VAL A 1 14 ? -19.582 -5.249 3.092 1.00 0.00 75 VAL A C 14
ATOM 23928 O O . VAL A 1 14 ? -20.022 -4.355 2.370 1.00 0.00 75 VAL A O 14
ATOM 23941 N N . PRO A 1 15 ? -19.920 -5.355 4.386 1.00 0.00 76 PRO A N 14
ATOM 23942 C CA . PRO A 1 15 ? -20.837 -4.418 5.043 1.00 0.00 76 PRO A CA 14
ATOM 23943 C C . PRO A 1 15 ? -20.225 -3.032 5.215 1.00 0.00 76 PRO A C 14
ATOM 23944 O O . PRO A 1 15 ? -19.010 -2.875 5.342 1.00 0.00 76 PRO A O 14
ATOM 23955 N N . PRO A 1 16 ? -21.083 -2.002 5.218 1.00 0.00 77 PRO A N 14
ATOM 23956 C CA . PRO A 1 16 ? -20.649 -0.610 5.375 1.00 0.00 77 PRO A CA 14
ATOM 23957 C C . PRO A 1 16 ? -20.138 -0.317 6.782 1.00 0.00 77 PRO A C 14
ATOM 23958 O O . PRO A 1 16 ? -20.488 -1.012 7.735 1.00 0.00 77 PRO A O 14
ATOM 23969 N N . GLN A 1 17 ? -19.310 0.715 6.902 1.00 0.00 78 GLN A N 14
ATOM 23970 C CA . GLN A 1 17 ? -18.752 1.099 8.193 1.00 0.00 78 GLN A CA 14
ATOM 23971 C C . GLN A 1 17 ? -18.647 2.616 8.312 1.00 0.00 78 GLN A C 14
ATOM 23972 O O . GLN A 1 17 ? -17.984 3.267 7.505 1.00 0.00 78 GLN A O 14
ATOM 23986 N N . GLU A 1 18 ? -19.307 3.173 9.323 1.00 0.00 79 GLU A N 14
ATOM 23987 C CA . GLU A 1 18 ? -19.289 4.614 9.545 1.00 0.00 79 GLU A CA 14
ATOM 23988 C C . GLU A 1 18 ? -18.000 5.040 10.242 1.00 0.00 79 GLU A C 14
ATOM 23989 O O . GLU A 1 18 ? -17.823 4.812 11.439 1.00 0.00 79 GLU A O 14
ATOM 24001 N N . VAL A 1 19 ? -17.102 5.661 9.484 1.00 0.00 80 VAL A N 14
ATOM 24002 C CA . VAL A 1 19 ? -15.829 6.120 10.027 1.00 0.00 80 VAL A CA 14
ATOM 24003 C C . VAL A 1 19 ? -15.720 7.640 9.961 1.00 0.00 80 VAL A C 14
ATOM 24004 O O . VAL A 1 19 ? -16.269 8.273 9.059 1.00 0.00 80 VAL A O 14
ATOM 24017 N N . ILE A 1 20 ? -15.007 8.218 10.921 1.00 0.00 81 ILE A N 14
ATOM 24018 C CA . ILE A 1 20 ? -14.825 9.663 10.971 1.00 0.00 81 ILE A CA 14
ATOM 24019 C C . ILE A 1 20 ? -13.790 10.122 9.950 1.00 0.00 81 ILE A C 14
ATOM 24020 O O . ILE A 1 20 ? -12.589 9.917 10.132 1.00 0.00 81 ILE A O 14
ATOM 24036 N N . CYS A 1 21 ? -14.263 10.745 8.876 1.00 0.00 82 CYS A N 14
ATOM 24037 C CA . CYS A 1 21 ? -13.378 11.235 7.824 1.00 0.00 82 CYS A CA 14
ATOM 24038 C C . CYS A 1 21 ? -12.316 12.167 8.398 1.00 0.00 82 CYS A C 14
ATOM 24039 O O . CYS A 1 21 ? -12.221 12.346 9.612 1.00 0.00 82 CYS A O 14
ATOM 24047 N N . LYS A 1 22 ? -11.516 12.758 7.516 1.00 0.00 83 LYS A N 14
ATOM 24048 C CA . LYS A 1 22 ? -10.460 13.672 7.933 1.00 0.00 83 LYS A CA 14
ATOM 24049 C C . LYS A 1 22 ? -11.046 14.919 8.588 1.00 0.00 83 LYS A C 14
ATOM 24050 O O . LYS A 1 22 ? -10.602 15.337 9.658 1.00 0.00 83 LYS A O 14
ATOM 24069 N N . ASP A 1 23 ? -12.045 15.507 7.941 1.00 0.00 84 ASP A N 14
ATOM 24070 C CA . ASP A 1 23 ? -12.694 16.705 8.462 1.00 0.00 84 ASP A CA 14
ATOM 24071 C C . ASP A 1 23 ? -13.755 16.342 9.496 1.00 0.00 84 ASP A C 14
ATOM 24072 O O . ASP A 1 23 ? -14.812 16.969 9.561 1.00 0.00 84 ASP A O 14
ATOM 24081 N N . ASN A 1 24 ? -13.467 15.325 10.301 1.00 0.00 85 ASN A N 14
ATOM 24082 C CA . ASN A 1 24 ? -14.397 14.877 11.331 1.00 0.00 85 ASN A CA 14
ATOM 24083 C C . ASN A 1 24 ? -15.805 14.725 10.763 1.00 0.00 85 ASN A C 14
ATOM 24084 O O . ASN A 1 24 ? -16.760 15.306 11.278 1.00 0.00 85 ASN A O 14
ATOM 24095 N N . VAL A 1 25 ? -15.926 13.939 9.698 1.00 0.00 86 VAL A N 14
ATOM 24096 C CA . VAL A 1 25 ? -17.217 13.708 9.060 1.00 0.00 86 VAL A CA 14
ATOM 24097 C C . VAL A 1 25 ? -17.533 12.219 8.982 1.00 0.00 86 VAL A C 14
ATOM 24098 O O . VAL A 1 25 ? -16.903 11.478 8.229 1.00 0.00 86 VAL A O 14
ATOM 24111 N N . VAL A 1 26 ? -18.516 11.787 9.767 1.00 0.00 87 VAL A N 14
ATOM 24112 C CA . VAL A 1 26 ? -18.918 10.385 9.786 1.00 0.00 87 VAL A CA 14
ATOM 24113 C C . VAL A 1 26 ? -19.789 10.047 8.582 1.00 0.00 87 VAL A C 14
ATOM 24114 O O . VAL A 1 26 ? -20.945 10.462 8.502 1.00 0.00 87 VAL A O 14
ATOM 24127 N N . VAL A 1 27 ? -19.227 9.290 7.645 1.00 0.00 88 VAL A N 14
ATOM 24128 C CA . VAL A 1 27 ? -19.952 8.894 6.444 1.00 0.00 88 VAL A CA 14
ATOM 24129 C C . VAL A 1 27 ? -19.878 7.386 6.229 1.00 0.00 88 VAL A C 14
ATOM 24130 O O . VAL A 1 27 ? -18.875 6.750 6.556 1.00 0.00 88 VAL A O 14
ATOM 24143 N N . THR A 1 28 ? -20.945 6.819 5.676 1.00 0.00 89 THR A N 14
ATOM 24144 C CA . THR A 1 28 ? -21.002 5.386 5.417 1.00 0.00 89 THR A CA 14
ATOM 24145 C C . THR A 1 28 ? -20.259 5.029 4.135 1.00 0.00 89 THR A C 14
ATOM 24146 O O . THR A 1 28 ? -20.671 5.412 3.040 1.00 0.00 89 THR A O 14
ATOM 24157 N N . VAL A 1 29 ? -19.162 4.293 4.277 1.00 0.00 90 VAL A N 14
ATOM 24158 C CA . VAL A 1 29 ? -18.362 3.882 3.129 1.00 0.00 90 VAL A CA 14
ATOM 24159 C C . VAL A 1 29 ? -18.535 2.395 2.843 1.00 0.00 90 VAL A C 14
ATOM 24160 O O . VAL A 1 29 ? -18.663 1.586 3.762 1.00 0.00 90 VAL A O 14
ATOM 24173 N N . ASP A 1 30 ? -18.537 2.041 1.562 1.00 0.00 91 ASP A N 14
ATOM 24174 C CA . ASP A 1 30 ? -18.692 0.650 1.153 1.00 0.00 91 ASP A CA 14
ATOM 24175 C C . ASP A 1 30 ? -18.000 0.396 -0.182 1.00 0.00 91 ASP A C 14
ATOM 24176 O O . ASP A 1 30 ? -18.043 1.232 -1.084 1.00 0.00 91 ASP A O 14
ATOM 24185 N N . ALA A 1 31 ? -17.363 -0.764 -0.301 1.00 0.00 92 ALA A N 14
ATOM 24186 C CA . ALA A 1 31 ? -16.663 -1.129 -1.526 1.00 0.00 92 ALA A CA 14
ATOM 24187 C C . ALA A 1 31 ? -16.574 -2.644 -1.678 1.00 0.00 92 ALA A C 14
ATOM 24188 O O . ALA A 1 31 ? -16.474 -3.372 -0.690 1.00 0.00 92 ALA A O 14
ATOM 24195 N N . VAL A 1 32 ? -16.613 -3.113 -2.921 1.00 0.00 93 VAL A N 14
ATOM 24196 C CA . VAL A 1 32 ? -16.537 -4.542 -3.202 1.00 0.00 93 VAL A CA 14
ATOM 24197 C C . VAL A 1 32 ? -15.115 -4.956 -3.564 1.00 0.00 93 VAL A C 14
ATOM 24198 O O . VAL A 1 32 ? -14.298 -4.126 -3.964 1.00 0.00 93 VAL A O 14
ATOM 24211 N N . VAL A 1 33 ? -14.825 -6.245 -3.421 1.00 0.00 94 VAL A N 14
ATOM 24212 C CA . VAL A 1 33 ? -13.502 -6.771 -3.734 1.00 0.00 94 VAL A CA 14
ATOM 24213 C C . VAL A 1 33 ? -13.598 -8.020 -4.603 1.00 0.00 94 VAL A C 14
ATOM 24214 O O . VAL A 1 33 ? -14.330 -8.957 -4.283 1.00 0.00 94 VAL A O 14
ATOM 24227 N N . TYR A 1 34 ? -12.855 -8.026 -5.704 1.00 0.00 95 TYR A N 14
ATOM 24228 C CA . TYR A 1 34 ? -12.858 -9.159 -6.622 1.00 0.00 95 TYR A CA 14
ATOM 24229 C C . TYR A 1 34 ? -11.735 -10.136 -6.284 1.00 0.00 95 TYR A C 14
ATOM 24230 O O . TYR A 1 34 ? -10.765 -9.777 -5.617 1.00 0.00 95 TYR A O 14
ATOM 24248 N N . TYR A 1 35 ? -11.875 -11.371 -6.751 1.00 0.00 96 TYR A N 14
ATOM 24249 C CA . TYR A 1 35 ? -10.875 -12.402 -6.499 1.00 0.00 96 TYR A CA 14
ATOM 24250 C C . TYR A 1 35 ? -11.084 -13.601 -7.419 1.00 0.00 96 TYR A C 14
ATOM 24251 O O . TYR A 1 35 ? -12.170 -13.797 -7.963 1.00 0.00 96 TYR A O 14
ATOM 24269 N N . GLN A 1 36 ? -10.035 -14.400 -7.585 1.00 0.00 97 GLN A N 14
ATOM 24270 C CA . GLN A 1 36 ? -10.103 -15.580 -8.439 1.00 0.00 97 GLN A CA 14
ATOM 24271 C C . GLN A 1 36 ? -9.118 -16.647 -7.972 1.00 0.00 97 GLN A C 14
ATOM 24272 O O . GLN A 1 36 ? -7.934 -16.371 -7.777 1.00 0.00 97 GLN A O 14
ATOM 24286 N N . VAL A 1 37 ? -9.614 -17.867 -7.794 1.00 0.00 98 VAL A N 14
ATOM 24287 C CA . VAL A 1 37 ? -8.778 -18.976 -7.350 1.00 0.00 98 VAL A CA 14
ATOM 24288 C C . VAL A 1 37 ? -7.755 -19.353 -8.415 1.00 0.00 98 VAL A C 14
ATOM 24289 O O . VAL A 1 37 ? -8.043 -20.141 -9.316 1.00 0.00 98 VAL A O 14
ATOM 24302 N N . ILE A 1 38 ? -6.559 -18.784 -8.306 1.00 0.00 99 ILE A N 14
ATOM 24303 C CA . ILE A 1 38 ? -5.491 -19.062 -9.259 1.00 0.00 99 ILE A CA 14
ATOM 24304 C C . ILE A 1 38 ? -4.917 -20.459 -9.050 1.00 0.00 99 ILE A C 14
ATOM 24305 O O . ILE A 1 38 ? -4.553 -21.141 -10.008 1.00 0.00 99 ILE A O 14
ATOM 24321 N N . ASP A 1 39 ? -4.841 -20.879 -7.792 1.00 0.00 100 ASP A N 14
ATOM 24322 C CA . ASP A 1 39 ? -4.315 -22.197 -7.457 1.00 0.00 100 ASP A CA 14
ATOM 24323 C C . ASP A 1 39 ? -5.315 -22.984 -6.616 1.00 0.00 100 ASP A C 14
ATOM 24324 O O . ASP A 1 39 ? -5.425 -22.800 -5.404 1.00 0.00 100 ASP A O 14
ATOM 24333 N N . PRO A 1 40 ? -6.063 -23.883 -7.274 1.00 0.00 101 PRO A N 14
ATOM 24334 C CA . PRO A 1 40 ? -7.068 -24.716 -6.607 1.00 0.00 101 PRO A CA 14
ATOM 24335 C C . PRO A 1 40 ? -6.440 -25.762 -5.693 1.00 0.00 101 PRO A C 14
ATOM 24336 O O . PRO A 1 40 ? -7.139 -26.454 -4.952 1.00 0.00 101 PRO A O 14
ATOM 24347 N N . VAL A 1 41 ? -5.117 -25.873 -5.750 1.00 0.00 102 VAL A N 14
ATOM 24348 C CA . VAL A 1 41 ? -4.394 -26.835 -4.926 1.00 0.00 102 VAL A CA 14
ATOM 24349 C C . VAL A 1 41 ? -4.278 -26.347 -3.486 1.00 0.00 102 VAL A C 14
ATOM 24350 O O . VAL A 1 41 ? -4.549 -27.091 -2.543 1.00 0.00 102 VAL A O 14
ATOM 24363 N N . LYS A 1 42 ? -3.874 -25.092 -3.323 1.00 0.00 103 LYS A N 14
ATOM 24364 C CA . LYS A 1 42 ? -3.723 -24.502 -1.999 1.00 0.00 103 LYS A CA 14
ATOM 24365 C C . LYS A 1 42 ? -5.063 -23.994 -1.474 1.00 0.00 103 LYS A C 14
ATOM 24366 O O . LYS A 1 42 ? -5.324 -24.033 -0.272 1.00 0.00 103 LYS A O 14
ATOM 24385 N N . ALA A 1 43 ? -5.908 -23.519 -2.383 1.00 0.00 104 ALA A N 14
ATOM 24386 C CA . ALA A 1 43 ? -7.221 -23.008 -2.011 1.00 0.00 104 ALA A CA 14
ATOM 24387 C C . ALA A 1 43 ? -8.260 -24.123 -1.993 1.00 0.00 104 ALA A C 14
ATOM 24388 O O . ALA A 1 43 ? -9.359 -23.971 -2.527 1.00 0.00 104 ALA A O 14
ATOM 24395 N N . VAL A 1 44 ? -7.905 -25.246 -1.376 1.00 0.00 105 VAL A N 14
ATOM 24396 C CA . VAL A 1 44 ? -8.808 -26.388 -1.288 1.00 0.00 105 VAL A CA 14
ATOM 24397 C C . VAL A 1 44 ? -9.683 -26.302 -0.043 1.00 0.00 105 VAL A C 14
ATOM 24398 O O . VAL A 1 44 ? -10.086 -27.322 0.517 1.00 0.00 105 VAL A O 14
ATOM 24411 N N . TYR A 1 45 ? -9.974 -25.079 0.385 1.00 0.00 106 TYR A N 14
ATOM 24412 C CA . TYR A 1 45 ? -10.801 -24.859 1.566 1.00 0.00 106 TYR A CA 14
ATOM 24413 C C . TYR A 1 45 ? -12.136 -24.226 1.187 1.00 0.00 106 TYR A C 14
ATOM 24414 O O . TYR A 1 45 ? -12.677 -23.403 1.924 1.00 0.00 106 TYR A O 14
ATOM 24432 N N . ASN A 1 46 ? -12.662 -24.618 0.031 1.00 0.00 107 ASN A N 14
ATOM 24433 C CA . ASN A 1 46 ? -13.934 -24.089 -0.448 1.00 0.00 107 ASN A CA 14
ATOM 24434 C C . ASN A 1 46 ? -13.973 -22.569 -0.324 1.00 0.00 107 ASN A C 14
ATOM 24435 O O . ASN A 1 46 ? -15.013 -21.988 -0.016 1.00 0.00 107 ASN A O 14
ATOM 24446 N N . VAL A 1 47 ? -12.832 -21.932 -0.566 1.00 0.00 108 VAL A N 14
ATOM 24447 C CA . VAL A 1 47 ? -12.736 -20.479 -0.483 1.00 0.00 108 VAL A CA 14
ATOM 24448 C C . VAL A 1 47 ? -13.698 -19.923 0.561 1.00 0.00 108 VAL A C 14
ATOM 24449 O O . VAL A 1 47 ? -14.340 -18.896 0.343 1.00 0.00 108 VAL A O 14
ATOM 24462 N N . SER A 1 48 ? -13.794 -20.610 1.695 1.00 0.00 109 SER A N 14
ATOM 24463 C CA . SER A 1 48 ? -14.681 -20.187 2.772 1.00 0.00 109 SER A CA 14
ATOM 24464 C C . SER A 1 48 ? -13.964 -19.234 3.724 1.00 0.00 109 SER A C 14
ATOM 24465 O O . SER A 1 48 ? -14.387 -18.094 3.914 1.00 0.00 109 SER A O 14
ATOM 24473 N N . ASP A 1 49 ? -12.875 -19.710 4.319 1.00 0.00 110 ASP A N 14
ATOM 24474 C CA . ASP A 1 49 ? -12.097 -18.901 5.250 1.00 0.00 110 ASP A CA 14
ATOM 24475 C C . ASP A 1 49 ? -11.717 -17.564 4.622 1.00 0.00 110 ASP A C 14
ATOM 24476 O O . ASP A 1 49 ? -11.644 -16.543 5.307 1.00 0.00 110 ASP A O 14
ATOM 24485 N N . PHE A 1 50 ? -11.475 -17.577 3.316 1.00 0.00 111 PHE A N 14
ATOM 24486 C CA . PHE A 1 50 ? -11.100 -16.366 2.595 1.00 0.00 111 PHE A CA 14
ATOM 24487 C C . PHE A 1 50 ? -12.282 -15.407 2.491 1.00 0.00 111 PHE A C 14
ATOM 24488 O O . PHE A 1 50 ? -12.126 -14.193 2.629 1.00 0.00 111 PHE A O 14
ATOM 24505 N N . LEU A 1 51 ? -13.465 -15.960 2.247 1.00 0.00 112 LEU A N 14
ATOM 24506 C CA . LEU A 1 51 ? -14.675 -15.155 2.123 1.00 0.00 112 LEU A CA 14
ATOM 24507 C C . LEU A 1 51 ? -14.973 -14.416 3.424 1.00 0.00 112 LEU A C 14
ATOM 24508 O O . LEU A 1 51 ? -15.113 -13.193 3.437 1.00 0.00 112 LEU A O 14
ATOM 24524 N N . MET A 1 52 ? -15.065 -15.166 4.517 1.00 0.00 113 MET A N 14
ATOM 24525 C CA . MET A 1 52 ? -15.343 -14.582 5.824 1.00 0.00 113 MET A CA 14
ATOM 24526 C C . MET A 1 52 ? -14.162 -13.744 6.306 1.00 0.00 113 MET A C 14
ATOM 24527 O O . MET A 1 52 ? -14.343 -12.733 6.984 1.00 0.00 113 MET A O 14
ATOM 24541 N N . ALA A 1 53 ? -12.955 -14.172 5.952 1.00 0.00 114 ALA A N 14
ATOM 24542 C CA . ALA A 1 53 ? -11.746 -13.460 6.347 1.00 0.00 114 ALA A CA 14
ATOM 24543 C C . ALA A 1 53 ? -11.667 -12.095 5.672 1.00 0.00 114 ALA A C 14
ATOM 24544 O O . ALA A 1 53 ? -11.607 -11.064 6.342 1.00 0.00 114 ALA A O 14
ATOM 24551 N N . ILE A 1 54 ? -11.666 -12.097 4.343 1.00 0.00 115 ILE A N 14
ATOM 24552 C CA . ILE A 1 54 ? -11.594 -10.858 3.579 1.00 0.00 115 ILE A CA 14
ATOM 24553 C C . ILE A 1 54 ? -12.565 -9.817 4.126 1.00 0.00 115 ILE A C 14
ATOM 24554 O O . ILE A 1 54 ? -12.153 -8.763 4.610 1.00 0.00 115 ILE A O 14
ATOM 24570 N N . VAL A 1 55 ? -13.856 -10.121 4.048 1.00 0.00 116 VAL A N 14
ATOM 24571 C CA . VAL A 1 55 ? -14.887 -9.213 4.538 1.00 0.00 116 VAL A CA 14
ATOM 24572 C C . VAL A 1 55 ? -14.457 -8.546 5.840 1.00 0.00 116 VAL A C 14
ATOM 24573 O O . VAL A 1 55 ? -14.690 -7.355 6.046 1.00 0.00 116 VAL A O 14
ATOM 24586 N N . LYS A 1 56 ? -13.828 -9.322 6.716 1.00 0.00 117 LYS A N 14
ATOM 24587 C CA . LYS A 1 56 ? -13.364 -8.808 7.999 1.00 0.00 117 LYS A CA 14
ATOM 24588 C C . LYS A 1 56 ? -12.130 -7.929 7.818 1.00 0.00 117 LYS A C 14
ATOM 24589 O O . LYS A 1 56 ? -12.070 -6.812 8.333 1.00 0.00 117 LYS A O 14
ATOM 24608 N N . LEU A 1 57 ? -11.148 -8.440 7.082 1.00 0.00 118 LEU A N 14
ATOM 24609 C CA . LEU A 1 57 ? -9.916 -7.700 6.832 1.00 0.00 118 LEU A CA 14
ATOM 24610 C C . LEU A 1 57 ? -10.214 -6.340 6.209 1.00 0.00 118 LEU A C 14
ATOM 24611 O O . LEU A 1 57 ? -9.836 -5.302 6.752 1.00 0.00 118 LEU A O 14
ATOM 24627 N N . ALA A 1 58 ? -10.896 -6.354 5.069 1.00 0.00 119 ALA A N 14
ATOM 24628 C CA . ALA A 1 58 ? -11.249 -5.121 4.375 1.00 0.00 119 ALA A CA 14
ATOM 24629 C C . ALA A 1 58 ? -11.679 -4.040 5.361 1.00 0.00 119 ALA A C 14
ATOM 24630 O O . ALA A 1 58 ? -11.173 -2.919 5.325 1.00 0.00 119 ALA A O 14
ATOM 24637 N N . GLN A 1 59 ? -12.615 -4.385 6.239 1.00 0.00 120 GLN A N 14
ATOM 24638 C CA . GLN A 1 59 ? -13.114 -3.442 7.233 1.00 0.00 120 GLN A CA 14
ATOM 24639 C C . GLN A 1 59 ? -11.969 -2.646 7.850 1.00 0.00 120 GLN A C 14
ATOM 24640 O O . GLN A 1 59 ? -12.082 -1.438 8.064 1.00 0.00 120 GLN A O 14
ATOM 24654 N N . THR A 1 60 ? -10.865 -3.329 8.135 1.00 0.00 121 THR A N 14
ATOM 24655 C CA . THR A 1 60 ? -9.700 -2.687 8.729 1.00 0.00 121 THR A CA 14
ATOM 24656 C C . THR A 1 60 ? -8.934 -1.871 7.694 1.00 0.00 121 THR A C 14
ATOM 24657 O O . THR A 1 60 ? -8.764 -0.662 7.844 1.00 0.00 121 THR A O 14
ATOM 24668 N N . ASN A 1 61 ? -8.474 -2.542 6.642 1.00 0.00 122 ASN A N 14
ATOM 24669 C CA . ASN A 1 61 ? -7.725 -1.878 5.581 1.00 0.00 122 ASN A CA 14
ATOM 24670 C C . ASN A 1 61 ? -8.407 -0.579 5.165 1.00 0.00 122 ASN A C 14
ATOM 24671 O O . ASN A 1 61 ? -7.810 0.497 5.228 1.00 0.00 122 ASN A O 14
ATOM 24682 N N . LEU A 1 62 ? -9.661 -0.685 4.740 1.00 0.00 123 LEU A N 14
ATOM 24683 C CA . LEU A 1 62 ? -10.426 0.482 4.314 1.00 0.00 123 LEU A CA 14
ATOM 24684 C C . LEU A 1 62 ? -10.433 1.555 5.399 1.00 0.00 123 LEU A C 14
ATOM 24685 O O . LEU A 1 62 ? -10.258 2.740 5.115 1.00 0.00 123 LEU A O 14
ATOM 24701 N N . ARG A 1 63 ? -10.635 1.130 6.642 1.00 0.00 124 ARG A N 14
ATOM 24702 C CA . ARG A 1 63 ? -10.663 2.054 7.769 1.00 0.00 124 ARG A CA 14
ATOM 24703 C C . ARG A 1 63 ? -9.408 2.922 7.793 1.00 0.00 124 ARG A C 14
ATOM 24704 O O . ARG A 1 63 ? -9.449 4.077 8.214 1.00 0.00 124 ARG A O 14
ATOM 24725 N N . ALA A 1 64 ? -8.295 2.356 7.339 1.00 0.00 125 ALA A N 14
ATOM 24726 C CA . ALA A 1 64 ? -7.029 3.078 7.306 1.00 0.00 125 ALA A CA 14
ATOM 24727 C C . ALA A 1 64 ? -7.085 4.238 6.319 1.00 0.00 125 ALA A C 14
ATOM 24728 O O . ALA A 1 64 ? -6.844 5.389 6.685 1.00 0.00 125 ALA A O 14
ATOM 24735 N N . ILE A 1 65 ? -7.402 3.929 5.066 1.00 0.00 126 ILE A N 14
ATOM 24736 C CA . ILE A 1 65 ? -7.489 4.947 4.027 1.00 0.00 126 ILE A CA 14
ATOM 24737 C C . ILE A 1 65 ? -8.778 5.752 4.152 1.00 0.00 126 ILE A C 14
ATOM 24738 O O . ILE A 1 65 ? -8.747 6.957 4.402 1.00 0.00 126 ILE A O 14
ATOM 24754 N N . ILE A 1 66 ? -9.910 5.077 3.979 1.00 0.00 127 ILE A N 14
ATOM 24755 C CA . ILE A 1 66 ? -11.209 5.730 4.075 1.00 0.00 127 ILE A CA 14
ATOM 24756 C C . ILE A 1 66 ? -11.314 6.560 5.350 1.00 0.00 127 ILE A C 14
ATOM 24757 O O . ILE A 1 66 ? -11.766 7.704 5.323 1.00 0.00 127 ILE A O 14
ATOM 24773 N N . GLY A 1 67 ? -10.892 5.975 6.467 1.00 0.00 128 GLY A N 14
ATOM 24774 C CA . GLY A 1 67 ? -10.945 6.676 7.737 1.00 0.00 128 GLY A CA 14
ATOM 24775 C C . GLY A 1 67 ? -10.440 8.101 7.634 1.00 0.00 128 GLY A C 14
ATOM 24776 O O . GLY A 1 67 ? -10.831 8.963 8.421 1.00 0.00 128 GLY A O 14
ATOM 24780 N N . GLU A 1 68 ? -9.567 8.350 6.663 1.00 0.00 129 GLU A N 14
ATOM 24781 C CA . GLU A 1 68 ? -9.006 9.681 6.463 1.00 0.00 129 GLU A CA 14
ATOM 24782 C C . GLU A 1 68 ? -9.229 10.155 5.029 1.00 0.00 129 GLU A C 14
ATOM 24783 O O . GLU A 1 68 ? -8.676 9.591 4.085 1.00 0.00 129 GLU A O 14
ATOM 24795 N N . MET A 1 69 ? -10.042 11.195 4.876 1.00 0.00 130 MET A N 14
ATOM 24796 C CA . MET A 1 69 ? -10.338 11.745 3.558 1.00 0.00 130 MET A CA 14
ATOM 24797 C C . MET A 1 69 ? -11.152 13.030 3.676 1.00 0.00 130 MET A C 14
ATOM 24798 O O . MET A 1 69 ? -11.409 13.513 4.778 1.00 0.00 130 MET A O 14
ATOM 24812 N N . GLU A 1 70 ? -11.554 13.577 2.533 1.00 0.00 131 GLU A N 14
ATOM 24813 C CA . GLU A 1 70 ? -12.339 14.806 2.511 1.00 0.00 131 GLU A CA 14
ATOM 24814 C C . GLU A 1 70 ? -13.661 14.594 1.779 1.00 0.00 131 GLU A C 14
ATOM 24815 O O . GLU A 1 70 ? -13.683 14.184 0.618 1.00 0.00 131 GLU A O 14
ATOM 24827 N N . LEU A 1 71 ? -14.762 14.877 2.467 1.00 0.00 132 LEU A N 14
ATOM 24828 C CA . LEU A 1 71 ? -16.090 14.717 1.884 1.00 0.00 132 LEU A CA 14
ATOM 24829 C C . LEU A 1 71 ? -16.073 15.042 0.394 1.00 0.00 132 LEU A C 14
ATOM 24830 O O . LEU A 1 71 ? -16.816 14.449 -0.389 1.00 0.00 132 LEU A O 14
ATOM 24846 N N . ASP A 1 72 ? -15.221 15.985 0.009 1.00 0.00 133 ASP A N 14
ATOM 24847 C CA . ASP A 1 72 ? -15.105 16.387 -1.388 1.00 0.00 133 ASP A CA 14
ATOM 24848 C C . ASP A 1 72 ? -14.168 15.451 -2.146 1.00 0.00 133 ASP A C 14
ATOM 24849 O O . ASP A 1 72 ? -14.485 14.999 -3.246 1.00 0.00 133 ASP A O 14
ATOM 24858 N N . GLU A 1 73 ? -13.014 15.167 -1.551 1.00 0.00 134 GLU A N 14
ATOM 24859 C CA . GLU A 1 73 ? -12.031 14.287 -2.172 1.00 0.00 134 GLU A CA 14
ATOM 24860 C C . GLU A 1 73 ? -12.646 12.929 -2.497 1.00 0.00 134 GLU A C 14
ATOM 24861 O O . GLU A 1 73 ? -12.531 12.434 -3.619 1.00 0.00 134 GLU A O 14
ATOM 24873 N N . THR A 1 74 ? -13.298 12.329 -1.506 1.00 0.00 135 THR A N 14
ATOM 24874 C CA . THR A 1 74 ? -13.929 11.027 -1.684 1.00 0.00 135 THR A CA 14
ATOM 24875 C C . THR A 1 74 ? -14.649 10.944 -3.025 1.00 0.00 135 THR A C 14
ATOM 24876 O O . THR A 1 74 ? -14.376 10.056 -3.834 1.00 0.00 135 THR A O 14
ATOM 24887 N N . LEU A 1 75 ? -15.569 11.874 -3.256 1.00 0.00 136 LEU A N 14
ATOM 24888 C CA . LEU A 1 75 ? -16.329 11.907 -4.501 1.00 0.00 136 LEU A CA 14
ATOM 24889 C C . LEU A 1 75 ? -15.469 11.451 -5.675 1.00 0.00 136 LEU A C 14
ATOM 24890 O O . LEU A 1 75 ? -15.860 10.566 -6.437 1.00 0.00 136 LEU A O 14
ATOM 24906 N N . SER A 1 76 ? -14.296 12.059 -5.814 1.00 0.00 137 SER A N 14
ATOM 24907 C CA . SER A 1 76 ? -13.381 11.717 -6.897 1.00 0.00 137 SER A CA 14
ATOM 24908 C C . SER A 1 76 ? -12.068 11.168 -6.346 1.00 0.00 137 SER A C 14
ATOM 24909 O O . SER A 1 76 ? -11.110 11.911 -6.138 1.00 0.00 137 SER A O 14
ATOM 24917 N N . GLY A 1 77 ? -12.033 9.860 -6.111 1.00 0.00 138 GLY A N 14
ATOM 24918 C CA . GLY A 1 77 ? -10.834 9.233 -5.586 1.00 0.00 138 GLY A CA 14
ATOM 24919 C C . GLY A 1 77 ? -10.999 7.738 -5.394 1.00 0.00 138 GLY A C 14
ATOM 24920 O O . GLY A 1 77 ? -10.514 7.175 -4.412 1.00 0.00 138 GLY A O 14
ATOM 24924 N N . ARG A 1 78 ? -11.685 7.094 -6.332 1.00 0.00 139 ARG A N 14
ATOM 24925 C CA . ARG A 1 78 ? -11.915 5.656 -6.259 1.00 0.00 139 ARG A CA 14
ATOM 24926 C C . ARG A 1 78 ? -10.714 4.886 -6.801 1.00 0.00 139 ARG A C 14
ATOM 24927 O O . ARG A 1 78 ? -10.322 3.859 -6.246 1.00 0.00 139 ARG A O 14
ATOM 24948 N N . ASP A 1 79 ? -10.136 5.388 -7.886 1.00 0.00 140 ASP A N 14
ATOM 24949 C CA . ASP A 1 79 ? -8.980 4.748 -8.502 1.00 0.00 140 ASP A CA 14
ATOM 24950 C C . ASP A 1 79 ? -7.888 4.488 -7.469 1.00 0.00 140 ASP A C 14
ATOM 24951 O O . ASP A 1 79 ? -7.288 3.413 -7.442 1.00 0.00 140 ASP A O 14
ATOM 24960 N N . ILE A 1 80 ? -7.635 5.480 -6.622 1.00 0.00 141 ILE A N 14
ATOM 24961 C CA . ILE A 1 80 ? -6.615 5.359 -5.588 1.00 0.00 141 ILE A CA 14
ATOM 24962 C C . ILE A 1 80 ? -7.033 4.355 -4.519 1.00 0.00 141 ILE A C 14
ATOM 24963 O O . ILE A 1 80 ? -6.306 3.405 -4.226 1.00 0.00 141 ILE A O 14
ATOM 24979 N N . ILE A 1 81 ? -8.209 4.572 -3.939 1.00 0.00 142 ILE A N 14
ATOM 24980 C CA . ILE A 1 81 ? -8.725 3.684 -2.905 1.00 0.00 142 ILE A CA 14
ATOM 24981 C C . ILE A 1 81 ? -8.750 2.237 -3.384 1.00 0.00 142 ILE A C 14
ATOM 24982 O O . ILE A 1 81 ? -8.488 1.313 -2.615 1.00 0.00 142 ILE A O 14
ATOM 24998 N N . ASN A 1 82 ? -9.066 2.048 -4.661 1.00 0.00 143 ASN A N 14
ATOM 24999 C CA . ASN A 1 82 ? -9.124 0.712 -5.244 1.00 0.00 143 ASN A CA 14
ATOM 25000 C C . ASN A 1 82 ? -7.730 0.100 -5.340 1.00 0.00 143 ASN A C 14
ATOM 25001 O O . ASN A 1 82 ? -7.582 -1.116 -5.466 1.00 0.00 143 ASN A O 14
ATOM 25012 N N . ALA A 1 83 ? -6.710 0.950 -5.279 1.00 0.00 144 ALA A N 14
ATOM 25013 C CA . ALA A 1 83 ? -5.328 0.493 -5.357 1.00 0.00 144 ALA A CA 14
ATOM 25014 C C . ALA A 1 83 ? -4.819 0.049 -3.989 1.00 0.00 144 ALA A C 14
ATOM 25015 O O . ALA A 1 83 ? -4.118 -0.956 -3.873 1.00 0.00 144 ALA A O 14
ATOM 25022 N N . ARG A 1 84 ? -5.176 0.806 -2.957 1.00 0.00 145 ARG A N 14
ATOM 25023 C CA . ARG A 1 84 ? -4.754 0.492 -1.597 1.00 0.00 145 ARG A CA 14
ATOM 25024 C C . ARG A 1 84 ? -5.390 -0.809 -1.117 1.00 0.00 145 ARG A C 14
ATOM 25025 O O . ARG A 1 84 ? -4.694 -1.741 -0.711 1.00 0.00 145 ARG A O 14
ATOM 25046 N N . LEU A 1 85 ? -6.717 -0.866 -1.165 1.00 0.00 146 LEU A N 14
ATOM 25047 C CA . LEU A 1 85 ? -7.448 -2.053 -0.735 1.00 0.00 146 LEU A CA 14
ATOM 25048 C C . LEU A 1 85 ? -7.001 -3.282 -1.520 1.00 0.00 146 LEU A C 14
ATOM 25049 O O . LEU A 1 85 ? -6.991 -4.396 -0.995 1.00 0.00 146 LEU A O 14
ATOM 25065 N N . ARG A 1 86 ? -6.631 -3.071 -2.779 1.00 0.00 147 ARG A N 14
ATOM 25066 C CA . ARG A 1 86 ? -6.182 -4.162 -3.636 1.00 0.00 147 ARG A CA 14
ATOM 25067 C C . ARG A 1 86 ? -4.731 -4.527 -3.336 1.00 0.00 147 ARG A C 14
ATOM 25068 O O . ARG A 1 86 ? -4.370 -5.703 -3.309 1.00 0.00 147 ARG A O 14
ATOM 25089 N N . GLU A 1 87 ? -3.905 -3.511 -3.112 1.00 0.00 148 GLU A N 14
ATOM 25090 C CA . GLU A 1 87 ? -2.493 -3.726 -2.815 1.00 0.00 148 GLU A CA 14
ATOM 25091 C C . GLU A 1 87 ? -2.323 -4.494 -1.508 1.00 0.00 148 GLU A C 14
ATOM 25092 O O . GLU A 1 87 ? -1.315 -5.170 -1.301 1.00 0.00 148 GLU A O 14
ATOM 25104 N N . GLU A 1 88 ? -3.314 -4.383 -0.630 1.00 0.00 149 GLU A N 14
ATOM 25105 C CA . GLU A 1 88 ? -3.273 -5.066 0.658 1.00 0.00 149 GLU A CA 14
ATOM 25106 C C . GLU A 1 88 ? -3.925 -6.443 0.565 1.00 0.00 149 GLU A C 14
ATOM 25107 O O . GLU A 1 88 ? -3.273 -7.467 0.773 1.00 0.00 149 GLU A O 14
ATOM 25119 N N . LEU A 1 89 ? -5.216 -6.459 0.251 1.00 0.00 150 LEU A N 14
ATOM 25120 C CA . LEU A 1 89 ? -5.958 -7.710 0.131 1.00 0.00 150 LEU A CA 14
ATOM 25121 C C . LEU A 1 89 ? -5.270 -8.659 -0.845 1.00 0.00 150 LEU A C 14
ATOM 25122 O O . LEU A 1 89 ? -5.494 -9.869 -0.812 1.00 0.00 150 LEU A O 14
ATOM 25138 N N . ASP A 1 90 ? -4.431 -8.102 -1.712 1.00 0.00 151 ASP A N 14
ATOM 25139 C CA . ASP A 1 90 ? -3.708 -8.900 -2.696 1.00 0.00 151 ASP A CA 14
ATOM 25140 C C . ASP A 1 90 ? -2.441 -9.494 -2.088 1.00 0.00 151 ASP A C 14
ATOM 25141 O O . ASP A 1 90 ? -1.566 -9.982 -2.804 1.00 0.00 151 ASP A O 14
ATOM 25150 N N . LYS A 1 91 ? -2.348 -9.448 -0.763 1.00 0.00 152 LYS A N 14
ATOM 25151 C CA . LYS A 1 91 ? -1.189 -9.981 -0.058 1.00 0.00 152 LYS A CA 14
ATOM 25152 C C . LYS A 1 91 ? -1.605 -11.066 0.930 1.00 0.00 152 LYS A C 14
ATOM 25153 O O . LYS A 1 91 ? -0.934 -12.091 1.059 1.00 0.00 152 LYS A O 14
ATOM 25172 N N . ILE A 1 92 ? -2.715 -10.836 1.622 1.00 0.00 153 ILE A N 14
ATOM 25173 C CA . ILE A 1 92 ? -3.221 -11.795 2.596 1.00 0.00 153 ILE A CA 14
ATOM 25174 C C . ILE A 1 92 ? -3.911 -12.967 1.905 1.00 0.00 153 ILE A C 14
ATOM 25175 O O . ILE A 1 92 ? -4.268 -13.957 2.545 1.00 0.00 153 ILE A O 14
ATOM 25191 N N . THR A 1 93 ? -4.095 -12.849 0.594 1.00 0.00 154 THR A N 14
ATOM 25192 C CA . THR A 1 93 ? -4.741 -13.898 -0.185 1.00 0.00 154 THR A CA 14
ATOM 25193 C C . THR A 1 93 ? -3.713 -14.746 -0.925 1.00 0.00 154 THR A C 14
ATOM 25194 O O . THR A 1 93 ? -3.865 -15.962 -1.040 1.00 0.00 154 THR A O 14
ATOM 25205 N N . ASP A 1 94 ? -2.667 -14.097 -1.424 1.00 0.00 155 ASP A N 14
ATOM 25206 C CA . ASP A 1 94 ? -1.612 -14.792 -2.153 1.00 0.00 155 ASP A CA 14
ATOM 25207 C C . ASP A 1 94 ? -1.185 -16.057 -1.414 1.00 0.00 155 ASP A C 14
ATOM 25208 O O . ASP A 1 94 ? -0.895 -17.081 -2.034 1.00 0.00 155 ASP A O 14
ATOM 25217 N N . ARG A 1 95 ? -1.148 -15.978 -0.088 1.00 0.00 156 ARG A N 14
ATOM 25218 C CA . ARG A 1 95 ? -0.754 -17.116 0.734 1.00 0.00 156 ARG A CA 14
ATOM 25219 C C . ARG A 1 95 ? -1.781 -18.240 0.634 1.00 0.00 156 ARG A C 14
ATOM 25220 O O . ARG A 1 95 ? -1.432 -19.420 0.693 1.00 0.00 156 ARG A O 14
ATOM 25241 N N . TRP A 1 96 ? -3.047 -17.867 0.484 1.00 0.00 157 TRP A N 14
ATOM 25242 C CA . TRP A 1 96 ? -4.124 -18.844 0.376 1.00 0.00 157 TRP A CA 14
ATOM 25243 C C . TRP A 1 96 ? -4.303 -19.301 -1.067 1.00 0.00 157 TRP A C 14
ATOM 25244 O O . TRP A 1 96 ? -5.278 -19.972 -1.400 1.00 0.00 157 TRP A O 14
ATOM 25265 N N . GLY A 1 97 ? -3.353 -18.933 -1.922 1.00 0.00 158 GLY A N 14
ATOM 25266 C CA . GLY A 1 97 ? -3.425 -19.315 -3.320 1.00 0.00 158 GLY A CA 14
ATOM 25267 C C . GLY A 1 97 ? -4.443 -18.499 -4.093 1.00 0.00 158 GLY A C 14
ATOM 25268 O O . GLY A 1 97 ? -4.859 -18.885 -5.185 1.00 0.00 158 GLY A O 14
ATOM 25272 N N . VAL A 1 98 ? -4.846 -17.367 -3.524 1.00 0.00 159 VAL A N 14
ATOM 25273 C CA . VAL A 1 98 ? -5.822 -16.494 -4.166 1.00 0.00 159 VAL A CA 14
ATOM 25274 C C . VAL A 1 98 ? -5.258 -15.092 -4.365 1.00 0.00 159 VAL A C 14
ATOM 25275 O O . VAL A 1 98 ? -4.546 -14.569 -3.507 1.00 0.00 159 VAL A O 14
ATOM 25288 N N . LYS A 1 99 ? -5.581 -14.486 -5.503 1.00 0.00 160 LYS A N 14
ATOM 25289 C CA . LYS A 1 99 ? -5.109 -13.143 -5.816 1.00 0.00 160 LYS A CA 14
ATOM 25290 C C . LYS A 1 99 ? -6.278 -12.218 -6.141 1.00 0.00 160 LYS A C 14
ATOM 25291 O O . LYS A 1 99 ? -7.312 -12.661 -6.642 1.00 0.00 160 LYS A O 14
ATOM 25310 N N . ILE A 1 100 ? -6.106 -10.932 -5.854 1.00 0.00 161 ILE A N 14
ATOM 25311 C CA . ILE A 1 100 ? -7.145 -9.945 -6.118 1.00 0.00 161 ILE A CA 14
ATOM 25312 C C . ILE A 1 100 ? -7.062 -9.430 -7.551 1.00 0.00 161 ILE A C 14
ATOM 25313 O O . ILE A 1 100 ? -6.097 -8.765 -7.929 1.00 0.00 161 ILE A O 14
ATOM 25329 N N . THR A 1 101 ? -8.082 -9.739 -8.346 1.00 0.00 162 THR A N 14
ATOM 25330 C CA . THR A 1 101 ? -8.126 -9.307 -9.737 1.00 0.00 162 THR A CA 14
ATOM 25331 C C . THR A 1 101 ? -8.291 -7.795 -9.838 1.00 0.00 162 THR A C 14
ATOM 25332 O O . THR A 1 101 ? -7.486 -7.114 -10.475 1.00 0.00 162 THR A O 14
ATOM 25343 N N . ARG A 1 102 ? -9.338 -7.275 -9.206 1.00 0.00 163 ARG A N 14
ATOM 25344 C CA . ARG A 1 102 ? -9.609 -5.843 -9.226 1.00 0.00 163 ARG A CA 14
ATOM 25345 C C . ARG A 1 102 ? -10.444 -5.431 -8.018 1.00 0.00 163 ARG A C 14
ATOM 25346 O O . ARG A 1 102 ? -10.831 -6.268 -7.202 1.00 0.00 163 ARG A O 14
ATOM 25367 N N . VAL A 1 103 ? -10.719 -4.134 -7.909 1.00 0.00 164 VAL A N 14
ATOM 25368 C CA . VAL A 1 103 ? -11.509 -3.611 -6.801 1.00 0.00 164 VAL A CA 14
ATOM 25369 C C . VAL A 1 103 ? -12.447 -2.504 -7.270 1.00 0.00 164 VAL A C 14
ATOM 25370 O O . VAL A 1 103 ? -12.113 -1.735 -8.170 1.00 0.00 164 VAL A O 14
ATOM 25383 N N . GLU A 1 104 ? -13.622 -2.431 -6.652 1.00 0.00 165 GLU A N 14
ATOM 25384 C CA . GLU A 1 104 ? -14.609 -1.418 -7.007 1.00 0.00 165 GLU A CA 14
ATOM 25385 C C . GLU A 1 104 ? -15.157 -0.731 -5.759 1.00 0.00 165 GLU A C 14
ATOM 25386 O O . GLU A 1 104 ? -15.311 -1.358 -4.710 1.00 0.00 165 GLU A O 14
ATOM 25398 N N . ILE A 1 105 ? -15.447 0.560 -5.881 1.00 0.00 166 ILE A N 14
ATOM 25399 C CA . ILE A 1 105 ? -15.977 1.331 -4.764 1.00 0.00 166 ILE A CA 14
ATOM 25400 C C . ILE A 1 105 ? -17.458 1.639 -4.962 1.00 0.00 166 ILE A C 14
ATOM 25401 O O . ILE A 1 105 ? -17.902 1.906 -6.078 1.00 0.00 166 ILE A O 14
ATOM 25417 N N . GLN A 1 106 ? -18.216 1.600 -3.871 1.00 0.00 167 GLN A N 14
ATOM 25418 C CA . GLN A 1 106 ? -19.647 1.875 -3.925 1.00 0.00 167 GLN A CA 14
ATOM 25419 C C . GLN A 1 106 ? -19.931 3.342 -3.618 1.00 0.00 167 GLN A C 14
ATOM 25420 O O . GLN A 1 106 ? -19.090 4.042 -3.054 1.00 0.00 167 GLN A O 14
ATOM 25434 N N . ARG A 1 107 ? -21.120 3.801 -3.994 1.00 0.00 168 ARG A N 14
ATOM 25435 C CA . ARG A 1 107 ? -21.514 5.185 -3.760 1.00 0.00 168 ARG A CA 14
ATOM 25436 C C . ARG A 1 107 ? -21.372 5.548 -2.285 1.00 0.00 168 ARG A C 14
ATOM 25437 O O . ARG A 1 107 ? -21.660 4.736 -1.405 1.00 0.00 168 ARG A O 14
ATOM 25458 N N . ILE A 1 108 ? -20.926 6.772 -2.022 1.00 0.00 169 ILE A N 14
ATOM 25459 C CA . ILE A 1 108 ? -20.747 7.243 -0.655 1.00 0.00 169 ILE A CA 14
ATOM 25460 C C . ILE A 1 108 ? -22.006 7.933 -0.141 1.00 0.00 169 ILE A C 14
ATOM 25461 O O . ILE A 1 108 ? -22.830 8.407 -0.924 1.00 0.00 169 ILE A O 14
ATOM 25477 N N . ASP A 1 109 ? -22.149 7.986 1.179 1.00 0.00 170 ASP A N 14
ATOM 25478 C CA . ASP A 1 109 ? -23.306 8.621 1.798 1.00 0.00 170 ASP A CA 14
ATOM 25479 C C . ASP A 1 109 ? -22.871 9.637 2.849 1.00 0.00 170 ASP A C 14
ATOM 25480 O O . ASP A 1 109 ? -22.006 9.371 3.684 1.00 0.00 170 ASP A O 14
ATOM 25489 N N . PRO A 1 110 ? -23.484 10.829 2.809 1.00 0.00 171 PRO A N 14
ATOM 25490 C CA . PRO A 1 110 ? -23.176 11.910 3.751 1.00 0.00 171 PRO A CA 14
ATOM 25491 C C . PRO A 1 110 ? -23.656 11.600 5.165 1.00 0.00 171 PRO A C 14
ATOM 25492 O O . PRO A 1 110 ? -24.426 10.668 5.395 1.00 0.00 171 PRO A O 14
ATOM 25503 N N . PRO A 1 111 ? -23.192 12.401 6.137 1.00 0.00 172 PRO A N 14
ATOM 25504 C CA . PRO A 1 111 ? -23.562 12.232 7.545 1.00 0.00 172 PRO A CA 14
ATOM 25505 C C . PRO A 1 111 ? -25.020 12.594 7.808 1.00 0.00 172 PRO A C 14
ATOM 25506 O O . PRO A 1 111 ? -25.617 13.382 7.075 1.00 0.00 172 PRO A O 14
ATOM 25517 N N . LYS A 1 112 ? -25.588 12.013 8.860 1.00 0.00 173 LYS A N 14
ATOM 25518 C CA . LYS A 1 112 ? -26.976 12.275 9.222 1.00 0.00 173 LYS A CA 14
ATOM 25519 C C . LYS A 1 112 ? -27.099 13.582 9.998 1.00 0.00 173 LYS A C 14
ATOM 25520 O O . LYS A 1 112 ? -27.821 14.492 9.590 1.00 0.00 173 LYS A O 14
ATOM 25539 N N . ASP A 1 113 ? -26.388 13.669 11.117 1.00 0.00 174 ASP A N 14
ATOM 25540 C CA . ASP A 1 113 ? -26.415 14.867 11.949 1.00 0.00 174 ASP A CA 14
ATOM 25541 C C . ASP A 1 113 ? -26.207 16.120 11.104 1.00 0.00 174 ASP A C 14
ATOM 25542 O O . ASP A 1 113 ? -27.026 17.040 11.129 1.00 0.00 174 ASP A O 14
ATOM 25551 N N . GLY A 1 1 ? -14.514 -34.692 -4.971 1.00 0.00 62 GLY A N 15
ATOM 25552 C CA . GLY A 1 1 ? -13.675 -33.929 -5.876 1.00 0.00 62 GLY A CA 15
ATOM 25553 C C . GLY A 1 1 ? -14.160 -32.504 -6.054 1.00 0.00 62 GLY A C 15
ATOM 25554 O O . GLY A 1 1 ? -15.334 -32.208 -5.831 1.00 0.00 62 GLY A O 15
ATOM 25558 N N . SER A 1 2 ? -13.255 -31.618 -6.457 1.00 0.00 63 SER A N 15
ATOM 25559 C CA . SER A 1 2 ? -13.596 -30.214 -6.659 1.00 0.00 63 SER A CA 15
ATOM 25560 C C . SER A 1 2 ? -13.603 -29.866 -8.145 1.00 0.00 63 SER A C 15
ATOM 25561 O O . SER A 1 2 ? -14.627 -29.456 -8.692 1.00 0.00 63 SER A O 15
ATOM 25569 N N . ASP A 1 3 ? -12.455 -30.033 -8.790 1.00 0.00 64 ASP A N 15
ATOM 25570 C CA . ASP A 1 3 ? -12.327 -29.738 -10.213 1.00 0.00 64 ASP A CA 15
ATOM 25571 C C . ASP A 1 3 ? -13.151 -28.510 -10.589 1.00 0.00 64 ASP A C 15
ATOM 25572 O O . ASP A 1 3 ? -13.770 -28.467 -11.652 1.00 0.00 64 ASP A O 15
ATOM 25581 N N . HIS A 1 4 ? -13.154 -27.514 -9.709 1.00 0.00 65 HIS A N 15
ATOM 25582 C CA . HIS A 1 4 ? -13.902 -26.285 -9.948 1.00 0.00 65 HIS A CA 15
ATOM 25583 C C . HIS A 1 4 ? -12.962 -25.088 -10.048 1.00 0.00 65 HIS A C 15
ATOM 25584 O O . HIS A 1 4 ? -12.388 -24.650 -9.051 1.00 0.00 65 HIS A O 15
ATOM 25599 N N . VAL A 1 5 ? -12.808 -24.562 -11.260 1.00 0.00 66 VAL A N 15
ATOM 25600 C CA . VAL A 1 5 ? -11.938 -23.415 -11.491 1.00 0.00 66 VAL A CA 15
ATOM 25601 C C . VAL A 1 5 ? -12.383 -22.626 -12.717 1.00 0.00 66 VAL A C 15
ATOM 25602 O O . VAL A 1 5 ? -12.564 -23.188 -13.797 1.00 0.00 66 VAL A O 15
ATOM 25615 N N . ASP A 1 6 ? -12.556 -21.321 -12.542 1.00 0.00 67 ASP A N 15
ATOM 25616 C CA . ASP A 1 6 ? -12.978 -20.453 -13.635 1.00 0.00 67 ASP A CA 15
ATOM 25617 C C . ASP A 1 6 ? -12.414 -19.046 -13.461 1.00 0.00 67 ASP A C 15
ATOM 25618 O O . ASP A 1 6 ? -12.454 -18.480 -12.368 1.00 0.00 67 ASP A O 15
ATOM 25627 N N . LEU A 1 7 ? -11.887 -18.487 -14.545 1.00 0.00 68 LEU A N 15
ATOM 25628 C CA . LEU A 1 7 ? -11.313 -17.146 -14.513 1.00 0.00 68 LEU A CA 15
ATOM 25629 C C . LEU A 1 7 ? -12.320 -16.136 -13.974 1.00 0.00 68 LEU A C 15
ATOM 25630 O O . LEU A 1 7 ? -11.946 -15.153 -13.333 1.00 0.00 68 LEU A O 15
ATOM 25646 N N . ARG A 1 8 ? -13.599 -16.385 -14.236 1.00 0.00 69 ARG A N 15
ATOM 25647 C CA . ARG A 1 8 ? -14.660 -15.497 -13.776 1.00 0.00 69 ARG A CA 15
ATOM 25648 C C . ARG A 1 8 ? -14.303 -14.874 -12.430 1.00 0.00 69 ARG A C 15
ATOM 25649 O O . ARG A 1 8 ? -13.992 -15.580 -11.472 1.00 0.00 69 ARG A O 15
ATOM 25670 N N . GLU A 1 9 ? -14.350 -13.547 -12.367 1.00 0.00 70 GLU A N 15
ATOM 25671 C CA . GLU A 1 9 ? -14.030 -12.830 -11.139 1.00 0.00 70 GLU A CA 15
ATOM 25672 C C . GLU A 1 9 ? -15.173 -12.935 -10.133 1.00 0.00 70 GLU A C 15
ATOM 25673 O O . GLU A 1 9 ? -16.346 -12.879 -10.502 1.00 0.00 70 GLU A O 15
ATOM 25685 N N . HIS A 1 10 ? -14.821 -13.089 -8.861 1.00 0.00 71 HIS A N 15
ATOM 25686 C CA . HIS A 1 10 ? -15.817 -13.202 -7.801 1.00 0.00 71 HIS A CA 15
ATOM 25687 C C . HIS A 1 10 ? -15.843 -11.942 -6.942 1.00 0.00 71 HIS A C 15
ATOM 25688 O O . HIS A 1 10 ? -14.797 -11.425 -6.548 1.00 0.00 71 HIS A O 15
ATOM 25703 N N . VAL A 1 11 ? -17.044 -11.450 -6.656 1.00 0.00 72 VAL A N 15
ATOM 25704 C CA . VAL A 1 11 ? -17.206 -10.250 -5.844 1.00 0.00 72 VAL A CA 15
ATOM 25705 C C . VAL A 1 11 ? -17.413 -10.604 -4.376 1.00 0.00 72 VAL A C 15
ATOM 25706 O O . VAL A 1 11 ? -17.937 -11.670 -4.052 1.00 0.00 72 VAL A O 15
ATOM 25719 N N . ILE A 1 12 ? -16.997 -9.703 -3.492 1.00 0.00 73 ILE A N 15
ATOM 25720 C CA . ILE A 1 12 ? -17.139 -9.919 -2.057 1.00 0.00 73 ILE A CA 15
ATOM 25721 C C . ILE A 1 12 ? -18.044 -8.866 -1.429 1.00 0.00 73 ILE A C 15
ATOM 25722 O O . ILE A 1 12 ? -17.737 -7.674 -1.454 1.00 0.00 73 ILE A O 15
ATOM 25738 N N . ASP A 1 13 ? -19.160 -9.314 -0.864 1.00 0.00 74 ASP A N 15
ATOM 25739 C CA . ASP A 1 13 ? -20.109 -8.410 -0.225 1.00 0.00 74 ASP A CA 15
ATOM 25740 C C . ASP A 1 13 ? -19.672 -8.079 1.198 1.00 0.00 74 ASP A C 15
ATOM 25741 O O . ASP A 1 13 ? -19.705 -8.934 2.084 1.00 0.00 74 ASP A O 15
ATOM 25750 N N . VAL A 1 14 ? -19.260 -6.833 1.411 1.00 0.00 75 VAL A N 15
ATOM 25751 C CA . VAL A 1 14 ? -18.816 -6.389 2.726 1.00 0.00 75 VAL A CA 15
ATOM 25752 C C . VAL A 1 14 ? -19.736 -5.308 3.281 1.00 0.00 75 VAL A C 15
ATOM 25753 O O . VAL A 1 14 ? -20.150 -4.388 2.576 1.00 0.00 75 VAL A O 15
ATOM 25766 N N . PRO A 1 15 ? -20.065 -5.418 4.577 1.00 0.00 76 PRO A N 15
ATOM 25767 C CA . PRO A 1 15 ? -20.940 -4.458 5.256 1.00 0.00 76 PRO A CA 15
ATOM 25768 C C . PRO A 1 15 ? -20.275 -3.098 5.440 1.00 0.00 76 PRO A C 15
ATOM 25769 O O . PRO A 1 15 ? -19.057 -2.989 5.581 1.00 0.00 76 PRO A O 15
ATOM 25780 N N . PRO A 1 16 ? -21.092 -2.034 5.440 1.00 0.00 77 PRO A N 15
ATOM 25781 C CA . PRO A 1 16 ? -20.605 -0.662 5.606 1.00 0.00 77 PRO A CA 15
ATOM 25782 C C . PRO A 1 16 ? -20.098 -0.394 7.019 1.00 0.00 77 PRO A C 15
ATOM 25783 O O . PRO A 1 16 ? -20.454 -1.103 7.960 1.00 0.00 77 PRO A O 15
ATOM 25794 N N . GLN A 1 17 ? -19.265 0.632 7.160 1.00 0.00 78 GLN A N 15
ATOM 25795 C CA . GLN A 1 17 ? -18.709 0.992 8.459 1.00 0.00 78 GLN A CA 15
ATOM 25796 C C . GLN A 1 17 ? -18.542 2.503 8.580 1.00 0.00 78 GLN A C 15
ATOM 25797 O O . GLN A 1 17 ? -17.760 3.111 7.850 1.00 0.00 78 GLN A O 15
ATOM 25811 N N . GLU A 1 18 ? -19.284 3.102 9.507 1.00 0.00 79 GLU A N 15
ATOM 25812 C CA . GLU A 1 18 ? -19.218 4.543 9.722 1.00 0.00 79 GLU A CA 15
ATOM 25813 C C . GLU A 1 18 ? -17.881 4.941 10.341 1.00 0.00 79 GLU A C 15
ATOM 25814 O O . GLU A 1 18 ? -17.554 4.531 11.455 1.00 0.00 79 GLU A O 15
ATOM 25826 N N . VAL A 1 19 ? -17.113 5.742 9.610 1.00 0.00 80 VAL A N 15
ATOM 25827 C CA . VAL A 1 19 ? -15.811 6.196 10.086 1.00 0.00 80 VAL A CA 15
ATOM 25828 C C . VAL A 1 19 ? -15.685 7.711 9.978 1.00 0.00 80 VAL A C 15
ATOM 25829 O O . VAL A 1 19 ? -16.114 8.311 8.992 1.00 0.00 80 VAL A O 15
ATOM 25842 N N . ILE A 1 20 ? -15.093 8.324 10.997 1.00 0.00 81 ILE A N 15
ATOM 25843 C CA . ILE A 1 20 ? -14.908 9.770 11.015 1.00 0.00 81 ILE A CA 15
ATOM 25844 C C . ILE A 1 20 ? -13.865 10.204 9.991 1.00 0.00 81 ILE A C 15
ATOM 25845 O O . ILE A 1 20 ? -12.665 10.013 10.193 1.00 0.00 81 ILE A O 15
ATOM 25861 N N . CYS A 1 21 ? -14.330 10.790 8.894 1.00 0.00 82 CYS A N 15
ATOM 25862 C CA . CYS A 1 21 ? -13.437 11.253 7.837 1.00 0.00 82 CYS A CA 15
ATOM 25863 C C . CYS A 1 21 ? -12.316 12.113 8.411 1.00 0.00 82 CYS A C 15
ATOM 25864 O O . CYS A 1 21 ? -12.244 12.334 9.621 1.00 0.00 82 CYS A O 15
ATOM 25872 N N . LYS A 1 22 ? -11.440 12.595 7.536 1.00 0.00 83 LYS A N 15
ATOM 25873 C CA . LYS A 1 22 ? -10.320 13.430 7.955 1.00 0.00 83 LYS A CA 15
ATOM 25874 C C . LYS A 1 22 ? -10.814 14.751 8.535 1.00 0.00 83 LYS A C 15
ATOM 25875 O O . LYS A 1 22 ? -10.307 15.221 9.554 1.00 0.00 83 LYS A O 15
ATOM 25894 N N . ASP A 1 23 ? -11.806 15.345 7.881 1.00 0.00 84 ASP A N 15
ATOM 25895 C CA . ASP A 1 23 ? -12.371 16.611 8.334 1.00 0.00 84 ASP A CA 15
ATOM 25896 C C . ASP A 1 23 ? -13.435 16.381 9.402 1.00 0.00 84 ASP A C 15
ATOM 25897 O O . ASP A 1 23 ? -14.388 17.150 9.519 1.00 0.00 84 ASP A O 15
ATOM 25906 N N . ASN A 1 24 ? -13.266 15.315 10.178 1.00 0.00 85 ASN A N 15
ATOM 25907 C CA . ASN A 1 24 ? -14.213 14.982 11.236 1.00 0.00 85 ASN A CA 15
ATOM 25908 C C . ASN A 1 24 ? -15.635 14.904 10.688 1.00 0.00 85 ASN A C 15
ATOM 25909 O O . ASN A 1 24 ? -16.574 15.426 11.290 1.00 0.00 85 ASN A O 15
ATOM 25920 N N . VAL A 1 25 ? -15.787 14.248 9.542 1.00 0.00 86 VAL A N 15
ATOM 25921 C CA . VAL A 1 25 ? -17.094 14.099 8.913 1.00 0.00 86 VAL A CA 15
ATOM 25922 C C . VAL A 1 25 ? -17.559 12.648 8.949 1.00 0.00 86 VAL A C 15
ATOM 25923 O O . VAL A 1 25 ? -16.960 11.777 8.318 1.00 0.00 86 VAL A O 15
ATOM 25936 N N . VAL A 1 26 ? -18.632 12.394 9.691 1.00 0.00 87 VAL A N 15
ATOM 25937 C CA . VAL A 1 26 ? -19.180 11.048 9.809 1.00 0.00 87 VAL A CA 15
ATOM 25938 C C . VAL A 1 26 ? -19.975 10.668 8.564 1.00 0.00 87 VAL A C 15
ATOM 25939 O O . VAL A 1 26 ? -21.016 11.258 8.275 1.00 0.00 87 VAL A O 15
ATOM 25952 N N . VAL A 1 27 ? -19.478 9.677 7.831 1.00 0.00 88 VAL A N 15
ATOM 25953 C CA . VAL A 1 27 ? -20.142 9.216 6.618 1.00 0.00 88 VAL A CA 15
ATOM 25954 C C . VAL A 1 27 ? -20.027 7.703 6.469 1.00 0.00 88 VAL A C 15
ATOM 25955 O O . VAL A 1 27 ? -19.013 7.107 6.835 1.00 0.00 88 VAL A O 15
ATOM 25968 N N . THR A 1 28 ? -21.072 7.086 5.927 1.00 0.00 89 THR A N 15
ATOM 25969 C CA . THR A 1 28 ? -21.090 5.642 5.730 1.00 0.00 89 THR A CA 15
ATOM 25970 C C . THR A 1 28 ? -20.467 5.263 4.392 1.00 0.00 89 THR A C 15
ATOM 25971 O O . THR A 1 28 ? -20.888 5.745 3.340 1.00 0.00 89 THR A O 15
ATOM 25982 N N . VAL A 1 29 ? -19.461 4.395 4.437 1.00 0.00 90 VAL A N 15
ATOM 25983 C CA . VAL A 1 29 ? -18.781 3.949 3.227 1.00 0.00 90 VAL A CA 15
ATOM 25984 C C . VAL A 1 29 ? -19.014 2.462 2.981 1.00 0.00 90 VAL A C 15
ATOM 25985 O O . VAL A 1 29 ? -19.441 1.734 3.877 1.00 0.00 90 VAL A O 15
ATOM 25998 N N . ASP A 1 30 ? -18.731 2.018 1.762 1.00 0.00 91 ASP A N 15
ATOM 25999 C CA . ASP A 1 30 ? -18.909 0.617 1.398 1.00 0.00 91 ASP A CA 15
ATOM 26000 C C . ASP A 1 30 ? -18.393 0.353 -0.014 1.00 0.00 91 ASP A C 15
ATOM 26001 O O . ASP A 1 30 ? -18.641 1.135 -0.932 1.00 0.00 91 ASP A O 15
ATOM 26010 N N . ALA A 1 31 ? -17.676 -0.753 -0.179 1.00 0.00 92 ALA A N 15
ATOM 26011 C CA . ALA A 1 31 ? -17.127 -1.121 -1.478 1.00 0.00 92 ALA A CA 15
ATOM 26012 C C . ALA A 1 31 ? -16.925 -2.629 -1.582 1.00 0.00 92 ALA A C 15
ATOM 26013 O O . ALA A 1 31 ? -16.704 -3.306 -0.579 1.00 0.00 92 ALA A O 15
ATOM 26020 N N . VAL A 1 32 ? -17.004 -3.149 -2.803 1.00 0.00 93 VAL A N 15
ATOM 26021 C CA . VAL A 1 32 ? -16.830 -4.577 -3.038 1.00 0.00 93 VAL A CA 15
ATOM 26022 C C . VAL A 1 32 ? -15.394 -4.897 -3.438 1.00 0.00 93 VAL A C 15
ATOM 26023 O O . VAL A 1 32 ? -14.625 -4.006 -3.800 1.00 0.00 93 VAL A O 15
ATOM 26036 N N . VAL A 1 33 ? -15.038 -6.176 -3.372 1.00 0.00 94 VAL A N 15
ATOM 26037 C CA . VAL A 1 33 ? -13.694 -6.615 -3.728 1.00 0.00 94 VAL A CA 15
ATOM 26038 C C . VAL A 1 33 ? -13.738 -7.849 -4.623 1.00 0.00 94 VAL A C 15
ATOM 26039 O O . VAL A 1 33 ? -14.456 -8.808 -4.340 1.00 0.00 94 VAL A O 15
ATOM 26052 N N . TYR A 1 34 ? -12.966 -7.817 -5.703 1.00 0.00 95 TYR A N 15
ATOM 26053 C CA . TYR A 1 34 ? -12.918 -8.932 -6.642 1.00 0.00 95 TYR A CA 15
ATOM 26054 C C . TYR A 1 34 ? -11.816 -9.917 -6.262 1.00 0.00 95 TYR A C 15
ATOM 26055 O O . TYR A 1 34 ? -10.864 -9.563 -5.566 1.00 0.00 95 TYR A O 15
ATOM 26073 N N . TYR A 1 35 ? -11.954 -11.155 -6.723 1.00 0.00 96 TYR A N 15
ATOM 26074 C CA . TYR A 1 35 ? -10.972 -12.193 -6.431 1.00 0.00 96 TYR A CA 15
ATOM 26075 C C . TYR A 1 35 ? -11.167 -13.399 -7.345 1.00 0.00 96 TYR A C 15
ATOM 26076 O O . TYR A 1 35 ? -12.291 -13.732 -7.720 1.00 0.00 96 TYR A O 15
ATOM 26094 N N . GLN A 1 36 ? -10.063 -14.049 -7.698 1.00 0.00 97 GLN A N 15
ATOM 26095 C CA . GLN A 1 36 ? -10.111 -15.219 -8.568 1.00 0.00 97 GLN A CA 15
ATOM 26096 C C . GLN A 1 36 ? -9.094 -16.267 -8.128 1.00 0.00 97 GLN A C 15
ATOM 26097 O O . GLN A 1 36 ? -7.898 -15.988 -8.041 1.00 0.00 97 GLN A O 15
ATOM 26111 N N . VAL A 1 37 ? -9.578 -17.474 -7.851 1.00 0.00 98 VAL A N 15
ATOM 26112 C CA . VAL A 1 37 ? -8.711 -18.564 -7.421 1.00 0.00 98 VAL A CA 15
ATOM 26113 C C . VAL A 1 37 ? -7.763 -18.987 -8.538 1.00 0.00 98 VAL A C 15
ATOM 26114 O O . VAL A 1 37 ? -8.198 -19.331 -9.637 1.00 0.00 98 VAL A O 15
ATOM 26127 N N . ILE A 1 38 ? -6.467 -18.959 -8.249 1.00 0.00 99 ILE A N 15
ATOM 26128 C CA . ILE A 1 38 ? -5.458 -19.341 -9.228 1.00 0.00 99 ILE A CA 15
ATOM 26129 C C . ILE A 1 38 ? -4.775 -20.646 -8.834 1.00 0.00 99 ILE A C 15
ATOM 26130 O O . ILE A 1 38 ? -4.338 -21.414 -9.692 1.00 0.00 99 ILE A O 15
ATOM 26146 N N . ASP A 1 39 ? -4.688 -20.892 -7.532 1.00 0.00 100 ASP A N 15
ATOM 26147 C CA . ASP A 1 39 ? -4.062 -22.107 -7.023 1.00 0.00 100 ASP A CA 15
ATOM 26148 C C . ASP A 1 39 ? -5.018 -22.872 -6.114 1.00 0.00 100 ASP A C 15
ATOM 26149 O O . ASP A 1 39 ? -5.218 -22.524 -4.950 1.00 0.00 100 ASP A O 15
ATOM 26158 N N . PRO A 1 40 ? -5.625 -23.938 -6.655 1.00 0.00 101 PRO A N 15
ATOM 26159 C CA . PRO A 1 40 ? -6.570 -24.774 -5.910 1.00 0.00 101 PRO A CA 15
ATOM 26160 C C . PRO A 1 40 ? -5.887 -25.594 -4.821 1.00 0.00 101 PRO A C 15
ATOM 26161 O O . PRO A 1 40 ? -6.340 -25.625 -3.676 1.00 0.00 101 PRO A O 15
ATOM 26172 N N . VAL A 1 41 ? -4.793 -26.256 -5.184 1.00 0.00 102 VAL A N 15
ATOM 26173 C CA . VAL A 1 41 ? -4.045 -27.074 -4.236 1.00 0.00 102 VAL A CA 15
ATOM 26174 C C . VAL A 1 41 ? -3.929 -26.382 -2.883 1.00 0.00 102 VAL A C 15
ATOM 26175 O O . VAL A 1 41 ? -4.018 -27.022 -1.835 1.00 0.00 102 VAL A O 15
ATOM 26188 N N . LYS A 1 42 ? -3.730 -25.068 -2.912 1.00 0.00 103 LYS A N 15
ATOM 26189 C CA . LYS A 1 42 ? -3.603 -24.286 -1.689 1.00 0.00 103 LYS A CA 15
ATOM 26190 C C . LYS A 1 42 ? -4.960 -23.747 -1.244 1.00 0.00 103 LYS A C 15
ATOM 26191 O O . LYS A 1 42 ? -5.256 -23.694 -0.051 1.00 0.00 103 LYS A O 15
ATOM 26210 N N . ALA A 1 43 ? -5.780 -23.350 -2.212 1.00 0.00 104 ALA A N 15
ATOM 26211 C CA . ALA A 1 43 ? -7.105 -22.820 -1.920 1.00 0.00 104 ALA A CA 15
ATOM 26212 C C . ALA A 1 43 ? -8.153 -23.928 -1.920 1.00 0.00 104 ALA A C 15
ATOM 26213 O O . ALA A 1 43 ? -9.227 -23.782 -2.503 1.00 0.00 104 ALA A O 15
ATOM 26220 N N . VAL A 1 44 ? -7.833 -25.038 -1.262 1.00 0.00 105 VAL A N 15
ATOM 26221 C CA . VAL A 1 44 ? -8.746 -26.172 -1.186 1.00 0.00 105 VAL A CA 15
ATOM 26222 C C . VAL A 1 44 ? -9.648 -26.069 0.039 1.00 0.00 105 VAL A C 15
ATOM 26223 O O . VAL A 1 44 ? -9.917 -27.066 0.710 1.00 0.00 105 VAL A O 15
ATOM 26236 N N . TYR A 1 45 ? -10.114 -24.858 0.324 1.00 0.00 106 TYR A N 15
ATOM 26237 C CA . TYR A 1 45 ? -10.985 -24.624 1.469 1.00 0.00 106 TYR A CA 15
ATOM 26238 C C . TYR A 1 45 ? -12.330 -24.058 1.024 1.00 0.00 106 TYR A C 15
ATOM 26239 O O . TYR A 1 45 ? -12.948 -23.266 1.735 1.00 0.00 106 TYR A O 15
ATOM 26257 N N . ASN A 1 46 ? -12.777 -24.471 -0.157 1.00 0.00 107 ASN A N 15
ATOM 26258 C CA . ASN A 1 46 ? -14.049 -24.005 -0.699 1.00 0.00 107 ASN A CA 15
ATOM 26259 C C . ASN A 1 46 ? -14.143 -22.484 -0.635 1.00 0.00 107 ASN A C 15
ATOM 26260 O O . ASN A 1 46 ? -15.206 -21.928 -0.362 1.00 0.00 107 ASN A O 15
ATOM 26271 N N . VAL A 1 47 ? -13.022 -21.816 -0.890 1.00 0.00 108 VAL A N 15
ATOM 26272 C CA . VAL A 1 47 ? -12.978 -20.359 -0.864 1.00 0.00 108 VAL A CA 15
ATOM 26273 C C . VAL A 1 47 ? -13.912 -19.800 0.204 1.00 0.00 108 VAL A C 15
ATOM 26274 O O . VAL A 1 47 ? -14.492 -18.728 0.035 1.00 0.00 108 VAL A O 15
ATOM 26287 N N . SER A 1 48 ? -14.051 -20.533 1.303 1.00 0.00 109 SER A N 15
ATOM 26288 C CA . SER A 1 48 ? -14.917 -20.113 2.398 1.00 0.00 109 SER A CA 15
ATOM 26289 C C . SER A 1 48 ? -14.160 -19.224 3.380 1.00 0.00 109 SER A C 15
ATOM 26290 O O . SER A 1 48 ? -14.614 -18.133 3.725 1.00 0.00 109 SER A O 15
ATOM 26298 N N . ASP A 1 49 ? -13.002 -19.699 3.825 1.00 0.00 110 ASP A N 15
ATOM 26299 C CA . ASP A 1 49 ? -12.179 -18.948 4.767 1.00 0.00 110 ASP A CA 15
ATOM 26300 C C . ASP A 1 49 ? -11.865 -17.557 4.225 1.00 0.00 110 ASP A C 15
ATOM 26301 O O . ASP A 1 49 ? -12.005 -16.558 4.932 1.00 0.00 110 ASP A O 15
ATOM 26310 N N . PHE A 1 50 ? -11.440 -17.499 2.967 1.00 0.00 111 PHE A N 15
ATOM 26311 C CA . PHE A 1 50 ? -11.105 -16.231 2.331 1.00 0.00 111 PHE A CA 15
ATOM 26312 C C . PHE A 1 50 ? -12.314 -15.301 2.301 1.00 0.00 111 PHE A C 15
ATOM 26313 O O . PHE A 1 50 ? -12.181 -14.086 2.452 1.00 0.00 111 PHE A O 15
ATOM 26330 N N . LEU A 1 51 ? -13.493 -15.880 2.104 1.00 0.00 112 LEU A N 15
ATOM 26331 C CA . LEU A 1 51 ? -14.728 -15.104 2.053 1.00 0.00 112 LEU A CA 15
ATOM 26332 C C . LEU A 1 51 ? -14.963 -14.369 3.369 1.00 0.00 112 LEU A C 15
ATOM 26333 O O . LEU A 1 51 ? -15.032 -13.141 3.401 1.00 0.00 112 LEU A O 15
ATOM 26349 N N . MET A 1 52 ? -15.085 -15.129 4.452 1.00 0.00 113 MET A N 15
ATOM 26350 C CA . MET A 1 52 ? -15.309 -14.549 5.771 1.00 0.00 113 MET A CA 15
ATOM 26351 C C . MET A 1 52 ? -14.120 -13.695 6.199 1.00 0.00 113 MET A C 15
ATOM 26352 O O . MET A 1 52 ? -14.290 -12.583 6.696 1.00 0.00 113 MET A O 15
ATOM 26366 N N . ALA A 1 53 ? -12.917 -14.224 6.003 1.00 0.00 114 ALA A N 15
ATOM 26367 C CA . ALA A 1 53 ? -11.700 -13.509 6.367 1.00 0.00 114 ALA A CA 15
ATOM 26368 C C . ALA A 1 53 ? -11.635 -12.150 5.679 1.00 0.00 114 ALA A C 15
ATOM 26369 O O . ALA A 1 53 ? -11.489 -11.118 6.336 1.00 0.00 114 ALA A O 15
ATOM 26376 N N . ILE A 1 54 ? -11.743 -12.156 4.355 1.00 0.00 115 ILE A N 15
ATOM 26377 C CA . ILE A 1 54 ? -11.697 -10.923 3.579 1.00 0.00 115 ILE A CA 15
ATOM 26378 C C . ILE A 1 54 ? -12.633 -9.871 4.163 1.00 0.00 115 ILE A C 15
ATOM 26379 O O . ILE A 1 54 ? -12.194 -8.810 4.608 1.00 0.00 115 ILE A O 15
ATOM 26395 N N . VAL A 1 55 ? -13.928 -10.172 4.161 1.00 0.00 116 VAL A N 15
ATOM 26396 C CA . VAL A 1 55 ? -14.928 -9.254 4.694 1.00 0.00 116 VAL A CA 15
ATOM 26397 C C . VAL A 1 55 ? -14.451 -8.616 5.994 1.00 0.00 116 VAL A C 15
ATOM 26398 O O . VAL A 1 55 ? -14.765 -7.462 6.283 1.00 0.00 116 VAL A O 15
ATOM 26411 N N . LYS A 1 56 ? -13.690 -9.376 6.774 1.00 0.00 117 LYS A N 15
ATOM 26412 C CA . LYS A 1 56 ? -13.167 -8.885 8.044 1.00 0.00 117 LYS A CA 15
ATOM 26413 C C . LYS A 1 56 ? -11.950 -7.993 7.823 1.00 0.00 117 LYS A C 15
ATOM 26414 O O . LYS A 1 56 ? -11.910 -6.854 8.291 1.00 0.00 117 LYS A O 15
ATOM 26433 N N . LEU A 1 57 ? -10.961 -8.515 7.107 1.00 0.00 118 LEU A N 15
ATOM 26434 C CA . LEU A 1 57 ? -9.743 -7.765 6.822 1.00 0.00 118 LEU A CA 15
ATOM 26435 C C . LEU A 1 57 ? -10.071 -6.402 6.219 1.00 0.00 118 LEU A C 15
ATOM 26436 O O . LEU A 1 57 ? -9.704 -5.365 6.769 1.00 0.00 118 LEU A O 15
ATOM 26452 N N . ALA A 1 58 ? -10.767 -6.414 5.087 1.00 0.00 119 ALA A N 15
ATOM 26453 C CA . ALA A 1 58 ? -11.149 -5.180 4.412 1.00 0.00 119 ALA A CA 15
ATOM 26454 C C . ALA A 1 58 ? -11.550 -4.106 5.418 1.00 0.00 119 ALA A C 15
ATOM 26455 O O . ALA A 1 58 ? -11.043 -2.985 5.376 1.00 0.00 119 ALA A O 15
ATOM 26462 N N . GLN A 1 59 ? -12.462 -4.456 6.318 1.00 0.00 120 GLN A N 15
ATOM 26463 C CA . GLN A 1 59 ? -12.932 -3.520 7.333 1.00 0.00 120 GLN A CA 15
ATOM 26464 C C . GLN A 1 59 ? -11.766 -2.746 7.941 1.00 0.00 120 GLN A C 15
ATOM 26465 O O . GLN A 1 59 ? -11.862 -1.542 8.177 1.00 0.00 120 GLN A O 15
ATOM 26479 N N . THR A 1 60 ? -10.664 -3.447 8.192 1.00 0.00 121 THR A N 15
ATOM 26480 C CA . THR A 1 60 ? -9.481 -2.827 8.774 1.00 0.00 121 THR A CA 15
ATOM 26481 C C . THR A 1 60 ? -8.697 -2.046 7.725 1.00 0.00 121 THR A C 15
ATOM 26482 O O . THR A 1 60 ? -8.301 -0.904 7.955 1.00 0.00 121 THR A O 15
ATOM 26493 N N . ASN A 1 61 ? -8.478 -2.670 6.572 1.00 0.00 122 ASN A N 15
ATOM 26494 C CA . ASN A 1 61 ? -7.741 -2.032 5.487 1.00 0.00 122 ASN A CA 15
ATOM 26495 C C . ASN A 1 61 ? -8.399 -0.716 5.082 1.00 0.00 122 ASN A C 15
ATOM 26496 O O . ASN A 1 61 ? -7.791 0.350 5.178 1.00 0.00 122 ASN A O 15
ATOM 26507 N N . LEU A 1 62 ? -9.645 -0.800 4.629 1.00 0.00 123 LEU A N 15
ATOM 26508 C CA . LEU A 1 62 ? -10.387 0.384 4.209 1.00 0.00 123 LEU A CA 15
ATOM 26509 C C . LEU A 1 62 ? -10.426 1.426 5.323 1.00 0.00 123 LEU A C 15
ATOM 26510 O O . LEU A 1 62 ? -10.259 2.620 5.075 1.00 0.00 123 LEU A O 15
ATOM 26526 N N . ARG A 1 63 ? -10.644 0.965 6.550 1.00 0.00 124 ARG A N 15
ATOM 26527 C CA . ARG A 1 63 ? -10.703 1.856 7.702 1.00 0.00 124 ARG A CA 15
ATOM 26528 C C . ARG A 1 63 ? -9.442 2.710 7.794 1.00 0.00 124 ARG A C 15
ATOM 26529 O O . ARG A 1 63 ? -9.460 3.802 8.360 1.00 0.00 124 ARG A O 15
ATOM 26550 N N . ALA A 1 64 ? -8.349 2.204 7.233 1.00 0.00 125 ALA A N 15
ATOM 26551 C CA . ALA A 1 64 ? -7.079 2.920 7.250 1.00 0.00 125 ALA A CA 15
ATOM 26552 C C . ALA A 1 64 ? -7.086 4.073 6.252 1.00 0.00 125 ALA A C 15
ATOM 26553 O O . ALA A 1 64 ? -6.822 5.220 6.613 1.00 0.00 125 ALA A O 15
ATOM 26560 N N . ILE A 1 65 ? -7.388 3.760 4.996 1.00 0.00 126 ILE A N 15
ATOM 26561 C CA . ILE A 1 65 ? -7.429 4.771 3.947 1.00 0.00 126 ILE A CA 15
ATOM 26562 C C . ILE A 1 65 ? -8.731 5.563 3.997 1.00 0.00 126 ILE A C 15
ATOM 26563 O O . ILE A 1 65 ? -8.726 6.768 4.249 1.00 0.00 126 ILE A O 15
ATOM 26579 N N . ILE A 1 66 ? -9.844 4.878 3.758 1.00 0.00 127 ILE A N 15
ATOM 26580 C CA . ILE A 1 66 ? -11.154 5.518 3.779 1.00 0.00 127 ILE A CA 15
ATOM 26581 C C . ILE A 1 66 ? -11.332 6.362 5.035 1.00 0.00 127 ILE A C 15
ATOM 26582 O O . ILE A 1 66 ? -11.847 7.479 4.978 1.00 0.00 127 ILE A O 15
ATOM 26598 N N . GLY A 1 67 ? -10.902 5.822 6.172 1.00 0.00 128 GLY A N 15
ATOM 26599 C CA . GLY A 1 67 ? -11.022 6.541 7.427 1.00 0.00 128 GLY A CA 15
ATOM 26600 C C . GLY A 1 67 ? -10.555 7.979 7.318 1.00 0.00 128 GLY A C 15
ATOM 26601 O O . GLY A 1 67 ? -11.056 8.855 8.022 1.00 0.00 128 GLY A O 15
ATOM 26605 N N . GLU A 1 68 ? -9.591 8.222 6.436 1.00 0.00 129 GLU A N 15
ATOM 26606 C CA . GLU A 1 68 ? -9.055 9.563 6.240 1.00 0.00 129 GLU A CA 15
ATOM 26607 C C . GLU A 1 68 ? -9.272 10.032 4.805 1.00 0.00 129 GLU A C 15
ATOM 26608 O O . GLU A 1 68 ? -8.700 9.477 3.867 1.00 0.00 129 GLU A O 15
ATOM 26620 N N . MET A 1 69 ? -10.101 11.058 4.642 1.00 0.00 130 MET A N 15
ATOM 26621 C CA . MET A 1 69 ? -10.394 11.602 3.321 1.00 0.00 130 MET A CA 15
ATOM 26622 C C . MET A 1 69 ? -11.223 12.878 3.430 1.00 0.00 130 MET A C 15
ATOM 26623 O O . MET A 1 69 ? -11.482 13.368 4.529 1.00 0.00 130 MET A O 15
ATOM 26637 N N . GLU A 1 70 ? -11.635 13.410 2.284 1.00 0.00 131 GLU A N 15
ATOM 26638 C CA . GLU A 1 70 ? -12.433 14.630 2.252 1.00 0.00 131 GLU A CA 15
ATOM 26639 C C . GLU A 1 70 ? -13.790 14.375 1.602 1.00 0.00 131 GLU A C 15
ATOM 26640 O O . GLU A 1 70 ? -13.868 13.906 0.466 1.00 0.00 131 GLU A O 15
ATOM 26652 N N . LEU A 1 71 ? -14.857 14.688 2.329 1.00 0.00 132 LEU A N 15
ATOM 26653 C CA . LEU A 1 71 ? -16.211 14.493 1.824 1.00 0.00 132 LEU A CA 15
ATOM 26654 C C . LEU A 1 71 ? -16.269 14.724 0.318 1.00 0.00 132 LEU A C 15
ATOM 26655 O O . LEU A 1 71 ? -17.033 14.068 -0.392 1.00 0.00 132 LEU A O 15
ATOM 26671 N N . ASP A 1 72 ? -15.456 15.657 -0.164 1.00 0.00 133 ASP A N 15
ATOM 26672 C CA . ASP A 1 72 ? -15.412 15.972 -1.587 1.00 0.00 133 ASP A CA 15
ATOM 26673 C C . ASP A 1 72 ? -14.448 15.044 -2.320 1.00 0.00 133 ASP A C 15
ATOM 26674 O O . ASP A 1 72 ? -14.819 14.396 -3.298 1.00 0.00 133 ASP A O 15
ATOM 26683 N N . GLU A 1 73 ? -13.210 14.986 -1.839 1.00 0.00 134 GLU A N 15
ATOM 26684 C CA . GLU A 1 73 ? -12.193 14.139 -2.451 1.00 0.00 134 GLU A CA 15
ATOM 26685 C C . GLU A 1 73 ? -12.709 12.714 -2.632 1.00 0.00 134 GLU A C 15
ATOM 26686 O O . GLU A 1 73 ? -12.606 12.136 -3.715 1.00 0.00 134 GLU A O 15
ATOM 26698 N N . THR A 1 74 ? -13.266 12.152 -1.564 1.00 0.00 135 THR A N 15
ATOM 26699 C CA . THR A 1 74 ? -13.797 10.795 -1.603 1.00 0.00 135 THR A CA 15
ATOM 26700 C C . THR A 1 74 ? -14.357 10.464 -2.981 1.00 0.00 135 THR A C 15
ATOM 26701 O O . THR A 1 74 ? -14.017 9.437 -3.571 1.00 0.00 135 THR A O 15
ATOM 26712 N N . LEU A 1 75 ? -15.216 11.339 -3.491 1.00 0.00 136 LEU A N 15
ATOM 26713 C CA . LEU A 1 75 ? -15.824 11.139 -4.803 1.00 0.00 136 LEU A CA 15
ATOM 26714 C C . LEU A 1 75 ? -14.755 10.986 -5.880 1.00 0.00 136 LEU A C 15
ATOM 26715 O O . LEU A 1 75 ? -14.791 10.047 -6.675 1.00 0.00 136 LEU A O 15
ATOM 26731 N N . SER A 1 76 ? -13.804 11.914 -5.899 1.00 0.00 137 SER A N 15
ATOM 26732 C CA . SER A 1 76 ? -12.726 11.883 -6.880 1.00 0.00 137 SER A CA 15
ATOM 26733 C C . SER A 1 76 ? -11.502 11.165 -6.320 1.00 0.00 137 SER A C 15
ATOM 26734 O O . SER A 1 76 ? -10.368 11.598 -6.519 1.00 0.00 137 SER A O 15
ATOM 26742 N N . GLY A 1 77 ? -11.741 10.062 -5.616 1.00 0.00 138 GLY A N 15
ATOM 26743 C CA . GLY A 1 77 ? -10.650 9.300 -5.037 1.00 0.00 138 GLY A CA 15
ATOM 26744 C C . GLY A 1 77 ? -10.937 7.812 -5.002 1.00 0.00 138 GLY A C 15
ATOM 26745 O O . GLY A 1 77 ? -10.774 7.166 -3.967 1.00 0.00 138 GLY A O 15
ATOM 26749 N N . ARG A 1 78 ? -11.365 7.267 -6.136 1.00 0.00 139 ARG A N 15
ATOM 26750 C CA . ARG A 1 78 ? -11.677 5.846 -6.230 1.00 0.00 139 ARG A CA 15
ATOM 26751 C C . ARG A 1 78 ? -10.485 5.062 -6.770 1.00 0.00 139 ARG A C 15
ATOM 26752 O O . ARG A 1 78 ? -10.157 3.987 -6.267 1.00 0.00 139 ARG A O 15
ATOM 26773 N N . ASP A 1 79 ? -9.842 5.606 -7.797 1.00 0.00 140 ASP A N 15
ATOM 26774 C CA . ASP A 1 79 ? -8.685 4.959 -8.405 1.00 0.00 140 ASP A CA 15
ATOM 26775 C C . ASP A 1 79 ? -7.641 4.608 -7.350 1.00 0.00 140 ASP A C 15
ATOM 26776 O O . ASP A 1 79 ? -6.774 3.764 -7.577 1.00 0.00 140 ASP A O 15
ATOM 26785 N N . ILE A 1 80 ? -7.730 5.262 -6.197 1.00 0.00 141 ILE A N 15
ATOM 26786 C CA . ILE A 1 80 ? -6.794 5.018 -5.107 1.00 0.00 141 ILE A CA 15
ATOM 26787 C C . ILE A 1 80 ? -7.358 4.010 -4.111 1.00 0.00 141 ILE A C 15
ATOM 26788 O O . ILE A 1 80 ? -6.743 2.978 -3.843 1.00 0.00 141 ILE A O 15
ATOM 26804 N N . ILE A 1 81 ? -8.531 4.316 -3.569 1.00 0.00 142 ILE A N 15
ATOM 26805 C CA . ILE A 1 81 ? -9.180 3.435 -2.606 1.00 0.00 142 ILE A CA 15
ATOM 26806 C C . ILE A 1 81 ? -9.168 1.989 -3.088 1.00 0.00 142 ILE A C 15
ATOM 26807 O O . ILE A 1 81 ? -8.924 1.067 -2.312 1.00 0.00 142 ILE A O 15
ATOM 26823 N N . ASN A 1 82 ? -9.433 1.799 -4.377 1.00 0.00 143 ASN A N 15
ATOM 26824 C CA . ASN A 1 82 ? -9.451 0.464 -4.965 1.00 0.00 143 ASN A CA 15
ATOM 26825 C C . ASN A 1 82 ? -8.033 -0.042 -5.209 1.00 0.00 143 ASN A C 15
ATOM 26826 O O . ASN A 1 82 ? -7.806 -1.245 -5.339 1.00 0.00 143 ASN A O 15
ATOM 26837 N N . ALA A 1 83 ? -7.082 0.884 -5.270 1.00 0.00 144 ALA A N 15
ATOM 26838 C CA . ALA A 1 83 ? -5.686 0.532 -5.496 1.00 0.00 144 ALA A CA 15
ATOM 26839 C C . ALA A 1 83 ? -5.033 0.025 -4.214 1.00 0.00 144 ALA A C 15
ATOM 26840 O O . ALA A 1 83 ? -4.210 -0.890 -4.246 1.00 0.00 144 ALA A O 15
ATOM 26847 N N . ARG A 1 84 ? -5.405 0.626 -3.089 1.00 0.00 145 ARG A N 15
ATOM 26848 C CA . ARG A 1 84 ? -4.854 0.236 -1.797 1.00 0.00 145 ARG A CA 15
ATOM 26849 C C . ARG A 1 84 ? -5.440 -1.095 -1.335 1.00 0.00 145 ARG A C 15
ATOM 26850 O O . ARG A 1 84 ? -4.730 -2.096 -1.232 1.00 0.00 145 ARG A O 15
ATOM 26871 N N . LEU A 1 85 ? -6.739 -1.099 -1.057 1.00 0.00 146 LEU A N 15
ATOM 26872 C CA . LEU A 1 85 ? -7.422 -2.306 -0.605 1.00 0.00 146 LEU A CA 15
ATOM 26873 C C . LEU A 1 85 ? -6.975 -3.519 -1.415 1.00 0.00 146 LEU A C 15
ATOM 26874 O O . LEU A 1 85 ? -6.861 -4.625 -0.885 1.00 0.00 146 LEU A O 15
ATOM 26890 N N . ARG A 1 86 ? -6.721 -3.305 -2.702 1.00 0.00 147 ARG A N 15
ATOM 26891 C CA . ARG A 1 86 ? -6.286 -4.380 -3.585 1.00 0.00 147 ARG A CA 15
ATOM 26892 C C . ARG A 1 86 ? -4.820 -4.726 -3.338 1.00 0.00 147 ARG A C 15
ATOM 26893 O O . ARG A 1 86 ? -4.443 -5.897 -3.325 1.00 0.00 147 ARG A O 15
ATOM 26914 N N . GLU A 1 87 ? -4.000 -3.698 -3.144 1.00 0.00 148 GLU A N 15
ATOM 26915 C CA . GLU A 1 87 ? -2.575 -3.894 -2.900 1.00 0.00 148 GLU A CA 15
ATOM 26916 C C . GLU A 1 87 ? -2.339 -4.507 -1.522 1.00 0.00 148 GLU A C 15
ATOM 26917 O O . GLU A 1 87 ? -1.269 -5.051 -1.249 1.00 0.00 148 GLU A O 15
ATOM 26929 N N . GLU A 1 88 ? -3.345 -4.414 -0.659 1.00 0.00 149 GLU A N 15
ATOM 26930 C CA . GLU A 1 88 ? -3.246 -4.957 0.691 1.00 0.00 149 GLU A CA 15
ATOM 26931 C C . GLU A 1 88 ? -3.797 -6.379 0.746 1.00 0.00 149 GLU A C 15
ATOM 26932 O O . GLU A 1 88 ? -3.159 -7.284 1.286 1.00 0.00 149 GLU A O 15
ATOM 26944 N N . LEU A 1 89 ? -4.986 -6.569 0.185 1.00 0.00 150 LEU A N 15
ATOM 26945 C CA . LEU A 1 89 ? -5.625 -7.881 0.170 1.00 0.00 150 LEU A CA 15
ATOM 26946 C C . LEU A 1 89 ? -4.857 -8.850 -0.724 1.00 0.00 150 LEU A C 15
ATOM 26947 O O . LEU A 1 89 ? -4.762 -10.041 -0.428 1.00 0.00 150 LEU A O 15
ATOM 26963 N N . ASP A 1 90 ? -4.310 -8.330 -1.818 1.00 0.00 151 ASP A N 15
ATOM 26964 C CA . ASP A 1 90 ? -3.548 -9.149 -2.754 1.00 0.00 151 ASP A CA 15
ATOM 26965 C C . ASP A 1 90 ? -2.373 -9.824 -2.053 1.00 0.00 151 ASP A C 15
ATOM 26966 O O . ASP A 1 90 ? -1.738 -10.721 -2.608 1.00 0.00 151 ASP A O 15
ATOM 26975 N N . LYS A 1 91 ? -2.089 -9.387 -0.831 1.00 0.00 152 LYS A N 15
ATOM 26976 C CA . LYS A 1 91 ? -0.991 -9.948 -0.054 1.00 0.00 152 LYS A CA 15
ATOM 26977 C C . LYS A 1 91 ? -1.494 -11.031 0.896 1.00 0.00 152 LYS A C 15
ATOM 26978 O O . LYS A 1 91 ? -0.898 -12.103 1.001 1.00 0.00 152 LYS A O 15
ATOM 26997 N N . ILE A 1 92 ? -2.594 -10.744 1.583 1.00 0.00 153 ILE A N 15
ATOM 26998 C CA . ILE A 1 92 ? -3.178 -11.694 2.521 1.00 0.00 153 ILE A CA 15
ATOM 26999 C C . ILE A 1 92 ? -3.906 -12.815 1.787 1.00 0.00 153 ILE A C 15
ATOM 27000 O O . ILE A 1 92 ? -4.443 -13.734 2.407 1.00 0.00 153 ILE A O 15
ATOM 27016 N N . THR A 1 93 ? -3.919 -12.735 0.460 1.00 0.00 154 THR A N 15
ATOM 27017 C CA . THR A 1 93 ? -4.579 -13.742 -0.361 1.00 0.00 154 THR A CA 15
ATOM 27018 C C . THR A 1 93 ? -3.561 -14.597 -1.107 1.00 0.00 154 THR A C 15
ATOM 27019 O O . THR A 1 93 ? -3.721 -15.812 -1.221 1.00 0.00 154 THR A O 15
ATOM 27030 N N . ASP A 1 94 ? -2.515 -13.955 -1.614 1.00 0.00 155 ASP A N 15
ATOM 27031 C CA . ASP A 1 94 ? -1.469 -14.657 -2.349 1.00 0.00 155 ASP A CA 15
ATOM 27032 C C . ASP A 1 94 ? -1.055 -15.931 -1.620 1.00 0.00 155 ASP A C 15
ATOM 27033 O O . ASP A 1 94 ? -0.728 -16.939 -2.248 1.00 0.00 155 ASP A O 15
ATOM 27042 N N . ARG A 1 95 ? -1.070 -15.879 -0.292 1.00 0.00 156 ARG A N 15
ATOM 27043 C CA . ARG A 1 95 ? -0.694 -17.028 0.522 1.00 0.00 156 ARG A CA 15
ATOM 27044 C C . ARG A 1 95 ? -1.744 -18.131 0.424 1.00 0.00 156 ARG A C 15
ATOM 27045 O O . ARG A 1 95 ? -1.422 -19.317 0.497 1.00 0.00 156 ARG A O 15
ATOM 27066 N N . TRP A 1 96 ? -3.000 -17.731 0.261 1.00 0.00 157 TRP A N 15
ATOM 27067 C CA . TRP A 1 96 ? -4.098 -18.686 0.155 1.00 0.00 157 TRP A CA 15
ATOM 27068 C C . TRP A 1 96 ? -4.305 -19.117 -1.293 1.00 0.00 157 TRP A C 15
ATOM 27069 O O . TRP A 1 96 ? -5.310 -19.745 -1.626 1.00 0.00 157 TRP A O 15
ATOM 27090 N N . GLY A 1 97 ? -3.348 -18.777 -2.151 1.00 0.00 158 GLY A N 15
ATOM 27091 C CA . GLY A 1 97 ? -3.446 -19.138 -3.553 1.00 0.00 158 GLY A CA 15
ATOM 27092 C C . GLY A 1 97 ? -4.532 -18.366 -4.276 1.00 0.00 158 GLY A C 15
ATOM 27093 O O . GLY A 1 97 ? -5.192 -18.897 -5.169 1.00 0.00 158 GLY A O 15
ATOM 27097 N N . VAL A 1 98 ? -4.720 -17.108 -3.889 1.00 0.00 159 VAL A N 15
ATOM 27098 C CA . VAL A 1 98 ? -5.733 -16.261 -4.506 1.00 0.00 159 VAL A CA 15
ATOM 27099 C C . VAL A 1 98 ? -5.208 -14.847 -4.727 1.00 0.00 159 VAL A C 15
ATOM 27100 O O . VAL A 1 98 ? -4.556 -14.271 -3.856 1.00 0.00 159 VAL A O 15
ATOM 27113 N N . LYS A 1 99 ? -5.497 -14.291 -5.899 1.00 0.00 160 LYS A N 15
ATOM 27114 C CA . LYS A 1 99 ? -5.056 -12.943 -6.236 1.00 0.00 160 LYS A CA 15
ATOM 27115 C C . LYS A 1 99 ? -6.249 -12.014 -6.434 1.00 0.00 160 LYS A C 15
ATOM 27116 O O . LYS A 1 99 ? -7.268 -12.409 -7.002 1.00 0.00 160 LYS A O 15
ATOM 27135 N N . ILE A 1 100 ? -6.116 -10.778 -5.965 1.00 0.00 161 ILE A N 15
ATOM 27136 C CA . ILE A 1 100 ? -7.182 -9.793 -6.093 1.00 0.00 161 ILE A CA 15
ATOM 27137 C C . ILE A 1 100 ? -7.152 -9.126 -7.464 1.00 0.00 161 ILE A C 15
ATOM 27138 O O . ILE A 1 100 ? -6.399 -8.177 -7.689 1.00 0.00 161 ILE A O 15
ATOM 27154 N N . THR A 1 101 ? -7.976 -9.626 -8.379 1.00 0.00 162 THR A N 15
ATOM 27155 C CA . THR A 1 101 ? -8.045 -9.079 -9.727 1.00 0.00 162 THR A CA 15
ATOM 27156 C C . THR A 1 101 ? -8.153 -7.558 -9.699 1.00 0.00 162 THR A C 15
ATOM 27157 O O . THR A 1 101 ? -7.342 -6.857 -10.303 1.00 0.00 162 THR A O 15
ATOM 27168 N N . ARG A 1 102 ? -9.160 -7.055 -8.992 1.00 0.00 163 ARG A N 15
ATOM 27169 C CA . ARG A 1 102 ? -9.374 -5.617 -8.885 1.00 0.00 163 ARG A CA 15
ATOM 27170 C C . ARG A 1 102 ? -10.311 -5.291 -7.726 1.00 0.00 163 ARG A C 15
ATOM 27171 O O . ARG A 1 102 ? -10.722 -6.179 -6.977 1.00 0.00 163 ARG A O 15
ATOM 27192 N N . VAL A 1 103 ? -10.646 -4.013 -7.583 1.00 0.00 164 VAL A N 15
ATOM 27193 C CA . VAL A 1 103 ? -11.535 -3.570 -6.515 1.00 0.00 164 VAL A CA 15
ATOM 27194 C C . VAL A 1 103 ? -12.485 -2.484 -7.007 1.00 0.00 164 VAL A C 15
ATOM 27195 O O . VAL A 1 103 ? -12.080 -1.570 -7.725 1.00 0.00 164 VAL A O 15
ATOM 27208 N N . GLU A 1 104 ? -13.751 -2.591 -6.615 1.00 0.00 165 GLU A N 15
ATOM 27209 C CA . GLU A 1 104 ? -14.759 -1.617 -7.016 1.00 0.00 165 GLU A CA 15
ATOM 27210 C C . GLU A 1 104 ? -15.360 -0.922 -5.798 1.00 0.00 165 GLU A C 15
ATOM 27211 O O . GLU A 1 104 ? -15.547 -1.538 -4.749 1.00 0.00 165 GLU A O 15
ATOM 27223 N N . ILE A 1 105 ? -15.660 0.364 -5.946 1.00 0.00 166 ILE A N 15
ATOM 27224 C CA . ILE A 1 105 ? -16.240 1.142 -4.858 1.00 0.00 166 ILE A CA 15
ATOM 27225 C C . ILE A 1 105 ? -17.697 1.488 -5.146 1.00 0.00 166 ILE A C 15
ATOM 27226 O O . ILE A 1 105 ? -18.063 1.774 -6.286 1.00 0.00 166 ILE A O 15
ATOM 27242 N N . GLN A 1 106 ? -18.522 1.461 -4.105 1.00 0.00 167 GLN A N 15
ATOM 27243 C CA . GLN A 1 106 ? -19.940 1.773 -4.246 1.00 0.00 167 GLN A CA 15
ATOM 27244 C C . GLN A 1 106 ? -20.222 3.216 -3.842 1.00 0.00 167 GLN A C 15
ATOM 27245 O O . GLN A 1 106 ? -19.420 3.846 -3.152 1.00 0.00 167 GLN A O 15
ATOM 27259 N N . ARG A 1 107 ? -21.367 3.734 -4.275 1.00 0.00 168 ARG A N 15
ATOM 27260 C CA . ARG A 1 107 ? -21.755 5.103 -3.960 1.00 0.00 168 ARG A CA 15
ATOM 27261 C C . ARG A 1 107 ? -21.464 5.427 -2.497 1.00 0.00 168 ARG A C 15
ATOM 27262 O O . ARG A 1 107 ? -21.354 4.529 -1.663 1.00 0.00 168 ARG A O 15
ATOM 27283 N N . ILE A 1 108 ? -21.342 6.715 -2.195 1.00 0.00 169 ILE A N 15
ATOM 27284 C CA . ILE A 1 108 ? -21.065 7.157 -0.834 1.00 0.00 169 ILE A CA 15
ATOM 27285 C C . ILE A 1 108 ? -22.249 7.921 -0.252 1.00 0.00 169 ILE A C 15
ATOM 27286 O O . ILE A 1 108 ? -23.050 8.499 -0.988 1.00 0.00 169 ILE A O 15
ATOM 27302 N N . ASP A 1 109 ? -22.353 7.921 1.072 1.00 0.00 170 ASP A N 15
ATOM 27303 C CA . ASP A 1 109 ? -23.438 8.617 1.754 1.00 0.00 170 ASP A CA 15
ATOM 27304 C C . ASP A 1 109 ? -22.893 9.711 2.667 1.00 0.00 170 ASP A C 15
ATOM 27305 O O . ASP A 1 109 ? -22.035 9.473 3.518 1.00 0.00 170 ASP A O 15
ATOM 27314 N N . PRO A 1 110 ? -23.401 10.939 2.488 1.00 0.00 171 PRO A N 15
ATOM 27315 C CA . PRO A 1 110 ? -22.980 12.094 3.286 1.00 0.00 171 PRO A CA 15
ATOM 27316 C C . PRO A 1 110 ? -23.453 12.003 4.733 1.00 0.00 171 PRO A C 15
ATOM 27317 O O . PRO A 1 110 ? -24.261 11.148 5.094 1.00 0.00 171 PRO A O 15
ATOM 27328 N N . PRO A 1 111 ? -22.940 12.906 5.582 1.00 0.00 172 PRO A N 15
ATOM 27329 C CA . PRO A 1 111 ? -23.297 12.948 7.003 1.00 0.00 172 PRO A CA 15
ATOM 27330 C C . PRO A 1 111 ? -24.733 13.409 7.226 1.00 0.00 172 PRO A C 15
ATOM 27331 O O . PRO A 1 111 ? -25.167 14.417 6.667 1.00 0.00 172 PRO A O 15
ATOM 27342 N N . LYS A 1 112 ? -25.467 12.667 8.048 1.00 0.00 173 LYS A N 15
ATOM 27343 C CA . LYS A 1 112 ? -26.855 13.000 8.347 1.00 0.00 173 LYS A CA 15
ATOM 27344 C C . LYS A 1 112 ? -26.990 13.541 9.767 1.00 0.00 173 LYS A C 15
ATOM 27345 O O . LYS A 1 112 ? -26.077 13.406 10.583 1.00 0.00 173 LYS A O 15
ATOM 27364 N N . ASP A 1 113 ? -28.133 14.152 10.056 1.00 0.00 174 ASP A N 15
ATOM 27365 C CA . ASP A 1 113 ? -28.389 14.712 11.378 1.00 0.00 174 ASP A CA 15
ATOM 27366 C C . ASP A 1 113 ? -27.385 15.813 11.706 1.00 0.00 174 ASP A C 15
ATOM 27367 O O . ASP A 1 113 ? -26.808 15.836 12.794 1.00 0.00 174 ASP A O 15
ATOM 27376 N N . GLY A 1 1 ? -12.580 -29.008 -12.378 1.00 0.00 62 GLY A N 16
ATOM 27377 C CA . GLY A 1 1 ? -11.776 -29.374 -11.227 1.00 0.00 62 GLY A CA 16
ATOM 27378 C C . GLY A 1 1 ? -10.376 -28.796 -11.289 1.00 0.00 62 GLY A C 16
ATOM 27379 O O . GLY A 1 1 ? -10.071 -27.985 -12.163 1.00 0.00 62 GLY A O 16
ATOM 27383 N N . SER A 1 2 ? -9.524 -29.213 -10.359 1.00 0.00 63 SER A N 16
ATOM 27384 C CA . SER A 1 2 ? -8.150 -28.727 -10.309 1.00 0.00 63 SER A CA 16
ATOM 27385 C C . SER A 1 2 ? -7.532 -28.700 -11.704 1.00 0.00 63 SER A C 16
ATOM 27386 O O . SER A 1 2 ? -6.940 -27.701 -12.113 1.00 0.00 63 SER A O 16
ATOM 27394 N N . ASP A 1 3 ? -7.674 -29.804 -12.428 1.00 0.00 64 ASP A N 16
ATOM 27395 C CA . ASP A 1 3 ? -7.131 -29.908 -13.778 1.00 0.00 64 ASP A CA 16
ATOM 27396 C C . ASP A 1 3 ? -7.647 -28.775 -14.660 1.00 0.00 64 ASP A C 16
ATOM 27397 O O . ASP A 1 3 ? -6.866 -27.996 -15.207 1.00 0.00 64 ASP A O 16
ATOM 27406 N N . HIS A 1 4 ? -8.967 -28.690 -14.794 1.00 0.00 65 HIS A N 16
ATOM 27407 C CA . HIS A 1 4 ? -9.587 -27.652 -15.610 1.00 0.00 65 HIS A CA 16
ATOM 27408 C C . HIS A 1 4 ? -10.510 -26.778 -14.767 1.00 0.00 65 HIS A C 16
ATOM 27409 O O . HIS A 1 4 ? -11.536 -27.241 -14.267 1.00 0.00 65 HIS A O 16
ATOM 27424 N N . VAL A 1 5 ? -10.139 -25.511 -14.612 1.00 0.00 66 VAL A N 16
ATOM 27425 C CA . VAL A 1 5 ? -10.933 -24.571 -13.830 1.00 0.00 66 VAL A CA 16
ATOM 27426 C C . VAL A 1 5 ? -11.401 -23.400 -14.687 1.00 0.00 66 VAL A C 16
ATOM 27427 O O . VAL A 1 5 ? -10.980 -23.251 -15.834 1.00 0.00 66 VAL A O 16
ATOM 27440 N N . ASP A 1 6 ? -12.272 -22.572 -14.122 1.00 0.00 67 ASP A N 16
ATOM 27441 C CA . ASP A 1 6 ? -12.797 -21.412 -14.834 1.00 0.00 67 ASP A CA 16
ATOM 27442 C C . ASP A 1 6 ? -12.238 -20.118 -14.250 1.00 0.00 67 ASP A C 16
ATOM 27443 O O . ASP A 1 6 ? -12.176 -19.950 -13.031 1.00 0.00 67 ASP A O 16
ATOM 27452 N N . LEU A 1 7 ? -11.831 -19.207 -15.127 1.00 0.00 68 LEU A N 16
ATOM 27453 C CA . LEU A 1 7 ? -11.276 -17.928 -14.699 1.00 0.00 68 LEU A CA 16
ATOM 27454 C C . LEU A 1 7 ? -12.386 -16.938 -14.361 1.00 0.00 68 LEU A C 16
ATOM 27455 O O . LEU A 1 7 ? -12.289 -15.751 -14.672 1.00 0.00 68 LEU A O 16
ATOM 27471 N N . ARG A 1 8 ? -13.440 -17.435 -13.721 1.00 0.00 69 ARG A N 16
ATOM 27472 C CA . ARG A 1 8 ? -14.568 -16.594 -13.339 1.00 0.00 69 ARG A CA 16
ATOM 27473 C C . ARG A 1 8 ? -14.364 -16.009 -11.945 1.00 0.00 69 ARG A C 16
ATOM 27474 O O . ARG A 1 8 ? -14.513 -16.706 -10.942 1.00 0.00 69 ARG A O 16
ATOM 27495 N N . GLU A 1 9 ? -14.022 -14.726 -11.891 1.00 0.00 70 GLU A N 16
ATOM 27496 C CA . GLU A 1 9 ? -13.796 -14.049 -10.619 1.00 0.00 70 GLU A CA 16
ATOM 27497 C C . GLU A 1 9 ? -15.102 -13.896 -9.845 1.00 0.00 70 GLU A C 16
ATOM 27498 O O . GLU A 1 9 ? -16.188 -13.931 -10.424 1.00 0.00 70 GLU A O 16
ATOM 27510 N N . HIS A 1 10 ? -14.988 -13.728 -8.531 1.00 0.00 71 HIS A N 16
ATOM 27511 C CA . HIS A 1 10 ? -16.159 -13.570 -7.676 1.00 0.00 71 HIS A CA 16
ATOM 27512 C C . HIS A 1 10 ? -16.071 -12.280 -6.867 1.00 0.00 71 HIS A C 16
ATOM 27513 O O . HIS A 1 10 ? -14.983 -11.750 -6.640 1.00 0.00 71 HIS A O 16
ATOM 27528 N N . VAL A 1 11 ? -17.224 -11.778 -6.435 1.00 0.00 72 VAL A N 16
ATOM 27529 C CA . VAL A 1 11 ? -17.277 -10.550 -5.651 1.00 0.00 72 VAL A CA 16
ATOM 27530 C C . VAL A 1 11 ? -17.419 -10.853 -4.164 1.00 0.00 72 VAL A C 16
ATOM 27531 O O . VAL A 1 11 ? -17.958 -11.891 -3.780 1.00 0.00 72 VAL A O 16
ATOM 27544 N N . ILE A 1 12 ? -16.932 -9.939 -3.331 1.00 0.00 73 ILE A N 16
ATOM 27545 C CA . ILE A 1 12 ? -17.006 -10.108 -1.885 1.00 0.00 73 ILE A CA 16
ATOM 27546 C C . ILE A 1 12 ? -17.993 -9.124 -1.266 1.00 0.00 73 ILE A C 16
ATOM 27547 O O . ILE A 1 12 ? -17.956 -7.927 -1.555 1.00 0.00 73 ILE A O 16
ATOM 27563 N N . ASP A 1 13 ? -18.874 -9.635 -0.414 1.00 0.00 74 ASP A N 16
ATOM 27564 C CA . ASP A 1 13 ? -19.870 -8.801 0.249 1.00 0.00 74 ASP A CA 16
ATOM 27565 C C . ASP A 1 13 ? -19.332 -8.257 1.568 1.00 0.00 74 ASP A C 16
ATOM 27566 O O . ASP A 1 13 ? -19.219 -8.987 2.553 1.00 0.00 74 ASP A O 16
ATOM 27575 N N . VAL A 1 14 ? -19.001 -6.969 1.581 1.00 0.00 75 VAL A N 16
ATOM 27576 C CA . VAL A 1 14 ? -18.475 -6.327 2.779 1.00 0.00 75 VAL A CA 16
ATOM 27577 C C . VAL A 1 14 ? -19.394 -5.205 3.250 1.00 0.00 75 VAL A C 16
ATOM 27578 O O . VAL A 1 14 ? -19.758 -4.307 2.490 1.00 0.00 75 VAL A O 16
ATOM 27591 N N . PRO A 1 15 ? -19.779 -5.254 4.533 1.00 0.00 76 PRO A N 16
ATOM 27592 C CA . PRO A 1 15 ? -20.660 -4.249 5.135 1.00 0.00 76 PRO A CA 16
ATOM 27593 C C . PRO A 1 15 ? -19.973 -2.896 5.291 1.00 0.00 76 PRO A C 16
ATOM 27594 O O . PRO A 1 15 ? -18.758 -2.806 5.466 1.00 0.00 76 PRO A O 16
ATOM 27605 N N . PRO A 1 16 ? -20.768 -1.818 5.228 1.00 0.00 77 PRO A N 16
ATOM 27606 C CA . PRO A 1 16 ? -20.259 -0.450 5.361 1.00 0.00 77 PRO A CA 16
ATOM 27607 C C . PRO A 1 16 ? -19.789 -0.141 6.779 1.00 0.00 77 PRO A C 16
ATOM 27608 O O . PRO A 1 16 ? -20.106 -0.870 7.718 1.00 0.00 77 PRO A O 16
ATOM 27619 N N . GLN A 1 17 ? -19.033 0.942 6.924 1.00 0.00 78 GLN A N 16
ATOM 27620 C CA . GLN A 1 17 ? -18.521 1.345 8.228 1.00 0.00 78 GLN A CA 16
ATOM 27621 C C . GLN A 1 17 ? -18.466 2.865 8.346 1.00 0.00 78 GLN A C 16
ATOM 27622 O O . GLN A 1 17 ? -17.715 3.525 7.628 1.00 0.00 78 GLN A O 16
ATOM 27636 N N . GLU A 1 18 ? -19.268 3.413 9.254 1.00 0.00 79 GLU A N 16
ATOM 27637 C CA . GLU A 1 18 ? -19.311 4.855 9.463 1.00 0.00 79 GLU A CA 16
ATOM 27638 C C . GLU A 1 18 ? -18.050 5.340 10.174 1.00 0.00 79 GLU A C 16
ATOM 27639 O O . GLU A 1 18 ? -17.925 5.216 11.393 1.00 0.00 79 GLU A O 16
ATOM 27651 N N . VAL A 1 19 ? -17.118 5.891 9.404 1.00 0.00 80 VAL A N 16
ATOM 27652 C CA . VAL A 1 19 ? -15.867 6.394 9.959 1.00 0.00 80 VAL A CA 16
ATOM 27653 C C . VAL A 1 19 ? -15.763 7.907 9.796 1.00 0.00 80 VAL A C 16
ATOM 27654 O O . VAL A 1 19 ? -16.093 8.452 8.742 1.00 0.00 80 VAL A O 16
ATOM 27667 N N . ILE A 1 20 ? -15.303 8.579 10.845 1.00 0.00 81 ILE A N 16
ATOM 27668 C CA . ILE A 1 20 ? -15.154 10.029 10.818 1.00 0.00 81 ILE A CA 16
ATOM 27669 C C . ILE A 1 20 ? -14.014 10.447 9.895 1.00 0.00 81 ILE A C 16
ATOM 27670 O O . ILE A 1 20 ? -12.840 10.291 10.232 1.00 0.00 81 ILE A O 16
ATOM 27686 N N . CYS A 1 21 ? -14.368 10.979 8.731 1.00 0.00 82 CYS A N 16
ATOM 27687 C CA . CYS A 1 21 ? -13.375 11.422 7.758 1.00 0.00 82 CYS A CA 16
ATOM 27688 C C . CYS A 1 21 ? -12.349 12.342 8.410 1.00 0.00 82 CYS A C 16
ATOM 27689 O O . CYS A 1 21 ? -12.396 12.588 9.616 1.00 0.00 82 CYS A O 16
ATOM 27697 N N . LYS A 1 22 ? -11.420 12.848 7.606 1.00 0.00 83 LYS A N 16
ATOM 27698 C CA . LYS A 1 22 ? -10.380 13.741 8.103 1.00 0.00 83 LYS A CA 16
ATOM 27699 C C . LYS A 1 22 ? -10.974 15.076 8.542 1.00 0.00 83 LYS A C 16
ATOM 27700 O O . LYS A 1 22 ? -10.521 15.677 9.516 1.00 0.00 83 LYS A O 16
ATOM 27719 N N . ASP A 1 23 ? -11.991 15.532 7.819 1.00 0.00 84 ASP A N 16
ATOM 27720 C CA . ASP A 1 23 ? -12.648 16.795 8.136 1.00 0.00 84 ASP A CA 16
ATOM 27721 C C . ASP A 1 23 ? -13.757 16.587 9.163 1.00 0.00 84 ASP A C 16
ATOM 27722 O O . ASP A 1 23 ? -14.737 17.329 9.192 1.00 0.00 84 ASP A O 16
ATOM 27731 N N . ASN A 1 24 ? -13.594 15.571 10.005 1.00 0.00 85 ASN A N 16
ATOM 27732 C CA . ASN A 1 24 ? -14.582 15.264 11.033 1.00 0.00 85 ASN A CA 16
ATOM 27733 C C . ASN A 1 24 ? -15.968 15.087 10.420 1.00 0.00 85 ASN A C 16
ATOM 27734 O O . ASN A 1 24 ? -16.956 15.615 10.931 1.00 0.00 85 ASN A O 16
ATOM 27745 N N . VAL A 1 25 ? -16.033 14.341 9.322 1.00 0.00 86 VAL A N 16
ATOM 27746 C CA . VAL A 1 25 ? -17.297 14.093 8.640 1.00 0.00 86 VAL A CA 16
ATOM 27747 C C . VAL A 1 25 ? -17.674 12.617 8.701 1.00 0.00 86 VAL A C 16
ATOM 27748 O O . VAL A 1 25 ? -16.980 11.764 8.146 1.00 0.00 86 VAL A O 16
ATOM 27761 N N . VAL A 1 26 ? -18.779 12.321 9.379 1.00 0.00 87 VAL A N 16
ATOM 27762 C CA . VAL A 1 26 ? -19.250 10.948 9.511 1.00 0.00 87 VAL A CA 16
ATOM 27763 C C . VAL A 1 26 ? -20.077 10.531 8.301 1.00 0.00 87 VAL A C 16
ATOM 27764 O O . VAL A 1 26 ? -21.202 10.997 8.114 1.00 0.00 87 VAL A O 16
ATOM 27777 N N . VAL A 1 27 ? -19.514 9.651 7.480 1.00 0.00 88 VAL A N 16
ATOM 27778 C CA . VAL A 1 27 ? -20.200 9.169 6.287 1.00 0.00 88 VAL A CA 16
ATOM 27779 C C . VAL A 1 27 ? -20.052 7.659 6.140 1.00 0.00 88 VAL A C 16
ATOM 27780 O O . VAL A 1 27 ? -19.078 7.070 6.610 1.00 0.00 88 VAL A O 16
ATOM 27793 N N . THR A 1 28 ? -21.026 7.036 5.483 1.00 0.00 89 THR A N 16
ATOM 27794 C CA . THR A 1 28 ? -21.005 5.594 5.274 1.00 0.00 89 THR A CA 16
ATOM 27795 C C . THR A 1 28 ? -20.269 5.235 3.987 1.00 0.00 89 THR A C 16
ATOM 27796 O O . THR A 1 28 ? -20.534 5.807 2.930 1.00 0.00 89 THR A O 16
ATOM 27807 N N . VAL A 1 29 ? -19.345 4.285 4.085 1.00 0.00 90 VAL A N 16
ATOM 27808 C CA . VAL A 1 29 ? -18.572 3.849 2.928 1.00 0.00 90 VAL A CA 16
ATOM 27809 C C . VAL A 1 29 ? -18.780 2.363 2.656 1.00 0.00 90 VAL A C 16
ATOM 27810 O O . VAL A 1 29 ? -18.701 1.538 3.566 1.00 0.00 90 VAL A O 16
ATOM 27823 N N . ASP A 1 30 ? -19.047 2.029 1.398 1.00 0.00 91 ASP A N 16
ATOM 27824 C CA . ASP A 1 30 ? -19.264 0.642 1.005 1.00 0.00 91 ASP A CA 16
ATOM 27825 C C . ASP A 1 30 ? -18.630 0.355 -0.352 1.00 0.00 91 ASP A C 16
ATOM 27826 O O . ASP A 1 30 ? -18.715 1.168 -1.272 1.00 0.00 91 ASP A O 16
ATOM 27835 N N . ALA A 1 31 ? -17.994 -0.806 -0.469 1.00 0.00 92 ALA A N 16
ATOM 27836 C CA . ALA A 1 31 ? -17.346 -1.200 -1.714 1.00 0.00 92 ALA A CA 16
ATOM 27837 C C . ALA A 1 31 ? -17.267 -2.718 -1.835 1.00 0.00 92 ALA A C 16
ATOM 27838 O O . ALA A 1 31 ? -17.574 -3.443 -0.888 1.00 0.00 92 ALA A O 16
ATOM 27845 N N . VAL A 1 32 ? -16.854 -3.193 -3.005 1.00 0.00 93 VAL A N 16
ATOM 27846 C CA . VAL A 1 32 ? -16.734 -4.625 -3.250 1.00 0.00 93 VAL A CA 16
ATOM 27847 C C . VAL A 1 32 ? -15.309 -4.998 -3.645 1.00 0.00 93 VAL A C 16
ATOM 27848 O O . VAL A 1 32 ? -14.536 -4.152 -4.094 1.00 0.00 93 VAL A O 16
ATOM 27861 N N . VAL A 1 33 ? -14.968 -6.272 -3.476 1.00 0.00 94 VAL A N 16
ATOM 27862 C CA . VAL A 1 33 ? -13.637 -6.758 -3.816 1.00 0.00 94 VAL A CA 16
ATOM 27863 C C . VAL A 1 33 ? -13.714 -8.018 -4.672 1.00 0.00 94 VAL A C 16
ATOM 27864 O O . VAL A 1 33 ? -14.425 -8.966 -4.337 1.00 0.00 94 VAL A O 16
ATOM 27877 N N . TYR A 1 34 ? -12.977 -8.021 -5.777 1.00 0.00 95 TYR A N 16
ATOM 27878 C CA . TYR A 1 34 ? -12.963 -9.164 -6.682 1.00 0.00 95 TYR A CA 16
ATOM 27879 C C . TYR A 1 34 ? -11.849 -10.139 -6.312 1.00 0.00 95 TYR A C 16
ATOM 27880 O O . TYR A 1 34 ? -10.900 -9.779 -5.615 1.00 0.00 95 TYR A O 16
ATOM 27898 N N . TYR A 1 35 ? -11.972 -11.374 -6.786 1.00 0.00 96 TYR A N 16
ATOM 27899 C CA . TYR A 1 35 ? -10.977 -12.402 -6.504 1.00 0.00 96 TYR A CA 16
ATOM 27900 C C . TYR A 1 35 ? -11.159 -13.603 -7.428 1.00 0.00 96 TYR A C 16
ATOM 27901 O O . TYR A 1 35 ? -12.245 -13.831 -7.960 1.00 0.00 96 TYR A O 16
ATOM 27919 N N . GLN A 1 36 ? -10.087 -14.368 -7.611 1.00 0.00 97 GLN A N 16
ATOM 27920 C CA . GLN A 1 36 ? -10.128 -15.545 -8.470 1.00 0.00 97 GLN A CA 16
ATOM 27921 C C . GLN A 1 36 ? -9.107 -16.584 -8.017 1.00 0.00 97 GLN A C 16
ATOM 27922 O O . GLN A 1 36 ? -7.946 -16.262 -7.768 1.00 0.00 97 GLN A O 16
ATOM 27936 N N . VAL A 1 37 ? -9.549 -17.834 -7.913 1.00 0.00 98 VAL A N 16
ATOM 27937 C CA . VAL A 1 37 ? -8.674 -18.921 -7.490 1.00 0.00 98 VAL A CA 16
ATOM 27938 C C . VAL A 1 37 ? -7.695 -19.300 -8.596 1.00 0.00 98 VAL A C 16
ATOM 27939 O O . VAL A 1 37 ? -8.038 -20.044 -9.515 1.00 0.00 98 VAL A O 16
ATOM 27952 N N . ILE A 1 38 ? -6.475 -18.782 -8.500 1.00 0.00 99 ILE A N 16
ATOM 27953 C CA . ILE A 1 38 ? -5.445 -19.067 -9.492 1.00 0.00 99 ILE A CA 16
ATOM 27954 C C . ILE A 1 38 ? -4.863 -20.462 -9.293 1.00 0.00 99 ILE A C 16
ATOM 27955 O O . ILE A 1 38 ? -4.264 -21.032 -10.206 1.00 0.00 99 ILE A O 16
ATOM 27971 N N . ASP A 1 39 ? -5.043 -21.008 -8.096 1.00 0.00 100 ASP A N 16
ATOM 27972 C CA . ASP A 1 39 ? -4.538 -22.339 -7.778 1.00 0.00 100 ASP A CA 16
ATOM 27973 C C . ASP A 1 39 ? -5.502 -23.080 -6.857 1.00 0.00 100 ASP A C 16
ATOM 27974 O O . ASP A 1 39 ? -5.612 -22.787 -5.667 1.00 0.00 100 ASP A O 16
ATOM 27983 N N . PRO A 1 40 ? -6.219 -24.065 -7.420 1.00 0.00 101 PRO A N 16
ATOM 27984 C CA . PRO A 1 40 ? -7.187 -24.868 -6.668 1.00 0.00 101 PRO A CA 16
ATOM 27985 C C . PRO A 1 40 ? -6.513 -25.799 -5.666 1.00 0.00 101 PRO A C 16
ATOM 27986 O O . PRO A 1 40 ? -7.176 -26.407 -4.825 1.00 0.00 101 PRO A O 16
ATOM 27997 N N . VAL A 1 41 ? -5.192 -25.906 -5.759 1.00 0.00 102 VAL A N 16
ATOM 27998 C CA . VAL A 1 41 ? -4.428 -26.761 -4.859 1.00 0.00 102 VAL A CA 16
ATOM 27999 C C . VAL A 1 41 ? -4.255 -26.106 -3.494 1.00 0.00 102 VAL A C 16
ATOM 28000 O O . VAL A 1 41 ? -4.151 -26.789 -2.474 1.00 0.00 102 VAL A O 16
ATOM 28013 N N . LYS A 1 42 ? -4.225 -24.778 -3.480 1.00 0.00 103 LYS A N 16
ATOM 28014 C CA . LYS A 1 42 ? -4.066 -24.028 -2.240 1.00 0.00 103 LYS A CA 16
ATOM 28015 C C . LYS A 1 42 ? -5.422 -23.619 -1.674 1.00 0.00 103 LYS A C 16
ATOM 28016 O O . LYS A 1 42 ? -5.609 -23.573 -0.458 1.00 0.00 103 LYS A O 16
ATOM 28035 N N . ALA A 1 43 ? -6.365 -23.325 -2.563 1.00 0.00 104 ALA A N 16
ATOM 28036 C CA . ALA A 1 43 ? -7.704 -22.924 -2.151 1.00 0.00 104 ALA A CA 16
ATOM 28037 C C . ALA A 1 43 ? -8.627 -24.132 -2.031 1.00 0.00 104 ALA A C 16
ATOM 28038 O O . ALA A 1 43 ? -9.752 -24.119 -2.532 1.00 0.00 104 ALA A O 16
ATOM 28045 N N . VAL A 1 44 ? -8.144 -25.176 -1.365 1.00 0.00 105 VAL A N 16
ATOM 28046 C CA . VAL A 1 44 ? -8.926 -26.392 -1.179 1.00 0.00 105 VAL A CA 16
ATOM 28047 C C . VAL A 1 44 ? -9.955 -26.220 -0.067 1.00 0.00 105 VAL A C 16
ATOM 28048 O O . VAL A 1 44 ? -10.780 -27.101 0.172 1.00 0.00 105 VAL A O 16
ATOM 28061 N N . TYR A 1 45 ? -9.900 -25.078 0.610 1.00 0.00 106 TYR A N 16
ATOM 28062 C CA . TYR A 1 45 ? -10.826 -24.790 1.698 1.00 0.00 106 TYR A CA 16
ATOM 28063 C C . TYR A 1 45 ? -12.146 -24.245 1.161 1.00 0.00 106 TYR A C 16
ATOM 28064 O O . TYR A 1 45 ? -12.936 -23.660 1.900 1.00 0.00 106 TYR A O 16
ATOM 28082 N N . ASN A 1 46 ? -12.378 -24.444 -0.133 1.00 0.00 107 ASN A N 16
ATOM 28083 C CA . ASN A 1 46 ? -13.602 -23.973 -0.772 1.00 0.00 107 ASN A CA 16
ATOM 28084 C C . ASN A 1 46 ? -13.707 -22.454 -0.692 1.00 0.00 107 ASN A C 16
ATOM 28085 O O . ASN A 1 46 ? -14.791 -21.905 -0.489 1.00 0.00 107 ASN A O 16
ATOM 28096 N N . VAL A 1 47 ? -12.574 -21.778 -0.854 1.00 0.00 108 VAL A N 16
ATOM 28097 C CA . VAL A 1 47 ? -12.539 -20.321 -0.802 1.00 0.00 108 VAL A CA 16
ATOM 28098 C C . VAL A 1 47 ? -13.555 -19.782 0.198 1.00 0.00 108 VAL A C 16
ATOM 28099 O O . VAL A 1 47 ? -14.173 -18.742 -0.029 1.00 0.00 108 VAL A O 16
ATOM 28112 N N . SER A 1 48 ? -13.722 -20.496 1.307 1.00 0.00 109 SER A N 16
ATOM 28113 C CA . SER A 1 48 ? -14.666 -20.091 2.342 1.00 0.00 109 SER A CA 16
ATOM 28114 C C . SER A 1 48 ? -13.995 -19.174 3.360 1.00 0.00 109 SER A C 16
ATOM 28115 O O . SER A 1 48 ? -14.488 -18.084 3.650 1.00 0.00 109 SER A O 16
ATOM 28123 N N . ASP A 1 49 ? -12.868 -19.625 3.900 1.00 0.00 110 ASP A N 16
ATOM 28124 C CA . ASP A 1 49 ? -12.127 -18.846 4.885 1.00 0.00 110 ASP A CA 16
ATOM 28125 C C . ASP A 1 49 ? -11.755 -17.476 4.327 1.00 0.00 110 ASP A C 16
ATOM 28126 O O . ASP A 1 49 ? -11.806 -16.470 5.036 1.00 0.00 110 ASP A O 16
ATOM 28135 N N . PHE A 1 50 ? -11.380 -17.444 3.053 1.00 0.00 111 PHE A N 16
ATOM 28136 C CA . PHE A 1 50 ? -10.997 -16.198 2.399 1.00 0.00 111 PHE A CA 16
ATOM 28137 C C . PHE A 1 50 ? -12.170 -15.223 2.358 1.00 0.00 111 PHE A C 16
ATOM 28138 O O . PHE A 1 50 ? -11.985 -14.007 2.437 1.00 0.00 111 PHE A O 16
ATOM 28155 N N . LEU A 1 51 ? -13.377 -15.764 2.233 1.00 0.00 112 LEU A N 16
ATOM 28156 C CA . LEU A 1 51 ? -14.581 -14.942 2.180 1.00 0.00 112 LEU A CA 16
ATOM 28157 C C . LEU A 1 51 ? -14.800 -14.211 3.500 1.00 0.00 112 LEU A C 16
ATOM 28158 O O . LEU A 1 51 ? -14.860 -12.982 3.538 1.00 0.00 112 LEU A O 16
ATOM 28174 N N . MET A 1 52 ? -14.917 -14.975 4.582 1.00 0.00 113 MET A N 16
ATOM 28175 C CA . MET A 1 52 ? -15.126 -14.398 5.905 1.00 0.00 113 MET A CA 16
ATOM 28176 C C . MET A 1 52 ? -13.918 -13.571 6.334 1.00 0.00 113 MET A C 16
ATOM 28177 O O . MET A 1 52 ? -14.064 -12.510 6.940 1.00 0.00 113 MET A O 16
ATOM 28191 N N . ALA A 1 53 ? -12.725 -14.064 6.015 1.00 0.00 114 ALA A N 16
ATOM 28192 C CA . ALA A 1 53 ? -11.493 -13.369 6.367 1.00 0.00 114 ALA A CA 16
ATOM 28193 C C . ALA A 1 53 ? -11.423 -12.002 5.694 1.00 0.00 114 ALA A C 16
ATOM 28194 O O . ALA A 1 53 ? -11.242 -10.981 6.358 1.00 0.00 114 ALA A O 16
ATOM 28201 N N . ILE A 1 54 ? -11.565 -11.990 4.373 1.00 0.00 115 ILE A N 16
ATOM 28202 C CA . ILE A 1 54 ? -11.518 -10.749 3.611 1.00 0.00 115 ILE A CA 16
ATOM 28203 C C . ILE A 1 54 ? -12.456 -9.703 4.205 1.00 0.00 115 ILE A C 16
ATOM 28204 O O . ILE A 1 54 ? -12.024 -8.623 4.608 1.00 0.00 115 ILE A O 16
ATOM 28220 N N . VAL A 1 55 ? -13.743 -10.032 4.258 1.00 0.00 116 VAL A N 16
ATOM 28221 C CA . VAL A 1 55 ? -14.742 -9.123 4.805 1.00 0.00 116 VAL A CA 16
ATOM 28222 C C . VAL A 1 55 ? -14.252 -8.482 6.099 1.00 0.00 116 VAL A C 16
ATOM 28223 O O . VAL A 1 55 ? -14.428 -7.283 6.316 1.00 0.00 116 VAL A O 16
ATOM 28236 N N . LYS A 1 56 ? -13.636 -9.288 6.956 1.00 0.00 117 LYS A N 16
ATOM 28237 C CA . LYS A 1 56 ? -13.117 -8.801 8.228 1.00 0.00 117 LYS A CA 16
ATOM 28238 C C . LYS A 1 56 ? -11.922 -7.879 8.012 1.00 0.00 117 LYS A C 16
ATOM 28239 O O . LYS A 1 56 ? -11.861 -6.783 8.571 1.00 0.00 117 LYS A O 16
ATOM 28258 N N . LEU A 1 57 ? -10.974 -8.328 7.196 1.00 0.00 118 LEU A N 16
ATOM 28259 C CA . LEU A 1 57 ? -9.780 -7.542 6.904 1.00 0.00 118 LEU A CA 16
ATOM 28260 C C . LEU A 1 57 ? -10.153 -6.185 6.315 1.00 0.00 118 LEU A C 16
ATOM 28261 O O . LEU A 1 57 ? -9.822 -5.141 6.878 1.00 0.00 118 LEU A O 16
ATOM 28277 N N . ALA A 1 58 ? -10.845 -6.207 5.181 1.00 0.00 119 ALA A N 16
ATOM 28278 C CA . ALA A 1 58 ? -11.266 -4.979 4.519 1.00 0.00 119 ALA A CA 16
ATOM 28279 C C . ALA A 1 58 ? -11.763 -3.952 5.531 1.00 0.00 119 ALA A C 16
ATOM 28280 O O . ALA A 1 58 ? -11.411 -2.775 5.457 1.00 0.00 119 ALA A O 16
ATOM 28287 N N . GLN A 1 59 ? -12.583 -4.406 6.473 1.00 0.00 120 GLN A N 16
ATOM 28288 C CA . GLN A 1 59 ? -13.129 -3.525 7.499 1.00 0.00 120 GLN A CA 16
ATOM 28289 C C . GLN A 1 59 ? -12.017 -2.749 8.198 1.00 0.00 120 GLN A C 16
ATOM 28290 O O . GLN A 1 59 ? -12.155 -1.556 8.470 1.00 0.00 120 GLN A O 16
ATOM 28304 N N . THR A 1 60 ? -10.915 -3.433 8.486 1.00 0.00 121 THR A N 16
ATOM 28305 C CA . THR A 1 60 ? -9.780 -2.809 9.154 1.00 0.00 121 THR A CA 16
ATOM 28306 C C . THR A 1 60 ? -8.932 -2.013 8.169 1.00 0.00 121 THR A C 16
ATOM 28307 O O . THR A 1 60 ? -8.617 -0.848 8.407 1.00 0.00 121 THR A O 16
ATOM 28318 N N . ASN A 1 61 ? -8.565 -2.650 7.062 1.00 0.00 122 ASN A N 16
ATOM 28319 C CA . ASN A 1 61 ? -7.753 -2.000 6.040 1.00 0.00 122 ASN A CA 16
ATOM 28320 C C . ASN A 1 61 ? -8.360 -0.661 5.632 1.00 0.00 122 ASN A C 16
ATOM 28321 O O . ASN A 1 61 ? -7.687 0.370 5.650 1.00 0.00 122 ASN A O 16
ATOM 28332 N N . LEU A 1 62 ? -9.637 -0.684 5.265 1.00 0.00 123 LEU A N 16
ATOM 28333 C CA . LEU A 1 62 ? -10.337 0.528 4.853 1.00 0.00 123 LEU A CA 16
ATOM 28334 C C . LEU A 1 62 ? -10.347 1.559 5.977 1.00 0.00 123 LEU A C 16
ATOM 28335 O O . LEU A 1 62 ? -10.149 2.751 5.740 1.00 0.00 123 LEU A O 16
ATOM 28351 N N . ARG A 1 63 ? -10.577 1.092 7.199 1.00 0.00 124 ARG A N 16
ATOM 28352 C CA . ARG A 1 63 ? -10.612 1.974 8.360 1.00 0.00 124 ARG A CA 16
ATOM 28353 C C . ARG A 1 63 ? -9.331 2.798 8.455 1.00 0.00 124 ARG A C 16
ATOM 28354 O O . ARG A 1 63 ? -9.306 3.853 9.088 1.00 0.00 124 ARG A O 16
ATOM 28375 N N . ALA A 1 64 ? -8.270 2.309 7.821 1.00 0.00 125 ALA A N 16
ATOM 28376 C CA . ALA A 1 64 ? -6.988 3.001 7.833 1.00 0.00 125 ALA A CA 16
ATOM 28377 C C . ALA A 1 64 ? -6.985 4.170 6.854 1.00 0.00 125 ALA A C 16
ATOM 28378 O O . ALA A 1 64 ? -6.784 5.320 7.245 1.00 0.00 125 ALA A O 16
ATOM 28385 N N . ILE A 1 65 ? -7.208 3.868 5.579 1.00 0.00 126 ILE A N 16
ATOM 28386 C CA . ILE A 1 65 ? -7.231 4.894 4.544 1.00 0.00 126 ILE A CA 16
ATOM 28387 C C . ILE A 1 65 ? -8.537 5.681 4.580 1.00 0.00 126 ILE A C 16
ATOM 28388 O O . ILE A 1 65 ? -8.531 6.907 4.687 1.00 0.00 126 ILE A O 16
ATOM 28404 N N . ILE A 1 66 ? -9.654 4.967 4.491 1.00 0.00 127 ILE A N 16
ATOM 28405 C CA . ILE A 1 66 ? -10.968 5.598 4.516 1.00 0.00 127 ILE A CA 16
ATOM 28406 C C . ILE A 1 66 ? -11.102 6.541 5.708 1.00 0.00 127 ILE A C 16
ATOM 28407 O O . ILE A 1 66 ? -11.696 7.613 5.601 1.00 0.00 127 ILE A O 16
ATOM 28423 N N . GLY A 1 67 ? -10.543 6.134 6.843 1.00 0.00 128 GLY A N 16
ATOM 28424 C CA . GLY A 1 67 ? -10.609 6.954 8.039 1.00 0.00 128 GLY A CA 16
ATOM 28425 C C . GLY A 1 67 ? -10.171 8.383 7.786 1.00 0.00 128 GLY A C 16
ATOM 28426 O O . GLY A 1 67 ? -10.605 9.303 8.479 1.00 0.00 128 GLY A O 16
ATOM 28430 N N . GLU A 1 68 ? -9.307 8.569 6.793 1.00 0.00 129 GLU A N 16
ATOM 28431 C CA . GLU A 1 68 ? -8.809 9.896 6.454 1.00 0.00 129 GLU A CA 16
ATOM 28432 C C . GLU A 1 68 ? -9.097 10.229 4.993 1.00 0.00 129 GLU A C 16
ATOM 28433 O O . GLU A 1 68 ? -8.559 9.597 4.084 1.00 0.00 129 GLU A O 16
ATOM 28445 N N . MET A 1 69 ? -9.950 11.225 4.776 1.00 0.00 130 MET A N 16
ATOM 28446 C CA . MET A 1 69 ? -10.310 11.642 3.426 1.00 0.00 130 MET A CA 16
ATOM 28447 C C . MET A 1 69 ? -11.167 12.904 3.457 1.00 0.00 130 MET A C 16
ATOM 28448 O O . MET A 1 69 ? -11.442 13.451 4.524 1.00 0.00 130 MET A O 16
ATOM 28462 N N . GLU A 1 70 ? -11.585 13.359 2.280 1.00 0.00 131 GLU A N 16
ATOM 28463 C CA . GLU A 1 70 ? -12.409 14.557 2.174 1.00 0.00 131 GLU A CA 16
ATOM 28464 C C . GLU A 1 70 ? -13.723 14.252 1.461 1.00 0.00 131 GLU A C 16
ATOM 28465 O O . GLU A 1 70 ? -13.730 13.791 0.319 1.00 0.00 131 GLU A O 16
ATOM 28477 N N . LEU A 1 71 ? -14.834 14.512 2.142 1.00 0.00 132 LEU A N 16
ATOM 28478 C CA . LEU A 1 71 ? -16.155 14.265 1.575 1.00 0.00 132 LEU A CA 16
ATOM 28479 C C . LEU A 1 71 ? -16.156 14.510 0.070 1.00 0.00 132 LEU A C 16
ATOM 28480 O O . LEU A 1 71 ? -16.846 13.820 -0.681 1.00 0.00 132 LEU A O 16
ATOM 28496 N N . ASP A 1 72 ? -15.377 15.494 -0.364 1.00 0.00 133 ASP A N 16
ATOM 28497 C CA . ASP A 1 72 ? -15.285 15.829 -1.781 1.00 0.00 133 ASP A CA 16
ATOM 28498 C C . ASP A 1 72 ? -14.378 14.845 -2.514 1.00 0.00 133 ASP A C 16
ATOM 28499 O O . ASP A 1 72 ? -14.753 14.293 -3.548 1.00 0.00 133 ASP A O 16
ATOM 28508 N N . GLU A 1 73 ? -13.184 14.631 -1.970 1.00 0.00 134 GLU A N 16
ATOM 28509 C CA . GLU A 1 73 ? -12.224 13.715 -2.575 1.00 0.00 134 GLU A CA 16
ATOM 28510 C C . GLU A 1 73 ? -12.805 12.308 -2.679 1.00 0.00 134 GLU A C 16
ATOM 28511 O O . GLU A 1 73 ? -12.714 11.661 -3.723 1.00 0.00 134 GLU A O 16
ATOM 28523 N N . THR A 1 74 ? -13.403 11.839 -1.588 1.00 0.00 135 THR A N 16
ATOM 28524 C CA . THR A 1 74 ? -13.998 10.509 -1.555 1.00 0.00 135 THR A CA 16
ATOM 28525 C C . THR A 1 74 ? -14.728 10.200 -2.857 1.00 0.00 135 THR A C 16
ATOM 28526 O O . THR A 1 74 ? -14.722 9.062 -3.329 1.00 0.00 135 THR A O 16
ATOM 28537 N N . LEU A 1 75 ? -15.356 11.219 -3.434 1.00 0.00 136 LEU A N 16
ATOM 28538 C CA . LEU A 1 75 ? -16.090 11.056 -4.683 1.00 0.00 136 LEU A CA 16
ATOM 28539 C C . LEU A 1 75 ? -15.149 10.678 -5.823 1.00 0.00 136 LEU A C 16
ATOM 28540 O O . LEU A 1 75 ? -15.344 9.662 -6.490 1.00 0.00 136 LEU A O 16
ATOM 28556 N N . SER A 1 76 ? -14.128 11.501 -6.038 1.00 0.00 137 SER A N 16
ATOM 28557 C CA . SER A 1 76 ? -13.157 11.254 -7.098 1.00 0.00 137 SER A CA 16
ATOM 28558 C C . SER A 1 76 ? -11.872 10.660 -6.529 1.00 0.00 137 SER A C 16
ATOM 28559 O O . SER A 1 76 ? -10.771 11.091 -6.871 1.00 0.00 137 SER A O 16
ATOM 28567 N N . GLY A 1 77 ? -12.021 9.667 -5.658 1.00 0.00 138 GLY A N 16
ATOM 28568 C CA . GLY A 1 77 ? -10.865 9.030 -5.055 1.00 0.00 138 GLY A CA 16
ATOM 28569 C C . GLY A 1 77 ? -10.950 7.517 -5.094 1.00 0.00 138 GLY A C 16
ATOM 28570 O O . GLY A 1 77 ? -10.639 6.846 -4.110 1.00 0.00 138 GLY A O 16
ATOM 28574 N N . ARG A 1 78 ? -11.375 6.979 -6.232 1.00 0.00 139 ARG A N 16
ATOM 28575 C CA . ARG A 1 78 ? -11.504 5.536 -6.394 1.00 0.00 139 ARG A CA 16
ATOM 28576 C C . ARG A 1 78 ? -10.192 4.924 -6.875 1.00 0.00 139 ARG A C 16
ATOM 28577 O O . ARG A 1 78 ? -9.771 3.873 -6.390 1.00 0.00 139 ARG A O 16
ATOM 28598 N N . ASP A 1 79 ? -9.550 5.588 -7.830 1.00 0.00 140 ASP A N 16
ATOM 28599 C CA . ASP A 1 79 ? -8.285 5.109 -8.376 1.00 0.00 140 ASP A CA 16
ATOM 28600 C C . ASP A 1 79 ? -7.227 5.004 -7.283 1.00 0.00 140 ASP A C 16
ATOM 28601 O O . ASP A 1 79 ? -6.159 4.428 -7.493 1.00 0.00 140 ASP A O 16
ATOM 28610 N N . ILE A 1 80 ? -7.530 5.564 -6.117 1.00 0.00 141 ILE A N 16
ATOM 28611 C CA . ILE A 1 80 ? -6.604 5.532 -4.991 1.00 0.00 141 ILE A CA 16
ATOM 28612 C C . ILE A 1 80 ? -6.985 4.441 -3.996 1.00 0.00 141 ILE A C 16
ATOM 28613 O O . ILE A 1 80 ? -6.178 3.567 -3.679 1.00 0.00 141 ILE A O 16
ATOM 28629 N N . ILE A 1 81 ? -8.221 4.497 -3.510 1.00 0.00 142 ILE A N 16
ATOM 28630 C CA . ILE A 1 81 ? -8.710 3.512 -2.554 1.00 0.00 142 ILE A CA 16
ATOM 28631 C C . ILE A 1 81 ? -8.625 2.101 -3.126 1.00 0.00 142 ILE A C 16
ATOM 28632 O O . ILE A 1 81 ? -8.193 1.170 -2.448 1.00 0.00 142 ILE A O 16
ATOM 28648 N N . ASN A 1 82 ? -9.040 1.951 -4.380 1.00 0.00 143 ASN A N 16
ATOM 28649 C CA . ASN A 1 82 ? -9.010 0.654 -5.045 1.00 0.00 143 ASN A CA 16
ATOM 28650 C C . ASN A 1 82 ? -7.601 0.070 -5.035 1.00 0.00 143 ASN A C 16
ATOM 28651 O O . ASN A 1 82 ? -7.421 -1.147 -5.084 1.00 0.00 143 ASN A O 16
ATOM 28662 N N . ALA A 1 83 ? -6.604 0.946 -4.972 1.00 0.00 144 ALA A N 16
ATOM 28663 C CA . ALA A 1 83 ? -5.210 0.518 -4.954 1.00 0.00 144 ALA A CA 16
ATOM 28664 C C . ALA A 1 83 ? -4.806 0.025 -3.569 1.00 0.00 144 ALA A C 16
ATOM 28665 O O . ALA A 1 83 ? -4.216 -1.046 -3.429 1.00 0.00 144 ALA A O 16
ATOM 28672 N N . ARG A 1 84 ? -5.126 0.814 -2.548 1.00 0.00 145 ARG A N 16
ATOM 28673 C CA . ARG A 1 84 ? -4.794 0.458 -1.174 1.00 0.00 145 ARG A CA 16
ATOM 28674 C C . ARG A 1 84 ? -5.391 -0.897 -0.804 1.00 0.00 145 ARG A C 16
ATOM 28675 O O . ARG A 1 84 ? -4.665 -1.854 -0.531 1.00 0.00 145 ARG A O 16
ATOM 28696 N N . LEU A 1 85 ? -6.717 -0.971 -0.796 1.00 0.00 146 LEU A N 16
ATOM 28697 C CA . LEU A 1 85 ? -7.412 -2.208 -0.459 1.00 0.00 146 LEU A CA 16
ATOM 28698 C C . LEU A 1 85 ? -6.903 -3.368 -1.309 1.00 0.00 146 LEU A C 16
ATOM 28699 O O . LEU A 1 85 ? -6.436 -4.378 -0.782 1.00 0.00 146 LEU A O 16
ATOM 28715 N N . ARG A 1 86 ? -6.994 -3.214 -2.626 1.00 0.00 147 ARG A N 16
ATOM 28716 C CA . ARG A 1 86 ? -6.541 -4.248 -3.549 1.00 0.00 147 ARG A CA 16
ATOM 28717 C C . ARG A 1 86 ? -5.176 -4.788 -3.133 1.00 0.00 147 ARG A C 16
ATOM 28718 O O . ARG A 1 86 ? -4.912 -5.985 -3.244 1.00 0.00 147 ARG A O 16
ATOM 28739 N N . GLU A 1 87 ? -4.313 -3.897 -2.656 1.00 0.00 148 GLU A N 16
ATOM 28740 C CA . GLU A 1 87 ? -2.975 -4.284 -2.226 1.00 0.00 148 GLU A CA 16
ATOM 28741 C C . GLU A 1 87 ? -2.998 -4.826 -0.799 1.00 0.00 148 GLU A C 16
ATOM 28742 O O . GLU A 1 87 ? -2.107 -5.573 -0.394 1.00 0.00 148 GLU A O 16
ATOM 28754 N N . GLU A 1 88 ? -4.022 -4.443 -0.043 1.00 0.00 149 GLU A N 16
ATOM 28755 C CA . GLU A 1 88 ? -4.160 -4.890 1.338 1.00 0.00 149 GLU A CA 16
ATOM 28756 C C . GLU A 1 88 ? -4.814 -6.267 1.402 1.00 0.00 149 GLU A C 16
ATOM 28757 O O . GLU A 1 88 ? -4.821 -6.916 2.449 1.00 0.00 149 GLU A O 16
ATOM 28769 N N . LEU A 1 89 ? -5.364 -6.707 0.276 1.00 0.00 150 LEU A N 16
ATOM 28770 C CA . LEU A 1 89 ? -6.023 -8.006 0.202 1.00 0.00 150 LEU A CA 16
ATOM 28771 C C . LEU A 1 89 ? -5.368 -8.889 -0.855 1.00 0.00 150 LEU A C 16
ATOM 28772 O O . LEU A 1 89 ? -5.709 -10.064 -0.995 1.00 0.00 150 LEU A O 16
ATOM 28788 N N . ASP A 1 90 ? -4.425 -8.317 -1.595 1.00 0.00 151 ASP A N 16
ATOM 28789 C CA . ASP A 1 90 ? -3.719 -9.053 -2.638 1.00 0.00 151 ASP A CA 16
ATOM 28790 C C . ASP A 1 90 ? -2.500 -9.770 -2.067 1.00 0.00 151 ASP A C 16
ATOM 28791 O O . ASP A 1 90 ? -2.033 -10.764 -2.623 1.00 0.00 151 ASP A O 16
ATOM 28800 N N . LYS A 1 91 ? -1.987 -9.258 -0.953 1.00 0.00 152 LYS A N 16
ATOM 28801 C CA . LYS A 1 91 ? -0.821 -9.848 -0.305 1.00 0.00 152 LYS A CA 16
ATOM 28802 C C . LYS A 1 91 ? -1.237 -10.961 0.652 1.00 0.00 152 LYS A C 16
ATOM 28803 O O . LYS A 1 91 ? -0.525 -11.953 0.811 1.00 0.00 152 LYS A O 16
ATOM 28822 N N . ILE A 1 92 ? -2.391 -10.789 1.287 1.00 0.00 153 ILE A N 16
ATOM 28823 C CA . ILE A 1 92 ? -2.901 -11.780 2.226 1.00 0.00 153 ILE A CA 16
ATOM 28824 C C . ILE A 1 92 ? -3.600 -12.922 1.495 1.00 0.00 153 ILE A C 16
ATOM 28825 O O . ILE A 1 92 ? -3.906 -13.958 2.086 1.00 0.00 153 ILE A O 16
ATOM 28841 N N . THR A 1 93 ? -3.850 -12.725 0.204 1.00 0.00 154 THR A N 16
ATOM 28842 C CA . THR A 1 93 ? -4.512 -13.738 -0.609 1.00 0.00 154 THR A CA 16
ATOM 28843 C C . THR A 1 93 ? -3.504 -14.519 -1.444 1.00 0.00 154 THR A C 16
ATOM 28844 O O . THR A 1 93 ? -3.615 -15.736 -1.589 1.00 0.00 154 THR A O 16
ATOM 28855 N N . ASP A 1 94 ? -2.521 -13.811 -1.989 1.00 0.00 155 ASP A N 16
ATOM 28856 C CA . ASP A 1 94 ? -1.491 -14.439 -2.809 1.00 0.00 155 ASP A CA 16
ATOM 28857 C C . ASP A 1 94 ? -0.954 -15.699 -2.136 1.00 0.00 155 ASP A C 16
ATOM 28858 O O . ASP A 1 94 ? -0.387 -16.572 -2.793 1.00 0.00 155 ASP A O 16
ATOM 28867 N N . ARG A 1 95 ? -1.135 -15.785 -0.822 1.00 0.00 156 ARG A N 16
ATOM 28868 C CA . ARG A 1 95 ? -0.667 -16.936 -0.060 1.00 0.00 156 ARG A CA 16
ATOM 28869 C C . ARG A 1 95 ? -1.667 -18.086 -0.143 1.00 0.00 156 ARG A C 16
ATOM 28870 O O . ARG A 1 95 ? -1.281 -19.253 -0.207 1.00 0.00 156 ARG A O 16
ATOM 28891 N N . TRP A 1 96 ? -2.951 -17.747 -0.140 1.00 0.00 157 TRP A N 16
ATOM 28892 C CA . TRP A 1 96 ? -4.006 -18.752 -0.214 1.00 0.00 157 TRP A CA 16
ATOM 28893 C C . TRP A 1 96 ? -4.278 -19.149 -1.661 1.00 0.00 157 TRP A C 16
ATOM 28894 O O . TRP A 1 96 ? -5.368 -19.613 -1.992 1.00 0.00 157 TRP A O 16
ATOM 28915 N N . GLY A 1 97 ? -3.280 -18.965 -2.519 1.00 0.00 158 GLY A N 16
ATOM 28916 C CA . GLY A 1 97 ? -3.433 -19.310 -3.920 1.00 0.00 158 GLY A CA 16
ATOM 28917 C C . GLY A 1 97 ? -4.472 -18.455 -4.618 1.00 0.00 158 GLY A C 16
ATOM 28918 O O . GLY A 1 97 ? -4.914 -18.778 -5.721 1.00 0.00 158 GLY A O 16
ATOM 28922 N N . VAL A 1 98 ? -4.865 -17.360 -3.974 1.00 0.00 159 VAL A N 16
ATOM 28923 C CA . VAL A 1 98 ? -5.859 -16.456 -4.539 1.00 0.00 159 VAL A CA 16
ATOM 28924 C C . VAL A 1 98 ? -5.312 -15.038 -4.651 1.00 0.00 159 VAL A C 16
ATOM 28925 O O . VAL A 1 98 ? -4.598 -14.564 -3.767 1.00 0.00 159 VAL A O 16
ATOM 28938 N N . LYS A 1 99 ? -5.651 -14.364 -5.745 1.00 0.00 160 LYS A N 16
ATOM 28939 C CA . LYS A 1 99 ? -5.195 -12.997 -5.974 1.00 0.00 160 LYS A CA 16
ATOM 28940 C C . LYS A 1 99 ? -6.373 -12.074 -6.269 1.00 0.00 160 LYS A C 16
ATOM 28941 O O . LYS A 1 99 ? -7.306 -12.450 -6.978 1.00 0.00 160 LYS A O 16
ATOM 28960 N N . ILE A 1 100 ? -6.321 -10.864 -5.722 1.00 0.00 161 ILE A N 16
ATOM 28961 C CA . ILE A 1 100 ? -7.383 -9.886 -5.930 1.00 0.00 161 ILE A CA 16
ATOM 28962 C C . ILE A 1 100 ? -7.378 -9.366 -7.364 1.00 0.00 161 ILE A C 16
ATOM 28963 O O . ILE A 1 100 ? -6.666 -8.415 -7.689 1.00 0.00 161 ILE A O 16
ATOM 28979 N N . THR A 1 101 ? -8.179 -9.995 -8.219 1.00 0.00 162 THR A N 16
ATOM 28980 C CA . THR A 1 101 ? -8.268 -9.596 -9.617 1.00 0.00 162 THR A CA 16
ATOM 28981 C C . THR A 1 101 ? -8.404 -8.083 -9.750 1.00 0.00 162 THR A C 16
ATOM 28982 O O . THR A 1 101 ? -7.617 -7.438 -10.441 1.00 0.00 162 THR A O 16
ATOM 28993 N N . ARG A 1 102 ? -9.408 -7.524 -9.083 1.00 0.00 163 ARG A N 16
ATOM 28994 C CA . ARG A 1 102 ? -9.648 -6.087 -9.127 1.00 0.00 163 ARG A CA 16
ATOM 28995 C C . ARG A 1 102 ? -10.471 -5.635 -7.923 1.00 0.00 163 ARG A C 16
ATOM 28996 O O . ARG A 1 102 ? -10.824 -6.441 -7.062 1.00 0.00 163 ARG A O 16
ATOM 29017 N N . VAL A 1 103 ? -10.771 -4.342 -7.870 1.00 0.00 164 VAL A N 16
ATOM 29018 C CA . VAL A 1 103 ? -11.552 -3.783 -6.773 1.00 0.00 164 VAL A CA 16
ATOM 29019 C C . VAL A 1 103 ? -12.526 -2.723 -7.275 1.00 0.00 164 VAL A C 16
ATOM 29020 O O . VAL A 1 103 ? -12.136 -1.791 -7.977 1.00 0.00 164 VAL A O 16
ATOM 29033 N N . GLU A 1 104 ? -13.796 -2.874 -6.911 1.00 0.00 165 GLU A N 16
ATOM 29034 C CA . GLU A 1 104 ? -14.826 -1.929 -7.326 1.00 0.00 165 GLU A CA 16
ATOM 29035 C C . GLU A 1 104 ? -15.414 -1.201 -6.120 1.00 0.00 165 GLU A C 16
ATOM 29036 O O . GLU A 1 104 ? -15.734 -1.819 -5.104 1.00 0.00 165 GLU A O 16
ATOM 29048 N N . ILE A 1 105 ? -15.552 0.115 -6.241 1.00 0.00 166 ILE A N 16
ATOM 29049 C CA . ILE A 1 105 ? -16.101 0.927 -5.162 1.00 0.00 166 ILE A CA 16
ATOM 29050 C C . ILE A 1 105 ? -17.552 1.305 -5.442 1.00 0.00 166 ILE A C 16
ATOM 29051 O O . ILE A 1 105 ? -17.922 1.577 -6.584 1.00 0.00 166 ILE A O 16
ATOM 29067 N N . GLN A 1 106 ? -18.367 1.320 -4.393 1.00 0.00 167 GLN A N 16
ATOM 29068 C CA . GLN A 1 106 ? -19.777 1.665 -4.526 1.00 0.00 167 GLN A CA 16
ATOM 29069 C C . GLN A 1 106 ? -20.030 3.102 -4.083 1.00 0.00 167 GLN A C 16
ATOM 29070 O O . GLN A 1 106 ? -19.236 3.682 -3.342 1.00 0.00 167 GLN A O 16
ATOM 29084 N N . ARG A 1 107 ? -21.140 3.672 -4.541 1.00 0.00 168 ARG A N 16
ATOM 29085 C CA . ARG A 1 107 ? -21.496 5.042 -4.193 1.00 0.00 168 ARG A CA 16
ATOM 29086 C C . ARG A 1 107 ? -21.297 5.293 -2.701 1.00 0.00 168 ARG A C 16
ATOM 29087 O O . ARG A 1 107 ? -21.296 4.358 -1.899 1.00 0.00 168 ARG A O 16
ATOM 29108 N N . ILE A 1 108 ? -21.128 6.559 -2.337 1.00 0.00 169 ILE A N 16
ATOM 29109 C CA . ILE A 1 108 ? -20.929 6.933 -0.942 1.00 0.00 169 ILE A CA 16
ATOM 29110 C C . ILE A 1 108 ? -22.127 7.708 -0.404 1.00 0.00 169 ILE A C 16
ATOM 29111 O O . ILE A 1 108 ? -22.872 8.325 -1.165 1.00 0.00 169 ILE A O 16
ATOM 29127 N N . ASP A 1 109 ? -22.305 7.672 0.912 1.00 0.00 170 ASP A N 16
ATOM 29128 C CA . ASP A 1 109 ? -23.410 8.374 1.553 1.00 0.00 170 ASP A CA 16
ATOM 29129 C C . ASP A 1 109 ? -22.900 9.541 2.393 1.00 0.00 170 ASP A C 16
ATOM 29130 O O . ASP A 1 109 ? -22.120 9.369 3.330 1.00 0.00 170 ASP A O 16
ATOM 29139 N N . PRO A 1 110 ? -23.348 10.758 2.050 1.00 0.00 171 PRO A N 16
ATOM 29140 C CA . PRO A 1 110 ? -22.949 11.977 2.759 1.00 0.00 171 PRO A CA 16
ATOM 29141 C C . PRO A 1 110 ? -23.537 12.049 4.164 1.00 0.00 171 PRO A C 16
ATOM 29142 O O . PRO A 1 110 ? -24.409 11.265 4.540 1.00 0.00 171 PRO A O 16
ATOM 29153 N N . PRO A 1 111 ? -23.050 13.012 4.962 1.00 0.00 172 PRO A N 16
ATOM 29154 C CA . PRO A 1 111 ? -23.514 13.209 6.338 1.00 0.00 172 PRO A CA 16
ATOM 29155 C C . PRO A 1 111 ? -24.940 13.745 6.398 1.00 0.00 172 PRO A C 16
ATOM 29156 O O . PRO A 1 111 ? -25.394 14.435 5.485 1.00 0.00 172 PRO A O 16
ATOM 29167 N N . LYS A 1 112 ? -25.644 13.423 7.478 1.00 0.00 173 LYS A N 16
ATOM 29168 C CA . LYS A 1 112 ? -27.019 13.873 7.658 1.00 0.00 173 LYS A CA 16
ATOM 29169 C C . LYS A 1 112 ? -27.098 15.397 7.652 1.00 0.00 173 LYS A C 16
ATOM 29170 O O . LYS A 1 112 ? -28.067 15.975 7.161 1.00 0.00 173 LYS A O 16
ATOM 29189 N N . ASP A 1 113 ? -26.073 16.040 8.200 1.00 0.00 174 ASP A N 16
ATOM 29190 C CA . ASP A 1 113 ? -26.025 17.496 8.255 1.00 0.00 174 ASP A CA 16
ATOM 29191 C C . ASP A 1 113 ? -25.340 18.065 7.016 1.00 0.00 174 ASP A C 16
ATOM 29192 O O . ASP A 1 113 ? -25.687 19.149 6.545 1.00 0.00 174 ASP A O 16
ATOM 29201 N N . GLY A 1 1 ? -9.925 -31.011 -8.765 1.00 0.00 62 GLY A N 17
ATOM 29202 C CA . GLY A 1 1 ? -9.615 -29.711 -9.330 1.00 0.00 62 GLY A CA 17
ATOM 29203 C C . GLY A 1 1 ? -10.654 -29.253 -10.335 1.00 0.00 62 GLY A C 17
ATOM 29204 O O . GLY A 1 1 ? -11.621 -29.965 -10.606 1.00 0.00 62 GLY A O 17
ATOM 29208 N N . SER A 1 2 ? -10.455 -28.061 -10.888 1.00 0.00 63 SER A N 17
ATOM 29209 C CA . SER A 1 2 ? -11.385 -27.507 -11.865 1.00 0.00 63 SER A CA 17
ATOM 29210 C C . SER A 1 2 ? -10.760 -27.481 -13.256 1.00 0.00 63 SER A C 17
ATOM 29211 O O . SER A 1 2 ? -9.733 -26.838 -13.476 1.00 0.00 63 SER A O 17
ATOM 29219 N N . ASP A 1 3 ? -11.387 -28.184 -14.193 1.00 0.00 64 ASP A N 17
ATOM 29220 C CA . ASP A 1 3 ? -10.895 -28.242 -15.564 1.00 0.00 64 ASP A CA 17
ATOM 29221 C C . ASP A 1 3 ? -10.934 -26.862 -16.214 1.00 0.00 64 ASP A C 17
ATOM 29222 O O . ASP A 1 3 ? -9.959 -26.425 -16.826 1.00 0.00 64 ASP A O 17
ATOM 29231 N N . HIS A 1 4 ? -12.067 -26.181 -16.078 1.00 0.00 65 HIS A N 17
ATOM 29232 C CA . HIS A 1 4 ? -12.234 -24.851 -16.652 1.00 0.00 65 HIS A CA 17
ATOM 29233 C C . HIS A 1 4 ? -11.426 -23.818 -15.873 1.00 0.00 65 HIS A C 17
ATOM 29234 O O . HIS A 1 4 ? -11.625 -23.637 -14.672 1.00 0.00 65 HIS A O 17
ATOM 29249 N N . VAL A 1 5 ? -10.513 -23.143 -16.565 1.00 0.00 66 VAL A N 17
ATOM 29250 C CA . VAL A 1 5 ? -9.676 -22.127 -15.938 1.00 0.00 66 VAL A CA 17
ATOM 29251 C C . VAL A 1 5 ? -9.840 -20.777 -16.627 1.00 0.00 66 VAL A C 17
ATOM 29252 O O . VAL A 1 5 ? -8.859 -20.084 -16.898 1.00 0.00 66 VAL A O 17
ATOM 29265 N N . ASP A 1 6 ? -11.085 -20.410 -16.908 1.00 0.00 67 ASP A N 17
ATOM 29266 C CA . ASP A 1 6 ? -11.378 -19.142 -17.565 1.00 0.00 67 ASP A CA 17
ATOM 29267 C C . ASP A 1 6 ? -11.206 -17.976 -16.596 1.00 0.00 67 ASP A C 17
ATOM 29268 O O . ASP A 1 6 ? -11.121 -18.170 -15.383 1.00 0.00 67 ASP A O 17
ATOM 29277 N N . LEU A 1 7 ? -11.153 -16.765 -17.140 1.00 0.00 68 LEU A N 17
ATOM 29278 C CA . LEU A 1 7 ? -10.989 -15.566 -16.324 1.00 0.00 68 LEU A CA 17
ATOM 29279 C C . LEU A 1 7 ? -12.310 -15.166 -15.673 1.00 0.00 68 LEU A C 17
ATOM 29280 O O . LEU A 1 7 ? -12.901 -14.144 -16.023 1.00 0.00 68 LEU A O 17
ATOM 29296 N N . ARG A 1 8 ? -12.765 -15.977 -14.724 1.00 0.00 69 ARG A N 17
ATOM 29297 C CA . ARG A 1 8 ? -14.015 -15.707 -14.023 1.00 0.00 69 ARG A CA 17
ATOM 29298 C C . ARG A 1 8 ? -13.747 -15.128 -12.637 1.00 0.00 69 ARG A C 17
ATOM 29299 O O . ARG A 1 8 ? -13.196 -15.803 -11.768 1.00 0.00 69 ARG A O 17
ATOM 29320 N N . GLU A 1 9 ? -14.139 -13.873 -12.440 1.00 0.00 70 GLU A N 17
ATOM 29321 C CA . GLU A 1 9 ? -13.940 -13.203 -11.160 1.00 0.00 70 GLU A CA 17
ATOM 29322 C C . GLU A 1 9 ? -15.248 -13.122 -10.379 1.00 0.00 70 GLU A C 17
ATOM 29323 O O . GLU A 1 9 ? -16.319 -12.941 -10.958 1.00 0.00 70 GLU A O 17
ATOM 29335 N N . HIS A 1 10 ? -15.152 -13.259 -9.060 1.00 0.00 71 HIS A N 17
ATOM 29336 C CA . HIS A 1 10 ? -16.327 -13.201 -8.198 1.00 0.00 71 HIS A CA 17
ATOM 29337 C C . HIS A 1 10 ? -16.293 -11.957 -7.315 1.00 0.00 71 HIS A C 17
ATOM 29338 O O . HIS A 1 10 ? -15.226 -11.519 -6.884 1.00 0.00 71 HIS A O 17
ATOM 29353 N N . VAL A 1 11 ? -17.467 -11.393 -7.050 1.00 0.00 72 VAL A N 17
ATOM 29354 C CA . VAL A 1 11 ? -17.571 -10.200 -6.218 1.00 0.00 72 VAL A CA 17
ATOM 29355 C C . VAL A 1 11 ? -17.849 -10.566 -4.764 1.00 0.00 72 VAL A C 17
ATOM 29356 O O . VAL A 1 11 ? -18.669 -11.439 -4.480 1.00 0.00 72 VAL A O 17
ATOM 29369 N N . ILE A 1 12 ? -17.162 -9.892 -3.848 1.00 0.00 73 ILE A N 17
ATOM 29370 C CA . ILE A 1 12 ? -17.337 -10.146 -2.424 1.00 0.00 73 ILE A CA 17
ATOM 29371 C C . ILE A 1 12 ? -18.185 -9.059 -1.772 1.00 0.00 73 ILE A C 17
ATOM 29372 O O . ILE A 1 12 ? -17.891 -7.870 -1.896 1.00 0.00 73 ILE A O 17
ATOM 29388 N N . ASP A 1 13 ? -19.237 -9.475 -1.076 1.00 0.00 74 ASP A N 17
ATOM 29389 C CA . ASP A 1 13 ? -20.127 -8.537 -0.401 1.00 0.00 74 ASP A CA 17
ATOM 29390 C C . ASP A 1 13 ? -19.594 -8.183 0.984 1.00 0.00 74 ASP A C 17
ATOM 29391 O O . ASP A 1 13 ? -19.613 -9.008 1.898 1.00 0.00 74 ASP A O 17
ATOM 29400 N N . VAL A 1 14 ? -19.117 -6.951 1.132 1.00 0.00 75 VAL A N 17
ATOM 29401 C CA . VAL A 1 14 ? -18.578 -6.488 2.405 1.00 0.00 75 VAL A CA 17
ATOM 29402 C C . VAL A 1 14 ? -19.464 -5.407 3.016 1.00 0.00 75 VAL A C 17
ATOM 29403 O O . VAL A 1 14 ? -19.864 -4.449 2.353 1.00 0.00 75 VAL A O 17
ATOM 29416 N N . PRO A 1 15 ? -19.779 -5.562 4.310 1.00 0.00 76 PRO A N 17
ATOM 29417 C CA . PRO A 1 15 ? -20.621 -4.609 5.040 1.00 0.00 76 PRO A CA 17
ATOM 29418 C C . PRO A 1 15 ? -19.920 -3.274 5.269 1.00 0.00 76 PRO A C 17
ATOM 29419 O O . PRO A 1 15 ? -18.705 -3.209 5.462 1.00 0.00 76 PRO A O 17
ATOM 29430 N N . PRO A 1 16 ? -20.700 -2.184 5.249 1.00 0.00 77 PRO A N 17
ATOM 29431 C CA . PRO A 1 16 ? -20.175 -0.830 5.454 1.00 0.00 77 PRO A CA 17
ATOM 29432 C C . PRO A 1 16 ? -19.719 -0.597 6.890 1.00 0.00 77 PRO A C 17
ATOM 29433 O O . PRO A 1 16 ? -20.087 -1.344 7.796 1.00 0.00 77 PRO A O 17
ATOM 29444 N N . GLN A 1 17 ? -18.915 0.443 7.090 1.00 0.00 78 GLN A N 17
ATOM 29445 C CA . GLN A 1 17 ? -18.409 0.773 8.416 1.00 0.00 78 GLN A CA 17
ATOM 29446 C C . GLN A 1 17 ? -18.338 2.284 8.612 1.00 0.00 78 GLN A C 17
ATOM 29447 O O . GLN A 1 17 ? -17.601 2.975 7.910 1.00 0.00 78 GLN A O 17
ATOM 29461 N N . GLU A 1 18 ? -19.110 2.789 9.569 1.00 0.00 79 GLU A N 17
ATOM 29462 C CA . GLU A 1 18 ? -19.135 4.219 9.854 1.00 0.00 79 GLU A CA 17
ATOM 29463 C C . GLU A 1 18 ? -17.815 4.673 10.470 1.00 0.00 79 GLU A C 17
ATOM 29464 O O . GLU A 1 18 ? -17.528 4.388 11.633 1.00 0.00 79 GLU A O 17
ATOM 29476 N N . VAL A 1 19 ? -17.013 5.383 9.682 1.00 0.00 80 VAL A N 17
ATOM 29477 C CA . VAL A 1 19 ? -15.724 5.877 10.148 1.00 0.00 80 VAL A CA 17
ATOM 29478 C C . VAL A 1 19 ? -15.639 7.394 10.021 1.00 0.00 80 VAL A C 17
ATOM 29479 O O . VAL A 1 19 ? -16.143 7.976 9.060 1.00 0.00 80 VAL A O 17
ATOM 29492 N N . ILE A 1 20 ? -14.997 8.029 10.996 1.00 0.00 81 ILE A N 17
ATOM 29493 C CA . ILE A 1 20 ? -14.844 9.479 10.992 1.00 0.00 81 ILE A CA 17
ATOM 29494 C C . ILE A 1 20 ? -13.844 9.923 9.930 1.00 0.00 81 ILE A C 17
ATOM 29495 O O . ILE A 1 20 ? -12.640 9.698 10.064 1.00 0.00 81 ILE A O 17
ATOM 29511 N N . CYS A 1 21 ? -14.349 10.557 8.878 1.00 0.00 82 CYS A N 17
ATOM 29512 C CA . CYS A 1 21 ? -13.499 11.035 7.793 1.00 0.00 82 CYS A CA 17
ATOM 29513 C C . CYS A 1 21 ? -12.415 11.968 8.322 1.00 0.00 82 CYS A C 17
ATOM 29514 O O . CYS A 1 21 ? -12.307 12.191 9.528 1.00 0.00 82 CYS A O 17
ATOM 29522 N N . LYS A 1 22 ? -11.613 12.510 7.412 1.00 0.00 83 LYS A N 17
ATOM 29523 C CA . LYS A 1 22 ? -10.536 13.419 7.785 1.00 0.00 83 LYS A CA 17
ATOM 29524 C C . LYS A 1 22 ? -11.094 14.711 8.375 1.00 0.00 83 LYS A C 17
ATOM 29525 O O . LYS A 1 22 ? -10.560 15.240 9.350 1.00 0.00 83 LYS A O 17
ATOM 29544 N N . ASP A 1 23 ? -12.170 15.211 7.778 1.00 0.00 84 ASP A N 17
ATOM 29545 C CA . ASP A 1 23 ? -12.802 16.439 8.246 1.00 0.00 84 ASP A CA 17
ATOM 29546 C C . ASP A 1 23 ? -13.794 16.147 9.367 1.00 0.00 84 ASP A C 17
ATOM 29547 O O . ASP A 1 23 ? -14.828 16.804 9.481 1.00 0.00 84 ASP A O 17
ATOM 29556 N N . ASN A 1 24 ? -13.473 15.155 10.191 1.00 0.00 85 ASN A N 17
ATOM 29557 C CA . ASN A 1 24 ? -14.338 14.774 11.302 1.00 0.00 85 ASN A CA 17
ATOM 29558 C C . ASN A 1 24 ? -15.792 14.677 10.852 1.00 0.00 85 ASN A C 17
ATOM 29559 O O . ASN A 1 24 ? -16.692 15.208 11.503 1.00 0.00 85 ASN A O 17
ATOM 29570 N N . VAL A 1 25 ? -16.015 13.995 9.733 1.00 0.00 86 VAL A N 17
ATOM 29571 C CA . VAL A 1 25 ? -17.360 13.826 9.195 1.00 0.00 86 VAL A CA 17
ATOM 29572 C C . VAL A 1 25 ? -17.779 12.361 9.213 1.00 0.00 86 VAL A C 17
ATOM 29573 O O . VAL A 1 25 ? -17.114 11.506 8.627 1.00 0.00 86 VAL A O 17
ATOM 29586 N N . VAL A 1 26 ? -18.887 12.076 9.889 1.00 0.00 87 VAL A N 17
ATOM 29587 C CA . VAL A 1 26 ? -19.397 10.713 9.982 1.00 0.00 87 VAL A CA 17
ATOM 29588 C C . VAL A 1 26 ? -20.101 10.301 8.695 1.00 0.00 87 VAL A C 17
ATOM 29589 O O . VAL A 1 26 ? -21.169 10.819 8.365 1.00 0.00 87 VAL A O 17
ATOM 29602 N N . VAL A 1 27 ? -19.497 9.365 7.970 1.00 0.00 88 VAL A N 17
ATOM 29603 C CA . VAL A 1 27 ? -20.068 8.881 6.718 1.00 0.00 88 VAL A CA 17
ATOM 29604 C C . VAL A 1 27 ? -19.927 7.367 6.599 1.00 0.00 88 VAL A C 17
ATOM 29605 O O . VAL A 1 27 ? -19.037 6.765 7.202 1.00 0.00 88 VAL A O 17
ATOM 29618 N N . THR A 1 28 ? -20.811 6.756 5.816 1.00 0.00 89 THR A N 17
ATOM 29619 C CA . THR A 1 28 ? -20.786 5.312 5.618 1.00 0.00 89 THR A CA 17
ATOM 29620 C C . THR A 1 28 ? -20.164 4.953 4.273 1.00 0.00 89 THR A C 17
ATOM 29621 O O . THR A 1 28 ? -20.664 5.350 3.221 1.00 0.00 89 THR A O 17
ATOM 29632 N N . VAL A 1 29 ? -19.072 4.197 4.315 1.00 0.00 90 VAL A N 17
ATOM 29633 C CA . VAL A 1 29 ? -18.382 3.782 3.099 1.00 0.00 90 VAL A CA 17
ATOM 29634 C C . VAL A 1 29 ? -18.739 2.347 2.728 1.00 0.00 90 VAL A C 17
ATOM 29635 O O . VAL A 1 29 ? -18.870 1.484 3.597 1.00 0.00 90 VAL A O 17
ATOM 29648 N N . ASP A 1 30 ? -18.894 2.098 1.433 1.00 0.00 91 ASP A N 17
ATOM 29649 C CA . ASP A 1 30 ? -19.234 0.766 0.945 1.00 0.00 91 ASP A CA 17
ATOM 29650 C C . ASP A 1 30 ? -18.579 0.498 -0.407 1.00 0.00 91 ASP A C 17
ATOM 29651 O O . ASP A 1 30 ? -18.631 1.334 -1.308 1.00 0.00 91 ASP A O 17
ATOM 29660 N N . ALA A 1 31 ? -17.963 -0.672 -0.539 1.00 0.00 92 ALA A N 17
ATOM 29661 C CA . ALA A 1 31 ? -17.299 -1.050 -1.780 1.00 0.00 92 ALA A CA 17
ATOM 29662 C C . ALA A 1 31 ? -17.248 -2.566 -1.936 1.00 0.00 92 ALA A C 17
ATOM 29663 O O . ALA A 1 31 ? -17.513 -3.306 -0.989 1.00 0.00 92 ALA A O 17
ATOM 29670 N N . VAL A 1 32 ? -16.904 -3.022 -3.136 1.00 0.00 93 VAL A N 17
ATOM 29671 C CA . VAL A 1 32 ? -16.817 -4.450 -3.415 1.00 0.00 93 VAL A CA 17
ATOM 29672 C C . VAL A 1 32 ? -15.373 -4.877 -3.652 1.00 0.00 93 VAL A C 17
ATOM 29673 O O . VAL A 1 32 ? -14.472 -4.041 -3.730 1.00 0.00 93 VAL A O 17
ATOM 29686 N N . VAL A 1 33 ? -15.159 -6.184 -3.767 1.00 0.00 94 VAL A N 17
ATOM 29687 C CA . VAL A 1 33 ? -13.824 -6.722 -3.997 1.00 0.00 94 VAL A CA 17
ATOM 29688 C C . VAL A 1 33 ? -13.869 -7.920 -4.939 1.00 0.00 94 VAL A C 17
ATOM 29689 O O . VAL A 1 33 ? -14.571 -8.898 -4.683 1.00 0.00 94 VAL A O 17
ATOM 29702 N N . TYR A 1 34 ? -13.116 -7.836 -6.030 1.00 0.00 95 TYR A N 17
ATOM 29703 C CA . TYR A 1 34 ? -13.071 -8.912 -7.013 1.00 0.00 95 TYR A CA 17
ATOM 29704 C C . TYR A 1 34 ? -11.962 -9.906 -6.682 1.00 0.00 95 TYR A C 17
ATOM 29705 O O . TYR A 1 34 ? -10.955 -9.549 -6.071 1.00 0.00 95 TYR A O 17
ATOM 29723 N N . TYR A 1 35 ? -12.154 -11.154 -7.092 1.00 0.00 96 TYR A N 17
ATOM 29724 C CA . TYR A 1 35 ? -11.172 -12.202 -6.839 1.00 0.00 96 TYR A CA 17
ATOM 29725 C C . TYR A 1 35 ? -11.455 -13.432 -7.696 1.00 0.00 96 TYR A C 17
ATOM 29726 O O . TYR A 1 35 ? -12.590 -13.667 -8.107 1.00 0.00 96 TYR A O 17
ATOM 29744 N N . GLN A 1 36 ? -10.412 -14.213 -7.960 1.00 0.00 97 GLN A N 17
ATOM 29745 C CA . GLN A 1 36 ? -10.547 -15.419 -8.768 1.00 0.00 97 GLN A CA 17
ATOM 29746 C C . GLN A 1 36 ? -9.547 -16.484 -8.328 1.00 0.00 97 GLN A C 17
ATOM 29747 O O . GLN A 1 36 ? -8.338 -16.322 -8.496 1.00 0.00 97 GLN A O 17
ATOM 29761 N N . VAL A 1 37 ? -10.060 -17.572 -7.764 1.00 0.00 98 VAL A N 17
ATOM 29762 C CA . VAL A 1 37 ? -9.212 -18.664 -7.300 1.00 0.00 98 VAL A CA 17
ATOM 29763 C C . VAL A 1 37 ? -8.206 -19.072 -8.371 1.00 0.00 98 VAL A C 17
ATOM 29764 O O . VAL A 1 37 ? -8.489 -19.931 -9.207 1.00 0.00 98 VAL A O 17
ATOM 29777 N N . ILE A 1 38 ? -7.032 -18.451 -8.339 1.00 0.00 99 ILE A N 17
ATOM 29778 C CA . ILE A 1 38 ? -5.984 -18.750 -9.306 1.00 0.00 99 ILE A CA 17
ATOM 29779 C C . ILE A 1 38 ? -5.223 -20.014 -8.919 1.00 0.00 99 ILE A C 17
ATOM 29780 O O . ILE A 1 38 ? -4.667 -20.703 -9.774 1.00 0.00 99 ILE A O 17
ATOM 29796 N N . ASP A 1 39 ? -5.204 -20.313 -7.625 1.00 0.00 100 ASP A N 17
ATOM 29797 C CA . ASP A 1 39 ? -4.514 -21.495 -7.123 1.00 0.00 100 ASP A CA 17
ATOM 29798 C C . ASP A 1 39 ? -5.378 -22.239 -6.109 1.00 0.00 100 ASP A C 17
ATOM 29799 O O . ASP A 1 39 ? -5.430 -21.892 -4.928 1.00 0.00 100 ASP A O 17
ATOM 29808 N N . PRO A 1 40 ? -6.073 -23.285 -6.578 1.00 0.00 101 PRO A N 17
ATOM 29809 C CA . PRO A 1 40 ? -6.948 -24.099 -5.728 1.00 0.00 101 PRO A CA 17
ATOM 29810 C C . PRO A 1 40 ? -6.164 -24.943 -4.729 1.00 0.00 101 PRO A C 17
ATOM 29811 O O . PRO A 1 40 ? -6.516 -25.017 -3.552 1.00 0.00 101 PRO A O 17
ATOM 29822 N N . VAL A 1 41 ? -5.097 -25.578 -5.206 1.00 0.00 102 VAL A N 17
ATOM 29823 C CA . VAL A 1 41 ? -4.262 -26.416 -4.354 1.00 0.00 102 VAL A CA 17
ATOM 29824 C C . VAL A 1 41 ? -4.141 -25.827 -2.953 1.00 0.00 102 VAL A C 17
ATOM 29825 O O . VAL A 1 41 ? -4.017 -26.556 -1.969 1.00 0.00 102 VAL A O 17
ATOM 29838 N N . LYS A 1 42 ? -4.178 -24.501 -2.870 1.00 0.00 103 LYS A N 17
ATOM 29839 C CA . LYS A 1 42 ? -4.074 -23.811 -1.589 1.00 0.00 103 LYS A CA 17
ATOM 29840 C C . LYS A 1 42 ? -5.457 -23.523 -1.013 1.00 0.00 103 LYS A C 17
ATOM 29841 O O . LYS A 1 42 ? -5.657 -23.571 0.200 1.00 0.00 103 LYS A O 17
ATOM 29860 N N . ALA A 1 43 ? -6.408 -23.223 -1.892 1.00 0.00 104 ALA A N 17
ATOM 29861 C CA . ALA A 1 43 ? -7.772 -22.930 -1.470 1.00 0.00 104 ALA A CA 17
ATOM 29862 C C . ALA A 1 43 ? -8.563 -24.213 -1.240 1.00 0.00 104 ALA A C 17
ATOM 29863 O O . ALA A 1 43 ? -9.730 -24.312 -1.619 1.00 0.00 104 ALA A O 17
ATOM 29870 N N . VAL A 1 44 ? -7.920 -25.196 -0.617 1.00 0.00 105 VAL A N 17
ATOM 29871 C CA . VAL A 1 44 ? -8.564 -26.473 -0.335 1.00 0.00 105 VAL A CA 17
ATOM 29872 C C . VAL A 1 44 ? -9.568 -26.344 0.804 1.00 0.00 105 VAL A C 17
ATOM 29873 O O . VAL A 1 44 ? -10.149 -27.334 1.249 1.00 0.00 105 VAL A O 17
ATOM 29886 N N . TYR A 1 45 ? -9.768 -25.117 1.272 1.00 0.00 106 TYR A N 17
ATOM 29887 C CA . TYR A 1 45 ? -10.701 -24.857 2.362 1.00 0.00 106 TYR A CA 17
ATOM 29888 C C . TYR A 1 45 ? -12.052 -24.395 1.824 1.00 0.00 106 TYR A C 17
ATOM 29889 O O . TYR A 1 45 ? -12.785 -23.671 2.496 1.00 0.00 106 TYR A O 17
ATOM 29907 N N . ASN A 1 46 ? -12.373 -24.820 0.606 1.00 0.00 107 ASN A N 17
ATOM 29908 C CA . ASN A 1 46 ? -13.636 -24.451 -0.024 1.00 0.00 107 ASN A CA 17
ATOM 29909 C C . ASN A 1 46 ? -13.782 -22.935 -0.101 1.00 0.00 107 ASN A C 17
ATOM 29910 O O . ASN A 1 46 ? -14.888 -22.402 -0.013 1.00 0.00 107 ASN A O 17
ATOM 29921 N N . VAL A 1 47 ? -12.658 -22.245 -0.269 1.00 0.00 108 VAL A N 17
ATOM 29922 C CA . VAL A 1 47 ? -12.660 -20.790 -0.361 1.00 0.00 108 VAL A CA 17
ATOM 29923 C C . VAL A 1 47 ? -13.762 -20.187 0.503 1.00 0.00 108 VAL A C 17
ATOM 29924 O O . VAL A 1 47 ? -14.419 -19.224 0.106 1.00 0.00 108 VAL A O 17
ATOM 29937 N N . SER A 1 48 ? -13.959 -20.758 1.687 1.00 0.00 109 SER A N 17
ATOM 29938 C CA . SER A 1 48 ? -14.984 -20.279 2.607 1.00 0.00 109 SER A CA 17
ATOM 29939 C C . SER A 1 48 ? -14.386 -19.324 3.636 1.00 0.00 109 SER A C 17
ATOM 29940 O O . SER A 1 48 ? -15.022 -18.348 4.035 1.00 0.00 109 SER A O 17
ATOM 29948 N N . ASP A 1 49 ? -13.161 -19.613 4.060 1.00 0.00 110 ASP A N 17
ATOM 29949 C CA . ASP A 1 49 ? -12.476 -18.780 5.042 1.00 0.00 110 ASP A CA 17
ATOM 29950 C C . ASP A 1 49 ? -12.068 -17.443 4.430 1.00 0.00 110 ASP A C 17
ATOM 29951 O O . ASP A 1 49 ? -12.145 -16.401 5.082 1.00 0.00 110 ASP A O 17
ATOM 29960 N N . PHE A 1 50 ? -11.633 -17.481 3.175 1.00 0.00 111 PHE A N 17
ATOM 29961 C CA . PHE A 1 50 ? -11.210 -16.273 2.476 1.00 0.00 111 PHE A CA 17
ATOM 29962 C C . PHE A 1 50 ? -12.397 -15.349 2.221 1.00 0.00 111 PHE A C 17
ATOM 29963 O O . PHE A 1 50 ? -12.313 -14.138 2.434 1.00 0.00 111 PHE A O 17
ATOM 29980 N N . LEU A 1 51 ? -13.502 -15.927 1.764 1.00 0.00 112 LEU A N 17
ATOM 29981 C CA . LEU A 1 51 ? -14.707 -15.156 1.479 1.00 0.00 112 LEU A CA 17
ATOM 29982 C C . LEU A 1 51 ? -15.053 -14.235 2.644 1.00 0.00 112 LEU A C 17
ATOM 29983 O O . LEU A 1 51 ? -15.205 -13.027 2.468 1.00 0.00 112 LEU A O 17
ATOM 29999 N N . MET A 1 52 ? -15.172 -14.814 3.834 1.00 0.00 113 MET A N 17
ATOM 30000 C CA . MET A 1 52 ? -15.496 -14.044 5.029 1.00 0.00 113 MET A CA 17
ATOM 30001 C C . MET A 1 52 ? -14.272 -13.290 5.538 1.00 0.00 113 MET A C 17
ATOM 30002 O O . MET A 1 52 ? -14.356 -12.111 5.882 1.00 0.00 113 MET A O 17
ATOM 30016 N N . ALA A 1 53 ? -13.135 -13.977 5.584 1.00 0.00 114 ALA A N 17
ATOM 30017 C CA . ALA A 1 53 ? -11.894 -13.371 6.049 1.00 0.00 114 ALA A CA 17
ATOM 30018 C C . ALA A 1 53 ? -11.542 -12.138 5.223 1.00 0.00 114 ALA A C 17
ATOM 30019 O O . ALA A 1 53 ? -10.696 -11.335 5.619 1.00 0.00 114 ALA A O 17
ATOM 30026 N N . ILE A 1 54 ? -12.195 -11.994 4.075 1.00 0.00 115 ILE A N 17
ATOM 30027 C CA . ILE A 1 54 ? -11.950 -10.859 3.195 1.00 0.00 115 ILE A CA 17
ATOM 30028 C C . ILE A 1 54 ? -12.703 -9.621 3.671 1.00 0.00 115 ILE A C 17
ATOM 30029 O O . ILE A 1 54 ? -12.120 -8.549 3.829 1.00 0.00 115 ILE A O 17
ATOM 30045 N N . VAL A 1 55 ? -14.003 -9.778 3.902 1.00 0.00 116 VAL A N 17
ATOM 30046 C CA . VAL A 1 55 ? -14.836 -8.674 4.364 1.00 0.00 116 VAL A CA 17
ATOM 30047 C C . VAL A 1 55 ? -14.334 -8.127 5.695 1.00 0.00 116 VAL A C 17
ATOM 30048 O O . VAL A 1 55 ? -14.564 -6.964 6.028 1.00 0.00 116 VAL A O 17
ATOM 30061 N N . LYS A 1 56 ? -13.646 -8.973 6.454 1.00 0.00 117 LYS A N 17
ATOM 30062 C CA . LYS A 1 56 ? -13.109 -8.575 7.750 1.00 0.00 117 LYS A CA 17
ATOM 30063 C C . LYS A 1 56 ? -11.787 -7.831 7.586 1.00 0.00 117 LYS A C 17
ATOM 30064 O O . LYS A 1 56 ? -11.468 -6.932 8.365 1.00 0.00 117 LYS A O 17
ATOM 30083 N N . LEU A 1 57 ? -11.022 -8.211 6.568 1.00 0.00 118 LEU A N 17
ATOM 30084 C CA . LEU A 1 57 ? -9.735 -7.579 6.301 1.00 0.00 118 LEU A CA 17
ATOM 30085 C C . LEU A 1 57 ? -9.924 -6.156 5.784 1.00 0.00 118 LEU A C 17
ATOM 30086 O O . LEU A 1 57 ? -9.145 -5.260 6.106 1.00 0.00 118 LEU A O 17
ATOM 30102 N N . ALA A 1 58 ? -10.965 -5.957 4.982 1.00 0.00 119 ALA A N 17
ATOM 30103 C CA . ALA A 1 58 ? -11.259 -4.643 4.424 1.00 0.00 119 ALA A CA 17
ATOM 30104 C C . ALA A 1 58 ? -11.649 -3.656 5.520 1.00 0.00 119 ALA A C 17
ATOM 30105 O O . ALA A 1 58 ? -11.194 -2.512 5.527 1.00 0.00 119 ALA A O 17
ATOM 30112 N N . GLN A 1 59 ? -12.493 -4.106 6.442 1.00 0.00 120 GLN A N 17
ATOM 30113 C CA . GLN A 1 59 ? -12.944 -3.261 7.541 1.00 0.00 120 GLN A CA 17
ATOM 30114 C C . GLN A 1 59 ? -11.760 -2.622 8.258 1.00 0.00 120 GLN A C 17
ATOM 30115 O O . GLN A 1 59 ? -11.822 -1.463 8.671 1.00 0.00 120 GLN A O 17
ATOM 30129 N N . THR A 1 60 ? -10.680 -3.384 8.404 1.00 0.00 121 THR A N 17
ATOM 30130 C CA . THR A 1 60 ? -9.482 -2.892 9.072 1.00 0.00 121 THR A CA 17
ATOM 30131 C C . THR A 1 60 ? -8.612 -2.084 8.117 1.00 0.00 121 THR A C 17
ATOM 30132 O O . THR A 1 60 ? -8.308 -0.920 8.373 1.00 0.00 121 THR A O 17
ATOM 30143 N N . ASN A 1 61 ? -8.215 -2.709 7.013 1.00 0.00 122 ASN A N 17
ATOM 30144 C CA . ASN A 1 61 ? -7.379 -2.047 6.019 1.00 0.00 122 ASN A CA 17
ATOM 30145 C C . ASN A 1 61 ? -8.013 -0.737 5.560 1.00 0.00 122 ASN A C 17
ATOM 30146 O O . ASN A 1 61 ? -7.402 0.328 5.653 1.00 0.00 122 ASN A O 17
ATOM 30157 N N . LEU A 1 62 ? -9.243 -0.824 5.065 1.00 0.00 123 LEU A N 17
ATOM 30158 C CA . LEU A 1 62 ? -9.962 0.354 4.592 1.00 0.00 123 LEU A CA 17
ATOM 30159 C C . LEU A 1 62 ? -10.004 1.435 5.668 1.00 0.00 123 LEU A C 17
ATOM 30160 O O . LEU A 1 62 ? -9.832 2.619 5.378 1.00 0.00 123 LEU A O 17
ATOM 30176 N N . ARG A 1 63 ? -10.230 1.019 6.909 1.00 0.00 124 ARG A N 17
ATOM 30177 C CA . ARG A 1 63 ? -10.293 1.952 8.028 1.00 0.00 124 ARG A CA 17
ATOM 30178 C C . ARG A 1 63 ? -9.037 2.816 8.087 1.00 0.00 124 ARG A C 17
ATOM 30179 O O . ARG A 1 63 ? -9.036 3.887 8.693 1.00 0.00 124 ARG A O 17
ATOM 30200 N N . ALA A 1 64 ? -7.969 2.342 7.452 1.00 0.00 125 ALA A N 17
ATOM 30201 C CA . ALA A 1 64 ? -6.708 3.072 7.431 1.00 0.00 125 ALA A CA 17
ATOM 30202 C C . ALA A 1 64 ? -6.752 4.216 6.423 1.00 0.00 125 ALA A C 17
ATOM 30203 O O . ALA A 1 64 ? -6.550 5.377 6.780 1.00 0.00 125 ALA A O 17
ATOM 30210 N N . ILE A 1 65 ? -7.017 3.880 5.165 1.00 0.00 126 ILE A N 17
ATOM 30211 C CA . ILE A 1 65 ? -7.088 4.880 4.107 1.00 0.00 126 ILE A CA 17
ATOM 30212 C C . ILE A 1 65 ? -8.427 5.609 4.129 1.00 0.00 126 ILE A C 17
ATOM 30213 O O . ILE A 1 65 ? -8.482 6.822 4.337 1.00 0.00 126 ILE A O 17
ATOM 30229 N N . ILE A 1 66 ? -9.505 4.862 3.914 1.00 0.00 127 ILE A N 17
ATOM 30230 C CA . ILE A 1 66 ? -10.844 5.436 3.912 1.00 0.00 127 ILE A CA 17
ATOM 30231 C C . ILE A 1 66 ? -11.082 6.282 5.159 1.00 0.00 127 ILE A C 17
ATOM 30232 O O . ILE A 1 66 ? -11.666 7.362 5.087 1.00 0.00 127 ILE A O 17
ATOM 30248 N N . GLY A 1 67 ? -10.623 5.782 6.302 1.00 0.00 128 GLY A N 17
ATOM 30249 C CA . GLY A 1 67 ? -10.793 6.505 7.549 1.00 0.00 128 GLY A CA 17
ATOM 30250 C C . GLY A 1 67 ? -10.386 7.961 7.436 1.00 0.00 128 GLY A C 17
ATOM 30251 O O . GLY A 1 67 ? -10.881 8.809 8.176 1.00 0.00 128 GLY A O 17
ATOM 30255 N N . GLU A 1 68 ? -9.479 8.249 6.507 1.00 0.00 129 GLU A N 17
ATOM 30256 C CA . GLU A 1 68 ? -9.004 9.612 6.302 1.00 0.00 129 GLU A CA 17
ATOM 30257 C C . GLU A 1 68 ? -9.211 10.049 4.855 1.00 0.00 129 GLU A C 17
ATOM 30258 O O . GLU A 1 68 ? -8.593 9.509 3.938 1.00 0.00 129 GLU A O 17
ATOM 30270 N N . MET A 1 69 ? -10.085 11.031 4.659 1.00 0.00 130 MET A N 17
ATOM 30271 C CA . MET A 1 69 ? -10.374 11.541 3.323 1.00 0.00 130 MET A CA 17
ATOM 30272 C C . MET A 1 69 ? -11.253 12.785 3.395 1.00 0.00 130 MET A C 17
ATOM 30273 O O . MET A 1 69 ? -11.559 13.278 4.480 1.00 0.00 130 MET A O 17
ATOM 30287 N N . GLU A 1 70 ? -11.655 13.288 2.232 1.00 0.00 131 GLU A N 17
ATOM 30288 C CA . GLU A 1 70 ? -12.498 14.476 2.165 1.00 0.00 131 GLU A CA 17
ATOM 30289 C C . GLU A 1 70 ? -13.849 14.150 1.535 1.00 0.00 131 GLU A C 17
ATOM 30290 O O . GLU A 1 70 ? -13.917 13.603 0.433 1.00 0.00 131 GLU A O 17
ATOM 30302 N N . LEU A 1 71 ? -14.922 14.489 2.241 1.00 0.00 132 LEU A N 17
ATOM 30303 C CA . LEU A 1 71 ? -16.272 14.233 1.752 1.00 0.00 132 LEU A CA 17
ATOM 30304 C C . LEU A 1 71 ? -16.357 14.454 0.245 1.00 0.00 132 LEU A C 17
ATOM 30305 O O . LEU A 1 71 ? -17.177 13.839 -0.438 1.00 0.00 132 LEU A O 17
ATOM 30321 N N . ASP A 1 72 ? -15.503 15.333 -0.268 1.00 0.00 133 ASP A N 17
ATOM 30322 C CA . ASP A 1 72 ? -15.479 15.633 -1.695 1.00 0.00 133 ASP A CA 17
ATOM 30323 C C . ASP A 1 72 ? -14.461 14.755 -2.417 1.00 0.00 133 ASP A C 17
ATOM 30324 O O . ASP A 1 72 ? -14.736 14.230 -3.495 1.00 0.00 133 ASP A O 17
ATOM 30333 N N . GLU A 1 73 ? -13.286 14.602 -1.815 1.00 0.00 134 GLU A N 17
ATOM 30334 C CA . GLU A 1 73 ? -12.228 13.789 -2.403 1.00 0.00 134 GLU A CA 17
ATOM 30335 C C . GLU A 1 73 ? -12.654 12.327 -2.498 1.00 0.00 134 GLU A C 17
ATOM 30336 O O . GLU A 1 73 ? -12.097 11.555 -3.281 1.00 0.00 134 GLU A O 17
ATOM 30348 N N . THR A 1 74 ? -13.645 11.952 -1.696 1.00 0.00 135 THR A N 17
ATOM 30349 C CA . THR A 1 74 ? -14.145 10.583 -1.687 1.00 0.00 135 THR A CA 17
ATOM 30350 C C . THR A 1 74 ? -14.971 10.292 -2.935 1.00 0.00 135 THR A C 17
ATOM 30351 O O . THR A 1 74 ? -15.262 9.136 -3.244 1.00 0.00 135 THR A O 17
ATOM 30362 N N . LEU A 1 75 ? -15.348 11.347 -3.649 1.00 0.00 136 LEU A N 17
ATOM 30363 C CA . LEU A 1 75 ? -16.141 11.205 -4.865 1.00 0.00 136 LEU A CA 17
ATOM 30364 C C . LEU A 1 75 ? -15.253 10.867 -6.058 1.00 0.00 136 LEU A C 17
ATOM 30365 O O . LEU A 1 75 ? -15.609 10.036 -6.894 1.00 0.00 136 LEU A O 17
ATOM 30381 N N . SER A 1 76 ? -14.095 11.515 -6.129 1.00 0.00 137 SER A N 17
ATOM 30382 C CA . SER A 1 76 ? -13.156 11.284 -7.221 1.00 0.00 137 SER A CA 17
ATOM 30383 C C . SER A 1 76 ? -11.811 10.800 -6.688 1.00 0.00 137 SER A C 17
ATOM 30384 O O . SER A 1 76 ? -10.756 11.245 -7.137 1.00 0.00 137 SER A O 17
ATOM 30392 N N . GLY A 1 77 ? -11.858 9.884 -5.725 1.00 0.00 138 GLY A N 17
ATOM 30393 C CA . GLY A 1 77 ? -10.638 9.354 -5.145 1.00 0.00 138 GLY A CA 17
ATOM 30394 C C . GLY A 1 77 ? -10.666 7.844 -5.015 1.00 0.00 138 GLY A C 17
ATOM 30395 O O . GLY A 1 77 ? -9.912 7.268 -4.231 1.00 0.00 138 GLY A O 17
ATOM 30399 N N . ARG A 1 78 ? -11.539 7.202 -5.785 1.00 0.00 139 ARG A N 17
ATOM 30400 C CA . ARG A 1 78 ? -11.664 5.749 -5.750 1.00 0.00 139 ARG A CA 17
ATOM 30401 C C . ARG A 1 78 ? -10.425 5.083 -6.341 1.00 0.00 139 ARG A C 17
ATOM 30402 O O . ARG A 1 78 ? -10.035 3.992 -5.922 1.00 0.00 139 ARG A O 17
ATOM 30423 N N . ASP A 1 79 ? -9.812 5.744 -7.316 1.00 0.00 140 ASP A N 17
ATOM 30424 C CA . ASP A 1 79 ? -8.617 5.216 -7.965 1.00 0.00 140 ASP A CA 17
ATOM 30425 C C . ASP A 1 79 ? -7.565 4.827 -6.931 1.00 0.00 140 ASP A C 17
ATOM 30426 O O . ASP A 1 79 ? -6.990 3.740 -6.996 1.00 0.00 140 ASP A O 17
ATOM 30435 N N . ILE A 1 80 ? -7.318 5.721 -5.980 1.00 0.00 141 ILE A N 17
ATOM 30436 C CA . ILE A 1 80 ? -6.335 5.470 -4.933 1.00 0.00 141 ILE A CA 17
ATOM 30437 C C . ILE A 1 80 ? -6.872 4.488 -3.898 1.00 0.00 141 ILE A C 17
ATOM 30438 O O . ILE A 1 80 ? -6.165 3.575 -3.469 1.00 0.00 141 ILE A O 17
ATOM 30454 N N . ILE A 1 81 ? -8.127 4.679 -3.504 1.00 0.00 142 ILE A N 17
ATOM 30455 C CA . ILE A 1 81 ? -8.760 3.807 -2.522 1.00 0.00 142 ILE A CA 17
ATOM 30456 C C . ILE A 1 81 ? -8.599 2.340 -2.905 1.00 0.00 142 ILE A C 17
ATOM 30457 O O . ILE A 1 81 ? -8.185 1.517 -2.090 1.00 0.00 142 ILE A O 17
ATOM 30473 N N . ASN A 1 82 ? -8.929 2.020 -4.152 1.00 0.00 143 ASN A N 17
ATOM 30474 C CA . ASN A 1 82 ? -8.820 0.651 -4.645 1.00 0.00 143 ASN A CA 17
ATOM 30475 C C . ASN A 1 82 ? -7.363 0.201 -4.681 1.00 0.00 143 ASN A C 17
ATOM 30476 O O . ASN A 1 82 ? -7.014 -0.849 -4.142 1.00 0.00 143 ASN A O 17
ATOM 30487 N N . ALA A 1 83 ? -6.516 1.002 -5.319 1.00 0.00 144 ALA A N 17
ATOM 30488 C CA . ALA A 1 83 ? -5.097 0.688 -5.423 1.00 0.00 144 ALA A CA 17
ATOM 30489 C C . ALA A 1 83 ? -4.550 0.173 -4.096 1.00 0.00 144 ALA A C 17
ATOM 30490 O O . ALA A 1 83 ? -3.869 -0.852 -4.050 1.00 0.00 144 ALA A O 17
ATOM 30497 N N . ARG A 1 84 ? -4.851 0.891 -3.019 1.00 0.00 145 ARG A N 17
ATOM 30498 C CA . ARG A 1 84 ? -4.387 0.508 -1.691 1.00 0.00 145 ARG A CA 17
ATOM 30499 C C . ARG A 1 84 ? -4.932 -0.862 -1.300 1.00 0.00 145 ARG A C 17
ATOM 30500 O O . ARG A 1 84 ? -4.187 -1.841 -1.225 1.00 0.00 145 ARG A O 17
ATOM 30521 N N . LEU A 1 85 ? -6.235 -0.926 -1.050 1.00 0.00 146 LEU A N 17
ATOM 30522 C CA . LEU A 1 85 ? -6.880 -2.177 -0.666 1.00 0.00 146 LEU A CA 17
ATOM 30523 C C . LEU A 1 85 ? -6.494 -3.304 -1.618 1.00 0.00 146 LEU A C 17
ATOM 30524 O O . LEU A 1 85 ? -5.873 -4.287 -1.212 1.00 0.00 146 LEU A O 17
ATOM 30540 N N . ARG A 1 86 ? -6.862 -3.154 -2.886 1.00 0.00 147 ARG A N 17
ATOM 30541 C CA . ARG A 1 86 ? -6.553 -4.159 -3.896 1.00 0.00 147 ARG A CA 17
ATOM 30542 C C . ARG A 1 86 ? -5.146 -4.713 -3.698 1.00 0.00 147 ARG A C 17
ATOM 30543 O O . ARG A 1 86 ? -4.900 -5.899 -3.913 1.00 0.00 147 ARG A O 17
ATOM 30564 N N . GLU A 1 87 ? -4.226 -3.846 -3.286 1.00 0.00 148 GLU A N 17
ATOM 30565 C CA . GLU A 1 87 ? -2.843 -4.250 -3.061 1.00 0.00 148 GLU A CA 17
ATOM 30566 C C . GLU A 1 87 ? -2.700 -4.984 -1.731 1.00 0.00 148 GLU A C 17
ATOM 30567 O O . GLU A 1 87 ? -2.236 -6.122 -1.686 1.00 0.00 148 GLU A O 17
ATOM 30579 N N . GLU A 1 88 ? -3.103 -4.322 -0.650 1.00 0.00 149 GLU A N 17
ATOM 30580 C CA . GLU A 1 88 ? -3.019 -4.911 0.681 1.00 0.00 149 GLU A CA 17
ATOM 30581 C C . GLU A 1 88 ? -3.631 -6.309 0.697 1.00 0.00 149 GLU A C 17
ATOM 30582 O O . GLU A 1 88 ? -2.965 -7.288 1.037 1.00 0.00 149 GLU A O 17
ATOM 30594 N N . LEU A 1 89 ? -4.904 -6.395 0.328 1.00 0.00 150 LEU A N 17
ATOM 30595 C CA . LEU A 1 89 ? -5.609 -7.672 0.300 1.00 0.00 150 LEU A CA 17
ATOM 30596 C C . LEU A 1 89 ? -4.879 -8.677 -0.586 1.00 0.00 150 LEU A C 17
ATOM 30597 O O . LEU A 1 89 ? -4.826 -9.867 -0.277 1.00 0.00 150 LEU A O 17
ATOM 30613 N N . ASP A 1 90 ? -4.317 -8.189 -1.686 1.00 0.00 151 ASP A N 17
ATOM 30614 C CA . ASP A 1 90 ? -3.587 -9.043 -2.616 1.00 0.00 151 ASP A CA 17
ATOM 30615 C C . ASP A 1 90 ? -2.426 -9.741 -1.915 1.00 0.00 151 ASP A C 17
ATOM 30616 O O . ASP A 1 90 ? -1.813 -10.656 -2.466 1.00 0.00 151 ASP A O 17
ATOM 30625 N N . LYS A 1 91 ? -2.127 -9.302 -0.697 1.00 0.00 152 LYS A N 17
ATOM 30626 C CA . LYS A 1 91 ? -1.039 -9.883 0.081 1.00 0.00 152 LYS A CA 17
ATOM 30627 C C . LYS A 1 91 ? -1.552 -11.002 0.983 1.00 0.00 152 LYS A C 17
ATOM 30628 O O . LYS A 1 91 ? -0.877 -12.012 1.179 1.00 0.00 152 LYS A O 17
ATOM 30647 N N . ILE A 1 92 ? -2.750 -10.815 1.527 1.00 0.00 153 ILE A N 17
ATOM 30648 C CA . ILE A 1 92 ? -3.353 -11.809 2.405 1.00 0.00 153 ILE A CA 17
ATOM 30649 C C . ILE A 1 92 ? -3.897 -12.990 1.607 1.00 0.00 153 ILE A C 17
ATOM 30650 O O . ILE A 1 92 ? -4.121 -14.072 2.151 1.00 0.00 153 ILE A O 17
ATOM 30666 N N . THR A 1 93 ? -4.105 -12.775 0.312 1.00 0.00 154 THR A N 17
ATOM 30667 C CA . THR A 1 93 ? -4.622 -13.821 -0.562 1.00 0.00 154 THR A CA 17
ATOM 30668 C C . THR A 1 93 ? -3.488 -14.576 -1.246 1.00 0.00 154 THR A C 17
ATOM 30669 O O . THR A 1 93 ? -3.555 -15.793 -1.418 1.00 0.00 154 THR A O 17
ATOM 30680 N N . ASP A 1 94 ? -2.448 -13.847 -1.634 1.00 0.00 155 ASP A N 17
ATOM 30681 C CA . ASP A 1 94 ? -1.297 -14.448 -2.298 1.00 0.00 155 ASP A CA 17
ATOM 30682 C C . ASP A 1 94 ? -0.758 -15.626 -1.491 1.00 0.00 155 ASP A C 17
ATOM 30683 O O . ASP A 1 94 ? -0.001 -16.449 -2.006 1.00 0.00 155 ASP A O 17
ATOM 30692 N N . ARG A 1 95 ? -1.153 -15.698 -0.224 1.00 0.00 156 ARG A N 17
ATOM 30693 C CA . ARG A 1 95 ? -0.708 -16.773 0.654 1.00 0.00 156 ARG A CA 17
ATOM 30694 C C . ARG A 1 95 ? -1.667 -17.958 0.593 1.00 0.00 156 ARG A C 17
ATOM 30695 O O . ARG A 1 95 ? -1.258 -19.109 0.743 1.00 0.00 156 ARG A O 17
ATOM 30716 N N . TRP A 1 96 ? -2.944 -17.668 0.371 1.00 0.00 157 TRP A N 17
ATOM 30717 C CA . TRP A 1 96 ? -3.962 -18.709 0.290 1.00 0.00 157 TRP A CA 17
ATOM 30718 C C . TRP A 1 96 ? -4.104 -19.221 -1.139 1.00 0.00 157 TRP A C 17
ATOM 30719 O O . TRP A 1 96 ? -5.046 -19.945 -1.458 1.00 0.00 157 TRP A O 17
ATOM 30740 N N . GLY A 1 97 ? -3.162 -18.840 -1.996 1.00 0.00 158 GLY A N 17
ATOM 30741 C CA . GLY A 1 97 ? -3.202 -19.270 -3.382 1.00 0.00 158 GLY A CA 17
ATOM 30742 C C . GLY A 1 97 ? -4.226 -18.505 -4.197 1.00 0.00 158 GLY A C 17
ATOM 30743 O O . GLY A 1 97 ? -4.531 -18.877 -5.331 1.00 0.00 158 GLY A O 17
ATOM 30747 N N . VAL A 1 98 ? -4.759 -17.434 -3.619 1.00 0.00 159 VAL A N 17
ATOM 30748 C CA . VAL A 1 98 ? -5.755 -16.614 -4.300 1.00 0.00 159 VAL A CA 17
ATOM 30749 C C . VAL A 1 98 ? -5.209 -15.222 -4.600 1.00 0.00 159 VAL A C 17
ATOM 30750 O O . VAL A 1 98 ? -4.430 -14.668 -3.824 1.00 0.00 159 VAL A O 17
ATOM 30763 N N . LYS A 1 99 ? -5.625 -14.661 -5.730 1.00 0.00 160 LYS A N 17
ATOM 30764 C CA . LYS A 1 99 ? -5.180 -13.332 -6.134 1.00 0.00 160 LYS A CA 17
ATOM 30765 C C . LYS A 1 99 ? -6.361 -12.372 -6.238 1.00 0.00 160 LYS A C 17
ATOM 30766 O O . LYS A 1 99 ? -7.440 -12.748 -6.696 1.00 0.00 160 LYS A O 17
ATOM 30785 N N . ILE A 1 100 ? -6.148 -11.132 -5.812 1.00 0.00 161 ILE A N 17
ATOM 30786 C CA . ILE A 1 100 ? -7.194 -10.118 -5.860 1.00 0.00 161 ILE A CA 17
ATOM 30787 C C . ILE A 1 100 ? -7.329 -9.534 -7.262 1.00 0.00 161 ILE A C 17
ATOM 30788 O O . ILE A 1 100 ? -6.646 -8.571 -7.615 1.00 0.00 161 ILE A O 17
ATOM 30804 N N . THR A 1 101 ? -8.215 -10.121 -8.060 1.00 0.00 162 THR A N 17
ATOM 30805 C CA . THR A 1 101 ? -8.441 -9.660 -9.424 1.00 0.00 162 THR A CA 17
ATOM 30806 C C . THR A 1 101 ? -8.423 -8.137 -9.499 1.00 0.00 162 THR A C 17
ATOM 30807 O O . THR A 1 101 ? -7.581 -7.550 -10.179 1.00 0.00 162 THR A O 17
ATOM 30818 N N . ARG A 1 102 ? -9.355 -7.503 -8.795 1.00 0.00 163 ARG A N 17
ATOM 30819 C CA . ARG A 1 102 ? -9.446 -6.048 -8.783 1.00 0.00 163 ARG A CA 17
ATOM 30820 C C . ARG A 1 102 ? -10.363 -5.570 -7.661 1.00 0.00 163 ARG A C 17
ATOM 30821 O O . ARG A 1 102 ? -10.885 -6.373 -6.887 1.00 0.00 163 ARG A O 17
ATOM 30842 N N . VAL A 1 103 ? -10.554 -4.257 -7.578 1.00 0.00 164 VAL A N 17
ATOM 30843 C CA . VAL A 1 103 ? -11.408 -3.672 -6.552 1.00 0.00 164 VAL A CA 17
ATOM 30844 C C . VAL A 1 103 ? -12.325 -2.607 -7.142 1.00 0.00 164 VAL A C 17
ATOM 30845 O O . VAL A 1 103 ? -11.954 -1.907 -8.083 1.00 0.00 164 VAL A O 17
ATOM 30858 N N . GLU A 1 104 ? -13.525 -2.490 -6.581 1.00 0.00 165 GLU A N 17
ATOM 30859 C CA . GLU A 1 104 ? -14.496 -1.510 -7.053 1.00 0.00 165 GLU A CA 17
ATOM 30860 C C . GLU A 1 104 ? -15.154 -0.788 -5.880 1.00 0.00 165 GLU A C 17
ATOM 30861 O O . GLU A 1 104 ? -15.413 -1.387 -4.836 1.00 0.00 165 GLU A O 17
ATOM 30873 N N . ILE A 1 105 ? -15.420 0.501 -6.061 1.00 0.00 166 ILE A N 17
ATOM 30874 C CA . ILE A 1 105 ? -16.048 1.304 -5.020 1.00 0.00 166 ILE A CA 17
ATOM 30875 C C . ILE A 1 105 ? -17.510 1.586 -5.348 1.00 0.00 166 ILE A C 17
ATOM 30876 O O . ILE A 1 105 ? -17.864 1.809 -6.506 1.00 0.00 166 ILE A O 17
ATOM 30892 N N . GLN A 1 106 ? -18.354 1.575 -4.322 1.00 0.00 167 GLN A N 17
ATOM 30893 C CA . GLN A 1 106 ? -19.778 1.830 -4.502 1.00 0.00 167 GLN A CA 17
ATOM 30894 C C . GLN A 1 106 ? -20.152 3.217 -3.989 1.00 0.00 167 GLN A C 17
ATOM 30895 O O . GLN A 1 106 ? -19.415 3.820 -3.209 1.00 0.00 167 GLN A O 17
ATOM 30909 N N . ARG A 1 107 ? -21.301 3.717 -4.433 1.00 0.00 168 ARG A N 17
ATOM 30910 C CA . ARG A 1 107 ? -21.771 5.033 -4.019 1.00 0.00 168 ARG A CA 17
ATOM 30911 C C . ARG A 1 107 ? -21.547 5.247 -2.525 1.00 0.00 168 ARG A C 17
ATOM 30912 O O . ARG A 1 107 ? -21.797 4.352 -1.716 1.00 0.00 168 ARG A O 17
ATOM 30933 N N . ILE A 1 108 ? -21.075 6.436 -2.167 1.00 0.00 169 ILE A N 17
ATOM 30934 C CA . ILE A 1 108 ? -20.818 6.766 -0.770 1.00 0.00 169 ILE A CA 17
ATOM 30935 C C . ILE A 1 108 ? -22.000 7.507 -0.154 1.00 0.00 169 ILE A C 17
ATOM 30936 O O . ILE A 1 108 ? -22.800 8.118 -0.862 1.00 0.00 169 ILE A O 17
ATOM 30952 N N . ASP A 1 109 ? -22.102 7.449 1.169 1.00 0.00 170 ASP A N 17
ATOM 30953 C CA . ASP A 1 109 ? -23.185 8.117 1.882 1.00 0.00 170 ASP A CA 17
ATOM 30954 C C . ASP A 1 109 ? -22.667 9.338 2.635 1.00 0.00 170 ASP A C 17
ATOM 30955 O O . ASP A 1 109 ? -21.791 9.242 3.495 1.00 0.00 170 ASP A O 17
ATOM 30964 N N . PRO A 1 110 ? -23.220 10.515 2.306 1.00 0.00 171 PRO A N 17
ATOM 30965 C CA . PRO A 1 110 ? -22.829 11.778 2.940 1.00 0.00 171 PRO A CA 17
ATOM 30966 C C . PRO A 1 110 ? -23.280 11.861 4.394 1.00 0.00 171 PRO A C 17
ATOM 30967 O O . PRO A 1 110 ? -24.064 11.042 4.874 1.00 0.00 171 PRO A O 17
ATOM 30978 N N . PRO A 1 111 ? -22.775 12.874 5.114 1.00 0.00 172 PRO A N 17
ATOM 30979 C CA . PRO A 1 111 ? -23.114 13.089 6.524 1.00 0.00 172 PRO A CA 17
ATOM 30980 C C . PRO A 1 111 ? -24.556 13.546 6.711 1.00 0.00 172 PRO A C 17
ATOM 30981 O O . PRO A 1 111 ? -25.003 14.501 6.075 1.00 0.00 172 PRO A O 17
ATOM 30992 N N . LYS A 1 112 ? -25.281 12.859 7.587 1.00 0.00 173 LYS A N 17
ATOM 30993 C CA . LYS A 1 112 ? -26.674 13.195 7.859 1.00 0.00 173 LYS A CA 17
ATOM 30994 C C . LYS A 1 112 ? -26.860 13.599 9.318 1.00 0.00 173 LYS A C 17
ATOM 30995 O O . LYS A 1 112 ? -25.981 13.377 10.151 1.00 0.00 173 LYS A O 17
ATOM 31014 N N . ASP A 1 113 ? -28.010 14.192 9.620 1.00 0.00 174 ASP A N 17
ATOM 31015 C CA . ASP A 1 113 ? -28.313 14.625 10.980 1.00 0.00 174 ASP A CA 17
ATOM 31016 C C . ASP A 1 113 ? -28.011 13.517 11.983 1.00 0.00 174 ASP A C 17
ATOM 31017 O O . ASP A 1 113 ? -27.587 13.783 13.109 1.00 0.00 174 ASP A O 17
ATOM 31026 N N . GLY A 1 1 ? -2.660 -28.750 -17.396 1.00 0.00 62 GLY A N 18
ATOM 31027 C CA . GLY A 1 1 ? -3.410 -29.621 -16.510 1.00 0.00 62 GLY A CA 18
ATOM 31028 C C . GLY A 1 1 ? -4.895 -29.619 -16.816 1.00 0.00 62 GLY A C 18
ATOM 31029 O O . GLY A 1 1 ? -5.354 -30.337 -17.704 1.00 0.00 62 GLY A O 18
ATOM 31033 N N . SER A 1 2 ? -5.648 -28.810 -16.078 1.00 0.00 63 SER A N 18
ATOM 31034 C CA . SER A 1 2 ? -7.091 -28.721 -16.271 1.00 0.00 63 SER A CA 18
ATOM 31035 C C . SER A 1 2 ? -7.425 -28.374 -17.718 1.00 0.00 63 SER A C 18
ATOM 31036 O O . SER A 1 2 ? -6.910 -27.402 -18.270 1.00 0.00 63 SER A O 18
ATOM 31044 N N . ASP A 1 3 ? -8.291 -29.176 -18.327 1.00 0.00 64 ASP A N 18
ATOM 31045 C CA . ASP A 1 3 ? -8.696 -28.955 -19.711 1.00 0.00 64 ASP A CA 18
ATOM 31046 C C . ASP A 1 3 ? -9.406 -27.613 -19.861 1.00 0.00 64 ASP A C 18
ATOM 31047 O O . ASP A 1 3 ? -9.004 -26.772 -20.665 1.00 0.00 64 ASP A O 18
ATOM 31056 N N . HIS A 1 4 ? -10.466 -27.420 -19.081 1.00 0.00 65 HIS A N 18
ATOM 31057 C CA . HIS A 1 4 ? -11.233 -26.180 -19.128 1.00 0.00 65 HIS A CA 18
ATOM 31058 C C . HIS A 1 4 ? -10.567 -25.097 -18.284 1.00 0.00 65 HIS A C 18
ATOM 31059 O O . HIS A 1 4 ? -10.355 -25.273 -17.084 1.00 0.00 65 HIS A O 18
ATOM 31074 N N . VAL A 1 5 ? -10.238 -23.977 -18.920 1.00 0.00 66 VAL A N 18
ATOM 31075 C CA . VAL A 1 5 ? -9.596 -22.865 -18.228 1.00 0.00 66 VAL A CA 18
ATOM 31076 C C . VAL A 1 5 ? -10.292 -21.546 -18.544 1.00 0.00 66 VAL A C 18
ATOM 31077 O O . VAL A 1 5 ? -10.573 -21.242 -19.703 1.00 0.00 66 VAL A O 18
ATOM 31090 N N . ASP A 1 6 ? -10.568 -20.766 -17.505 1.00 0.00 67 ASP A N 18
ATOM 31091 C CA . ASP A 1 6 ? -11.231 -19.477 -17.671 1.00 0.00 67 ASP A CA 18
ATOM 31092 C C . ASP A 1 6 ? -10.885 -18.537 -16.521 1.00 0.00 67 ASP A C 18
ATOM 31093 O O . ASP A 1 6 ? -10.515 -18.979 -15.432 1.00 0.00 67 ASP A O 18
ATOM 31102 N N . LEU A 1 7 ? -11.008 -17.237 -16.769 1.00 0.00 68 LEU A N 18
ATOM 31103 C CA . LEU A 1 7 ? -10.707 -16.233 -15.754 1.00 0.00 68 LEU A CA 18
ATOM 31104 C C . LEU A 1 7 ? -11.921 -15.976 -14.866 1.00 0.00 68 LEU A C 18
ATOM 31105 O O . LEU A 1 7 ? -12.200 -14.837 -14.494 1.00 0.00 68 LEU A O 18
ATOM 31121 N N . ARG A 1 8 ? -12.637 -17.044 -14.529 1.00 0.00 69 ARG A N 18
ATOM 31122 C CA . ARG A 1 8 ? -13.820 -16.934 -13.684 1.00 0.00 69 ARG A CA 18
ATOM 31123 C C . ARG A 1 8 ? -13.488 -16.227 -12.373 1.00 0.00 69 ARG A C 18
ATOM 31124 O O . ARG A 1 8 ? -12.667 -16.704 -11.591 1.00 0.00 69 ARG A O 18
ATOM 31145 N N . GLU A 1 9 ? -14.132 -15.087 -12.142 1.00 0.00 70 GLU A N 18
ATOM 31146 C CA . GLU A 1 9 ? -13.903 -14.314 -10.927 1.00 0.00 70 GLU A CA 18
ATOM 31147 C C . GLU A 1 9 ? -15.192 -14.170 -10.123 1.00 0.00 70 GLU A C 18
ATOM 31148 O O . GLU A 1 9 ? -16.290 -14.195 -10.680 1.00 0.00 70 GLU A O 18
ATOM 31160 N N . HIS A 1 10 ? -15.050 -14.019 -8.810 1.00 0.00 71 HIS A N 18
ATOM 31161 C CA . HIS A 1 10 ? -16.203 -13.871 -7.929 1.00 0.00 71 HIS A CA 18
ATOM 31162 C C . HIS A 1 10 ? -16.127 -12.561 -7.151 1.00 0.00 71 HIS A C 18
ATOM 31163 O O . HIS A 1 10 ? -15.046 -12.120 -6.760 1.00 0.00 71 HIS A O 18
ATOM 31178 N N . VAL A 1 11 ? -17.282 -11.941 -6.931 1.00 0.00 72 VAL A N 18
ATOM 31179 C CA . VAL A 1 11 ? -17.348 -10.681 -6.200 1.00 0.00 72 VAL A CA 18
ATOM 31180 C C . VAL A 1 11 ? -17.680 -10.915 -4.730 1.00 0.00 72 VAL A C 18
ATOM 31181 O O . VAL A 1 11 ? -18.514 -11.758 -4.399 1.00 0.00 72 VAL A O 18
ATOM 31194 N N . ILE A 1 12 ? -17.022 -10.163 -3.854 1.00 0.00 73 ILE A N 18
ATOM 31195 C CA . ILE A 1 12 ? -17.249 -10.287 -2.420 1.00 0.00 73 ILE A CA 18
ATOM 31196 C C . ILE A 1 12 ? -18.005 -9.079 -1.876 1.00 0.00 73 ILE A C 18
ATOM 31197 O O . ILE A 1 12 ? -17.575 -7.938 -2.045 1.00 0.00 73 ILE A O 18
ATOM 31213 N N . ASP A 1 13 ? -19.131 -9.339 -1.221 1.00 0.00 74 ASP A N 18
ATOM 31214 C CA . ASP A 1 13 ? -19.946 -8.273 -0.650 1.00 0.00 74 ASP A CA 18
ATOM 31215 C C . ASP A 1 13 ? -19.446 -7.894 0.741 1.00 0.00 74 ASP A C 18
ATOM 31216 O O . ASP A 1 13 ? -19.284 -8.751 1.609 1.00 0.00 74 ASP A O 18
ATOM 31225 N N . VAL A 1 14 ? -19.202 -6.603 0.945 1.00 0.00 75 VAL A N 18
ATOM 31226 C CA . VAL A 1 14 ? -18.721 -6.109 2.230 1.00 0.00 75 VAL A CA 18
ATOM 31227 C C . VAL A 1 14 ? -19.684 -5.086 2.821 1.00 0.00 75 VAL A C 18
ATOM 31228 O O . VAL A 1 14 ? -20.173 -4.188 2.135 1.00 0.00 75 VAL A O 18
ATOM 31241 N N . PRO A 1 15 ? -19.964 -5.221 4.126 1.00 0.00 76 PRO A N 18
ATOM 31242 C CA . PRO A 1 15 ? -20.870 -4.316 4.839 1.00 0.00 76 PRO A CA 18
ATOM 31243 C C . PRO A 1 15 ? -20.279 -2.921 5.010 1.00 0.00 76 PRO A C 18
ATOM 31244 O O . PRO A 1 15 ? -19.064 -2.741 5.098 1.00 0.00 76 PRO A O 18
ATOM 31255 N N . PRO A 1 16 ? -21.156 -1.907 5.059 1.00 0.00 77 PRO A N 18
ATOM 31256 C CA . PRO A 1 16 ? -20.744 -0.510 5.222 1.00 0.00 77 PRO A CA 18
ATOM 31257 C C . PRO A 1 16 ? -20.190 -0.227 6.614 1.00 0.00 77 PRO A C 18
ATOM 31258 O O . PRO A 1 16 ? -20.591 -0.859 7.591 1.00 0.00 77 PRO A O 18
ATOM 31269 N N . GLN A 1 17 ? -19.267 0.726 6.696 1.00 0.00 78 GLN A N 18
ATOM 31270 C CA . GLN A 1 17 ? -18.659 1.092 7.970 1.00 0.00 78 GLN A CA 18
ATOM 31271 C C . GLN A 1 17 ? -18.533 2.606 8.098 1.00 0.00 78 GLN A C 18
ATOM 31272 O O . GLN A 1 17 ? -17.780 3.240 7.360 1.00 0.00 78 GLN A O 18
ATOM 31286 N N . GLU A 1 18 ? -19.275 3.179 9.040 1.00 0.00 79 GLU A N 18
ATOM 31287 C CA . GLU A 1 18 ? -19.247 4.620 9.263 1.00 0.00 79 GLU A CA 18
ATOM 31288 C C . GLU A 1 18 ? -17.962 5.035 9.975 1.00 0.00 79 GLU A C 18
ATOM 31289 O O . GLU A 1 18 ? -17.828 4.865 11.187 1.00 0.00 79 GLU A O 18
ATOM 31301 N N . VAL A 1 19 ? -17.019 5.579 9.212 1.00 0.00 80 VAL A N 18
ATOM 31302 C CA . VAL A 1 19 ? -15.745 6.019 9.768 1.00 0.00 80 VAL A CA 18
ATOM 31303 C C . VAL A 1 19 ? -15.627 7.539 9.737 1.00 0.00 80 VAL A C 18
ATOM 31304 O O . VAL A 1 19 ? -15.992 8.179 8.750 1.00 0.00 80 VAL A O 18
ATOM 31317 N N . ILE A 1 20 ? -15.115 8.109 10.822 1.00 0.00 81 ILE A N 18
ATOM 31318 C CA . ILE A 1 20 ? -14.948 9.554 10.918 1.00 0.00 81 ILE A CA 18
ATOM 31319 C C . ILE A 1 20 ? -13.876 10.048 9.952 1.00 0.00 81 ILE A C 18
ATOM 31320 O O . ILE A 1 20 ? -12.681 9.874 10.193 1.00 0.00 81 ILE A O 18
ATOM 31336 N N . CYS A 1 21 ? -14.311 10.667 8.860 1.00 0.00 82 CYS A N 18
ATOM 31337 C CA . CYS A 1 21 ? -13.388 11.188 7.858 1.00 0.00 82 CYS A CA 18
ATOM 31338 C C . CYS A 1 21 ? -12.298 12.033 8.510 1.00 0.00 82 CYS A C 18
ATOM 31339 O O . CYS A 1 21 ? -12.271 12.198 9.729 1.00 0.00 82 CYS A O 18
ATOM 31347 N N . LYS A 1 22 ? -11.399 12.564 7.689 1.00 0.00 83 LYS A N 18
ATOM 31348 C CA . LYS A 1 22 ? -10.305 13.392 8.183 1.00 0.00 83 LYS A CA 18
ATOM 31349 C C . LYS A 1 22 ? -10.834 14.682 8.800 1.00 0.00 83 LYS A C 18
ATOM 31350 O O . LYS A 1 22 ? -10.350 15.128 9.841 1.00 0.00 83 LYS A O 18
ATOM 31369 N N . ASP A 1 23 ? -11.832 15.276 8.154 1.00 0.00 84 ASP A N 18
ATOM 31370 C CA . ASP A 1 23 ? -12.429 16.514 8.641 1.00 0.00 84 ASP A CA 18
ATOM 31371 C C . ASP A 1 23 ? -13.510 16.224 9.678 1.00 0.00 84 ASP A C 18
ATOM 31372 O O . ASP A 1 23 ? -14.503 16.944 9.771 1.00 0.00 84 ASP A O 18
ATOM 31381 N N . ASN A 1 24 ? -13.309 15.165 10.455 1.00 0.00 85 ASN A N 18
ATOM 31382 C CA . ASN A 1 24 ? -14.267 14.779 11.484 1.00 0.00 85 ASN A CA 18
ATOM 31383 C C . ASN A 1 24 ? -15.677 14.688 10.908 1.00 0.00 85 ASN A C 18
ATOM 31384 O O . ASN A 1 24 ? -16.628 15.221 11.480 1.00 0.00 85 ASN A O 18
ATOM 31395 N N . VAL A 1 25 ? -15.804 14.009 9.773 1.00 0.00 86 VAL A N 18
ATOM 31396 C CA . VAL A 1 25 ? -17.098 13.847 9.120 1.00 0.00 86 VAL A CA 18
ATOM 31397 C C . VAL A 1 25 ? -17.482 12.375 9.021 1.00 0.00 86 VAL A C 18
ATOM 31398 O O . VAL A 1 25 ? -16.827 11.596 8.329 1.00 0.00 86 VAL A O 18
ATOM 31411 N N . VAL A 1 26 ? -18.550 12.000 9.718 1.00 0.00 87 VAL A N 18
ATOM 31412 C CA . VAL A 1 26 ? -19.024 10.621 9.709 1.00 0.00 87 VAL A CA 18
ATOM 31413 C C . VAL A 1 26 ? -19.846 10.331 8.457 1.00 0.00 87 VAL A C 18
ATOM 31414 O O . VAL A 1 26 ? -20.871 10.968 8.213 1.00 0.00 87 VAL A O 18
ATOM 31427 N N . VAL A 1 27 ? -19.390 9.365 7.667 1.00 0.00 88 VAL A N 18
ATOM 31428 C CA . VAL A 1 27 ? -20.083 8.989 6.441 1.00 0.00 88 VAL A CA 18
ATOM 31429 C C . VAL A 1 27 ? -19.954 7.494 6.173 1.00 0.00 88 VAL A C 18
ATOM 31430 O O . VAL A 1 27 ? -18.954 6.871 6.531 1.00 0.00 88 VAL A O 18
ATOM 31443 N N . THR A 1 28 ? -20.974 6.921 5.540 1.00 0.00 89 THR A N 18
ATOM 31444 C CA . THR A 1 28 ? -20.975 5.498 5.224 1.00 0.00 89 THR A CA 18
ATOM 31445 C C . THR A 1 28 ? -20.167 5.214 3.964 1.00 0.00 89 THR A C 18
ATOM 31446 O O . THR A 1 28 ? -20.409 5.807 2.912 1.00 0.00 89 THR A O 18
ATOM 31457 N N . VAL A 1 29 ? -19.206 4.302 4.075 1.00 0.00 90 VAL A N 18
ATOM 31458 C CA . VAL A 1 29 ? -18.363 3.938 2.943 1.00 0.00 90 VAL A CA 18
ATOM 31459 C C . VAL A 1 29 ? -18.463 2.447 2.641 1.00 0.00 90 VAL A C 18
ATOM 31460 O O . VAL A 1 29 ? -18.344 1.612 3.538 1.00 0.00 90 VAL A O 18
ATOM 31473 N N . ASP A 1 30 ? -18.683 2.120 1.372 1.00 0.00 91 ASP A N 18
ATOM 31474 C CA . ASP A 1 30 ? -18.798 0.728 0.950 1.00 0.00 91 ASP A CA 18
ATOM 31475 C C . ASP A 1 30 ? -18.117 0.511 -0.397 1.00 0.00 91 ASP A C 18
ATOM 31476 O O . ASP A 1 30 ? -18.127 1.391 -1.258 1.00 0.00 91 ASP A O 18
ATOM 31485 N N . ALA A 1 31 ? -17.525 -0.666 -0.573 1.00 0.00 92 ALA A N 18
ATOM 31486 C CA . ALA A 1 31 ? -16.840 -0.999 -1.816 1.00 0.00 92 ALA A CA 18
ATOM 31487 C C . ALA A 1 31 ? -16.818 -2.506 -2.044 1.00 0.00 92 ALA A C 18
ATOM 31488 O O . ALA A 1 31 ? -16.813 -3.288 -1.093 1.00 0.00 92 ALA A O 18
ATOM 31495 N N . VAL A 1 32 ? -16.805 -2.909 -3.310 1.00 0.00 93 VAL A N 18
ATOM 31496 C CA . VAL A 1 32 ? -16.784 -4.323 -3.663 1.00 0.00 93 VAL A CA 18
ATOM 31497 C C . VAL A 1 32 ? -15.376 -4.775 -4.035 1.00 0.00 93 VAL A C 18
ATOM 31498 O O . VAL A 1 32 ? -14.545 -3.971 -4.456 1.00 0.00 93 VAL A O 18
ATOM 31511 N N . VAL A 1 33 ? -15.115 -6.069 -3.878 1.00 0.00 94 VAL A N 18
ATOM 31512 C CA . VAL A 1 33 ? -13.808 -6.630 -4.199 1.00 0.00 94 VAL A CA 18
ATOM 31513 C C . VAL A 1 33 ? -13.944 -7.899 -5.032 1.00 0.00 94 VAL A C 18
ATOM 31514 O O . VAL A 1 33 ? -14.847 -8.707 -4.809 1.00 0.00 94 VAL A O 18
ATOM 31527 N N . TYR A 1 34 ? -13.043 -8.069 -5.993 1.00 0.00 95 TYR A N 18
ATOM 31528 C CA . TYR A 1 34 ? -13.063 -9.240 -6.862 1.00 0.00 95 TYR A CA 18
ATOM 31529 C C . TYR A 1 34 ? -11.936 -10.204 -6.503 1.00 0.00 95 TYR A C 18
ATOM 31530 O O . TYR A 1 34 ? -10.977 -9.832 -5.826 1.00 0.00 95 TYR A O 18
ATOM 31548 N N . TYR A 1 35 ? -12.059 -11.444 -6.963 1.00 0.00 96 TYR A N 18
ATOM 31549 C CA . TYR A 1 35 ? -11.053 -12.464 -6.690 1.00 0.00 96 TYR A CA 18
ATOM 31550 C C . TYR A 1 35 ? -11.244 -13.675 -7.598 1.00 0.00 96 TYR A C 18
ATOM 31551 O O . TYR A 1 35 ? -12.335 -13.908 -8.116 1.00 0.00 96 TYR A O 18
ATOM 31569 N N . GLN A 1 36 ? -10.174 -14.441 -7.784 1.00 0.00 97 GLN A N 18
ATOM 31570 C CA . GLN A 1 36 ? -10.224 -15.628 -8.629 1.00 0.00 97 GLN A CA 18
ATOM 31571 C C . GLN A 1 36 ? -9.179 -16.650 -8.194 1.00 0.00 97 GLN A C 18
ATOM 31572 O O . GLN A 1 36 ? -7.977 -16.391 -8.260 1.00 0.00 97 GLN A O 18
ATOM 31586 N N . VAL A 1 37 ? -9.644 -17.813 -7.749 1.00 0.00 98 VAL A N 18
ATOM 31587 C CA . VAL A 1 37 ? -8.750 -18.875 -7.304 1.00 0.00 98 VAL A CA 18
ATOM 31588 C C . VAL A 1 37 ? -7.719 -19.210 -8.375 1.00 0.00 98 VAL A C 18
ATOM 31589 O O . VAL A 1 37 ? -7.983 -20.006 -9.277 1.00 0.00 98 VAL A O 18
ATOM 31602 N N . ILE A 1 38 ? -6.544 -18.599 -8.270 1.00 0.00 99 ILE A N 18
ATOM 31603 C CA . ILE A 1 38 ? -5.472 -18.835 -9.230 1.00 0.00 99 ILE A CA 18
ATOM 31604 C C . ILE A 1 38 ? -4.685 -20.092 -8.877 1.00 0.00 99 ILE A C 18
ATOM 31605 O O . ILE A 1 38 ? -3.700 -20.425 -9.536 1.00 0.00 99 ILE A O 18
ATOM 31621 N N . ASP A 1 39 ? -5.127 -20.787 -7.834 1.00 0.00 100 ASP A N 18
ATOM 31622 C CA . ASP A 1 39 ? -4.465 -22.010 -7.395 1.00 0.00 100 ASP A CA 18
ATOM 31623 C C . ASP A 1 39 ? -5.356 -22.796 -6.438 1.00 0.00 100 ASP A C 18
ATOM 31624 O O . ASP A 1 39 ? -5.637 -22.368 -5.319 1.00 0.00 100 ASP A O 18
ATOM 31633 N N . PRO A 1 40 ? -5.814 -23.973 -6.889 1.00 0.00 101 PRO A N 18
ATOM 31634 C CA . PRO A 1 40 ? -6.681 -24.844 -6.089 1.00 0.00 101 PRO A CA 18
ATOM 31635 C C . PRO A 1 40 ? -5.945 -25.470 -4.910 1.00 0.00 101 PRO A C 18
ATOM 31636 O O . PRO A 1 40 ? -6.404 -25.400 -3.770 1.00 0.00 101 PRO A O 18
ATOM 31647 N N . VAL A 1 41 ? -4.799 -26.082 -5.191 1.00 0.00 102 VAL A N 18
ATOM 31648 C CA . VAL A 1 41 ? -3.998 -26.720 -4.153 1.00 0.00 102 VAL A CA 18
ATOM 31649 C C . VAL A 1 41 ? -3.884 -25.829 -2.921 1.00 0.00 102 VAL A C 18
ATOM 31650 O O . VAL A 1 41 ? -3.895 -26.311 -1.789 1.00 0.00 102 VAL A O 18
ATOM 31663 N N . LYS A 1 42 ? -3.776 -24.524 -3.150 1.00 0.00 103 LYS A N 18
ATOM 31664 C CA . LYS A 1 42 ? -3.662 -23.563 -2.059 1.00 0.00 103 LYS A CA 18
ATOM 31665 C C . LYS A 1 42 ? -5.033 -23.246 -1.469 1.00 0.00 103 LYS A C 18
ATOM 31666 O O . LYS A 1 42 ? -5.171 -23.066 -0.259 1.00 0.00 103 LYS A O 18
ATOM 31685 N N . ALA A 1 43 ? -6.042 -23.179 -2.330 1.00 0.00 104 ALA A N 18
ATOM 31686 C CA . ALA A 1 43 ? -7.402 -22.887 -1.893 1.00 0.00 104 ALA A CA 18
ATOM 31687 C C . ALA A 1 43 ? -8.207 -24.169 -1.712 1.00 0.00 104 ALA A C 18
ATOM 31688 O O . ALA A 1 43 ? -9.269 -24.337 -2.312 1.00 0.00 104 ALA A O 18
ATOM 31695 N N . VAL A 1 44 ? -7.695 -25.073 -0.883 1.00 0.00 105 VAL A N 18
ATOM 31696 C CA . VAL A 1 44 ? -8.368 -26.340 -0.623 1.00 0.00 105 VAL A CA 18
ATOM 31697 C C . VAL A 1 44 ? -9.275 -26.241 0.598 1.00 0.00 105 VAL A C 18
ATOM 31698 O O . VAL A 1 44 ? -9.884 -27.227 1.014 1.00 0.00 105 VAL A O 18
ATOM 31711 N N . TYR A 1 45 ? -9.360 -25.045 1.169 1.00 0.00 106 TYR A N 18
ATOM 31712 C CA . TYR A 1 45 ? -10.192 -24.816 2.345 1.00 0.00 106 TYR A CA 18
ATOM 31713 C C . TYR A 1 45 ? -11.618 -24.456 1.942 1.00 0.00 106 TYR A C 18
ATOM 31714 O O . TYR A 1 45 ? -12.344 -23.812 2.697 1.00 0.00 106 TYR A O 18
ATOM 31732 N N . ASN A 1 46 ? -12.012 -24.877 0.744 1.00 0.00 107 ASN A N 18
ATOM 31733 C CA . ASN A 1 46 ? -13.352 -24.600 0.239 1.00 0.00 107 ASN A CA 18
ATOM 31734 C C . ASN A 1 46 ? -13.582 -23.098 0.104 1.00 0.00 107 ASN A C 18
ATOM 31735 O O . ASN A 1 46 ? -14.714 -22.622 0.188 1.00 0.00 107 ASN A O 18
ATOM 31746 N N . VAL A 1 47 ? -12.499 -22.355 -0.106 1.00 0.00 108 VAL A N 18
ATOM 31747 C CA . VAL A 1 47 ? -12.582 -20.907 -0.255 1.00 0.00 108 VAL A CA 18
ATOM 31748 C C . VAL A 1 47 ? -13.645 -20.320 0.667 1.00 0.00 108 VAL A C 18
ATOM 31749 O O . VAL A 1 47 ? -14.391 -19.422 0.279 1.00 0.00 108 VAL A O 18
ATOM 31762 N N . SER A 1 48 ? -13.708 -20.835 1.891 1.00 0.00 109 SER A N 18
ATOM 31763 C CA . SER A 1 48 ? -14.682 -20.364 2.869 1.00 0.00 109 SER A CA 18
ATOM 31764 C C . SER A 1 48 ? -14.064 -19.318 3.792 1.00 0.00 109 SER A C 18
ATOM 31765 O O . SER A 1 48 ? -14.606 -18.225 3.961 1.00 0.00 109 SER A O 18
ATOM 31773 N N . ASP A 1 49 ? -12.926 -19.661 4.386 1.00 0.00 110 ASP A N 18
ATOM 31774 C CA . ASP A 1 49 ? -12.232 -18.752 5.291 1.00 0.00 110 ASP A CA 18
ATOM 31775 C C . ASP A 1 49 ? -11.906 -17.435 4.594 1.00 0.00 110 ASP A C 18
ATOM 31776 O O . ASP A 1 49 ? -12.006 -16.363 5.191 1.00 0.00 110 ASP A O 18
ATOM 31785 N N . PHE A 1 50 ? -11.514 -17.523 3.327 1.00 0.00 111 PHE A N 18
ATOM 31786 C CA . PHE A 1 50 ? -11.170 -16.339 2.549 1.00 0.00 111 PHE A CA 18
ATOM 31787 C C . PHE A 1 50 ? -12.380 -15.421 2.393 1.00 0.00 111 PHE A C 18
ATOM 31788 O O . PHE A 1 50 ? -12.246 -14.197 2.376 1.00 0.00 111 PHE A O 18
ATOM 31805 N N . LEU A 1 51 ? -13.559 -16.021 2.278 1.00 0.00 112 LEU A N 18
ATOM 31806 C CA . LEU A 1 51 ? -14.793 -15.259 2.122 1.00 0.00 112 LEU A CA 18
ATOM 31807 C C . LEU A 1 51 ? -15.087 -14.437 3.373 1.00 0.00 112 LEU A C 18
ATOM 31808 O O . LEU A 1 51 ? -15.088 -13.207 3.333 1.00 0.00 112 LEU A O 18
ATOM 31824 N N . MET A 1 52 ? -15.333 -15.125 4.483 1.00 0.00 113 MET A N 18
ATOM 31825 C CA . MET A 1 52 ? -15.624 -14.458 5.747 1.00 0.00 113 MET A CA 18
ATOM 31826 C C . MET A 1 52 ? -14.445 -13.598 6.192 1.00 0.00 113 MET A C 18
ATOM 31827 O O . MET A 1 52 ? -14.628 -12.554 6.818 1.00 0.00 113 MET A O 18
ATOM 31841 N N . ALA A 1 53 ? -13.237 -14.045 5.866 1.00 0.00 114 ALA A N 18
ATOM 31842 C CA . ALA A 1 53 ? -12.029 -13.316 6.231 1.00 0.00 114 ALA A CA 18
ATOM 31843 C C . ALA A 1 53 ? -11.941 -11.989 5.484 1.00 0.00 114 ALA A C 18
ATOM 31844 O O . ALA A 1 53 ? -11.849 -10.926 6.097 1.00 0.00 114 ALA A O 18
ATOM 31851 N N . ILE A 1 54 ? -11.969 -12.060 4.157 1.00 0.00 115 ILE A N 18
ATOM 31852 C CA . ILE A 1 54 ? -11.893 -10.865 3.327 1.00 0.00 115 ILE A CA 18
ATOM 31853 C C . ILE A 1 54 ? -12.804 -9.765 3.861 1.00 0.00 115 ILE A C 18
ATOM 31854 O O . ILE A 1 54 ? -12.354 -8.657 4.151 1.00 0.00 115 ILE A O 18
ATOM 31870 N N . VAL A 1 55 ? -14.089 -10.081 3.992 1.00 0.00 116 VAL A N 18
ATOM 31871 C CA . VAL A 1 55 ? -15.065 -9.121 4.494 1.00 0.00 116 VAL A CA 18
ATOM 31872 C C . VAL A 1 55 ? -14.627 -8.544 5.836 1.00 0.00 116 VAL A C 18
ATOM 31873 O O . VAL A 1 55 ? -15.025 -7.441 6.210 1.00 0.00 116 VAL A O 18
ATOM 31886 N N . LYS A 1 56 ? -13.805 -9.298 6.558 1.00 0.00 117 LYS A N 18
ATOM 31887 C CA . LYS A 1 56 ? -13.310 -8.862 7.858 1.00 0.00 117 LYS A CA 18
ATOM 31888 C C . LYS A 1 56 ? -12.062 -8.000 7.704 1.00 0.00 117 LYS A C 18
ATOM 31889 O O . LYS A 1 56 ? -11.874 -7.025 8.434 1.00 0.00 117 LYS A O 18
ATOM 31908 N N . LEU A 1 57 ? -11.211 -8.362 6.751 1.00 0.00 118 LEU A N 18
ATOM 31909 C CA . LEU A 1 57 ? -9.981 -7.620 6.500 1.00 0.00 118 LEU A CA 18
ATOM 31910 C C . LEU A 1 57 ? -10.285 -6.232 5.947 1.00 0.00 118 LEU A C 18
ATOM 31911 O O . LEU A 1 57 ? -9.877 -5.222 6.520 1.00 0.00 118 LEU A O 18
ATOM 31927 N N . ALA A 1 58 ? -11.007 -6.189 4.832 1.00 0.00 119 ALA A N 18
ATOM 31928 C CA . ALA A 1 58 ? -11.370 -4.925 4.205 1.00 0.00 119 ALA A CA 18
ATOM 31929 C C . ALA A 1 58 ? -11.763 -3.886 5.250 1.00 0.00 119 ALA A C 18
ATOM 31930 O O . ALA A 1 58 ? -11.470 -2.700 5.099 1.00 0.00 119 ALA A O 18
ATOM 31937 N N . GLN A 1 59 ? -12.427 -4.340 6.308 1.00 0.00 120 GLN A N 18
ATOM 31938 C CA . GLN A 1 59 ? -12.860 -3.448 7.377 1.00 0.00 120 GLN A CA 18
ATOM 31939 C C . GLN A 1 59 ? -11.663 -2.814 8.076 1.00 0.00 120 GLN A C 18
ATOM 31940 O O . GLN A 1 59 ? -11.679 -1.627 8.406 1.00 0.00 120 GLN A O 18
ATOM 31954 N N . THR A 1 60 ? -10.623 -3.612 8.300 1.00 0.00 121 THR A N 18
ATOM 31955 C CA . THR A 1 60 ? -9.417 -3.130 8.961 1.00 0.00 121 THR A CA 18
ATOM 31956 C C . THR A 1 60 ? -8.538 -2.343 7.996 1.00 0.00 121 THR A C 18
ATOM 31957 O O . THR A 1 60 ? -7.943 -1.332 8.367 1.00 0.00 121 THR A O 18
ATOM 31968 N N . ASN A 1 61 ? -8.462 -2.813 6.755 1.00 0.00 122 ASN A N 18
ATOM 31969 C CA . ASN A 1 61 ? -7.655 -2.153 5.736 1.00 0.00 122 ASN A CA 18
ATOM 31970 C C . ASN A 1 61 ? -8.264 -0.810 5.345 1.00 0.00 122 ASN A C 18
ATOM 31971 O O . ASN A 1 61 ? -7.611 0.230 5.432 1.00 0.00 122 ASN A O 18
ATOM 31982 N N . LEU A 1 62 ? -9.521 -0.840 4.914 1.00 0.00 123 LEU A N 18
ATOM 31983 C CA . LEU A 1 62 ? -10.221 0.375 4.510 1.00 0.00 123 LEU A CA 18
ATOM 31984 C C . LEU A 1 62 ? -10.156 1.431 5.609 1.00 0.00 123 LEU A C 18
ATOM 31985 O O . LEU A 1 62 ? -9.906 2.606 5.340 1.00 0.00 123 LEU A O 18
ATOM 32001 N N . ARG A 1 63 ? -10.382 1.004 6.847 1.00 0.00 124 ARG A N 18
ATOM 32002 C CA . ARG A 1 63 ? -10.348 1.913 7.986 1.00 0.00 124 ARG A CA 18
ATOM 32003 C C . ARG A 1 63 ? -9.046 2.708 8.010 1.00 0.00 124 ARG A C 18
ATOM 32004 O O . ARG A 1 63 ? -8.971 3.778 8.613 1.00 0.00 124 ARG A O 18
ATOM 32025 N N . ALA A 1 64 ? -8.022 2.176 7.350 1.00 0.00 125 ALA A N 18
ATOM 32026 C CA . ALA A 1 64 ? -6.724 2.836 7.294 1.00 0.00 125 ALA A CA 18
ATOM 32027 C C . ALA A 1 64 ? -6.761 4.042 6.361 1.00 0.00 125 ALA A C 18
ATOM 32028 O O . ALA A 1 64 ? -6.518 5.173 6.784 1.00 0.00 125 ALA A O 18
ATOM 32035 N N . ILE A 1 65 ? -7.065 3.793 5.092 1.00 0.00 126 ILE A N 18
ATOM 32036 C CA . ILE A 1 65 ? -7.134 4.860 4.101 1.00 0.00 126 ILE A CA 18
ATOM 32037 C C . ILE A 1 65 ? -8.447 5.626 4.208 1.00 0.00 126 ILE A C 18
ATOM 32038 O O . ILE A 1 65 ? -8.455 6.830 4.468 1.00 0.00 126 ILE A O 18
ATOM 32054 N N . ILE A 1 66 ? -9.555 4.922 4.009 1.00 0.00 127 ILE A N 18
ATOM 32055 C CA . ILE A 1 66 ? -10.875 5.535 4.086 1.00 0.00 127 ILE A CA 18
ATOM 32056 C C . ILE A 1 66 ? -11.031 6.343 5.370 1.00 0.00 127 ILE A C 18
ATOM 32057 O O . ILE A 1 66 ? -11.639 7.413 5.373 1.00 0.00 127 ILE A O 18
ATOM 32073 N N . GLY A 1 67 ? -10.475 5.824 6.461 1.00 0.00 128 GLY A N 18
ATOM 32074 C CA . GLY A 1 67 ? -10.561 6.511 7.736 1.00 0.00 128 GLY A CA 18
ATOM 32075 C C . GLY A 1 67 ? -10.115 7.957 7.648 1.00 0.00 128 GLY A C 18
ATOM 32076 O O . GLY A 1 67 ? -10.512 8.787 8.465 1.00 0.00 128 GLY A O 18
ATOM 32080 N N . GLU A 1 68 ? -9.286 8.259 6.653 1.00 0.00 129 GLU A N 18
ATOM 32081 C CA . GLU A 1 68 ? -8.784 9.615 6.463 1.00 0.00 129 GLU A CA 18
ATOM 32082 C C . GLU A 1 68 ? -9.039 10.095 5.037 1.00 0.00 129 GLU A C 18
ATOM 32083 O O . GLU A 1 68 ? -8.476 9.562 4.082 1.00 0.00 129 GLU A O 18
ATOM 32095 N N . MET A 1 69 ? -9.892 11.105 4.903 1.00 0.00 130 MET A N 18
ATOM 32096 C CA . MET A 1 69 ? -10.222 11.657 3.594 1.00 0.00 130 MET A CA 18
ATOM 32097 C C . MET A 1 69 ? -11.079 12.912 3.733 1.00 0.00 130 MET A C 18
ATOM 32098 O O . MET A 1 69 ? -11.328 13.383 4.842 1.00 0.00 130 MET A O 18
ATOM 32112 N N . GLU A 1 70 ? -11.526 13.447 2.601 1.00 0.00 131 GLU A N 18
ATOM 32113 C CA . GLU A 1 70 ? -12.353 14.647 2.599 1.00 0.00 131 GLU A CA 18
ATOM 32114 C C . GLU A 1 70 ? -13.702 14.377 1.938 1.00 0.00 131 GLU A C 18
ATOM 32115 O O . GLU A 1 70 ? -13.777 13.718 0.900 1.00 0.00 131 GLU A O 18
ATOM 32127 N N . LEU A 1 71 ? -14.766 14.889 2.547 1.00 0.00 132 LEU A N 18
ATOM 32128 C CA . LEU A 1 71 ? -16.113 14.703 2.019 1.00 0.00 132 LEU A CA 18
ATOM 32129 C C . LEU A 1 71 ? -16.116 14.779 0.496 1.00 0.00 132 LEU A C 18
ATOM 32130 O O . LEU A 1 71 ? -16.977 14.196 -0.163 1.00 0.00 132 LEU A O 18
ATOM 32146 N N . ASP A 1 72 ? -15.147 15.501 -0.058 1.00 0.00 133 ASP A N 18
ATOM 32147 C CA . ASP A 1 72 ? -15.036 15.650 -1.504 1.00 0.00 133 ASP A CA 18
ATOM 32148 C C . ASP A 1 72 ? -14.015 14.671 -2.075 1.00 0.00 133 ASP A C 18
ATOM 32149 O O . ASP A 1 72 ? -14.346 13.835 -2.914 1.00 0.00 133 ASP A O 18
ATOM 32158 N N . GLU A 1 73 ? -12.773 14.783 -1.614 1.00 0.00 134 GLU A N 18
ATOM 32159 C CA . GLU A 1 73 ? -11.704 13.908 -2.080 1.00 0.00 134 GLU A CA 18
ATOM 32160 C C . GLU A 1 73 ? -12.193 12.467 -2.198 1.00 0.00 134 GLU A C 18
ATOM 32161 O O . GLU A 1 73 ? -11.649 11.675 -2.969 1.00 0.00 134 GLU A O 18
ATOM 32173 N N . THR A 1 74 ? -13.222 12.132 -1.426 1.00 0.00 135 THR A N 18
ATOM 32174 C CA . THR A 1 74 ? -13.784 10.787 -1.441 1.00 0.00 135 THR A CA 18
ATOM 32175 C C . THR A 1 74 ? -14.390 10.460 -2.801 1.00 0.00 135 THR A C 18
ATOM 32176 O O . THR A 1 74 ? -14.097 9.418 -3.388 1.00 0.00 135 THR A O 18
ATOM 32187 N N . LEU A 1 75 ? -15.237 11.355 -3.297 1.00 0.00 136 LEU A N 18
ATOM 32188 C CA . LEU A 1 75 ? -15.885 11.162 -4.589 1.00 0.00 136 LEU A CA 18
ATOM 32189 C C . LEU A 1 75 ? -14.938 11.515 -5.732 1.00 0.00 136 LEU A C 18
ATOM 32190 O O . LEU A 1 75 ? -15.194 11.183 -6.889 1.00 0.00 136 LEU A O 18
ATOM 32206 N N . SER A 1 76 ? -13.842 12.189 -5.398 1.00 0.00 137 SER A N 18
ATOM 32207 C CA . SER A 1 76 ? -12.857 12.589 -6.396 1.00 0.00 137 SER A CA 18
ATOM 32208 C C . SER A 1 76 ? -11.756 11.540 -6.524 1.00 0.00 137 SER A C 18
ATOM 32209 O O . SER A 1 76 ? -11.164 11.372 -7.589 1.00 0.00 137 SER A O 18
ATOM 32217 N N . GLY A 1 77 ? -11.488 10.837 -5.428 1.00 0.00 138 GLY A N 18
ATOM 32218 C CA . GLY A 1 77 ? -10.459 9.813 -5.437 1.00 0.00 138 GLY A CA 18
ATOM 32219 C C . GLY A 1 77 ? -11.023 8.422 -5.225 1.00 0.00 138 GLY A C 18
ATOM 32220 O O . GLY A 1 77 ? -11.064 7.926 -4.099 1.00 0.00 138 GLY A O 18
ATOM 32224 N N . ARG A 1 78 ? -11.462 7.792 -6.310 1.00 0.00 139 ARG A N 18
ATOM 32225 C CA . ARG A 1 78 ? -12.030 6.451 -6.237 1.00 0.00 139 ARG A CA 18
ATOM 32226 C C . ARG A 1 78 ? -11.026 5.409 -6.722 1.00 0.00 139 ARG A C 18
ATOM 32227 O O . ARG A 1 78 ? -10.870 4.351 -6.111 1.00 0.00 139 ARG A O 18
ATOM 32248 N N . ASP A 1 79 ? -10.349 5.714 -7.823 1.00 0.00 140 ASP A N 18
ATOM 32249 C CA . ASP A 1 79 ? -9.360 4.805 -8.390 1.00 0.00 140 ASP A CA 18
ATOM 32250 C C . ASP A 1 79 ? -8.185 4.616 -7.435 1.00 0.00 140 ASP A C 18
ATOM 32251 O O . ASP A 1 79 ? -7.405 3.673 -7.575 1.00 0.00 140 ASP A O 18
ATOM 32260 N N . ILE A 1 80 ? -8.065 5.518 -6.468 1.00 0.00 141 ILE A N 18
ATOM 32261 C CA . ILE A 1 80 ? -6.986 5.451 -5.491 1.00 0.00 141 ILE A CA 18
ATOM 32262 C C . ILE A 1 80 ? -7.350 4.529 -4.332 1.00 0.00 141 ILE A C 18
ATOM 32263 O O . ILE A 1 80 ? -6.568 3.658 -3.948 1.00 0.00 141 ILE A O 18
ATOM 32279 N N . ILE A 1 81 ? -8.543 4.724 -3.780 1.00 0.00 142 ILE A N 18
ATOM 32280 C CA . ILE A 1 81 ? -9.012 3.908 -2.667 1.00 0.00 142 ILE A CA 18
ATOM 32281 C C . ILE A 1 81 ? -8.973 2.425 -3.018 1.00 0.00 142 ILE A C 18
ATOM 32282 O O . ILE A 1 81 ? -8.261 1.645 -2.386 1.00 0.00 142 ILE A O 18
ATOM 32298 N N . ASN A 1 82 ? -9.742 2.042 -4.032 1.00 0.00 143 ASN A N 18
ATOM 32299 C CA . ASN A 1 82 ? -9.795 0.652 -4.469 1.00 0.00 143 ASN A CA 18
ATOM 32300 C C . ASN A 1 82 ? -8.391 0.096 -4.685 1.00 0.00 143 ASN A C 18
ATOM 32301 O O . ASN A 1 82 ? -8.118 -1.065 -4.380 1.00 0.00 143 ASN A O 18
ATOM 32312 N N . ALA A 1 83 ? -7.503 0.933 -5.211 1.00 0.00 144 ALA A N 18
ATOM 32313 C CA . ALA A 1 83 ? -6.126 0.526 -5.465 1.00 0.00 144 ALA A CA 18
ATOM 32314 C C . ALA A 1 83 ? -5.442 0.073 -4.180 1.00 0.00 144 ALA A C 18
ATOM 32315 O O . ALA A 1 83 ? -4.981 -1.064 -4.080 1.00 0.00 144 ALA A O 18
ATOM 32322 N N . ARG A 1 84 ? -5.379 0.969 -3.201 1.00 0.00 145 ARG A N 18
ATOM 32323 C CA . ARG A 1 84 ? -4.749 0.660 -1.923 1.00 0.00 145 ARG A CA 18
ATOM 32324 C C . ARG A 1 84 ? -5.257 -0.670 -1.373 1.00 0.00 145 ARG A C 18
ATOM 32325 O O . ARG A 1 84 ? -4.506 -1.641 -1.274 1.00 0.00 145 ARG A O 18
ATOM 32346 N N . LEU A 1 85 ? -6.536 -0.706 -1.016 1.00 0.00 146 LEU A N 18
ATOM 32347 C CA . LEU A 1 85 ? -7.145 -1.916 -0.475 1.00 0.00 146 LEU A CA 18
ATOM 32348 C C . LEU A 1 85 ? -6.701 -3.147 -1.260 1.00 0.00 146 LEU A C 18
ATOM 32349 O O . LEU A 1 85 ? -6.287 -4.150 -0.679 1.00 0.00 146 LEU A O 18
ATOM 32365 N N . ARG A 1 86 ? -6.789 -3.061 -2.583 1.00 0.00 147 ARG A N 18
ATOM 32366 C CA . ARG A 1 86 ? -6.395 -4.167 -3.448 1.00 0.00 147 ARG A CA 18
ATOM 32367 C C . ARG A 1 86 ? -4.958 -4.595 -3.163 1.00 0.00 147 ARG A C 18
ATOM 32368 O O . ARG A 1 86 ? -4.657 -5.786 -3.101 1.00 0.00 147 ARG A O 18
ATOM 32389 N N . GLU A 1 87 ? -4.077 -3.615 -2.992 1.00 0.00 148 GLU A N 18
ATOM 32390 C CA . GLU A 1 87 ? -2.672 -3.891 -2.715 1.00 0.00 148 GLU A CA 18
ATOM 32391 C C . GLU A 1 87 ? -2.501 -4.508 -1.330 1.00 0.00 148 GLU A C 18
ATOM 32392 O O . GLU A 1 87 ? -1.420 -4.977 -0.978 1.00 0.00 148 GLU A O 18
ATOM 32404 N N . GLU A 1 88 ? -3.578 -4.502 -0.549 1.00 0.00 149 GLU A N 18
ATOM 32405 C CA . GLU A 1 88 ? -3.546 -5.060 0.798 1.00 0.00 149 GLU A CA 18
ATOM 32406 C C . GLU A 1 88 ? -4.112 -6.477 0.813 1.00 0.00 149 GLU A C 18
ATOM 32407 O O . GLU A 1 88 ? -3.467 -7.410 1.294 1.00 0.00 149 GLU A O 18
ATOM 32419 N N . LEU A 1 89 ? -5.321 -6.631 0.284 1.00 0.00 150 LEU A N 18
ATOM 32420 C CA . LEU A 1 89 ? -5.975 -7.934 0.237 1.00 0.00 150 LEU A CA 18
ATOM 32421 C C . LEU A 1 89 ? -5.203 -8.899 -0.657 1.00 0.00 150 LEU A C 18
ATOM 32422 O O . LEU A 1 89 ? -5.144 -10.098 -0.387 1.00 0.00 150 LEU A O 18
ATOM 32438 N N . ASP A 1 90 ? -4.612 -8.366 -1.721 1.00 0.00 151 ASP A N 18
ATOM 32439 C CA . ASP A 1 90 ? -3.841 -9.180 -2.654 1.00 0.00 151 ASP A CA 18
ATOM 32440 C C . ASP A 1 90 ? -2.637 -9.809 -1.960 1.00 0.00 151 ASP A C 18
ATOM 32441 O O . ASP A 1 90 ? -2.005 -10.721 -2.494 1.00 0.00 151 ASP A O 18
ATOM 32450 N N . LYS A 1 91 ? -2.325 -9.316 -0.766 1.00 0.00 152 LYS A N 18
ATOM 32451 C CA . LYS A 1 91 ? -1.198 -9.830 0.003 1.00 0.00 152 LYS A CA 18
ATOM 32452 C C . LYS A 1 91 ? -1.627 -11.000 0.883 1.00 0.00 152 LYS A C 18
ATOM 32453 O O . LYS A 1 91 ? -0.993 -12.055 0.880 1.00 0.00 152 LYS A O 18
ATOM 32472 N N . ILE A 1 92 ? -2.707 -10.806 1.632 1.00 0.00 153 ILE A N 18
ATOM 32473 C CA . ILE A 1 92 ? -3.221 -11.846 2.514 1.00 0.00 153 ILE A CA 18
ATOM 32474 C C . ILE A 1 92 ? -3.890 -12.961 1.717 1.00 0.00 153 ILE A C 18
ATOM 32475 O O . ILE A 1 92 ? -4.031 -14.086 2.198 1.00 0.00 153 ILE A O 18
ATOM 32491 N N . THR A 1 93 ? -4.300 -12.642 0.492 1.00 0.00 154 THR A N 18
ATOM 32492 C CA . THR A 1 93 ? -4.953 -13.616 -0.373 1.00 0.00 154 THR A CA 18
ATOM 32493 C C . THR A 1 93 ? -3.938 -14.346 -1.244 1.00 0.00 154 THR A C 18
ATOM 32494 O O . THR A 1 93 ? -4.090 -15.534 -1.529 1.00 0.00 154 THR A O 18
ATOM 32505 N N . ASP A 1 94 ? -2.901 -13.629 -1.664 1.00 0.00 155 ASP A N 18
ATOM 32506 C CA . ASP A 1 94 ? -1.859 -14.210 -2.502 1.00 0.00 155 ASP A CA 18
ATOM 32507 C C . ASP A 1 94 ? -1.279 -15.465 -1.857 1.00 0.00 155 ASP A C 18
ATOM 32508 O O . ASP A 1 94 ? -0.762 -16.346 -2.544 1.00 0.00 155 ASP A O 18
ATOM 32517 N N . ARG A 1 95 ? -1.368 -15.539 -0.533 1.00 0.00 156 ARG A N 18
ATOM 32518 C CA . ARG A 1 95 ? -0.850 -16.684 0.205 1.00 0.00 156 ARG A CA 18
ATOM 32519 C C . ARG A 1 95 ? -1.830 -17.853 0.151 1.00 0.00 156 ARG A C 18
ATOM 32520 O O . ARG A 1 95 ? -1.424 -19.014 0.108 1.00 0.00 156 ARG A O 18
ATOM 32541 N N . TRP A 1 96 ? -3.120 -17.537 0.155 1.00 0.00 157 TRP A N 18
ATOM 32542 C CA . TRP A 1 96 ? -4.158 -18.561 0.108 1.00 0.00 157 TRP A CA 18
ATOM 32543 C C . TRP A 1 96 ? -4.406 -19.018 -1.325 1.00 0.00 157 TRP A C 18
ATOM 32544 O O . TRP A 1 96 ? -5.421 -19.649 -1.619 1.00 0.00 157 TRP A O 18
ATOM 32565 N N . GLY A 1 97 ? -3.472 -18.696 -2.215 1.00 0.00 158 GLY A N 18
ATOM 32566 C CA . GLY A 1 97 ? -3.609 -19.083 -3.608 1.00 0.00 158 GLY A CA 18
ATOM 32567 C C . GLY A 1 97 ? -4.689 -18.296 -4.324 1.00 0.00 158 GLY A C 18
ATOM 32568 O O . GLY A 1 97 ? -5.172 -18.709 -5.378 1.00 0.00 158 GLY A O 18
ATOM 32572 N N . VAL A 1 98 ? -5.071 -17.160 -3.749 1.00 0.00 159 VAL A N 18
ATOM 32573 C CA . VAL A 1 98 ? -6.102 -16.314 -4.339 1.00 0.00 159 VAL A CA 18
ATOM 32574 C C . VAL A 1 98 ? -5.585 -14.899 -4.570 1.00 0.00 159 VAL A C 18
ATOM 32575 O O . VAL A 1 98 ? -5.048 -14.265 -3.661 1.00 0.00 159 VAL A O 18
ATOM 32588 N N . LYS A 1 99 ? -5.750 -14.407 -5.793 1.00 0.00 160 LYS A N 18
ATOM 32589 C CA . LYS A 1 99 ? -5.302 -13.065 -6.146 1.00 0.00 160 LYS A CA 18
ATOM 32590 C C . LYS A 1 99 ? -6.490 -12.155 -6.444 1.00 0.00 160 LYS A C 18
ATOM 32591 O O . LYS A 1 99 ? -7.502 -12.599 -6.989 1.00 0.00 160 LYS A O 18
ATOM 32610 N N . ILE A 1 100 ? -6.360 -10.882 -6.086 1.00 0.00 161 ILE A N 18
ATOM 32611 C CA . ILE A 1 100 ? -7.422 -9.911 -6.318 1.00 0.00 161 ILE A CA 18
ATOM 32612 C C . ILE A 1 100 ? -7.353 -9.350 -7.734 1.00 0.00 161 ILE A C 18
ATOM 32613 O O . ILE A 1 100 ? -6.383 -8.689 -8.107 1.00 0.00 161 ILE A O 18
ATOM 32629 N N . THR A 1 101 ? -8.391 -9.616 -8.521 1.00 0.00 162 THR A N 18
ATOM 32630 C CA . THR A 1 101 ? -8.450 -9.137 -9.897 1.00 0.00 162 THR A CA 18
ATOM 32631 C C . THR A 1 101 ? -8.649 -7.626 -9.945 1.00 0.00 162 THR A C 18
ATOM 32632 O O . THR A 1 101 ? -7.795 -6.894 -10.444 1.00 0.00 162 THR A O 18
ATOM 32643 N N . ARG A 1 102 ? -9.782 -7.167 -9.423 1.00 0.00 163 ARG A N 18
ATOM 32644 C CA . ARG A 1 102 ? -10.093 -5.743 -9.407 1.00 0.00 163 ARG A CA 18
ATOM 32645 C C . ARG A 1 102 ? -10.895 -5.375 -8.162 1.00 0.00 163 ARG A C 18
ATOM 32646 O O . ARG A 1 102 ? -11.398 -6.248 -7.455 1.00 0.00 163 ARG A O 18
ATOM 32667 N N . VAL A 1 103 ? -11.010 -4.077 -7.900 1.00 0.00 164 VAL A N 18
ATOM 32668 C CA . VAL A 1 103 ? -11.750 -3.593 -6.741 1.00 0.00 164 VAL A CA 18
ATOM 32669 C C . VAL A 1 103 ? -12.620 -2.395 -7.106 1.00 0.00 164 VAL A C 18
ATOM 32670 O O . VAL A 1 103 ? -12.112 -1.335 -7.467 1.00 0.00 164 VAL A O 18
ATOM 32683 N N . GLU A 1 104 ? -13.934 -2.573 -7.007 1.00 0.00 165 GLU A N 18
ATOM 32684 C CA . GLU A 1 104 ? -14.875 -1.506 -7.327 1.00 0.00 165 GLU A CA 18
ATOM 32685 C C . GLU A 1 104 ? -15.358 -0.808 -6.059 1.00 0.00 165 GLU A C 18
ATOM 32686 O O . GLU A 1 104 ? -15.484 -1.432 -5.005 1.00 0.00 165 GLU A O 18
ATOM 32698 N N . ILE A 1 105 ? -15.625 0.489 -6.170 1.00 0.00 166 ILE A N 18
ATOM 32699 C CA . ILE A 1 105 ? -16.094 1.271 -5.033 1.00 0.00 166 ILE A CA 18
ATOM 32700 C C . ILE A 1 105 ? -17.570 1.625 -5.181 1.00 0.00 166 ILE A C 18
ATOM 32701 O O . ILE A 1 105 ? -18.022 2.002 -6.262 1.00 0.00 166 ILE A O 18
ATOM 32717 N N . GLN A 1 106 ? -18.314 1.503 -4.087 1.00 0.00 167 GLN A N 18
ATOM 32718 C CA . GLN A 1 106 ? -19.739 1.812 -4.095 1.00 0.00 167 GLN A CA 18
ATOM 32719 C C . GLN A 1 106 ? -19.979 3.285 -3.780 1.00 0.00 167 GLN A C 18
ATOM 32720 O O . GLN A 1 106 ? -19.120 3.955 -3.208 1.00 0.00 167 GLN A O 18
ATOM 32734 N N . ARG A 1 107 ? -21.152 3.782 -4.159 1.00 0.00 168 ARG A N 18
ATOM 32735 C CA . ARG A 1 107 ? -21.504 5.176 -3.919 1.00 0.00 168 ARG A CA 18
ATOM 32736 C C . ARG A 1 107 ? -21.264 5.554 -2.460 1.00 0.00 168 ARG A C 18
ATOM 32737 O O . ARG A 1 107 ? -21.248 4.693 -1.580 1.00 0.00 168 ARG A O 18
ATOM 32758 N N . ILE A 1 108 ? -21.076 6.846 -2.212 1.00 0.00 169 ILE A N 18
ATOM 32759 C CA . ILE A 1 108 ? -20.837 7.337 -0.861 1.00 0.00 169 ILE A CA 18
ATOM 32760 C C . ILE A 1 108 ? -22.021 8.155 -0.356 1.00 0.00 169 ILE A C 18
ATOM 32761 O O . ILE A 1 108 ? -22.805 8.684 -1.144 1.00 0.00 169 ILE A O 18
ATOM 32777 N N . ASP A 1 109 ? -22.143 8.256 0.963 1.00 0.00 170 ASP A N 18
ATOM 32778 C CA . ASP A 1 109 ? -23.230 9.012 1.575 1.00 0.00 170 ASP A CA 18
ATOM 32779 C C . ASP A 1 109 ? -22.686 10.060 2.541 1.00 0.00 170 ASP A C 18
ATOM 32780 O O . ASP A 1 109 ? -21.818 9.784 3.369 1.00 0.00 170 ASP A O 18
ATOM 32789 N N . PRO A 1 110 ? -23.207 11.291 2.434 1.00 0.00 171 PRO A N 18
ATOM 32790 C CA . PRO A 1 110 ? -22.789 12.405 3.290 1.00 0.00 171 PRO A CA 18
ATOM 32791 C C . PRO A 1 110 ? -23.247 12.230 4.734 1.00 0.00 171 PRO A C 18
ATOM 32792 O O . PRO A 1 110 ? -24.063 11.365 5.051 1.00 0.00 171 PRO A O 18
ATOM 32803 N N . PRO A 1 111 ? -22.711 13.071 5.632 1.00 0.00 172 PRO A N 18
ATOM 32804 C CA . PRO A 1 111 ? -23.051 13.029 7.057 1.00 0.00 172 PRO A CA 18
ATOM 32805 C C . PRO A 1 111 ? -24.478 13.496 7.326 1.00 0.00 172 PRO A C 18
ATOM 32806 O O . PRO A 1 111 ? -25.151 14.015 6.435 1.00 0.00 172 PRO A O 18
ATOM 32817 N N . LYS A 1 112 ? -24.934 13.309 8.560 1.00 0.00 173 LYS A N 18
ATOM 32818 C CA . LYS A 1 112 ? -26.280 13.712 8.948 1.00 0.00 173 LYS A CA 18
ATOM 32819 C C . LYS A 1 112 ? -26.270 15.094 9.593 1.00 0.00 173 LYS A C 18
ATOM 32820 O O . LYS A 1 112 ? -27.019 15.984 9.190 1.00 0.00 173 LYS A O 18
ATOM 32839 N N . ASP A 1 113 ? -25.415 15.267 10.596 1.00 0.00 174 ASP A N 18
ATOM 32840 C CA . ASP A 1 113 ? -25.305 16.542 11.296 1.00 0.00 174 ASP A CA 18
ATOM 32841 C C . ASP A 1 113 ? -24.115 17.344 10.779 1.00 0.00 174 ASP A C 18
ATOM 32842 O O . ASP A 1 113 ? -23.938 18.510 11.136 1.00 0.00 174 ASP A O 18
ATOM 32851 N N . GLY A 1 1 ? 0.728 -32.157 -15.375 1.00 0.00 62 GLY A N 19
ATOM 32852 C CA . GLY A 1 1 ? 1.383 -31.458 -14.285 1.00 0.00 62 GLY A CA 19
ATOM 32853 C C . GLY A 1 1 ? 0.408 -30.677 -13.428 1.00 0.00 62 GLY A C 19
ATOM 32854 O O . GLY A 1 1 ? 0.462 -30.740 -12.199 1.00 0.00 62 GLY A O 19
ATOM 32858 N N . SER A 1 2 ? -0.486 -29.937 -14.075 1.00 0.00 63 SER A N 19
ATOM 32859 C CA . SER A 1 2 ? -1.475 -29.135 -13.364 1.00 0.00 63 SER A CA 19
ATOM 32860 C C . SER A 1 2 ? -2.764 -29.020 -14.171 1.00 0.00 63 SER A C 19
ATOM 32861 O O . SER A 1 2 ? -2.762 -29.180 -15.392 1.00 0.00 63 SER A O 19
ATOM 32869 N N . ASP A 1 3 ? -3.864 -28.743 -13.480 1.00 0.00 64 ASP A N 19
ATOM 32870 C CA . ASP A 1 3 ? -5.162 -28.605 -14.131 1.00 0.00 64 ASP A CA 19
ATOM 32871 C C . ASP A 1 3 ? -5.335 -27.203 -14.708 1.00 0.00 64 ASP A C 19
ATOM 32872 O O . ASP A 1 3 ? -4.568 -26.293 -14.394 1.00 0.00 64 ASP A O 19
ATOM 32881 N N . HIS A 1 4 ? -6.347 -27.037 -15.553 1.00 0.00 65 HIS A N 19
ATOM 32882 C CA . HIS A 1 4 ? -6.620 -25.746 -16.175 1.00 0.00 65 HIS A CA 19
ATOM 32883 C C . HIS A 1 4 ? -7.560 -24.914 -15.307 1.00 0.00 65 HIS A C 19
ATOM 32884 O O . HIS A 1 4 ? -8.730 -25.256 -15.136 1.00 0.00 65 HIS A O 19
ATOM 32899 N N . VAL A 1 5 ? -7.039 -23.819 -14.761 1.00 0.00 66 VAL A N 19
ATOM 32900 C CA . VAL A 1 5 ? -7.832 -22.938 -13.911 1.00 0.00 66 VAL A CA 19
ATOM 32901 C C . VAL A 1 5 ? -8.476 -21.822 -14.726 1.00 0.00 66 VAL A C 19
ATOM 32902 O O . VAL A 1 5 ? -7.790 -21.068 -15.416 1.00 0.00 66 VAL A O 19
ATOM 32915 N N . ASP A 1 6 ? -9.798 -21.723 -14.642 1.00 0.00 67 ASP A N 19
ATOM 32916 C CA . ASP A 1 6 ? -10.536 -20.698 -15.370 1.00 0.00 67 ASP A CA 19
ATOM 32917 C C . ASP A 1 6 ? -10.185 -19.305 -14.854 1.00 0.00 67 ASP A C 19
ATOM 32918 O O . ASP A 1 6 ? -9.737 -19.148 -13.717 1.00 0.00 67 ASP A O 19
ATOM 32927 N N . LEU A 1 7 ? -10.391 -18.299 -15.696 1.00 0.00 68 LEU A N 19
ATOM 32928 C CA . LEU A 1 7 ? -10.096 -16.919 -15.325 1.00 0.00 68 LEU A CA 19
ATOM 32929 C C . LEU A 1 7 ? -11.266 -16.296 -14.571 1.00 0.00 68 LEU A C 19
ATOM 32930 O O . LEU A 1 7 ? -11.096 -15.320 -13.839 1.00 0.00 68 LEU A O 19
ATOM 32946 N N . ARG A 1 8 ? -12.452 -16.867 -14.752 1.00 0.00 69 ARG A N 19
ATOM 32947 C CA . ARG A 1 8 ? -13.650 -16.368 -14.088 1.00 0.00 69 ARG A CA 19
ATOM 32948 C C . ARG A 1 8 ? -13.326 -15.880 -12.678 1.00 0.00 69 ARG A C 19
ATOM 32949 O O . ARG A 1 8 ? -12.570 -16.520 -11.949 1.00 0.00 69 ARG A O 19
ATOM 32970 N N . GLU A 1 9 ? -13.904 -14.743 -12.304 1.00 0.00 70 GLU A N 19
ATOM 32971 C CA . GLU A 1 9 ? -13.676 -14.169 -10.983 1.00 0.00 70 GLU A CA 19
ATOM 32972 C C . GLU A 1 9 ? -14.994 -13.969 -10.242 1.00 0.00 70 GLU A C 19
ATOM 32973 O O . GLU A 1 9 ? -16.045 -13.791 -10.858 1.00 0.00 70 GLU A O 19
ATOM 32985 N N . HIS A 1 10 ? -14.931 -13.998 -8.914 1.00 0.00 71 HIS A N 19
ATOM 32986 C CA . HIS A 1 10 ? -16.119 -13.820 -8.088 1.00 0.00 71 HIS A CA 19
ATOM 32987 C C . HIS A 1 10 ? -16.034 -12.524 -7.287 1.00 0.00 71 HIS A C 19
ATOM 32988 O O . HIS A 1 10 ? -14.947 -12.078 -6.922 1.00 0.00 71 HIS A O 19
ATOM 33003 N N . VAL A 1 11 ? -17.189 -11.923 -7.018 1.00 0.00 72 VAL A N 19
ATOM 33004 C CA . VAL A 1 11 ? -17.246 -10.679 -6.260 1.00 0.00 72 VAL A CA 19
ATOM 33005 C C . VAL A 1 11 ? -17.531 -10.945 -4.787 1.00 0.00 72 VAL A C 19
ATOM 33006 O O . VAL A 1 11 ? -18.268 -11.870 -4.444 1.00 0.00 72 VAL A O 19
ATOM 33019 N N . ILE A 1 12 ? -16.945 -10.128 -3.919 1.00 0.00 73 ILE A N 19
ATOM 33020 C CA . ILE A 1 12 ? -17.138 -10.274 -2.481 1.00 0.00 73 ILE A CA 19
ATOM 33021 C C . ILE A 1 12 ? -18.067 -9.194 -1.939 1.00 0.00 73 ILE A C 19
ATOM 33022 O O . ILE A 1 12 ? -17.885 -8.008 -2.214 1.00 0.00 73 ILE A O 19
ATOM 33038 N N . ASP A 1 13 ? -19.063 -9.612 -1.166 1.00 0.00 74 ASP A N 19
ATOM 33039 C CA . ASP A 1 13 ? -20.020 -8.680 -0.581 1.00 0.00 74 ASP A CA 19
ATOM 33040 C C . ASP A 1 13 ? -19.624 -8.318 0.847 1.00 0.00 74 ASP A C 19
ATOM 33041 O O . ASP A 1 13 ? -19.951 -9.035 1.793 1.00 0.00 74 ASP A O 19
ATOM 33050 N N . VAL A 1 14 ? -18.917 -7.202 0.995 1.00 0.00 75 VAL A N 19
ATOM 33051 C CA . VAL A 1 14 ? -18.476 -6.745 2.308 1.00 0.00 75 VAL A CA 19
ATOM 33052 C C . VAL A 1 14 ? -19.373 -5.630 2.831 1.00 0.00 75 VAL A C 19
ATOM 33053 O O . VAL A 1 14 ? -19.775 -4.726 2.098 1.00 0.00 75 VAL A O 19
ATOM 33066 N N . PRO A 1 15 ? -19.697 -5.692 4.132 1.00 0.00 76 PRO A N 19
ATOM 33067 C CA . PRO A 1 15 ? -20.550 -4.693 4.784 1.00 0.00 76 PRO A CA 19
ATOM 33068 C C . PRO A 1 15 ? -19.859 -3.341 4.919 1.00 0.00 76 PRO A C 19
ATOM 33069 O O . PRO A 1 15 ? -18.637 -3.249 5.033 1.00 0.00 76 PRO A O 19
ATOM 33080 N N . PRO A 1 16 ? -20.659 -2.264 4.908 1.00 0.00 77 PRO A N 19
ATOM 33081 C CA . PRO A 1 16 ? -20.146 -0.896 5.029 1.00 0.00 77 PRO A CA 19
ATOM 33082 C C . PRO A 1 16 ? -19.605 -0.601 6.424 1.00 0.00 77 PRO A C 19
ATOM 33083 O O . PRO A 1 16 ? -19.775 -1.399 7.346 1.00 0.00 77 PRO A O 19
ATOM 33094 N N . GLN A 1 17 ? -18.954 0.548 6.571 1.00 0.00 78 GLN A N 19
ATOM 33095 C CA . GLN A 1 17 ? -18.389 0.946 7.855 1.00 0.00 78 GLN A CA 19
ATOM 33096 C C . GLN A 1 17 ? -18.531 2.450 8.070 1.00 0.00 78 GLN A C 19
ATOM 33097 O O . GLN A 1 17 ? -18.459 3.231 7.122 1.00 0.00 78 GLN A O 19
ATOM 33111 N N . GLU A 1 18 ? -18.735 2.847 9.322 1.00 0.00 79 GLU A N 19
ATOM 33112 C CA . GLU A 1 18 ? -18.889 4.257 9.660 1.00 0.00 79 GLU A CA 19
ATOM 33113 C C . GLU A 1 18 ? -17.614 4.807 10.294 1.00 0.00 79 GLU A C 19
ATOM 33114 O O . GLU A 1 18 ? -17.351 4.587 11.476 1.00 0.00 79 GLU A O 19
ATOM 33126 N N . VAL A 1 19 ? -16.826 5.524 9.499 1.00 0.00 80 VAL A N 19
ATOM 33127 C CA . VAL A 1 19 ? -15.580 6.106 9.982 1.00 0.00 80 VAL A CA 19
ATOM 33128 C C . VAL A 1 19 ? -15.621 7.628 9.912 1.00 0.00 80 VAL A C 19
ATOM 33129 O O . VAL A 1 19 ? -16.227 8.202 9.007 1.00 0.00 80 VAL A O 19
ATOM 33142 N N . ILE A 1 20 ? -14.973 8.277 10.874 1.00 0.00 81 ILE A N 19
ATOM 33143 C CA . ILE A 1 20 ? -14.934 9.733 10.921 1.00 0.00 81 ILE A CA 19
ATOM 33144 C C . ILE A 1 20 ? -13.936 10.289 9.911 1.00 0.00 81 ILE A C 19
ATOM 33145 O O . ILE A 1 20 ? -12.724 10.196 10.106 1.00 0.00 81 ILE A O 19
ATOM 33161 N N . CYS A 1 21 ? -14.453 10.870 8.834 1.00 0.00 82 CYS A N 19
ATOM 33162 C CA . CYS A 1 21 ? -13.607 11.443 7.793 1.00 0.00 82 CYS A CA 19
ATOM 33163 C C . CYS A 1 21 ? -12.591 12.411 8.391 1.00 0.00 82 CYS A C 19
ATOM 33164 O O . CYS A 1 21 ? -12.541 12.605 9.605 1.00 0.00 82 CYS A O 19
ATOM 33172 N N . LYS A 1 22 ? -11.781 13.016 7.529 1.00 0.00 83 LYS A N 19
ATOM 33173 C CA . LYS A 1 22 ? -10.765 13.964 7.970 1.00 0.00 83 LYS A CA 19
ATOM 33174 C C . LYS A 1 22 ? -11.405 15.179 8.633 1.00 0.00 83 LYS A C 19
ATOM 33175 O O . LYS A 1 22 ? -11.002 15.588 9.722 1.00 0.00 83 LYS A O 19
ATOM 33194 N N . ASP A 1 23 ? -12.406 15.750 7.972 1.00 0.00 84 ASP A N 19
ATOM 33195 C CA . ASP A 1 23 ? -13.104 16.916 8.499 1.00 0.00 84 ASP A CA 19
ATOM 33196 C C . ASP A 1 23 ? -14.156 16.503 9.524 1.00 0.00 84 ASP A C 19
ATOM 33197 O O . ASP A 1 23 ? -15.241 17.080 9.582 1.00 0.00 84 ASP A O 19
ATOM 33206 N N . ASN A 1 24 ? -13.826 15.499 10.330 1.00 0.00 85 ASN A N 19
ATOM 33207 C CA . ASN A 1 24 ? -14.743 15.007 11.352 1.00 0.00 85 ASN A CA 19
ATOM 33208 C C . ASN A 1 24 ? -16.143 14.812 10.779 1.00 0.00 85 ASN A C 19
ATOM 33209 O O . ASN A 1 24 ? -17.137 15.198 11.394 1.00 0.00 85 ASN A O 19
ATOM 33220 N N . VAL A 1 25 ? -16.213 14.209 9.596 1.00 0.00 86 VAL A N 19
ATOM 33221 C CA . VAL A 1 25 ? -17.491 13.960 8.940 1.00 0.00 86 VAL A CA 19
ATOM 33222 C C . VAL A 1 25 ? -17.808 12.469 8.902 1.00 0.00 86 VAL A C 19
ATOM 33223 O O . VAL A 1 25 ? -17.166 11.705 8.182 1.00 0.00 86 VAL A O 19
ATOM 33236 N N . VAL A 1 26 ? -18.805 12.062 9.682 1.00 0.00 87 VAL A N 19
ATOM 33237 C CA . VAL A 1 26 ? -19.210 10.662 9.737 1.00 0.00 87 VAL A CA 19
ATOM 33238 C C . VAL A 1 26 ? -19.983 10.264 8.484 1.00 0.00 87 VAL A C 19
ATOM 33239 O O . VAL A 1 26 ? -21.024 10.843 8.174 1.00 0.00 87 VAL A O 19
ATOM 33252 N N . VAL A 1 27 ? -19.466 9.272 7.767 1.00 0.00 88 VAL A N 19
ATOM 33253 C CA . VAL A 1 27 ? -20.108 8.794 6.548 1.00 0.00 88 VAL A CA 19
ATOM 33254 C C . VAL A 1 27 ? -19.934 7.288 6.389 1.00 0.00 88 VAL A C 19
ATOM 33255 O O . VAL A 1 27 ? -18.944 6.714 6.844 1.00 0.00 88 VAL A O 19
ATOM 33268 N N . THR A 1 28 ? -20.904 6.651 5.740 1.00 0.00 89 THR A N 19
ATOM 33269 C CA . THR A 1 28 ? -20.860 5.211 5.521 1.00 0.00 89 THR A CA 19
ATOM 33270 C C . THR A 1 28 ? -20.236 4.879 4.171 1.00 0.00 89 THR A C 19
ATOM 33271 O O . THR A 1 28 ? -20.684 5.365 3.132 1.00 0.00 89 THR A O 19
ATOM 33282 N N . VAL A 1 29 ? -19.200 4.047 4.192 1.00 0.00 90 VAL A N 19
ATOM 33283 C CA . VAL A 1 29 ? -18.515 3.648 2.968 1.00 0.00 90 VAL A CA 19
ATOM 33284 C C . VAL A 1 29 ? -18.725 2.166 2.678 1.00 0.00 90 VAL A C 19
ATOM 33285 O O . VAL A 1 29 ? -18.870 1.358 3.596 1.00 0.00 90 VAL A O 19
ATOM 33298 N N . ASP A 1 30 ? -18.740 1.815 1.397 1.00 0.00 91 ASP A N 19
ATOM 33299 C CA . ASP A 1 30 ? -18.931 0.429 0.986 1.00 0.00 91 ASP A CA 19
ATOM 33300 C C . ASP A 1 30 ? -18.272 0.168 -0.365 1.00 0.00 91 ASP A C 19
ATOM 33301 O O . ASP A 1 30 ? -18.353 0.991 -1.276 1.00 0.00 91 ASP A O 19
ATOM 33310 N N . ALA A 1 31 ? -17.619 -0.984 -0.485 1.00 0.00 92 ALA A N 19
ATOM 33311 C CA . ALA A 1 31 ? -16.947 -1.354 -1.725 1.00 0.00 92 ALA A CA 19
ATOM 33312 C C . ALA A 1 31 ? -16.840 -2.869 -1.859 1.00 0.00 92 ALA A C 19
ATOM 33313 O O . ALA A 1 31 ? -16.822 -3.592 -0.863 1.00 0.00 92 ALA A O 19
ATOM 33320 N N . VAL A 1 32 ? -16.771 -3.345 -3.099 1.00 0.00 93 VAL A N 19
ATOM 33321 C CA . VAL A 1 32 ? -16.666 -4.775 -3.364 1.00 0.00 93 VAL A CA 19
ATOM 33322 C C . VAL A 1 32 ? -15.230 -5.169 -3.695 1.00 0.00 93 VAL A C 19
ATOM 33323 O O . VAL A 1 32 ? -14.400 -4.318 -4.013 1.00 0.00 93 VAL A O 19
ATOM 33336 N N . VAL A 1 33 ? -14.945 -6.465 -3.617 1.00 0.00 94 VAL A N 19
ATOM 33337 C CA . VAL A 1 33 ? -13.610 -6.972 -3.910 1.00 0.00 94 VAL A CA 19
ATOM 33338 C C . VAL A 1 33 ? -13.676 -8.219 -4.785 1.00 0.00 94 VAL A C 19
ATOM 33339 O O . VAL A 1 33 ? -14.448 -9.139 -4.516 1.00 0.00 94 VAL A O 19
ATOM 33352 N N . TYR A 1 34 ? -12.861 -8.242 -5.834 1.00 0.00 95 TYR A N 19
ATOM 33353 C CA . TYR A 1 34 ? -12.827 -9.375 -6.751 1.00 0.00 95 TYR A CA 19
ATOM 33354 C C . TYR A 1 34 ? -11.734 -10.363 -6.356 1.00 0.00 95 TYR A C 19
ATOM 33355 O O . TYR A 1 34 ? -10.812 -10.023 -5.615 1.00 0.00 95 TYR A O 19
ATOM 33373 N N . TYR A 1 35 ? -11.846 -11.589 -6.856 1.00 0.00 96 TYR A N 19
ATOM 33374 C CA . TYR A 1 35 ? -10.869 -12.629 -6.555 1.00 0.00 96 TYR A CA 19
ATOM 33375 C C . TYR A 1 35 ? -11.024 -13.812 -7.505 1.00 0.00 96 TYR A C 19
ATOM 33376 O O . TYR A 1 35 ? -12.112 -14.073 -8.017 1.00 0.00 96 TYR A O 19
ATOM 33394 N N . GLN A 1 36 ? -9.926 -14.525 -7.735 1.00 0.00 97 GLN A N 19
ATOM 33395 C CA . GLN A 1 36 ? -9.938 -15.681 -8.624 1.00 0.00 97 GLN A CA 19
ATOM 33396 C C . GLN A 1 36 ? -9.022 -16.782 -8.098 1.00 0.00 97 GLN A C 19
ATOM 33397 O O . GLN A 1 36 ? -7.843 -16.548 -7.833 1.00 0.00 97 GLN A O 19
ATOM 33411 N N . VAL A 1 37 ? -9.573 -17.982 -7.949 1.00 0.00 98 VAL A N 19
ATOM 33412 C CA . VAL A 1 37 ? -8.806 -19.120 -7.456 1.00 0.00 98 VAL A CA 19
ATOM 33413 C C . VAL A 1 37 ? -7.795 -19.592 -8.494 1.00 0.00 98 VAL A C 19
ATOM 33414 O O . VAL A 1 37 ? -8.104 -20.435 -9.337 1.00 0.00 98 VAL A O 19
ATOM 33427 N N . ILE A 1 38 ? -6.586 -19.045 -8.427 1.00 0.00 99 ILE A N 19
ATOM 33428 C CA . ILE A 1 38 ? -5.529 -19.412 -9.361 1.00 0.00 99 ILE A CA 19
ATOM 33429 C C . ILE A 1 38 ? -5.010 -20.818 -9.079 1.00 0.00 99 ILE A C 19
ATOM 33430 O O . ILE A 1 38 ? -4.600 -21.534 -9.992 1.00 0.00 99 ILE A O 19
ATOM 33446 N N . ASP A 1 39 ? -5.034 -21.208 -7.809 1.00 0.00 100 ASP A N 19
ATOM 33447 C CA . ASP A 1 39 ? -4.569 -22.530 -7.406 1.00 0.00 100 ASP A CA 19
ATOM 33448 C C . ASP A 1 39 ? -5.580 -23.203 -6.483 1.00 0.00 100 ASP A C 19
ATOM 33449 O O . ASP A 1 39 ? -5.676 -22.892 -5.296 1.00 0.00 100 ASP A O 19
ATOM 33458 N N . PRO A 1 40 ? -6.353 -24.148 -7.040 1.00 0.00 101 PRO A N 19
ATOM 33459 C CA . PRO A 1 40 ? -7.370 -24.884 -6.284 1.00 0.00 101 PRO A CA 19
ATOM 33460 C C . PRO A 1 40 ? -6.758 -25.845 -5.270 1.00 0.00 101 PRO A C 19
ATOM 33461 O O . PRO A 1 40 ? -7.459 -26.402 -4.426 1.00 0.00 101 PRO A O 19
ATOM 33472 N N . VAL A 1 41 ? -5.445 -26.033 -5.359 1.00 0.00 102 VAL A N 19
ATOM 33473 C CA . VAL A 1 41 ? -4.738 -26.925 -4.448 1.00 0.00 102 VAL A CA 19
ATOM 33474 C C . VAL A 1 41 ? -4.642 -26.321 -3.051 1.00 0.00 102 VAL A C 19
ATOM 33475 O O . VAL A 1 41 ? -4.982 -26.966 -2.059 1.00 0.00 102 VAL A O 19
ATOM 33488 N N . LYS A 1 42 ? -4.178 -25.078 -2.981 1.00 0.00 103 LYS A N 19
ATOM 33489 C CA . LYS A 1 42 ? -4.039 -24.384 -1.706 1.00 0.00 103 LYS A CA 19
ATOM 33490 C C . LYS A 1 42 ? -5.393 -23.893 -1.203 1.00 0.00 103 LYS A C 19
ATOM 33491 O O . LYS A 1 42 ? -5.672 -23.934 -0.005 1.00 0.00 103 LYS A O 19
ATOM 33510 N N . ALA A 1 43 ? -6.230 -23.431 -2.126 1.00 0.00 104 ALA A N 19
ATOM 33511 C CA . ALA A 1 43 ? -7.555 -22.936 -1.776 1.00 0.00 104 ALA A CA 19
ATOM 33512 C C . ALA A 1 43 ? -8.572 -24.072 -1.734 1.00 0.00 104 ALA A C 19
ATOM 33513 O O . ALA A 1 43 ? -9.660 -23.966 -2.300 1.00 0.00 104 ALA A O 19
ATOM 33520 N N . VAL A 1 44 ? -8.210 -25.159 -1.059 1.00 0.00 105 VAL A N 19
ATOM 33521 C CA . VAL A 1 44 ? -9.091 -26.315 -0.942 1.00 0.00 105 VAL A CA 19
ATOM 33522 C C . VAL A 1 44 ? -10.063 -26.149 0.220 1.00 0.00 105 VAL A C 19
ATOM 33523 O O . VAL A 1 44 ? -10.830 -27.059 0.536 1.00 0.00 105 VAL A O 19
ATOM 33536 N N . TYR A 1 45 ? -10.025 -24.983 0.854 1.00 0.00 106 TYR A N 19
ATOM 33537 C CA . TYR A 1 45 ? -10.902 -24.698 1.984 1.00 0.00 106 TYR A CA 19
ATOM 33538 C C . TYR A 1 45 ? -12.256 -24.183 1.507 1.00 0.00 106 TYR A C 19
ATOM 33539 O O . TYR A 1 45 ? -12.906 -23.392 2.188 1.00 0.00 106 TYR A O 19
ATOM 33557 N N . ASN A 1 46 ? -12.675 -24.641 0.332 1.00 0.00 107 ASN A N 19
ATOM 33558 C CA . ASN A 1 46 ? -13.952 -24.228 -0.238 1.00 0.00 107 ASN A CA 19
ATOM 33559 C C . ASN A 1 46 ? -14.093 -22.709 -0.213 1.00 0.00 107 ASN A C 19
ATOM 33560 O O . ASN A 1 46 ? -15.181 -22.179 0.015 1.00 0.00 107 ASN A O 19
ATOM 33571 N N . VAL A 1 47 ? -12.986 -22.013 -0.450 1.00 0.00 108 VAL A N 19
ATOM 33572 C CA . VAL A 1 47 ? -12.985 -20.555 -0.457 1.00 0.00 108 VAL A CA 19
ATOM 33573 C C . VAL A 1 47 ? -13.999 -20.001 0.537 1.00 0.00 108 VAL A C 19
ATOM 33574 O O . VAL A 1 47 ? -14.706 -19.036 0.246 1.00 0.00 108 VAL A O 19
ATOM 33587 N N . SER A 1 48 ? -14.065 -20.617 1.713 1.00 0.00 109 SER A N 19
ATOM 33588 C CA . SER A 1 48 ? -14.996 -20.188 2.750 1.00 0.00 109 SER A CA 19
ATOM 33589 C C . SER A 1 48 ? -14.316 -19.234 3.728 1.00 0.00 109 SER A C 19
ATOM 33590 O O . SER A 1 48 ? -14.901 -18.233 4.144 1.00 0.00 109 SER A O 19
ATOM 33598 N N . ASP A 1 49 ? -13.078 -19.551 4.091 1.00 0.00 110 ASP A N 19
ATOM 33599 C CA . ASP A 1 49 ? -12.318 -18.722 5.019 1.00 0.00 110 ASP A CA 19
ATOM 33600 C C . ASP A 1 49 ? -11.976 -17.375 4.390 1.00 0.00 110 ASP A C 19
ATOM 33601 O O . ASP A 1 49 ? -12.148 -16.327 5.012 1.00 0.00 110 ASP A O 19
ATOM 33610 N N . PHE A 1 50 ? -11.489 -17.412 3.154 1.00 0.00 111 PHE A N 19
ATOM 33611 C CA . PHE A 1 50 ? -11.121 -16.194 2.441 1.00 0.00 111 PHE A CA 19
ATOM 33612 C C . PHE A 1 50 ? -12.307 -15.238 2.349 1.00 0.00 111 PHE A C 19
ATOM 33613 O O . PHE A 1 50 ? -12.135 -14.019 2.315 1.00 0.00 111 PHE A O 19
ATOM 33630 N N . LEU A 1 51 ? -13.510 -15.800 2.307 1.00 0.00 112 LEU A N 19
ATOM 33631 C CA . LEU A 1 51 ? -14.726 -14.998 2.217 1.00 0.00 112 LEU A CA 19
ATOM 33632 C C . LEU A 1 51 ? -14.853 -14.067 3.419 1.00 0.00 112 LEU A C 19
ATOM 33633 O O . LEU A 1 51 ? -14.887 -12.846 3.269 1.00 0.00 112 LEU A O 19
ATOM 33649 N N . MET A 1 52 ? -14.923 -14.653 4.610 1.00 0.00 113 MET A N 19
ATOM 33650 C CA . MET A 1 52 ? -15.043 -13.875 5.837 1.00 0.00 113 MET A CA 19
ATOM 33651 C C . MET A 1 52 ? -13.768 -13.083 6.107 1.00 0.00 113 MET A C 19
ATOM 33652 O O . MET A 1 52 ? -13.819 -11.896 6.427 1.00 0.00 113 MET A O 19
ATOM 33666 N N . ALA A 1 53 ? -12.625 -13.748 5.974 1.00 0.00 114 ALA A N 19
ATOM 33667 C CA . ALA A 1 53 ? -11.336 -13.105 6.202 1.00 0.00 114 ALA A CA 19
ATOM 33668 C C . ALA A 1 53 ? -11.193 -11.847 5.351 1.00 0.00 114 ALA A C 19
ATOM 33669 O O . ALA A 1 53 ? -10.601 -10.858 5.785 1.00 0.00 114 ALA A O 19
ATOM 33676 N N . ILE A 1 54 ? -11.736 -11.893 4.140 1.00 0.00 115 ILE A N 19
ATOM 33677 C CA . ILE A 1 54 ? -11.669 -10.756 3.230 1.00 0.00 115 ILE A CA 19
ATOM 33678 C C . ILE A 1 54 ? -12.502 -9.588 3.746 1.00 0.00 115 ILE A C 19
ATOM 33679 O O . ILE A 1 54 ? -11.970 -8.524 4.063 1.00 0.00 115 ILE A O 19
ATOM 33695 N N . VAL A 1 55 ? -13.812 -9.794 3.829 1.00 0.00 116 VAL A N 19
ATOM 33696 C CA . VAL A 1 55 ? -14.720 -8.760 4.310 1.00 0.00 116 VAL A CA 19
ATOM 33697 C C . VAL A 1 55 ? -14.263 -8.210 5.656 1.00 0.00 116 VAL A C 19
ATOM 33698 O O . VAL A 1 55 ? -14.713 -7.149 6.092 1.00 0.00 116 VAL A O 19
ATOM 33711 N N . LYS A 1 56 ? -13.366 -8.938 6.312 1.00 0.00 117 LYS A N 19
ATOM 33712 C CA . LYS A 1 56 ? -12.845 -8.523 7.610 1.00 0.00 117 LYS A CA 19
ATOM 33713 C C . LYS A 1 56 ? -11.535 -7.759 7.451 1.00 0.00 117 LYS A C 19
ATOM 33714 O O . LYS A 1 56 ? -11.250 -6.831 8.210 1.00 0.00 117 LYS A O 19
ATOM 33733 N N . LEU A 1 57 ? -10.742 -8.152 6.461 1.00 0.00 118 LEU A N 19
ATOM 33734 C CA . LEU A 1 57 ? -9.462 -7.503 6.201 1.00 0.00 118 LEU A CA 19
ATOM 33735 C C . LEU A 1 57 ? -9.666 -6.126 5.577 1.00 0.00 118 LEU A C 19
ATOM 33736 O O . LEU A 1 57 ? -9.160 -5.124 6.080 1.00 0.00 118 LEU A O 19
ATOM 33752 N N . ALA A 1 58 ? -10.414 -6.086 4.478 1.00 0.00 119 ALA A N 19
ATOM 33753 C CA . ALA A 1 58 ? -10.689 -4.832 3.787 1.00 0.00 119 ALA A CA 19
ATOM 33754 C C . ALA A 1 58 ? -11.117 -3.747 4.769 1.00 0.00 119 ALA A C 19
ATOM 33755 O O . ALA A 1 58 ? -10.645 -2.612 4.697 1.00 0.00 119 ALA A O 19
ATOM 33762 N N . GLN A 1 59 ? -12.012 -4.103 5.684 1.00 0.00 120 GLN A N 19
ATOM 33763 C CA . GLN A 1 59 ? -12.504 -3.157 6.679 1.00 0.00 120 GLN A CA 19
ATOM 33764 C C . GLN A 1 59 ? -11.368 -2.663 7.569 1.00 0.00 120 GLN A C 19
ATOM 33765 O O . GLN A 1 59 ? -11.343 -1.500 7.975 1.00 0.00 120 GLN A O 19
ATOM 33779 N N . THR A 1 60 ? -10.427 -3.553 7.869 1.00 0.00 121 THR A N 19
ATOM 33780 C CA . THR A 1 60 ? -9.289 -3.208 8.711 1.00 0.00 121 THR A CA 19
ATOM 33781 C C . THR A 1 60 ? -8.288 -2.342 7.955 1.00 0.00 121 THR A C 19
ATOM 33782 O O . THR A 1 60 ? -7.495 -1.623 8.560 1.00 0.00 121 THR A O 19
ATOM 33793 N N . ASN A 1 61 ? -8.332 -2.415 6.629 1.00 0.00 122 ASN A N 19
ATOM 33794 C CA . ASN A 1 61 ? -7.428 -1.637 5.790 1.00 0.00 122 ASN A CA 19
ATOM 33795 C C . ASN A 1 61 ? -8.051 -0.295 5.419 1.00 0.00 122 ASN A C 19
ATOM 33796 O O . ASN A 1 61 ? -7.523 0.764 5.761 1.00 0.00 122 ASN A O 19
ATOM 33807 N N . LEU A 1 62 ? -9.178 -0.346 4.717 1.00 0.00 123 LEU A N 19
ATOM 33808 C CA . LEU A 1 62 ? -9.875 0.866 4.299 1.00 0.00 123 LEU A CA 19
ATOM 33809 C C . LEU A 1 62 ? -10.017 1.841 5.463 1.00 0.00 123 LEU A C 19
ATOM 33810 O O . LEU A 1 62 ? -9.868 3.051 5.293 1.00 0.00 123 LEU A O 19
ATOM 33826 N N . ARG A 1 63 ? -10.304 1.306 6.645 1.00 0.00 124 ARG A N 19
ATOM 33827 C CA . ARG A 1 63 ? -10.465 2.129 7.837 1.00 0.00 124 ARG A CA 19
ATOM 33828 C C . ARG A 1 63 ? -9.258 3.040 8.037 1.00 0.00 124 ARG A C 19
ATOM 33829 O O . ARG A 1 63 ? -9.386 4.159 8.533 1.00 0.00 124 ARG A O 19
ATOM 33850 N N . ALA A 1 64 ? -8.084 2.552 7.646 1.00 0.00 125 ALA A N 19
ATOM 33851 C CA . ALA A 1 64 ? -6.854 3.322 7.781 1.00 0.00 125 ALA A CA 19
ATOM 33852 C C . ALA A 1 64 ? -6.845 4.513 6.829 1.00 0.00 125 ALA A C 19
ATOM 33853 O O . ALA A 1 64 ? -6.658 5.655 7.250 1.00 0.00 125 ALA A O 19
ATOM 33860 N N . ILE A 1 65 ? -7.049 4.240 5.545 1.00 0.00 126 ILE A N 19
ATOM 33861 C CA . ILE A 1 65 ? -7.064 5.290 4.534 1.00 0.00 126 ILE A CA 19
ATOM 33862 C C . ILE A 1 65 ? -8.385 6.053 4.554 1.00 0.00 126 ILE A C 19
ATOM 33863 O O . ILE A 1 65 ? -8.409 7.265 4.767 1.00 0.00 126 ILE A O 19
ATOM 33879 N N . ILE A 1 66 ? -9.480 5.334 4.333 1.00 0.00 127 ILE A N 19
ATOM 33880 C CA . ILE A 1 66 ? -10.805 5.943 4.328 1.00 0.00 127 ILE A CA 19
ATOM 33881 C C . ILE A 1 66 ? -11.023 6.793 5.575 1.00 0.00 127 ILE A C 19
ATOM 33882 O O . ILE A 1 66 ? -11.536 7.908 5.497 1.00 0.00 127 ILE A O 19
ATOM 33898 N N . GLY A 1 67 ? -10.628 6.258 6.727 1.00 0.00 128 GLY A N 19
ATOM 33899 C CA . GLY A 1 67 ? -10.787 6.982 7.974 1.00 0.00 128 GLY A CA 19
ATOM 33900 C C . GLY A 1 67 ? -10.364 8.433 7.860 1.00 0.00 128 GLY A C 19
ATOM 33901 O O . GLY A 1 67 ? -10.818 9.280 8.630 1.00 0.00 128 GLY A O 19
ATOM 33905 N N . GLU A 1 68 ? -9.493 8.721 6.898 1.00 0.00 129 GLU A N 19
ATOM 33906 C CA . GLU A 1 68 ? -9.008 10.080 6.689 1.00 0.00 129 GLU A CA 19
ATOM 33907 C C . GLU A 1 68 ? -9.228 10.520 5.245 1.00 0.00 129 GLU A C 19
ATOM 33908 O O . GLU A 1 68 ? -8.611 9.989 4.322 1.00 0.00 129 GLU A O 19
ATOM 33920 N N . MET A 1 69 ? -10.113 11.494 5.057 1.00 0.00 130 MET A N 19
ATOM 33921 C CA . MET A 1 69 ? -10.415 12.006 3.726 1.00 0.00 130 MET A CA 19
ATOM 33922 C C . MET A 1 69 ? -11.377 13.188 3.803 1.00 0.00 130 MET A C 19
ATOM 33923 O O . MET A 1 69 ? -11.722 13.648 4.891 1.00 0.00 130 MET A O 19
ATOM 33937 N N . GLU A 1 70 ? -11.805 13.674 2.642 1.00 0.00 131 GLU A N 19
ATOM 33938 C CA . GLU A 1 70 ? -12.725 14.803 2.580 1.00 0.00 131 GLU A CA 19
ATOM 33939 C C . GLU A 1 70 ? -13.994 14.429 1.819 1.00 0.00 131 GLU A C 19
ATOM 33940 O O . GLU A 1 70 ? -13.932 13.899 0.709 1.00 0.00 131 GLU A O 19
ATOM 33952 N N . LEU A 1 71 ? -15.143 14.708 2.424 1.00 0.00 132 LEU A N 19
ATOM 33953 C CA . LEU A 1 71 ? -16.428 14.402 1.804 1.00 0.00 132 LEU A CA 19
ATOM 33954 C C . LEU A 1 71 ? -16.414 14.750 0.319 1.00 0.00 132 LEU A C 19
ATOM 33955 O O . LEU A 1 71 ? -17.193 14.206 -0.463 1.00 0.00 132 LEU A O 19
ATOM 33971 N N . ASP A 1 72 ? -15.522 15.657 -0.061 1.00 0.00 133 ASP A N 19
ATOM 33972 C CA . ASP A 1 72 ? -15.403 16.076 -1.453 1.00 0.00 133 ASP A CA 19
ATOM 33973 C C . ASP A 1 72 ? -14.486 15.135 -2.228 1.00 0.00 133 ASP A C 19
ATOM 33974 O O . ASP A 1 72 ? -14.923 14.444 -3.147 1.00 0.00 133 ASP A O 19
ATOM 33983 N N . GLU A 1 73 ? -13.212 15.114 -1.849 1.00 0.00 134 GLU A N 19
ATOM 33984 C CA . GLU A 1 73 ? -12.233 14.259 -2.509 1.00 0.00 134 GLU A CA 19
ATOM 33985 C C . GLU A 1 73 ? -12.708 12.809 -2.537 1.00 0.00 134 GLU A C 19
ATOM 33986 O O . GLU A 1 73 ? -12.631 12.138 -3.567 1.00 0.00 134 GLU A O 19
ATOM 33998 N N . THR A 1 74 ? -13.199 12.331 -1.398 1.00 0.00 135 THR A N 19
ATOM 33999 C CA . THR A 1 74 ? -13.685 10.961 -1.290 1.00 0.00 135 THR A CA 19
ATOM 34000 C C . THR A 1 74 ? -14.311 10.495 -2.600 1.00 0.00 135 THR A C 19
ATOM 34001 O O . THR A 1 74 ? -14.219 9.321 -2.960 1.00 0.00 135 THR A O 19
ATOM 34012 N N . LEU A 1 75 ? -14.947 11.422 -3.308 1.00 0.00 136 LEU A N 19
ATOM 34013 C CA . LEU A 1 75 ? -15.589 11.106 -4.580 1.00 0.00 136 LEU A CA 19
ATOM 34014 C C . LEU A 1 75 ? -14.549 10.832 -5.661 1.00 0.00 136 LEU A C 19
ATOM 34015 O O . LEU A 1 75 ? -14.393 9.699 -6.115 1.00 0.00 136 LEU A O 19
ATOM 34031 N N . SER A 1 76 ? -13.837 11.879 -6.069 1.00 0.00 137 SER A N 19
ATOM 34032 C CA . SER A 1 76 ? -12.812 11.752 -7.098 1.00 0.00 137 SER A CA 19
ATOM 34033 C C . SER A 1 76 ? -11.803 10.668 -6.730 1.00 0.00 137 SER A C 19
ATOM 34034 O O . SER A 1 76 ? -11.448 9.829 -7.556 1.00 0.00 137 SER A O 19
ATOM 34042 N N . GLY A 1 77 ? -11.346 10.693 -5.482 1.00 0.00 138 GLY A N 19
ATOM 34043 C CA . GLY A 1 77 ? -10.383 9.709 -5.025 1.00 0.00 138 GLY A CA 19
ATOM 34044 C C . GLY A 1 77 ? -11.010 8.349 -4.790 1.00 0.00 138 GLY A C 19
ATOM 34045 O O . GLY A 1 77 ? -10.938 7.808 -3.686 1.00 0.00 138 GLY A O 19
ATOM 34049 N N . ARG A 1 78 ? -11.628 7.797 -5.829 1.00 0.00 139 ARG A N 19
ATOM 34050 C CA . ARG A 1 78 ? -12.273 6.494 -5.729 1.00 0.00 139 ARG A CA 19
ATOM 34051 C C . ARG A 1 78 ? -11.380 5.399 -6.306 1.00 0.00 139 ARG A C 19
ATOM 34052 O O . ARG A 1 78 ? -11.476 4.236 -5.915 1.00 0.00 139 ARG A O 19
ATOM 34073 N N . ASP A 1 79 ? -10.513 5.781 -7.237 1.00 0.00 140 ASP A N 19
ATOM 34074 C CA . ASP A 1 79 ? -9.602 4.832 -7.868 1.00 0.00 140 ASP A CA 19
ATOM 34075 C C . ASP A 1 79 ? -8.425 4.517 -6.950 1.00 0.00 140 ASP A C 19
ATOM 34076 O O . ASP A 1 79 ? -7.822 3.447 -7.043 1.00 0.00 140 ASP A O 19
ATOM 34085 N N . ILE A 1 80 ? -8.103 5.455 -6.066 1.00 0.00 141 ILE A N 19
ATOM 34086 C CA . ILE A 1 80 ? -6.999 5.276 -5.132 1.00 0.00 141 ILE A CA 19
ATOM 34087 C C . ILE A 1 80 ? -7.406 4.386 -3.962 1.00 0.00 141 ILE A C 19
ATOM 34088 O O . ILE A 1 80 ? -6.732 3.402 -3.655 1.00 0.00 141 ILE A O 19
ATOM 34104 N N . ILE A 1 81 ? -8.512 4.736 -3.316 1.00 0.00 142 ILE A N 19
ATOM 34105 C CA . ILE A 1 81 ? -9.011 3.967 -2.183 1.00 0.00 142 ILE A CA 19
ATOM 34106 C C . ILE A 1 81 ? -8.947 2.470 -2.464 1.00 0.00 142 ILE A C 19
ATOM 34107 O O . ILE A 1 81 ? -8.424 1.699 -1.660 1.00 0.00 142 ILE A O 19
ATOM 34123 N N . ASN A 1 82 ? -9.481 2.065 -3.612 1.00 0.00 143 ASN A N 19
ATOM 34124 C CA . ASN A 1 82 ? -9.483 0.660 -4.001 1.00 0.00 143 ASN A CA 19
ATOM 34125 C C . ASN A 1 82 ? -8.068 0.177 -4.304 1.00 0.00 143 ASN A C 19
ATOM 34126 O O . ASN A 1 82 ? -7.687 -0.933 -3.933 1.00 0.00 143 ASN A O 19
ATOM 34137 N N . ALA A 1 83 ? -7.294 1.019 -4.981 1.00 0.00 144 ALA A N 19
ATOM 34138 C CA . ALA A 1 83 ? -5.921 0.680 -5.333 1.00 0.00 144 ALA A CA 19
ATOM 34139 C C . ALA A 1 83 ? -5.145 0.195 -4.112 1.00 0.00 144 ALA A C 19
ATOM 34140 O O . ALA A 1 83 ? -4.642 -0.928 -4.090 1.00 0.00 144 ALA A O 19
ATOM 34147 N N . ARG A 1 84 ? -5.052 1.050 -3.099 1.00 0.00 145 ARG A N 19
ATOM 34148 C CA . ARG A 1 84 ? -4.336 0.710 -1.875 1.00 0.00 145 ARG A CA 19
ATOM 34149 C C . ARG A 1 84 ? -4.876 -0.584 -1.272 1.00 0.00 145 ARG A C 19
ATOM 34150 O O . ARG A 1 84 ? -4.130 -1.541 -1.059 1.00 0.00 145 ARG A O 19
ATOM 34171 N N . LEU A 1 85 ? -6.175 -0.605 -0.997 1.00 0.00 146 LEU A N 19
ATOM 34172 C CA . LEU A 1 85 ? -6.816 -1.780 -0.417 1.00 0.00 146 LEU A CA 19
ATOM 34173 C C . LEU A 1 85 ? -6.408 -3.047 -1.163 1.00 0.00 146 LEU A C 19
ATOM 34174 O O . LEU A 1 85 ? -5.796 -3.947 -0.589 1.00 0.00 146 LEU A O 19
ATOM 34190 N N . ARG A 1 86 ? -6.749 -3.107 -2.446 1.00 0.00 147 ARG A N 19
ATOM 34191 C CA . ARG A 1 86 ? -6.418 -4.262 -3.271 1.00 0.00 147 ARG A CA 19
ATOM 34192 C C . ARG A 1 86 ? -4.983 -4.717 -3.019 1.00 0.00 147 ARG A C 19
ATOM 34193 O O . ARG A 1 86 ? -4.729 -5.897 -2.779 1.00 0.00 147 ARG A O 19
ATOM 34214 N N . GLU A 1 87 ? -4.050 -3.772 -3.077 1.00 0.00 148 GLU A N 19
ATOM 34215 C CA . GLU A 1 87 ? -2.641 -4.076 -2.856 1.00 0.00 148 GLU A CA 19
ATOM 34216 C C . GLU A 1 87 ? -2.443 -4.805 -1.530 1.00 0.00 148 GLU A C 19
ATOM 34217 O O . GLU A 1 87 ? -1.536 -5.625 -1.391 1.00 0.00 148 GLU A O 19
ATOM 34229 N N . GLU A 1 88 ? -3.298 -4.498 -0.560 1.00 0.00 149 GLU A N 19
ATOM 34230 C CA . GLU A 1 88 ? -3.216 -5.123 0.755 1.00 0.00 149 GLU A CA 19
ATOM 34231 C C . GLU A 1 88 ? -3.839 -6.516 0.736 1.00 0.00 149 GLU A C 19
ATOM 34232 O O . GLU A 1 88 ? -3.171 -7.512 1.016 1.00 0.00 149 GLU A O 19
ATOM 34244 N N . LEU A 1 89 ? -5.124 -6.578 0.404 1.00 0.00 150 LEU A N 19
ATOM 34245 C CA . LEU A 1 89 ? -5.839 -7.849 0.348 1.00 0.00 150 LEU A CA 19
ATOM 34246 C C . LEU A 1 89 ? -5.126 -8.835 -0.572 1.00 0.00 150 LEU A C 19
ATOM 34247 O O . LEU A 1 89 ? -5.164 -10.045 -0.349 1.00 0.00 150 LEU A O 19
ATOM 34263 N N . ASP A 1 90 ? -4.475 -8.309 -1.604 1.00 0.00 151 ASP A N 19
ATOM 34264 C CA . ASP A 1 90 ? -3.750 -9.143 -2.555 1.00 0.00 151 ASP A CA 19
ATOM 34265 C C . ASP A 1 90 ? -2.550 -9.809 -1.890 1.00 0.00 151 ASP A C 19
ATOM 34266 O O . ASP A 1 90 ? -1.847 -10.609 -2.509 1.00 0.00 151 ASP A O 19
ATOM 34275 N N . LYS A 1 91 ? -2.320 -9.474 -0.625 1.00 0.00 152 LYS A N 19
ATOM 34276 C CA . LYS A 1 91 ? -1.205 -10.039 0.126 1.00 0.00 152 LYS A CA 19
ATOM 34277 C C . LYS A 1 91 ? -1.667 -11.209 0.988 1.00 0.00 152 LYS A C 19
ATOM 34278 O O . LYS A 1 91 ? -1.008 -12.248 1.046 1.00 0.00 152 LYS A O 19
ATOM 34297 N N . ILE A 1 92 ? -2.804 -11.035 1.654 1.00 0.00 153 ILE A N 19
ATOM 34298 C CA . ILE A 1 92 ? -3.354 -12.078 2.511 1.00 0.00 153 ILE A CA 19
ATOM 34299 C C . ILE A 1 92 ? -3.983 -13.194 1.683 1.00 0.00 153 ILE A C 19
ATOM 34300 O O . ILE A 1 92 ? -4.188 -14.305 2.172 1.00 0.00 153 ILE A O 19
ATOM 34316 N N . THR A 1 93 ? -4.285 -12.892 0.424 1.00 0.00 154 THR A N 19
ATOM 34317 C CA . THR A 1 93 ? -4.889 -13.869 -0.473 1.00 0.00 154 THR A CA 19
ATOM 34318 C C . THR A 1 93 ? -3.824 -14.625 -1.260 1.00 0.00 154 THR A C 19
ATOM 34319 O O . THR A 1 93 ? -3.973 -15.814 -1.540 1.00 0.00 154 THR A O 19
ATOM 34330 N N . ASP A 1 94 ? -2.750 -13.928 -1.613 1.00 0.00 155 ASP A N 19
ATOM 34331 C CA . ASP A 1 94 ? -1.658 -14.534 -2.366 1.00 0.00 155 ASP A CA 19
ATOM 34332 C C . ASP A 1 94 ? -1.223 -15.850 -1.729 1.00 0.00 155 ASP A C 19
ATOM 34333 O O . ASP A 1 94 ? -0.908 -16.815 -2.426 1.00 0.00 155 ASP A O 19
ATOM 34342 N N . ARG A 1 95 ? -1.208 -15.882 -0.400 1.00 0.00 156 ARG A N 19
ATOM 34343 C CA . ARG A 1 95 ? -0.810 -17.078 0.331 1.00 0.00 156 ARG A CA 19
ATOM 34344 C C . ARG A 1 95 ? -1.857 -18.179 0.185 1.00 0.00 156 ARG A C 19
ATOM 34345 O O . ARG A 1 95 ? -1.528 -19.365 0.175 1.00 0.00 156 ARG A O 19
ATOM 34366 N N . TRP A 1 96 ? -3.118 -17.777 0.074 1.00 0.00 157 TRP A N 19
ATOM 34367 C CA . TRP A 1 96 ? -4.213 -18.729 -0.071 1.00 0.00 157 TRP A CA 19
ATOM 34368 C C . TRP A 1 96 ? -4.452 -19.065 -1.539 1.00 0.00 157 TRP A C 19
ATOM 34369 O O . TRP A 1 96 ? -5.588 -19.280 -1.959 1.00 0.00 157 TRP A O 19
ATOM 34390 N N . GLY A 1 97 ? -3.373 -19.109 -2.315 1.00 0.00 158 GLY A N 19
ATOM 34391 C CA . GLY A 1 97 ? -3.488 -19.420 -3.728 1.00 0.00 158 GLY A CA 19
ATOM 34392 C C . GLY A 1 97 ? -4.549 -18.588 -4.420 1.00 0.00 158 GLY A C 19
ATOM 34393 O O . GLY A 1 97 ? -5.079 -18.984 -5.458 1.00 0.00 158 GLY A O 19
ATOM 34397 N N . VAL A 1 98 ? -4.862 -17.432 -3.844 1.00 0.00 159 VAL A N 19
ATOM 34398 C CA . VAL A 1 98 ? -5.868 -16.542 -4.411 1.00 0.00 159 VAL A CA 19
ATOM 34399 C C . VAL A 1 98 ? -5.313 -15.135 -4.599 1.00 0.00 159 VAL A C 19
ATOM 34400 O O . VAL A 1 98 ? -4.530 -14.650 -3.782 1.00 0.00 159 VAL A O 19
ATOM 34413 N N . LYS A 1 99 ? -5.725 -14.482 -5.681 1.00 0.00 160 LYS A N 19
ATOM 34414 C CA . LYS A 1 99 ? -5.272 -13.128 -5.976 1.00 0.00 160 LYS A CA 19
ATOM 34415 C C . LYS A 1 99 ? -6.447 -12.230 -6.349 1.00 0.00 160 LYS A C 19
ATOM 34416 O O . LYS A 1 99 ? -7.378 -12.662 -7.030 1.00 0.00 160 LYS A O 19
ATOM 34435 N N . ILE A 1 100 ? -6.396 -10.980 -5.901 1.00 0.00 161 ILE A N 19
ATOM 34436 C CA . ILE A 1 100 ? -7.455 -10.022 -6.191 1.00 0.00 161 ILE A CA 19
ATOM 34437 C C . ILE A 1 100 ? -7.340 -9.488 -7.614 1.00 0.00 161 ILE A C 19
ATOM 34438 O O . ILE A 1 100 ? -6.569 -8.566 -7.884 1.00 0.00 161 ILE A O 19
ATOM 34454 N N . THR A 1 101 ? -8.113 -10.073 -8.524 1.00 0.00 162 THR A N 19
ATOM 34455 C CA . THR A 1 101 ? -8.099 -9.656 -9.921 1.00 0.00 162 THR A CA 19
ATOM 34456 C C . THR A 1 101 ? -8.285 -8.149 -10.047 1.00 0.00 162 THR A C 19
ATOM 34457 O O . THR A 1 101 ? -7.660 -7.505 -10.890 1.00 0.00 162 THR A O 19
ATOM 34468 N N . ARG A 1 102 ? -9.147 -7.591 -9.203 1.00 0.00 163 ARG A N 19
ATOM 34469 C CA . ARG A 1 102 ? -9.415 -6.158 -9.221 1.00 0.00 163 ARG A CA 19
ATOM 34470 C C . ARG A 1 102 ? -10.263 -5.749 -8.020 1.00 0.00 163 ARG A C 19
ATOM 34471 O O . ARG A 1 102 ? -10.629 -6.583 -7.192 1.00 0.00 163 ARG A O 19
ATOM 34492 N N . VAL A 1 103 ? -10.572 -4.459 -7.933 1.00 0.00 164 VAL A N 19
ATOM 34493 C CA . VAL A 1 103 ? -11.377 -3.939 -6.834 1.00 0.00 164 VAL A CA 19
ATOM 34494 C C . VAL A 1 103 ? -12.345 -2.867 -7.322 1.00 0.00 164 VAL A C 19
ATOM 34495 O O . VAL A 1 103 ? -11.968 -1.976 -8.083 1.00 0.00 164 VAL A O 19
ATOM 34508 N N . GLU A 1 104 ? -13.595 -2.959 -6.878 1.00 0.00 165 GLU A N 19
ATOM 34509 C CA . GLU A 1 104 ? -14.618 -1.997 -7.270 1.00 0.00 165 GLU A CA 19
ATOM 34510 C C . GLU A 1 104 ? -15.205 -1.298 -6.047 1.00 0.00 165 GLU A C 19
ATOM 34511 O O . GLU A 1 104 ? -15.442 -1.926 -5.015 1.00 0.00 165 GLU A O 19
ATOM 34523 N N . ILE A 1 105 ? -15.436 0.004 -6.172 1.00 0.00 166 ILE A N 19
ATOM 34524 C CA . ILE A 1 105 ? -15.996 0.788 -5.078 1.00 0.00 166 ILE A CA 19
ATOM 34525 C C . ILE A 1 105 ? -17.469 1.099 -5.321 1.00 0.00 166 ILE A C 19
ATOM 34526 O O . ILE A 1 105 ? -17.879 1.358 -6.452 1.00 0.00 166 ILE A O 19
ATOM 34542 N N . GLN A 1 106 ? -18.258 1.072 -4.252 1.00 0.00 167 GLN A N 19
ATOM 34543 C CA . GLN A 1 106 ? -19.686 1.352 -4.350 1.00 0.00 167 GLN A CA 19
ATOM 34544 C C . GLN A 1 106 ? -19.989 2.787 -3.935 1.00 0.00 167 GLN A C 19
ATOM 34545 O O . GLN A 1 106 ? -19.177 3.438 -3.276 1.00 0.00 167 GLN A O 19
ATOM 34559 N N . ARG A 1 107 ? -21.162 3.276 -4.324 1.00 0.00 168 ARG A N 19
ATOM 34560 C CA . ARG A 1 107 ? -21.571 4.635 -3.993 1.00 0.00 168 ARG A CA 19
ATOM 34561 C C . ARG A 1 107 ? -21.374 4.916 -2.506 1.00 0.00 168 ARG A C 19
ATOM 34562 O O . ARG A 1 107 ? -21.546 4.029 -1.669 1.00 0.00 168 ARG A O 19
ATOM 34583 N N . ILE A 1 108 ? -21.013 6.153 -2.185 1.00 0.00 169 ILE A N 19
ATOM 34584 C CA . ILE A 1 108 ? -20.793 6.550 -0.800 1.00 0.00 169 ILE A CA 19
ATOM 34585 C C . ILE A 1 108 ? -22.018 7.256 -0.229 1.00 0.00 169 ILE A C 19
ATOM 34586 O O . ILE A 1 108 ? -22.822 7.823 -0.970 1.00 0.00 169 ILE A O 19
ATOM 34602 N N . ASP A 1 109 ? -22.153 7.220 1.092 1.00 0.00 170 ASP A N 19
ATOM 34603 C CA . ASP A 1 109 ? -23.279 7.860 1.763 1.00 0.00 170 ASP A CA 19
ATOM 34604 C C . ASP A 1 109 ? -22.810 9.045 2.601 1.00 0.00 170 ASP A C 19
ATOM 34605 O O . ASP A 1 109 ? -21.997 8.907 3.515 1.00 0.00 170 ASP A O 19
ATOM 34614 N N . PRO A 1 110 ? -23.333 10.239 2.283 1.00 0.00 171 PRO A N 19
ATOM 34615 C CA . PRO A 1 110 ? -22.981 11.471 2.995 1.00 0.00 171 PRO A CA 19
ATOM 34616 C C . PRO A 1 110 ? -23.534 11.498 4.416 1.00 0.00 171 PRO A C 19
ATOM 34617 O O . PRO A 1 110 ? -24.339 10.655 4.810 1.00 0.00 171 PRO A O 19
ATOM 34628 N N . PRO A 1 111 ? -23.093 12.489 5.204 1.00 0.00 172 PRO A N 19
ATOM 34629 C CA . PRO A 1 111 ? -23.531 12.650 6.594 1.00 0.00 172 PRO A CA 19
ATOM 34630 C C . PRO A 1 111 ? -24.989 13.086 6.695 1.00 0.00 172 PRO A C 19
ATOM 34631 O O . PRO A 1 111 ? -25.436 13.968 5.962 1.00 0.00 172 PRO A O 19
ATOM 34642 N N . LYS A 1 112 ? -25.726 12.464 7.609 1.00 0.00 173 LYS A N 19
ATOM 34643 C CA . LYS A 1 112 ? -27.133 12.788 7.808 1.00 0.00 173 LYS A CA 19
ATOM 34644 C C . LYS A 1 112 ? -27.321 13.657 9.048 1.00 0.00 173 LYS A C 19
ATOM 34645 O O . LYS A 1 112 ? -26.376 13.891 9.802 1.00 0.00 173 LYS A O 19
ATOM 34664 N N . ASP A 1 113 ? -28.545 14.130 9.253 1.00 0.00 174 ASP A N 19
ATOM 34665 C CA . ASP A 1 113 ? -28.857 14.971 10.403 1.00 0.00 174 ASP A CA 19
ATOM 34666 C C . ASP A 1 113 ? -28.970 14.133 11.673 1.00 0.00 174 ASP A C 19
ATOM 34667 O O . ASP A 1 113 ? -29.644 13.102 11.690 1.00 0.00 174 ASP A O 19
ATOM 34676 N N . GLY A 1 1 ? -11.802 -30.288 -6.144 1.00 0.00 62 GLY A N 20
ATOM 34677 C CA . GLY A 1 1 ? -11.396 -30.379 -7.534 1.00 0.00 62 GLY A CA 20
ATOM 34678 C C . GLY A 1 1 ? -12.213 -29.477 -8.437 1.00 0.00 62 GLY A C 20
ATOM 34679 O O . GLY A 1 1 ? -13.365 -29.166 -8.137 1.00 0.00 62 GLY A O 20
ATOM 34683 N N . SER A 1 2 ? -11.614 -29.054 -9.546 1.00 0.00 63 SER A N 20
ATOM 34684 C CA . SER A 1 2 ? -12.292 -28.177 -10.494 1.00 0.00 63 SER A CA 20
ATOM 34685 C C . SER A 1 2 ? -12.094 -28.667 -11.925 1.00 0.00 63 SER A C 20
ATOM 34686 O O . SER A 1 2 ? -10.969 -28.731 -12.420 1.00 0.00 63 SER A O 20
ATOM 34694 N N . ASP A 1 3 ? -13.196 -29.010 -12.583 1.00 0.00 64 ASP A N 20
ATOM 34695 C CA . ASP A 1 3 ? -13.145 -29.494 -13.958 1.00 0.00 64 ASP A CA 20
ATOM 34696 C C . ASP A 1 3 ? -13.100 -28.329 -14.942 1.00 0.00 64 ASP A C 20
ATOM 34697 O O . ASP A 1 3 ? -12.152 -28.191 -15.715 1.00 0.00 64 ASP A O 20
ATOM 34706 N N . HIS A 1 4 ? -14.133 -27.493 -14.909 1.00 0.00 65 HIS A N 20
ATOM 34707 C CA . HIS A 1 4 ? -14.212 -26.339 -15.799 1.00 0.00 65 HIS A CA 20
ATOM 34708 C C . HIS A 1 4 ? -13.207 -25.267 -15.389 1.00 0.00 65 HIS A C 20
ATOM 34709 O O . HIS A 1 4 ? -13.186 -24.830 -14.238 1.00 0.00 65 HIS A O 20
ATOM 34724 N N . VAL A 1 5 ? -12.376 -24.849 -16.337 1.00 0.00 66 VAL A N 20
ATOM 34725 C CA . VAL A 1 5 ? -11.369 -23.827 -16.075 1.00 0.00 66 VAL A CA 20
ATOM 34726 C C . VAL A 1 5 ? -11.683 -22.539 -16.827 1.00 0.00 66 VAL A C 20
ATOM 34727 O O . VAL A 1 5 ? -11.908 -22.554 -18.037 1.00 0.00 66 VAL A O 20
ATOM 34740 N N . ASP A 1 6 ? -11.697 -21.426 -16.102 1.00 0.00 67 ASP A N 20
ATOM 34741 C CA . ASP A 1 6 ? -11.983 -20.127 -16.700 1.00 0.00 67 ASP A CA 20
ATOM 34742 C C . ASP A 1 6 ? -11.381 -19.001 -15.867 1.00 0.00 67 ASP A C 20
ATOM 34743 O O . ASP A 1 6 ? -10.810 -19.239 -14.802 1.00 0.00 67 ASP A O 20
ATOM 34752 N N . LEU A 1 7 ? -11.511 -17.773 -16.358 1.00 0.00 68 LEU A N 20
ATOM 34753 C CA . LEU A 1 7 ? -10.979 -16.609 -15.660 1.00 0.00 68 LEU A CA 20
ATOM 34754 C C . LEU A 1 7 ? -12.103 -15.783 -15.043 1.00 0.00 68 LEU A C 20
ATOM 34755 O O . LEU A 1 7 ? -12.038 -14.554 -15.010 1.00 0.00 68 LEU A O 20
ATOM 34771 N N . ARG A 1 8 ? -13.132 -16.467 -14.552 1.00 0.00 69 ARG A N 20
ATOM 34772 C CA . ARG A 1 8 ? -14.270 -15.796 -13.935 1.00 0.00 69 ARG A CA 20
ATOM 34773 C C . ARG A 1 8 ? -13.849 -15.072 -12.660 1.00 0.00 69 ARG A C 20
ATOM 34774 O O . ARG A 1 8 ? -13.030 -15.575 -11.891 1.00 0.00 69 ARG A O 20
ATOM 34795 N N . GLU A 1 9 ? -14.413 -13.888 -12.444 1.00 0.00 70 GLU A N 20
ATOM 34796 C CA . GLU A 1 9 ? -14.094 -13.094 -11.263 1.00 0.00 70 GLU A CA 20
ATOM 34797 C C . GLU A 1 9 ? -15.191 -13.222 -10.209 1.00 0.00 70 GLU A C 20
ATOM 34798 O O . GLU A 1 9 ? -16.380 -13.215 -10.530 1.00 0.00 70 GLU A O 20
ATOM 34810 N N . HIS A 1 10 ? -14.782 -13.340 -8.949 1.00 0.00 71 HIS A N 20
ATOM 34811 C CA . HIS A 1 10 ? -15.729 -13.469 -7.848 1.00 0.00 71 HIS A CA 20
ATOM 34812 C C . HIS A 1 10 ? -15.764 -12.195 -7.008 1.00 0.00 71 HIS A C 20
ATOM 34813 O O . HIS A 1 10 ? -14.728 -11.715 -6.548 1.00 0.00 71 HIS A O 20
ATOM 34828 N N . VAL A 1 11 ? -16.961 -11.652 -6.815 1.00 0.00 72 VAL A N 20
ATOM 34829 C CA . VAL A 1 11 ? -17.131 -10.434 -6.031 1.00 0.00 72 VAL A CA 20
ATOM 34830 C C . VAL A 1 11 ? -17.435 -10.758 -4.572 1.00 0.00 72 VAL A C 20
ATOM 34831 O O . VAL A 1 11 ? -18.255 -11.628 -4.277 1.00 0.00 72 VAL A O 20
ATOM 34844 N N . ILE A 1 12 ? -16.771 -10.051 -3.664 1.00 0.00 73 ILE A N 20
ATOM 34845 C CA . ILE A 1 12 ? -16.972 -10.261 -2.236 1.00 0.00 73 ILE A CA 20
ATOM 34846 C C . ILE A 1 12 ? -17.919 -9.217 -1.654 1.00 0.00 73 ILE A C 20
ATOM 34847 O O . ILE A 1 12 ? -17.722 -8.015 -1.838 1.00 0.00 73 ILE A O 20
ATOM 34863 N N . ASP A 1 13 ? -18.945 -9.682 -0.951 1.00 0.00 74 ASP A N 20
ATOM 34864 C CA . ASP A 1 13 ? -19.921 -8.788 -0.339 1.00 0.00 74 ASP A CA 20
ATOM 34865 C C . ASP A 1 13 ? -19.429 -8.294 1.017 1.00 0.00 74 ASP A C 20
ATOM 34866 O O . ASP A 1 13 ? -19.561 -8.985 2.027 1.00 0.00 74 ASP A O 20
ATOM 34875 N N . VAL A 1 14 ? -18.861 -7.092 1.033 1.00 0.00 75 VAL A N 20
ATOM 34876 C CA . VAL A 1 14 ? -18.349 -6.505 2.265 1.00 0.00 75 VAL A CA 20
ATOM 34877 C C . VAL A 1 14 ? -19.302 -5.444 2.806 1.00 0.00 75 VAL A C 20
ATOM 34878 O O . VAL A 1 14 ? -19.693 -4.510 2.106 1.00 0.00 75 VAL A O 20
ATOM 34891 N N . PRO A 1 15 ? -19.686 -5.590 4.083 1.00 0.00 76 PRO A N 20
ATOM 34892 C CA . PRO A 1 15 ? -20.597 -4.654 4.747 1.00 0.00 76 PRO A CA 20
ATOM 34893 C C . PRO A 1 15 ? -19.953 -3.294 4.993 1.00 0.00 76 PRO A C 20
ATOM 34894 O O . PRO A 1 15 ? -18.742 -3.179 5.184 1.00 0.00 76 PRO A O 20
ATOM 34905 N N . PRO A 1 16 ? -20.780 -2.237 4.991 1.00 0.00 77 PRO A N 20
ATOM 34906 C CA . PRO A 1 16 ? -20.312 -0.866 5.214 1.00 0.00 77 PRO A CA 20
ATOM 34907 C C . PRO A 1 16 ? -19.861 -0.634 6.652 1.00 0.00 77 PRO A C 20
ATOM 34908 O O . PRO A 1 16 ? -20.402 -1.228 7.584 1.00 0.00 77 PRO A O 20
ATOM 34919 N N . GLN A 1 17 ? -18.869 0.233 6.823 1.00 0.00 78 GLN A N 20
ATOM 34920 C CA . GLN A 1 17 ? -18.346 0.543 8.149 1.00 0.00 78 GLN A CA 20
ATOM 34921 C C . GLN A 1 17 ? -18.317 2.050 8.384 1.00 0.00 78 GLN A C 20
ATOM 34922 O O . GLN A 1 17 ? -17.613 2.782 7.689 1.00 0.00 78 GLN A O 20
ATOM 34936 N N . GLU A 1 18 ? -19.087 2.505 9.367 1.00 0.00 79 GLU A N 20
ATOM 34937 C CA . GLU A 1 18 ? -19.150 3.925 9.693 1.00 0.00 79 GLU A CA 20
ATOM 34938 C C . GLU A 1 18 ? -17.829 4.405 10.289 1.00 0.00 79 GLU A C 20
ATOM 34939 O O . GLU A 1 18 ? -17.416 3.952 11.356 1.00 0.00 79 GLU A O 20
ATOM 34951 N N . VAL A 1 19 ? -17.172 5.326 9.591 1.00 0.00 80 VAL A N 20
ATOM 34952 C CA . VAL A 1 19 ? -15.899 5.869 10.050 1.00 0.00 80 VAL A CA 20
ATOM 34953 C C . VAL A 1 19 ? -15.895 7.392 9.983 1.00 0.00 80 VAL A C 20
ATOM 34954 O O . VAL A 1 19 ? -16.525 7.986 9.108 1.00 0.00 80 VAL A O 20
ATOM 34967 N N . ILE A 1 20 ? -15.180 8.018 10.912 1.00 0.00 81 ILE A N 20
ATOM 34968 C CA . ILE A 1 20 ? -15.093 9.472 10.957 1.00 0.00 81 ILE A CA 20
ATOM 34969 C C . ILE A 1 20 ? -14.022 9.988 10.002 1.00 0.00 81 ILE A C 20
ATOM 34970 O O . ILE A 1 20 ? -12.826 9.821 10.245 1.00 0.00 81 ILE A O 20
ATOM 34986 N N . CYS A 1 21 ? -14.459 10.616 8.916 1.00 0.00 82 CYS A N 20
ATOM 34987 C CA . CYS A 1 21 ? -13.538 11.159 7.923 1.00 0.00 82 CYS A CA 20
ATOM 34988 C C . CYS A 1 21 ? -12.508 12.073 8.579 1.00 0.00 82 CYS A C 20
ATOM 34989 O O . CYS A 1 21 ? -12.460 12.194 9.804 1.00 0.00 82 CYS A O 20
ATOM 34997 N N . LYS A 1 22 ? -11.684 12.713 7.757 1.00 0.00 83 LYS A N 20
ATOM 34998 C CA . LYS A 1 22 ? -10.654 13.616 8.256 1.00 0.00 83 LYS A CA 20
ATOM 34999 C C . LYS A 1 22 ? -11.277 14.855 8.890 1.00 0.00 83 LYS A C 20
ATOM 35000 O O . LYS A 1 22 ? -10.871 15.282 9.971 1.00 0.00 83 LYS A O 20
ATOM 35019 N N . ASP A 1 23 ? -12.266 15.427 8.212 1.00 0.00 84 ASP A N 20
ATOM 35020 C CA . ASP A 1 23 ? -12.948 16.616 8.711 1.00 0.00 84 ASP A CA 20
ATOM 35021 C C . ASP A 1 23 ? -14.034 16.239 9.713 1.00 0.00 84 ASP A C 20
ATOM 35022 O O . ASP A 1 23 ? -15.096 16.859 9.754 1.00 0.00 84 ASP A O 20
ATOM 35031 N N . ASN A 1 24 ? -13.761 15.219 10.519 1.00 0.00 85 ASN A N 20
ATOM 35032 C CA . ASN A 1 24 ? -14.716 14.758 11.520 1.00 0.00 85 ASN A CA 20
ATOM 35033 C C . ASN A 1 24 ? -16.108 14.608 10.915 1.00 0.00 85 ASN A C 20
ATOM 35034 O O . ASN A 1 24 ? -17.089 15.126 11.450 1.00 0.00 85 ASN A O 20
ATOM 35045 N N . VAL A 1 25 ? -16.188 13.896 9.796 1.00 0.00 86 VAL A N 20
ATOM 35046 C CA . VAL A 1 25 ? -17.460 13.675 9.118 1.00 0.00 86 VAL A CA 20
ATOM 35047 C C . VAL A 1 25 ? -17.805 12.191 9.066 1.00 0.00 86 VAL A C 20
ATOM 35048 O O . VAL A 1 25 ? -17.171 11.420 8.346 1.00 0.00 86 VAL A O 20
ATOM 35061 N N . VAL A 1 26 ? -18.815 11.797 9.836 1.00 0.00 87 VAL A N 20
ATOM 35062 C CA . VAL A 1 26 ? -19.247 10.405 9.876 1.00 0.00 87 VAL A CA 20
ATOM 35063 C C . VAL A 1 26 ? -20.092 10.056 8.657 1.00 0.00 87 VAL A C 20
ATOM 35064 O O . VAL A 1 26 ? -21.194 10.578 8.481 1.00 0.00 87 VAL A O 20
ATOM 35077 N N . VAL A 1 27 ? -19.570 9.169 7.816 1.00 0.00 88 VAL A N 20
ATOM 35078 C CA . VAL A 1 27 ? -20.277 8.748 6.612 1.00 0.00 88 VAL A CA 20
ATOM 35079 C C . VAL A 1 27 ? -20.108 7.253 6.370 1.00 0.00 88 VAL A C 20
ATOM 35080 O O . VAL A 1 27 ? -19.037 6.691 6.603 1.00 0.00 88 VAL A O 20
ATOM 35093 N N . THR A 1 28 ? -21.173 6.610 5.901 1.00 0.00 89 THR A N 20
ATOM 35094 C CA . THR A 1 28 ? -21.143 5.179 5.627 1.00 0.00 89 THR A CA 20
ATOM 35095 C C . THR A 1 28 ? -20.519 4.892 4.266 1.00 0.00 89 THR A C 20
ATOM 35096 O O . THR A 1 28 ? -20.945 5.439 3.249 1.00 0.00 89 THR A O 20
ATOM 35107 N N . VAL A 1 29 ? -19.507 4.030 4.254 1.00 0.00 90 VAL A N 20
ATOM 35108 C CA . VAL A 1 29 ? -18.825 3.669 3.017 1.00 0.00 90 VAL A CA 20
ATOM 35109 C C . VAL A 1 29 ? -18.937 2.173 2.744 1.00 0.00 90 VAL A C 20
ATOM 35110 O O . VAL A 1 29 ? -19.215 1.386 3.649 1.00 0.00 90 VAL A O 20
ATOM 35123 N N . ASP A 1 30 ? -18.719 1.788 1.492 1.00 0.00 91 ASP A N 20
ATOM 35124 C CA . ASP A 1 30 ? -18.794 0.385 1.099 1.00 0.00 91 ASP A CA 20
ATOM 35125 C C . ASP A 1 30 ? -18.101 0.159 -0.241 1.00 0.00 91 ASP A C 20
ATOM 35126 O O . ASP A 1 30 ? -18.163 1.004 -1.133 1.00 0.00 91 ASP A O 20
ATOM 35135 N N . ALA A 1 31 ? -17.442 -0.988 -0.374 1.00 0.00 92 ALA A N 20
ATOM 35136 C CA . ALA A 1 31 ? -16.739 -1.326 -1.606 1.00 0.00 92 ALA A CA 20
ATOM 35137 C C . ALA A 1 31 ? -16.696 -2.836 -1.816 1.00 0.00 92 ALA A C 20
ATOM 35138 O O . ALA A 1 31 ? -16.752 -3.608 -0.859 1.00 0.00 92 ALA A O 20
ATOM 35145 N N . VAL A 1 32 ? -16.598 -3.250 -3.076 1.00 0.00 93 VAL A N 20
ATOM 35146 C CA . VAL A 1 32 ? -16.547 -4.668 -3.412 1.00 0.00 93 VAL A CA 20
ATOM 35147 C C . VAL A 1 32 ? -15.119 -5.112 -3.707 1.00 0.00 93 VAL A C 20
ATOM 35148 O O . VAL A 1 32 ? -14.234 -4.286 -3.928 1.00 0.00 93 VAL A O 20
ATOM 35161 N N . VAL A 1 33 ? -14.902 -6.423 -3.710 1.00 0.00 94 VAL A N 20
ATOM 35162 C CA . VAL A 1 33 ? -13.581 -6.978 -3.980 1.00 0.00 94 VAL A CA 20
ATOM 35163 C C . VAL A 1 33 ? -13.671 -8.187 -4.905 1.00 0.00 94 VAL A C 20
ATOM 35164 O O . VAL A 1 33 ? -14.512 -9.066 -4.715 1.00 0.00 94 VAL A O 20
ATOM 35177 N N . TYR A 1 34 ? -12.799 -8.225 -5.907 1.00 0.00 95 TYR A N 20
ATOM 35178 C CA . TYR A 1 34 ? -12.782 -9.326 -6.863 1.00 0.00 95 TYR A CA 20
ATOM 35179 C C . TYR A 1 34 ? -11.736 -10.367 -6.476 1.00 0.00 95 TYR A C 20
ATOM 35180 O O . TYR A 1 34 ? -10.778 -10.067 -5.763 1.00 0.00 95 TYR A O 20
ATOM 35198 N N . TYR A 1 35 ? -11.928 -11.593 -6.951 1.00 0.00 96 TYR A N 20
ATOM 35199 C CA . TYR A 1 35 ? -11.004 -12.681 -6.654 1.00 0.00 96 TYR A CA 20
ATOM 35200 C C . TYR A 1 35 ? -11.247 -13.870 -7.578 1.00 0.00 96 TYR A C 20
ATOM 35201 O O . TYR A 1 35 ? -12.367 -14.092 -8.039 1.00 0.00 96 TYR A O 20
ATOM 35219 N N . GLN A 1 36 ? -10.190 -14.631 -7.844 1.00 0.00 97 GLN A N 20
ATOM 35220 C CA . GLN A 1 36 ? -10.289 -15.798 -8.713 1.00 0.00 97 GLN A CA 20
ATOM 35221 C C . GLN A 1 36 ? -9.309 -16.883 -8.279 1.00 0.00 97 GLN A C 20
ATOM 35222 O O . GLN A 1 36 ? -8.096 -16.734 -8.428 1.00 0.00 97 GLN A O 20
ATOM 35236 N N . VAL A 1 37 ? -9.843 -17.975 -7.742 1.00 0.00 98 VAL A N 20
ATOM 35237 C CA . VAL A 1 37 ? -9.015 -19.087 -7.288 1.00 0.00 98 VAL A CA 20
ATOM 35238 C C . VAL A 1 37 ? -8.048 -19.533 -8.378 1.00 0.00 98 VAL A C 20
ATOM 35239 O O . VAL A 1 37 ? -8.404 -20.323 -9.253 1.00 0.00 98 VAL A O 20
ATOM 35252 N N . ILE A 1 38 ? -6.822 -19.022 -8.319 1.00 0.00 99 ILE A N 20
ATOM 35253 C CA . ILE A 1 38 ? -5.802 -19.370 -9.301 1.00 0.00 99 ILE A CA 20
ATOM 35254 C C . ILE A 1 38 ? -5.144 -20.703 -8.961 1.00 0.00 99 ILE A C 20
ATOM 35255 O O . ILE A 1 38 ? -4.367 -21.241 -9.749 1.00 0.00 99 ILE A O 20
ATOM 35271 N N . ASP A 1 39 ? -5.461 -21.230 -7.784 1.00 0.00 100 ASP A N 20
ATOM 35272 C CA . ASP A 1 39 ? -4.903 -22.502 -7.340 1.00 0.00 100 ASP A CA 20
ATOM 35273 C C . ASP A 1 39 ? -5.743 -23.102 -6.217 1.00 0.00 100 ASP A C 20
ATOM 35274 O O . ASP A 1 39 ? -5.764 -22.604 -5.091 1.00 0.00 100 ASP A O 20
ATOM 35283 N N . PRO A 1 40 ? -6.453 -24.196 -6.528 1.00 0.00 101 PRO A N 20
ATOM 35284 C CA . PRO A 1 40 ? -7.308 -24.887 -5.558 1.00 0.00 101 PRO A CA 20
ATOM 35285 C C . PRO A 1 40 ? -6.501 -25.598 -4.477 1.00 0.00 101 PRO A C 20
ATOM 35286 O O . PRO A 1 40 ? -6.791 -25.471 -3.287 1.00 0.00 101 PRO A O 20
ATOM 35297 N N . VAL A 1 41 ? -5.487 -26.347 -4.898 1.00 0.00 102 VAL A N 20
ATOM 35298 C CA . VAL A 1 41 ? -4.637 -27.077 -3.965 1.00 0.00 102 VAL A CA 20
ATOM 35299 C C . VAL A 1 41 ? -4.448 -26.298 -2.668 1.00 0.00 102 VAL A C 20
ATOM 35300 O O . VAL A 1 41 ? -4.442 -26.874 -1.580 1.00 0.00 102 VAL A O 20
ATOM 35313 N N . LYS A 1 42 ? -4.294 -24.984 -2.791 1.00 0.00 103 LYS A N 20
ATOM 35314 C CA . LYS A 1 42 ? -4.106 -24.124 -1.630 1.00 0.00 103 LYS A CA 20
ATOM 35315 C C . LYS A 1 42 ? -5.446 -23.614 -1.108 1.00 0.00 103 LYS A C 20
ATOM 35316 O O . LYS A 1 42 ? -5.649 -23.501 0.100 1.00 0.00 103 LYS A O 20
ATOM 35335 N N . ALA A 1 43 ? -6.356 -23.310 -2.027 1.00 0.00 104 ALA A N 20
ATOM 35336 C CA . ALA A 1 43 ? -7.678 -22.816 -1.659 1.00 0.00 104 ALA A CA 20
ATOM 35337 C C . ALA A 1 43 ? -8.688 -23.956 -1.581 1.00 0.00 104 ALA A C 20
ATOM 35338 O O . ALA A 1 43 ? -9.772 -23.879 -2.160 1.00 0.00 104 ALA A O 20
ATOM 35345 N N . VAL A 1 44 ? -8.325 -25.014 -0.863 1.00 0.00 105 VAL A N 20
ATOM 35346 C CA . VAL A 1 44 ? -9.200 -26.170 -0.710 1.00 0.00 105 VAL A CA 20
ATOM 35347 C C . VAL A 1 44 ? -10.171 -25.975 0.450 1.00 0.00 105 VAL A C 20
ATOM 35348 O O . VAL A 1 44 ? -10.890 -26.898 0.833 1.00 0.00 105 VAL A O 20
ATOM 35361 N N . TYR A 1 45 ? -10.186 -24.768 1.003 1.00 0.00 106 TYR A N 20
ATOM 35362 C CA . TYR A 1 45 ? -11.068 -24.451 2.121 1.00 0.00 106 TYR A CA 20
ATOM 35363 C C . TYR A 1 45 ? -12.407 -23.915 1.624 1.00 0.00 106 TYR A C 20
ATOM 35364 O O . TYR A 1 45 ? -13.083 -23.159 2.320 1.00 0.00 106 TYR A O 20
ATOM 35382 N N . ASN A 1 46 ? -12.784 -24.314 0.413 1.00 0.00 107 ASN A N 20
ATOM 35383 C CA . ASN A 1 46 ? -14.042 -23.875 -0.179 1.00 0.00 107 ASN A CA 20
ATOM 35384 C C . ASN A 1 46 ? -14.114 -22.353 -0.237 1.00 0.00 107 ASN A C 20
ATOM 35385 O O . ASN A 1 46 ? -15.187 -21.765 -0.094 1.00 0.00 107 ASN A O 20
ATOM 35396 N N . VAL A 1 47 ? -12.965 -21.719 -0.448 1.00 0.00 108 VAL A N 20
ATOM 35397 C CA . VAL A 1 47 ? -12.897 -20.265 -0.527 1.00 0.00 108 VAL A CA 20
ATOM 35398 C C . VAL A 1 47 ? -13.917 -19.616 0.402 1.00 0.00 108 VAL A C 20
ATOM 35399 O O . VAL A 1 47 ? -14.569 -18.637 0.038 1.00 0.00 108 VAL A O 20
ATOM 35412 N N . SER A 1 48 ? -14.049 -20.167 1.604 1.00 0.00 109 SER A N 20
ATOM 35413 C CA . SER A 1 48 ? -14.992 -19.644 2.586 1.00 0.00 109 SER A CA 20
ATOM 35414 C C . SER A 1 48 ? -14.289 -18.720 3.576 1.00 0.00 109 SER A C 20
ATOM 35415 O O . SER A 1 48 ? -14.737 -17.601 3.824 1.00 0.00 109 SER A O 20
ATOM 35423 N N . ASP A 1 49 ? -13.185 -19.198 4.140 1.00 0.00 110 ASP A N 20
ATOM 35424 C CA . ASP A 1 49 ? -12.418 -18.416 5.102 1.00 0.00 110 ASP A CA 20
ATOM 35425 C C . ASP A 1 49 ? -11.972 -17.090 4.494 1.00 0.00 110 ASP A C 20
ATOM 35426 O O . ASP A 1 49 ? -12.082 -16.038 5.124 1.00 0.00 110 ASP A O 20
ATOM 35435 N N . PHE A 1 50 ? -11.469 -17.148 3.266 1.00 0.00 111 PHE A N 20
ATOM 35436 C CA . PHE A 1 50 ? -11.004 -15.952 2.573 1.00 0.00 111 PHE A CA 20
ATOM 35437 C C . PHE A 1 50 ? -12.144 -14.955 2.386 1.00 0.00 111 PHE A C 20
ATOM 35438 O O . PHE A 1 50 ? -11.977 -13.755 2.610 1.00 0.00 111 PHE A O 20
ATOM 35455 N N . LEU A 1 51 ? -13.302 -15.459 1.975 1.00 0.00 112 LEU A N 20
ATOM 35456 C CA . LEU A 1 51 ? -14.471 -14.613 1.758 1.00 0.00 112 LEU A CA 20
ATOM 35457 C C . LEU A 1 51 ? -14.770 -13.770 2.993 1.00 0.00 112 LEU A C 20
ATOM 35458 O O . LEU A 1 51 ? -14.677 -12.544 2.957 1.00 0.00 112 LEU A O 20
ATOM 35474 N N . MET A 1 52 ? -15.128 -14.437 4.086 1.00 0.00 113 MET A N 20
ATOM 35475 C CA . MET A 1 52 ? -15.437 -13.748 5.334 1.00 0.00 113 MET A CA 20
ATOM 35476 C C . MET A 1 52 ? -14.219 -12.991 5.853 1.00 0.00 113 MET A C 20
ATOM 35477 O O . MET A 1 52 ? -14.325 -11.838 6.270 1.00 0.00 113 MET A O 20
ATOM 35491 N N . ALA A 1 53 ? -13.064 -13.648 5.827 1.00 0.00 114 ALA A N 20
ATOM 35492 C CA . ALA A 1 53 ? -11.826 -13.036 6.293 1.00 0.00 114 ALA A CA 20
ATOM 35493 C C . ALA A 1 53 ? -11.536 -11.742 5.541 1.00 0.00 114 ALA A C 20
ATOM 35494 O O . ALA A 1 53 ? -10.956 -10.807 6.095 1.00 0.00 114 ALA A O 20
ATOM 35501 N N . ILE A 1 54 ? -11.941 -11.695 4.276 1.00 0.00 115 ILE A N 20
ATOM 35502 C CA . ILE A 1 54 ? -11.725 -10.515 3.449 1.00 0.00 115 ILE A CA 20
ATOM 35503 C C . ILE A 1 54 ? -12.619 -9.361 3.891 1.00 0.00 115 ILE A C 20
ATOM 35504 O O . ILE A 1 54 ? -12.134 -8.294 4.267 1.00 0.00 115 ILE A O 20
ATOM 35520 N N . VAL A 1 55 ? -13.929 -9.584 3.844 1.00 0.00 116 VAL A N 20
ATOM 35521 C CA . VAL A 1 55 ? -14.892 -8.565 4.242 1.00 0.00 116 VAL A CA 20
ATOM 35522 C C . VAL A 1 55 ? -14.464 -7.879 5.535 1.00 0.00 116 VAL A C 20
ATOM 35523 O O . VAL A 1 55 ? -14.882 -6.758 5.824 1.00 0.00 116 VAL A O 20
ATOM 35536 N N . LYS A 1 56 ? -13.628 -8.561 6.311 1.00 0.00 117 LYS A N 20
ATOM 35537 C CA . LYS A 1 56 ? -13.141 -8.018 7.573 1.00 0.00 117 LYS A CA 20
ATOM 35538 C C . LYS A 1 56 ? -11.792 -7.331 7.385 1.00 0.00 117 LYS A C 20
ATOM 35539 O O . LYS A 1 56 ? -11.580 -6.216 7.864 1.00 0.00 117 LYS A O 20
ATOM 35558 N N . LEU A 1 57 ? -10.884 -8.002 6.686 1.00 0.00 118 LEU A N 20
ATOM 35559 C CA . LEU A 1 57 ? -9.555 -7.455 6.433 1.00 0.00 118 LEU A CA 20
ATOM 35560 C C . LEU A 1 57 ? -9.647 -6.106 5.728 1.00 0.00 118 LEU A C 20
ATOM 35561 O O . LEU A 1 57 ? -9.069 -5.118 6.180 1.00 0.00 118 LEU A O 20
ATOM 35577 N N . ALA A 1 58 ? -10.378 -6.073 4.618 1.00 0.00 119 ALA A N 20
ATOM 35578 C CA . ALA A 1 58 ? -10.549 -4.844 3.853 1.00 0.00 119 ALA A CA 20
ATOM 35579 C C . ALA A 1 58 ? -10.960 -3.687 4.757 1.00 0.00 119 ALA A C 20
ATOM 35580 O O . ALA A 1 58 ? -10.416 -2.587 4.658 1.00 0.00 119 ALA A O 20
ATOM 35587 N N . GLN A 1 59 ? -11.923 -3.942 5.637 1.00 0.00 120 GLN A N 20
ATOM 35588 C CA . GLN A 1 59 ? -12.407 -2.920 6.557 1.00 0.00 120 GLN A CA 20
ATOM 35589 C C . GLN A 1 59 ? -11.269 -2.379 7.417 1.00 0.00 120 GLN A C 20
ATOM 35590 O O . GLN A 1 59 ? -11.212 -1.185 7.712 1.00 0.00 120 GLN A O 20
ATOM 35604 N N . THR A 1 60 ? -10.363 -3.266 7.817 1.00 0.00 121 THR A N 20
ATOM 35605 C CA . THR A 1 60 ? -9.228 -2.878 8.645 1.00 0.00 121 THR A CA 20
ATOM 35606 C C . THR A 1 60 ? -8.234 -2.035 7.855 1.00 0.00 121 THR A C 20
ATOM 35607 O O . THR A 1 60 ? -7.620 -1.115 8.393 1.00 0.00 121 THR A O 20
ATOM 35618 N N . ASN A 1 61 ? -8.081 -2.354 6.574 1.00 0.00 122 ASN A N 20
ATOM 35619 C CA . ASN A 1 61 ? -7.161 -1.625 5.709 1.00 0.00 122 ASN A CA 20
ATOM 35620 C C . ASN A 1 61 ? -7.787 -0.320 5.225 1.00 0.00 122 ASN A C 20
ATOM 35621 O O . ASN A 1 61 ? -7.295 0.767 5.530 1.00 0.00 122 ASN A O 20
ATOM 35632 N N . LEU A 1 62 ? -8.875 -0.436 4.472 1.00 0.00 123 LEU A N 20
ATOM 35633 C CA . LEU A 1 62 ? -9.570 0.734 3.947 1.00 0.00 123 LEU A CA 20
ATOM 35634 C C . LEU A 1 62 ? -9.766 1.785 5.035 1.00 0.00 123 LEU A C 20
ATOM 35635 O O . LEU A 1 62 ? -9.554 2.976 4.806 1.00 0.00 123 LEU A O 20
ATOM 35651 N N . ARG A 1 63 ? -10.169 1.336 6.219 1.00 0.00 124 ARG A N 20
ATOM 35652 C CA . ARG A 1 63 ? -10.392 2.237 7.343 1.00 0.00 124 ARG A CA 20
ATOM 35653 C C . ARG A 1 63 ? -9.218 3.198 7.510 1.00 0.00 124 ARG A C 20
ATOM 35654 O O . ARG A 1 63 ? -9.405 4.375 7.816 1.00 0.00 124 ARG A O 20
ATOM 35675 N N . ALA A 1 64 ? -8.008 2.686 7.309 1.00 0.00 125 ALA A N 20
ATOM 35676 C CA . ALA A 1 64 ? -6.804 3.498 7.436 1.00 0.00 125 ALA A CA 20
ATOM 35677 C C . ALA A 1 64 ? -6.810 4.648 6.435 1.00 0.00 125 ALA A C 20
ATOM 35678 O O . ALA A 1 64 ? -6.619 5.807 6.806 1.00 0.00 125 ALA A O 20
ATOM 35685 N N . ILE A 1 65 ? -7.028 4.321 5.166 1.00 0.00 126 ILE A N 20
ATOM 35686 C CA . ILE A 1 65 ? -7.059 5.327 4.112 1.00 0.00 126 ILE A CA 20
ATOM 35687 C C . ILE A 1 65 ? -8.407 6.038 4.069 1.00 0.00 126 ILE A C 20
ATOM 35688 O O . ILE A 1 65 ? -8.490 7.248 4.284 1.00 0.00 126 ILE A O 20
ATOM 35704 N N . ILE A 1 66 ? -9.461 5.278 3.792 1.00 0.00 127 ILE A N 20
ATOM 35705 C CA . ILE A 1 66 ? -10.807 5.835 3.724 1.00 0.00 127 ILE A CA 20
ATOM 35706 C C . ILE A 1 66 ? -11.128 6.651 4.972 1.00 0.00 127 ILE A C 20
ATOM 35707 O O . ILE A 1 66 ? -11.696 7.738 4.886 1.00 0.00 127 ILE A O 20
ATOM 35723 N N . GLY A 1 67 ? -10.758 6.117 6.133 1.00 0.00 128 GLY A N 20
ATOM 35724 C CA . GLY A 1 67 ? -11.013 6.810 7.382 1.00 0.00 128 GLY A CA 20
ATOM 35725 C C . GLY A 1 67 ? -10.647 8.279 7.316 1.00 0.00 128 GLY A C 20
ATOM 35726 O O . GLY A 1 67 ? -11.270 9.110 7.975 1.00 0.00 128 GLY A O 20
ATOM 35730 N N . GLU A 1 68 ? -9.632 8.599 6.519 1.00 0.00 129 GLU A N 20
ATOM 35731 C CA . GLU A 1 68 ? -9.183 9.979 6.372 1.00 0.00 129 GLU A CA 20
ATOM 35732 C C . GLU A 1 68 ? -9.378 10.465 4.939 1.00 0.00 129 GLU A C 20
ATOM 35733 O O . GLU A 1 68 ? -8.728 9.978 4.014 1.00 0.00 129 GLU A O 20
ATOM 35745 N N . MET A 1 69 ? -10.277 11.427 4.764 1.00 0.00 130 MET A N 20
ATOM 35746 C CA . MET A 1 69 ? -10.558 11.979 3.443 1.00 0.00 130 MET A CA 20
ATOM 35747 C C . MET A 1 69 ? -11.487 13.185 3.545 1.00 0.00 130 MET A C 20
ATOM 35748 O O . MET A 1 69 ? -11.826 13.628 4.641 1.00 0.00 130 MET A O 20
ATOM 35762 N N . GLU A 1 70 ? -11.895 13.711 2.394 1.00 0.00 131 GLU A N 20
ATOM 35763 C CA . GLU A 1 70 ? -12.784 14.866 2.354 1.00 0.00 131 GLU A CA 20
ATOM 35764 C C . GLU A 1 70 ? -14.117 14.504 1.706 1.00 0.00 131 GLU A C 20
ATOM 35765 O O . GLU A 1 70 ? -14.163 14.064 0.557 1.00 0.00 131 GLU A O 20
ATOM 35777 N N . LEU A 1 71 ? -15.201 14.691 2.452 1.00 0.00 132 LEU A N 20
ATOM 35778 C CA . LEU A 1 71 ? -16.536 14.385 1.952 1.00 0.00 132 LEU A CA 20
ATOM 35779 C C . LEU A 1 71 ? -16.634 14.663 0.455 1.00 0.00 132 LEU A C 20
ATOM 35780 O O . LEU A 1 71 ? -17.346 13.969 -0.270 1.00 0.00 132 LEU A O 20
ATOM 35796 N N . ASP A 1 72 ? -15.913 15.682 -0.000 1.00 0.00 133 ASP A N 20
ATOM 35797 C CA . ASP A 1 72 ? -15.916 16.050 -1.411 1.00 0.00 133 ASP A CA 20
ATOM 35798 C C . ASP A 1 72 ? -14.931 15.192 -2.199 1.00 0.00 133 ASP A C 20
ATOM 35799 O O . ASP A 1 72 ? -15.281 14.614 -3.227 1.00 0.00 133 ASP A O 20
ATOM 35808 N N . GLU A 1 73 ? -13.697 15.115 -1.709 1.00 0.00 134 GLU A N 20
ATOM 35809 C CA . GLU A 1 73 ? -12.661 14.329 -2.369 1.00 0.00 134 GLU A CA 20
ATOM 35810 C C . GLU A 1 73 ? -13.102 12.878 -2.535 1.00 0.00 134 GLU A C 20
ATOM 35811 O O . GLU A 1 73 ? -12.992 12.302 -3.618 1.00 0.00 134 GLU A O 20
ATOM 35823 N N . THR A 1 74 ? -13.603 12.290 -1.452 1.00 0.00 135 THR A N 20
ATOM 35824 C CA . THR A 1 74 ? -14.059 10.906 -1.476 1.00 0.00 135 THR A CA 20
ATOM 35825 C C . THR A 1 74 ? -14.799 10.593 -2.772 1.00 0.00 135 THR A C 20
ATOM 35826 O O . THR A 1 74 ? -14.506 9.603 -3.443 1.00 0.00 135 THR A O 20
ATOM 35837 N N . LEU A 1 75 ? -15.759 11.443 -3.120 1.00 0.00 136 LEU A N 20
ATOM 35838 C CA . LEU A 1 75 ? -16.541 11.258 -4.337 1.00 0.00 136 LEU A CA 20
ATOM 35839 C C . LEU A 1 75 ? -15.634 10.949 -5.525 1.00 0.00 136 LEU A C 20
ATOM 35840 O O . LEU A 1 75 ? -15.966 10.120 -6.372 1.00 0.00 136 LEU A O 20
ATOM 35856 N N . SER A 1 76 ? -14.489 11.621 -5.578 1.00 0.00 137 SER A N 20
ATOM 35857 C CA . SER A 1 76 ? -13.535 11.420 -6.663 1.00 0.00 137 SER A CA 20
ATOM 35858 C C . SER A 1 76 ? -12.143 11.120 -6.114 1.00 0.00 137 SER A C 20
ATOM 35859 O O . SER A 1 76 ? -11.298 12.008 -6.014 1.00 0.00 137 SER A O 20
ATOM 35867 N N . GLY A 1 77 ? -11.913 9.859 -5.759 1.00 0.00 138 GLY A N 20
ATOM 35868 C CA . GLY A 1 77 ? -10.624 9.462 -5.224 1.00 0.00 138 GLY A CA 20
ATOM 35869 C C . GLY A 1 77 ? -10.529 7.968 -4.990 1.00 0.00 138 GLY A C 20
ATOM 35870 O O . GLY A 1 77 ? -9.749 7.513 -4.153 1.00 0.00 138 GLY A O 20
ATOM 35874 N N . ARG A 1 78 ? -11.325 7.202 -5.729 1.00 0.00 139 ARG A N 20
ATOM 35875 C CA . ARG A 1 78 ? -11.328 5.751 -5.595 1.00 0.00 139 ARG A CA 20
ATOM 35876 C C . ARG A 1 78 ? -10.061 5.146 -6.193 1.00 0.00 139 ARG A C 20
ATOM 35877 O O . ARG A 1 78 ? -9.534 4.157 -5.685 1.00 0.00 139 ARG A O 20
ATOM 35898 N N . ASP A 1 79 ? -9.579 5.748 -7.275 1.00 0.00 140 ASP A N 20
ATOM 35899 C CA . ASP A 1 79 ? -8.374 5.269 -7.943 1.00 0.00 140 ASP A CA 20
ATOM 35900 C C . ASP A 1 79 ? -7.265 4.996 -6.931 1.00 0.00 140 ASP A C 20
ATOM 35901 O O . ASP A 1 79 ? -6.444 4.098 -7.124 1.00 0.00 140 ASP A O 20
ATOM 35910 N N . ILE A 1 80 ? -7.247 5.775 -5.855 1.00 0.00 141 ILE A N 20
ATOM 35911 C CA . ILE A 1 80 ? -6.239 5.616 -4.814 1.00 0.00 141 ILE A CA 20
ATOM 35912 C C . ILE A 1 80 ? -6.745 4.716 -3.692 1.00 0.00 141 ILE A C 20
ATOM 35913 O O . ILE A 1 80 ? -5.983 3.942 -3.113 1.00 0.00 141 ILE A O 20
ATOM 35929 N N . ILE A 1 81 ? -8.035 4.822 -3.392 1.00 0.00 142 ILE A N 20
ATOM 35930 C CA . ILE A 1 81 ? -8.643 4.016 -2.341 1.00 0.00 142 ILE A CA 20
ATOM 35931 C C . ILE A 1 81 ? -8.525 2.528 -2.653 1.00 0.00 142 ILE A C 20
ATOM 35932 O O . ILE A 1 81 ? -8.079 1.742 -1.818 1.00 0.00 142 ILE A O 20
ATOM 35948 N N . ASN A 1 82 ? -8.926 2.148 -3.862 1.00 0.00 143 ASN A N 20
ATOM 35949 C CA . ASN A 1 82 ? -8.864 0.753 -4.285 1.00 0.00 143 ASN A CA 20
ATOM 35950 C C . ASN A 1 82 ? -7.424 0.249 -4.286 1.00 0.00 143 ASN A C 20
ATOM 35951 O O . ASN A 1 82 ? -7.115 -0.779 -3.685 1.00 0.00 143 ASN A O 20
ATOM 35962 N N . ALA A 1 83 ? -6.547 0.981 -4.966 1.00 0.00 144 ALA A N 20
ATOM 35963 C CA . ALA A 1 83 ? -5.140 0.610 -5.044 1.00 0.00 144 ALA A CA 20
ATOM 35964 C C . ALA A 1 83 ? -4.640 0.071 -3.708 1.00 0.00 144 ALA A C 20
ATOM 35965 O O . ALA A 1 83 ? -4.011 -0.986 -3.651 1.00 0.00 144 ALA A O 20
ATOM 35972 N N . ARG A 1 84 ? -4.922 0.804 -2.636 1.00 0.00 145 ARG A N 20
ATOM 35973 C CA . ARG A 1 84 ? -4.499 0.400 -1.301 1.00 0.00 145 ARG A CA 20
ATOM 35974 C C . ARG A 1 84 ? -5.069 -0.969 -0.941 1.00 0.00 145 ARG A C 20
ATOM 35975 O O . ARG A 1 84 ? -4.324 -1.917 -0.688 1.00 0.00 145 ARG A O 20
ATOM 35996 N N . LEU A 1 85 ? -6.393 -1.066 -0.919 1.00 0.00 146 LEU A N 20
ATOM 35997 C CA . LEU A 1 85 ? -7.064 -2.318 -0.590 1.00 0.00 146 LEU A CA 20
ATOM 35998 C C . LEU A 1 85 ? -6.575 -3.451 -1.487 1.00 0.00 146 LEU A C 20
ATOM 35999 O O . LEU A 1 85 ? -6.004 -4.432 -1.010 1.00 0.00 146 LEU A O 20
ATOM 36015 N N . ARG A 1 86 ? -6.800 -3.307 -2.789 1.00 0.00 147 ARG A N 20
ATOM 36016 C CA . ARG A 1 86 ? -6.380 -4.317 -3.753 1.00 0.00 147 ARG A CA 20
ATOM 36017 C C . ARG A 1 86 ? -5.050 -4.941 -3.343 1.00 0.00 147 ARG A C 20
ATOM 36018 O O . ARG A 1 86 ? -4.831 -6.137 -3.531 1.00 0.00 147 ARG A O 20
ATOM 36039 N N . GLU A 1 87 ? -4.166 -4.122 -2.782 1.00 0.00 148 GLU A N 20
ATOM 36040 C CA . GLU A 1 87 ? -2.857 -4.595 -2.346 1.00 0.00 148 GLU A CA 20
ATOM 36041 C C . GLU A 1 87 ? -2.947 -5.263 -0.978 1.00 0.00 148 GLU A C 20
ATOM 36042 O O . GLU A 1 87 ? -2.545 -6.414 -0.811 1.00 0.00 148 GLU A O 20
ATOM 36054 N N . GLU A 1 88 ? -3.478 -4.532 -0.002 1.00 0.00 149 GLU A N 20
ATOM 36055 C CA . GLU A 1 88 ? -3.620 -5.054 1.352 1.00 0.00 149 GLU A CA 20
ATOM 36056 C C . GLU A 1 88 ? -4.295 -6.423 1.339 1.00 0.00 149 GLU A C 20
ATOM 36057 O O . GLU A 1 88 ? -4.221 -7.173 2.313 1.00 0.00 149 GLU A O 20
ATOM 36069 N N . LEU A 1 89 ? -4.954 -6.741 0.231 1.00 0.00 150 LEU A N 20
ATOM 36070 C CA . LEU A 1 89 ? -5.644 -8.019 0.090 1.00 0.00 150 LEU A CA 20
ATOM 36071 C C . LEU A 1 89 ? -4.891 -8.942 -0.863 1.00 0.00 150 LEU A C 20
ATOM 36072 O O . LEU A 1 89 ? -4.784 -10.144 -0.622 1.00 0.00 150 LEU A O 20
ATOM 36088 N N . ASP A 1 90 ? -4.369 -8.371 -1.943 1.00 0.00 151 ASP A N 20
ATOM 36089 C CA . ASP A 1 90 ? -3.623 -9.141 -2.930 1.00 0.00 151 ASP A CA 20
ATOM 36090 C C . ASP A 1 90 ? -2.338 -9.699 -2.327 1.00 0.00 151 ASP A C 20
ATOM 36091 O O . ASP A 1 90 ? -1.642 -10.500 -2.951 1.00 0.00 151 ASP A O 20
ATOM 36100 N N . LYS A 1 91 ? -2.027 -9.268 -1.109 1.00 0.00 152 LYS A N 20
ATOM 36101 C CA . LYS A 1 91 ? -0.825 -9.723 -0.419 1.00 0.00 152 LYS A CA 20
ATOM 36102 C C . LYS A 1 91 ? -1.162 -10.799 0.608 1.00 0.00 152 LYS A C 20
ATOM 36103 O O . LYS A 1 91 ? -0.287 -11.543 1.051 1.00 0.00 152 LYS A O 20
ATOM 36122 N N . ILE A 1 92 ? -2.435 -10.877 0.981 1.00 0.00 153 ILE A N 20
ATOM 36123 C CA . ILE A 1 92 ? -2.887 -11.865 1.953 1.00 0.00 153 ILE A CA 20
ATOM 36124 C C . ILE A 1 92 ? -3.693 -12.970 1.281 1.00 0.00 153 ILE A C 20
ATOM 36125 O O . ILE A 1 92 ? -4.431 -13.704 1.938 1.00 0.00 153 ILE A O 20
ATOM 36141 N N . THR A 1 93 ? -3.545 -13.086 -0.036 1.00 0.00 154 THR A N 20
ATOM 36142 C CA . THR A 1 93 ? -4.258 -14.103 -0.798 1.00 0.00 154 THR A CA 20
ATOM 36143 C C . THR A 1 93 ? -3.287 -15.024 -1.529 1.00 0.00 154 THR A C 20
ATOM 36144 O O . THR A 1 93 ? -3.564 -16.208 -1.718 1.00 0.00 154 THR A O 20
ATOM 36155 N N . ASP A 1 94 ? -2.150 -14.472 -1.937 1.00 0.00 155 ASP A N 20
ATOM 36156 C CA . ASP A 1 94 ? -1.136 -15.245 -2.646 1.00 0.00 155 ASP A CA 20
ATOM 36157 C C . ASP A 1 94 ? -0.771 -16.505 -1.868 1.00 0.00 155 ASP A C 20
ATOM 36158 O O . ASP A 1 94 ? -0.325 -17.496 -2.446 1.00 0.00 155 ASP A O 20
ATOM 36167 N N . ARG A 1 95 ? -0.963 -16.459 -0.553 1.00 0.00 156 ARG A N 20
ATOM 36168 C CA . ARG A 1 95 ? -0.651 -17.596 0.304 1.00 0.00 156 ARG A CA 20
ATOM 36169 C C . ARG A 1 95 ? -1.809 -18.590 0.331 1.00 0.00 156 ARG A C 20
ATOM 36170 O O . ARG A 1 95 ? -1.612 -19.781 0.574 1.00 0.00 156 ARG A O 20
ATOM 36191 N N . TRP A 1 96 ? -3.014 -18.093 0.080 1.00 0.00 157 TRP A N 20
ATOM 36192 C CA . TRP A 1 96 ? -4.204 -18.937 0.076 1.00 0.00 157 TRP A CA 20
ATOM 36193 C C . TRP A 1 96 ? -4.503 -19.449 -1.328 1.00 0.00 157 TRP A C 20
ATOM 36194 O O . TRP A 1 96 ? -5.612 -19.901 -1.611 1.00 0.00 157 TRP A O 20
ATOM 36215 N N . GLY A 1 97 ? -3.507 -19.375 -2.206 1.00 0.00 158 GLY A N 20
ATOM 36216 C CA . GLY A 1 97 ? -3.684 -19.835 -3.571 1.00 0.00 158 GLY A CA 20
ATOM 36217 C C . GLY A 1 97 ? -4.668 -18.982 -4.346 1.00 0.00 158 GLY A C 20
ATOM 36218 O O . GLY A 1 97 ? -5.149 -19.384 -5.406 1.00 0.00 158 GLY A O 20
ATOM 36222 N N . VAL A 1 98 ? -4.971 -17.801 -3.817 1.00 0.00 159 VAL A N 20
ATOM 36223 C CA . VAL A 1 98 ? -5.904 -16.888 -4.467 1.00 0.00 159 VAL A CA 20
ATOM 36224 C C . VAL A 1 98 ? -5.270 -15.520 -4.691 1.00 0.00 159 VAL A C 20
ATOM 36225 O O . VAL A 1 98 ? -4.332 -15.136 -3.992 1.00 0.00 159 VAL A O 20
ATOM 36238 N N . LYS A 1 99 ? -5.788 -14.788 -5.670 1.00 0.00 160 LYS A N 20
ATOM 36239 C CA . LYS A 1 99 ? -5.275 -13.460 -5.987 1.00 0.00 160 LYS A CA 20
ATOM 36240 C C . LYS A 1 99 ? -6.417 -12.485 -6.254 1.00 0.00 160 LYS A C 20
ATOM 36241 O O . LYS A 1 99 ? -7.494 -12.883 -6.699 1.00 0.00 160 LYS A O 20
ATOM 36260 N N . ILE A 1 100 ? -6.173 -11.207 -5.982 1.00 0.00 161 ILE A N 20
ATOM 36261 C CA . ILE A 1 100 ? -7.181 -10.176 -6.196 1.00 0.00 161 ILE A CA 20
ATOM 36262 C C . ILE A 1 100 ? -7.101 -9.614 -7.612 1.00 0.00 161 ILE A C 20
ATOM 36263 O O . ILE A 1 100 ? -6.272 -8.751 -7.904 1.00 0.00 161 ILE A O 20
ATOM 36279 N N . THR A 1 101 ? -7.970 -10.108 -8.489 1.00 0.00 162 THR A N 20
ATOM 36280 C CA . THR A 1 101 ? -7.999 -9.656 -9.874 1.00 0.00 162 THR A CA 20
ATOM 36281 C C . THR A 1 101 ? -8.099 -8.137 -9.954 1.00 0.00 162 THR A C 20
ATOM 36282 O O . THR A 1 101 ? -7.342 -7.494 -10.682 1.00 0.00 162 THR A O 20
ATOM 36293 N N . ARG A 1 102 ? -9.036 -7.570 -9.202 1.00 0.00 163 ARG A N 20
ATOM 36294 C CA . ARG A 1 102 ? -9.235 -6.125 -9.190 1.00 0.00 163 ARG A CA 20
ATOM 36295 C C . ARG A 1 102 ? -10.116 -5.708 -8.016 1.00 0.00 163 ARG A C 20
ATOM 36296 O O . ARG A 1 102 ? -10.504 -6.537 -7.192 1.00 0.00 163 ARG A O 20
ATOM 36317 N N . VAL A 1 103 ? -10.428 -4.418 -7.946 1.00 0.00 164 VAL A N 20
ATOM 36318 C CA . VAL A 1 103 ? -11.264 -3.890 -6.874 1.00 0.00 164 VAL A CA 20
ATOM 36319 C C . VAL A 1 103 ? -12.222 -2.826 -7.397 1.00 0.00 164 VAL A C 20
ATOM 36320 O O . VAL A 1 103 ? -11.901 -2.096 -8.334 1.00 0.00 164 VAL A O 20
ATOM 36333 N N . GLU A 1 104 ? -13.399 -2.745 -6.784 1.00 0.00 165 GLU A N 20
ATOM 36334 C CA . GLU A 1 104 ? -14.404 -1.769 -7.189 1.00 0.00 165 GLU A CA 20
ATOM 36335 C C . GLU A 1 104 ? -14.994 -1.059 -5.974 1.00 0.00 165 GLU A C 20
ATOM 36336 O O . GLU A 1 104 ? -15.212 -1.673 -4.929 1.00 0.00 165 GLU A O 20
ATOM 36348 N N . ILE A 1 105 ? -15.248 0.237 -6.119 1.00 0.00 166 ILE A N 20
ATOM 36349 C CA . ILE A 1 105 ? -15.812 1.030 -5.035 1.00 0.00 166 ILE A CA 20
ATOM 36350 C C . ILE A 1 105 ? -17.262 1.404 -5.324 1.00 0.00 166 ILE A C 20
ATOM 36351 O O . ILE A 1 105 ? -17.622 1.697 -6.464 1.00 0.00 166 ILE A O 20
ATOM 36367 N N . GLN A 1 106 ? -18.089 1.394 -4.284 1.00 0.00 167 GLN A N 20
ATOM 36368 C CA . GLN A 1 106 ? -19.500 1.734 -4.426 1.00 0.00 167 GLN A CA 20
ATOM 36369 C C . GLN A 1 106 ? -19.768 3.158 -3.953 1.00 0.00 167 GLN A C 20
ATOM 36370 O O . GLN A 1 106 ? -18.962 3.744 -3.229 1.00 0.00 167 GLN A O 20
ATOM 36384 N N . ARG A 1 107 ? -20.903 3.710 -4.366 1.00 0.00 168 ARG A N 20
ATOM 36385 C CA . ARG A 1 107 ? -21.276 5.067 -3.985 1.00 0.00 168 ARG A CA 20
ATOM 36386 C C . ARG A 1 107 ? -21.140 5.266 -2.479 1.00 0.00 168 ARG A C 20
ATOM 36387 O O . ARG A 1 107 ? -21.103 4.300 -1.716 1.00 0.00 168 ARG A O 20
ATOM 36408 N N . ILE A 1 108 ? -21.066 6.524 -2.057 1.00 0.00 169 ILE A N 20
ATOM 36409 C CA . ILE A 1 108 ? -20.934 6.849 -0.642 1.00 0.00 169 ILE A CA 20
ATOM 36410 C C . ILE A 1 108 ? -22.174 7.570 -0.126 1.00 0.00 169 ILE A C 20
ATOM 36411 O O . ILE A 1 108 ? -22.918 8.177 -0.898 1.00 0.00 169 ILE A O 20
ATOM 36427 N N . ASP A 1 109 ? -22.391 7.501 1.182 1.00 0.00 170 ASP A N 20
ATOM 36428 C CA . ASP A 1 109 ? -23.540 8.151 1.803 1.00 0.00 170 ASP A CA 20
ATOM 36429 C C . ASP A 1 109 ? -23.096 9.319 2.677 1.00 0.00 170 ASP A C 20
ATOM 36430 O O . ASP A 1 109 ? -22.290 9.169 3.596 1.00 0.00 170 ASP A O 20
ATOM 36439 N N . PRO A 1 110 ? -23.634 10.514 2.387 1.00 0.00 171 PRO A N 20
ATOM 36440 C CA . PRO A 1 110 ? -23.308 11.732 3.134 1.00 0.00 171 PRO A CA 20
ATOM 36441 C C . PRO A 1 110 ? -23.874 11.712 4.550 1.00 0.00 171 PRO A C 20
ATOM 36442 O O . PRO A 1 110 ? -24.748 10.911 4.884 1.00 0.00 171 PRO A O 20
ATOM 36453 N N . PRO A 1 111 ? -23.367 12.614 5.404 1.00 0.00 172 PRO A N 20
ATOM 36454 C CA . PRO A 1 111 ? -23.810 12.720 6.797 1.00 0.00 172 PRO A CA 20
ATOM 36455 C C . PRO A 1 111 ? -25.230 13.262 6.915 1.00 0.00 172 PRO A C 20
ATOM 36456 O O . PRO A 1 111 ? -25.618 14.179 6.191 1.00 0.00 172 PRO A O 20
ATOM 36467 N N . LYS A 1 112 ? -26.003 12.689 7.832 1.00 0.00 173 LYS A N 20
ATOM 36468 C CA . LYS A 1 112 ? -27.380 13.115 8.047 1.00 0.00 173 LYS A CA 20
ATOM 36469 C C . LYS A 1 112 ? -27.437 14.329 8.969 1.00 0.00 173 LYS A C 20
ATOM 36470 O O . LYS A 1 112 ? -26.548 14.535 9.795 1.00 0.00 173 LYS A O 20
ATOM 36489 N N . ASP A 1 113 ? -28.488 15.128 8.822 1.00 0.00 174 ASP A N 20
ATOM 36490 C CA . ASP A 1 113 ? -28.662 16.321 9.644 1.00 0.00 174 ASP A CA 20
ATOM 36491 C C . ASP A 1 113 ? -28.342 16.025 11.105 1.00 0.00 174 ASP A C 20
ATOM 36492 O O . ASP A 1 113 ? -29.235 15.723 11.898 1.00 0.00 174 ASP A O 20
#

Sequence (113 aa):
GSDHVDLREHVIDVPPQEVICKDNVVVTVDAVVYYQVIDPVKAVYNVSDFLMAIVKLAQTNLRAIIGEMELDETLSGRDIINARLREELDKITDRWGVKITRVEIQRIDPPKDGSDHVDLREHVIDVPPQEVICKDNVVVTVDAVVYYQVIDPVKAVYNVSDFLMAIVKLAQTNLRAIIGEMELDETLSGRDIINARLREELDKITDRWGVKITRVEIQRIDPPKDG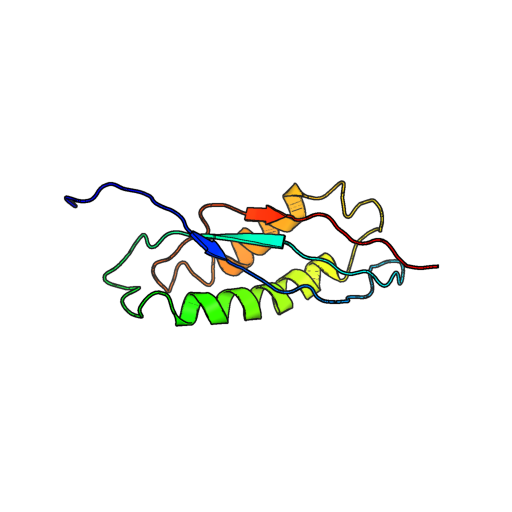SDHVDLREHVIDVPPQEVICKDNVVVTVDAVVYYQVIDPVKAVYNVSDFLMAIVKLAQTNLRAIIGEMELDETLSGRDIINARLREELDKITDRWGVKITRVEIQRIDPPKDGSDHVDLREHVIDVPPQEVICKDNVVVTVDAVVYYQVIDPVKAVYNVSDFLMAIVKLAQTNLRAIIGEMELDETLSGRDIINARLREELDKITDRWGVKITRVEIQRIDPPKDGSDHVDLREHVIDVPPQEVICKDNVVVTVDAVVYYQVIDPVKAVYNVSDFLMAIVKLAQTNLRAIIGEMELDETLSGRDIINARLREELDKITDRWGVKITRVEIQRIDPPKDGSDHVDLREHVIDVPPQEVICKDNVVVTVDAVVYYQVIDPVKAVYNVSDFLMAIVKLAQTNLRAIIGEMELDETLSGRDIINARLREELDKITDRWGVKITRVEIQRIDPPKDGSDHVDLREHVIDVPPQEVICKDNVVVTVDAVVYYQVIDPVKAVYNVSDFLMAIVKLAQTNLRAIIGEMELDETLSGRDIINARLREELDKITDRWGVKITRVEIQRIDPPKDGSDHVDLREHVIDVPPQEVICKDNVVVTVDAVVYYQVIDPVKAVYNVSDFLMAIVKLAQTNLRAIIGEMELDETLSGRDIINARLREELDKITDRWGVKITRVEIQRIDPPKDGSDHVDLREHVIDVPPQEVICKDNVVVTVDAVVYYQVIDPVKAVYNVSDFLMAIVKLAQTNLRAIIGEMELDETLSGRDIINARLREELDKITDRWGVKITRVEIQRIDPPKDGSDHVDLREHVIDVPPQEVICKDNVVVTVDAVVYYQVIDPVKAVYNVSDFLMAIVKLAQTNLRAIIGEMELDETLSGRDIINARLREELDKITDRWGVKITRVEIQRIDPPKDGSDHVDLREHVIDVPPQEVICKDNVVVTVDAVVYYQVIDPVKAVYNVSDFLMAIVKLAQTNLRAIIGEMELDETLSGRDIINARLREELDKITDRWGVKITRVEIQRIDPPKDGSDHVDLREHVIDVPPQEVICKDNVVVTVDAVVYYQVIDPVKAVYNVSDFLMAIVKLAQTNLRAIIGEMELDETLSGRDIINARLREELDKITDRWGVKITRVEIQRIDPPKDGSDHVDLREHVIDVPPQEVICKDNVVVTVDAVVYYQVIDPVKAVYNVSDFLMAIVKLAQTNLRAIIGEMELDETLSGRDIINARLREELDKITDRWGVKITRVEIQRIDPPKDGSDHVDLREHVIDVPPQEVICKDNVVVTVDAVVYYQVIDPVKAVYNVSDFLMAIVKLAQTNLRAIIGEMELDETLSGRDIINARLREELDKITDRWGVKITRVEIQRIDPPKDGSDHVDLREHVIDVPPQEVICKDNVVVTVDAVVYYQVIDPVKAVYNVSDFLMAIVKLAQTNLRAIIGEMELDETLSGRDIINARLREELDKITDRWGVKITRVEIQRIDPPKDGSDHVDLREHVIDVPPQEVICKDNVVVTVDAVVYYQVIDPVKAVYNVSDFLMAIVKLAQTNLRAIIGEMELDETLSGRDIINARLREELDKITDRWGVKITRVEIQRIDPPKDGSDHVDLREHVIDVPPQEVICKDNVVVTVDAVVYYQVIDPVKAVYNVSDFLMAIVKLAQTNLRAIIGEMELDETLSGRDIINARLREELDKITDRWGVKITRVEIQRIDPPKDGSDHVDLREHVIDVPPQEVICKDNVVVTVDAVVYYQVIDPVKAVYNVSDFLMAIVKLAQTNLRAIIGEMELDETLSGRDIINARLREELDKITDRWGVKITRVEIQRIDPPKDGSDHVDLREHVIDVPPQEVICKDNVVVTVDAVVYYQVIDPVKAVYNVSDFLMAIVKLAQTNLRAIIGEMELDETLSGRDIINARLREELDKITDRWGVKITRVEIQRIDPPKDGSDHVDLREHVIDVPPQEVICKDNVVVTVDAVVYYQVIDPVKAVYNVSDFLMAIVKLAQTNLRAIIGEMELDETLSGRDIINARLREELDKITDRWGVKITRVEIQRIDPPKD

Secondary structure (DSSP, 8-state):
--S------EEEE---EEEE-TTS-EEEE-EEEEEEES-TTT-TTTTTHHHHHHHHHHHHHHHHHHTS--TTHHHH-HHHHHHHHHHHHHHHHGGGTEE---EEE---BPPP-

Nearest PDB structures (foldseek):
  2rpb-assembly1_A  TM=9.689E-01  e=9.629E-21  Pyrococcus horikoshii
  3bk6-assembly1_C  TM=8.503E-01  e=4.554E-11  Pyrococcus horikoshii
  4fvj-assembly2_B  TM=8.806E-01  e=1.461E-10  Mus musculus
  8gn9-assembly1_A-2  TM=8.660E-01  e=1.461E-10  Pyrococcus horikoshii
  7wh3-assembly1_A  TM=8.428E-01  e=4.686E-10  Homo sapiens

Radius of gyration: 15.57 Å; Cα contacts (8 Å, |Δi|>4): 175; chains: 1; bounding box: 27×46×30 Å

CATH classification: 3.30.479.30

Organism: Pyrococcus horikoshii (strain ATCC 700860 / DSM 12428 / JCM 9974 / NBRC 100139 / OT-3) (NCBI:txid70601)

Foldseek 3Di:
DDDDDDDDKDKAFAAWDFAQEQVRWTWTWDWIFIKDQQDCVLQVVVCPCLRVVLSVQLCVFLCVVVNYDDPVCVQPDVVPSFVRSLCSSQVVCVRSSMGTPGIGTDDIGGHDD

Solvent-accessible surface area: 7517 Å² total; per-residue (Å²): 135,86,144,153,116,106,121,180,59,77,70,2,115,24,72,74,48,131,21,108,6,145,108,120,27,78,11,38,14,36,20,28,7,50,6,20,54,95,38,85,119,117,8,104,52,120,39,46,83,0,74,99,19,1,28,139,47,3,38,82,18,17,144,62,30,10,17,96,23,104,81,94,86,12,103,67,7,90,113,92,8,21,35,135,12,76,90,53,0,39,133,45,0,96,145,66,2,1,76,0,36,118,20,58,24,83,212,38,62,93,52,184,193